Protein AF-0000000069994365 (afdb_homodimer)

InterPro domains:
  IPR001173 Glycosyltransferase 2-like [PF00535] (718-885)
  IPR029044 Nucleotide-diphospho-sugar transferases [G3DSA:3.90.550.10] (15-215)
  IPR029044 Nucleotide-diphospho-sugar transferases [G3DSA:3.90.550.10] (516-691)
  IPR029044 Nucleotide-diphospho-sugar transferases [G3DSA:3.90.550.10] (692-929)
  IPR029044 Nucleotide-diphospho-sugar transferases [SSF53448] (23-187)
  IPR029044 Nucleotide-diphospho-sugar transferases [SSF53448] (484-648)
  IPR029044 Nucleotide-diphospho-sugar transferases [SSF53448] (695-927)
  IPR031042 Glycosyltransferase domain [TIGR04440] (23-226)

Foldseek 3Di:
DLVVVLPVVVPVPVVLCVQQQAEEEEEEDEPFVLLQLLLLLQCLSRSYAYEYEYLYPDDPCCSCPPRPSYHYDHNVVCPPQNVLVSLLVRLVPDDHQKYFYDYSQKFFDSVLSVVFRVVCVVPVQAFWEAEAEKEWADAQFKIWIKHFADDFPFWQADPALLSSLQRCLLQDDQCRGIMGGSVLVNLLSVLDDPPDDPLLSRLLVSSQNSQAGIYGYDLAHGMYHYDDPDPPVRLVVNLCLLPPDDPVSVVVLLVSLLSSLPDPTNHPDADSVRSSVSSNSSSVSNNNCSVVSSGRDIDTFKMWGDQDPVDQTDIGGDPDDDPSHRCPDDVNVSVVSVVSVSCNLSPGDPNHVVLVLQLVLQLVVLCDDAPPDDLVSNLVSLVVSCRSHVNQLVSLVVNLVSCVVVVVPVVSVSSVVSSVVSVVSPDDGCLVVSCVDPQNVVVVLLVQADDDPVLLVVLVVLCVVPPVFFAEEEEEEAAVVDVVLQVQAVRLQVQASHDRYAYEYEYCDDDPDCDDLPDSYHYDHDHPQCVQVVQLVNLVVHPGFKYWYYYRNKHFRRCQVVLVRLQCRPLVFAFKEWEWAWAAEPSRGIDTQQAFKDWVQLCLFFVLNGQHTMIGGSVSCNVLVHFDPLQVVCRRSLSVLSSCLVPNCTNYTYDRHHGIYYHRDDQAAGPSSLVSSCVSLVSVPFPWDWDDPDRRTIDIQSPDPDQWAEEEEEFDDDDPVLLVQAVCLCVPQAPRDRYAYEYEQDPVCNVVVVVVLVPDPVSVRYDYDDDPAPFRQRSVVVVLVVDPTQKYKQAYSNKHWDHRHQVVVQCSQQVPPQAFKEAEWEAAPVQFTQAFAWAFCFPHGIAGARGGHHNPDLDRSSSLPGKIFFLFHDSNIMMGGSVLCVVLPHFDCPQARQFCSRSVVSNSCVVVRHTYMYGHPIYMHDNNDGTDDVSSRVVCCVVPVPCNVPPSNARPQWDSYDNTDHGHHRHYDPSVVSSD/DLVVVLPVVVPVPVVLCVQQQAEEEEEEDEPFVLLQLLLLLQCLSRSYAYEYEYLYPDDDCCSCPPRPSYHYDHNVVCPPQNVLVSVLVRLVPDDHQKYFYDYSQKFFDSVLSVVFRVVCVVPVQAFWEAEAEKEWADAQFKIWIKHFADDFPFWQADPALLSSLQRCLLQDDQCRGIMGGSVLVNLLSVLDDPPDDPLLSSLLVSSQNSQAGIYGYDLAHGMYHYDPPDPPVRLVVNLCLLPPDDPVSVVVLLVSLLSSLPDPGNHPDADSVRSSVSSNSSSVSNNNCSVVSSGRDIDTFKMWGDQDLVDQTDIGGDPDDDPSHNCPDDVNVSVVSVVSVSCNLSPGDPNHVVLVLQLVLQLVVLCDDAPPDDLVSNLVSLVVSCRSHVNQLVSLVVNLVSCVVVVVPVVSVSSVVSSVVSVVSPDDGCLVVSCVDPQNVVVVLLVQADDDPVLLVVLVVLCVVPPVFFAEEEEEEAAVQDVVLQVQAVRLQVQASHDRYAYEYEYCDDDPDCDDLPDSYHYDHDHPQCVQVVQLVNLVVHPGFKYWYYYRNKHFRRCQVVLVRLQCRPLVFAFKEWEWAWAAEPSRRIDTQFAFKDWVFLCLFFVLSGQHTMIGGSVSCNVLVHFDPLQVVCRRSLSVLSSCLVPNCTNYTYDRHHGIYYHRDDQAAGPSSLVSSCVSLVSVPFNWDWDDPDRRTIDIQSPDPDQWEEEEEAFDDDDPVLLVQAVCLCVPQAPRDRYAYEYEQDPVCNVVVVVVLVPDPVSVRYDYDDDPAPFRQRSQVVSLVVDPTQKYKQAYSNKHWDHRHQVVVQCSQQVPPQAFKEAEWEAAPVQFTQAFAWAFCFPHGIAGARGGHHNPDLPRSSSLPGKIFFLFHDSNIMMGGSVLCVVLPHFDCPQARQFCSRSVSSNSCVVVRHTYMYGHPIYMHDNNDGTPDVSSRVVCCVVPVPCNVPPSNARPQWDSYDNTDHGHHRHYDPSVVSSD

Solvent-accessible surface area (backbone atoms only — not comparable to full-atom values): 102120 Å² total; per-residue (Å²): 124,75,70,56,57,65,56,58,63,56,64,74,39,80,62,38,80,54,37,41,66,34,31,32,40,39,30,50,48,62,81,44,66,51,32,42,51,50,30,48,61,59,56,65,72,43,60,37,31,35,37,36,43,32,24,22,90,69,78,72,66,72,72,37,64,97,36,89,52,40,46,75,43,80,42,44,86,35,36,89,87,34,50,63,56,46,52,41,51,52,54,69,65,57,81,32,59,24,32,28,48,41,57,36,70,42,46,66,38,67,67,38,54,53,50,34,51,54,47,43,70,76,33,78,68,37,40,37,27,40,48,38,47,37,29,32,43,57,43,60,55,34,37,39,30,26,42,33,60,60,87,58,87,44,67,38,69,56,88,49,18,62,56,27,30,39,53,44,28,41,46,46,67,86,60,76,60,23,40,30,38,35,63,61,52,41,51,50,56,67,64,53,64,87,85,61,50,69,55,54,48,54,54,48,48,52,46,50,50,28,22,65,22,25,40,37,37,48,88,39,60,25,32,43,33,60,57,68,85,73,83,54,56,58,72,53,42,45,50,43,54,71,64,44,78,50,69,66,40,42,49,50,48,50,49,49,23,47,52,59,36,68,49,96,48,56,62,73,96,54,56,59,69,51,32,20,52,47,42,50,48,34,50,49,32,31,47,50,16,49,74,72,53,59,20,76,42,79,44,74,36,36,36,36,34,58,85,52,95,88,49,79,58,51,59,41,36,38,43,58,79,64,43,76,46,62,64,56,35,44,72,58,52,53,49,48,51,52,51,49,49,49,49,52,62,47,63,63,47,68,67,16,48,59,47,33,45,9,41,52,46,51,31,53,61,45,66,53,86,57,94,83,64,42,75,66,58,50,50,53,31,35,52,54,30,39,72,62,47,86,58,49,58,67,56,41,52,53,42,22,52,52,28,49,73,73,64,41,52,71,61,17,50,55,37,43,52,50,49,49,59,49,47,72,78,42,79,75,65,64,58,67,63,42,46,70,34,66,44,34,39,50,51,52,35,57,60,40,44,47,76,53,75,71,53,48,50,51,50,50,52,49,31,69,72,75,43,82,57,53,33,35,29,37,40,30,44,27,76,78,52,52,65,68,32,39,48,49,23,50,50,26,45,68,70,20,76,40,80,55,54,34,35,38,38,38,22,53,42,79,69,90,57,96,45,48,89,83,37,55,59,20,54,41,76,37,49,95,88,46,40,51,59,51,50,38,51,46,54,69,69,50,86,41,46,29,32,32,60,49,45,51,50,34,26,41,37,51,44,26,61,39,51,49,32,49,64,54,58,79,40,82,71,52,45,32,34,40,48,17,34,32,27,27,43,99,70,43,34,48,45,79,44,74,54,42,33,74,39,70,47,33,38,67,15,30,37,83,79,57,34,60,57,38,41,30,28,32,66,55,40,53,72,68,66,38,57,48,72,88,21,72,85,21,35,53,46,46,41,52,53,50,45,35,73,73,57,43,70,68,28,53,39,55,44,96,46,46,36,34,41,30,74,52,77,78,63,42,83,49,70,35,47,54,50,45,49,51,50,50,40,41,75,75,68,36,78,50,47,79,45,63,90,44,60,40,34,40,45,78,42,45,64,75,84,78,77,66,39,32,24,34,37,39,38,71,94,49,55,60,71,39,34,49,50,20,50,47,29,53,69,71,42,48,64,68,76,52,56,38,34,41,34,69,50,40,89,89,39,41,66,59,51,51,59,52,40,71,74,39,91,67,35,85,40,52,44,74,43,86,55,94,55,93,33,58,32,47,40,53,43,54,50,55,70,70,43,83,30,57,28,34,31,37,30,32,22,64,28,30,60,68,49,38,56,33,65,56,53,48,42,58,51,48,71,37,86,60,33,44,34,29,21,44,28,27,20,27,94,84,47,24,28,26,26,57,40,36,38,52,36,26,69,84,40,72,34,42,42,50,48,66,37,55,71,83,44,40,59,76,92,39,56,53,63,32,39,29,50,38,58,23,42,52,53,58,39,26,37,32,41,36,67,59,38,56,74,69,63,44,40,46,58,67,71,21,29,76,25,63,23,50,41,53,39,34,44,51,38,42,74,72,68,28,39,36,37,34,34,55,77,27,41,30,41,28,77,53,80,76,72,93,31,69,68,22,50,54,48,44,47,65,77,39,40,66,47,43,74,51,34,54,56,41,37,88,64,36,30,50,48,83,44,42,83,39,82,32,81,66,52,67,63,69,65,70,75,53,70,116,124,74,70,56,56,66,55,56,63,57,62,72,36,80,65,37,80,56,36,42,66,34,32,32,41,38,31,50,49,63,81,44,65,52,30,43,50,50,31,49,62,59,56,64,73,44,61,37,31,35,38,37,43,32,23,21,90,68,79,70,67,71,74,36,63,96,36,90,52,38,45,74,44,77,41,45,87,35,35,90,87,34,50,66,56,47,51,42,52,51,53,70,67,57,83,31,61,25,32,26,49,40,57,35,70,41,47,67,38,68,67,39,52,53,51,34,52,53,49,42,71,77,31,78,69,38,38,35,27,41,47,39,48,38,30,33,44,59,44,59,54,34,36,38,32,26,42,32,61,60,87,58,88,44,66,38,70,55,87,50,19,62,54,27,30,39,54,44,30,41,49,45,67,86,59,78,61,20,41,30,38,32,66,61,53,42,51,51,56,67,66,52,64,86,85,60,51,70,53,54,47,55,55,49,46,53,46,49,50,28,22,65,23,25,40,37,38,48,91,39,61,24,32,42,34,62,56,67,85,72,85,54,58,58,74,54,43,44,51,42,54,70,64,42,79,50,70,66,43,43,49,52,47,52,50,47,22,47,52,59,37,68,48,96,48,56,64,73,96,54,56,60,68,50,34,21,51,46,43,50,47,32,50,50,32,31,48,50,16,48,73,71,53,58,20,77,43,80,42,73,36,34,36,35,35,58,86,52,96,88,49,78,58,51,60,41,34,38,43,58,80,65,42,76,45,62,65,55,33,43,70,56,51,53,51,48,52,53,51,51,50,49,48,53,61,48,62,62,48,69,66,16,49,60,46,34,46,8,41,51,46,51,30,53,60,45,65,53,86,57,95,82,62,43,76,66,58,50,51,53,31,37,51,54,30,39,71,62,47,85,58,47,56,66,56,42,50,52,41,21,53,51,29,48,73,74,64,41,52,71,61,18,49,55,39,43,52,50,47,49,60,49,46,72,77,42,80,76,64,64,58,66,62,42,47,70,34,66,44,36,38,50,52,51,32,56,60,38,42,46,75,52,73,70,52,47,52,52,51,50,51,48,29,68,71,74,42,81,58,55,34,34,30,39,39,29,42,26,74,78,52,50,66,69,33,40,48,50,23,50,51,27,45,68,71,21,76,39,78,54,53,33,36,38,37,38,21,52,43,81,68,90,59,96,47,47,90,85,38,54,59,20,56,40,76,39,50,96,85,46,40,50,59,51,50,38,49,46,53,67,68,50,85,41,46,31,32,32,60,49,46,52,50,34,27,42,38,52,44,26,60,37,52,49,33,51,64,53,59,79,39,83,70,51,46,33,32,41,47,18,35,32,26,28,43,98,70,43,33,46,46,80,44,72,53,41,33,74,38,69,48,34,38,68,14,28,37,83,80,58,34,59,57,38,41,29,27,31,66,56,41,53,73,67,64,37,55,50,71,86,22,72,85,23,35,52,46,46,39,51,53,49,46,37,72,74,56,44,70,68,28,52,40,55,42,96,46,47,36,35,41,30,74,52,77,80,64,42,81,49,72,36,48,55,49,46,49,51,50,49,40,39,74,74,68,35,77,50,45,79,45,61,92,46,61,41,34,40,44,77,44,46,66,76,83,78,75,66,39,32,24,35,38,41,39,70,95,50,56,59,71,40,34,48,50,20,49,47,29,51,70,71,42,46,64,70,75,52,55,38,35,39,34,71,49,42,88,91,39,40,66,60,50,51,58,52,41,72,74,38,92,66,35,84,41,52,43,74,41,86,56,95,53,92,32,58,30,46,39,53,44,54,49,56,69,69,43,84,30,56,29,32,30,38,29,32,22,64,26,29,62,68,50,38,55,34,63,56,52,47,43,59,51,47,72,37,86,58,34,42,34,31,21,44,27,26,21,26,95,86,46,24,27,26,26,56,41,38,37,52,37,26,70,82,39,72,34,42,41,50,48,67,35,55,72,84,46,40,60,76,92,38,56,53,64,32,39,30,49,38,58,24,43,51,54,58,38,28,38,32,40,36,69,59,40,58,73,67,64,43,38,47,58,66,72,21,30,75,24,63,22,49,42,53,39,34,45,51,38,41,74,72,69,28,38,36,37,35,33,53,77,27,41,29,41,27,76,51,81,76,74,93,29,70,67,21,50,53,48,44,47,64,77,39,41,66,48,44,73,51,34,54,57,42,37,89,65,36,30,51,47,83,44,42,82,40,83,32,81,66,51,66,63,69,66,71,76,54,70,116

Secondary structure (DSSP, 8-state):
--THHHHHHHHT-SSHHHHHHHEEEEEEESS-HHHHHHHHHHHTTSSSEEEEEE--SS--GGGGTT-TTEEEEE-TTS-TT-HHHHHHHHHHH--SSEEEEEETT-EE-HHHHHHHHHHHHH-TTEEEEEEEEEEEEE-SSEEEEEE------SEE--SSHHHHHHHHHHT---GGGSEEEHHHHHHHHHHSPTT--HHHHHHHHHHHHHHHSEEEEEEEEEEEEE---S--HHHHHHHHHHH--SHHHHHHHHHHHHHHHHS--S--S--HHHHHHHHHHHHHHHHHHHHTTSSS--EEEEEEE---SSSPPEEEE-S---TTSTT-SHHHHHHHHHHHHHHHHS---HHHHHHHHHHHHHHHHHHS--TT--HHHHHHHHHHHHHH-TT-HHHHHHHHHHHHHHT-HHHHHHHHHHHHHHHTT----SHHHHHHSHHHHHHHHHHTTS--HHHHHHHHHHHHHH---PPEEEEEEETT--HHHHHHHHHHHHHSS---EEEEEEESS--SS---TTSSEEEEE--TTTHHHHHHHHHHH---SEEEEEETT-EE-TTHHHHHHHHGGG-TT-SEEEEEEEEE-TTS-EEEE---S--HHHHHH-HHHHSSS-EEEHHHHHHTT---GGGGGGHHHHHHHHHHHHHTTTTEEEEEEEEEEEEPPP----HHHHHHHHHHHHHTT---EEE-SSTT--EEE--------EEEEEES---HHHHHHHHHHHHHH----SEEEEEE--TTTHHHHHHHHHT-TTGGGEEEE----SSHHHHHHHHHHH---SEEEEEETT-EE--TTHHHHHHHHHTSTTEEEEEEEEE-TTSBEEESSBEETGGGSEE-TTTT-BTT---GGGTTTS-EE-SB--TTEEEEEHHHHHHTTSS-SSTTSSS-HHHHHHHHHHHTT-EEEEEEEEEEE---PPP--HHHHHHHHHHTHHHHHS-TTS-TTB--STTS-SBPPP----GGGG--/--THHHHHHHHTTTSHHHHHHHEEEEEEESS-HHHHHHHHHHHTTSSSEEEEEE--SS--GGGGTT-TTEEEEE-TTS-TT-HHHHHHHHHHH--SSEEEEEETT-EE-HHHHHHHHHHHHH-TTEEEEEEEEEEEEE-SSEEEEEE------SEE--SSHHHHHHHHHHT---GGGSEEEHHHHHHHHHHSPTT--HHHHHHHHHHHHHHHSEEEEEEEEEEEEE---S--HHHHHHHHHHH--SHHHHHHHHHHHHHHHHS--S--S--HHHHHHHHHHHHHHHHHHHHTTSSS--EEEEEEE---SSSPPEEEE-S---TTSTT-SHHHHHHHHHHHHHHHHS---HHHHHHHHHHHHHHHHHHS--TT--HHHHHHHHHHHHHH-TT-HHHHHHHHHHHHHHT-HHHHHHHHHHHHHHHTT----SHHHHHHSHHHHHHHHHHTTS--HHHHHHHHHHHHHH---PPEEEEEEETT--HHHHHHHHHHHHHSS---EEEEEEESS--SS---TTSSEEEEE--TTTHHHHHHHHHHH---SEEEEEETT-EE-TTHHHHHHHHGGG-TT-SEEEEEEEEE-TTS-EEEE---S--HHHHHH-HHHHSSS-EEEHHHHHHTT---GGGGGGHHHHHHHHHHHHHTTTTEEEEEEEEEEEEPPP----HHHHHHHHHHHHHTT---EEE-SSTT--EEE--------EEEEEES---HHHHHHHHHHHHHH----SEEEEEE--TTTHHHHHHHHHT-TTGGGEEEE----SSHHHHHHHHHHH---SEEEEEETT-EE--TTHHHHHHHHHTSTTEEEEEEEEE-TTSBEEESSBEETGGGSEE-TTTT-BTT---GGGTTTS-EE-SB--TTEEEEEHHHHHHTTSS-SSTTSSS-HHHHHHHHHHHTT-EEEEEEEEEEE---PPP--HHHHHHHHHHTHHHHHS-TTS-TTB--STTS-SBPPP----GGGG--

Radius of gyration: 47.47 Å; Cα contacts (8 Å, |Δi|>4): 3670; chains: 2; bounding box: 92×121×124 Å

pLDDT: mean 91.3, std 10.19, range [22.16, 98.44]

Sequence (1960 aa):
MQGKYVFEQARLLGDAESLGDLLTVVMVTHNRPAFLRRAVFYYSTLPCKLLILDSSPEPCAEVAEGRPWVEYLHVPQYDYWKLQYKFAHGVMSVKTPYMVFAADDDFILHDSLSQSVAFLEDHPDYGMCHGYCLMYLTLANSVLYYRRDKKVCEDYNSERAQDRVLSYMGQYLPPFYAVHRTDLMRDWHSAMPKGTSFQWQEIGHVYYMLARAKARILPIPYVVRELNYGDSEHNTEVYHSLSYTDAKSTAEREAFAEFLATLPAGIEGLDQAQTKAFALESFEAMVDSLRSGRALTVEMIFDSTWNSIDEPPQRRFGPKQYMEMPFYNQIFFDRLTWFEFLLHAMPAGRSQLQRLEAAWTRQQALMRPHNNDTPESVVDRLWQAHDCNLFNRRVIRALAQKLEVLGEHDDAQRIAAWSERLDAVSSEDNRATFDAMLSGRLLHWLDAREPDAGERQVIAEYQAQQGSGPVFGLMLLDLTDDVDKLQVTLDSLLEGHSKAFRIAVFTTGEPQAATTLQNTLHFIRVTEGNYVDKLNQFARQSSCDWLMLAQVGDEFTASGLLKAGLELRHAEGCRAVCIDEIQRDENGALTDVFRPGFNPDLLLSVPALMARHWLIRRDVLVEAGGYSADYRDALEFDLLLRLIEQGGLAGLAHLDEPLLICAKPELEENVHERSTLLRHLGVRGYKAQVSSQEPGTYMIDYRHTERPLVSIVIHGAAEFDELERCLTAVLQRTRYLNYEVLVADHPSRAEALSSWLQGQPQASKVSVLQSDWSSTPAFCNAAARQASGEYLVLLAADSEVVNPNWIESLLNQALRPEVGVVGAKFYNRDGKISQAGLILGLNEGIDSPFVGEKKDAKGYMQRLAVEQNYSAVSAVCLMVRKALFDALGGLDEGDFAEGFSEVDLCLNIGQAGYLVSWTPQVQVLHPGVLPKAPQALAALREKWAANLAADPAYNSNLALQGKGFTLGAAYHVDWAQLLVMQGKYVFEQARLLGDAESLGDLLTVVMVTHNRPAFLRRAVFYYSTLPCKLLILDSSPEPCAEVAEGRPWVEYLHVPQYDYWKLQYKFAHGVMSVKTPYMVFAADDDFILHDSLSQSVAFLEDHPDYGMCHGYCLMYLTLANSVLYYRRDKKVCEDYNSERAQDRVLSYMGQYLPPFYAVHRTDLMRDWHSAMPKGTSFQWQEIGHVYYMLARAKARILPIPYVVRELNYGDSEHNTEVYHSLSYTDAKSTAEREAFAEFLATLPAGIEGLDQAQTKAFALESFEAMVDSLRSGRALTVEMIFDSTWNSIDEPPQRRFGPKQYMEMPFYNQIFFDRLTWFEFLLHAMPAGRSQLQRLEAAWTRQQALMRPHNNDTPESVVDRLWQAHDCNLFNRRVIRALAQKLEVLGEHDDAQRIAAWSERLDAVSSEDNRATFDAMLSGRLLHWLDAREPDAGERQVIAEYQAQQGSGPVFGLMLLDLTDDVDKLQVTLDSLLEGHSKAFRIAVFTTGEPQAATTLQNTLHFIRVTEGNYVDKLNQFARQSSCDWLMLAQVGDEFTASGLLKAGLELRHAEGCRAVCIDEIQRDENGALTDVFRPGFNPDLLLSVPALMARHWLIRRDVLVEAGGYSADYRDALEFDLLLRLIEQGGLAGLAHLDEPLLICAKPELEENVHERSTLLRHLGVRGYKAQVSSQEPGTYMIDYRHTERPLVSIVIHGAAEFDELERCLTAVLQRTRYLNYEVLVADHPSRAEALSSWLQGQPQASKVSVLQSDWSSTPAFCNAAARQASGEYLVLLAADSEVVNPNWIESLLNQALRPEVGVVGAKFYNRDGKISQAGLILGLNEGIDSPFVGEKKDAKGYMQRLAVEQNYSAVSAVCLMVRKALFDALGGLDEGDFAEGFSEVDLCLNIGQAGYLVSWTPQVQVLHPGVLPKAPQALAALREKWAANLAADPAYNSNLALQGKGFTLGAAYHVDWAQLLV

Organism: NCBI:txid53407

Structure (mmCIF, N/CA/C/O backbone):
data_AF-0000000069994365-model_v1
#
loop_
_entity.id
_entity.type
_entity.pdbx_description
1 polymer 'Putative glycosyltransferase'
#
loop_
_atom_site.group_PDB
_atom_site.id
_atom_site.type_symbol
_atom_site.label_atom_id
_atom_site.label_alt_id
_atom_site.label_comp_id
_atom_site.label_asym_id
_atom_site.label_entity_id
_atom_site.label_seq_id
_atom_site.pdbx_PDB_ins_code
_atom_site.Cartn_x
_atom_site.Cartn_y
_atom_site.Cartn_z
_atom_site.occupancy
_atom_site.B_iso_or_equiv
_atom_site.auth_seq_id
_atom_site.auth_comp_id
_atom_site.auth_asym_id
_atom_site.auth_atom_id
_atom_site.pdbx_PDB_model_num
ATOM 1 N N . MET A 1 1 ? -28.594 13.758 -11.352 1 22.23 1 MET A N 1
ATOM 2 C CA . MET A 1 1 ? -29.047 12.883 -10.266 1 22.23 1 MET A CA 1
ATOM 3 C C . MET A 1 1 ? -29.016 13.617 -8.93 1 22.23 1 MET A C 1
ATOM 5 O O . MET A 1 1 ? -29.375 13.047 -7.898 1 22.23 1 MET A O 1
ATOM 9 N N . GLN A 1 2 ? -28.344 14.766 -8.969 1 25.95 2 GLN A N 1
ATOM 10 C CA . GLN A 1 2 ? -28 15.523 -7.77 1 25.95 2 GLN A CA 1
ATOM 11 C C . GLN A 1 2 ? -29.219 16.25 -7.223 1 25.95 2 GLN A C 1
ATOM 13 O O . GLN A 1 2 ? -29.422 16.328 -6.004 1 25.95 2 GLN A O 1
ATOM 18 N N . GLY A 1 3 ? -30.078 16.797 -8.156 1 26.25 3 GLY A N 1
ATOM 19 C CA . GLY A 1 3 ? -31.25 17.578 -7.801 1 26.25 3 GLY A CA 1
ATOM 20 C C . GLY A 1 3 ? -32.375 16.766 -7.211 1 26.25 3 GLY A C 1
ATOM 21 O O . GLY A 1 3 ? -33.375 17.297 -6.758 1 26.25 3 GLY A O 1
ATOM 22 N N . LYS A 1 4 ? -32.312 15.469 -7.641 1 32.72 4 LYS A N 1
ATOM 23 C CA . LYS A 1 4 ? -33.531 14.742 -7.316 1 32.72 4 LYS A CA 1
ATOM 24 C C . LYS A 1 4 ? -33.594 14.414 -5.828 1 32.72 4 LYS A C 1
ATOM 26 O O . LYS A 1 4 ? -34.562 13.797 -5.367 1 32.72 4 LYS A O 1
ATOM 31 N N . TYR A 1 5 ? -32.406 14.547 -5.277 1 31.33 5 TYR A N 1
ATOM 32 C CA . TYR A 1 5 ? -32.469 14.125 -3.881 1 31.33 5 TYR A CA 1
ATOM 33 C C . TYR A 1 5 ? -33.188 15.172 -3.025 1 31.33 5 TYR A C 1
ATOM 35 O O . TYR A 1 5 ? -33.844 14.836 -2.037 1 31.33 5 TYR A O 1
ATOM 43 N N . VAL A 1 6 ? -33 16.406 -3.402 1 32.91 6 VAL A N 1
ATOM 44 C CA . VAL A 1 6 ? -33.625 17.406 -2.529 1 32.91 6 VAL A CA 1
ATOM 45 C C . VAL A 1 6 ? -35.156 17.25 -2.557 1 32.91 6 VAL A C 1
ATOM 47 O O . VAL A 1 6 ? -35.781 17.297 -1.511 1 32.91 6 VAL A O 1
ATOM 50 N N . PHE A 1 7 ? -35.688 17.031 -3.805 1 31.53 7 PHE A N 1
ATOM 51 C CA . PHE A 1 7 ? -37.125 17.219 -3.986 1 31.53 7 PHE A CA 1
ATOM 52 C C . PHE A 1 7 ? -37.875 15.969 -3.541 1 31.53 7 PHE A C 1
ATOM 54 O O . PHE A 1 7 ? -39 16.078 -3.004 1 31.53 7 PHE A O 1
ATOM 61 N N . GLU A 1 8 ? -37.375 14.758 -3.82 1 34.47 8 GLU A N 1
ATOM 62 C CA . GLU A 1 8 ? -38.219 13.609 -3.508 1 34.47 8 GLU A CA 1
ATOM 63 C C . GLU A 1 8 ? -38.375 13.438 -1.999 1 34.47 8 GLU A C 1
ATOM 65 O O . GLU A 1 8 ? -39.344 12.812 -1.536 1 34.47 8 GLU A O 1
ATOM 70 N N . GLN A 1 9 ? -37.469 13.828 -1.239 1 33.81 9 GLN A N 1
ATOM 71 C CA . GLN A 1 9 ? -37.594 13.68 0.208 1 33.81 9 GLN A CA 1
ATOM 72 C C . GLN A 1 9 ? -38.594 14.656 0.783 1 33.81 9 GLN A C 1
ATOM 74 O O . GLN A 1 9 ? -39.094 14.461 1.889 1 33.81 9 GLN A O 1
ATOM 79 N N . ALA A 1 10 ? -38.938 15.703 0.032 1 33.19 10 ALA A N 1
ATOM 80 C CA . ALA A 1 10 ? -40.062 16.547 0.469 1 33.19 10 ALA A CA 1
ATOM 81 C C . ALA A 1 10 ? -41.406 15.805 0.347 1 33.19 10 ALA A C 1
ATOM 83 O O . ALA A 1 10 ? -42.375 16.156 1.005 1 33.19 10 ALA A O 1
ATOM 84 N N . ARG A 1 11 ? -41.5 14.969 -0.597 1 35 11 ARG A N 1
ATOM 85 C CA . ARG A 1 11 ? -42.844 14.391 -0.84 1 35 11 ARG A CA 1
ATOM 86 C C . ARG A 1 11 ? -43.188 13.391 0.251 1 35 11 ARG A C 1
ATOM 88 O O . ARG A 1 11 ? -44.344 12.961 0.344 1 35 11 ARG A O 1
ATOM 95 N N . LEU A 1 12 ? -42.344 12.648 0.676 1 35.75 12 LEU A N 1
ATOM 96 C CA . LEU A 1 12 ? -42.875 11.68 1.633 1 35.75 12 LEU A CA 1
ATOM 97 C C . LEU A 1 12 ? -43.406 12.383 2.879 1 35.75 12 LEU A C 1
ATOM 99 O O . LEU A 1 12 ? -43.75 11.727 3.863 1 35.75 12 LEU A O 1
ATOM 103 N N . LEU A 1 13 ? -42.938 13.656 3.139 1 36.59 13 LEU A N 1
ATOM 104 C CA . LEU A 1 13 ? -43.375 14.172 4.43 1 36.59 13 LEU A CA 1
ATOM 105 C C . LEU A 1 13 ? -44.844 14.641 4.352 1 36.59 13 LEU A C 1
ATOM 107 O O . LEU A 1 13 ? -45.094 15.789 3.982 1 36.59 13 LEU A O 1
ATOM 111 N N . GLY A 1 14 ? -45.594 14.188 3.816 1 38.03 14 GLY A N 1
ATOM 112 C CA . GLY A 1 14 ? -46.875 14.531 4.41 1 38.03 14 GLY A CA 1
ATOM 113 C C . GLY A 1 14 ? -46.75 14.875 5.883 1 38.03 14 GLY A C 1
ATOM 114 O O . GLY A 1 14 ? -47.656 15.508 6.438 1 38.03 14 GLY A O 1
ATOM 115 N N . ASP A 1 15 ? -45.781 14.305 6.688 1 41.47 15 ASP A N 1
ATOM 116 C CA . ASP A 1 15 ? -45.5 14.336 8.125 1 41.47 15 ASP A CA 1
ATOM 117 C C . ASP A 1 15 ? -44.562 15.484 8.484 1 41.47 15 ASP A C 1
ATOM 119 O O . ASP A 1 15 ? -44.062 15.547 9.602 1 41.47 15 ASP A O 1
ATOM 123 N N . ALA A 1 16 ? -44.125 16.344 7.648 1 47.09 16 ALA A N 1
ATOM 124 C CA . ALA A 1 16 ? -43.281 17.516 7.797 1 47.09 16 ALA A CA 1
ATOM 125 C C . ALA A 1 16 ? -43.938 18.547 8.719 1 47.09 16 ALA A C 1
ATOM 127 O O . ALA A 1 16 ? -43.25 19.156 9.547 1 47.09 16 ALA A O 1
ATOM 128 N N . GLU A 1 17 ? -45.062 18.922 8.391 1 52.03 17 GLU A N 1
ATOM 129 C CA . GLU A 1 17 ? -45.75 19.922 9.164 1 52.03 17 GLU A CA 1
ATOM 130 C C . GLU A 1 17 ? -45.688 19.625 10.656 1 52.03 17 GLU A C 1
ATOM 132 O O . GLU A 1 17 ? -45.594 20.547 11.477 1 52.03 17 GLU A O 1
ATOM 137 N N . SER A 1 18 ? -45.375 18.219 10.891 1 70.56 18 SER A N 1
ATOM 138 C CA . SER A 1 18 ? -45.531 17.719 12.258 1 70.56 18 SER A CA 1
ATOM 139 C C . SER A 1 18 ? -44.219 17.812 13.023 1 70.56 18 SER A C 1
ATOM 141 O O . SER A 1 18 ? -44.219 18.125 14.219 1 70.56 18 SER A O 1
ATOM 143 N N . LEU A 1 19 ? -43 17.938 12.289 1 86 19 LEU A N 1
ATOM 144 C CA . LEU A 1 19 ? -41.75 17.984 13.062 1 86 19 LEU A CA 1
ATOM 145 C C . LEU A 1 19 ? -41.531 19.375 13.648 1 86 19 LEU A C 1
ATOM 147 O O . LEU A 1 19 ? -40.906 19.516 14.703 1 86 19 LEU A O 1
ATOM 151 N N . GLY A 1 20 ? -42.062 20.406 12.93 1 88 20 GLY A N 1
ATOM 152 C CA . GLY A 1 20 ? -41.938 21.797 13.359 1 88 20 GLY A CA 1
ATOM 153 C C . GLY A 1 20 ? -42.5 22.047 14.734 1 88 20 GLY A C 1
ATOM 154 O O . GLY A 1 20 ? -41.969 22.812 15.516 1 88 20 GLY A O 1
ATOM 155 N N . ASP A 1 21 ? -43.531 21.344 15.023 1 91.69 21 ASP A N 1
ATOM 156 C CA . ASP A 1 21 ? -44.188 21.5 16.312 1 91.69 21 ASP A CA 1
ATOM 157 C C . ASP A 1 21 ? -43.594 20.562 17.359 1 91.69 21 ASP A C 1
ATOM 159 O O . ASP A 1 21 ? -43.812 20.734 18.562 1 91.69 21 ASP A O 1
ATOM 163 N N . LEU A 1 22 ? -42.719 19.688 16.859 1 95.81 22 LEU A N 1
ATOM 164 C CA . LEU A 1 22 ? -42.281 18.641 17.766 1 95.81 22 LEU A CA 1
ATOM 165 C C . LEU A 1 22 ? -40.812 18.828 18.188 1 95.81 22 LEU A C 1
ATOM 167 O O . LEU A 1 22 ? -40.438 18.438 19.281 1 95.81 22 LEU A O 1
ATOM 171 N N . LEU A 1 23 ? -40.031 19.375 17.312 1 97.44 23 LEU A N 1
ATOM 172 C CA . LEU A 1 23 ? -38.594 19.312 17.547 1 97.44 23 LEU A CA 1
ATOM 173 C C . LEU A 1 23 ? -37.938 20.688 17.422 1 97.44 23 LEU A C 1
ATOM 175 O O . LEU A 1 23 ? -38.25 21.438 16.484 1 97.44 23 LEU A O 1
ATOM 179 N N . THR A 1 24 ? -37.094 21.078 18.328 1 97.56 24 THR A N 1
ATOM 180 C CA . THR A 1 24 ? -36.188 22.234 18.234 1 97.56 24 THR A CA 1
ATOM 181 C C . THR A 1 24 ? -34.719 21.781 18.203 1 97.56 24 THR A C 1
ATOM 183 O O . THR A 1 24 ? -34.281 21.031 19.062 1 97.56 24 THR A O 1
ATOM 186 N N . VAL A 1 25 ? -34 22.188 17.172 1 97.31 25 VAL A N 1
ATOM 187 C CA . VAL A 1 25 ? -32.562 22.031 17.125 1 97.31 25 VAL A CA 1
ATOM 188 C C . VAL A 1 25 ? -31.891 23.219 17.781 1 97.31 25 VAL A C 1
ATOM 190 O O . VAL A 1 25 ? -32.062 24.359 17.359 1 97.31 25 VAL A O 1
ATOM 193 N N . VAL A 1 26 ? -31.141 23.016 18.828 1 97.31 26 VAL A N 1
ATOM 194 C CA . VAL A 1 26 ? -30.438 24.078 19.547 1 97.31 26 VAL A CA 1
ATOM 195 C C . VAL A 1 26 ? -28.969 24.078 19.141 1 97.31 26 VAL A C 1
ATOM 197 O O . VAL A 1 26 ? -28.219 23.141 19.469 1 97.31 26 VAL A O 1
ATOM 200 N N . MET A 1 27 ? -28.531 25.125 18.5 1 96.12 27 MET A N 1
ATOM 201 C CA . MET A 1 27 ? -27.172 25.219 18 1 96.12 27 MET A CA 1
ATOM 202 C C . MET A 1 27 ? -26.359 26.203 18.844 1 96.12 27 MET A C 1
ATOM 204 O O . MET A 1 27 ? -26.812 27.312 19.109 1 96.12 27 MET A O 1
ATOM 208 N N . VAL A 1 28 ? -25.172 25.828 19.188 1 92.81 28 VAL A N 1
ATOM 209 C CA . VAL A 1 28 ? -24.297 26.688 19.984 1 92.81 28 VAL A CA 1
ATOM 210 C C . VAL A 1 28 ? -23.062 27.062 19.156 1 92.81 28 VAL A C 1
ATOM 212 O O . VAL A 1 28 ? -22.547 26.234 18.391 1 92.81 28 VAL A O 1
ATOM 215 N N . THR A 1 29 ? -22.672 28.297 19.219 1 93.5 29 THR A N 1
ATOM 216 C CA . THR A 1 29 ? -21.5 28.75 18.469 1 93.5 29 THR A CA 1
ATOM 217 C C . THR A 1 29 ? -20.766 29.844 19.219 1 93.5 29 THR A C 1
ATOM 219 O O . THR A 1 29 ? -21.328 30.5 20.094 1 93.5 29 THR A O 1
ATOM 222 N N . HIS A 1 30 ? -19.5 29.969 19.062 1 92.94 30 HIS A N 1
ATOM 223 C CA . HIS A 1 30 ? -18.641 31 19.641 1 92.94 30 HIS A CA 1
ATOM 224 C C . HIS A 1 30 ? -17.469 31.312 18.719 1 92.94 30 HIS A C 1
ATOM 226 O O . HIS A 1 30 ? -16.547 30.516 18.578 1 92.94 30 HIS A O 1
ATOM 232 N N . ASN A 1 31 ? -17.422 32.5 18.141 1 90.25 31 ASN A N 1
ATOM 233 C CA . ASN A 1 31 ? -16.344 33.031 17.312 1 90.25 31 ASN A CA 1
ATOM 234 C C . ASN A 1 31 ? -16.062 32.125 16.109 1 90.25 31 ASN A C 1
ATOM 236 O O . ASN A 1 31 ? -14.906 31.844 15.797 1 90.25 31 ASN A O 1
ATOM 240 N N . ARG A 1 32 ? -17.156 31.641 15.492 1 92.38 32 ARG A N 1
ATOM 241 C CA . ARG A 1 32 ? -17.016 30.766 14.336 1 92.38 32 ARG A CA 1
ATOM 242 C C . ARG A 1 32 ? -18.062 31.062 13.273 1 92.38 32 ARG A C 1
ATOM 244 O O . ARG A 1 32 ? -18.859 30.203 12.914 1 92.38 32 ARG A O 1
ATOM 251 N N . PRO A 1 33 ? -17.922 32.188 12.75 1 91.88 33 PRO A N 1
ATOM 252 C CA . PRO A 1 33 ? -18.984 32.625 11.828 1 91.88 33 PRO A CA 1
ATOM 253 C C . PRO A 1 33 ? -19.078 31.766 10.586 1 91.88 33 PRO A C 1
ATOM 255 O O . PRO A 1 33 ? -20.172 31.531 10.062 1 91.88 33 PRO A O 1
ATOM 258 N N . ALA A 1 34 ? -17.906 31.312 10.039 1 92.38 34 ALA A N 1
ATOM 259 C CA . ALA A 1 34 ? -17.922 30.469 8.836 1 92.38 34 ALA A CA 1
ATOM 260 C C . ALA A 1 34 ? -18.656 29.156 9.102 1 92.38 34 ALA A C 1
ATOM 262 O O . ALA A 1 34 ? -19.469 28.719 8.281 1 92.38 34 ALA A O 1
ATOM 263 N N . PHE A 1 35 ? -18.406 28.531 10.219 1 95.25 35 PHE A N 1
ATOM 264 C CA . PHE A 1 35 ? -19.109 27.312 10.602 1 95.25 35 PHE A CA 1
ATOM 265 C C . PHE A 1 35 ? -20.594 27.562 10.75 1 95.25 35 PHE A C 1
ATOM 267 O O . PHE A 1 35 ? -21.422 26.781 10.297 1 95.25 35 PHE A O 1
ATOM 274 N N . LEU A 1 36 ? -20.922 28.641 11.43 1 95.69 36 LEU A N 1
ATOM 275 C CA . LEU A 1 36 ? -22.312 29 11.688 1 95.69 36 LEU A CA 1
ATOM 276 C C . LEU A 1 36 ? -23.094 29.156 10.383 1 95.69 36 LEU A C 1
ATOM 278 O O . LEU A 1 36 ? -24.203 28.641 10.25 1 95.69 36 LEU A O 1
ATOM 282 N N . ARG A 1 37 ? -22.516 29.859 9.438 1 93.88 37 ARG A N 1
ATOM 283 C CA . ARG A 1 37 ? -23.188 30.062 8.156 1 93.88 37 ARG A CA 1
ATOM 284 C C . ARG A 1 37 ? -23.484 28.734 7.469 1 93.88 37 ARG A C 1
ATOM 286 O O . ARG A 1 37 ? -24.578 28.531 6.945 1 93.88 37 ARG A O 1
ATOM 293 N N . ARG A 1 38 ? -22.5 27.844 7.422 1 95.25 38 ARG A N 1
ATOM 294 C CA . ARG A 1 38 ? -22.688 26.531 6.785 1 95.25 38 ARG A CA 1
ATOM 295 C C . ARG A 1 38 ? -23.75 25.719 7.527 1 95.25 38 ARG A C 1
ATOM 297 O O . ARG A 1 38 ? -24.594 25.078 6.902 1 95.25 38 ARG A O 1
ATOM 304 N N . ALA A 1 39 ? -23.656 25.703 8.859 1 96.62 39 ALA A N 1
ATOM 305 C CA . ALA A 1 39 ? -24.594 24.938 9.672 1 96.62 39 ALA A CA 1
ATOM 306 C C . ALA A 1 39 ? -26.016 25.422 9.461 1 96.62 39 ALA A C 1
ATOM 308 O O . ALA A 1 39 ? -26.953 24.625 9.328 1 96.62 39 ALA A O 1
ATOM 309 N N . VAL A 1 40 ? -26.219 26.703 9.484 1 95.44 40 VAL A N 1
ATOM 310 C CA . VAL A 1 40 ? -27.547 27.266 9.328 1 95.44 40 VAL A CA 1
ATOM 311 C C . VAL A 1 40 ? -28.094 26.922 7.938 1 95.44 40 VAL A C 1
ATOM 313 O O . VAL A 1 40 ? -29.281 26.609 7.785 1 95.44 40 VAL A O 1
ATOM 316 N N . PHE A 1 41 ? -27.25 27.016 6.926 1 93.75 41 PHE A N 1
ATOM 317 C CA . PHE A 1 41 ? -27.656 26.609 5.59 1 93.75 41 PHE A CA 1
ATOM 318 C C . PHE A 1 41 ? -28.172 25.172 5.594 1 93.75 41 PHE A C 1
ATOM 320 O O . PHE A 1 41 ? -29.219 24.891 5.004 1 93.75 41 PHE A O 1
ATOM 327 N N . TYR A 1 42 ? -27.531 24.328 6.211 1 95.56 42 TYR A N 1
ATOM 328 C CA . TYR A 1 42 ? -27.891 22.906 6.242 1 95.56 42 TYR A CA 1
ATOM 329 C C . TYR A 1 42 ? -29.156 22.688 7.051 1 95.56 42 TYR A C 1
ATOM 331 O O . TYR A 1 42 ? -30.109 22.062 6.57 1 95.56 42 TYR A O 1
ATOM 339 N N . TYR A 1 43 ? -29.172 23.156 8.281 1 94.88 43 TYR A N 1
ATOM 340 C CA . TYR A 1 43 ? -30.25 22.828 9.219 1 94.88 43 TYR A CA 1
ATOM 341 C C . TYR A 1 43 ? -31.516 23.609 8.875 1 94.88 43 TYR A C 1
ATOM 343 O O . TYR A 1 43 ? -32.625 23.219 9.297 1 94.88 43 TYR A O 1
ATOM 351 N N . SER A 1 44 ? -31.375 24.641 8.148 1 89.38 44 SER A N 1
ATOM 352 C CA . SER A 1 44 ? -32.562 25.453 7.832 1 89.38 44 SER A CA 1
ATOM 353 C C . SER A 1 44 ? -33.469 24.75 6.859 1 89.38 44 SER A C 1
ATOM 355 O O . SER A 1 44 ? -34.625 25.125 6.703 1 89.38 44 SER A O 1
ATOM 357 N N . THR A 1 45 ? -32.938 23.703 6.227 1 87.81 45 THR A N 1
ATOM 358 C CA . THR A 1 45 ? -33.781 22.938 5.293 1 87.81 45 THR A CA 1
ATOM 359 C C . THR A 1 45 ? -34.625 21.922 6.035 1 87.81 45 THR A C 1
ATOM 361 O O . THR A 1 45 ? -35.531 21.312 5.449 1 87.81 45 THR A O 1
ATOM 364 N N . LEU A 1 46 ? -34.312 21.734 7.262 1 87 46 LEU A N 1
ATOM 365 C CA . LEU A 1 46 ? -35.094 20.844 8.109 1 87 46 LEU A CA 1
ATOM 366 C C . LEU A 1 46 ? -36.406 21.516 8.539 1 87 46 LEU A C 1
ATOM 368 O O . LEU A 1 46 ? -36.375 22.672 8.961 1 87 46 LEU A O 1
ATOM 372 N N . PRO A 1 47 ? -37.5 20.844 8.359 1 86.5 47 PRO A N 1
ATOM 373 C CA . PRO A 1 47 ? -38.781 21.438 8.758 1 86.5 47 PRO A CA 1
ATOM 374 C C . PRO A 1 47 ? -39 21.422 10.266 1 86.5 47 PRO A C 1
ATOM 376 O O . PRO A 1 47 ? -40 20.891 10.742 1 86.5 47 PRO A O 1
ATOM 379 N N . CYS A 1 48 ? -38.062 21.984 11.023 1 92.88 48 CYS A N 1
ATOM 380 C CA . CYS A 1 48 ? -38.156 22.125 12.477 1 92.88 48 CYS A CA 1
ATOM 381 C C . CYS A 1 48 ? -37.656 23.484 12.93 1 92.88 48 CYS A C 1
ATOM 383 O O . CYS A 1 48 ? -37.281 24.312 12.102 1 92.88 48 CYS A O 1
ATOM 385 N N . LYS A 1 49 ? -37.781 23.75 14.242 1 94.81 49 LYS A N 1
ATOM 386 C CA . LYS A 1 49 ? -37.281 25.016 14.797 1 94.81 49 LYS A CA 1
ATOM 387 C C . LYS A 1 49 ? -35.781 24.953 15.047 1 94.81 49 LYS A C 1
ATOM 389 O O . LYS A 1 49 ? -35.25 23.922 15.477 1 94.81 49 LYS A O 1
ATOM 394 N N . LEU A 1 50 ? -35.125 26.016 14.648 1 96.25 50 LEU A N 1
ATOM 395 C CA . LEU A 1 50 ? -33.719 26.156 14.898 1 96.25 50 LEU A CA 1
ATOM 396 C C . LEU A 1 50 ? -33.406 27.297 15.852 1 96.25 50 LEU A C 1
ATOM 398 O O . LEU A 1 50 ? -33.781 28.453 15.57 1 96.25 50 LEU A O 1
ATOM 402 N N . LEU A 1 51 ? -32.906 27 17.016 1 96.88 51 LEU A N 1
ATOM 403 C CA . LEU A 1 51 ? -32.5 28 18 1 96.88 51 LEU A CA 1
ATOM 404 C C . LEU A 1 51 ? -30.969 28.141 18.047 1 96.88 51 LEU A C 1
ATOM 406 O O . LEU A 1 51 ? -30.266 27.188 18.359 1 96.88 51 LEU A O 1
ATOM 410 N N . ILE A 1 52 ? -30.469 29.297 17.719 1 97 52 ILE A N 1
ATOM 411 C CA . ILE A 1 52 ? -29.031 29.531 17.688 1 97 52 ILE A CA 1
ATOM 412 C C . ILE A 1 52 ? -28.609 30.344 18.906 1 97 52 ILE A C 1
ATOM 414 O O . ILE A 1 52 ? -29.125 31.438 19.141 1 97 52 ILE A O 1
ATOM 418 N N . LEU A 1 53 ? -27.688 29.828 19.656 1 96.12 53 LEU A N 1
ATOM 419 C CA . LEU A 1 53 ? -27.062 30.531 20.781 1 96.12 53 LEU A CA 1
ATOM 420 C C . LEU A 1 53 ? -25.641 30.953 20.422 1 96.12 53 LEU A C 1
ATOM 422 O O . LEU A 1 53 ? -24.719 30.141 20.5 1 96.12 53 LEU A O 1
ATOM 426 N N . ASP A 1 54 ? -25.453 32.219 20.156 1 95.38 54 ASP A N 1
ATOM 427 C CA . ASP A 1 54 ? -24.156 32.75 19.734 1 95.38 54 ASP A CA 1
ATOM 428 C C . ASP A 1 54 ? -23.531 33.625 20.828 1 95.38 54 ASP A C 1
ATOM 430 O O . ASP A 1 54 ? -24 34.719 21.125 1 95.38 54 ASP A O 1
ATOM 434 N N . SER A 1 55 ? -22.438 33.156 21.391 1 93.75 55 SER A N 1
ATOM 435 C CA . SER A 1 55 ? -21.766 33.875 22.469 1 93.75 55 SER A CA 1
ATOM 436 C C . SER A 1 55 ? -20.578 34.688 21.922 1 93.75 55 SER A C 1
ATOM 438 O O . SER A 1 55 ? -19.703 35.094 22.688 1 93.75 55 SER A O 1
ATOM 440 N N . SER A 1 56 ? -20.547 34.844 20.688 1 92.75 56 SER A N 1
ATOM 441 C CA . SER A 1 56 ? -19.453 35.594 20.078 1 92.75 56 SER A CA 1
ATOM 442 C C . SER A 1 56 ? -19.531 37.062 20.484 1 92.75 56 SER A C 1
ATOM 444 O O . SER A 1 56 ? -20.625 37.594 20.719 1 92.75 56 SER A O 1
ATOM 446 N N . PRO A 1 57 ? -18.344 37.719 20.516 1 90.56 57 PRO A N 1
ATOM 447 C CA . PRO A 1 57 ? -18.391 39.156 20.797 1 90.56 57 PRO A CA 1
ATOM 448 C C . PRO A 1 57 ? -19.172 39.969 19.75 1 90.56 57 PRO A C 1
ATOM 450 O O . PRO A 1 57 ? -19.969 40.844 20.109 1 90.56 57 PRO A O 1
ATOM 453 N N . GLU A 1 58 ? -18.953 39.656 18.516 1 92.38 58 GLU A N 1
ATOM 454 C CA . GLU A 1 58 ? -19.703 40.281 17.422 1 92.38 58 GLU A CA 1
ATOM 455 C C . GLU A 1 58 ? -20.812 39.344 16.922 1 92.38 58 GLU A C 1
ATOM 457 O O . GLU A 1 58 ? -20.562 38.188 16.641 1 92.38 58 GLU A O 1
ATOM 462 N N . PRO A 1 59 ? -21.969 39.812 16.875 1 93.31 59 PRO A N 1
ATOM 463 C CA . PRO A 1 59 ? -23.078 38.969 16.438 1 93.31 59 PRO A CA 1
ATOM 464 C C . PRO A 1 59 ? -23.047 38.656 14.945 1 93.31 59 PRO A C 1
ATOM 466 O O . PRO A 1 59 ? -22.562 39.469 14.156 1 93.31 59 PRO A O 1
ATOM 469 N N . CYS A 1 60 ? -23.469 37.625 14.547 1 92.81 60 CYS A N 1
ATOM 470 C CA . CYS A 1 60 ? -23.703 37.219 13.172 1 92.81 60 CYS A CA 1
ATOM 471 C C . CYS A 1 60 ? -25.188 37 12.914 1 92.81 60 CYS A C 1
ATOM 473 O O . CYS A 1 60 ? -25.594 35.906 12.469 1 92.81 60 CYS A O 1
ATOM 475 N N . ALA A 1 61 ? -26.016 37.875 13.117 1 92.31 61 ALA A N 1
ATOM 476 C CA . ALA A 1 61 ? -27.469 37.75 13.102 1 92.31 61 ALA A CA 1
ATOM 477 C C . ALA A 1 61 ? -28 37.625 11.68 1 92.31 61 ALA A C 1
ATOM 479 O O . ALA A 1 61 ? -29.125 37.156 11.461 1 92.31 61 ALA A O 1
ATOM 480 N N . GLU A 1 62 ? -27.156 37.938 10.719 1 90.19 62 GLU A N 1
ATOM 481 C CA . GLU A 1 62 ? -27.562 37.906 9.32 1 90.19 62 GLU A CA 1
ATOM 482 C C . GLU A 1 62 ? -27.922 36.469 8.891 1 90.19 62 GLU A C 1
ATOM 484 O O . GLU A 1 62 ? -28.641 36.281 7.914 1 90.19 62 GLU A O 1
ATOM 489 N N . VAL A 1 63 ? -27.438 35.531 9.633 1 92.12 63 VAL A N 1
ATOM 490 C CA . VAL A 1 63 ? -27.656 34.125 9.25 1 92.12 63 VAL A CA 1
ATOM 491 C C . VAL A 1 63 ? -29.141 33.781 9.383 1 92.12 63 VAL A C 1
ATOM 493 O O . VAL A 1 63 ? -29.625 32.844 8.742 1 92.12 63 VAL A O 1
ATOM 496 N N . ALA A 1 64 ? -29.938 34.406 10.195 1 93 64 ALA A N 1
ATOM 497 C CA . ALA A 1 64 ? -31.344 34.125 10.445 1 93 64 ALA A CA 1
ATOM 498 C C . ALA A 1 64 ? -32.25 34.906 9.484 1 93 64 ALA A C 1
ATOM 500 O O . ALA A 1 64 ? -33.438 34.656 9.398 1 93 64 ALA A O 1
ATOM 501 N N . GLU A 1 65 ? -31.641 35.844 8.797 1 90.12 65 GLU A N 1
ATOM 502 C CA . GLU A 1 65 ? -32.438 36.688 7.922 1 90.12 65 GLU A CA 1
ATOM 503 C C . GLU A 1 65 ? -33.188 35.875 6.879 1 90.12 65 GLU A C 1
ATOM 505 O O . GLU A 1 65 ? -32.594 35.031 6.207 1 90.12 65 GLU A O 1
ATOM 510 N N . GLY A 1 66 ? -34.5 36.062 6.758 1 87 66 GLY A N 1
ATOM 511 C CA . GLY A 1 66 ? -35.312 35.406 5.762 1 87 66 GLY A CA 1
ATOM 512 C C . GLY A 1 66 ? -35.781 34.031 6.191 1 87 66 GLY A C 1
ATOM 513 O O . GLY A 1 66 ? -36.344 33.281 5.398 1 87 66 GLY A O 1
ATOM 514 N N . ARG A 1 67 ? -35.5 33.656 7.418 1 91.38 67 ARG A N 1
ATOM 515 C CA . ARG A 1 67 ? -35.844 32.344 7.926 1 91.38 67 ARG A CA 1
ATOM 516 C C . ARG A 1 67 ? -36.625 32.438 9.234 1 91.38 67 ARG A C 1
ATOM 518 O O . ARG A 1 67 ? -36.031 32.375 10.32 1 91.38 67 ARG A O 1
ATOM 525 N N . PRO A 1 68 ? -37.875 32.438 9.203 1 88 68 PRO A N 1
ATOM 526 C CA . PRO A 1 68 ? -38.688 32.688 10.406 1 88 68 PRO A CA 1
ATOM 527 C C . PRO A 1 68 ? -38.594 31.531 11.414 1 88 68 PRO A C 1
ATOM 529 O O . PRO A 1 68 ? -38.906 31.719 12.594 1 88 68 PRO A O 1
ATOM 532 N N . TRP A 1 69 ? -38.188 30.375 10.961 1 89.44 69 TRP A N 1
ATOM 533 C CA . TRP A 1 69 ? -38.094 29.219 11.859 1 89.44 69 TRP A CA 1
ATOM 534 C C . TRP A 1 69 ? -36.75 29.188 12.57 1 89.44 69 TRP A C 1
ATOM 536 O O . TRP A 1 69 ? -36.5 28.297 13.391 1 89.44 69 TRP A O 1
ATOM 546 N N . VAL A 1 70 ? -35.906 30.156 12.258 1 94 70 VAL A N 1
ATOM 547 C CA . VAL A 1 70 ? -34.594 30.281 12.898 1 94 70 VAL A CA 1
ATOM 548 C C . VAL A 1 70 ? -34.625 31.406 13.93 1 94 70 VAL A C 1
ATOM 550 O O . VAL A 1 70 ? -34.875 32.562 13.586 1 94 70 VAL A O 1
ATOM 553 N N . GLU A 1 71 ? -34.469 31.062 15.125 1 94.75 71 GLU A N 1
ATOM 554 C CA . GLU A 1 71 ? -34.344 32.031 16.203 1 94.75 71 GLU A CA 1
ATOM 555 C C . GLU A 1 71 ? -32.906 32.25 16.594 1 94.75 71 GLU A C 1
ATOM 557 O O . GLU A 1 71 ? -32.219 31.312 17.016 1 94.75 71 GLU A O 1
ATOM 562 N N . TYR A 1 72 ? -32.406 33.438 16.391 1 95.88 72 TYR A N 1
ATOM 563 C CA . TYR A 1 72 ? -31.031 33.781 16.688 1 95.88 72 TYR A CA 1
ATOM 564 C C . TYR A 1 72 ? -30.953 34.562 17.984 1 95.88 72 TYR A C 1
ATOM 566 O O . TYR A 1 72 ? -31.5 35.688 18.094 1 95.88 72 TYR A O 1
ATOM 574 N N . LEU A 1 73 ? -30.266 34.031 19.031 1 95.38 73 LEU A N 1
ATOM 575 C CA . LEU A 1 73 ? -30.031 34.719 20.297 1 95.38 73 LEU A CA 1
ATOM 576 C C . LEU A 1 73 ? -28.562 35.062 20.469 1 95.38 73 LEU A C 1
ATOM 578 O O . LEU A 1 73 ? -27.703 34.188 20.531 1 95.38 73 LEU A O 1
ATOM 582 N N . HIS A 1 74 ? -28.25 36.344 20.469 1 94.81 74 HIS A N 1
ATOM 583 C CA . HIS A 1 74 ? -26.891 36.781 20.781 1 94.81 74 HIS A CA 1
ATOM 584 C C . HIS A 1 74 ? -26.656 36.844 22.281 1 94.81 74 HIS A C 1
ATOM 586 O O . HIS A 1 74 ? -27.281 37.656 22.984 1 94.81 74 HIS A O 1
ATOM 592 N N . VAL A 1 75 ? -25.781 35.969 22.812 1 94.06 75 VAL A N 1
ATOM 593 C CA . VAL A 1 75 ? -25.609 35.812 24.25 1 94.06 75 VAL A CA 1
ATOM 594 C C . VAL A 1 75 ? -24.125 35.938 24.609 1 94.06 75 VAL A C 1
ATOM 596 O O . VAL A 1 75 ? -23.547 35.062 25.219 1 94.06 75 VAL A O 1
ATOM 599 N N . PRO A 1 76 ? -23.484 37.031 24.312 1 91.12 76 PRO A N 1
ATOM 600 C CA . PRO A 1 76 ? -22.047 37.219 24.531 1 91.12 76 PRO A CA 1
ATOM 601 C C . PRO A 1 76 ? -21.656 37.062 26 1 91.12 76 PRO A C 1
ATOM 603 O O . PRO A 1 76 ? -20.484 36.844 26.312 1 91.12 76 PRO A O 1
ATOM 606 N N . GLN A 1 77 ? -22.594 37.156 26.969 1 87.75 77 GLN A N 1
ATOM 607 C CA . GLN A 1 77 ? -22.312 37.062 28.391 1 87.75 77 GLN A CA 1
ATOM 608 C C . GLN A 1 77 ? -21.891 35.656 28.766 1 87.75 77 GLN A C 1
ATOM 610 O O . GLN A 1 77 ? -21.281 35.438 29.812 1 87.75 77 GLN A O 1
ATOM 615 N N . TYR A 1 78 ? -22.25 34.75 27.969 1 86.75 78 TYR A N 1
ATOM 616 C CA . TYR A 1 78 ? -21.875 33.375 28.219 1 86.75 78 TYR A CA 1
ATOM 617 C C . TYR A 1 78 ? -20.609 33 27.453 1 86.75 78 TYR A C 1
ATOM 619 O O . TYR A 1 78 ? -20.641 32.125 26.578 1 86.75 78 TYR A O 1
ATOM 627 N N . ASP A 1 79 ? -19.516 33.656 27.812 1 72.19 79 ASP A N 1
ATOM 628 C CA . ASP A 1 79 ? -18.266 33.438 27.094 1 72.19 79 ASP A CA 1
ATOM 629 C C . ASP A 1 79 ? -17.828 31.969 27.172 1 72.19 79 ASP A C 1
ATOM 631 O O . ASP A 1 79 ? -18.547 31.125 27.703 1 72.19 79 ASP A O 1
ATOM 635 N N . TYR A 1 80 ? -16.75 31.594 26.641 1 64.94 80 TYR A N 1
ATOM 636 C CA . TYR A 1 80 ? -16.25 30.25 26.391 1 64.94 80 TYR A CA 1
ATOM 637 C C . TYR A 1 80 ? -16.25 29.438 27.688 1 64.94 80 TYR A C 1
ATOM 639 O O . TYR A 1 80 ? -16.484 28.219 27.672 1 64.94 80 TYR A O 1
ATOM 647 N N . TRP A 1 81 ? -16.188 30.109 28.797 1 61.34 81 TRP A N 1
ATOM 648 C CA . TRP A 1 81 ? -16.016 29.406 30.062 1 61.34 81 TRP A CA 1
ATOM 649 C C . TRP A 1 81 ? -17.359 29.234 30.766 1 61.34 81 TRP A C 1
ATOM 651 O O . TRP A 1 81 ? -17.453 28.516 31.75 1 61.34 81 TRP A O 1
ATOM 661 N N . LYS A 1 82 ? -18.438 29.781 30.266 1 76.31 82 LYS A N 1
ATOM 662 C CA . LYS A 1 82 ? -19.766 29.688 30.875 1 76.31 82 LYS A CA 1
ATOM 663 C C . LYS A 1 82 ? -20.719 28.875 30.016 1 76.31 82 LYS A C 1
ATOM 665 O O . LYS A 1 82 ? -21.859 29.281 29.781 1 76.31 82 LYS A O 1
ATOM 670 N N . LEU A 1 83 ? -20.109 27.797 29.484 1 81.75 83 LEU A N 1
ATOM 671 C CA . LEU A 1 83 ? -20.844 26.953 28.562 1 81.75 83 LEU A CA 1
ATOM 672 C C . LEU A 1 83 ? -22.094 26.359 29.234 1 81.75 83 LEU A C 1
ATOM 674 O O . LEU A 1 83 ? -23.125 26.203 28.594 1 81.75 83 LEU A O 1
ATOM 678 N N . GLN A 1 84 ? -22.016 26.031 30.531 1 83.12 84 GLN A N 1
ATOM 679 C CA . GLN A 1 84 ? -23.156 25.469 31.25 1 83.12 84 GLN A CA 1
ATOM 680 C C . GLN A 1 84 ? -24.359 26.391 31.203 1 83.12 84 GLN A C 1
ATOM 682 O O . GLN A 1 84 ? -25.484 25.938 31 1 83.12 84 GLN A O 1
ATOM 687 N N . TYR A 1 85 ? -24.047 27.625 31.391 1 86.44 85 TYR A N 1
ATOM 688 C CA . TYR A 1 85 ? -25.141 28.609 31.406 1 86.44 85 TYR A CA 1
ATOM 689 C C . TYR A 1 85 ? -25.75 28.781 30.031 1 86.44 85 TYR A C 1
ATOM 691 O O . TYR A 1 85 ? -26.953 28.969 29.891 1 86.44 85 TYR A O 1
ATOM 699 N N . LYS A 1 86 ? -24.891 28.797 29.094 1 91.81 86 LYS A N 1
ATOM 700 C CA . LYS A 1 86 ? -25.391 28.891 27.719 1 91.81 86 LYS A CA 1
ATOM 701 C C . LYS A 1 86 ? -26.328 27.734 27.391 1 91.81 86 LYS A C 1
ATOM 703 O O . LYS A 1 86 ? -27.406 27.953 26.828 1 91.81 86 LYS A O 1
ATOM 708 N N . PHE A 1 87 ? -25.953 26.531 27.781 1 91.75 87 PHE A N 1
ATOM 709 C CA . PHE A 1 87 ? -26.781 25.344 27.531 1 91.75 87 PHE A CA 1
ATOM 710 C C . PHE A 1 87 ? -28.094 25.438 28.281 1 91.75 87 PHE A C 1
ATOM 712 O O . PHE A 1 87 ? -29.156 25.141 27.734 1 91.75 87 PHE A O 1
ATOM 719 N N . ALA A 1 88 ? -27.984 25.766 29.531 1 91.69 88 ALA A N 1
ATOM 720 C CA . ALA A 1 88 ? -29.172 25.891 30.344 1 91.69 88 ALA A CA 1
ATOM 721 C C . ALA A 1 88 ? -30.141 26.906 29.75 1 91.69 88 ALA A C 1
ATOM 723 O O . ALA A 1 88 ? -31.359 26.672 29.719 1 91.69 88 ALA A O 1
ATOM 724 N N . HIS A 1 89 ? -29.547 28.016 29.359 1 92.75 89 HIS A N 1
ATOM 725 C CA . HIS A 1 89 ? -30.375 29.047 28.734 1 92.75 89 HIS A CA 1
ATOM 726 C C . HIS A 1 89 ? -31.094 28.5 27.5 1 92.75 89 HIS A C 1
ATOM 728 O O . HIS A 1 89 ? -32.281 28.781 27.281 1 92.75 89 HIS A O 1
ATOM 734 N N . GLY A 1 90 ? -30.375 27.875 26.672 1 94.12 90 GLY A N 1
ATOM 735 C CA . GLY A 1 90 ? -30.953 27.281 25.484 1 94.12 90 GLY A CA 1
ATOM 736 C C . GLY A 1 90 ? -32.094 26.312 25.781 1 94.12 90 GLY A C 1
ATOM 737 O O . GLY A 1 90 ? -33.156 26.406 25.188 1 94.12 90 GLY A O 1
ATOM 738 N N . VAL A 1 91 ? -31.844 25.375 26.672 1 95.69 91 VAL A N 1
ATOM 739 C CA . VAL A 1 91 ? -32.812 24.344 27.031 1 95.69 91 VAL A CA 1
ATOM 740 C C . VAL A 1 91 ? -34.094 24.984 27.547 1 95.69 91 VAL A C 1
ATOM 742 O O . VAL A 1 91 ? -35.188 24.594 27.172 1 95.69 91 VAL A O 1
ATOM 745 N N . MET A 1 92 ? -33.938 25.969 28.359 1 95.06 92 MET A N 1
ATOM 746 C CA . MET A 1 92 ? -35.094 26.625 28.969 1 95.06 92 MET A CA 1
ATOM 747 C C . MET A 1 92 ? -35.875 27.406 27.938 1 95.06 92 MET A C 1
ATOM 749 O O . MET A 1 92 ? -37.062 27.688 28.141 1 95.06 92 MET A O 1
ATOM 753 N N . SER A 1 93 ? -35.219 27.734 26.844 1 95.06 93 SER A N 1
ATOM 754 C CA . SER A 1 93 ? -35.875 28.516 25.797 1 95.06 93 SER A CA 1
ATOM 755 C C . SER A 1 93 ? -36.656 27.625 24.844 1 95.06 93 SER A C 1
ATOM 757 O O . SER A 1 93 ? -37.469 28.109 24.047 1 95.06 93 SER A O 1
ATOM 759 N N . VAL A 1 94 ? -36.469 26.375 24.906 1 97.44 94 VAL A N 1
ATOM 760 C CA . VAL A 1 94 ? -37.094 25.438 23.984 1 97.44 94 VAL A CA 1
ATOM 761 C C . VAL A 1 94 ? -38.562 25.234 24.375 1 97.44 94 VAL A C 1
ATOM 763 O O . VAL A 1 94 ? -38.875 25.047 25.547 1 97.44 94 VAL A O 1
ATOM 766 N N . LYS A 1 95 ? -39.469 25.172 23.391 1 95.19 95 LYS A N 1
ATOM 767 C CA . LYS A 1 95 ? -40.906 25.031 23.672 1 95.19 95 LYS A CA 1
ATOM 768 C C . LYS A 1 95 ? -41.438 23.719 23.094 1 95.19 95 LYS A C 1
ATOM 770 O O . LYS A 1 95 ? -42.531 23.281 23.469 1 95.19 95 LYS A O 1
ATOM 775 N N . THR A 1 96 ? -40.719 23.109 22.25 1 96.94 96 THR A N 1
ATOM 776 C CA . THR A 1 96 ? -41.156 21.844 21.641 1 96.94 96 THR A CA 1
ATOM 777 C C . THR A 1 96 ? -40.938 20.688 22.594 1 96.94 96 THR A C 1
ATOM 779 O O . THR A 1 96 ? -40.125 20.766 23.5 1 96.94 96 THR A O 1
ATOM 782 N N . PRO A 1 97 ? -41.688 19.625 22.422 1 97.44 97 PRO A N 1
ATOM 783 C CA . PRO A 1 97 ? -41.562 18.469 23.328 1 97.44 97 PRO A CA 1
ATOM 784 C C . PRO A 1 97 ? -40.219 17.766 23.203 1 97.44 97 PRO A C 1
ATOM 786 O O . PRO A 1 97 ? -39.781 17.109 24.141 1 97.44 97 PRO A O 1
ATOM 789 N N . TYR A 1 98 ? -39.656 17.859 22.047 1 98.12 98 TYR A N 1
ATOM 790 C CA . TYR A 1 98 ? -38.344 17.234 21.828 1 98.12 98 TYR A CA 1
ATOM 791 C C . TYR A 1 98 ? -37.312 18.266 21.453 1 98.12 98 TYR A C 1
ATOM 793 O O . TYR A 1 98 ? -37.625 19.312 20.875 1 98.12 98 TYR A O 1
ATOM 801 N N . MET A 1 99 ? -36.094 17.984 21.766 1 98.12 99 MET A N 1
ATOM 802 C CA . MET A 1 99 ? -35 18.875 21.422 1 98.12 99 MET A CA 1
ATOM 803 C C . MET A 1 99 ? -33.719 18.094 21.125 1 98.12 99 MET A C 1
ATOM 805 O O . MET A 1 99 ? -33.594 16.938 21.547 1 98.12 99 MET A O 1
ATOM 809 N N . VAL A 1 100 ? -32.844 18.688 20.422 1 97.94 100 VAL A N 1
ATOM 810 C CA . VAL A 1 100 ? -31.531 18.125 20.156 1 97.94 100 VAL A CA 1
ATOM 811 C C . VAL A 1 100 ? -30.5 19.234 20.078 1 97.94 100 VAL A C 1
ATOM 813 O O . VAL A 1 100 ? -30.781 20.312 19.547 1 97.94 100 VAL A O 1
ATOM 816 N N . PHE A 1 101 ? -29.391 19.062 20.688 1 96.38 101 PHE A N 1
ATOM 817 C CA . PHE A 1 101 ? -28.281 19.984 20.5 1 96.38 101 PHE A CA 1
ATOM 818 C C . PHE A 1 101 ? -27.516 19.672 19.219 1 96.38 101 PHE A C 1
ATOM 820 O O . PHE A 1 101 ? -27.375 18.5 18.844 1 96.38 101 PHE A O 1
ATOM 827 N N . ALA A 1 102 ? -27.047 20.656 18.562 1 95.62 102 ALA A N 1
ATOM 828 C CA . ALA A 1 102 ? -26.219 20.5 17.375 1 95.62 102 ALA A CA 1
ATOM 829 C C . ALA A 1 102 ? -25 21.406 17.422 1 95.62 102 ALA A C 1
ATOM 831 O O . ALA A 1 102 ? -25.109 22.594 17.766 1 95.62 102 ALA A O 1
ATOM 832 N N . ALA A 1 103 ? -23.859 20.859 17.156 1 93.88 103 ALA A N 1
ATOM 833 C CA . ALA A 1 103 ? -22.656 21.672 16.969 1 93.88 103 ALA A CA 1
ATOM 834 C C . ALA A 1 103 ? -22.656 22.328 15.586 1 93.88 103 ALA A C 1
ATOM 836 O O . ALA A 1 103 ? -23.234 21.812 14.641 1 93.88 103 ALA A O 1
ATOM 837 N N . ASP A 1 104 ? -22.047 23.453 15.508 1 95.62 104 ASP A N 1
ATOM 838 C CA . ASP A 1 104 ? -22.078 24.219 14.258 1 95.62 104 ASP A CA 1
ATOM 839 C C . ASP A 1 104 ? -21.141 23.578 13.227 1 95.62 104 ASP A C 1
ATOM 841 O O . ASP A 1 104 ? -21.094 24.031 12.078 1 95.62 104 ASP A O 1
ATOM 845 N N . ASP A 1 105 ? -20.359 22.531 13.594 1 95.44 105 ASP A N 1
ATOM 846 C CA . ASP A 1 105 ? -19.469 21.875 12.656 1 95.44 105 ASP A CA 1
ATOM 847 C C . ASP A 1 105 ? -19.922 20.438 12.375 1 95.44 105 ASP A C 1
ATOM 849 O O . ASP A 1 105 ? -19.188 19.672 11.75 1 95.44 105 ASP A O 1
ATOM 853 N N . ASP A 1 106 ? -21.141 20.078 12.828 1 95.88 106 ASP A N 1
ATOM 854 C CA . ASP A 1 106 ? -21.641 18.719 12.641 1 95.88 106 ASP A CA 1
ATOM 855 C C . ASP A 1 106 ? -22.812 18.703 11.656 1 95.88 106 ASP A C 1
ATOM 857 O O . ASP A 1 106 ? -23.406 19.75 11.375 1 95.88 106 ASP A O 1
ATOM 861 N N . PHE A 1 107 ? -23.109 17.531 11.125 1 97.38 107 PHE A N 1
ATOM 862 C CA . PHE A 1 107 ? -24.266 17.266 10.289 1 97.38 107 PHE A CA 1
ATOM 863 C C . PHE A 1 107 ? -25.109 16.141 10.875 1 97.38 107 PHE A C 1
ATOM 865 O O . PHE A 1 107 ? -24.844 14.961 10.617 1 97.38 107 PHE A O 1
ATOM 872 N N . ILE A 1 108 ? -26.094 16.469 11.664 1 97.44 108 ILE A N 1
ATOM 873 C CA . ILE A 1 108 ? -27.047 15.43 12.055 1 97.44 108 ILE A CA 1
ATOM 874 C C . ILE A 1 108 ? -27.969 15.109 10.883 1 97.44 108 ILE A C 1
ATOM 876 O O . ILE A 1 108 ? -28.547 16.016 10.273 1 97.44 108 ILE A O 1
ATOM 880 N N . LEU A 1 109 ? -28.078 13.859 10.578 1 96.88 109 LEU A N 1
ATOM 881 C CA . LEU A 1 109 ? -28.875 13.477 9.43 1 96.88 109 LEU A CA 1
ATOM 882 C C . LEU A 1 109 ? -30.359 13.805 9.664 1 96.88 109 LEU A C 1
ATOM 884 O O . LEU A 1 109 ? -30.906 13.477 10.711 1 96.88 109 LEU A O 1
ATOM 888 N N . HIS A 1 110 ? -31.031 14.438 8.719 1 94.06 110 HIS A N 1
ATOM 889 C CA . HIS A 1 110 ? -32.438 14.844 8.828 1 94.06 110 HIS A CA 1
ATOM 890 C C . HIS A 1 110 ? -33.344 13.641 9.055 1 94.06 110 HIS A C 1
ATOM 892 O O . HIS A 1 110 ? -34.219 13.672 9.922 1 94.06 110 HIS A O 1
ATOM 898 N N . ASP A 1 111 ? -33.062 12.586 8.312 1 93.38 111 ASP A N 1
ATOM 899 C CA . ASP A 1 111 ? -33.844 11.367 8.445 1 93.38 111 ASP A CA 1
ATOM 900 C C . ASP A 1 111 ? -33.719 10.766 9.836 1 93.38 111 ASP A C 1
ATOM 902 O O . ASP A 1 111 ? -34.656 10.203 10.375 1 93.38 111 ASP A O 1
ATOM 906 N N . SER A 1 112 ? -32.531 10.883 10.383 1 96 112 SER A N 1
ATOM 907 C CA . SER A 1 112 ? -32.281 10.328 11.711 1 96 112 SER A CA 1
ATOM 908 C C . SER A 1 112 ? -33.094 11.102 12.773 1 96 112 SER A C 1
ATOM 910 O O . SER A 1 112 ? -33.562 10.508 13.742 1 96 112 SER A O 1
ATOM 912 N N . LEU A 1 113 ? -33.156 12.406 12.625 1 96.44 113 LEU A N 1
ATOM 913 C CA . LEU A 1 113 ? -33.969 13.219 13.539 1 96.44 113 LEU A CA 1
ATOM 914 C C . LEU A 1 113 ? -35.438 12.852 13.445 1 96.44 113 LEU A C 1
ATOM 916 O O . LEU A 1 113 ? -36.094 12.672 14.469 1 96.44 113 LEU A O 1
ATOM 920 N N . SER A 1 114 ? -35.906 12.68 12.227 1 95.06 114 SER A N 1
ATOM 921 C CA . SER A 1 114 ? -37.312 12.305 12.016 1 95.06 114 SER A CA 1
ATOM 922 C C . SER A 1 114 ? -37.625 10.938 12.617 1 95.06 114 SER A C 1
ATOM 924 O O . SER A 1 114 ? -38.625 10.758 13.289 1 95.06 114 SER A O 1
ATOM 926 N N . GLN A 1 115 ? -36.719 10.031 12.398 1 96.06 115 GLN A N 1
ATOM 927 C CA . GLN A 1 115 ? -36.906 8.68 12.914 1 96.06 115 GLN A CA 1
ATOM 928 C C . GLN A 1 115 ? -36.812 8.656 14.438 1 96.06 115 GLN A C 1
ATOM 930 O O . GLN A 1 115 ? -37.531 7.906 15.094 1 96.06 115 GLN A O 1
ATOM 935 N N . SER A 1 116 ? -35.906 9.461 14.992 1 97.62 116 SER A N 1
ATOM 936 C CA . SER A 1 116 ? -35.781 9.531 16.453 1 97.62 116 SER A CA 1
ATOM 937 C C . SER A 1 116 ? -37.031 10.078 17.094 1 97.62 116 SER A C 1
ATOM 939 O O . SER A 1 116 ? -37.5 9.531 18.094 1 97.62 116 SER A O 1
ATOM 941 N N . VAL A 1 117 ? -37.594 11.133 16.547 1 97.31 117 VAL A N 1
ATOM 942 C CA . VAL A 1 117 ? -38.812 11.742 17.078 1 97.31 117 VAL A CA 1
ATOM 943 C C . VAL A 1 117 ? -39.969 10.766 16.953 1 97.31 117 VAL A C 1
ATOM 945 O O . VAL A 1 117 ? -40.75 10.594 17.891 1 97.31 117 VAL A O 1
ATOM 948 N N . ALA A 1 118 ? -40.062 10.117 15.758 1 96.19 118 ALA A N 1
ATOM 949 C CA . ALA A 1 118 ? -41.125 9.125 15.539 1 96.19 118 ALA A CA 1
ATOM 950 C C . ALA A 1 118 ? -41.031 7.996 16.562 1 96.19 118 ALA A C 1
ATOM 952 O O . ALA A 1 118 ? -42.062 7.551 17.094 1 96.19 118 ALA A O 1
ATOM 953 N N . PHE A 1 119 ? -39.906 7.547 16.844 1 97.38 119 PHE A N 1
ATOM 954 C CA . PHE A 1 119 ? -39.688 6.48 17.812 1 97.38 119 PHE A CA 1
ATOM 955 C C . PHE A 1 119 ? -40.156 6.922 19.188 1 97.38 119 PHE A C 1
ATOM 957 O O . PHE A 1 119 ? -40.875 6.184 19.875 1 97.38 119 PHE A O 1
ATOM 964 N N . LEU A 1 120 ? -39.688 8.125 19.625 1 97.75 120 LEU A N 1
ATOM 965 C CA . LEU A 1 120 ? -40.031 8.617 20.953 1 97.75 120 LEU A CA 1
ATOM 966 C C . LEU A 1 120 ? -41.531 8.852 21.078 1 97.75 120 LEU A C 1
ATOM 968 O O . LEU A 1 120 ? -42.125 8.672 22.156 1 97.75 120 LEU A O 1
ATOM 972 N N . GLU A 1 121 ? -42.219 9.25 20 1 96.62 121 GLU A N 1
ATOM 973 C CA . GLU A 1 121 ? -43.656 9.398 19.984 1 96.62 121 GLU A CA 1
ATOM 974 C C . GLU A 1 121 ? -44.344 8.062 20.219 1 96.62 121 GLU A C 1
ATOM 976 O O . GLU A 1 121 ? -45.344 7.984 20.969 1 96.62 121 GLU A O 1
ATOM 981 N N . ASP A 1 122 ? -43.812 7.047 19.656 1 96.81 122 ASP A N 1
ATOM 982 C CA . ASP A 1 122 ? -44.406 5.719 19.703 1 96.81 122 ASP A CA 1
ATOM 983 C C . ASP A 1 122 ? -44.094 5.023 21.031 1 96.81 122 ASP A C 1
ATOM 985 O O . ASP A 1 122 ? -44.75 4.066 21.406 1 96.81 122 ASP A O 1
ATOM 989 N N . HIS A 1 123 ? -43.031 5.531 21.734 1 97.38 123 HIS A N 1
ATOM 990 C CA . HIS A 1 123 ? -42.562 4.871 22.953 1 97.38 123 HIS A CA 1
ATOM 991 C C . HIS A 1 123 ? -42.406 5.867 24.094 1 97.38 123 HIS A C 1
ATOM 993 O O . HIS A 1 123 ? -41.312 6.309 24.406 1 97.38 123 HIS A O 1
ATOM 999 N N . PRO A 1 124 ? -43.375 6.117 24.859 1 95.94 124 PRO A N 1
ATOM 1000 C CA . PRO A 1 124 ? -43.375 7.16 25.875 1 95.94 124 PRO A CA 1
ATOM 1001 C C . PRO A 1 124 ? -42.438 6.852 27.031 1 95.94 124 PRO A C 1
ATOM 1003 O O . PRO A 1 124 ? -42.031 7.758 27.781 1 95.94 124 PRO A O 1
ATOM 1006 N N . ASP A 1 125 ? -42.031 5.543 27.188 1 95.94 125 ASP A N 1
ATOM 1007 C CA . ASP A 1 125 ? -41.188 5.152 28.281 1 95.94 125 ASP A CA 1
ATOM 1008 C C . ASP A 1 125 ? -39.719 5.453 27.953 1 95.94 125 ASP A C 1
ATOM 1010 O O . ASP A 1 125 ? -38.844 5.312 28.812 1 95.94 125 ASP A O 1
ATOM 1014 N N . TYR A 1 126 ? -39.438 5.859 26.75 1 98.06 126 TYR A N 1
ATOM 1015 C CA . TYR A 1 126 ? -38.094 6.203 26.344 1 98.06 126 TYR A CA 1
ATOM 1016 C C . TYR A 1 126 ? -37.844 7.707 26.438 1 98.06 126 TYR A C 1
ATOM 1018 O O . TYR A 1 126 ? -38.719 8.5 26.109 1 98.06 126 TYR A O 1
ATOM 1026 N N . GLY A 1 127 ? -36.719 8.133 26.953 1 97.94 127 GLY A N 1
ATOM 1027 C CA . GLY A 1 127 ? -36.406 9.539 27.156 1 97.94 127 GLY A CA 1
ATOM 1028 C C . GLY A 1 127 ? -35.5 10.117 26.109 1 97.94 127 GLY A C 1
ATOM 1029 O O . GLY A 1 127 ? -35.438 11.336 25.922 1 97.94 127 GLY A O 1
ATOM 1030 N N . MET A 1 128 ? -34.781 9.203 25.406 1 97.69 128 MET A N 1
ATOM 1031 C CA . MET A 1 128 ? -33.875 9.688 24.375 1 97.69 128 MET A CA 1
ATOM 1032 C C . MET A 1 128 ? -33.688 8.656 23.266 1 97.69 128 MET A C 1
ATOM 1034 O O . MET A 1 128 ? -33.969 7.473 23.469 1 97.69 128 MET A O 1
ATOM 1038 N N . CYS A 1 129 ? -33.406 9.102 22.156 1 98.06 129 CYS A N 1
ATOM 1039 C CA . CYS A 1 129 ? -33.125 8.305 20.969 1 98.06 129 CYS A CA 1
ATOM 1040 C C . CYS A 1 129 ? -31.891 8.836 20.234 1 98.06 129 CYS A C 1
ATOM 1042 O O . CYS A 1 129 ? -31.766 10.039 20.031 1 98.06 129 CYS A O 1
ATOM 1044 N N . HIS A 1 130 ? -31.016 7.957 19.922 1 95.44 130 HIS A N 1
ATOM 1045 C CA . HIS A 1 130 ? -29.734 8.305 19.328 1 95.44 130 HIS A CA 1
ATOM 1046 C C . HIS A 1 130 ? -29.391 7.355 18.188 1 95.44 130 HIS A C 1
ATOM 1048 O O . HIS A 1 130 ? -30.234 6.605 17.719 1 95.44 130 HIS A O 1
ATOM 1054 N N . GLY A 1 131 ? -28.281 7.426 17.578 1 96.81 131 GLY A N 1
ATOM 1055 C CA . GLY A 1 131 ? -27.688 6.555 16.562 1 96.81 131 GLY A CA 1
ATOM 1056 C C . GLY A 1 131 ? -26.172 6.605 16.531 1 96.81 131 GLY A C 1
ATOM 1057 O O . GLY A 1 131 ? -25.547 6.926 17.547 1 96.81 131 GLY A O 1
ATOM 1058 N N . TYR A 1 132 ? -25.594 6.207 15.406 1 96.75 132 TYR A N 1
ATOM 1059 C CA . TYR A 1 132 ? -24.141 6.078 15.367 1 96.75 132 TYR A CA 1
ATOM 1060 C C . TYR A 1 132 ? -23.5 7.27 14.656 1 96.75 132 TYR A C 1
ATOM 1062 O O . TYR A 1 132 ? -24.078 7.828 13.727 1 96.75 132 TYR A O 1
ATOM 1070 N N . CYS A 1 133 ? -22.344 7.59 15.062 1 95.56 133 CYS A N 1
ATOM 1071 C CA . CYS A 1 133 ? -21.641 8.773 14.578 1 95.56 133 CYS A CA 1
ATOM 1072 C C . CYS A 1 133 ? -20.453 8.375 13.711 1 95.56 133 CYS A C 1
ATOM 1074 O O . CYS A 1 133 ? -19.75 7.422 14.023 1 95.56 133 CYS A O 1
ATOM 1076 N N . LEU A 1 134 ? -20.297 9.031 12.562 1 95.88 134 LEU A N 1
ATOM 1077 C CA . LEU A 1 134 ? -19.094 9.023 11.742 1 95.88 134 LEU A CA 1
ATOM 1078 C C . LEU A 1 134 ? -18.359 10.359 11.844 1 95.88 134 LEU A C 1
ATOM 1080 O O . LEU A 1 134 ? -19 11.422 11.828 1 95.88 134 LEU A O 1
ATOM 1084 N N . MET A 1 135 ? -17.078 10.312 12 1 96.56 135 MET A N 1
ATOM 1085 C CA . MET A 1 135 ? -16.344 11.57 12.109 1 96.56 135 MET A CA 1
ATOM 1086 C C . MET A 1 135 ? -15.656 11.906 10.789 1 96.56 135 MET A C 1
ATOM 1088 O O . MET A 1 135 ? -15.391 11.023 9.977 1 96.56 135 MET A O 1
ATOM 1092 N N . TYR A 1 136 ? -15.383 13.219 10.602 1 96.94 136 TYR A N 1
ATOM 1093 C CA . TYR A 1 136 ? -14.719 13.641 9.375 1 96.94 136 TYR A CA 1
ATOM 1094 C C . TYR A 1 136 ? -13.656 14.703 9.664 1 96.94 136 TYR A C 1
ATOM 1096 O O . TYR A 1 136 ? -13.727 15.391 10.688 1 96.94 136 TYR A O 1
ATOM 1104 N N . LEU A 1 137 ? -12.664 14.805 8.898 1 95.94 137 LEU A N 1
ATOM 1105 C CA . LEU A 1 137 ? -11.672 15.875 8.828 1 95.94 137 LEU A CA 1
ATOM 1106 C C . LEU A 1 137 ? -11.508 16.375 7.402 1 95.94 137 LEU A C 1
ATOM 1108 O O . LEU A 1 137 ? -11.156 15.609 6.504 1 95.94 137 LEU A O 1
ATOM 1112 N N . THR A 1 138 ? -11.781 17.625 7.285 1 96.25 138 THR A N 1
ATOM 1113 C CA . THR A 1 138 ? -11.742 18.203 5.945 1 96.25 138 THR A CA 1
ATOM 1114 C C . THR A 1 138 ? -10.375 18.812 5.656 1 96.25 138 THR A C 1
ATOM 1116 O O . THR A 1 138 ? -9.797 19.484 6.512 1 96.25 138 THR A O 1
ATOM 1119 N N . LEU A 1 139 ? -9.859 18.562 4.488 1 94.62 139 LEU A N 1
ATOM 1120 C CA . LEU A 1 139 ? -8.633 19.156 3.98 1 94.62 139 LEU A CA 1
ATOM 1121 C C . LEU A 1 139 ? -8.914 20.062 2.793 1 94.62 139 LEU A C 1
ATOM 1123 O O . LEU A 1 139 ? -9.984 20.672 2.715 1 94.62 139 LEU A O 1
ATOM 1127 N N . ALA A 1 140 ? -8.031 20.266 1.91 1 94.5 140 ALA A N 1
ATOM 1128 C CA . ALA A 1 140 ? -8.242 21.219 0.822 1 94.5 140 ALA A CA 1
ATOM 1129 C C . ALA A 1 140 ? -9.227 20.672 -0.207 1 94.5 140 ALA A C 1
ATOM 1131 O O . ALA A 1 140 ? -10.18 21.344 -0.586 1 94.5 140 ALA A O 1
ATOM 1132 N N . ASN A 1 141 ? -8.93 19.422 -0.652 1 95.62 141 ASN A N 1
ATOM 1133 C CA . ASN A 1 141 ? -9.758 18.812 -1.691 1 95.62 141 ASN A CA 1
ATOM 1134 C C . ASN A 1 141 ? -10.273 17.438 -1.262 1 95.62 141 ASN A C 1
ATOM 1136 O O . ASN A 1 141 ? -10.789 16.688 -2.084 1 95.62 141 ASN A O 1
ATOM 1140 N N . SER A 1 142 ? -10.039 17.109 -0.011 1 96.81 142 SER A N 1
ATOM 1141 C CA . SER A 1 142 ? -10.414 15.766 0.437 1 96.81 142 SER A CA 1
ATOM 1142 C C . SER A 1 142 ? -11 15.797 1.845 1 96.81 142 SER A C 1
ATOM 1144 O O . SER A 1 142 ? -10.891 16.797 2.547 1 96.81 142 SER A O 1
ATOM 1146 N N . VAL A 1 143 ? -11.695 14.773 2.189 1 97.69 143 VAL A N 1
ATOM 1147 C CA . VAL A 1 143 ? -12.258 14.555 3.518 1 97.69 143 VAL A CA 1
ATOM 1148 C C . VAL A 1 143 ? -11.852 13.172 4.027 1 97.69 143 VAL A C 1
ATOM 1150 O O . VAL A 1 143 ? -11.961 12.18 3.303 1 97.69 143 VAL A O 1
ATOM 1153 N N . LEU A 1 144 ? -11.352 13.07 5.195 1 96.94 144 LEU A N 1
ATOM 1154 C CA . LEU A 1 144 ? -11.031 11.812 5.867 1 96.94 144 LEU A CA 1
ATOM 1155 C C . LEU A 1 144 ? -12.156 11.398 6.805 1 96.94 144 LEU A C 1
ATOM 1157 O O . LEU A 1 144 ? -12.688 12.227 7.551 1 96.94 144 LEU A O 1
ATOM 1161 N N . TYR A 1 145 ? -12.531 10.211 6.738 1 97.75 145 TYR A N 1
ATOM 1162 C CA . TYR A 1 145 ? -13.617 9.711 7.578 1 97.75 145 TYR A CA 1
ATOM 1163 C C . TYR A 1 145 ? -13.102 8.695 8.586 1 97.75 145 TYR A C 1
ATOM 1165 O O . TYR A 1 145 ? -12.25 7.859 8.266 1 97.75 145 TYR A O 1
ATOM 1173 N N . TYR A 1 146 ? -13.664 8.742 9.844 1 96.38 146 TYR A N 1
ATOM 1174 C CA . TYR A 1 146 ? -13.203 7.93 10.969 1 96.38 146 TYR A CA 1
ATOM 1175 C C . TYR A 1 146 ? -14.375 7.262 11.68 1 96.38 146 TYR A C 1
ATOM 1177 O O . TYR A 1 146 ? -15.43 7.871 11.852 1 96.38 146 TYR A O 1
ATOM 1185 N N . ARG A 1 147 ? -14.18 6.051 12.016 1 94.75 147 ARG A N 1
ATOM 1186 C CA . ARG A 1 147 ? -15.094 5.402 12.945 1 94.75 147 ARG A CA 1
ATOM 1187 C C . ARG A 1 147 ? -14.75 5.758 14.391 1 94.75 147 ARG A C 1
ATOM 1189 O O . ARG A 1 147 ? -13.602 5.602 14.82 1 94.75 147 ARG A O 1
ATOM 1196 N N . ARG A 1 148 ? -15.633 6.289 15.062 1 90 148 ARG A N 1
ATOM 1197 C CA . ARG A 1 148 ? -15.484 6.578 16.484 1 90 148 ARG A CA 1
ATOM 1198 C C . ARG A 1 148 ? -16.312 5.621 17.328 1 90 148 ARG A C 1
ATOM 1200 O O . ARG A 1 148 ? -15.836 5.09 18.328 1 90 148 ARG A O 1
ATOM 1207 N N . ASP A 1 149 ? -17.578 5.484 16.891 1 92.12 149 ASP A N 1
ATOM 1208 C CA . ASP A 1 149 ? -18.516 4.641 17.625 1 92.12 149 ASP A CA 1
ATOM 1209 C C . ASP A 1 149 ? -18.344 3.17 17.234 1 92.12 149 ASP A C 1
ATOM 1211 O O . ASP A 1 149 ? -18.109 2.848 16.078 1 92.12 149 ASP A O 1
ATOM 1215 N N . LYS A 1 150 ? -18.453 2.303 18.234 1 92.5 150 LYS A N 1
ATOM 1216 C CA . LYS A 1 150 ? -18.516 0.859 18.031 1 92.5 150 LYS A CA 1
ATOM 1217 C C . LYS A 1 150 ? -19.938 0.339 18.234 1 92.5 150 LYS A C 1
ATOM 1219 O O . LYS A 1 150 ? -20.797 1.055 18.766 1 92.5 150 LYS A O 1
ATOM 1224 N N . LYS A 1 151 ? -20.219 -0.8 17.672 1 93.5 151 LYS A N 1
ATOM 1225 C CA . LYS A 1 151 ? -21.531 -1.416 17.875 1 93.5 151 LYS A CA 1
ATOM 1226 C C . LYS A 1 151 ? -21.797 -1.667 19.359 1 93.5 151 LYS A C 1
ATOM 1228 O O . LYS A 1 151 ? -20.969 -2.25 20.047 1 93.5 151 LYS A O 1
ATOM 1233 N N . VAL A 1 152 ? -22.906 -1.139 19.844 1 94.12 152 VAL A N 1
ATOM 1234 C CA . VAL A 1 152 ? -23.281 -1.281 21.234 1 94.12 152 VAL A CA 1
ATOM 1235 C C . VAL A 1 152 ? -24.641 -1.979 21.344 1 94.12 152 VAL A C 1
ATOM 1237 O O . VAL A 1 152 ? -25.203 -2.387 20.328 1 94.12 152 VAL A O 1
ATOM 1240 N N . CYS A 1 153 ? -25.047 -2.143 22.594 1 94.31 153 CYS A N 1
ATOM 1241 C CA . CYS A 1 153 ? -26.453 -2.445 22.828 1 94.31 153 CYS A CA 1
ATOM 1242 C C . CYS A 1 153 ? -27.344 -1.345 22.266 1 94.31 153 CYS A C 1
ATOM 1244 O O . CYS A 1 153 ? -27.078 -0.159 22.453 1 94.31 153 CYS A O 1
ATOM 1246 N N . GLU A 1 154 ? -28.297 -1.721 21.531 1 96.5 154 GLU A N 1
ATOM 1247 C CA . GLU A 1 154 ? -29.078 -0.715 20.797 1 96.5 154 GLU A CA 1
ATOM 1248 C C . GLU A 1 154 ? -30.422 -0.483 21.469 1 96.5 154 GLU A C 1
ATOM 1250 O O . GLU A 1 154 ? -31.203 0.377 21.031 1 96.5 154 GLU A O 1
ATOM 1255 N N . ASP A 1 155 ? -30.719 -1.197 22.531 1 97.44 155 ASP A N 1
ATOM 1256 C CA . ASP A 1 155 ? -31.984 -1.049 23.25 1 97.44 155 ASP A CA 1
ATOM 1257 C C . ASP A 1 155 ? -31.766 -1.175 24.75 1 97.44 155 ASP A C 1
ATOM 1259 O O . ASP A 1 155 ? -31.641 -2.283 25.281 1 97.44 155 ASP A O 1
ATOM 1263 N N . TYR A 1 156 ? -31.766 -0.083 25.391 1 97.62 156 TYR A N 1
ATOM 1264 C CA . TYR A 1 156 ? -31.641 -0.055 26.844 1 97.62 156 TYR A CA 1
ATOM 1265 C C . TYR A 1 156 ? -33 0.017 27.516 1 97.62 156 TYR A C 1
ATOM 1267 O O . TYR A 1 156 ? -33.406 1.075 28 1 97.62 156 TYR A O 1
ATOM 1275 N N . ASN A 1 157 ? -33.656 -1.122 27.641 1 96.94 157 ASN A N 1
ATOM 1276 C CA . ASN A 1 157 ? -35.062 -1.165 28 1 96.94 157 ASN A CA 1
ATOM 1277 C C . ASN A 1 157 ? -35.281 -1.885 29.328 1 96.94 157 ASN A C 1
ATOM 1279 O O . ASN A 1 157 ? -36.406 -2.299 29.625 1 96.94 157 ASN A O 1
ATOM 1283 N N . SER A 1 158 ? -34.25 -2.066 30.078 1 96.12 158 SER A N 1
ATOM 1284 C CA . SER A 1 158 ? -34.438 -2.723 31.359 1 96.12 158 SER A CA 1
ATOM 1285 C C . SER A 1 158 ? -35.406 -1.947 32.219 1 96.12 158 SER A C 1
ATOM 1287 O O . SER A 1 158 ? -35.406 -0.715 32.25 1 96.12 158 SER A O 1
ATOM 1289 N N . GLU A 1 159 ? -36.219 -2.654 33 1 94.31 159 GLU A N 1
ATOM 1290 C CA . GLU A 1 159 ? -37.125 -2.004 33.938 1 94.31 159 GLU A CA 1
ATOM 1291 C C . GLU A 1 159 ? -36.344 -1.423 35.125 1 94.31 159 GLU A C 1
ATOM 1293 O O . GLU A 1 159 ? -36.781 -0.416 35.719 1 94.31 159 GLU A O 1
ATOM 1298 N N . ARG A 1 160 ? -35.312 -2.094 35.438 1 94.44 160 ARG A N 1
ATOM 1299 C CA . ARG A 1 160 ? -34.469 -1.603 36.5 1 94.44 160 ARG A CA 1
ATOM 1300 C C . ARG A 1 160 ? -33.5 -0.521 36 1 94.44 160 ARG A C 1
ATOM 1302 O O . ARG A 1 160 ? -32.656 -0.782 35.156 1 94.44 160 ARG A O 1
ATOM 1309 N N . ALA A 1 161 ? -33.625 0.728 36.531 1 95.38 161 ALA A N 1
ATOM 1310 C CA . ALA A 1 161 ? -32.781 1.862 36.094 1 95.38 161 ALA A CA 1
ATOM 1311 C C . ALA A 1 161 ? -31.312 1.577 36.312 1 95.38 161 ALA A C 1
ATOM 1313 O O . ALA A 1 161 ? -30.484 2 35.5 1 95.38 161 ALA A O 1
ATOM 1314 N N . GLN A 1 162 ? -30.922 0.809 37.312 1 95.31 162 GLN A N 1
ATOM 1315 C CA . GLN A 1 162 ? -29.531 0.476 37.594 1 95.31 162 GLN A CA 1
ATOM 1316 C C . GLN A 1 162 ? -28.891 -0.286 36.438 1 95.31 162 GLN A C 1
ATOM 1318 O O . GLN A 1 162 ? -27.734 -0.041 36.094 1 95.31 162 GLN A O 1
ATOM 1323 N N . ASP A 1 163 ? -29.719 -1.073 35.906 1 96 163 ASP A N 1
ATOM 1324 C CA . ASP A 1 163 ? -29.219 -1.896 34.781 1 96 163 ASP A CA 1
ATOM 1325 C C . ASP A 1 163 ? -28.984 -1.056 33.531 1 96 163 ASP A C 1
ATOM 1327 O O . ASP A 1 163 ? -28 -1.248 32.844 1 96 163 ASP A O 1
ATOM 1331 N N . ARG A 1 164 ? -29.891 -0.12 33.281 1 96.75 164 ARG A N 1
ATOM 1332 C CA . ARG A 1 164 ? -29.734 0.753 32.125 1 96.75 164 ARG A CA 1
ATOM 1333 C C . ARG A 1 164 ? -28.484 1.617 32.25 1 96.75 164 ARG A C 1
ATOM 1335 O O . ARG A 1 164 ? -27.703 1.734 31.297 1 96.75 164 ARG A O 1
ATOM 1342 N N . VAL A 1 165 ? -28.281 2.162 33.438 1 96.5 165 VAL A N 1
ATOM 1343 C CA . VAL A 1 165 ? -27.156 3.066 33.688 1 96.5 165 VAL A CA 1
ATOM 1344 C C . VAL A 1 165 ? -25.844 2.312 33.5 1 96.5 165 VAL A C 1
ATOM 1346 O O . VAL A 1 165 ? -24.953 2.758 32.781 1 96.5 165 VAL A O 1
ATOM 1349 N N . LEU A 1 166 ? -25.75 1.132 34.125 1 96.19 166 LEU A N 1
ATOM 1350 C CA . LEU A 1 166 ? -24.516 0.364 34.094 1 96.19 166 LEU A CA 1
ATOM 1351 C C . LEU A 1 166 ? -24.219 -0.124 32.688 1 96.19 166 LEU A C 1
ATOM 1353 O O . LEU A 1 166 ? -23.078 -0.077 32.219 1 96.19 166 LEU A O 1
ATOM 1357 N N . SER A 1 167 ? -25.25 -0.56 32.031 1 96.25 167 SER A N 1
ATOM 1358 C CA . SER A 1 167 ? -25.078 -1.069 30.688 1 96.25 167 SER A CA 1
ATOM 1359 C C . SER A 1 167 ? -24.609 0.031 29.734 1 96.25 167 SER A C 1
ATOM 1361 O O . SER A 1 167 ? -23.688 -0.167 28.953 1 96.25 167 SER A O 1
ATOM 1363 N N . TYR A 1 168 ? -25.234 1.146 29.812 1 96.06 168 TYR A N 1
ATOM 1364 C CA . TYR A 1 168 ? -24.891 2.244 28.906 1 96.06 168 TYR A CA 1
ATOM 1365 C C . TYR A 1 168 ? -23.5 2.785 29.203 1 96.06 168 TYR A C 1
ATOM 1367 O O . TYR A 1 168 ? -22.719 3.039 28.281 1 96.06 168 TYR A O 1
ATOM 1375 N N . MET A 1 169 ? -23.203 2.926 30.453 1 95 169 MET A N 1
ATOM 1376 C CA . MET A 1 169 ? -21.891 3.461 30.828 1 95 169 MET A CA 1
ATOM 1377 C C . MET A 1 169 ? -20.781 2.471 30.5 1 95 169 MET A C 1
ATOM 1379 O O . MET A 1 169 ? -19.641 2.871 30.25 1 95 169 MET A O 1
ATOM 1383 N N . GLY A 1 170 ? -21.156 1.224 30.375 1 94.25 170 GLY A N 1
ATOM 1384 C CA . GLY A 1 170 ? -20.203 0.198 30 1 94.25 170 GLY A CA 1
ATOM 1385 C C . GLY A 1 170 ? -19.906 0.163 28.516 1 94.25 170 GLY A C 1
ATOM 1386 O O . GLY A 1 170 ? -18.906 -0.436 28.094 1 94.25 170 GLY A O 1
ATOM 1387 N N . GLN A 1 171 ? -20.719 0.705 27.703 1 93.25 171 GLN A N 1
ATOM 1388 C CA . GLN A 1 171 ? -20.562 0.863 26.266 1 93.25 171 GLN A CA 1
ATOM 1389 C C . GLN A 1 171 ? -20.922 2.279 25.828 1 93.25 171 GLN A C 1
ATOM 1391 O O . GLN A 1 171 ? -21.828 2.475 25.016 1 93.25 171 GLN A O 1
ATOM 1396 N N . TYR A 1 172 ? -20.188 3.125 26.188 1 90.44 172 TYR A N 1
ATOM 1397 C CA . TYR A 1 172 ? -20.516 4.543 26.266 1 90.44 172 TYR A CA 1
ATOM 1398 C C . TYR A 1 172 ? -20.547 5.176 24.875 1 90.44 172 TYR A C 1
ATOM 1400 O O . TYR A 1 172 ? -19.578 5.098 24.125 1 90.44 172 TYR A O 1
ATOM 1408 N N . LEU A 1 173 ? -21.672 5.758 24.516 1 91.75 173 LEU A N 1
ATOM 1409 C CA . LEU A 1 173 ? -21.906 6.711 23.438 1 91.75 173 LEU A CA 1
ATOM 1410 C C . LEU A 1 173 ? -22.406 8.039 23.984 1 91.75 173 LEU A C 1
ATOM 1412 O O . LEU A 1 173 ? -23.469 8.102 24.625 1 91.75 173 LEU A O 1
ATOM 1416 N N . PRO A 1 174 ? -21.672 9.078 23.797 1 89.19 174 PRO A N 1
ATOM 1417 C CA . PRO A 1 174 ? -22.125 10.352 24.359 1 89.19 174 PRO A CA 1
ATOM 1418 C C . PRO A 1 174 ? -23.531 10.734 23.906 1 89.19 174 PRO A C 1
ATOM 1420 O O . PRO A 1 174 ? -23.75 10.992 22.719 1 89.19 174 PRO A O 1
ATOM 1423 N N . PRO A 1 175 ? -24.438 10.828 24.766 1 93.19 175 PRO A N 1
ATOM 1424 C CA . PRO A 1 175 ? -25.828 11.102 24.375 1 93.19 175 PRO A CA 1
ATOM 1425 C C . PRO A 1 175 ? -26.125 12.594 24.234 1 93.19 175 PRO A C 1
ATOM 1427 O O . PRO A 1 175 ? -27.266 12.977 23.969 1 93.19 175 PRO A O 1
ATOM 1430 N N . PHE A 1 176 ? -25.172 13.43 24.422 1 90 176 PHE A N 1
ATOM 1431 C CA . PHE A 1 176 ? -25.359 14.875 24.438 1 90 176 PHE A CA 1
ATOM 1432 C C . PHE A 1 176 ? -26.094 15.344 23.188 1 90 176 PHE A C 1
ATOM 1434 O O . PHE A 1 176 ? -26.922 16.25 23.25 1 90 176 PHE A O 1
ATOM 1441 N N . TYR A 1 177 ? -25.891 14.711 22.094 1 92.88 177 TYR A N 1
ATOM 1442 C CA . TYR A 1 177 ? -26.484 15.133 20.828 1 92.88 177 TYR A CA 1
ATOM 1443 C C . TYR A 1 177 ? -27.625 14.203 20.422 1 92.88 177 TYR A C 1
ATOM 1445 O O . TYR A 1 177 ? -28.016 14.18 19.25 1 92.88 177 TYR A O 1
ATOM 1453 N N . ALA A 1 178 ? -28.094 13.492 21.328 1 97.38 178 ALA A N 1
ATOM 1454 C CA . ALA A 1 178 ? -29.281 12.68 21.062 1 97.38 178 ALA A CA 1
ATOM 1455 C C . ALA A 1 178 ? -30.531 13.531 21.062 1 97.38 178 ALA A C 1
ATOM 1457 O O . ALA A 1 178 ? -30.531 14.672 21.531 1 97.38 178 ALA A O 1
ATOM 1458 N N . VAL A 1 179 ? -31.562 12.992 20.5 1 98.31 179 VAL A N 1
ATOM 1459 C CA . VAL A 1 179 ? -32.875 13.609 20.656 1 98.31 179 VAL A CA 1
ATOM 1460 C C . VAL A 1 179 ? -33.469 13.273 22.031 1 98.31 179 VAL A C 1
ATOM 1462 O O . VAL A 1 179 ? -33.531 12.102 22.406 1 98.31 179 VAL A O 1
ATOM 1465 N N . HIS A 1 180 ? -33.812 14.32 22.734 1 98.38 180 HIS A N 1
ATOM 1466 C CA . HIS A 1 180 ? -34.312 14.148 24.094 1 98.38 180 HIS A CA 1
ATOM 1467 C C . HIS A 1 180 ? -35.75 14.656 24.203 1 98.38 180 HIS A C 1
ATOM 1469 O O . HIS A 1 180 ? -36.156 15.516 23.438 1 98.38 180 HIS A O 1
ATOM 1475 N N . ARG A 1 181 ? -36.438 14.086 25.172 1 98 181 ARG A N 1
ATOM 1476 C CA . ARG A 1 181 ? -37.625 14.797 25.641 1 98 181 ARG A CA 1
ATOM 1477 C C . ARG A 1 181 ? -37.25 16.078 26.375 1 98 181 ARG A C 1
ATOM 1479 O O . ARG A 1 181 ? -36.469 16.047 27.328 1 98 181 ARG A O 1
ATOM 1486 N N . THR A 1 182 ? -37.781 17.172 25.984 1 98.06 182 THR A N 1
ATOM 1487 C CA . THR A 1 182 ? -37.375 18.5 26.453 1 98.06 182 THR A CA 1
ATOM 1488 C C . THR A 1 182 ? -37.531 18.594 27.969 1 98.06 182 THR A C 1
ATOM 1490 O O . THR A 1 182 ? -36.688 19.172 28.656 1 98.06 182 THR A O 1
ATOM 1493 N N . ASP A 1 183 ? -38.5 17.969 28.516 1 96.38 183 ASP A N 1
ATOM 1494 C CA . ASP A 1 183 ? -38.75 18.047 29.953 1 96.38 183 ASP A CA 1
ATOM 1495 C C . ASP A 1 183 ? -37.625 17.375 30.734 1 96.38 183 ASP A C 1
ATOM 1497 O O . ASP A 1 183 ? -37.25 17.859 31.812 1 96.38 183 ASP A O 1
ATOM 1501 N N . LEU A 1 184 ? -37.219 16.312 30.219 1 95.69 184 LEU A N 1
ATOM 1502 C CA . LEU A 1 184 ? -36.125 15.617 30.891 1 95.69 184 LEU A CA 1
ATOM 1503 C C . LEU A 1 184 ? -34.844 16.484 30.906 1 95.69 184 LEU A C 1
ATOM 1505 O O . LEU A 1 184 ? -34.125 16.5 31.891 1 95.69 184 LEU A O 1
ATOM 1509 N N . MET A 1 185 ? -34.625 17.141 29.812 1 96.25 185 MET A N 1
ATOM 1510 C CA . MET A 1 185 ? -33.469 18.031 29.703 1 96.25 185 MET A CA 1
ATOM 1511 C C . MET A 1 185 ? -33.594 19.219 30.641 1 96.25 185 MET A C 1
ATOM 1513 O O . MET A 1 185 ? -32.625 19.641 31.266 1 96.25 185 MET A O 1
ATOM 1517 N N . ARG A 1 186 ? -34.75 19.703 30.719 1 95.88 186 ARG A N 1
ATOM 1518 C CA . ARG A 1 186 ? -35 20.812 31.625 1 95.88 186 ARG A CA 1
ATOM 1519 C C . ARG A 1 186 ? -34.75 20.406 33.062 1 95.88 186 ARG A C 1
ATOM 1521 O O . ARG A 1 186 ? -34.156 21.156 33.844 1 95.88 186 ARG A O 1
ATOM 1528 N N . ASP A 1 187 ? -35.25 19.25 33.375 1 94.5 187 ASP A N 1
ATOM 1529 C CA . ASP A 1 187 ? -35.062 18.75 34.75 1 94.5 187 ASP A CA 1
ATOM 1530 C C . ASP A 1 187 ? -33.594 18.641 35.094 1 94.5 187 ASP A C 1
ATOM 1532 O O . ASP A 1 187 ? -33.156 19.062 36.156 1 94.5 187 ASP A O 1
ATOM 1536 N N . TRP A 1 188 ? -32.844 18.094 34.188 1 94.12 188 TRP A N 1
ATOM 1537 C CA . TRP A 1 188 ? -31.406 17.891 34.438 1 94.12 188 TRP A CA 1
ATOM 1538 C C . TRP A 1 188 ? -30.703 19.234 34.594 1 94.12 188 TRP A C 1
ATOM 1540 O O . TRP A 1 188 ? -29.938 19.422 35.531 1 94.12 188 TRP A O 1
ATOM 1550 N N . HIS A 1 189 ? -30.969 20.172 33.719 1 92.94 189 HIS A N 1
ATOM 1551 C CA . HIS A 1 189 ? -30.281 21.453 33.75 1 92.94 189 HIS A CA 1
ATOM 1552 C C . HIS A 1 189 ? -30.719 22.297 34.938 1 92.94 189 HIS A C 1
ATOM 1554 O O . HIS A 1 189 ? -29.969 23.172 35.406 1 92.94 189 HIS A O 1
ATOM 1560 N N . SER A 1 190 ? -31.844 21.984 35.406 1 91.62 190 SER A N 1
ATOM 1561 C CA . SER A 1 190 ? -32.312 22.688 36.594 1 91.62 190 SER A CA 1
ATOM 1562 C C . SER A 1 190 ? -31.672 22.109 37.844 1 91.62 190 SER A C 1
ATOM 1564 O O . SER A 1 190 ? -31.469 22.828 38.844 1 91.62 190 SER A O 1
ATOM 1566 N N . ALA A 1 191 ? -31.391 20.859 37.812 1 90.88 191 ALA A N 1
ATOM 1567 C CA . ALA A 1 191 ? -30.859 20.172 38.969 1 90.88 191 ALA A CA 1
ATOM 1568 C C . ALA A 1 191 ? -29.359 20.359 39.094 1 90.88 191 ALA A C 1
ATOM 1570 O O . ALA A 1 191 ? -28.812 20.344 40.188 1 90.88 191 ALA A O 1
ATOM 1571 N N . MET A 1 192 ? -28.688 20.578 38.062 1 89.81 192 MET A N 1
ATOM 1572 C CA . MET A 1 192 ? -27.234 20.609 38.031 1 89.81 192 MET A CA 1
ATOM 1573 C C . MET A 1 192 ? -26.688 21.797 38.812 1 89.81 192 MET A C 1
ATOM 1575 O O . MET A 1 192 ? -27.156 22.922 38.656 1 89.81 192 MET A O 1
ATOM 1579 N N . PRO A 1 193 ? -25.734 21.547 39.688 1 88.69 193 PRO A N 1
ATOM 1580 C CA . PRO A 1 193 ? -25.125 22.641 40.438 1 88.69 193 PRO A CA 1
ATOM 1581 C C . PRO A 1 193 ? -24.438 23.672 39.531 1 88.69 193 PRO A C 1
ATOM 1583 O O . PRO A 1 193 ? -23.891 23.312 38.5 1 88.69 193 PRO A O 1
ATOM 1586 N N . LYS A 1 194 ? -24.359 24.844 40 1 85.88 194 LYS A N 1
ATOM 1587 C CA . LYS A 1 194 ? -23.656 25.906 39.281 1 85.88 194 LYS A CA 1
ATOM 1588 C C . LYS A 1 194 ? -22.156 25.641 39.281 1 85.88 194 LYS A C 1
ATOM 1590 O O . LYS A 1 194 ? -21.578 25.219 40.281 1 85.88 194 LYS A O 1
ATOM 1595 N N . GLY A 1 195 ? -21.578 25.891 38.188 1 81.44 195 GLY A N 1
ATOM 1596 C CA . GLY A 1 195 ? -20.141 25.766 38.062 1 81.44 195 GLY A CA 1
ATOM 1597 C C . GLY A 1 195 ? -19.672 24.359 37.781 1 81.44 195 GLY A C 1
ATOM 1598 O O . GLY A 1 195 ? -18.484 24.062 37.844 1 81.44 195 GLY A O 1
ATOM 1599 N N . THR A 1 196 ? -20.609 23.453 37.531 1 87 196 THR A N 1
ATOM 1600 C CA . THR A 1 196 ? -20.219 22.094 37.156 1 87 196 THR A CA 1
ATOM 1601 C C . THR A 1 196 ? -19.406 22.094 35.875 1 87 196 THR A C 1
ATOM 1603 O O . THR A 1 196 ? -19.797 22.719 34.875 1 87 196 THR A O 1
ATOM 1606 N N . SER A 1 197 ? -18.234 21.453 35.969 1 81.88 197 SER A N 1
ATOM 1607 C CA . SER A 1 197 ? -17.375 21.391 34.781 1 81.88 197 SER A CA 1
ATOM 1608 C C . SER A 1 197 ? -18.047 20.609 33.656 1 81.88 197 SER A C 1
ATOM 1610 O O . SER A 1 197 ? -19.016 19.875 33.875 1 81.88 197 SER A O 1
ATOM 1612 N N . PHE A 1 198 ? -17.594 20.797 32.469 1 80.88 198 PHE A N 1
ATOM 1613 C CA . PHE A 1 198 ? -18.188 20.188 31.281 1 80.88 198 PHE A CA 1
ATOM 1614 C C . PHE A 1 198 ? -18.125 18.672 31.359 1 80.88 198 PHE A C 1
ATOM 1616 O O . PHE A 1 198 ? -19.047 17.984 30.938 1 80.88 198 PHE A O 1
ATOM 1623 N N . GLN A 1 199 ? -17.016 18.141 31.859 1 84.25 199 GLN A N 1
ATOM 1624 C CA . GLN A 1 199 ? -16.828 16.703 31.969 1 84.25 199 GLN A CA 1
ATOM 1625 C C . GLN A 1 199 ? -17.891 16.078 32.875 1 84.25 199 GLN A C 1
ATOM 1627 O O . GLN A 1 199 ? -18.484 15.047 32.562 1 84.25 199 GLN A O 1
ATOM 1632 N N . TRP A 1 200 ? -18.125 16.703 33.906 1 89.31 200 TRP A N 1
ATOM 1633 C CA . TRP A 1 200 ? -19.094 16.188 34.875 1 89.31 200 TRP A CA 1
ATOM 1634 C C . TRP A 1 200 ? -20.531 16.375 34.344 1 89.31 200 TRP A C 1
ATOM 1636 O O . TRP A 1 200 ? -21.406 15.578 34.656 1 89.31 200 TRP A O 1
ATOM 1646 N N . GLN A 1 201 ? -20.734 17.391 33.562 1 88.25 201 GLN A N 1
ATOM 1647 C CA . GLN A 1 201 ? -22.031 17.547 32.938 1 88.25 201 GLN A CA 1
ATOM 1648 C C . GLN A 1 201 ? -22.328 16.375 32 1 88.25 201 GLN A C 1
ATOM 1650 O O . GLN A 1 201 ? -23.453 15.859 31.984 1 88.25 201 GLN A O 1
ATOM 1655 N N . GLU A 1 202 ? -21.359 16.016 31.266 1 88.5 202 GLU A N 1
ATOM 1656 C CA . GLU A 1 202 ? -21.516 14.914 30.328 1 88.5 202 GLU A CA 1
ATOM 1657 C C . GLU A 1 202 ? -21.781 13.602 31.062 1 88.5 202 GLU A C 1
ATOM 1659 O O . GLU A 1 202 ? -22.672 12.836 30.688 1 88.5 202 GLU A O 1
ATOM 1664 N N . ILE A 1 203 ? -20.984 13.375 32.094 1 91.25 203 ILE A N 1
ATOM 1665 C CA . ILE A 1 203 ? -21.109 12.148 32.875 1 91.25 203 ILE A CA 1
ATOM 1666 C C . ILE A 1 203 ? -22.469 12.117 33.594 1 91.25 203 ILE A C 1
ATOM 1668 O O . ILE A 1 203 ? -23.156 11.094 33.562 1 91.25 203 ILE A O 1
ATOM 1672 N N . GLY A 1 204 ? -22.734 13.25 34.219 1 93 204 GLY A N 1
ATOM 1673 C CA . GLY A 1 204 ? -24.016 13.336 34.938 1 93 204 GLY A CA 1
ATOM 1674 C C . GLY A 1 204 ? -25.219 13.227 34 1 93 204 GLY A C 1
ATOM 1675 O O . GLY A 1 204 ? -26.234 12.664 34.375 1 93 204 GLY A O 1
ATOM 1676 N N . HIS A 1 205 ? -25.047 13.805 32.844 1 93.19 205 HIS A N 1
ATOM 1677 C CA . HIS A 1 205 ? -26.109 13.766 31.828 1 93.19 205 HIS A CA 1
ATOM 1678 C C . HIS A 1 205 ? -26.484 12.328 31.484 1 93.19 205 HIS A C 1
ATOM 1680 O O . HIS A 1 205 ? -27.672 11.977 31.469 1 93.19 205 HIS A O 1
ATOM 1686 N N . VAL A 1 206 ? -25.547 11.516 31.234 1 93.38 206 VAL A N 1
ATOM 1687 C CA . VAL A 1 206 ? -25.797 10.133 30.859 1 93.38 206 VAL A CA 1
ATOM 1688 C C . VAL A 1 206 ? -26.438 9.383 32.031 1 93.38 206 VAL A C 1
ATOM 1690 O O . VAL A 1 206 ? -27.438 8.68 31.844 1 93.38 206 VAL A O 1
ATOM 1693 N N . TYR A 1 207 ? -25.828 9.57 33.188 1 94.94 207 TYR A N 1
ATOM 1694 C CA . TYR A 1 207 ? -26.359 8.922 34.375 1 94.94 207 TYR A CA 1
ATOM 1695 C C . TYR A 1 207 ? -27.828 9.281 34.562 1 94.94 207 TYR A C 1
ATOM 1697 O O . TYR A 1 207 ? -28.672 8.398 34.75 1 94.94 207 TYR A O 1
ATOM 1705 N N . TYR A 1 208 ? -28.094 10.531 34.5 1 95.31 208 TYR A N 1
ATOM 1706 C CA . TYR A 1 208 ? -29.438 11.016 34.812 1 95.31 208 TYR A CA 1
ATOM 1707 C C . TYR A 1 208 ? -30.438 10.555 33.75 1 95.31 208 TYR A C 1
ATOM 1709 O O . TYR A 1 208 ? -31.547 10.117 34.094 1 95.31 208 TYR A O 1
ATOM 1717 N N . MET A 1 209 ? -30.125 10.695 32.469 1 95.38 209 MET A N 1
ATOM 1718 C CA . MET A 1 209 ? -31.031 10.305 31.391 1 95.38 209 MET A CA 1
ATOM 1719 C C . MET A 1 209 ? -31.406 8.828 31.5 1 95.38 209 MET A C 1
ATOM 1721 O O . MET A 1 209 ? -32.594 8.477 31.375 1 95.38 209 MET A O 1
ATOM 1725 N N . LEU A 1 210 ? -30.438 7.996 31.766 1 95.69 210 LEU A N 1
ATOM 1726 C CA . LEU A 1 210 ? -30.672 6.559 31.797 1 95.69 210 LEU A CA 1
ATOM 1727 C C . LEU A 1 210 ? -31.344 6.152 33.094 1 95.69 210 LEU A C 1
ATOM 1729 O O . LEU A 1 210 ? -32.031 5.129 33.156 1 95.69 210 LEU A O 1
ATOM 1733 N N . ALA A 1 211 ? -31.109 6.941 34.188 1 95.88 211 ALA A N 1
ATOM 1734 C CA . ALA A 1 211 ? -31.766 6.672 35.438 1 95.88 211 ALA A CA 1
ATOM 1735 C C . ALA A 1 211 ? -33.25 7.012 35.375 1 95.88 211 ALA A C 1
ATOM 1737 O O . ALA A 1 211 ? -34.062 6.422 36.094 1 95.88 211 ALA A O 1
ATOM 1738 N N . ARG A 1 212 ? -33.594 7.918 34.5 1 95.44 212 ARG A N 1
ATOM 1739 C CA . ARG A 1 212 ? -34.969 8.445 34.5 1 95.44 212 ARG A CA 1
ATOM 1740 C C . ARG A 1 212 ? -35.812 7.727 33.438 1 95.44 212 ARG A C 1
ATOM 1742 O O . ARG A 1 212 ? -37.031 7.68 33.562 1 95.44 212 ARG A O 1
ATOM 1749 N N . ALA A 1 213 ? -35.156 7.27 32.375 1 96.75 213 ALA A N 1
ATOM 1750 C CA . ALA A 1 213 ? -35.938 6.719 31.266 1 96.75 213 ALA A CA 1
ATOM 1751 C C . ALA A 1 213 ? -35.094 5.711 30.469 1 96.75 213 ALA A C 1
ATOM 1753 O O . ALA A 1 213 ? -33.875 5.617 30.625 1 96.75 213 ALA A O 1
ATOM 1754 N N . LYS A 1 214 ? -35.812 4.895 29.656 1 97.62 214 LYS A N 1
ATOM 1755 C CA . LYS A 1 214 ? -35.156 4 28.688 1 97.62 214 LYS A CA 1
ATOM 1756 C C . LYS A 1 214 ? -34.531 4.789 27.547 1 97.62 214 LYS A C 1
ATOM 1758 O O . LYS A 1 214 ? -34.812 5.98 27.391 1 97.62 214 LYS A O 1
ATOM 1763 N N . ALA A 1 215 ? -33.625 4.176 26.859 1 98.19 215 ALA A N 1
ATOM 1764 C CA . ALA A 1 215 ? -32.938 4.84 25.766 1 98.19 215 ALA A CA 1
ATOM 1765 C C . ALA A 1 215 ? -32.781 3.908 24.562 1 98.19 215 ALA A C 1
ATOM 1767 O O . ALA A 1 215 ? -32.625 2.697 24.719 1 98.19 215 ALA A O 1
ATOM 1768 N N . ARG A 1 216 ? -32.875 4.434 23.375 1 98.31 216 ARG A N 1
ATOM 1769 C CA . ARG A 1 216 ? -32.75 3.67 22.141 1 98.31 216 ARG A CA 1
ATOM 1770 C C . ARG A 1 216 ? -31.625 4.207 21.266 1 98.31 216 ARG A C 1
ATOM 1772 O O . ARG A 1 216 ? -31.453 5.418 21.125 1 98.31 216 ARG A O 1
ATOM 1779 N N . ILE A 1 217 ? -30.828 3.279 20.781 1 97.75 217 ILE A N 1
ATOM 1780 C CA . ILE A 1 217 ? -29.875 3.58 19.719 1 97.75 217 ILE A CA 1
ATOM 1781 C C . ILE A 1 217 ? -30.344 2.965 18.406 1 97.75 217 ILE A C 1
ATOM 1783 O O . ILE A 1 217 ? -30.344 1.741 18.25 1 97.75 217 ILE A O 1
ATOM 1787 N N . LEU A 1 218 ? -30.781 3.789 17.5 1 97 218 LEU A N 1
ATOM 1788 C CA . LEU A 1 218 ? -31.203 3.289 16.188 1 97 218 LEU A CA 1
ATOM 1789 C C . LEU A 1 218 ? -30 2.768 15.406 1 97 218 LEU A C 1
ATOM 1791 O O . LEU A 1 218 ? -28.922 3.359 15.453 1 97 218 LEU A O 1
ATOM 1795 N N . PRO A 1 219 ? -30.156 1.628 14.727 1 95.81 219 PRO A N 1
ATOM 1796 C CA . PRO A 1 219 ? -29.062 1.088 13.914 1 95.81 219 PRO A CA 1
ATOM 1797 C C . PRO A 1 219 ? -28.891 1.816 12.586 1 95.81 219 PRO A C 1
ATOM 1799 O O . PRO A 1 219 ? -28.922 1.187 11.523 1 95.81 219 PRO A O 1
ATOM 1802 N N . ILE A 1 220 ? -28.688 3.186 12.648 1 96.5 220 ILE A N 1
ATOM 1803 C CA . ILE A 1 220 ? -28.547 4.035 11.469 1 96.5 220 ILE A CA 1
ATOM 1804 C C . ILE A 1 220 ? -27.438 5.055 11.688 1 96.5 220 ILE A C 1
ATOM 1806 O O . ILE A 1 220 ? -27.047 5.32 12.828 1 96.5 220 ILE A O 1
ATOM 1810 N N . PRO A 1 221 ? -26.875 5.566 10.547 1 96.5 221 PRO A N 1
ATOM 1811 C CA . PRO A 1 221 ? -26.047 6.762 10.734 1 96.5 221 PRO A CA 1
ATOM 1812 C C . PRO A 1 221 ? -26.844 7.945 11.289 1 96.5 221 PRO A C 1
ATOM 1814 O O . PRO A 1 221 ? -27.891 8.289 10.766 1 96.5 221 PRO A O 1
ATOM 1817 N N . TYR A 1 222 ? -26.359 8.5 12.336 1 97.31 222 TYR A N 1
ATOM 1818 C CA . TYR A 1 222 ? -27.109 9.531 13.039 1 97.31 222 TYR A CA 1
ATOM 1819 C C . TYR A 1 222 ? -26.5 10.906 12.797 1 97.31 222 TYR A C 1
ATOM 1821 O O . TYR A 1 222 ? -27.203 11.867 12.516 1 97.31 222 TYR A O 1
ATOM 1829 N N . VAL A 1 223 ? -25.188 11.023 12.914 1 96.94 223 VAL A N 1
ATOM 1830 C CA . VAL A 1 223 ? -24.531 12.32 12.789 1 96.94 223 VAL A CA 1
ATOM 1831 C C . VAL A 1 223 ? -23.141 12.141 12.195 1 96.94 223 VAL A C 1
ATOM 1833 O O . VAL A 1 223 ? -22.484 11.117 12.414 1 96.94 223 VAL A O 1
ATOM 1836 N N . VAL A 1 224 ? -22.703 13.055 11.344 1 97.38 224 VAL A N 1
ATOM 1837 C CA . VAL A 1 224 ? -21.328 13.18 10.867 1 97.38 224 VAL A CA 1
ATOM 1838 C C . VAL A 1 224 ? -20.641 14.352 11.57 1 97.38 224 VAL A C 1
ATOM 1840 O O . VAL A 1 224 ? -20.953 15.516 11.312 1 97.38 224 VAL A O 1
ATOM 1843 N N . ARG A 1 225 ? -19.672 14.023 12.398 1 95.56 225 ARG A N 1
ATOM 1844 C CA . ARG A 1 225 ? -19.078 15 13.297 1 95.56 225 ARG A CA 1
ATOM 1845 C C . ARG A 1 225 ? -17.641 15.328 12.891 1 95.56 225 ARG A C 1
ATOM 1847 O O . ARG A 1 225 ? -16.891 14.445 12.477 1 95.56 225 ARG A O 1
ATOM 1854 N N . GLU A 1 226 ? -17.266 16.516 13.102 1 94.69 226 GLU A N 1
ATOM 1855 C CA . GLU A 1 226 ? -15.891 16.922 12.797 1 94.69 226 GLU A CA 1
ATOM 1856 C C . GLU A 1 226 ? -14.922 16.391 13.852 1 94.69 226 GLU A C 1
ATOM 1858 O O . GLU A 1 226 ? -15.227 16.406 15.047 1 94.69 226 GLU A O 1
ATOM 1863 N N . LEU A 1 227 ? -13.781 15.852 13.359 1 90.25 227 LEU A N 1
ATOM 1864 C CA . LEU A 1 227 ? -12.719 15.391 14.242 1 90.25 227 LEU A CA 1
ATOM 1865 C C . LEU A 1 227 ? -11.938 16.578 14.812 1 90.25 227 LEU A C 1
ATOM 1867 O O . LEU A 1 227 ? -11.625 17.531 14.094 1 90.25 227 LEU A O 1
ATOM 1871 N N . ASN A 1 228 ? -11.695 16.562 15.984 1 73.06 228 ASN A N 1
ATOM 1872 C CA . ASN A 1 228 ? -10.883 17.594 16.609 1 73.06 228 ASN A CA 1
ATOM 1873 C C . ASN A 1 228 ? -9.391 17.266 16.531 1 73.06 228 ASN A C 1
ATOM 1875 O O . ASN A 1 228 ? -8.93 16.297 17.141 1 73.06 228 ASN A O 1
ATOM 1879 N N . TYR A 1 229 ? -8.711 17.547 15.273 1 60.81 229 TYR A N 1
ATOM 1880 C CA . TYR A 1 229 ? -7.301 17.219 15.086 1 60.81 229 TYR A CA 1
ATOM 1881 C C . TYR A 1 229 ? -6.43 17.938 16.109 1 60.81 229 TYR A C 1
ATOM 1883 O O . TYR A 1 229 ? -6.629 19.125 16.375 1 60.81 229 TYR A O 1
ATOM 1891 N N . GLY A 1 230 ? -5.434 17.25 16.578 1 53.19 230 GLY A N 1
ATOM 1892 C CA . GLY A 1 230 ? -4.488 17.562 17.641 1 53.19 230 GLY A CA 1
ATOM 1893 C C . GLY A 1 230 ? -4.926 17.047 19 1 53.19 230 GLY A C 1
ATOM 1894 O O . GLY A 1 230 ? -5.703 16.094 19.094 1 53.19 230 GLY A O 1
ATOM 1895 N N . ASP A 1 231 ? -4.809 17.797 20.156 1 46.09 231 ASP A N 1
ATOM 1896 C CA . ASP A 1 231 ? -4.965 17.375 21.547 1 46.09 231 ASP A CA 1
ATOM 1897 C C . ASP A 1 231 ? -6.434 17.125 21.891 1 46.09 231 ASP A C 1
ATOM 1899 O O . ASP A 1 231 ? -7.207 18.078 22.062 1 46.09 231 ASP A O 1
ATOM 1903 N N . SER A 1 232 ? -7.023 16.328 21.141 1 44.66 232 SER A N 1
ATOM 1904 C CA . SER A 1 232 ? -8.391 16.156 21.625 1 44.66 232 SER A CA 1
ATOM 1905 C C . SER A 1 232 ? -8.43 16.078 23.141 1 44.66 232 SER A C 1
ATOM 1907 O O . SER A 1 232 ? -7.949 15.117 23.75 1 44.66 232 SER A O 1
ATOM 1909 N N . GLU A 1 233 ? -8.617 16.984 23.719 1 44.75 233 GLU A N 1
ATOM 1910 C CA . GLU A 1 233 ? -8.773 17.328 25.125 1 44.75 233 GLU A CA 1
ATOM 1911 C C . GLU A 1 233 ? -9.922 16.547 25.766 1 44.75 233 GLU A C 1
ATOM 1913 O O . GLU A 1 233 ? -9.867 16.219 26.953 1 44.75 233 GLU A O 1
ATOM 1918 N N . HIS A 1 234 ? -10.883 16.047 24.906 1 48.31 234 HIS A N 1
ATOM 1919 C CA . HIS A 1 234 ? -12.086 15.641 25.609 1 48.31 234 HIS A CA 1
ATOM 1920 C C . HIS A 1 234 ? -11.922 14.25 26.219 1 48.31 234 HIS A C 1
ATOM 1922 O O . HIS A 1 234 ? -12.336 14.008 27.344 1 48.31 234 HIS A O 1
ATOM 1928 N N . ASN A 1 235 ? -11.602 13.109 25.312 1 51.34 235 ASN A N 1
ATOM 1929 C CA . ASN A 1 235 ? -11.43 11.781 25.875 1 51.34 235 ASN A CA 1
ATOM 1930 C C . ASN A 1 235 ? -10.5 11.789 27.078 1 51.34 235 ASN A C 1
ATOM 1932 O O . ASN A 1 235 ? -10.773 11.141 28.094 1 51.34 235 ASN A O 1
ATOM 1936 N N . THR A 1 236 ? -9.633 12.695 26.922 1 54.59 236 THR A N 1
ATOM 1937 C CA . THR A 1 236 ? -8.586 12.742 27.938 1 54.59 236 THR A CA 1
ATOM 1938 C C . THR A 1 236 ? -9.094 13.414 29.203 1 54.59 236 THR A C 1
ATOM 1940 O O . THR A 1 236 ? -8.789 12.977 30.312 1 54.59 236 THR A O 1
ATOM 1943 N N . GLU A 1 237 ? -10.234 14.258 28.953 1 66.31 237 GLU A N 1
ATOM 1944 C CA . GLU A 1 237 ? -10.648 14.992 30.141 1 66.31 237 GLU A CA 1
ATOM 1945 C C . GLU A 1 237 ? -11.648 14.188 30.969 1 66.31 237 GLU A C 1
ATOM 1947 O O . GLU A 1 237 ? -11.562 14.164 32.188 1 66.31 237 GLU A O 1
ATOM 1952 N N . VAL A 1 238 ? -12.539 13.43 30.203 1 76.44 238 VAL A N 1
ATOM 1953 C CA . VAL A 1 238 ? -13.516 12.602 30.906 1 76.44 238 VAL A CA 1
ATOM 1954 C C . VAL A 1 238 ? -12.812 11.438 31.594 1 76.44 238 VAL A C 1
ATOM 1956 O O . VAL A 1 238 ? -13.07 11.148 32.75 1 76.44 238 VAL A O 1
ATOM 1959 N N . TYR A 1 239 ? -11.961 10.875 30.844 1 79.69 239 TYR A N 1
ATOM 1960 C CA . TYR A 1 239 ? -11.203 9.758 31.406 1 79.69 239 TYR A CA 1
ATOM 1961 C C . TYR A 1 239 ? -10.375 10.211 32.594 1 79.69 239 TYR A C 1
ATOM 1963 O O . TYR A 1 239 ? -10.32 9.523 33.625 1 79.69 239 TYR A O 1
ATOM 1971 N N . HIS A 1 240 ? -9.82 11.445 32.5 1 78.25 240 HIS A N 1
ATOM 1972 C CA . HIS A 1 240 ? -8.984 11.969 33.594 1 78.25 240 HIS A CA 1
ATOM 1973 C C . HIS A 1 240 ? -9.812 12.258 34.844 1 78.25 240 HIS A C 1
ATOM 1975 O O . HIS A 1 240 ? -9.406 11.914 35.938 1 78.25 240 HIS A O 1
ATOM 1981 N N . SER A 1 241 ? -10.953 12.828 34.594 1 81.94 241 SER A N 1
ATOM 1982 C CA . SER A 1 241 ? -11.82 13.164 35.719 1 81.94 241 SER A CA 1
ATOM 1983 C C . SER A 1 241 ? -12.273 11.906 36.469 1 81.94 241 SER A C 1
ATOM 1985 O O . SER A 1 241 ? -12.438 11.93 37.688 1 81.94 241 SER A O 1
ATOM 1987 N N . LEU A 1 242 ? -12.352 10.789 35.719 1 86.38 242 LEU A N 1
ATOM 1988 C CA . LEU A 1 242 ? -12.891 9.562 36.312 1 86.38 242 LEU A CA 1
ATOM 1989 C C . LEU A 1 242 ? -11.781 8.68 36.844 1 86.38 242 LEU A C 1
ATOM 1991 O O . LEU A 1 242 ? -12.016 7.855 37.75 1 86.38 242 LEU A O 1
ATOM 1995 N N . SER A 1 243 ? -10.523 8.852 36.375 1 83.31 243 SER A N 1
ATOM 1996 C CA . SER A 1 243 ? -9.516 7.824 36.656 1 83.31 243 SER A CA 1
ATOM 1997 C C . SER A 1 243 ? -8.414 8.359 37.562 1 83.31 243 SER A C 1
ATOM 1999 O O . SER A 1 243 ? -7.707 7.586 38.219 1 83.31 243 SER A O 1
ATOM 2001 N N . TYR A 1 244 ? -8.289 9.773 37.594 1 78.94 244 TYR A N 1
ATOM 2002 C CA . TYR A 1 244 ? -7.176 10.305 38.375 1 78.94 244 TYR A CA 1
ATOM 2003 C C . TYR A 1 244 ? -7.379 10.047 39.844 1 78.94 244 TYR A C 1
ATOM 2005 O O . TYR A 1 244 ? -8.5 10.133 40.375 1 78.94 244 TYR A O 1
ATOM 2013 N N . THR A 1 245 ? -6.336 9.75 40.562 1 81.94 245 THR A N 1
ATOM 2014 C CA . THR A 1 245 ? -6.43 9.297 41.938 1 81.94 245 THR A CA 1
ATOM 2015 C C . THR A 1 245 ? -5.906 10.367 42.906 1 81.94 245 THR A C 1
ATOM 2017 O O . THR A 1 245 ? -5.809 10.133 44.125 1 81.94 245 THR A O 1
ATOM 2020 N N . ASP A 1 246 ? -5.555 11.594 42.375 1 80.81 246 ASP A N 1
ATOM 2021 C CA . ASP A 1 246 ? -5.141 12.664 43.25 1 80.81 246 ASP A CA 1
ATOM 2022 C C . ASP A 1 246 ? -6.293 13.094 44.156 1 80.81 246 ASP A C 1
ATOM 2024 O O . ASP A 1 246 ? -7.461 12.867 43.844 1 80.81 246 ASP A O 1
ATOM 2028 N N . ALA A 1 247 ? -6.02 13.672 45.281 1 84.75 247 ALA A N 1
ATOM 2029 C CA . ALA A 1 247 ? -6.992 13.984 46.312 1 84.75 247 ALA A CA 1
ATOM 2030 C C . ALA A 1 247 ? -8.094 14.898 45.781 1 84.75 247 ALA A C 1
ATOM 2032 O O . ALA A 1 247 ? -9.273 14.711 46.094 1 84.75 247 ALA A O 1
ATOM 2033 N N . LYS A 1 248 ? -7.691 15.812 44.969 1 83.69 248 LYS A N 1
ATOM 2034 C CA . LYS A 1 248 ? -8.664 16.75 44.406 1 83.69 248 LYS A CA 1
ATOM 2035 C C . LYS A 1 248 ? -9.648 16.047 43.469 1 83.69 248 LYS A C 1
ATOM 2037 O O . LYS A 1 248 ? -10.859 16.234 43.594 1 83.69 248 LYS A O 1
ATOM 2042 N N . SER A 1 249 ? -9.141 15.305 42.562 1 87.69 249 SER A N 1
ATOM 2043 C CA . SER A 1 249 ? -9.977 14.594 41.594 1 87.69 249 SER A CA 1
ATOM 2044 C C . SER A 1 249 ? -10.883 13.578 42.281 1 87.69 249 SER A C 1
ATOM 2046 O O . SER A 1 249 ? -12.047 13.414 41.906 1 87.69 249 SER A O 1
ATOM 2048 N N . THR A 1 250 ? -10.367 12.844 43.281 1 91.38 250 THR A N 1
ATOM 2049 C CA . THR A 1 250 ? -11.148 11.867 44.031 1 91.38 250 THR A CA 1
ATOM 2050 C C . THR A 1 250 ? -12.281 12.555 44.812 1 91.38 250 THR A C 1
ATOM 2052 O O . THR A 1 250 ? -13.406 12.055 44.812 1 91.38 250 THR A O 1
ATOM 2055 N N . ALA A 1 251 ? -11.93 13.695 45.406 1 91.19 251 ALA A N 1
ATOM 2056 C CA . ALA A 1 251 ? -12.938 14.445 46.156 1 91.19 251 ALA A CA 1
ATOM 2057 C C . ALA A 1 251 ? -14.047 14.938 45.219 1 91.19 251 ALA A C 1
ATOM 2059 O O . ALA A 1 251 ? -15.227 14.914 45.594 1 91.19 251 ALA A O 1
ATOM 2060 N N . GLU A 1 252 ? -13.695 15.398 44.062 1 90.31 252 GLU A N 1
ATOM 2061 C CA . GLU A 1 252 ? -14.672 15.875 43.094 1 90.31 252 GLU A CA 1
ATOM 2062 C C . GLU A 1 252 ? -15.57 14.742 42.625 1 90.31 252 GLU A C 1
ATOM 2064 O O . GLU A 1 252 ? -16.781 14.922 42.469 1 90.31 252 GLU A O 1
ATOM 2069 N N . ARG A 1 253 ? -15.023 13.594 42.375 1 93.31 253 ARG A N 1
ATOM 2070 C CA . ARG A 1 253 ? -15.758 12.406 41.938 1 93.31 253 ARG A CA 1
ATOM 2071 C C . ARG A 1 253 ? -16.75 11.961 43 1 93.31 253 ARG A C 1
ATOM 2073 O O . ARG A 1 253 ? -17.906 11.664 42.688 1 93.31 253 ARG A O 1
ATOM 2080 N N . GLU A 1 254 ? -16.297 11.961 44.25 1 93.75 254 GLU A N 1
ATOM 2081 C CA . GLU A 1 254 ? -17.156 11.57 45.344 1 93.75 254 GLU A CA 1
ATOM 2082 C C . GLU A 1 254 ? -18.266 12.586 45.594 1 93.75 254 GLU A C 1
ATOM 2084 O O . GLU A 1 254 ? -19.406 12.211 45.844 1 93.75 254 GLU A O 1
ATOM 2089 N N . ALA A 1 255 ? -17.859 13.828 45.469 1 93.5 255 ALA A N 1
ATOM 2090 C CA . ALA A 1 255 ? -18.844 14.891 45.625 1 93.5 255 ALA A CA 1
ATOM 2091 C C . ALA A 1 255 ? -19.922 14.836 44.562 1 93.5 255 ALA A C 1
ATOM 2093 O O . ALA A 1 255 ? -21.109 15.055 44.844 1 93.5 255 ALA A O 1
ATOM 2094 N N . PHE A 1 256 ? -19.516 14.586 43.406 1 94.31 256 PHE A N 1
ATOM 2095 C CA . PHE A 1 256 ? -20.484 14.523 42.312 1 94.31 256 PHE A CA 1
ATOM 2096 C C . PHE A 1 256 ? -21.375 13.289 42.438 1 94.31 256 PHE A C 1
ATOM 2098 O O . PHE A 1 256 ? -22.562 13.352 42.156 1 94.31 256 PHE A O 1
ATOM 2105 N N . ALA A 1 257 ? -20.797 12.164 42.844 1 95.06 257 ALA A N 1
ATOM 2106 C CA . ALA A 1 257 ? -21.594 10.961 43.094 1 95.06 257 ALA A CA 1
ATOM 2107 C C . ALA A 1 257 ? -22.625 11.219 44.188 1 95.06 257 ALA A C 1
ATOM 2109 O O . ALA A 1 257 ? -23.75 10.711 44.125 1 95.06 257 ALA A O 1
ATOM 2110 N N . GLU A 1 258 ? -22.25 11.945 45.156 1 94.12 258 GLU A N 1
ATOM 2111 C CA . GLU A 1 258 ? -23.156 12.312 46.25 1 94.12 258 GLU A CA 1
ATOM 2112 C C . GLU A 1 258 ? -24.312 13.18 45.719 1 94.12 258 GLU A C 1
ATOM 2114 O O . GLU A 1 258 ? -25.469 12.992 46.094 1 94.12 258 GLU A O 1
ATOM 2119 N N . PHE A 1 259 ? -23.938 14.094 44.875 1 94.12 259 PHE A N 1
ATOM 2120 C CA . PHE A 1 259 ? -24.953 14.938 44.25 1 94.12 259 PHE A CA 1
ATOM 2121 C C . PHE A 1 259 ? -25.938 14.086 43.469 1 94.12 259 PHE A C 1
ATOM 2123 O O . PHE A 1 259 ? -27.156 14.234 43.625 1 94.12 259 PHE A O 1
ATOM 2130 N N . LEU A 1 260 ? -25.406 13.172 42.625 1 94.38 260 LEU A N 1
ATOM 2131 C CA . LEU A 1 260 ? -26.281 12.328 41.812 1 94.38 260 LEU A CA 1
ATOM 2132 C C . LEU A 1 260 ? -27.188 11.492 42.719 1 94.38 260 LEU A C 1
ATOM 2134 O O . LEU A 1 260 ? -28.344 11.211 42.344 1 94.38 260 LEU A O 1
ATOM 2138 N N . ALA A 1 261 ? -26.719 11.117 43.844 1 92.69 261 ALA A N 1
ATOM 2139 C CA . ALA A 1 261 ? -27.469 10.281 44.781 1 92.69 261 ALA A CA 1
ATOM 2140 C C . ALA A 1 261 ? -28.656 11.055 45.375 1 92.69 261 ALA A C 1
ATOM 2142 O O . ALA A 1 261 ? -29.594 10.453 45.906 1 92.69 261 ALA A O 1
ATOM 2143 N N . THR A 1 262 ? -28.562 12.336 45.281 1 90.12 262 THR A N 1
ATOM 2144 C CA . THR A 1 262 ? -29.625 13.156 45.875 1 90.12 262 THR A CA 1
ATOM 2145 C C . THR A 1 262 ? -30.766 13.359 44.875 1 90.12 262 THR A C 1
ATOM 2147 O O . THR A 1 262 ? -31.859 13.797 45.219 1 90.12 262 THR A O 1
ATOM 2150 N N . LEU A 1 263 ? -30.5 13.156 43.656 1 89.06 263 LEU A N 1
ATOM 2151 C CA . LEU A 1 263 ? -31.469 13.453 42.625 1 89.06 263 LEU A CA 1
ATOM 2152 C C . LEU A 1 263 ? -32.594 12.406 42.594 1 89.06 263 LEU A C 1
ATOM 2154 O O . LEU A 1 263 ? -32.344 11.234 42.875 1 89.06 263 LEU A O 1
ATOM 2158 N N . PRO A 1 264 ? -33.781 12.867 42.344 1 77.25 264 PRO A N 1
ATOM 2159 C CA . PRO A 1 264 ? -34.875 11.914 42.156 1 77.25 264 PRO A CA 1
ATOM 2160 C C . PRO A 1 264 ? -34.75 11.086 40.875 1 77.25 264 PRO A C 1
ATOM 2162 O O . PRO A 1 264 ? -35.031 11.578 39.781 1 77.25 264 PRO A O 1
ATOM 2165 N N . ALA A 1 265 ? -34.062 10 41.031 1 75.94 265 ALA A N 1
ATOM 2166 C CA . ALA A 1 265 ? -33.844 9.133 39.906 1 75.94 265 ALA A CA 1
ATOM 2167 C C . ALA A 1 265 ? -34.594 7.82 40.031 1 75.94 265 ALA A C 1
ATOM 2169 O O . ALA A 1 265 ? -35.188 7.559 41.094 1 75.94 265 ALA A O 1
ATOM 2170 N N . GLY A 1 266 ? -34.969 7.145 39 1 78.69 266 GLY A N 1
ATOM 2171 C CA . GLY A 1 266 ? -35.688 5.879 39 1 78.69 266 GLY A CA 1
ATOM 2172 C C . GLY A 1 266 ? -34.906 4.75 39.656 1 78.69 266 GLY A C 1
ATOM 2173 O O . GLY A 1 266 ? -35.281 3.58 39.5 1 78.69 266 GLY A O 1
ATOM 2174 N N . ILE A 1 267 ? -33.812 5.188 40.438 1 83.31 267 ILE A N 1
ATOM 2175 C CA . ILE A 1 267 ? -33.031 4.188 41.125 1 83.31 267 ILE A CA 1
ATOM 2176 C C . ILE A 1 267 ? -33.75 3.719 42.375 1 83.31 267 ILE A C 1
ATOM 2178 O O . ILE A 1 267 ? -34.062 4.52 43.281 1 83.31 267 ILE A O 1
ATOM 2182 N N . GLU A 1 268 ? -34.156 2.502 42.469 1 83.75 268 GLU A N 1
ATOM 2183 C CA . GLU A 1 268 ? -34.969 2.008 43.562 1 83.75 268 GLU A CA 1
ATOM 2184 C C . GLU A 1 268 ? -34.188 1.014 44.406 1 83.75 268 GLU A C 1
ATOM 2186 O O . GLU A 1 268 ? -33.281 0.363 43.938 1 83.75 268 GLU A O 1
ATOM 2191 N N . GLY A 1 269 ? -34.531 0.955 45.656 1 85.56 269 GLY A N 1
ATOM 2192 C CA . GLY A 1 269 ? -34.062 -0.083 46.562 1 85.56 269 GLY A CA 1
ATOM 2193 C C . GLY A 1 269 ? -32.75 0.233 47.188 1 85.56 269 GLY A C 1
ATOM 2194 O O . GLY A 1 269 ? -32.094 -0.65 47.75 1 85.56 269 GLY A O 1
ATOM 2195 N N . LEU A 1 270 ? -32.219 1.445 47 1 90.62 270 LEU A N 1
ATOM 2196 C CA . LEU A 1 270 ? -30.922 1.808 47.562 1 90.62 270 LEU A CA 1
ATOM 2197 C C . LEU A 1 270 ? -31.062 3.012 48.469 1 90.62 270 LEU A C 1
ATOM 2199 O O . LEU A 1 270 ? -31.844 3.932 48.219 1 90.62 270 LEU A O 1
ATOM 2203 N N . ASP A 1 271 ? -30.5 3 49.594 1 89.75 271 ASP A N 1
ATOM 2204 C CA . ASP A 1 271 ? -30.422 4.195 50.438 1 89.75 271 ASP A CA 1
ATOM 2205 C C . ASP A 1 271 ? -29.422 5.203 49.844 1 89.75 271 ASP A C 1
ATOM 2207 O O . ASP A 1 271 ? -28.875 5 48.781 1 89.75 271 ASP A O 1
ATOM 2211 N N . GLN A 1 272 ? -29.25 6.242 50.438 1 89.94 272 GLN A N 1
ATOM 2212 C CA . GLN A 1 272 ? -28.438 7.332 49.906 1 89.94 272 GLN A CA 1
ATOM 2213 C C . GLN A 1 272 ? -26.984 6.906 49.75 1 89.94 272 GLN A C 1
ATOM 2215 O O . GLN A 1 272 ? -26.344 7.223 48.75 1 89.94 272 GLN A O 1
ATOM 2220 N N . ALA A 1 273 ? -26.484 6.203 50.719 1 92.56 273 ALA A N 1
ATOM 2221 C CA . ALA A 1 273 ? -25.109 5.734 50.656 1 92.56 273 ALA A CA 1
ATOM 2222 C C . ALA A 1 273 ? -24.922 4.695 49.562 1 92.56 273 ALA A C 1
ATOM 2224 O O . ALA A 1 273 ? -23.906 4.684 48.844 1 92.56 273 ALA A O 1
ATOM 2225 N N . GLN A 1 274 ? -25.938 3.895 49.438 1 94.06 274 GLN A N 1
ATOM 2226 C CA . GLN A 1 274 ? -25.891 2.857 48.438 1 94.06 274 GLN A CA 1
ATOM 2227 C C . GLN A 1 274 ? -26.047 3.459 47.031 1 94.06 274 GLN A C 1
ATOM 2229 O O . GLN A 1 274 ? -25.438 2.971 46.062 1 94.06 274 GLN A O 1
ATOM 2234 N N . THR A 1 275 ? -26.797 4.484 47 1 94.5 275 THR A N 1
ATOM 2235 C CA . THR A 1 275 ? -26.969 5.152 45.719 1 94.5 275 THR A CA 1
ATOM 2236 C C . THR A 1 275 ? -25.688 5.852 45.281 1 94.5 275 THR A C 1
ATOM 2238 O O . THR A 1 275 ? -25.344 5.863 44.094 1 94.5 275 THR A O 1
ATOM 2241 N N . LYS A 1 276 ? -25.062 6.441 46.219 1 95.56 276 LYS A N 1
ATOM 2242 C CA . LYS A 1 276 ? -23.766 7.043 45.938 1 95.56 276 LYS A CA 1
ATOM 2243 C C . LYS A 1 276 ? -22.766 5.992 45.438 1 95.56 276 LYS A C 1
ATOM 2245 O O . LYS A 1 276 ? -22.031 6.223 44.469 1 95.56 276 LYS A O 1
ATOM 2250 N N . ALA A 1 277 ? -22.781 4.844 46.125 1 95.62 277 ALA A N 1
ATOM 2251 C CA . ALA A 1 277 ? -21.891 3.742 45.719 1 95.62 277 ALA A CA 1
ATOM 2252 C C . ALA A 1 277 ? -22.219 3.256 44.312 1 95.62 277 ALA A C 1
ATOM 2254 O O . ALA A 1 277 ? -21.312 2.883 43.562 1 95.62 277 ALA A O 1
ATOM 2255 N N . PHE A 1 278 ? -23.469 3.285 44.062 1 95.38 278 PHE A N 1
ATOM 2256 C CA . PHE A 1 278 ? -23.891 2.879 42.75 1 95.38 278 PHE A CA 1
ATOM 2257 C C . PHE A 1 278 ? -23.391 3.865 41.688 1 95.38 278 PHE A C 1
ATOM 2259 O O . PHE A 1 278 ? -22.953 3.463 40.594 1 95.38 278 PHE A O 1
ATOM 2266 N N . ALA A 1 279 ? -23.5 5.113 41.969 1 95.88 279 ALA A N 1
ATOM 2267 C CA . ALA A 1 279 ? -22.984 6.125 41.062 1 95.88 279 ALA A CA 1
ATOM 2268 C C . ALA A 1 279 ? -21.5 5.926 40.781 1 95.88 279 ALA A C 1
ATOM 2270 O O . ALA A 1 279 ? -21.047 6.008 39.625 1 95.88 279 ALA A O 1
ATOM 2271 N N . LEU A 1 280 ? -20.797 5.609 41.812 1 95.69 280 LEU A N 1
ATOM 2272 C CA . LEU A 1 280 ? -19.359 5.371 41.688 1 95.69 280 LEU A CA 1
ATOM 2273 C C . LEU A 1 280 ? -19.094 4.121 40.844 1 95.69 280 LEU A C 1
ATOM 2275 O O . LEU A 1 280 ? -18.141 4.086 40.062 1 95.69 280 LEU A O 1
ATOM 2279 N N . GLU A 1 281 ? -19.938 3.184 41.031 1 95.62 281 GLU A N 1
ATOM 2280 C CA . GLU A 1 281 ? -19.828 1.968 40.25 1 95.62 281 GLU A CA 1
ATOM 2281 C C . GLU A 1 281 ? -20.062 2.26 38.75 1 95.62 281 GLU A C 1
ATOM 2283 O O . GLU A 1 281 ? -19.391 1.694 37.906 1 95.62 281 GLU A O 1
ATOM 2288 N N . SER A 1 282 ? -21 3.051 38.531 1 95.31 282 SER A N 1
ATOM 2289 C CA . SER A 1 282 ? -21.281 3.416 37.156 1 95.31 282 SER A CA 1
ATOM 2290 C C . SER A 1 282 ? -20.125 4.191 36.531 1 95.31 282 SER A C 1
ATOM 2292 O O . SER A 1 282 ? -19.828 4.039 35.344 1 95.31 282 SER A O 1
ATOM 2294 N N . PHE A 1 283 ? -19.469 5.012 37.312 1 95.31 283 PHE A N 1
ATOM 2295 C CA . PHE A 1 283 ? -18.281 5.715 36.844 1 95.31 283 PHE A CA 1
ATOM 2296 C C . PHE A 1 283 ? -17.188 4.727 36.469 1 95.31 283 PHE A C 1
ATOM 2298 O O . PHE A 1 283 ? -16.531 4.887 35.438 1 95.31 283 PHE A O 1
ATOM 2305 N N . GLU A 1 284 ? -17.047 3.723 37.281 1 94.56 284 GLU A N 1
ATOM 2306 C CA . GLU A 1 284 ? -16.031 2.705 37 1 94.56 284 GLU A CA 1
ATOM 2307 C C . GLU A 1 284 ? -16.328 1.937 35.719 1 94.56 284 GLU A C 1
ATOM 2309 O O . GLU A 1 284 ? -15.422 1.524 35 1 94.56 284 GLU A O 1
ATOM 2314 N N . ALA A 1 285 ? -17.594 1.669 35.562 1 95.06 285 ALA A N 1
ATOM 2315 C CA . ALA A 1 285 ? -17.984 0.998 34.312 1 95.06 285 ALA A CA 1
ATOM 2316 C C . ALA A 1 285 ? -17.594 1.826 33.094 1 95.06 285 ALA A C 1
ATOM 2318 O O . ALA A 1 285 ? -17.141 1.282 32.094 1 95.06 285 ALA A O 1
ATOM 2319 N N . MET A 1 286 ? -17.766 3.059 33.188 1 93.81 286 MET A N 1
ATOM 2320 C CA . MET A 1 286 ? -17.391 3.953 32.094 1 93.81 286 MET A CA 1
ATOM 2321 C C . MET A 1 286 ? -15.883 3.994 31.891 1 93.81 286 MET A C 1
ATOM 2323 O O . MET A 1 286 ? -15.398 3.959 30.75 1 93.81 286 MET A O 1
ATOM 2327 N N . VAL A 1 287 ? -15.148 4.062 32.969 1 91.75 287 VAL A N 1
ATOM 2328 C CA . VAL A 1 287 ? -13.688 4.07 32.906 1 91.75 287 VAL A CA 1
ATOM 2329 C C . VAL A 1 287 ? -13.188 2.797 32.219 1 91.75 287 VAL A C 1
ATOM 2331 O O . VAL A 1 287 ? -12.281 2.846 31.391 1 91.75 287 VAL A O 1
ATOM 2334 N N . ASP A 1 288 ? -13.789 1.753 32.625 1 92.56 288 ASP A N 1
ATOM 2335 C CA . ASP A 1 288 ? -13.398 0.474 32.031 1 92.56 288 ASP A CA 1
ATOM 2336 C C . ASP A 1 288 ? -13.664 0.462 30.516 1 92.56 288 ASP A C 1
ATOM 2338 O O . ASP A 1 288 ? -12.852 -0.062 29.75 1 92.56 288 ASP A O 1
ATOM 2342 N N . SER A 1 289 ? -14.742 0.994 30.141 1 91.56 289 SER A N 1
ATOM 2343 C CA . SER A 1 289 ? -15.102 1.053 28.719 1 91.56 289 SER A CA 1
ATOM 2344 C C . SER A 1 289 ? -14.117 1.912 27.938 1 91.56 289 SER A C 1
ATOM 2346 O O . SER A 1 289 ? -13.727 1.56 26.828 1 91.56 289 SER A O 1
ATOM 2348 N N . LEU A 1 290 ? -13.641 2.969 28.5 1 88.69 290 LEU A N 1
ATOM 2349 C CA . LEU A 1 290 ? -12.711 3.879 27.844 1 88.69 290 LEU A CA 1
ATOM 2350 C C . LEU A 1 290 ? -11.305 3.285 27.812 1 88.69 290 LEU A C 1
ATOM 2352 O O . LEU A 1 290 ? -10.625 3.342 26.781 1 88.69 290 LEU A O 1
ATOM 2356 N N . ARG A 1 291 ? -10.914 2.672 28.891 1 87.31 291 ARG A N 1
ATOM 2357 C CA . ARG A 1 291 ? -9.578 2.104 29.031 1 87.31 291 ARG A CA 1
ATOM 2358 C C . ARG A 1 291 ? -9.391 0.915 28.094 1 87.31 291 ARG A C 1
ATOM 2360 O O . ARG A 1 291 ? -8.312 0.737 27.516 1 87.31 291 ARG A O 1
ATOM 2367 N N . SER A 1 292 ? -10.422 0.156 27.953 1 90.25 292 SER A N 1
ATOM 2368 C CA . SER A 1 292 ? -10.336 -1.051 27.125 1 90.25 292 SER A CA 1
ATOM 2369 C C . SER A 1 292 ? -10.562 -0.738 25.656 1 90.25 292 SER A C 1
ATOM 2371 O O . SER A 1 292 ? -10.516 -1.635 24.812 1 90.25 292 SER A O 1
ATOM 2373 N N . GLY A 1 293 ? -10.828 0.507 25.359 1 87 293 GLY A N 1
ATOM 2374 C CA . GLY A 1 293 ? -11 0.915 23.984 1 87 293 GLY A CA 1
ATOM 2375 C C . GLY A 1 293 ? -12.359 0.554 23.406 1 87 293 GLY A C 1
ATOM 2376 O O . GLY A 1 293 ? -12.547 0.524 22.188 1 87 293 GLY A O 1
ATOM 2377 N N . ARG A 1 294 ? -13.328 0.25 24.188 1 88.75 294 ARG A N 1
ATOM 2378 C CA . ARG A 1 294 ? -14.664 -0.112 23.734 1 88.75 294 ARG A CA 1
ATOM 2379 C C . ARG A 1 294 ? -15.461 1.127 23.344 1 88.75 294 ARG A C 1
ATOM 2381 O O . ARG A 1 294 ? -16.484 1.024 22.656 1 88.75 294 ARG A O 1
ATOM 2388 N N . ALA A 1 295 ? -14.93 2.289 23.812 1 88.38 295 ALA A N 1
ATOM 2389 C CA . ALA A 1 295 ? -15.656 3.523 23.531 1 88.38 295 ALA A CA 1
ATOM 2390 C C . ALA A 1 295 ? -14.703 4.629 23.094 1 88.38 295 ALA A C 1
ATOM 2392 O O . ALA A 1 295 ? -13.57 4.719 23.562 1 88.38 295 ALA A O 1
ATOM 2393 N N . LEU A 1 296 ? -15.188 5.395 22.094 1 83 296 LEU A N 1
ATOM 2394 C CA . LEU A 1 296 ? -14.586 6.66 21.703 1 83 296 LEU A CA 1
ATOM 2395 C C . LEU A 1 296 ? -13.188 6.445 21.125 1 83 296 LEU A C 1
ATOM 2397 O O . LEU A 1 296 ? -12.242 7.137 21.516 1 83 296 LEU A O 1
ATOM 2401 N N . THR A 1 297 ? -12.945 5.375 20.406 1 87.06 297 THR A N 1
ATOM 2402 C CA . THR A 1 297 ? -11.695 5.145 19.688 1 87.06 297 THR A CA 1
ATOM 2403 C C . THR A 1 297 ? -11.836 5.539 18.219 1 87.06 297 THR A C 1
ATOM 2405 O O . THR A 1 297 ? -12.805 5.156 17.562 1 87.06 297 THR A O 1
ATOM 2408 N N . VAL A 1 298 ? -10.883 6.359 17.844 1 90.94 298 VAL A N 1
ATOM 2409 C CA . VAL A 1 298 ? -10.969 6.902 16.484 1 90.94 298 VAL A CA 1
ATOM 2410 C C . VAL A 1 298 ? -10.055 6.113 15.555 1 90.94 298 VAL A C 1
ATOM 2412 O O . VAL A 1 298 ? -8.875 5.922 15.852 1 90.94 298 VAL A O 1
ATOM 2415 N N . GLU A 1 299 ? -10.625 5.582 14.445 1 92.81 299 GLU A N 1
ATOM 2416 C CA . GLU A 1 299 ? -9.875 4.871 13.414 1 92.81 299 GLU A CA 1
ATOM 2417 C C . GLU A 1 299 ? -10.312 5.293 12.016 1 92.81 299 GLU A C 1
ATOM 2419 O O . GLU A 1 299 ? -11.508 5.293 11.711 1 92.81 299 GLU A O 1
ATOM 2424 N N . MET A 1 300 ? -9.352 5.699 11.219 1 95.31 300 MET A N 1
ATOM 2425 C CA . MET A 1 300 ? -9.688 6.109 9.859 1 95.31 300 MET A CA 1
ATOM 2426 C C . MET A 1 300 ? -10.211 4.926 9.047 1 95.31 300 MET A C 1
ATOM 2428 O O . MET A 1 300 ? -9.641 3.838 9.086 1 95.31 300 MET A O 1
ATOM 2432 N N . ILE A 1 301 ? -11.258 5.098 8.234 1 96.12 301 ILE A N 1
ATOM 2433 C CA . ILE A 1 301 ? -11.828 3.963 7.52 1 96.12 301 ILE A CA 1
ATOM 2434 C C . ILE A 1 301 ? -11.742 4.211 6.012 1 96.12 301 ILE A C 1
ATOM 2436 O O . ILE A 1 301 ? -11.617 3.268 5.23 1 96.12 301 ILE A O 1
ATOM 2440 N N . PHE A 1 302 ? -11.922 5.453 5.559 1 96.81 302 PHE A N 1
ATOM 2441 C CA . PHE A 1 302 ? -11.695 5.75 4.148 1 96.81 302 PHE A CA 1
ATOM 2442 C C . PHE A 1 302 ? -11.484 7.246 3.938 1 96.81 302 PHE A C 1
ATOM 2444 O O . PHE A 1 302 ? -11.758 8.047 4.832 1 96.81 302 PHE A O 1
ATOM 2451 N N . ASP A 1 303 ? -10.914 7.645 2.857 1 97.31 303 ASP A N 1
ATOM 2452 C CA . ASP A 1 303 ? -10.781 9.039 2.459 1 97.31 303 ASP A CA 1
ATOM 2453 C C . ASP A 1 303 ? -11.531 9.312 1.157 1 97.31 303 ASP A C 1
ATOM 2455 O O . ASP A 1 303 ? -11.867 8.383 0.423 1 97.31 303 ASP A O 1
ATOM 2459 N N . SER A 1 304 ? -11.898 10.516 0.945 1 97.75 304 SER A N 1
ATOM 2460 C CA . SER A 1 304 ? -12.703 10.953 -0.188 1 97.75 304 SER A CA 1
ATOM 2461 C C . SER A 1 304 ? -12.117 12.195 -0.843 1 97.75 304 SER A C 1
ATOM 2463 O O . SER A 1 304 ? -12.023 13.25 -0.212 1 97.75 304 SER A O 1
ATOM 2465 N N . THR A 1 305 ? -11.742 12.164 -2.127 1 97.25 305 THR A N 1
ATOM 2466 C CA . THR A 1 305 ? -11.094 13.281 -2.812 1 97.25 305 THR A CA 1
ATOM 2467 C C . THR A 1 305 ? -11.953 13.781 -3.965 1 97.25 305 THR A C 1
ATOM 2469 O O . THR A 1 305 ? -12.406 12.992 -4.797 1 97.25 305 THR A O 1
ATOM 2472 N N . TRP A 1 306 ? -12.227 15.039 -3.965 1 96.06 306 TRP A N 1
ATOM 2473 C CA . TRP A 1 306 ? -12.984 15.672 -5.039 1 96.06 306 TRP A CA 1
ATOM 2474 C C . TRP A 1 306 ? -12.055 16.141 -6.152 1 96.06 306 TRP A C 1
ATOM 2476 O O . TRP A 1 306 ? -11.484 17.234 -6.07 1 96.06 306 TRP A O 1
ATOM 2486 N N . ASN A 1 307 ? -11.953 15.422 -7.309 1 93.06 307 ASN A N 1
ATOM 2487 C CA . ASN A 1 307 ? -10.984 15.711 -8.352 1 93.06 307 ASN A CA 1
ATOM 2488 C C . ASN A 1 307 ? -11.664 16.156 -9.648 1 93.06 307 ASN A C 1
ATOM 2490 O O . ASN A 1 307 ? -10.992 16.5 -10.625 1 93.06 307 ASN A O 1
ATOM 2494 N N . SER A 1 308 ? -12.984 16.172 -9.703 1 94.25 308 SER A N 1
ATOM 2495 C CA . SER A 1 308 ? -13.695 16.5 -10.93 1 94.25 308 SER A CA 1
ATOM 2496 C C . SER A 1 308 ? -15.039 17.172 -10.641 1 94.25 308 SER A C 1
ATOM 2498 O O . SER A 1 308 ? -15.664 16.891 -9.617 1 94.25 308 SER A O 1
ATOM 2500 N N . ILE A 1 309 ? -15.438 18.031 -11.547 1 95 309 ILE A N 1
ATOM 2501 C CA . ILE A 1 309 ? -16.719 18.688 -11.375 1 95 309 ILE A CA 1
ATOM 2502 C C . ILE A 1 309 ? -17.844 17.812 -11.945 1 95 309 ILE A C 1
ATOM 2504 O O . ILE A 1 309 ? -19.016 18.031 -11.656 1 95 309 ILE A O 1
ATOM 2508 N N . ASP A 1 310 ? -17.484 16.734 -12.719 1 91.88 310 ASP A N 1
ATOM 2509 C CA . ASP A 1 310 ? -18.453 15.93 -13.438 1 91.88 310 ASP A CA 1
ATOM 2510 C C . ASP A 1 310 ? -18.734 14.625 -12.695 1 91.88 310 ASP A C 1
ATOM 2512 O O . ASP A 1 310 ? -19.734 13.961 -12.953 1 91.88 310 ASP A O 1
ATOM 2516 N N . GLU A 1 311 ? -17.875 14.25 -11.852 1 92.12 311 GLU A N 1
ATOM 2517 C CA . GLU A 1 311 ? -17.984 12.977 -11.156 1 92.12 311 GLU A CA 1
ATOM 2518 C C . GLU A 1 311 ? -18.031 13.172 -9.641 1 92.12 311 GLU A C 1
ATOM 2520 O O . GLU A 1 311 ? -17.531 14.188 -9.133 1 92.12 311 GLU A O 1
ATOM 2525 N N . PRO A 1 312 ? -18.672 12.242 -8.922 1 92.81 312 PRO A N 1
ATOM 2526 C CA . PRO A 1 312 ? -18.594 12.289 -7.461 1 92.81 312 PRO A CA 1
ATOM 2527 C C . PRO A 1 312 ? -17.172 12.078 -6.949 1 92.81 312 PRO A C 1
ATOM 2529 O O . PRO A 1 312 ? -16.297 11.625 -7.699 1 92.81 312 PRO A O 1
ATOM 2532 N N . PRO A 1 313 ? -16.969 12.445 -5.715 1 95.94 313 PRO A N 1
ATOM 2533 C CA . PRO A 1 313 ? -15.625 12.281 -5.168 1 95.94 313 PRO A CA 1
ATOM 2534 C C . PRO A 1 313 ? -15.133 10.836 -5.219 1 95.94 313 PRO A C 1
ATOM 2536 O O . PRO A 1 313 ? -15.945 9.906 -5.141 1 95.94 313 PRO A O 1
ATOM 2539 N N . GLN A 1 314 ? -13.867 10.68 -5.395 1 95.62 314 GLN A N 1
ATOM 2540 C CA . GLN A 1 314 ? -13.242 9.359 -5.395 1 95.62 314 GLN A CA 1
ATOM 2541 C C . GLN A 1 314 ? -12.898 8.914 -3.979 1 95.62 314 GLN A C 1
ATOM 2543 O O . GLN A 1 314 ? -12.188 9.609 -3.256 1 95.62 314 GLN A O 1
ATOM 2548 N N . ARG A 1 315 ? -13.414 7.785 -3.607 1 96.88 315 ARG A N 1
ATOM 2549 C CA . ARG A 1 315 ? -13.219 7.293 -2.246 1 96.88 315 ARG A CA 1
ATOM 2550 C C . ARG A 1 315 ? -12.195 6.16 -2.213 1 96.88 315 ARG A C 1
ATOM 2552 O O . ARG A 1 315 ? -12.156 5.324 -3.117 1 96.88 315 ARG A O 1
ATOM 2559 N N . ARG A 1 316 ? -11.281 6.109 -1.334 1 97 316 ARG A N 1
ATOM 2560 C CA . ARG A 1 316 ? -10.281 5.074 -1.088 1 97 316 ARG A CA 1
ATOM 2561 C C . ARG A 1 316 ? -10.438 4.488 0.31 1 97 316 ARG A C 1
ATOM 2563 O O . ARG A 1 316 ? -10.25 5.188 1.308 1 97 316 ARG A O 1
ATOM 2570 N N . PHE A 1 317 ? -10.719 3.254 0.384 1 97 317 PHE A N 1
ATOM 2571 C CA . PHE A 1 317 ? -10.992 2.592 1.654 1 97 317 PHE A CA 1
ATOM 2572 C C . PHE A 1 317 ? -9.711 2.029 2.258 1 97 317 PHE A C 1
ATOM 2574 O O . PHE A 1 317 ? -8.812 1.599 1.529 1 97 317 PHE A O 1
ATOM 2581 N N . GLY A 1 318 ? -9.648 2.049 3.551 1 95.06 318 GLY A N 1
ATOM 2582 C CA . GLY A 1 318 ? -8.562 1.396 4.258 1 95.06 318 GLY A CA 1
ATOM 2583 C C . GLY A 1 318 ? -8.727 -0.11 4.352 1 95.06 318 GLY A C 1
ATOM 2584 O O . GLY A 1 318 ? -9.789 -0.643 4.039 1 95.06 318 GLY A O 1
ATOM 2585 N N . PRO A 1 319 ? -7.703 -0.749 4.824 1 94.62 319 PRO A N 1
ATOM 2586 C CA . PRO A 1 319 ? -7.738 -2.213 4.879 1 94.62 319 PRO A CA 1
ATOM 2587 C C . PRO A 1 319 ? -8.688 -2.738 5.957 1 94.62 319 PRO A C 1
ATOM 2589 O O . PRO A 1 319 ? -9.211 -3.848 5.832 1 94.62 319 PRO A O 1
ATOM 2592 N N . LYS A 1 320 ? -8.922 -1.982 6.98 1 95.06 320 LYS A N 1
ATOM 2593 C CA . LYS A 1 320 ? -9.82 -2.408 8.055 1 95.06 320 LYS A CA 1
ATOM 2594 C C . LYS A 1 320 ? -11.18 -1.731 7.93 1 95.06 320 LYS A C 1
ATOM 2596 O O . LYS A 1 320 ? -11.266 -0.503 7.875 1 95.06 320 LYS A O 1
ATOM 2601 N N . GLN A 1 321 ? -12.211 -2.479 7.801 1 95.81 321 GLN A N 1
ATOM 2602 C CA . GLN A 1 321 ? -13.586 -1.99 7.723 1 95.81 321 GLN A CA 1
ATOM 2603 C C . GLN A 1 321 ? -14.477 -2.688 8.75 1 95.81 321 GLN A C 1
ATOM 2605 O O . GLN A 1 321 ? -14.125 -3.75 9.266 1 95.81 321 GLN A O 1
ATOM 2610 N N . TYR A 1 322 ? -15.633 -2.154 9.078 1 95.25 322 TYR A N 1
ATOM 2611 C CA . TYR A 1 322 ? -16.484 -2.611 10.164 1 95.25 322 TYR A CA 1
ATOM 2612 C C . TYR A 1 322 ? -17.922 -2.811 9.688 1 95.25 322 TYR A C 1
ATOM 2614 O O . TYR A 1 322 ? -18.75 -1.908 9.82 1 95.25 322 TYR A O 1
ATOM 2622 N N . MET A 1 323 ? -18.312 -4 9.289 1 95 323 MET A N 1
ATOM 2623 C CA . MET A 1 323 ? -19.594 -4.324 8.656 1 95 323 MET A CA 1
ATOM 2624 C C . MET A 1 323 ? -20.719 -4.305 9.672 1 95 323 MET A C 1
ATOM 2626 O O . MET A 1 323 ? -21.891 -4.281 9.297 1 95 323 MET A O 1
ATOM 2630 N N . GLU A 1 324 ? -20.375 -4.312 10.961 1 94.62 324 GLU A N 1
ATOM 2631 C CA . GLU A 1 324 ? -21.406 -4.234 12 1 94.62 324 GLU A CA 1
ATOM 2632 C C . GLU A 1 324 ? -22 -2.83 12.086 1 94.62 324 GLU A C 1
ATOM 2634 O O . GLU A 1 324 ? -23.062 -2.633 12.68 1 94.62 324 GLU A O 1
ATOM 2639 N N . MET A 1 325 ? -21.281 -1.835 11.547 1 95.5 325 MET A N 1
ATOM 2640 C CA . MET A 1 325 ? -21.766 -0.456 11.578 1 95.5 325 MET A CA 1
ATOM 2641 C C . MET A 1 325 ? -22.734 -0.195 10.438 1 95.5 325 MET A C 1
ATOM 2643 O O . MET A 1 325 ? -22.656 -0.824 9.383 1 95.5 325 MET A O 1
ATOM 2647 N N . PRO A 1 326 ? -23.656 0.708 10.531 1 95.62 326 PRO A N 1
ATOM 2648 C CA . PRO A 1 326 ? -24.703 0.938 9.531 1 95.62 326 PRO A CA 1
ATOM 2649 C C . PRO A 1 326 ? -24.281 1.924 8.445 1 95.62 326 PRO A C 1
ATOM 2651 O O . PRO A 1 326 ? -25.125 2.473 7.738 1 95.62 326 PRO A O 1
ATOM 2654 N N . PHE A 1 327 ? -23.016 2.127 8.227 1 95.69 327 PHE A N 1
ATOM 2655 C CA . PHE A 1 327 ? -22.516 3.217 7.391 1 95.69 327 PHE A CA 1
ATOM 2656 C C . PHE A 1 327 ? -22.406 2.775 5.934 1 95.69 327 PHE A C 1
ATOM 2658 O O . PHE A 1 327 ? -22.359 3.609 5.031 1 95.69 327 PHE A O 1
ATOM 2665 N N . TYR A 1 328 ? -22.344 1.452 5.633 1 95.5 328 TYR A N 1
ATOM 2666 C CA . TYR A 1 328 ? -21.891 0.952 4.336 1 95.5 328 TYR A CA 1
ATOM 2667 C C . TYR A 1 328 ? -23.078 0.695 3.418 1 95.5 328 TYR A C 1
ATOM 2669 O O . TYR A 1 328 ? -23.391 -0.456 3.107 1 95.5 328 TYR A O 1
ATOM 2677 N N . ASN A 1 329 ? -23.656 1.772 2.879 1 94.62 329 ASN A N 1
ATOM 2678 C CA . ASN A 1 329 ? -24.75 1.711 1.913 1 94.62 329 ASN A CA 1
ATOM 2679 C C . ASN A 1 329 ? -24.781 2.949 1.021 1 94.62 329 ASN A C 1
ATOM 2681 O O . ASN A 1 329 ? -24.25 3.998 1.389 1 94.62 329 ASN A O 1
ATOM 2685 N N . GLN A 1 330 ? -25.375 2.885 -0.066 1 94.5 330 GLN A N 1
ATOM 2686 C CA . GLN A 1 330 ? -25.328 3.926 -1.086 1 94.5 330 GLN A CA 1
ATOM 2687 C C . GLN A 1 330 ? -26.078 5.176 -0.632 1 94.5 330 GLN A C 1
ATOM 2689 O O . GLN A 1 330 ? -25.672 6.297 -0.947 1 94.5 330 GLN A O 1
ATOM 2694 N N . ILE A 1 331 ? -27.141 5.035 0.053 1 95.31 331 ILE A N 1
ATOM 2695 C CA . ILE A 1 331 ? -27.938 6.168 0.5 1 95.31 331 ILE A CA 1
ATOM 2696 C C . ILE A 1 331 ? -27.109 7.07 1.401 1 95.31 331 ILE A C 1
ATOM 2698 O O . ILE A 1 331 ? -27.078 8.289 1.221 1 95.31 331 ILE A O 1
ATOM 2702 N N . PHE A 1 332 ? -26.469 6.523 2.373 1 96.69 332 PHE A N 1
ATOM 2703 C CA . PHE A 1 332 ? -25.641 7.297 3.289 1 96.69 332 PHE A CA 1
ATOM 2704 C C . PHE A 1 332 ? -24.469 7.945 2.549 1 96.69 332 PHE A C 1
ATOM 2706 O O . PHE A 1 332 ? -24.125 9.102 2.807 1 96.69 332 PHE A O 1
ATOM 2713 N N . PHE A 1 333 ? -23.828 7.203 1.596 1 97.12 333 PHE A N 1
ATOM 2714 C CA . PHE A 1 333 ? -22.672 7.734 0.874 1 97.12 333 PHE A CA 1
ATOM 2715 C C . PHE A 1 333 ? -23.094 8.867 -0.058 1 97.12 333 PHE A C 1
ATOM 2717 O O . PHE A 1 333 ? -22.312 9.781 -0.323 1 97.12 333 PHE A O 1
ATOM 2724 N N . ASP A 1 334 ? -24.312 8.828 -0.539 1 96.69 334 ASP A N 1
ATOM 2725 C CA . ASP A 1 334 ? -24.828 9.969 -1.283 1 96.69 334 ASP A CA 1
ATOM 2726 C C . ASP A 1 334 ? -24.953 11.203 -0.391 1 96.69 334 ASP A C 1
ATOM 2728 O O . ASP A 1 334 ? -24.672 12.328 -0.833 1 96.69 334 ASP A O 1
ATOM 2732 N N . ARG A 1 335 ? -25.375 11 0.857 1 96.94 335 ARG A N 1
ATOM 2733 C CA . ARG A 1 335 ? -25.422 12.094 1.814 1 96.94 335 ARG A CA 1
ATOM 2734 C C . ARG A 1 335 ? -24.031 12.656 2.09 1 96.94 335 ARG A C 1
ATOM 2736 O O . ARG A 1 335 ? -23.859 13.867 2.195 1 96.94 335 ARG A O 1
ATOM 2743 N N . LEU A 1 336 ? -23.047 11.758 2.211 1 97.56 336 LEU A N 1
ATOM 2744 C CA . LEU A 1 336 ? -21.688 12.203 2.439 1 97.56 336 LEU A CA 1
ATOM 2745 C C . LEU A 1 336 ? -21.188 13.078 1.289 1 97.56 336 LEU A C 1
ATOM 2747 O O . LEU A 1 336 ? -20.484 14.062 1.509 1 97.56 336 LEU A O 1
ATOM 2751 N N . THR A 1 337 ? -21.562 12.703 0.07 1 97.69 337 THR A N 1
ATOM 2752 C CA . THR A 1 337 ? -21.188 13.5 -1.092 1 97.69 337 THR A CA 1
ATOM 2753 C C . THR A 1 337 ? -21.734 14.914 -0.976 1 97.69 337 THR A C 1
ATOM 2755 O O . THR A 1 337 ? -21.031 15.883 -1.282 1 97.69 337 THR A O 1
ATOM 2758 N N . TRP A 1 338 ? -22.953 15 -0.521 1 96.81 338 TRP A N 1
ATOM 2759 C CA . TRP A 1 338 ? -23.578 16.312 -0.317 1 96.81 338 TRP A CA 1
ATOM 2760 C C . TRP A 1 338 ? -22.844 17.094 0.773 1 96.81 338 TRP A C 1
ATOM 2762 O O . TRP A 1 338 ? -22.578 18.281 0.614 1 96.81 338 TRP A O 1
ATOM 2772 N N . PHE A 1 339 ? -22.547 16.453 1.905 1 97.69 339 PHE A N 1
ATOM 2773 C CA . PHE A 1 339 ? -21.812 17.094 2.986 1 97.69 339 PHE A CA 1
ATOM 2774 C C . PHE A 1 339 ? -20.453 17.578 2.506 1 97.69 339 PHE A C 1
ATOM 2776 O O . PHE A 1 339 ? -20.031 18.688 2.82 1 97.69 339 PHE A O 1
ATOM 2783 N N . GLU A 1 340 ? -19.781 16.719 1.742 1 97.62 340 GLU A N 1
ATOM 2784 C CA . GLU A 1 340 ? -18.469 17.094 1.223 1 97.62 340 GLU A CA 1
ATOM 2785 C C . GLU A 1 340 ? -18.547 18.312 0.321 1 97.62 340 GLU A C 1
ATOM 2787 O O . GLU A 1 340 ? -17.672 19.172 0.349 1 97.62 340 GLU A O 1
ATOM 2792 N N . PHE A 1 341 ? -19.641 18.375 -0.498 1 97.19 341 PHE A N 1
ATOM 2793 C CA . PHE A 1 341 ? -19.828 19.547 -1.341 1 97.19 341 PHE A CA 1
ATOM 2794 C C . PHE A 1 341 ? -19.953 20.797 -0.493 1 97.19 341 PHE A C 1
ATOM 2796 O O . PHE A 1 341 ? -19.328 21.812 -0.789 1 97.19 341 PHE A O 1
ATOM 2803 N N . LEU A 1 342 ? -20.719 20.766 0.565 1 96.94 342 LEU A N 1
ATOM 2804 C CA . LEU A 1 342 ? -20.891 21.906 1.45 1 96.94 342 LEU A CA 1
ATOM 2805 C C . LEU A 1 342 ? -19.578 22.281 2.131 1 96.94 342 LEU A C 1
ATOM 2807 O O . LEU A 1 342 ? -19.25 23.453 2.252 1 96.94 342 LEU A O 1
ATOM 2811 N N . LEU A 1 343 ? -18.828 21.25 2.549 1 97.06 343 LEU A N 1
ATOM 2812 C CA . LEU A 1 343 ? -17.562 21.453 3.254 1 97.06 343 LEU A CA 1
ATOM 2813 C C . LEU A 1 343 ? -16.562 22.188 2.369 1 97.06 343 LEU A C 1
ATOM 2815 O O . LEU A 1 343 ? -15.82 23.047 2.85 1 97.06 343 LEU A O 1
ATOM 2819 N N . HIS A 1 344 ? -16.547 21.844 1.089 1 96.38 344 HIS A N 1
ATOM 2820 C CA . HIS A 1 344 ? -15.57 22.453 0.187 1 96.38 344 HIS A CA 1
ATOM 2821 C C . HIS A 1 344 ? -16.078 23.781 -0.358 1 96.38 344 HIS A C 1
ATOM 2823 O O . HIS A 1 344 ? -15.281 24.703 -0.591 1 96.38 344 HIS A O 1
ATOM 2829 N N . ALA A 1 345 ? -17.391 23.953 -0.54 1 96 345 ALA A N 1
ATOM 2830 C CA . ALA A 1 345 ? -17.984 25.172 -1.085 1 96 345 ALA A CA 1
ATOM 2831 C C . ALA A 1 345 ? -18.031 26.281 -0.033 1 96 345 ALA A C 1
ATOM 2833 O O . ALA A 1 345 ? -18.016 27.469 -0.368 1 96 345 ALA A O 1
ATOM 2834 N N . MET A 1 346 ? -18.094 25.875 1.252 1 95.38 346 MET A N 1
ATOM 2835 C CA . MET A 1 346 ? -18.125 26.797 2.385 1 95.38 346 MET A CA 1
ATOM 2836 C C . MET A 1 346 ? -17.062 26.422 3.416 1 95.38 346 MET A C 1
ATOM 2838 O O . MET A 1 346 ? -17.391 26.062 4.547 1 95.38 346 MET A O 1
ATOM 2842 N N . PRO A 1 347 ? -15.82 26.625 3.062 1 94.25 347 PRO A N 1
ATOM 2843 C CA . PRO A 1 347 ? -14.742 26.172 3.949 1 94.25 347 PRO A CA 1
ATOM 2844 C C . PRO A 1 347 ? -14.742 26.891 5.293 1 94.25 347 PRO A C 1
ATOM 2846 O O . PRO A 1 347 ? -15.039 28.094 5.352 1 94.25 347 PRO A O 1
ATOM 2849 N N . ALA A 1 348 ? -14.359 26.25 6.508 1 91.94 348 ALA A N 1
ATOM 2850 C CA . ALA A 1 348 ? -14.422 26.906 7.816 1 91.94 348 ALA A CA 1
ATOM 2851 C C . ALA A 1 348 ? -13.391 26.312 8.773 1 91.94 348 ALA A C 1
ATOM 2853 O O . ALA A 1 348 ? -13.008 26.953 9.75 1 91.94 348 ALA A O 1
ATOM 2854 N N . GLY A 1 349 ? -12.883 25.141 8.664 1 88.38 349 GLY A N 1
ATOM 2855 C CA . GLY A 1 349 ? -12 24.5 9.633 1 88.38 349 GLY A CA 1
ATOM 2856 C C . GLY A 1 349 ? -10.555 24.922 9.477 1 88.38 349 GLY A C 1
ATOM 2857 O O . GLY A 1 349 ? -10.094 25.203 8.375 1 88.38 349 GLY A O 1
ATOM 2858 N N . ARG A 1 350 ? -9.867 25.078 10.68 1 87.25 350 ARG A N 1
ATOM 2859 C CA . ARG A 1 350 ? -8.477 25.531 10.703 1 87.25 350 ARG A CA 1
ATOM 2860 C C . ARG A 1 350 ? -7.605 24.656 9.805 1 87.25 350 ARG A C 1
ATOM 2862 O O . ARG A 1 350 ? -6.816 25.172 9.008 1 87.25 350 ARG A O 1
ATOM 2869 N N . SER A 1 351 ? -7.699 23.391 9.992 1 89.56 351 SER A N 1
ATOM 2870 C CA . SER A 1 351 ? -6.895 22.469 9.195 1 89.56 351 SER A CA 1
ATOM 2871 C C . SER A 1 351 ? -7.176 22.641 7.707 1 89.56 351 SER A C 1
ATOM 2873 O O . SER A 1 351 ? -6.258 22.578 6.883 1 89.56 351 SER A O 1
ATOM 2875 N N . GLN A 1 352 ? -8.406 22.766 7.398 1 93.38 352 GLN A N 1
ATOM 2876 C CA . GLN A 1 352 ? -8.789 22.953 6.008 1 93.38 352 GLN A CA 1
ATOM 2877 C C . GLN A 1 352 ? -8.242 24.281 5.457 1 93.38 352 GLN A C 1
ATOM 2879 O O . GLN A 1 352 ? -7.672 24.312 4.363 1 93.38 352 GLN A O 1
ATOM 2884 N N . LEU A 1 353 ? -8.414 25.328 6.207 1 92.88 353 LEU A N 1
ATOM 2885 C CA . LEU A 1 353 ? -8 26.656 5.754 1 92.88 353 LEU A CA 1
ATOM 2886 C C . LEU A 1 353 ? -6.488 26.719 5.586 1 92.88 353 LEU A C 1
ATOM 2888 O O . LEU A 1 353 ? -5.992 27.375 4.668 1 92.88 353 LEU A O 1
ATOM 2892 N N . GLN A 1 354 ? -5.828 26.062 6.473 1 89.94 354 GLN A N 1
ATOM 2893 C CA . GLN A 1 354 ? -4.375 26.016 6.344 1 89.94 354 GLN A CA 1
ATOM 2894 C C . GLN A 1 354 ? -3.965 25.375 5.02 1 89.94 354 GLN A C 1
ATOM 2896 O O . GLN A 1 354 ? -3.066 25.859 4.336 1 89.94 354 GLN A O 1
ATOM 2901 N N . ARG A 1 355 ? -4.637 24.375 4.652 1 92.38 355 ARG A N 1
ATOM 2902 C CA . ARG A 1 355 ? -4.328 23.688 3.402 1 92.38 355 ARG A CA 1
ATOM 2903 C C . ARG A 1 355 ? -4.82 24.484 2.199 1 92.38 355 ARG A C 1
ATOM 2905 O O . ARG A 1 355 ? -4.191 24.469 1.142 1 92.38 355 ARG A O 1
ATOM 2912 N N . LEU A 1 356 ? -5.883 25.125 2.391 1 95.12 356 LEU A N 1
ATOM 2913 C CA . LEU A 1 356 ? -6.445 25.922 1.311 1 95.12 356 LEU A CA 1
ATOM 2914 C C . LEU A 1 356 ? -5.586 27.156 1.039 1 95.12 356 LEU A C 1
ATOM 2916 O O . LEU A 1 356 ? -5.531 27.641 -0.091 1 95.12 356 LEU A O 1
ATOM 2920 N N . GLU A 1 357 ? -4.949 27.688 2.094 1 95.19 357 GLU A N 1
ATOM 2921 C CA . GLU A 1 357 ? -4.07 28.844 1.892 1 95.19 357 GLU A CA 1
ATOM 2922 C C . GLU A 1 357 ? -3.047 28.562 0.794 1 95.19 357 GLU A C 1
ATOM 2924 O O . GLU A 1 357 ? -2.822 29.406 -0.078 1 95.19 357 GLU A O 1
ATOM 2929 N N . ALA A 1 358 ? -2.506 27.406 0.828 1 94.06 358 ALA A N 1
ATOM 2930 C CA . ALA A 1 358 ? -1.526 27.016 -0.182 1 94.06 358 ALA A CA 1
ATOM 2931 C C . ALA A 1 358 ? -2.164 26.953 -1.567 1 94.06 358 ALA A C 1
ATOM 2933 O O . ALA A 1 358 ? -1.611 27.469 -2.535 1 94.06 358 ALA A O 1
ATOM 2934 N N . ALA A 1 359 ? -3.289 26.375 -1.654 1 94.88 359 ALA A N 1
ATOM 2935 C CA . ALA A 1 359 ? -3.977 26.219 -2.934 1 94.88 359 ALA A CA 1
ATOM 2936 C C . ALA A 1 359 ? -4.379 27.578 -3.504 1 94.88 359 ALA A C 1
ATOM 2938 O O . ALA A 1 359 ? -4.18 27.844 -4.691 1 94.88 359 ALA A O 1
ATOM 2939 N N . TRP A 1 360 ? -4.895 28.406 -2.68 1 95.81 360 TRP A N 1
ATOM 2940 C CA . TRP A 1 360 ? -5.352 29.719 -3.117 1 95.81 360 TRP A CA 1
ATOM 2941 C C . TRP A 1 360 ? -4.172 30.594 -3.525 1 95.81 360 TRP A C 1
ATOM 2943 O O . TRP A 1 360 ? -4.289 31.406 -4.441 1 95.81 360 TRP A O 1
ATOM 2953 N N . THR A 1 361 ? -3.051 30.453 -2.795 1 95.12 361 THR A N 1
ATOM 2954 C CA . THR A 1 361 ? -1.843 31.172 -3.16 1 95.12 361 THR A CA 1
ATOM 2955 C C . THR A 1 361 ? -1.386 30.797 -4.566 1 95.12 361 THR A C 1
ATOM 2957 O O . THR A 1 361 ? -1.066 31.672 -5.375 1 95.12 361 THR A O 1
ATOM 2960 N N . ARG A 1 362 ? -1.391 29.562 -4.832 1 92.31 362 ARG A N 1
ATOM 2961 C CA . ARG A 1 362 ? -1.014 29.094 -6.16 1 92.31 362 ARG A CA 1
ATOM 2962 C C . ARG A 1 362 ? -2.004 29.578 -7.211 1 92.31 362 ARG A C 1
ATOM 2964 O O . ARG A 1 362 ? -1.607 29.984 -8.312 1 92.31 362 ARG A O 1
ATOM 2971 N N . GLN A 1 363 ? -3.23 29.531 -6.895 1 94.31 363 GLN A N 1
ATOM 2972 C CA . GLN A 1 363 ? -4.25 30.016 -7.824 1 94.31 363 GLN A CA 1
ATOM 2973 C C . GLN A 1 363 ? -4.066 31.5 -8.125 1 94.31 363 GLN A C 1
ATOM 2975 O O . GLN A 1 363 ? -4.195 31.922 -9.273 1 94.31 363 GLN A O 1
ATOM 2980 N N . GLN A 1 364 ? -3.783 32.25 -7.109 1 92.44 364 GLN A N 1
ATOM 2981 C CA . GLN A 1 364 ? -3.539 33.688 -7.305 1 92.44 364 GLN A CA 1
ATOM 2982 C C . GLN A 1 364 ? -2.357 33.906 -8.242 1 92.44 364 GLN A C 1
ATOM 2984 O O . GLN A 1 364 ? -2.406 34.781 -9.102 1 92.44 364 GLN A O 1
ATOM 2989 N N . ALA A 1 365 ? -1.322 33.156 -8.07 1 88.5 365 ALA A N 1
ATOM 2990 C CA . ALA A 1 365 ? -0.14 33.25 -8.922 1 88.5 365 ALA A CA 1
ATOM 2991 C C . ALA A 1 365 ? -0.475 32.938 -10.375 1 88.5 365 ALA A C 1
ATOM 2993 O O . ALA A 1 365 ? 0.004 33.594 -11.297 1 88.5 365 ALA A O 1
ATOM 2994 N N . LEU A 1 366 ? -1.326 31.984 -10.594 1 90.25 366 LEU A N 1
ATOM 2995 C CA . LEU A 1 366 ? -1.685 31.531 -11.93 1 90.25 366 LEU A CA 1
ATOM 2996 C C . LEU A 1 366 ? -2.631 32.531 -12.609 1 90.25 366 LEU A C 1
ATOM 2998 O O . LEU A 1 366 ? -2.697 32.594 -13.836 1 90.25 366 LEU A O 1
ATOM 3002 N N . MET A 1 367 ? -3.297 33.281 -11.82 1 92.31 367 MET A N 1
ATOM 3003 C CA . MET A 1 367 ? -4.27 34.219 -12.367 1 92.31 367 MET A CA 1
ATOM 3004 C C . MET A 1 367 ? -3.611 35.562 -12.688 1 92.31 367 MET A C 1
ATOM 3006 O O . MET A 1 367 ? -4.195 36.406 -13.383 1 92.31 367 MET A O 1
ATOM 3010 N N . ARG A 1 368 ? -2.414 35.75 -12.273 1 88 368 ARG A N 1
ATOM 3011 C CA . ARG A 1 368 ? -1.712 37 -12.508 1 88 368 ARG A CA 1
ATOM 3012 C C . ARG A 1 368 ? -1.444 37.219 -14 1 88 368 ARG A C 1
ATOM 3014 O O . ARG A 1 368 ? -0.933 36.312 -14.672 1 88 368 ARG A O 1
ATOM 3021 N N . PRO A 1 369 ? -1.799 38.375 -14.477 1 89 369 PRO A N 1
ATOM 3022 C CA . PRO A 1 369 ? -1.546 38.625 -15.891 1 89 369 PRO A CA 1
ATOM 3023 C C . PRO A 1 369 ? -0.062 38.812 -16.203 1 89 369 PRO A C 1
ATOM 3025 O O . PRO A 1 369 ? 0.695 39.312 -15.367 1 89 369 PRO A O 1
ATOM 3028 N N . HIS A 1 370 ? 0.34 38.406 -17.406 1 86.06 370 HIS A N 1
ATOM 3029 C CA . HIS A 1 370 ? 1.688 38.594 -17.938 1 86.06 370 HIS A CA 1
ATOM 3030 C C . HIS A 1 370 ? 1.675 39.438 -19.203 1 86.06 370 HIS A C 1
ATOM 3032 O O . HIS A 1 370 ? 0.69 39.438 -19.938 1 86.06 370 HIS A O 1
ATOM 3038 N N . ASN A 1 371 ? 2.789 40.094 -19.406 1 84.06 371 ASN A N 1
ATOM 3039 C CA . ASN A 1 371 ? 2.908 40.969 -20.562 1 84.06 371 ASN A CA 1
ATOM 3040 C C . ASN A 1 371 ? 2.801 40.188 -21.875 1 84.06 371 ASN A C 1
ATOM 3042 O O . ASN A 1 371 ? 2.301 40.688 -22.875 1 84.06 371 ASN A O 1
ATOM 3046 N N . ASN A 1 372 ? 3.176 39 -21.906 1 83.38 372 ASN A N 1
ATOM 3047 C CA . ASN A 1 372 ? 3.189 38.188 -23.125 1 83.38 372 ASN A CA 1
ATOM 3048 C C . ASN A 1 372 ? 2.004 37.219 -23.156 1 83.38 372 ASN A C 1
ATOM 3050 O O . ASN A 1 372 ? 2.037 36.219 -23.875 1 83.38 372 ASN A O 1
ATOM 3054 N N . ASP A 1 373 ? 0.989 37.562 -22.516 1 89.44 373 ASP A N 1
ATOM 3055 C CA . ASP A 1 373 ? -0.167 36.688 -22.422 1 89.44 373 ASP A CA 1
ATOM 3056 C C . ASP A 1 373 ? -0.888 36.562 -23.766 1 89.44 373 ASP A C 1
ATOM 3058 O O . ASP A 1 373 ? -1.026 37.562 -24.484 1 89.44 373 ASP A O 1
ATOM 3062 N N . THR A 1 374 ? -1.203 35.406 -24.125 1 90.75 374 THR A N 1
ATOM 3063 C CA . THR A 1 374 ? -2.172 35.094 -25.172 1 90.75 374 THR A CA 1
ATOM 3064 C C . THR A 1 374 ? -3.451 34.531 -24.578 1 90.75 374 THR A C 1
ATOM 3066 O O . THR A 1 374 ? -3.459 34.062 -23.438 1 90.75 374 THR A O 1
ATOM 3069 N N . PRO A 1 375 ? -4.504 34.625 -25.297 1 90.62 375 PRO A N 1
ATOM 3070 C CA . PRO A 1 375 ? -5.727 34 -24.781 1 90.62 375 PRO A CA 1
ATOM 3071 C C . PRO A 1 375 ? -5.551 32.531 -24.438 1 90.62 375 PRO A C 1
ATOM 3073 O O . PRO A 1 375 ? -6.094 32.062 -23.438 1 90.62 375 PRO A O 1
ATOM 3076 N N . GLU A 1 376 ? -4.773 31.891 -25.203 1 91.75 376 GLU A N 1
ATOM 3077 C CA . GLU A 1 376 ? -4.535 30.469 -24.984 1 91.75 376 GLU A CA 1
ATOM 3078 C C . GLU A 1 376 ? -3.719 30.219 -23.719 1 91.75 376 GLU A C 1
ATOM 3080 O O . GLU A 1 376 ? -4.023 29.328 -22.938 1 91.75 376 GLU A O 1
ATOM 3085 N N . SER A 1 377 ? -2.721 31.062 -23.562 1 90.69 377 SER A N 1
ATOM 3086 C CA . SER A 1 377 ? -1.872 30.891 -22.391 1 90.69 377 SER A CA 1
ATOM 3087 C C . SER A 1 377 ? -2.639 31.172 -21.109 1 90.69 377 SER A C 1
ATOM 3089 O O . SER A 1 377 ? -2.416 30.531 -20.078 1 90.69 377 SER A O 1
ATOM 3091 N N . VAL A 1 378 ? -3.512 32.125 -21.188 1 94.06 378 VAL A N 1
ATOM 3092 C CA . VAL A 1 378 ? -4.309 32.5 -20.031 1 94.06 378 VAL A CA 1
ATOM 3093 C C . VAL A 1 378 ? -5.242 31.344 -19.656 1 94.06 378 VAL A C 1
ATOM 3095 O O . VAL A 1 378 ? -5.352 30.953 -18.484 1 94.06 378 VAL A O 1
ATOM 3098 N N . VAL A 1 379 ? -5.922 30.75 -20.656 1 95.38 379 VAL A N 1
ATOM 3099 C CA . VAL A 1 379 ? -6.863 29.656 -20.422 1 95.38 379 VAL A CA 1
ATOM 3100 C C . VAL A 1 379 ? -6.117 28.453 -19.875 1 95.38 379 VAL A C 1
ATOM 3102 O O . VAL A 1 379 ? -6.613 27.75 -18.984 1 95.38 379 VAL A O 1
ATOM 3105 N N . ASP A 1 380 ? -4.961 28.234 -20.375 1 93.69 380 ASP A N 1
ATOM 3106 C CA . ASP A 1 380 ? -4.148 27.125 -19.891 1 93.69 380 ASP A CA 1
ATOM 3107 C C . ASP A 1 380 ? -3.842 27.281 -18.406 1 93.69 380 ASP A C 1
ATOM 3109 O O . ASP A 1 380 ? -3.959 26.328 -17.641 1 93.69 380 ASP A O 1
ATOM 3113 N N . ARG A 1 381 ? -3.479 28.438 -18 1 93.38 381 ARG A N 1
ATOM 3114 C CA . ARG A 1 381 ? -3.174 28.688 -16.594 1 93.38 381 ARG A CA 1
ATOM 3115 C C . ARG A 1 381 ? -4.434 28.609 -15.734 1 93.38 381 ARG A C 1
ATOM 3117 O O . ARG A 1 381 ? -4.383 28.172 -14.586 1 93.38 381 ARG A O 1
ATOM 3124 N N . LEU A 1 382 ? -5.5 29.062 -16.281 1 96.25 382 LEU A N 1
ATOM 3125 C CA . LEU A 1 382 ? -6.75 29.016 -15.531 1 96.25 382 LEU A CA 1
ATOM 3126 C C . LEU A 1 382 ? -7.188 27.562 -15.297 1 96.25 382 LEU A C 1
ATOM 3128 O O . LEU A 1 382 ? -7.754 27.25 -14.25 1 96.25 382 LEU A O 1
ATOM 3132 N N . TRP A 1 383 ? -6.957 26.719 -16.297 1 95.94 383 TRP A N 1
ATOM 3133 C CA . TRP A 1 383 ? -7.242 25.297 -16.109 1 95.94 383 TRP A CA 1
ATOM 3134 C C . TRP A 1 383 ? -6.375 24.719 -15 1 95.94 383 TRP A C 1
ATOM 3136 O O . TRP A 1 383 ? -6.848 23.922 -14.188 1 95.94 383 TRP A O 1
ATOM 3146 N N . GLN A 1 384 ? -5.098 25.109 -15.008 1 93.62 384 GLN A N 1
ATOM 3147 C CA . GLN A 1 384 ? -4.215 24.672 -13.93 1 93.62 384 GLN A CA 1
ATOM 3148 C C . GLN A 1 384 ? -4.723 25.156 -12.57 1 93.62 384 GLN A C 1
ATOM 3150 O O . GLN A 1 384 ? -4.691 24.406 -11.594 1 93.62 384 GLN A O 1
ATOM 3155 N N . ALA A 1 385 ? -5.164 26.422 -12.523 1 95.62 385 ALA A N 1
ATOM 3156 C CA . ALA A 1 385 ? -5.727 26.984 -11.297 1 95.62 385 ALA A CA 1
ATOM 3157 C C . ALA A 1 385 ? -6.969 26.203 -10.867 1 95.62 385 ALA A C 1
ATOM 3159 O O . ALA A 1 385 ? -7.152 25.922 -9.68 1 95.62 385 ALA A O 1
ATOM 3160 N N . HIS A 1 386 ? -7.797 25.875 -11.82 1 96.5 386 HIS A N 1
ATOM 3161 C CA . HIS A 1 386 ? -9 25.094 -11.602 1 96.5 386 HIS A CA 1
ATOM 3162 C C . HIS A 1 386 ? -8.672 23.75 -10.953 1 96.5 386 HIS A C 1
ATOM 3164 O O . HIS A 1 386 ? -9.328 23.344 -9.992 1 96.5 386 HIS A O 1
ATOM 3170 N N . ASP A 1 387 ? -7.648 23.125 -11.406 1 94.69 387 ASP A N 1
ATOM 3171 C CA . ASP A 1 387 ? -7.293 21.781 -10.961 1 94.69 387 ASP A CA 1
ATOM 3172 C C . ASP A 1 387 ? -6.688 21.812 -9.555 1 94.69 387 ASP A C 1
ATOM 3174 O O . ASP A 1 387 ? -6.672 20.797 -8.859 1 94.69 387 ASP A O 1
ATOM 3178 N N . CYS A 1 388 ? -6.195 22.969 -9.117 1 93.69 388 CYS A N 1
ATOM 3179 C CA . CYS A 1 388 ? -5.664 23.125 -7.766 1 93.69 388 CYS A CA 1
ATOM 3180 C C . CYS A 1 388 ? -6.777 23.016 -6.727 1 93.69 388 CYS A C 1
ATOM 3182 O O . CYS A 1 388 ? -6.582 22.422 -5.66 1 93.69 388 CYS A O 1
ATOM 3184 N N . ASN A 1 389 ? -7.863 23.562 -6.891 1 95.44 389 ASN A N 1
ATOM 3185 C CA . ASN A 1 389 ? -9.062 23.594 -6.059 1 95.44 389 ASN A CA 1
ATOM 3186 C C . ASN A 1 389 ? -10.305 23.922 -6.875 1 95.44 389 ASN A C 1
ATOM 3188 O O . ASN A 1 389 ? -10.406 25.016 -7.441 1 95.44 389 ASN A O 1
ATOM 3192 N N . LEU A 1 390 ? -11.234 23.125 -6.926 1 96.5 390 LEU A N 1
ATOM 3193 C CA . LEU A 1 390 ? -12.383 23.188 -7.828 1 96.5 390 LEU A CA 1
ATOM 3194 C C . LEU A 1 390 ? -13.438 24.141 -7.285 1 96.5 390 LEU A C 1
ATOM 3196 O O . LEU A 1 390 ? -14.461 24.391 -7.941 1 96.5 390 LEU A O 1
ATOM 3200 N N . PHE A 1 391 ? -13.227 24.781 -6.141 1 96.12 391 PHE A N 1
ATOM 3201 C CA . PHE A 1 391 ? -14.344 25.422 -5.461 1 96.12 391 PHE A CA 1
ATOM 3202 C C . PHE A 1 391 ? -14.094 26.922 -5.316 1 96.12 391 PHE A C 1
ATOM 3204 O O . PHE A 1 391 ? -14.828 27.625 -4.613 1 96.12 391 PHE A O 1
ATOM 3211 N N . ASN A 1 392 ? -12.961 27.406 -5.902 1 94.81 392 ASN A N 1
ATOM 3212 C CA . ASN A 1 392 ? -12.68 28.844 -5.914 1 94.81 392 ASN A CA 1
ATOM 3213 C C . ASN A 1 392 ? -13.516 29.562 -6.965 1 94.81 392 ASN A C 1
ATOM 3215 O O . ASN A 1 392 ? -13.203 29.531 -8.156 1 94.81 392 ASN A O 1
ATOM 3219 N N . ARG A 1 393 ? -14.484 30.328 -6.598 1 94.94 393 ARG A N 1
ATOM 3220 C CA . ARG A 1 393 ? -15.484 30.938 -7.469 1 94.94 393 ARG A CA 1
ATOM 3221 C C . ARG A 1 393 ? -14.836 31.922 -8.438 1 94.94 393 ARG A C 1
ATOM 3223 O O . ARG A 1 393 ? -15.258 32.062 -9.586 1 94.94 393 ARG A O 1
ATOM 3230 N N . ARG A 1 394 ? -13.859 32.625 -8.016 1 93.5 394 ARG A N 1
ATOM 3231 C CA . ARG A 1 394 ? -13.18 33.594 -8.867 1 93.5 394 ARG A CA 1
ATOM 3232 C C . ARG A 1 394 ? -12.5 32.875 -10.047 1 93.5 394 ARG A C 1
ATOM 3234 O O . ARG A 1 394 ? -12.594 33.375 -11.18 1 93.5 394 ARG A O 1
ATOM 3241 N N . VAL A 1 395 ? -11.836 31.812 -9.742 1 95.56 395 VAL A N 1
ATOM 3242 C CA . VAL A 1 395 ? -11.148 31.047 -10.773 1 95.56 395 VAL A CA 1
ATOM 3243 C C . VAL A 1 395 ? -12.172 30.484 -11.758 1 95.56 395 VAL A C 1
ATOM 3245 O O . VAL A 1 395 ? -11.984 30.562 -12.977 1 95.56 395 VAL A O 1
ATOM 3248 N N . ILE A 1 396 ? -13.297 29.969 -11.227 1 96.19 396 ILE A N 1
ATOM 3249 C CA . ILE A 1 396 ? -14.312 29.297 -12.031 1 96.19 396 ILE A CA 1
ATOM 3250 C C . ILE A 1 396 ? -14.977 30.312 -12.961 1 96.19 396 ILE A C 1
ATOM 3252 O O . ILE A 1 396 ? -15.156 30.047 -14.156 1 96.19 396 ILE A O 1
ATOM 3256 N N . ARG A 1 397 ? -15.258 31.453 -12.445 1 94.94 397 ARG A N 1
ATOM 3257 C CA . ARG A 1 397 ? -15.883 32.5 -13.25 1 94.94 397 ARG A CA 1
ATOM 3258 C C . ARG A 1 397 ? -14.945 33 -14.344 1 94.94 397 ARG A C 1
ATOM 3260 O O . ARG A 1 397 ? -15.359 33.188 -15.484 1 94.94 397 ARG A O 1
ATOM 3267 N N . ALA A 1 398 ? -13.672 33.25 -13.977 1 95.69 398 ALA A N 1
ATOM 3268 C CA . ALA A 1 398 ? -12.68 33.719 -14.945 1 95.69 398 ALA A CA 1
ATOM 3269 C C . ALA A 1 398 ? -12.5 32.688 -16.062 1 95.69 398 ALA A C 1
ATOM 3271 O O . ALA A 1 398 ? -12.406 33.062 -17.234 1 95.69 398 ALA A O 1
ATOM 3272 N N . LEU A 1 399 ? -12.453 31.422 -15.68 1 97.12 399 LEU A N 1
ATOM 3273 C CA . LEU A 1 399 ? -12.266 30.359 -16.656 1 97.12 399 LEU A CA 1
ATOM 3274 C C . LEU A 1 399 ? -13.461 30.266 -17.594 1 97.12 399 LEU A C 1
ATOM 3276 O O . LEU A 1 399 ? -13.289 30.172 -18.812 1 97.12 399 LEU A O 1
ATOM 3280 N N . ALA A 1 400 ? -14.695 30.359 -17.031 1 96.75 400 ALA A N 1
ATOM 3281 C CA . ALA A 1 400 ? -15.898 30.297 -17.859 1 96.75 400 ALA A CA 1
ATOM 3282 C C . ALA A 1 400 ? -15.914 31.438 -18.875 1 96.75 400 ALA A C 1
ATOM 3284 O O . ALA A 1 400 ? -16.234 31.234 -20.047 1 96.75 400 ALA A O 1
ATOM 3285 N N . GLN A 1 401 ? -15.539 32.594 -18.469 1 95.94 401 GLN A N 1
ATOM 3286 C CA . GLN A 1 401 ? -15.547 33.781 -19.312 1 95.94 401 GLN A CA 1
ATOM 3287 C C . GLN A 1 401 ? -14.523 33.656 -20.438 1 95.94 401 GLN A C 1
ATOM 3289 O O . GLN A 1 401 ? -14.828 33.969 -21.594 1 95.94 401 GLN A O 1
ATOM 3294 N N . LYS A 1 402 ? -13.297 33.219 -20.109 1 96.44 402 LYS A N 1
ATOM 3295 C CA . LYS A 1 402 ? -12.227 33.156 -21.094 1 96.44 402 LYS A CA 1
ATOM 3296 C C . LYS A 1 402 ? -12.492 32.031 -22.094 1 96.44 402 LYS A C 1
ATOM 3298 O O . LYS A 1 402 ? -12.133 32.125 -23.266 1 96.44 402 LYS A O 1
ATOM 3303 N N . LEU A 1 403 ? -13.117 30.969 -21.594 1 96.56 403 LEU A N 1
ATOM 3304 C CA . LEU A 1 403 ? -13.484 29.875 -22.484 1 96.56 403 LEU A CA 1
ATOM 3305 C C . LEU A 1 403 ? -14.531 30.312 -23.5 1 96.56 403 LEU A C 1
ATOM 3307 O O . LEU A 1 403 ? -14.477 29.922 -24.672 1 96.56 403 LEU A O 1
ATOM 3311 N N . GLU A 1 404 ? -15.453 31.141 -23.062 1 94.69 404 GLU A N 1
ATOM 3312 C CA . GLU A 1 404 ? -16.469 31.688 -23.953 1 94.69 404 GLU A CA 1
ATOM 3313 C C . GLU A 1 404 ? -15.828 32.562 -25.047 1 94.69 404 GLU A C 1
ATOM 3315 O O . GLU A 1 404 ? -16.25 32.531 -26.203 1 94.69 404 GLU A O 1
ATOM 3320 N N . VAL A 1 405 ? -14.844 33.281 -24.656 1 93.38 405 VAL A N 1
ATOM 3321 C CA . VAL A 1 405 ? -14.156 34.188 -25.578 1 93.38 405 VAL A CA 1
ATOM 3322 C C . VAL A 1 405 ? -13.367 33.406 -26.609 1 93.38 405 VAL A C 1
ATOM 3324 O O . VAL A 1 405 ? -13.289 33.781 -27.781 1 93.38 405 VAL A O 1
ATOM 3327 N N . LEU A 1 406 ? -12.844 32.25 -26.234 1 94.5 406 LEU A N 1
ATOM 3328 C CA . LEU A 1 406 ? -12.039 31.422 -27.125 1 94.5 406 LEU A CA 1
ATOM 3329 C C . LEU A 1 406 ? -12.93 30.562 -28.016 1 94.5 406 LEU A C 1
ATOM 3331 O O . LEU A 1 406 ? -12.43 29.859 -28.906 1 94.5 406 LEU A O 1
ATOM 3335 N N . GLY A 1 407 ? -14.336 30.469 -27.703 1 92.69 407 GLY A N 1
ATOM 3336 C CA . GLY A 1 407 ? -15.273 29.703 -28.516 1 92.69 407 GLY A CA 1
ATOM 3337 C C . GLY A 1 407 ? -15.422 28.266 -28.062 1 92.69 407 GLY A C 1
ATOM 3338 O O . GLY A 1 407 ? -15.977 27.438 -28.781 1 92.69 407 GLY A O 1
ATOM 3339 N N . GLU A 1 408 ? -14.82 27.953 -26.969 1 94.94 408 GLU A N 1
ATOM 3340 C CA . GLU A 1 408 ? -15.008 26.625 -26.406 1 94.94 408 GLU A CA 1
ATOM 3341 C C . GLU A 1 408 ? -16.312 26.531 -25.609 1 94.94 408 GLU A C 1
ATOM 3343 O O . GLU A 1 408 ? -16.297 26.375 -24.391 1 94.94 408 GLU A O 1
ATOM 3348 N N . HIS A 1 409 ? -17.406 26.406 -26.219 1 94 409 HIS A N 1
ATOM 3349 C CA . HIS A 1 409 ? -18.734 26.609 -25.641 1 94 409 HIS A CA 1
ATOM 3350 C C . HIS A 1 409 ? -19.109 25.453 -24.734 1 94 409 HIS A C 1
ATOM 3352 O O . HIS A 1 409 ? -19.719 25.672 -23.672 1 94 409 HIS A O 1
ATOM 3358 N N . ASP A 1 410 ? -18.812 24.234 -25.094 1 93.88 410 ASP A N 1
ATOM 3359 C CA . ASP A 1 410 ? -19.172 23.078 -24.266 1 93.88 410 ASP A CA 1
ATOM 3360 C C . ASP A 1 410 ? -18.5 23.156 -22.891 1 93.88 410 ASP A C 1
ATOM 3362 O O . ASP A 1 410 ? -19.156 22.969 -21.875 1 93.88 410 ASP A O 1
ATOM 3366 N N . ASP A 1 411 ? -17.234 23.484 -22.984 1 95.38 411 ASP A N 1
ATOM 3367 C CA . ASP A 1 411 ? -16.5 23.609 -21.734 1 95.38 411 ASP A CA 1
ATOM 3368 C C . ASP A 1 411 ? -16.984 24.812 -20.922 1 95.38 411 ASP A C 1
ATOM 3370 O O . ASP A 1 411 ? -17.109 24.734 -19.703 1 95.38 411 ASP A O 1
ATOM 3374 N N . ALA A 1 412 ? -17.25 25.906 -21.594 1 96.69 412 ALA A N 1
ATOM 3375 C CA . ALA A 1 412 ? -17.75 27.109 -20.938 1 96.69 412 ALA A CA 1
ATOM 3376 C C . ALA A 1 412 ? -19.062 26.828 -20.203 1 96.69 412 ALA A C 1
ATOM 3378 O O . ALA A 1 412 ? -19.266 27.297 -19.078 1 96.69 412 ALA A O 1
ATOM 3379 N N . GLN A 1 413 ? -19.922 26.016 -20.812 1 95.81 413 GLN A N 1
ATOM 3380 C CA . GLN A 1 413 ? -21.219 25.688 -20.219 1 95.81 413 GLN A CA 1
ATOM 3381 C C . GLN A 1 413 ? -21.062 24.797 -18.984 1 95.81 413 GLN A C 1
ATOM 3383 O O . GLN A 1 413 ? -21.766 25 -17.984 1 95.81 413 GLN A O 1
ATOM 3388 N N . ARG A 1 414 ? -20.234 23.844 -19.094 1 95.75 414 ARG A N 1
ATOM 3389 C CA . ARG A 1 414 ? -19.984 22.938 -17.984 1 95.75 414 ARG A CA 1
ATOM 3390 C C . ARG A 1 414 ? -19.453 23.703 -16.781 1 95.75 414 ARG A C 1
ATOM 3392 O O . ARG A 1 414 ? -19.906 23.5 -15.648 1 95.75 414 ARG A O 1
ATOM 3399 N N . ILE A 1 415 ? -18.516 24.609 -17.031 1 97.19 415 ILE A N 1
ATOM 3400 C CA . ILE A 1 415 ? -17.906 25.391 -15.969 1 97.19 415 ILE A CA 1
ATOM 3401 C C . ILE A 1 415 ? -18.906 26.391 -15.406 1 97.19 415 ILE A C 1
ATOM 3403 O O . ILE A 1 415 ? -18.953 26.641 -14.203 1 97.19 415 ILE A O 1
ATOM 3407 N N . ALA A 1 416 ? -19.719 26.891 -16.234 1 96.25 416 ALA A N 1
ATOM 3408 C CA . ALA A 1 416 ? -20.766 27.812 -15.805 1 96.25 416 ALA A CA 1
ATOM 3409 C C . ALA A 1 416 ? -21.781 27.109 -14.906 1 96.25 416 ALA A C 1
ATOM 3411 O O . ALA A 1 416 ? -22.25 27.688 -13.93 1 96.25 416 ALA A O 1
ATOM 3412 N N . ALA A 1 417 ? -22.141 25.906 -15.297 1 96.44 417 ALA A N 1
ATOM 3413 C CA . ALA A 1 417 ? -23.062 25.125 -14.477 1 96.44 417 ALA A CA 1
ATOM 3414 C C . ALA A 1 417 ? -22.484 24.891 -13.086 1 96.44 417 ALA A C 1
ATOM 3416 O O . ALA A 1 417 ? -23.219 24.906 -12.094 1 96.44 417 ALA A O 1
ATOM 3417 N N . TRP A 1 418 ? -21.203 24.609 -13.07 1 96.31 418 TRP A N 1
ATOM 3418 C CA . TRP A 1 418 ? -20.531 24.422 -11.789 1 96.31 418 TRP A CA 1
ATOM 3419 C C . TRP A 1 418 ? -20.562 25.703 -10.961 1 96.31 418 TRP A C 1
ATOM 3421 O O . TRP A 1 418 ? -20.797 25.672 -9.758 1 96.31 418 TRP A O 1
ATOM 3431 N N . SER A 1 419 ? -20.297 26.844 -11.562 1 95.31 419 SER A N 1
ATOM 3432 C CA . SER A 1 419 ? -20.375 28.141 -10.898 1 95.31 419 SER A CA 1
ATOM 3433 C C . SER A 1 419 ? -21.75 28.359 -10.281 1 95.31 419 SER A C 1
ATOM 3435 O O . SER A 1 419 ? -21.859 28.859 -9.164 1 95.31 419 SER A O 1
ATOM 3437 N N . GLU A 1 420 ? -22.734 27.922 -10.992 1 95.31 420 GLU A N 1
ATOM 3438 C CA . GLU A 1 420 ? -24.109 28.062 -10.5 1 95.31 420 GLU A CA 1
ATOM 3439 C C . GLU A 1 420 ? -24.344 27.188 -9.273 1 95.31 420 GLU A C 1
ATOM 3441 O O . GLU A 1 420 ? -25.031 27.609 -8.336 1 95.31 420 GLU A O 1
ATOM 3446 N N . ARG A 1 421 ? -23.859 26.031 -9.352 1 95.12 421 ARG A N 1
ATOM 3447 C CA . ARG A 1 421 ? -23.984 25.125 -8.219 1 95.12 421 ARG A CA 1
ATOM 3448 C C . ARG A 1 421 ? -23.328 25.703 -6.973 1 95.12 421 ARG A C 1
ATOM 3450 O O . ARG A 1 421 ? -23.875 25.609 -5.875 1 95.12 421 ARG A O 1
ATOM 3457 N N . LEU A 1 422 ? -22.141 26.344 -7.082 1 95.56 422 LEU A N 1
ATOM 3458 C CA . LEU A 1 422 ? -21.422 26.953 -5.973 1 95.56 422 LEU A CA 1
ATOM 3459 C C . LEU A 1 422 ? -22.188 28.172 -5.445 1 95.56 422 LEU A C 1
ATOM 3461 O O . LEU A 1 422 ? -22.312 28.344 -4.23 1 95.56 422 LEU A O 1
ATOM 3465 N N . ASP A 1 423 ? -22.75 28.922 -6.348 1 93.81 423 ASP A N 1
ATOM 3466 C CA . ASP A 1 423 ? -23.453 30.141 -5.977 1 93.81 423 ASP A CA 1
ATOM 3467 C C . ASP A 1 423 ? -24.766 29.828 -5.254 1 93.81 423 ASP A C 1
ATOM 3469 O O . ASP A 1 423 ? -25.281 30.656 -4.504 1 93.81 423 ASP A O 1
ATOM 3473 N N . ALA A 1 424 ? -25.266 28.641 -5.555 1 92.81 424 ALA A N 1
ATOM 3474 C CA . ALA A 1 424 ? -26.516 28.234 -4.926 1 92.81 424 ALA A CA 1
ATOM 3475 C C . ALA A 1 424 ? -26.344 28.047 -3.422 1 92.81 424 ALA A C 1
ATOM 3477 O O . ALA A 1 424 ? -27.312 28.172 -2.662 1 92.81 424 ALA A O 1
ATOM 3478 N N . VAL A 1 425 ? -25.156 27.875 -2.926 1 91.88 425 VAL A N 1
ATOM 3479 C CA . VAL A 1 425 ? -24.969 27.609 -1.505 1 91.88 425 VAL A CA 1
ATOM 3480 C C . VAL A 1 425 ? -24.391 28.844 -0.822 1 91.88 425 VAL A C 1
ATOM 3482 O O . VAL A 1 425 ? -24.547 29.016 0.391 1 91.88 425 VAL A O 1
ATOM 3485 N N . SER A 1 426 ? -23.562 29.547 -1.522 1 87.19 426 SER A N 1
ATOM 3486 C CA . SER A 1 426 ? -23 30.766 -0.957 1 87.19 426 SER A CA 1
ATOM 3487 C C . SER A 1 426 ? -22.578 31.734 -2.053 1 87.19 426 SER A C 1
ATOM 3489 O O . SER A 1 426 ? -22.109 31.328 -3.117 1 87.19 426 SER A O 1
ATOM 3491 N N . SER A 1 427 ? -22.719 32.938 -1.733 1 79.69 427 SER A N 1
ATOM 3492 C CA . SER A 1 427 ? -22.297 33.969 -2.678 1 79.69 427 SER A CA 1
ATOM 3493 C C . SER A 1 427 ? -20.969 34.594 -2.242 1 79.69 427 SER A C 1
ATOM 3495 O O . SER A 1 427 ? -20.406 35.406 -2.965 1 79.69 427 SER A O 1
ATOM 3497 N N . GLU A 1 428 ? -20.547 34.219 -1.13 1 79.56 428 GLU A N 1
ATOM 3498 C CA . GLU A 1 428 ? -19.312 34.812 -0.613 1 79.56 428 GLU A CA 1
ATOM 3499 C C . GLU A 1 428 ? -18.094 34.156 -1.27 1 79.56 428 GLU A C 1
ATOM 3501 O O . GLU A 1 428 ? -18 32.938 -1.377 1 79.56 428 GLU A O 1
ATOM 3506 N N . ASP A 1 429 ? -17.281 35.062 -1.867 1 80.25 429 ASP A N 1
ATOM 3507 C CA . ASP A 1 429 ? -16.047 34.531 -2.432 1 80.25 429 ASP A CA 1
ATOM 3508 C C . ASP A 1 429 ? -14.969 34.375 -1.354 1 80.25 429 ASP A C 1
ATOM 3510 O O . ASP A 1 429 ? -15.133 34.875 -0.233 1 80.25 429 ASP A O 1
ATOM 3514 N N . ASN A 1 430 ? -13.977 33.625 -1.599 1 85.56 430 ASN A N 1
ATOM 3515 C CA . ASN A 1 430 ? -12.938 33.281 -0.631 1 85.56 430 ASN A CA 1
ATOM 3516 C C . ASN A 1 430 ? -11.844 34.344 -0.588 1 85.56 430 ASN A C 1
ATOM 3518 O O . ASN A 1 430 ? -10.844 34.188 0.104 1 85.56 430 ASN A O 1
ATOM 3522 N N . ARG A 1 431 ? -12.008 35.438 -1.268 1 87.69 431 ARG A N 1
ATOM 3523 C CA . ARG A 1 431 ? -10.969 36.438 -1.388 1 87.69 431 ARG A CA 1
ATOM 3524 C C . ARG A 1 431 ? -10.711 37.125 -0.05 1 87.69 431 ARG A C 1
ATOM 3526 O O . ARG A 1 431 ? -9.562 37.312 0.347 1 87.69 431 ARG A O 1
ATOM 3533 N N . ALA A 1 432 ? -11.82 37.438 0.587 1 88.56 432 ALA A N 1
ATOM 3534 C CA . ALA A 1 432 ? -11.68 38.125 1.875 1 88.56 432 ALA A CA 1
ATOM 3535 C C . ALA A 1 432 ? -10.945 37.25 2.879 1 88.56 432 ALA A C 1
ATOM 3537 O O . ALA A 1 432 ? -10.094 37.719 3.635 1 88.56 432 ALA A O 1
ATOM 3538 N N . THR A 1 433 ? -11.352 36 2.863 1 91.06 433 THR A N 1
ATOM 3539 C CA . THR A 1 433 ? -10.695 35.062 3.762 1 91.06 433 THR A CA 1
ATOM 3540 C C . THR A 1 433 ? -9.219 34.938 3.414 1 91.06 433 THR A C 1
ATOM 3542 O O . THR A 1 433 ? -8.359 34.938 4.301 1 91.06 433 THR A O 1
ATOM 3545 N N . PHE A 1 434 ? -8.875 34.812 2.154 1 93.31 434 PHE A N 1
ATOM 3546 C CA . PHE A 1 434 ? -7.492 34.688 1.704 1 93.31 434 PHE A CA 1
ATOM 3547 C C . PHE A 1 434 ? -6.688 35.938 2.051 1 93.31 434 PHE A C 1
ATOM 3549 O O . PHE A 1 434 ? -5.547 35.844 2.516 1 93.31 434 PHE A O 1
ATOM 3556 N N . ASP A 1 435 ? -7.266 37.094 1.838 1 93.12 435 ASP A N 1
ATOM 3557 C CA . ASP A 1 435 ? -6.59 38.344 2.086 1 93.12 435 ASP A CA 1
ATOM 3558 C C . ASP A 1 435 ? -6.25 38.531 3.566 1 93.12 435 ASP A C 1
ATOM 3560 O O . ASP A 1 435 ? -5.32 39.25 3.92 1 93.12 435 ASP A O 1
ATOM 3564 N N . ALA A 1 436 ? -7.031 37.812 4.367 1 91.12 436 ALA A N 1
ATOM 3565 C CA . ALA A 1 436 ? -6.793 37.906 5.805 1 91.12 436 ALA A CA 1
ATOM 3566 C C . ALA A 1 436 ? -5.715 36.938 6.246 1 91.12 436 ALA A C 1
ATOM 3568 O O . ALA A 1 436 ? -5.137 37.062 7.328 1 91.12 436 ALA A O 1
ATOM 3569 N N . MET A 1 437 ? -5.379 35.969 5.43 1 93.75 437 MET A N 1
ATOM 3570 C CA . MET A 1 437 ? -4.332 35 5.738 1 93.75 437 MET A CA 1
ATOM 3571 C C . MET A 1 437 ? -2.953 35.562 5.449 1 93.75 437 MET A C 1
ATOM 3573 O O . MET A 1 437 ? -2.834 36.594 4.777 1 93.75 437 MET A O 1
ATOM 3577 N N . LEU A 1 438 ? -1.939 34.938 5.926 1 94.06 438 LEU A N 1
ATOM 3578 C CA . LEU A 1 438 ? -0.588 35.469 5.816 1 94.06 438 LEU A CA 1
ATOM 3579 C C . LEU A 1 438 ? -0.176 35.594 4.355 1 94.06 438 LEU A C 1
ATOM 3581 O O . LEU A 1 438 ? 0.373 36.625 3.951 1 94.06 438 LEU A O 1
ATOM 3585 N N . SER A 1 439 ? -0.453 34.625 3.57 1 96.19 439 SER A N 1
ATOM 3586 C CA . SER A 1 439 ? -0.068 34.656 2.162 1 96.19 439 SER A CA 1
ATOM 3587 C C . SER A 1 439 ? -0.731 35.844 1.447 1 96.19 439 SER A C 1
ATOM 3589 O O . SER A 1 439 ? -0.083 36.531 0.677 1 96.19 439 SER A O 1
ATOM 3591 N N . GLY A 1 440 ? -2.023 35.969 1.697 1 95.44 440 GLY A N 1
ATOM 3592 C CA . GLY A 1 440 ? -2.729 37.094 1.108 1 95.44 440 GLY A CA 1
ATOM 3593 C C . GLY A 1 440 ? -2.188 38.438 1.559 1 95.44 440 GLY A C 1
ATOM 3594 O O . GLY A 1 440 ? -2.02 39.344 0.746 1 95.44 440 GLY A O 1
ATOM 3595 N N . ARG A 1 441 ? -1.882 38.562 2.779 1 95.31 441 ARG A N 1
ATOM 3596 C CA . ARG A 1 441 ? -1.33 39.781 3.33 1 95.31 441 ARG A CA 1
ATOM 3597 C C . ARG A 1 441 ? 0.039 40.094 2.73 1 95.31 441 ARG A C 1
ATOM 3599 O O . ARG A 1 441 ? 0.357 41.25 2.445 1 95.31 441 ARG A O 1
ATOM 3606 N N . LEU A 1 442 ? 0.834 39.094 2.607 1 96.31 442 LEU A N 1
ATOM 3607 C CA . LEU A 1 442 ? 2.172 39.25 2.049 1 96.31 442 LEU A CA 1
ATOM 3608 C C . LEU A 1 442 ? 2.1 39.719 0.596 1 96.31 442 LEU A C 1
ATOM 3610 O O . LEU A 1 442 ? 2.879 40.562 0.171 1 96.31 442 LEU A O 1
ATOM 3614 N N . LEU A 1 443 ? 1.208 39.188 -0.133 1 94.44 443 LEU A N 1
ATOM 3615 C CA . LEU A 1 443 ? 1.06 39.594 -1.526 1 94.44 443 LEU A CA 1
ATOM 3616 C C . LEU A 1 443 ? 0.568 41.031 -1.625 1 94.44 443 LEU A C 1
ATOM 3618 O O . LEU A 1 443 ? 1.056 41.781 -2.455 1 94.44 443 LEU A O 1
ATOM 3622 N N . HIS A 1 444 ? -0.371 41.312 -0.78 1 94.31 444 HIS A N 1
ATOM 3623 C CA . HIS A 1 444 ? -0.83 42.688 -0.718 1 94.31 444 HIS A CA 1
ATOM 3624 C C . HIS A 1 444 ? 0.3 43.625 -0.308 1 94.31 444 HIS A C 1
ATOM 3626 O O . HIS A 1 444 ? 0.421 44.75 -0.843 1 94.31 444 HIS A O 1
ATOM 3632 N N . TRP A 1 445 ? 1.038 43.188 0.68 1 95.62 445 TRP A N 1
ATOM 3633 C CA . TRP A 1 445 ? 2.195 43.938 1.159 1 95.62 445 TRP A CA 1
ATOM 3634 C C . TRP A 1 445 ? 3.189 44.188 0.031 1 95.62 445 TRP A C 1
ATOM 3636 O O . TRP A 1 445 ? 3.688 45.312 -0.134 1 95.62 445 TRP A O 1
ATOM 3646 N N . LEU A 1 446 ? 3.506 43.281 -0.814 1 94.44 446 LEU A N 1
ATOM 3647 C CA . LEU A 1 446 ? 4.422 43.375 -1.943 1 94.44 446 LEU A CA 1
ATOM 3648 C C . LEU A 1 446 ? 3.873 44.344 -3 1 94.44 446 LEU A C 1
ATOM 3650 O O . LEU A 1 446 ? 4.617 45.156 -3.562 1 94.44 446 LEU A O 1
ATOM 3654 N N . ASP A 1 447 ? 2.588 44.281 -3.256 1 92.75 447 ASP A N 1
ATOM 3655 C CA . ASP A 1 447 ? 1.948 45.125 -4.266 1 92.75 447 ASP A CA 1
ATOM 3656 C C . ASP A 1 447 ? 2.059 46.594 -3.898 1 92.75 447 ASP A C 1
ATOM 3658 O O . ASP A 1 447 ? 2.256 47.438 -4.773 1 92.75 447 ASP A O 1
ATOM 3662 N N . ALA A 1 448 ? 1.932 46.812 -2.672 1 94 448 ALA A N 1
ATOM 3663 C CA . ALA A 1 448 ? 1.956 48.188 -2.188 1 94 448 ALA A CA 1
ATOM 3664 C C . ALA A 1 448 ? 3.332 48.812 -2.391 1 94 448 ALA A C 1
ATOM 3666 O O . ALA A 1 448 ? 3.469 50.031 -2.393 1 94 448 ALA A O 1
ATOM 3667 N N . ARG A 1 449 ? 4.336 48.094 -2.641 1 92.69 449 ARG A N 1
ATOM 3668 C CA . ARG A 1 449 ? 5.715 48.562 -2.68 1 92.69 449 ARG A CA 1
ATOM 3669 C C . ARG A 1 449 ? 6.133 48.906 -4.105 1 92.69 449 ARG A C 1
ATOM 3671 O O . ARG A 1 449 ? 7.195 49.5 -4.32 1 92.69 449 ARG A O 1
ATOM 3678 N N . GLU A 1 450 ? 5.332 48.625 -5.059 1 93.38 450 GLU A N 1
ATOM 3679 C CA . GLU A 1 450 ? 5.652 48.906 -6.453 1 93.38 450 GLU A CA 1
ATOM 3680 C C . GLU A 1 450 ? 5.504 50.375 -6.766 1 93.38 450 GLU A C 1
ATOM 3682 O O . GLU A 1 450 ? 4.578 51.031 -6.277 1 93.38 450 GLU A O 1
ATOM 3687 N N . PRO A 1 451 ? 6.48 50.906 -7.547 1 94.62 451 PRO A N 1
ATOM 3688 C CA . PRO A 1 451 ? 6.332 52.312 -7.945 1 94.62 451 PRO A CA 1
ATOM 3689 C C . PRO A 1 451 ? 5.164 52.531 -8.906 1 94.62 451 PRO A C 1
ATOM 3691 O O . PRO A 1 451 ? 4.895 51.688 -9.758 1 94.62 451 PRO A O 1
ATOM 3694 N N . ASP A 1 452 ? 4.539 53.656 -8.719 1 91.94 452 ASP A N 1
ATOM 3695 C CA . ASP A 1 452 ? 3.475 54 -9.664 1 91.94 452 ASP A CA 1
ATOM 3696 C C . ASP A 1 452 ? 4.051 54.531 -10.969 1 91.94 452 ASP A C 1
ATOM 3698 O O . ASP A 1 452 ? 5.27 54.656 -11.125 1 91.94 452 ASP A O 1
ATOM 3702 N N . ALA A 1 453 ? 3.229 54.844 -11.953 1 91.25 453 ALA A N 1
ATOM 3703 C CA . ALA A 1 453 ? 3.656 55.25 -13.289 1 91.25 453 ALA A CA 1
ATOM 3704 C C . ALA A 1 453 ? 4.469 56.531 -13.234 1 91.25 453 ALA A C 1
ATOM 3706 O O . ALA A 1 453 ? 5.465 56.688 -13.945 1 91.25 453 ALA A O 1
ATOM 3707 N N . GLY A 1 454 ? 4.02 57.469 -12.43 1 92.69 454 GLY A N 1
ATOM 3708 C CA . GLY A 1 454 ? 4.75 58.719 -12.273 1 92.69 454 GLY A CA 1
ATOM 3709 C C . GLY A 1 454 ? 6.125 58.531 -11.672 1 92.69 454 GLY A C 1
ATOM 3710 O O . GLY A 1 454 ? 7.102 59.125 -12.141 1 92.69 454 GLY A O 1
ATOM 3711 N N . GLU A 1 455 ? 6.227 57.719 -10.68 1 93.31 455 GLU A N 1
ATOM 3712 C CA . GLU A 1 455 ? 7.5 57.406 -10.023 1 93.31 455 GLU A CA 1
ATOM 3713 C C . GLU A 1 455 ? 8.453 56.688 -10.969 1 93.31 455 GLU A C 1
ATOM 3715 O O . GLU A 1 455 ? 9.656 56.938 -10.961 1 93.31 455 GLU A O 1
ATOM 3720 N N . ARG A 1 456 ? 7.957 55.812 -11.781 1 92.44 456 ARG A N 1
ATOM 3721 C CA . ARG A 1 456 ? 8.781 55.094 -12.75 1 92.44 456 ARG A CA 1
ATOM 3722 C C . ARG A 1 456 ? 9.414 56.031 -13.75 1 92.44 456 ARG A C 1
ATOM 3724 O O . ARG A 1 456 ? 10.57 55.875 -14.141 1 92.44 456 ARG A O 1
ATOM 3731 N N . GLN A 1 457 ? 8.664 56.969 -14.125 1 91.69 457 GLN A N 1
ATOM 3732 C CA . GLN A 1 457 ? 9.18 57.969 -15.07 1 91.69 457 GLN A CA 1
ATOM 3733 C C . GLN A 1 457 ? 10.297 58.781 -14.453 1 91.69 457 GLN A C 1
ATOM 3735 O O . GLN A 1 457 ? 11.328 59.031 -15.086 1 91.69 457 GLN A O 1
ATOM 3740 N N . VAL A 1 458 ? 10.078 59.156 -13.203 1 93.44 458 VAL A N 1
ATOM 3741 C CA . VAL A 1 458 ? 11.078 59.969 -12.5 1 93.44 458 VAL A CA 1
ATOM 3742 C C . VAL A 1 458 ? 12.352 59.125 -12.312 1 93.44 458 VAL A C 1
ATOM 3744 O O . VAL A 1 458 ? 13.461 59.656 -12.453 1 93.44 458 VAL A O 1
ATOM 3747 N N . ILE A 1 459 ? 12.195 57.938 -12.008 1 92.5 459 ILE A N 1
ATOM 3748 C CA . ILE A 1 459 ? 13.328 57.062 -11.805 1 92.5 459 ILE A CA 1
ATOM 3749 C C . ILE A 1 459 ? 14.078 56.875 -13.125 1 92.5 459 ILE A C 1
ATOM 3751 O O . ILE A 1 459 ? 15.312 56.875 -13.148 1 92.5 459 ILE A O 1
ATOM 3755 N N . ALA A 1 460 ? 13.32 56.75 -14.195 1 90.06 460 ALA A N 1
ATOM 3756 C CA . ALA A 1 460 ? 13.93 56.562 -15.516 1 90.06 460 ALA A CA 1
ATOM 3757 C C . ALA A 1 460 ? 14.734 57.812 -15.906 1 90.06 460 ALA A C 1
ATOM 3759 O O . ALA A 1 460 ? 15.82 57.688 -16.469 1 90.06 460 ALA A O 1
ATOM 3760 N N . GLU A 1 461 ? 14.195 58.875 -15.609 1 90.94 461 GLU A N 1
ATOM 3761 C CA . GLU A 1 461 ? 14.875 60.156 -15.898 1 90.94 461 GLU A CA 1
ATOM 3762 C C . GLU A 1 461 ? 16.156 60.281 -15.07 1 90.94 461 GLU A C 1
ATOM 3764 O O . GLU A 1 461 ? 17.188 60.719 -15.578 1 90.94 461 GLU A O 1
ATOM 3769 N N . TYR A 1 462 ? 16.016 59.938 -13.875 1 91.5 462 TYR A N 1
ATOM 3770 C CA . TYR A 1 462 ? 17.172 59.969 -12.992 1 91.5 462 TYR A CA 1
ATOM 3771 C C . TYR A 1 462 ? 18.281 59.062 -13.492 1 91.5 462 TYR A C 1
ATOM 3773 O O . TYR A 1 462 ? 19.453 59.438 -13.523 1 91.5 462 TYR A O 1
ATOM 3781 N N . GLN A 1 463 ? 17.938 57.875 -13.867 1 87.81 463 GLN A N 1
ATOM 3782 C CA . GLN A 1 463 ? 18.906 56.875 -14.344 1 87.81 463 GLN A CA 1
ATOM 3783 C C . GLN A 1 463 ? 19.531 57.344 -15.664 1 87.81 463 GLN A C 1
ATOM 3785 O O . GLN A 1 463 ? 20.703 57.062 -15.93 1 87.81 463 GLN A O 1
ATOM 3790 N N . ALA A 1 464 ? 18.781 58 -16.469 1 85.81 464 ALA A N 1
ATOM 3791 C CA . ALA A 1 464 ? 19.297 58.531 -17.734 1 85.81 464 ALA A CA 1
ATOM 3792 C C . ALA A 1 464 ? 20.328 59.625 -17.484 1 85.81 464 ALA A C 1
ATOM 3794 O O . ALA A 1 464 ? 21.312 59.75 -18.234 1 85.81 464 ALA A O 1
ATOM 3795 N N . GLN A 1 465 ? 20.188 60.344 -16.516 1 88.25 465 GLN A N 1
ATOM 3796 C CA . GLN A 1 465 ? 21.062 61.469 -16.203 1 88.25 465 GLN A CA 1
ATOM 3797 C C . GLN A 1 465 ? 22.297 61 -15.445 1 88.25 465 GLN A C 1
ATOM 3799 O O . GLN A 1 465 ? 23.406 61.438 -15.742 1 88.25 465 GLN A O 1
ATOM 3804 N N . GLN A 1 466 ? 22.141 60.156 -14.516 1 85.56 466 GLN A N 1
ATOM 3805 C CA . GLN A 1 466 ? 23.219 59.812 -13.602 1 85.56 466 GLN A CA 1
ATOM 3806 C C . GLN A 1 466 ? 23.844 58.469 -13.984 1 85.56 466 GLN A C 1
ATOM 3808 O O . GLN A 1 466 ? 24.859 58.062 -13.422 1 85.56 466 GLN A O 1
ATOM 3813 N N . GLY A 1 467 ? 23.344 57.844 -14.984 1 80.88 467 GLY A N 1
ATOM 3814 C CA . GLY A 1 467 ? 23.812 56.531 -15.367 1 80.88 467 GLY A CA 1
ATOM 3815 C C . GLY A 1 467 ? 22.938 55.406 -14.828 1 80.88 467 GLY A C 1
ATOM 3816 O O . GLY A 1 467 ? 22.172 55.625 -13.891 1 80.88 467 GLY A O 1
ATOM 3817 N N . SER A 1 468 ? 22.953 54.219 -15.383 1 77.06 468 SER A N 1
ATOM 3818 C CA . SER A 1 468 ? 22.031 53.125 -15.117 1 77.06 468 SER A CA 1
ATOM 3819 C C . SER A 1 468 ? 22.328 52.469 -13.766 1 77.06 468 SER A C 1
ATOM 3821 O O . SER A 1 468 ? 21.469 51.781 -13.195 1 77.06 468 SER A O 1
ATOM 3823 N N . GLY A 1 469 ? 23.328 52.938 -13.07 1 82.69 469 GLY A N 1
ATOM 3824 C CA . GLY A 1 469 ? 23.625 52.281 -11.797 1 82.69 469 GLY A CA 1
ATOM 3825 C C . GLY A 1 469 ? 24.328 50.938 -11.961 1 82.69 469 GLY A C 1
ATOM 3826 O O . GLY A 1 469 ? 24.812 50.625 -13.055 1 82.69 469 GLY A O 1
ATOM 3827 N N . PRO A 1 470 ? 24.359 50.094 -10.875 1 92.81 470 PRO A N 1
ATOM 3828 C CA . PRO A 1 470 ? 25.062 48.812 -10.93 1 92.81 470 PRO A CA 1
ATOM 3829 C C . PRO A 1 470 ? 24.281 47.75 -11.719 1 92.81 470 PRO A C 1
ATOM 3831 O O . PRO A 1 470 ? 23.047 47.75 -11.727 1 92.81 470 PRO A O 1
ATOM 3834 N N . VAL A 1 471 ? 25.016 46.875 -12.391 1 94.44 471 VAL A N 1
ATOM 3835 C CA . VAL A 1 471 ? 24.453 45.781 -13.133 1 94.44 471 VAL A CA 1
ATOM 3836 C C . VAL A 1 471 ? 24.562 44.469 -12.32 1 94.44 471 VAL A C 1
ATOM 3838 O O . VAL A 1 471 ? 25.625 44.188 -11.781 1 94.44 471 VAL A O 1
ATOM 3841 N N . PHE A 1 472 ? 23.438 43.781 -12.258 1 96.44 472 PHE A N 1
ATOM 3842 C CA . PHE A 1 472 ? 23.391 42.562 -11.461 1 96.44 472 PHE A CA 1
ATOM 3843 C C . PHE A 1 472 ? 23.594 41.344 -12.344 1 96.44 472 PHE A C 1
ATOM 3845 O O . PHE A 1 472 ? 22.984 41.219 -13.398 1 96.44 472 PHE A O 1
ATOM 3852 N N . GLY A 1 473 ? 24.547 40.469 -12.008 1 96.81 473 GLY A N 1
ATOM 3853 C CA . GLY A 1 473 ? 24.688 39.156 -12.602 1 96.81 473 GLY A CA 1
ATOM 3854 C C . GLY A 1 473 ? 23.969 38.062 -11.836 1 96.81 473 GLY A C 1
ATOM 3855 O O . GLY A 1 473 ? 24.359 37.719 -10.727 1 96.81 473 GLY A O 1
ATOM 3856 N N . LEU A 1 474 ? 22.922 37.531 -12.453 1 97.12 474 LEU A N 1
ATOM 3857 C CA . LEU A 1 474 ? 22.109 36.5 -11.812 1 97.12 474 LEU A CA 1
ATOM 3858 C C . LEU A 1 474 ? 22.531 35.125 -12.273 1 97.12 474 LEU A C 1
ATOM 3860 O O . LEU A 1 474 ? 22.328 34.75 -13.438 1 97.12 474 LEU A O 1
ATOM 3864 N N . MET A 1 475 ? 23.125 34.406 -11.375 1 97.44 475 MET A N 1
ATOM 3865 C CA . MET A 1 475 ? 23.562 33.031 -11.648 1 97.44 475 MET A CA 1
ATOM 3866 C C . MET A 1 475 ? 22.484 32.031 -11.242 1 97.44 475 MET A C 1
ATOM 3868 O O . MET A 1 475 ? 22.344 31.719 -10.055 1 97.44 475 MET A O 1
ATOM 3872 N N . LEU A 1 476 ? 21.844 31.422 -12.242 1 96.25 476 LEU A N 1
ATOM 3873 C CA . LEU A 1 476 ? 20.719 30.531 -12 1 96.25 476 LEU A CA 1
ATOM 3874 C C . LEU A 1 476 ? 21.125 29.078 -12.148 1 96.25 476 LEU A C 1
ATOM 3876 O O . LEU A 1 476 ? 21.547 28.656 -13.219 1 96.25 476 LEU A O 1
ATOM 3880 N N . LEU A 1 477 ? 20.938 28.328 -11.109 1 95.94 477 LEU A N 1
ATOM 3881 C CA . LEU A 1 477 ? 21.234 26.906 -11.164 1 95.94 477 LEU A CA 1
ATOM 3882 C C . LEU A 1 477 ? 20.016 26.125 -11.648 1 95.94 477 LEU A C 1
ATOM 3884 O O . LEU A 1 477 ? 18.969 26.141 -11.008 1 95.94 477 LEU A O 1
ATOM 3888 N N . ASP A 1 478 ? 20.109 25.438 -12.703 1 94.25 478 ASP A N 1
ATOM 3889 C CA . ASP A 1 478 ? 19.109 24.516 -13.242 1 94.25 478 ASP A CA 1
ATOM 3890 C C . ASP A 1 478 ? 19.672 23.109 -13.375 1 94.25 478 ASP A C 1
ATOM 3892 O O . ASP A 1 478 ? 19.781 22.578 -14.477 1 94.25 478 ASP A O 1
ATOM 3896 N N . LEU A 1 479 ? 19.922 22.484 -12.266 1 92.25 479 LEU A N 1
ATOM 3897 C CA . LEU A 1 479 ? 20.609 21.203 -12.266 1 92.25 479 LEU A CA 1
ATOM 3898 C C . LEU A 1 479 ? 19.656 20.047 -12.562 1 92.25 479 LEU A C 1
ATOM 3900 O O . LEU A 1 479 ? 20.078 18.938 -12.883 1 92.25 479 LEU A O 1
ATOM 3904 N N . THR A 1 480 ? 18.375 20.266 -12.492 1 89.62 480 THR A N 1
ATOM 3905 C CA . THR A 1 480 ? 17.375 19.234 -12.758 1 89.62 480 THR A CA 1
ATOM 3906 C C . THR A 1 480 ? 16.766 19.406 -14.148 1 89.62 480 THR A C 1
ATOM 3908 O O . THR A 1 480 ? 15.852 18.672 -14.523 1 89.62 480 THR A O 1
ATOM 3911 N N . ASP A 1 481 ? 17.266 20.25 -14.828 1 90.62 481 ASP A N 1
ATOM 3912 C CA . ASP A 1 481 ? 16.797 20.547 -16.172 1 90.62 481 ASP A CA 1
ATOM 3913 C C . ASP A 1 481 ? 15.273 20.734 -16.203 1 90.62 481 ASP A C 1
ATOM 3915 O O . ASP A 1 481 ? 14.57 20.047 -16.938 1 90.62 481 ASP A O 1
ATOM 3919 N N . ASP A 1 482 ? 14.828 21.641 -15.43 1 90.81 482 ASP A N 1
ATOM 3920 C CA . ASP A 1 482 ? 13.398 21.906 -15.273 1 90.81 482 ASP A CA 1
ATOM 3921 C C . ASP A 1 482 ? 12.984 23.172 -16.031 1 90.81 482 ASP A C 1
ATOM 3923 O O . ASP A 1 482 ? 13.039 24.266 -15.484 1 90.81 482 ASP A O 1
ATOM 3927 N N . VAL A 1 483 ? 12.383 23 -17.141 1 86.5 483 VAL A N 1
ATOM 3928 C CA . VAL A 1 483 ? 12.062 24.109 -18.047 1 86.5 483 VAL A CA 1
ATOM 3929 C C . VAL A 1 483 ? 10.93 24.953 -17.453 1 86.5 483 VAL A C 1
ATOM 3931 O O . VAL A 1 483 ? 10.922 26.172 -17.594 1 86.5 483 VAL A O 1
ATOM 3934 N N . ASP A 1 484 ? 10.016 24.359 -16.812 1 83.12 484 ASP A N 1
ATOM 3935 C CA . ASP A 1 484 ? 8.891 25.078 -16.234 1 83.12 484 ASP A CA 1
ATOM 3936 C C . ASP A 1 484 ? 9.352 26.031 -15.125 1 83.12 484 ASP A C 1
ATOM 3938 O O . ASP A 1 484 ? 8.914 27.188 -15.062 1 83.12 484 ASP A O 1
ATOM 3942 N N . LYS A 1 485 ? 10.242 25.562 -14.32 1 89.69 485 LYS A N 1
ATOM 3943 C CA . LYS A 1 485 ? 10.781 26.406 -13.25 1 89.69 485 LYS A CA 1
ATOM 3944 C C . LYS A 1 485 ? 11.625 27.547 -13.805 1 89.69 485 LYS A C 1
ATOM 3946 O O . LYS A 1 485 ? 11.609 28.656 -13.266 1 89.69 485 LYS A O 1
ATOM 3951 N N . LEU A 1 486 ? 12.344 27.266 -14.797 1 91 486 LEU A N 1
ATOM 3952 C CA . LEU A 1 486 ? 13.133 28.297 -15.461 1 91 486 LEU A CA 1
ATOM 3953 C C . LEU A 1 486 ? 12.234 29.391 -16.016 1 91 486 LEU A C 1
ATOM 3955 O O . LEU A 1 486 ? 12.539 30.578 -15.867 1 91 486 LEU A O 1
ATOM 3959 N N . GLN A 1 487 ? 11.18 28.984 -16.578 1 85.5 487 GLN A N 1
ATOM 3960 C CA . GLN A 1 487 ? 10.25 29.953 -17.156 1 85.5 487 GLN A CA 1
ATOM 3961 C C . GLN A 1 487 ? 9.68 30.859 -16.062 1 85.5 487 GLN A C 1
ATOM 3963 O O . GLN A 1 487 ? 9.508 32.062 -16.281 1 85.5 487 GLN A O 1
ATOM 3968 N N . VAL A 1 488 ? 9.359 30.344 -14.969 1 88.19 488 VAL A N 1
ATOM 3969 C CA . VAL A 1 488 ? 8.828 31.109 -13.852 1 88.19 488 VAL A CA 1
ATOM 3970 C C . VAL A 1 488 ? 9.828 32.188 -13.445 1 88.19 488 VAL A C 1
ATOM 3972 O O . VAL A 1 488 ? 9.453 33.344 -13.242 1 88.19 488 VAL A O 1
ATOM 3975 N N . THR A 1 489 ? 11.07 31.828 -13.344 1 93.88 489 THR A N 1
ATOM 3976 C CA . THR A 1 489 ? 12.117 32.75 -12.961 1 93.88 489 THR A CA 1
ATOM 3977 C C . THR A 1 489 ? 12.297 33.844 -14.023 1 93.88 489 THR A C 1
ATOM 3979 O O . THR A 1 489 ? 12.344 35.031 -13.695 1 93.88 489 THR A O 1
ATOM 3982 N N . LEU A 1 490 ? 12.32 33.469 -15.188 1 90.31 490 LEU A N 1
ATOM 3983 C CA . LEU A 1 490 ? 12.539 34.406 -16.281 1 90.31 490 LEU A CA 1
ATOM 3984 C C . LEU A 1 490 ? 11.359 35.375 -16.406 1 90.31 490 LEU A C 1
ATOM 3986 O O . LEU A 1 490 ? 11.555 36.562 -16.609 1 90.31 490 LEU A O 1
ATOM 3990 N N . ASP A 1 491 ? 10.195 34.844 -16.312 1 88.81 491 ASP A N 1
ATOM 3991 C CA . ASP A 1 491 ? 9.008 35.688 -16.391 1 88.81 491 ASP A CA 1
ATOM 3992 C C . ASP A 1 491 ? 9.016 36.75 -15.281 1 88.81 491 ASP A C 1
ATOM 3994 O O . ASP A 1 491 ? 8.656 37.906 -15.523 1 88.81 491 ASP A O 1
ATOM 3998 N N . SER A 1 492 ? 9.383 36.281 -14.125 1 92.56 492 SER A N 1
ATOM 3999 C CA . SER A 1 492 ? 9.414 37.219 -13.008 1 92.56 492 SER A CA 1
ATOM 4000 C C . SER A 1 492 ? 10.414 38.344 -13.25 1 92.56 492 SER A C 1
ATOM 4002 O O . SER A 1 492 ? 10.172 39.5 -12.867 1 92.56 492 SER A O 1
ATOM 4004 N N . LEU A 1 493 ? 11.531 38.094 -13.844 1 92.69 493 LEU A N 1
ATOM 4005 C CA . LEU A 1 493 ? 12.547 39.062 -14.156 1 92.69 493 LEU A CA 1
ATOM 4006 C C . LEU A 1 493 ? 12.086 40 -15.266 1 92.69 493 LEU A C 1
ATOM 4008 O O . LEU A 1 493 ? 12.289 41.219 -15.195 1 92.69 493 LEU A O 1
ATOM 4012 N N . LEU A 1 494 ? 11.461 39.438 -16.203 1 87.81 494 LEU A N 1
ATOM 4013 C CA . LEU A 1 494 ? 10.984 40.219 -17.344 1 87.81 494 LEU A CA 1
ATOM 4014 C C . LEU A 1 494 ? 9.875 41.156 -16.906 1 87.81 494 LEU A C 1
ATOM 4016 O O . LEU A 1 494 ? 9.758 42.281 -17.438 1 87.81 494 LEU A O 1
ATOM 4020 N N . GLU A 1 495 ? 9.117 40.781 -16.031 1 89.44 495 GLU A N 1
ATOM 4021 C CA . GLU A 1 495 ? 7.977 41.562 -15.586 1 89.44 495 GLU A CA 1
ATOM 4022 C C . GLU A 1 495 ? 8.391 42.625 -14.555 1 89.44 495 GLU A C 1
ATOM 4024 O O . GLU A 1 495 ? 7.641 43.562 -14.273 1 89.44 495 GLU A O 1
ATOM 4029 N N . GLY A 1 496 ? 9.602 42.5 -14.07 1 90.88 496 GLY A N 1
ATOM 4030 C CA . GLY A 1 496 ? 10.086 43.406 -13.055 1 90.88 496 GLY A CA 1
ATOM 4031 C C . GLY A 1 496 ? 10.375 44.812 -13.594 1 90.88 496 GLY A C 1
ATOM 4032 O O . GLY A 1 496 ? 10.453 45 -14.812 1 90.88 496 GLY A O 1
ATOM 4033 N N . HIS A 1 497 ? 10.594 45.688 -12.719 1 92.12 497 HIS A N 1
ATOM 4034 C CA . HIS A 1 497 ? 10.742 47.094 -13.094 1 92.12 497 HIS A CA 1
ATOM 4035 C C . HIS A 1 497 ? 12.195 47.438 -13.422 1 92.12 497 HIS A C 1
ATOM 4037 O O . HIS A 1 497 ? 12.484 48.469 -14.008 1 92.12 497 HIS A O 1
ATOM 4043 N N . SER A 1 498 ? 13.094 46.594 -13.031 1 92.12 498 SER A N 1
ATOM 4044 C CA . SER A 1 498 ? 14.5 46.781 -13.344 1 92.12 498 SER A CA 1
ATOM 4045 C C . SER A 1 498 ? 14.938 45.906 -14.516 1 92.12 498 SER A C 1
ATOM 4047 O O . SER A 1 498 ? 14.523 44.75 -14.625 1 92.12 498 SER A O 1
ATOM 4049 N N . LYS A 1 499 ? 15.836 46.531 -15.367 1 89.56 499 LYS A N 1
ATOM 4050 C CA . LYS A 1 499 ? 16.391 45.75 -16.469 1 89.56 499 LYS A CA 1
ATOM 4051 C C . LYS A 1 499 ? 17.922 45.719 -16.406 1 89.56 499 LYS A C 1
ATOM 4053 O O . LYS A 1 499 ? 18.578 45.281 -17.359 1 89.56 499 LYS A O 1
ATOM 4058 N N . ALA A 1 500 ? 18.406 46.094 -15.305 1 90.94 500 ALA A N 1
ATOM 4059 C CA . ALA A 1 500 ? 19.844 46.156 -15.125 1 90.94 500 ALA A CA 1
ATOM 4060 C C . ALA A 1 500 ? 20.406 44.844 -14.609 1 90.94 500 ALA A C 1
ATOM 4062 O O . ALA A 1 500 ? 20.984 44.781 -13.531 1 90.94 500 ALA A O 1
ATOM 4063 N N . PHE A 1 501 ? 20.219 43.781 -15.414 1 93.88 501 PHE A N 1
ATOM 4064 C CA . PHE A 1 501 ? 20.719 42.5 -14.992 1 93.88 501 PHE A CA 1
ATOM 4065 C C . PHE A 1 501 ? 21.156 41.656 -16.203 1 93.88 501 PHE A C 1
ATOM 4067 O O . PHE A 1 501 ? 20.797 41.969 -17.328 1 93.88 501 PHE A O 1
ATOM 4074 N N . ARG A 1 502 ? 22.031 40.719 -15.961 1 94.19 502 ARG A N 1
ATOM 4075 C CA . ARG A 1 502 ? 22.406 39.625 -16.859 1 94.19 502 ARG A CA 1
ATOM 4076 C C . ARG A 1 502 ? 22.156 38.281 -16.219 1 94.19 502 ARG A C 1
ATOM 4078 O O . ARG A 1 502 ? 22.312 38.125 -15 1 94.19 502 ARG A O 1
ATOM 4085 N N . ILE A 1 503 ? 21.688 37.344 -17.031 1 94.81 503 ILE A N 1
ATOM 4086 C CA . ILE A 1 503 ? 21.312 36.062 -16.484 1 94.81 503 ILE A CA 1
ATOM 4087 C C . ILE A 1 503 ? 22.219 34.969 -17.078 1 94.81 503 ILE A C 1
ATOM 4089 O O . ILE A 1 503 ? 22.406 34.906 -18.297 1 94.81 503 ILE A O 1
ATOM 4093 N N . ALA A 1 504 ? 22.828 34.219 -16.266 1 94.75 504 ALA A N 1
ATOM 4094 C CA . ALA A 1 504 ? 23.531 33.031 -16.672 1 94.75 504 ALA A CA 1
ATOM 4095 C C . ALA A 1 504 ? 22.844 31.781 -16.109 1 94.75 504 ALA A C 1
ATOM 4097 O O . ALA A 1 504 ? 22.734 31.625 -14.891 1 94.75 504 ALA A O 1
ATOM 4098 N N . VAL A 1 505 ? 22.375 30.906 -17 1 94.62 505 VAL A N 1
ATOM 4099 C CA . VAL A 1 505 ? 21.688 29.688 -16.578 1 94.62 505 VAL A CA 1
ATOM 4100 C C . VAL A 1 505 ? 22.641 28.5 -16.672 1 94.62 505 VAL A C 1
ATOM 4102 O O . VAL A 1 505 ? 23.125 28.172 -17.75 1 94.62 505 VAL A O 1
ATOM 4105 N N . PHE A 1 506 ? 22.922 27.953 -15.539 1 95.19 506 PHE A N 1
ATOM 4106 C CA . PHE A 1 506 ? 23.734 26.734 -15.484 1 95.19 506 PHE A CA 1
ATOM 4107 C C . PHE A 1 506 ? 22.859 25.484 -15.5 1 95.19 506 PHE A C 1
ATOM 4109 O O . PHE A 1 506 ? 22.266 25.125 -14.484 1 95.19 506 PHE A O 1
ATOM 4116 N N . THR A 1 507 ? 22.75 24.812 -16.594 1 93.75 507 THR A N 1
ATOM 4117 C CA . THR A 1 507 ? 21.781 23.734 -16.781 1 93.75 507 THR A CA 1
ATOM 4118 C C . THR A 1 507 ? 22.484 22.438 -17.156 1 93.75 507 THR A C 1
ATOM 4120 O O . THR A 1 507 ? 23.516 22.453 -17.812 1 93.75 507 THR A O 1
ATOM 4123 N N . THR A 1 508 ? 21.984 21.359 -16.594 1 90.81 508 THR A N 1
ATOM 4124 C CA . THR A 1 508 ? 22.484 20.047 -16.984 1 90.81 508 THR A CA 1
ATOM 4125 C C . THR A 1 508 ? 21.859 19.594 -18.297 1 90.81 508 THR A C 1
ATOM 4127 O O . THR A 1 508 ? 22.328 18.641 -18.922 1 90.81 508 THR A O 1
ATOM 4130 N N . GLY A 1 509 ? 20.828 20.312 -18.703 1 87.38 509 GLY A N 1
ATOM 4131 C CA . GLY A 1 509 ? 20.172 20.016 -19.969 1 87.38 509 GLY A CA 1
ATOM 4132 C C . GLY A 1 509 ? 20.844 20.672 -21.156 1 87.38 509 GLY A C 1
ATOM 4133 O O . GLY A 1 509 ? 21.891 21.297 -21.016 1 87.38 509 GLY A O 1
ATOM 4134 N N . GLU A 1 510 ? 20.203 20.391 -22.344 1 80.5 510 GLU A N 1
ATOM 4135 C CA . GLU A 1 510 ? 20.703 21.031 -23.562 1 80.5 510 GLU A CA 1
ATOM 4136 C C . GLU A 1 510 ? 20.281 22.484 -23.641 1 80.5 510 GLU A C 1
ATOM 4138 O O . GLU A 1 510 ? 19.109 22.812 -23.422 1 80.5 510 GLU A O 1
ATOM 4143 N N . PRO A 1 511 ? 21.312 23.25 -23.828 1 77.25 511 PRO A N 1
ATOM 4144 C CA . PRO A 1 511 ? 20.953 24.672 -23.891 1 77.25 511 PRO A CA 1
ATOM 4145 C C . PRO A 1 511 ? 19.953 24.984 -25 1 77.25 511 PRO A C 1
ATOM 4147 O O . PRO A 1 511 ? 20.047 24.422 -26.094 1 77.25 511 PRO A O 1
ATOM 4150 N N . GLN A 1 512 ? 18.922 25.656 -24.734 1 62.16 512 GLN A N 1
ATOM 4151 C CA . GLN A 1 512 ? 17.828 25.969 -25.656 1 62.16 512 GLN A CA 1
ATOM 4152 C C . GLN A 1 512 ? 18.297 26.875 -26.781 1 62.16 512 GLN A C 1
ATOM 4154 O O . GLN A 1 512 ? 17.688 26.922 -27.859 1 62.16 512 GLN A O 1
ATOM 4159 N N . ALA A 1 513 ? 19.312 27.797 -26.562 1 64.31 513 ALA A N 1
ATOM 4160 C CA . ALA A 1 513 ? 19.844 28.672 -27.594 1 64.31 513 ALA A CA 1
ATOM 4161 C C . ALA A 1 513 ? 21.344 28.859 -27.438 1 64.31 513 ALA A C 1
ATOM 4163 O O . ALA A 1 513 ? 21.875 28.75 -26.312 1 64.31 513 ALA A O 1
ATOM 4164 N N . ALA A 1 514 ? 22.016 29.078 -28.516 1 62.59 514 ALA A N 1
ATOM 4165 C CA . ALA A 1 514 ? 23.422 29.438 -28.484 1 62.59 514 ALA A CA 1
ATOM 4166 C C . ALA A 1 514 ? 23.609 30.891 -28.047 1 62.59 514 ALA A C 1
ATOM 4168 O O . ALA A 1 514 ? 23.109 31.812 -28.703 1 62.59 514 ALA A O 1
ATOM 4169 N N . THR A 1 515 ? 23.891 31.156 -26.828 1 72.44 515 THR A N 1
ATOM 4170 C CA . THR A 1 515 ? 24.047 32.5 -26.297 1 72.44 515 THR A CA 1
ATOM 4171 C C . THR A 1 515 ? 25.469 32.75 -25.828 1 72.44 515 THR A C 1
ATOM 4173 O O . THR A 1 515 ? 26.266 31.812 -25.734 1 72.44 515 THR A O 1
ATOM 4176 N N . THR A 1 516 ? 25.906 34.031 -25.875 1 71.06 516 THR A N 1
ATOM 4177 C CA . THR A 1 516 ? 27.234 34.406 -25.422 1 71.06 516 THR A CA 1
ATOM 4178 C C . THR A 1 516 ? 27.141 35.188 -24.109 1 71.06 516 THR A C 1
ATOM 4180 O O . THR A 1 516 ? 26.047 35.562 -23.672 1 71.06 516 THR A O 1
ATOM 4183 N N . LEU A 1 517 ? 28.281 35.438 -23.562 1 74.69 517 LEU A N 1
ATOM 4184 C CA . LEU A 1 517 ? 28.406 36.156 -22.281 1 74.69 517 LEU A CA 1
ATOM 4185 C C . LEU A 1 517 ? 27.875 37.562 -22.391 1 74.69 517 LEU A C 1
ATOM 4187 O O . LEU A 1 517 ? 27.531 38.188 -21.375 1 74.69 517 LEU A O 1
ATOM 4191 N N . GLN A 1 518 ? 27.719 38 -23.531 1 72.25 518 GLN A N 1
ATOM 4192 C CA . GLN A 1 518 ? 27.297 39.375 -23.734 1 72.25 518 GLN A CA 1
ATOM 4193 C C . GLN A 1 518 ? 25.781 39.5 -23.812 1 72.25 518 GLN A C 1
ATOM 4195 O O . GLN A 1 518 ? 25.219 40.562 -23.656 1 72.25 518 GLN A O 1
ATOM 4200 N N . ASN A 1 519 ? 25.234 38.406 -23.922 1 76.06 519 ASN A N 1
ATOM 4201 C CA . ASN A 1 519 ? 23.781 38.375 -23.984 1 76.06 519 ASN A CA 1
ATOM 4202 C C . ASN A 1 519 ? 23.156 38.531 -22.594 1 76.06 519 ASN A C 1
ATOM 4204 O O . ASN A 1 519 ? 23.797 38.219 -21.594 1 76.06 519 ASN A O 1
ATOM 4208 N N . THR A 1 520 ? 22 39.094 -22.547 1 82.94 520 THR A N 1
ATOM 4209 C CA . THR A 1 520 ? 21.266 39.219 -21.297 1 82.94 520 THR A CA 1
ATOM 4210 C C . THR A 1 520 ? 21.016 37.844 -20.672 1 82.94 520 THR A C 1
ATOM 4212 O O . THR A 1 520 ? 21.062 37.688 -19.453 1 82.94 520 THR A O 1
ATOM 4215 N N . LEU A 1 521 ? 20.812 36.938 -21.562 1 87.88 521 LEU A N 1
ATOM 4216 C CA . LEU A 1 521 ? 20.594 35.531 -21.141 1 87.88 521 LEU A CA 1
ATOM 4217 C C . LEU A 1 521 ? 21.625 34.625 -21.75 1 87.88 521 LEU A C 1
ATOM 4219 O O . LEU A 1 521 ? 21.781 34.562 -22.969 1 87.88 521 LEU A O 1
ATOM 4223 N N . HIS A 1 522 ? 22.438 34 -20.875 1 90.25 522 HIS A N 1
ATOM 4224 C CA . HIS A 1 522 ? 23.5 33.094 -21.281 1 90.25 522 HIS A CA 1
ATOM 4225 C C . HIS A 1 522 ? 23.328 31.703 -20.656 1 90.25 522 HIS A C 1
ATOM 4227 O O . HIS A 1 522 ? 23.203 31.578 -19.438 1 90.25 522 HIS A O 1
ATOM 4233 N N . PHE A 1 523 ? 23.281 30.672 -21.531 1 90.94 523 PHE A N 1
ATOM 4234 C CA . PHE A 1 523 ? 23.156 29.312 -21.047 1 90.94 523 PHE A CA 1
ATOM 4235 C C . PHE A 1 523 ? 24.516 28.625 -21 1 90.94 523 PHE A C 1
ATOM 4237 O O . PHE A 1 523 ? 25.312 28.75 -21.938 1 90.94 523 PHE A O 1
ATOM 4244 N N . ILE A 1 524 ? 24.812 28.062 -19.906 1 91.06 524 ILE A N 1
ATOM 4245 C CA . ILE A 1 524 ? 26.062 27.328 -19.703 1 91.06 524 ILE A CA 1
ATOM 4246 C C . ILE A 1 524 ? 25.75 25.875 -19.344 1 91.06 524 ILE A C 1
ATOM 4248 O O . ILE A 1 524 ? 25.094 25.609 -18.328 1 91.06 524 ILE A O 1
ATOM 4252 N N . ARG A 1 525 ? 26.203 24.953 -20.125 1 91.56 525 ARG A N 1
ATOM 4253 C CA . ARG A 1 525 ? 26 23.531 -19.828 1 91.56 525 ARG A CA 1
ATOM 4254 C C . ARG A 1 525 ? 26.969 23.062 -18.75 1 91.56 525 ARG A C 1
ATOM 4256 O O . ARG A 1 525 ? 28.172 23.344 -18.812 1 91.56 525 ARG A O 1
ATOM 4263 N N . VAL A 1 526 ? 26.391 22.438 -17.734 1 92.69 526 VAL A N 1
ATOM 4264 C CA . VAL A 1 526 ? 27.219 21.984 -16.625 1 92.69 526 VAL A CA 1
ATOM 4265 C C . VAL A 1 526 ? 26.844 20.562 -16.234 1 92.69 526 VAL A C 1
ATOM 4267 O O . VAL A 1 526 ? 25.891 20 -16.781 1 92.69 526 VAL A O 1
ATOM 4270 N N . THR A 1 527 ? 27.672 19.859 -15.445 1 86.81 527 THR A N 1
ATOM 4271 C CA . THR A 1 527 ? 27.391 18.594 -14.773 1 86.81 527 THR A CA 1
ATOM 4272 C C . THR A 1 527 ? 27.391 18.766 -13.258 1 86.81 527 THR A C 1
ATOM 4274 O O . THR A 1 527 ? 27.781 19.828 -12.75 1 86.81 527 THR A O 1
ATOM 4277 N N . GLU A 1 528 ? 26.953 17.797 -12.57 1 83.25 528 GLU A N 1
ATOM 4278 C CA . GLU A 1 528 ? 26.969 17.828 -11.109 1 83.25 528 GLU A CA 1
ATOM 4279 C C . GLU A 1 528 ? 28.375 17.969 -10.562 1 83.25 528 GLU A C 1
ATOM 4281 O O . GLU A 1 528 ? 28.594 18.547 -9.492 1 83.25 528 GLU A O 1
ATOM 4286 N N . GLY A 1 529 ? 29.312 17.578 -11.32 1 81.12 529 GLY A N 1
ATOM 4287 C CA . GLY A 1 529 ? 30.688 17.562 -10.844 1 81.12 529 GLY A CA 1
ATOM 4288 C C . GLY A 1 529 ? 31.438 18.844 -11.18 1 81.12 529 GLY A C 1
ATOM 4289 O O . GLY A 1 529 ? 32.438 19.172 -10.531 1 81.12 529 GLY A O 1
ATOM 4290 N N . ASN A 1 530 ? 30.953 19.656 -12.117 1 90.56 530 ASN A N 1
ATOM 4291 C CA . ASN A 1 530 ? 31.797 20.766 -12.539 1 90.56 530 ASN A CA 1
ATOM 4292 C C . ASN A 1 530 ? 31.062 22.094 -12.438 1 90.56 530 ASN A C 1
ATOM 4294 O O . ASN A 1 530 ? 31.609 23.141 -12.797 1 90.56 530 ASN A O 1
ATOM 4298 N N . TYR A 1 531 ? 29.828 22.188 -12 1 94.06 531 TYR A N 1
ATOM 4299 C CA . TYR A 1 531 ? 29.047 23.422 -12.062 1 94.06 531 TYR A CA 1
ATOM 4300 C C . TYR A 1 531 ? 29.656 24.5 -11.188 1 94.06 531 TYR A C 1
ATOM 4302 O O . TYR A 1 531 ? 29.578 25.688 -11.516 1 94.06 531 TYR A O 1
ATOM 4310 N N . VAL A 1 532 ? 30.344 24.203 -10.086 1 94.81 532 VAL A N 1
ATOM 4311 C CA . VAL A 1 532 ? 30.953 25.203 -9.203 1 94.81 532 VAL A CA 1
ATOM 4312 C C . VAL A 1 532 ? 32.125 25.891 -9.922 1 94.81 532 VAL A C 1
ATOM 4314 O O . VAL A 1 532 ? 32.281 27.109 -9.82 1 94.81 532 VAL A O 1
ATOM 4317 N N . ASP A 1 533 ? 32.812 25.078 -10.633 1 94 533 ASP A N 1
ATOM 4318 C CA . ASP A 1 533 ? 33.938 25.641 -11.414 1 94 533 ASP A CA 1
ATOM 4319 C C . ASP A 1 533 ? 33.406 26.594 -12.484 1 94 533 ASP A C 1
ATOM 4321 O O . ASP A 1 533 ? 34.031 27.641 -12.742 1 94 533 ASP A O 1
ATOM 4325 N N . LYS A 1 534 ? 32.344 26.25 -13.055 1 94.94 534 LYS A N 1
ATOM 4326 C CA . LYS A 1 534 ? 31.766 27.078 -14.102 1 94.94 534 LYS A CA 1
ATOM 4327 C C . LYS A 1 534 ? 31.172 28.359 -13.516 1 94.94 534 LYS A C 1
ATOM 4329 O O . LYS A 1 534 ? 31.188 29.406 -14.164 1 94.94 534 LYS A O 1
ATOM 4334 N N . LEU A 1 535 ? 30.656 28.266 -12.352 1 96.31 535 LEU A N 1
ATOM 4335 C CA . LEU A 1 535 ? 30.188 29.453 -11.641 1 96.31 535 LEU A CA 1
ATOM 4336 C C . LEU A 1 535 ? 31.328 30.438 -11.453 1 96.31 535 LEU A C 1
ATOM 4338 O O . LEU A 1 535 ? 31.172 31.641 -11.719 1 96.31 535 LEU A O 1
ATOM 4342 N N . ASN A 1 536 ? 32.438 29.938 -11 1 96.44 536 ASN A N 1
ATOM 4343 C CA . ASN A 1 536 ? 33.594 30.766 -10.742 1 96.44 536 ASN A CA 1
ATOM 4344 C C . ASN A 1 536 ? 34.188 31.344 -12.031 1 96.44 536 ASN A C 1
ATOM 4346 O O . ASN A 1 536 ? 34.656 32.469 -12.047 1 96.44 536 ASN A O 1
ATOM 4350 N N . GLN A 1 537 ? 34.094 30.547 -13.039 1 94.31 537 GLN A N 1
ATOM 4351 C CA . GLN A 1 537 ? 34.531 31.031 -14.344 1 94.31 537 GLN A CA 1
ATOM 4352 C C . GLN A 1 537 ? 33.656 32.188 -14.836 1 94.31 537 GLN A C 1
ATOM 4354 O O . GLN A 1 537 ? 34.188 33.188 -15.328 1 94.31 537 GLN A O 1
ATOM 4359 N N . PHE A 1 538 ? 32.469 32.062 -14.711 1 95 538 PHE A N 1
ATOM 4360 C CA . PHE A 1 538 ? 31.547 33.125 -15.086 1 95 538 PHE A CA 1
ATOM 4361 C C . PHE A 1 538 ? 31.828 34.375 -14.273 1 95 538 PHE A C 1
ATOM 4363 O O . PHE A 1 538 ? 31.844 35.5 -14.82 1 95 538 PHE A O 1
ATOM 4370 N N . ALA A 1 539 ? 32.031 34.25 -12.977 1 96.25 539 ALA A N 1
ATOM 4371 C CA . ALA A 1 539 ? 32.312 35.406 -12.117 1 96.25 539 ALA A CA 1
ATOM 4372 C C . ALA A 1 539 ? 33.562 36.156 -12.57 1 96.25 539 ALA A C 1
ATOM 4374 O O . ALA A 1 539 ? 33.594 37.375 -12.539 1 96.25 539 ALA A O 1
ATOM 4375 N N . ARG A 1 540 ? 34.531 35.438 -12.992 1 95.06 540 ARG A N 1
ATOM 4376 C CA . ARG A 1 540 ? 35.781 36.031 -13.43 1 95.06 540 ARG A CA 1
ATOM 4377 C C . ARG A 1 540 ? 35.625 36.781 -14.75 1 95.06 540 ARG A C 1
ATOM 4379 O O . ARG A 1 540 ? 36.25 37.812 -14.984 1 95.06 540 ARG A O 1
ATOM 4386 N N . GLN A 1 541 ? 34.688 36.25 -15.523 1 92.94 541 GLN A N 1
ATOM 4387 C CA . GLN A 1 541 ? 34.531 36.781 -16.875 1 92.94 541 GLN A CA 1
ATOM 4388 C C . GLN A 1 541 ? 33.438 37.812 -16.953 1 92.94 541 GLN A C 1
ATOM 4390 O O . GLN A 1 541 ? 33.406 38.625 -17.906 1 92.94 541 GLN A O 1
ATOM 4395 N N . SER A 1 542 ? 32.656 37.875 -16.031 1 92 542 SER A N 1
ATOM 4396 C CA . SER A 1 542 ? 31.484 38.75 -16.047 1 92 542 SER A CA 1
ATOM 4397 C C . SER A 1 542 ? 31.891 40.219 -15.844 1 92 542 SER A C 1
ATOM 4399 O O . SER A 1 542 ? 32.875 40.5 -15.148 1 92 542 SER A O 1
ATOM 4401 N N . SER A 1 543 ? 31.125 41.094 -16.438 1 91.44 543 SER A N 1
ATOM 4402 C CA . SER A 1 543 ? 31.344 42.531 -16.25 1 91.44 543 SER A CA 1
ATOM 4403 C C . SER A 1 543 ? 30.328 43.125 -15.289 1 91.44 543 SER A C 1
ATOM 4405 O O . SER A 1 543 ? 30.25 44.344 -15.133 1 91.44 543 SER A O 1
ATOM 4407 N N . CYS A 1 544 ? 29.578 42.312 -14.664 1 94.62 544 CYS A N 1
ATOM 4408 C CA . CYS A 1 544 ? 28.547 42.781 -13.734 1 94.62 544 CYS A CA 1
ATOM 4409 C C . CYS A 1 544 ? 29.172 43.281 -12.445 1 94.62 544 CYS A C 1
ATOM 4411 O O . CYS A 1 544 ? 30.297 42.906 -12.102 1 94.62 544 CYS A O 1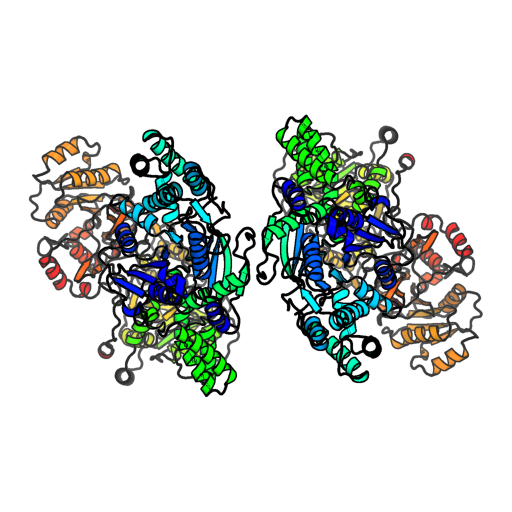
ATOM 4413 N N . ASP A 1 545 ? 28.484 44.156 -11.797 1 95.06 545 ASP A N 1
ATOM 4414 C CA . ASP A 1 545 ? 29 44.75 -10.562 1 95.06 545 ASP A CA 1
ATOM 4415 C C . ASP A 1 545 ? 28.703 43.844 -9.359 1 95.06 545 ASP A C 1
ATOM 4417 O O . ASP A 1 545 ? 29.562 43.656 -8.5 1 95.06 545 ASP A O 1
ATOM 4421 N N . TRP A 1 546 ? 27.516 43.406 -9.312 1 97.06 546 TRP A N 1
ATOM 4422 C CA . TRP A 1 546 ? 27.062 42.531 -8.227 1 97.06 546 TRP A CA 1
ATOM 4423 C C . TRP A 1 546 ? 26.625 41.188 -8.766 1 97.06 546 TRP A C 1
ATOM 4425 O O . TRP A 1 546 ? 26.062 41.094 -9.867 1 97.06 546 TRP A O 1
ATOM 4435 N N . LEU A 1 547 ? 26.859 40.125 -8.047 1 97.88 547 LEU A N 1
ATOM 4436 C CA . LEU A 1 547 ? 26.453 38.781 -8.438 1 97.88 547 LEU A CA 1
ATOM 4437 C C . LEU A 1 547 ? 25.547 38.156 -7.383 1 97.88 547 LEU A C 1
ATOM 4439 O O . LEU A 1 547 ? 25.719 38.406 -6.184 1 97.88 547 LEU A O 1
ATOM 4443 N N . MET A 1 548 ? 24.578 37.406 -7.828 1 97.69 548 MET A N 1
ATOM 4444 C CA . MET A 1 548 ? 23.672 36.656 -6.938 1 97.69 548 MET A CA 1
ATOM 4445 C C . MET A 1 548 ? 23.469 35.25 -7.418 1 97.69 548 MET A C 1
ATOM 4447 O O . MET A 1 548 ? 23.266 35 -8.609 1 97.69 548 MET A O 1
ATOM 4451 N N . LEU A 1 549 ? 23.594 34.344 -6.535 1 97.62 549 LEU A N 1
ATOM 4452 C CA . LEU A 1 549 ? 23.312 32.938 -6.809 1 97.62 549 LEU A CA 1
ATOM 4453 C C . LEU A 1 549 ? 21.859 32.594 -6.5 1 97.62 549 LEU A C 1
ATOM 4455 O O . LEU A 1 549 ? 21.359 32.906 -5.41 1 97.62 549 LEU A O 1
ATOM 4459 N N . ALA A 1 550 ? 21.094 32.031 -7.43 1 96.88 550 ALA A N 1
ATOM 4460 C CA . ALA A 1 550 ? 19.688 31.641 -7.262 1 96.88 550 ALA A CA 1
ATOM 4461 C C . ALA A 1 550 ? 19.406 30.328 -7.977 1 96.88 550 ALA A C 1
ATOM 4463 O O . ALA A 1 550 ? 20.312 29.734 -8.586 1 96.88 550 ALA A O 1
ATOM 4464 N N . GLN A 1 551 ? 18.281 29.797 -7.789 1 95.81 551 GLN A N 1
ATOM 4465 C CA . GLN A 1 551 ? 17.859 28.547 -8.422 1 95.81 551 GLN A CA 1
ATOM 4466 C C . GLN A 1 551 ? 16.641 28.766 -9.312 1 95.81 551 GLN A C 1
ATOM 4468 O O . GLN A 1 551 ? 15.859 29.703 -9.086 1 95.81 551 GLN A O 1
ATOM 4473 N N . VAL A 1 552 ? 16.578 27.891 -10.336 1 94.25 552 VAL A N 1
ATOM 4474 C CA . VAL A 1 552 ? 15.367 27.969 -11.141 1 94.25 552 VAL A CA 1
ATOM 4475 C C . VAL A 1 552 ? 14.141 27.719 -10.266 1 94.25 552 VAL A C 1
ATOM 4477 O O . VAL A 1 552 ? 14.188 26.875 -9.359 1 94.25 552 VAL A O 1
ATOM 4480 N N . GLY A 1 553 ? 13.117 28.438 -10.484 1 92.75 553 GLY A N 1
ATOM 4481 C CA . GLY A 1 553 ? 11.93 28.391 -9.641 1 92.75 553 GLY A CA 1
ATOM 4482 C C . GLY A 1 553 ? 11.82 29.562 -8.688 1 92.75 553 GLY A C 1
ATOM 4483 O O . GLY A 1 553 ? 10.727 29.891 -8.219 1 92.75 553 GLY A O 1
ATOM 4484 N N . ASP A 1 554 ? 12.969 30.203 -8.375 1 95.88 554 ASP A N 1
ATOM 4485 C CA . ASP A 1 554 ? 12.938 31.438 -7.594 1 95.88 554 ASP A CA 1
ATOM 4486 C C . ASP A 1 554 ? 12.305 32.562 -8.383 1 95.88 554 ASP A C 1
ATOM 4488 O O . ASP A 1 554 ? 12.57 32.75 -9.578 1 95.88 554 ASP A O 1
ATOM 4492 N N . GLU A 1 555 ? 11.414 33.281 -7.75 1 95.56 555 GLU A N 1
ATOM 4493 C CA . GLU A 1 555 ? 10.75 34.406 -8.391 1 95.56 555 GLU A CA 1
ATOM 4494 C C . GLU A 1 555 ? 11.281 35.75 -7.848 1 95.56 555 GLU A C 1
ATOM 4496 O O . GLU A 1 555 ? 11.328 35.938 -6.633 1 95.56 555 GLU A O 1
ATOM 4501 N N . PHE A 1 556 ? 11.711 36.562 -8.773 1 96.62 556 PHE A N 1
ATOM 4502 C CA . PHE A 1 556 ? 12.141 37.906 -8.359 1 96.62 556 PHE A CA 1
ATOM 4503 C C . PHE A 1 556 ? 10.938 38.812 -8.164 1 96.62 556 PHE A C 1
ATOM 4505 O O . PHE A 1 556 ? 9.992 38.781 -8.953 1 96.62 556 PHE A O 1
ATOM 4512 N N . THR A 1 557 ? 10.922 39.562 -7.055 1 96.06 557 THR A N 1
ATOM 4513 C CA . THR A 1 557 ? 9.836 40.5 -6.801 1 96.06 557 THR A CA 1
ATOM 4514 C C . THR A 1 557 ? 9.875 41.656 -7.797 1 96.06 557 THR A C 1
ATOM 4516 O O . THR A 1 557 ? 10.93 41.969 -8.359 1 96.06 557 THR A O 1
ATOM 4519 N N . ALA A 1 558 ? 8.797 42.312 -8.008 1 93.62 558 ALA A N 1
ATOM 4520 C CA . ALA A 1 558 ? 8.648 43.312 -9.07 1 93.62 558 ALA A CA 1
ATOM 4521 C C . ALA A 1 558 ? 9.555 44.5 -8.844 1 93.62 558 ALA A C 1
ATOM 4523 O O . ALA A 1 558 ? 10.094 45.062 -9.805 1 93.62 558 ALA A O 1
ATOM 4524 N N . SER A 1 559 ? 9.758 44.906 -7.652 1 93.88 559 SER A N 1
ATOM 4525 C CA . SER A 1 559 ? 10.477 46.125 -7.383 1 93.88 559 SER A CA 1
ATOM 4526 C C . SER A 1 559 ? 11.797 45.844 -6.668 1 93.88 559 SER A C 1
ATOM 4528 O O . SER A 1 559 ? 12.547 46.781 -6.359 1 93.88 559 SER A O 1
ATOM 4530 N N . GLY A 1 560 ? 12.102 44.625 -6.391 1 95 560 GLY A N 1
ATOM 4531 C CA . GLY A 1 560 ? 13.25 44.281 -5.559 1 95 560 GLY A CA 1
ATOM 4532 C C . GLY A 1 560 ? 14.57 44.719 -6.156 1 95 560 GLY A C 1
ATOM 4533 O O . GLY A 1 560 ? 15.328 45.469 -5.52 1 95 560 GLY A O 1
ATOM 4534 N N . LEU A 1 561 ? 14.844 44.344 -7.406 1 95.19 561 LEU A N 1
ATOM 4535 C CA . LEU A 1 561 ? 16.094 44.688 -8.062 1 95.19 561 LEU A CA 1
ATOM 4536 C C . LEU A 1 561 ? 16.203 46.188 -8.312 1 95.19 561 LEU A C 1
ATOM 4538 O O . LEU A 1 561 ? 17.281 46.75 -8.281 1 95.19 561 LEU A O 1
ATOM 4542 N N . LEU A 1 562 ? 15.062 46.812 -8.578 1 94.19 562 LEU A N 1
ATOM 4543 C CA . LEU A 1 562 ? 15.055 48.25 -8.766 1 94.19 562 LEU A CA 1
ATOM 4544 C C . LEU A 1 562 ? 15.492 48.969 -7.488 1 94.19 562 LEU A C 1
ATOM 4546 O O . LEU A 1 562 ? 16.359 49.844 -7.535 1 94.19 562 LEU A O 1
ATOM 4550 N N . LYS A 1 563 ? 14.945 48.562 -6.43 1 94.62 563 LYS A N 1
ATOM 4551 C CA . LYS A 1 563 ? 15.32 49.188 -5.152 1 94.62 563 LYS A CA 1
ATOM 4552 C C . LYS A 1 563 ? 16.781 48.906 -4.812 1 94.62 563 LYS A C 1
ATOM 4554 O O . LYS A 1 563 ? 17.5 49.812 -4.355 1 94.62 563 LYS A O 1
ATOM 4559 N N . ALA A 1 564 ? 17.219 47.719 -4.996 1 95.12 564 ALA A N 1
ATOM 4560 C CA . ALA A 1 564 ? 18.609 47.344 -4.75 1 95.12 564 ALA A CA 1
ATOM 4561 C C . ALA A 1 564 ? 19.547 48.219 -5.598 1 95.12 564 ALA A C 1
ATOM 4563 O O . ALA A 1 564 ? 20.562 48.688 -5.102 1 95.12 564 ALA A O 1
ATOM 4564 N N . GLY A 1 565 ? 19.234 48.375 -6.867 1 94.19 565 GLY A N 1
ATOM 4565 C CA . GLY A 1 565 ? 20.062 49.188 -7.762 1 94.19 565 GLY A CA 1
ATOM 4566 C C . GLY A 1 565 ? 20.188 50.625 -7.336 1 94.19 565 GLY A C 1
ATOM 4567 O O . GLY A 1 565 ? 21.25 51.219 -7.434 1 94.19 565 GLY A O 1
ATOM 4568 N N . LEU A 1 566 ? 19.094 51.156 -6.879 1 93 566 LEU A N 1
ATOM 4569 C CA . LEU A 1 566 ? 19.094 52.531 -6.453 1 93 566 LEU A CA 1
ATOM 4570 C C . LEU A 1 566 ? 19.859 52.719 -5.145 1 93 566 LEU A C 1
ATOM 4572 O O . LEU A 1 566 ? 20.625 53.656 -4.984 1 93 566 LEU A O 1
ATOM 4576 N N . GLU A 1 567 ? 19.734 51.781 -4.215 1 92 567 GLU A N 1
ATOM 4577 C CA . GLU A 1 567 ? 20.375 51.875 -2.91 1 92 567 GLU A CA 1
ATOM 4578 C C . GLU A 1 567 ? 21.875 51.562 -3 1 92 567 GLU A C 1
ATOM 4580 O O . GLU A 1 567 ? 22.672 52.125 -2.26 1 92 567 GLU A O 1
ATOM 4585 N N . LEU A 1 568 ? 22.281 50.719 -3.883 1 92.75 568 LEU A N 1
ATOM 4586 C CA . LEU A 1 568 ? 23.656 50.25 -3.949 1 92.75 568 LEU A CA 1
ATOM 4587 C C . LEU A 1 568 ? 24.5 51.156 -4.859 1 92.75 568 LEU A C 1
ATOM 4589 O O . LEU A 1 568 ? 25.703 50.938 -5.008 1 92.75 568 LEU A O 1
ATOM 4593 N N . ARG A 1 569 ? 23.938 52.156 -5.461 1 89.38 569 ARG A N 1
ATOM 4594 C CA . ARG A 1 569 ? 24.656 53.094 -6.34 1 89.38 569 ARG A CA 1
ATOM 4595 C C . ARG A 1 569 ? 25.797 53.781 -5.598 1 89.38 569 ARG A C 1
ATOM 4597 O O . ARG A 1 569 ? 26.875 53.969 -6.16 1 89.38 569 ARG A O 1
ATOM 4604 N N . HIS A 1 570 ? 25.578 54.125 -4.344 1 82.44 570 HIS A N 1
ATOM 4605 C CA . HIS A 1 570 ? 26.594 54.844 -3.588 1 82.44 570 HIS A CA 1
ATOM 4606 C C . HIS A 1 570 ? 27.156 54 -2.451 1 82.44 570 HIS A C 1
ATOM 4608 O O . HIS A 1 570 ? 27.625 54.531 -1.443 1 82.44 570 HIS A O 1
ATOM 4614 N N . ALA A 1 571 ? 27.188 52.781 -2.654 1 83.94 571 ALA A N 1
ATOM 4615 C CA . ALA A 1 571 ? 27.625 51.906 -1.573 1 83.94 571 ALA A CA 1
ATOM 4616 C C . ALA A 1 571 ? 29.031 51.375 -1.822 1 83.94 571 ALA A C 1
ATOM 4618 O O . ALA A 1 571 ? 29.281 50.188 -1.812 1 83.94 571 ALA A O 1
ATOM 4619 N N . GLU A 1 572 ? 30.016 52.25 -1.996 1 83 572 GLU A N 1
ATOM 4620 C CA . GLU A 1 572 ? 31.375 51.875 -2.346 1 83 572 GLU A CA 1
ATOM 4621 C C . GLU A 1 572 ? 32 51.031 -1.255 1 83 572 GLU A C 1
ATOM 4623 O O . GLU A 1 572 ? 32.781 50.125 -1.547 1 83 572 GLU A O 1
ATOM 4628 N N . GLY A 1 573 ? 31.672 51.094 -0.101 1 88.5 573 GLY A N 1
ATOM 4629 C CA . GLY A 1 573 ? 32.281 50.344 0.991 1 88.5 573 GLY A CA 1
ATOM 4630 C C . GLY A 1 573 ? 31.594 49 1.244 1 88.5 573 GLY A C 1
ATOM 4631 O O . GLY A 1 573 ? 32.094 48.188 2.008 1 88.5 573 GLY A O 1
ATOM 4632 N N . CYS A 1 574 ? 30.594 48.656 0.463 1 93.94 574 CYS A N 1
ATOM 4633 C CA . CYS A 1 574 ? 29.859 47.438 0.69 1 93.94 574 CYS A CA 1
ATOM 4634 C C . CYS A 1 574 ? 30.484 46.281 -0.088 1 93.94 574 CYS A C 1
ATOM 4636 O O . CYS A 1 574 ? 30.734 46.375 -1.287 1 93.94 574 CYS A O 1
ATOM 4638 N N . ARG A 1 575 ? 30.766 45.188 0.572 1 96.44 575 ARG A N 1
ATOM 4639 C CA . ARG A 1 575 ? 31.328 44 -0.031 1 96.44 575 ARG A CA 1
ATOM 4640 C C . ARG A 1 575 ? 30.25 42.969 -0.393 1 96.44 575 ARG A C 1
ATOM 4642 O O . ARG A 1 575 ? 30.297 42.344 -1.457 1 96.44 575 ARG A O 1
ATOM 4649 N N . ALA A 1 576 ? 29.312 42.812 0.427 1 97.12 576 ALA A N 1
ATOM 4650 C CA . ALA A 1 576 ? 28.203 41.875 0.26 1 97.12 576 ALA A CA 1
ATOM 4651 C C . ALA A 1 576 ? 26.969 42.344 0.992 1 97.12 576 ALA A C 1
ATOM 4653 O O . ALA A 1 576 ? 27.062 43.031 2.021 1 97.12 576 ALA A O 1
ATOM 4654 N N . VAL A 1 577 ? 25.797 42.031 0.488 1 96.88 577 VAL A N 1
ATOM 4655 C CA . VAL A 1 577 ? 24.531 42.531 1.042 1 96.88 577 VAL A CA 1
ATOM 4656 C C . VAL A 1 577 ? 23.531 41.375 1.179 1 96.88 577 VAL A C 1
ATOM 4658 O O . VAL A 1 577 ? 23.266 40.656 0.208 1 96.88 577 VAL A O 1
ATOM 4661 N N . CYS A 1 578 ? 23.078 41.219 2.406 1 96 578 CYS A N 1
ATOM 4662 C CA . CYS A 1 578 ? 22 40.25 2.65 1 96 578 CYS A CA 1
ATOM 4663 C C . CYS A 1 578 ? 20.641 40.844 2.281 1 96 578 CYS A C 1
ATOM 4665 O O . CYS A 1 578 ? 20.391 42.031 2.543 1 96 578 CYS A O 1
ATOM 4667 N N . ILE A 1 579 ? 19.812 40.062 1.677 1 96.31 579 ILE A N 1
ATOM 4668 C CA . ILE A 1 579 ? 18.484 40.531 1.282 1 96.31 579 ILE A CA 1
ATOM 4669 C C . ILE A 1 579 ? 17.406 39.781 2.031 1 96.31 579 ILE A C 1
ATOM 4671 O O . ILE A 1 579 ? 17.672 38.688 2.576 1 96.31 579 ILE A O 1
ATOM 4675 N N . ASP A 1 580 ? 16.25 40.344 2.133 1 97 580 ASP A N 1
ATOM 4676 C CA . ASP A 1 580 ? 15.102 39.625 2.668 1 97 580 ASP A CA 1
ATOM 4677 C C . ASP A 1 580 ? 14.477 38.719 1.609 1 97 580 ASP A C 1
ATOM 4679 O O . ASP A 1 580 ? 14.773 38.844 0.42 1 97 580 ASP A O 1
ATOM 4683 N N . GLU A 1 581 ? 13.648 37.781 2.119 1 96.44 581 GLU A N 1
ATOM 4684 C CA . GLU A 1 581 ? 13 36.844 1.219 1 96.44 581 GLU A CA 1
ATOM 4685 C C . GLU A 1 581 ? 11.578 36.531 1.668 1 96.44 581 GLU A C 1
ATOM 4687 O O . GLU A 1 581 ? 11.242 36.688 2.844 1 96.44 581 GLU A O 1
ATOM 4692 N N . ILE A 1 582 ? 10.742 36.25 0.726 1 97 582 ILE A N 1
ATOM 4693 C CA . ILE A 1 582 ? 9.5 35.531 0.971 1 97 582 ILE A CA 1
ATOM 4694 C C . ILE A 1 582 ? 9.648 34.062 0.544 1 97 582 ILE A C 1
ATOM 4696 O O . ILE A 1 582 ? 10.242 33.781 -0.499 1 97 582 ILE A O 1
ATOM 4700 N N . GLN A 1 583 ? 9.188 33.188 1.381 1 96.62 583 GLN A N 1
ATOM 4701 C CA . GLN A 1 583 ? 9.391 31.766 1.099 1 96.62 583 GLN A CA 1
ATOM 4702 C C . GLN A 1 583 ? 8.062 31.031 0.93 1 96.62 583 GLN A C 1
ATOM 4704 O O . GLN A 1 583 ? 7.07 31.391 1.562 1 96.62 583 GLN A O 1
ATOM 4709 N N . ARG A 1 584 ? 8.086 30.078 0.101 1 94.56 584 ARG A N 1
ATOM 4710 C CA . ARG A 1 584 ? 6.953 29.188 -0.13 1 94.56 584 ARG A CA 1
ATOM 4711 C C . ARG A 1 584 ? 7.164 27.844 0.564 1 94.56 584 ARG A C 1
ATOM 4713 O O . ARG A 1 584 ? 8.156 27.172 0.322 1 94.56 584 ARG A O 1
ATOM 4720 N N . ASP A 1 585 ? 6.293 27.422 1.371 1 90.56 585 ASP A N 1
ATOM 4721 C CA . ASP A 1 585 ? 6.441 26.141 2.064 1 90.56 585 ASP A CA 1
ATOM 4722 C C . ASP A 1 585 ? 6.02 24.984 1.171 1 90.56 585 ASP A C 1
ATOM 4724 O O . ASP A 1 585 ? 5.688 25.172 -0 1 90.56 585 ASP A O 1
ATOM 4728 N N . GLU A 1 586 ? 6.113 23.75 1.688 1 83.38 586 GLU A N 1
ATOM 4729 C CA . GLU A 1 586 ? 5.871 22.531 0.922 1 83.38 586 GLU A CA 1
ATOM 4730 C C . GLU A 1 586 ? 4.445 22.484 0.38 1 83.38 586 GLU A C 1
ATOM 4732 O O . GLU A 1 586 ? 4.195 21.906 -0.682 1 83.38 586 GLU A O 1
ATOM 4737 N N . ASN A 1 587 ? 3.576 23.203 1.031 1 83.19 587 ASN A N 1
ATOM 4738 C CA . ASN A 1 587 ? 2.178 23.188 0.61 1 83.19 587 ASN A CA 1
ATOM 4739 C C . ASN A 1 587 ? 1.877 24.328 -0.352 1 83.19 587 ASN A C 1
ATOM 4741 O O . ASN A 1 587 ? 0.833 24.344 -1.007 1 83.19 587 ASN A O 1
ATOM 4745 N N . GLY A 1 588 ? 2.781 25.312 -0.363 1 88.25 588 GLY A N 1
ATOM 4746 C CA . GLY A 1 588 ? 2.617 26.406 -1.301 1 88.25 588 GLY A CA 1
ATOM 4747 C C . GLY A 1 588 ? 2.281 27.734 -0.625 1 88.25 588 GLY A C 1
ATOM 4748 O O . GLY A 1 588 ? 2.23 28.766 -1.279 1 88.25 588 GLY A O 1
ATOM 4749 N N . ALA A 1 589 ? 2.066 27.734 0.657 1 93.94 589 ALA A N 1
ATOM 4750 C CA . ALA A 1 589 ? 1.799 28.969 1.403 1 93.94 589 ALA A CA 1
ATOM 4751 C C . ALA A 1 589 ? 3.062 29.812 1.547 1 93.94 589 ALA A C 1
ATOM 4753 O O . ALA A 1 589 ? 4.176 29.281 1.5 1 93.94 589 ALA A O 1
ATOM 4754 N N . LEU A 1 590 ? 2.881 31.078 1.676 1 96.56 590 LEU A N 1
ATOM 4755 C CA . LEU A 1 590 ? 4.016 32 1.747 1 96.56 590 LEU A CA 1
ATOM 4756 C C . LEU A 1 590 ? 4.305 32.406 3.191 1 96.56 590 LEU A C 1
ATOM 4758 O O . LEU A 1 590 ? 3.387 32.5 4.004 1 96.56 590 LEU A O 1
ATOM 4762 N N . THR A 1 591 ? 5.512 32.562 3.475 1 95.69 591 THR A N 1
ATOM 4763 C CA . THR A 1 591 ? 5.98 33.094 4.758 1 95.69 591 THR A CA 1
ATOM 4764 C C . THR A 1 591 ? 7.117 34.062 4.559 1 95.69 591 THR A C 1
ATOM 4766 O O . THR A 1 591 ? 7.797 34.062 3.529 1 95.69 591 THR A O 1
ATOM 4769 N N . ASP A 1 592 ? 7.219 35 5.461 1 96.12 592 ASP A N 1
ATOM 4770 C CA . ASP A 1 592 ? 8.242 36.031 5.324 1 96.12 592 ASP A CA 1
ATOM 4771 C C . ASP A 1 592 ? 9.516 35.656 6.07 1 96.12 592 ASP A C 1
ATOM 4773 O O . ASP A 1 592 ? 9.453 34.969 7.105 1 96.12 592 ASP A O 1
ATOM 4777 N N . VAL A 1 593 ? 10.609 35.969 5.52 1 96.75 593 VAL A N 1
ATOM 4778 C CA . VAL A 1 593 ? 11.922 35.969 6.16 1 96.75 593 VAL A CA 1
ATOM 4779 C C . VAL A 1 593 ? 12.555 37.344 6.098 1 96.75 593 VAL A C 1
ATOM 4781 O O . VAL A 1 593 ? 13.344 37.625 5.191 1 96.75 593 VAL A O 1
ATOM 4784 N N . PHE A 1 594 ? 12.195 38.125 7.047 1 97.19 594 PHE A N 1
ATOM 4785 C CA . PHE A 1 594 ? 12.766 39.469 7.211 1 97.19 594 PHE A CA 1
ATOM 4786 C C . PHE A 1 594 ? 13.938 39.438 8.18 1 97.19 594 PHE A C 1
ATOM 4788 O O . PHE A 1 594 ? 13.75 39.406 9.398 1 97.19 594 PHE A O 1
ATOM 4795 N N . ARG A 1 595 ? 15.102 39.531 7.605 1 97.25 595 ARG A N 1
ATOM 4796 C CA . ARG A 1 595 ? 16.344 39.375 8.344 1 97.25 595 ARG A CA 1
ATOM 4797 C C . ARG A 1 595 ? 16.734 40.656 9.078 1 97.25 595 ARG A C 1
ATOM 4799 O O . ARG A 1 595 ? 16.375 41.75 8.648 1 97.25 595 ARG A O 1
ATOM 4806 N N . PRO A 1 596 ? 17.406 40.469 10.227 1 96.38 596 PRO A N 1
ATOM 4807 C CA . PRO A 1 596 ? 17.984 41.656 10.867 1 96.38 596 PRO A CA 1
ATOM 4808 C C . PRO A 1 596 ? 19.203 42.219 10.117 1 96.38 596 PRO A C 1
ATOM 4810 O O . PRO A 1 596 ? 19.594 41.656 9.086 1 96.38 596 PRO A O 1
ATOM 4813 N N . GLY A 1 597 ? 19.719 43.375 10.609 1 93 597 GLY A N 1
ATOM 4814 C CA . GLY A 1 597 ? 21.016 43.75 10.102 1 93 597 GLY A CA 1
ATOM 4815 C C . GLY A 1 597 ? 22.047 42.625 10.211 1 93 597 GLY A C 1
ATOM 4816 O O . GLY A 1 597 ? 21.734 41.531 10.688 1 93 597 GLY A O 1
ATOM 4817 N N . PHE A 1 598 ? 23.188 42.844 9.688 1 90.94 598 PHE A N 1
ATOM 4818 C CA . PHE A 1 598 ? 24.172 41.781 9.727 1 90.94 598 PHE A CA 1
ATOM 4819 C C . PHE A 1 598 ? 24.344 41.25 11.148 1 90.94 598 PHE A C 1
ATOM 4821 O O . PHE A 1 598 ? 24.656 42.031 12.062 1 90.94 598 PHE A O 1
ATOM 4828 N N . ASN A 1 599 ? 24.062 40.031 11.398 1 95.94 599 ASN A N 1
ATOM 4829 C CA . ASN A 1 599 ? 24.062 39.312 12.672 1 95.94 599 ASN A CA 1
ATOM 4830 C C . ASN A 1 599 ? 24.938 38.062 12.609 1 95.94 599 ASN A C 1
ATOM 4832 O O . ASN A 1 599 ? 24.453 36.969 12.266 1 95.94 599 ASN A O 1
ATOM 4836 N N . PRO A 1 600 ? 26.219 38.25 12.977 1 96.12 600 PRO A N 1
ATOM 4837 C CA . PRO A 1 600 ? 27.172 37.156 12.781 1 96.12 600 PRO A CA 1
ATOM 4838 C C . PRO A 1 600 ? 26.812 35.906 13.578 1 96.12 600 PRO A C 1
ATOM 4840 O O . PRO A 1 600 ? 26.984 34.781 13.094 1 96.12 600 PRO A O 1
ATOM 4843 N N . ASP A 1 601 ? 26.328 36.094 14.773 1 97.38 601 ASP A N 1
ATOM 4844 C CA . ASP A 1 601 ? 25.969 34.906 15.578 1 97.38 601 ASP A CA 1
ATOM 4845 C C . ASP A 1 601 ? 24.797 34.156 14.953 1 97.38 601 ASP A C 1
ATOM 4847 O O . ASP A 1 601 ? 24.781 32.938 14.945 1 97.38 601 ASP A O 1
ATOM 4851 N N . LEU A 1 602 ? 23.828 34.875 14.508 1 97.06 602 LEU A N 1
ATOM 4852 C CA . LEU A 1 602 ? 22.703 34.25 13.859 1 97.06 602 LEU A CA 1
ATOM 4853 C C . LEU A 1 602 ? 23.125 33.531 12.578 1 97.06 602 LEU A C 1
ATOM 4855 O O . LEU A 1 602 ? 22.594 32.469 12.227 1 97.06 602 LEU A O 1
ATOM 4859 N N . LEU A 1 603 ? 24.062 34.156 11.82 1 97.44 603 LEU A N 1
ATOM 4860 C CA . LEU A 1 603 ? 24.609 33.531 10.602 1 97.44 603 LEU A CA 1
ATOM 4861 C C . LEU A 1 603 ? 25.219 32.188 10.898 1 97.44 603 LEU A C 1
ATOM 4863 O O . LEU A 1 603 ? 24.984 31.219 10.172 1 97.44 603 LEU A O 1
ATOM 4867 N N . LEU A 1 604 ? 25.953 32.156 11.992 1 97.38 604 LEU A N 1
ATOM 4868 C CA . LEU A 1 604 ? 26.625 30.906 12.352 1 97.38 604 LEU A CA 1
ATOM 4869 C C . LEU A 1 604 ? 25.609 29.875 12.883 1 97.38 604 LEU A C 1
ATOM 4871 O O . LEU A 1 604 ? 25.812 28.672 12.727 1 97.38 604 LEU A O 1
ATOM 4875 N N . SER A 1 605 ? 24.562 30.359 13.477 1 96.94 605 SER A N 1
ATOM 4876 C CA . SER A 1 605 ? 23.625 29.484 14.172 1 96.94 605 SER A CA 1
ATOM 4877 C C . SER A 1 605 ? 22.594 28.906 13.211 1 96.94 605 SER A C 1
ATOM 4879 O O . SER A 1 605 ? 22.125 27.781 13.406 1 96.94 605 SER A O 1
ATOM 4881 N N . VAL A 1 606 ? 22.156 29.719 12.203 1 96.88 606 VAL A N 1
ATOM 4882 C CA . VAL A 1 606 ? 21.141 29.234 11.273 1 96.88 606 VAL A CA 1
ATOM 4883 C C . VAL A 1 606 ? 21.516 29.656 9.852 1 96.88 606 VAL A C 1
ATOM 4885 O O . VAL A 1 606 ? 20.781 30.422 9.211 1 96.88 606 VAL A O 1
ATOM 4888 N N . PRO A 1 607 ? 22.453 29.062 9.312 1 96.56 607 PRO A N 1
ATOM 4889 C CA . PRO A 1 607 ? 22.906 29.453 7.98 1 96.56 607 PRO A CA 1
ATOM 4890 C C . PRO A 1 607 ? 21.828 29.266 6.914 1 96.56 607 PRO A C 1
ATOM 4892 O O . PRO A 1 607 ? 21.766 30.047 5.957 1 96.56 607 PRO A O 1
ATOM 4895 N N . ALA A 1 608 ? 21 28.328 7.055 1 94.94 608 ALA A N 1
ATOM 4896 C CA . ALA A 1 608 ? 19.969 28.031 6.059 1 94.94 608 ALA A CA 1
ATOM 4897 C C . ALA A 1 608 ? 19.047 29.234 5.844 1 94.94 608 ALA A C 1
ATOM 4899 O O . ALA A 1 608 ? 18.453 29.391 4.77 1 94.94 608 ALA A O 1
ATOM 4900 N N . LEU A 1 609 ? 18.922 30.109 6.816 1 95.56 609 LEU A N 1
ATOM 4901 C CA . LEU A 1 609 ? 18.031 31.266 6.715 1 95.56 609 LEU A CA 1
ATOM 4902 C C . LEU A 1 609 ? 18.844 32.562 6.527 1 95.56 609 LEU A C 1
ATOM 4904 O O . LEU A 1 609 ? 18.312 33.562 6.031 1 95.56 609 LEU A O 1
ATOM 4908 N N . MET A 1 610 ? 20.125 32.469 6.836 1 96.75 610 MET A N 1
ATOM 4909 C CA . MET A 1 610 ? 20.875 33.719 6.871 1 96.75 610 MET A CA 1
ATOM 4910 C C . MET A 1 610 ? 21.891 33.781 5.73 1 96.75 610 MET A C 1
ATOM 4912 O O . MET A 1 610 ? 22.359 34.844 5.371 1 96.75 610 MET A O 1
ATOM 4916 N N . ALA A 1 611 ? 22.141 32.656 5.109 1 96.5 611 ALA A N 1
ATOM 4917 C CA . ALA A 1 611 ? 23.312 32.656 4.234 1 96.5 611 ALA A CA 1
ATOM 4918 C C . ALA A 1 611 ? 22.906 32.562 2.77 1 96.5 611 ALA A C 1
ATOM 4920 O O . ALA A 1 611 ? 23.75 32.562 1.874 1 96.5 611 ALA A O 1
ATOM 4921 N N . ARG A 1 612 ? 21.641 32.562 2.506 1 95.06 612 ARG A N 1
ATOM 4922 C CA . ARG A 1 612 ? 21.203 32.312 1.135 1 95.06 612 ARG A CA 1
ATOM 4923 C C . ARG A 1 612 ? 20.938 33.625 0.407 1 95.06 612 ARG A C 1
ATOM 4925 O O . ARG A 1 612 ? 20.453 34.594 1.009 1 95.06 612 ARG A O 1
ATOM 4932 N N . HIS A 1 613 ? 21.281 33.688 -0.894 1 97.06 613 HIS A N 1
ATOM 4933 C CA . HIS A 1 613 ? 20.891 34.688 -1.869 1 97.06 613 HIS A CA 1
ATOM 4934 C C . HIS A 1 613 ? 21.469 36.062 -1.515 1 97.06 613 HIS A C 1
ATOM 4936 O O . HIS A 1 613 ? 20.766 37.062 -1.511 1 97.06 613 HIS A O 1
ATOM 4942 N N . TRP A 1 614 ? 22.719 36.062 -1.221 1 97.88 614 TRP A N 1
ATOM 4943 C CA . TRP A 1 614 ? 23.406 37.344 -0.972 1 97.88 614 TRP A CA 1
ATOM 4944 C C . TRP A 1 614 ? 23.797 38 -2.283 1 97.88 614 TRP A C 1
ATOM 4946 O O . TRP A 1 614 ? 24.109 37.344 -3.27 1 97.88 614 TRP A O 1
ATOM 4956 N N . LEU A 1 615 ? 23.719 39.312 -2.348 1 97.62 615 LEU A N 1
ATOM 4957 C CA . LEU A 1 615 ? 24.391 40.094 -3.385 1 97.62 615 LEU A CA 1
ATOM 4958 C C . LEU A 1 615 ? 25.844 40.312 -3.035 1 97.62 615 LEU A C 1
ATOM 4960 O O . LEU A 1 615 ? 26.156 40.969 -2.035 1 97.62 615 LEU A O 1
ATOM 4964 N N . ILE A 1 616 ? 26.75 39.812 -3.842 1 97.94 616 ILE A N 1
ATOM 4965 C CA . ILE A 1 616 ? 28.172 39.938 -3.572 1 97.94 616 ILE A CA 1
ATOM 4966 C C . ILE A 1 616 ? 28.844 40.75 -4.684 1 97.94 616 ILE A C 1
ATOM 4968 O O . ILE A 1 616 ? 28.625 40.469 -5.867 1 97.94 616 ILE A O 1
ATOM 4972 N N . ARG A 1 617 ? 29.625 41.688 -4.266 1 97 617 ARG A N 1
ATOM 4973 C CA . ARG A 1 617 ? 30.406 42.406 -5.277 1 97 617 ARG A CA 1
ATOM 4974 C C . ARG A 1 617 ? 31.266 41.438 -6.078 1 97 617 ARG A C 1
ATOM 4976 O O . ARG A 1 617 ? 31.938 40.562 -5.508 1 97 617 ARG A O 1
ATOM 4983 N N . ARG A 1 618 ? 31.25 41.594 -7.395 1 96.62 618 ARG A N 1
ATOM 4984 C CA . ARG A 1 618 ? 31.938 40.656 -8.281 1 96.62 618 ARG A CA 1
ATOM 4985 C C . ARG A 1 618 ? 33.438 40.562 -7.941 1 96.62 618 ARG A C 1
ATOM 4987 O O . ARG A 1 618 ? 33.969 39.469 -7.816 1 96.62 618 ARG A O 1
ATOM 4994 N N . ASP A 1 619 ? 34.062 41.688 -7.699 1 95.31 619 ASP A N 1
ATOM 4995 C CA . ASP A 1 619 ? 35.5 41.75 -7.406 1 95.31 619 ASP A CA 1
ATOM 4996 C C . ASP A 1 619 ? 35.812 41.062 -6.074 1 95.31 619 ASP A C 1
ATOM 4998 O O . ASP A 1 619 ? 36.812 40.375 -5.934 1 95.31 619 ASP A O 1
ATOM 5002 N N . VAL A 1 620 ? 34.969 41.25 -5.156 1 96.56 620 VAL A N 1
ATOM 5003 C CA . VAL A 1 620 ? 35.125 40.625 -3.842 1 96.56 620 VAL A CA 1
ATOM 5004 C C . VAL A 1 620 ? 35 39.125 -3.959 1 96.56 620 VAL A C 1
ATOM 5006 O O . VAL A 1 620 ? 35.781 38.375 -3.334 1 96.56 620 VAL A O 1
ATOM 5009 N N . LEU A 1 621 ? 34.062 38.656 -4.77 1 97.5 621 LEU A N 1
ATOM 5010 C CA . LEU A 1 621 ? 33.875 37.219 -4.977 1 97.5 621 LEU A CA 1
ATOM 5011 C C . LEU A 1 621 ? 35.125 36.594 -5.641 1 97.5 621 LEU A C 1
ATOM 5013 O O . LEU A 1 621 ? 35.594 35.531 -5.211 1 97.5 621 LEU A O 1
ATOM 5017 N N . VAL A 1 622 ? 35.656 37.25 -6.648 1 96.38 622 VAL A N 1
ATOM 5018 C CA . VAL A 1 622 ? 36.812 36.75 -7.391 1 96.38 622 VAL A CA 1
ATOM 5019 C C . VAL A 1 622 ? 38.031 36.781 -6.492 1 96.38 622 VAL A C 1
ATOM 5021 O O . VAL A 1 622 ? 38.812 35.812 -6.484 1 96.38 622 VAL A O 1
ATOM 5024 N N . GLU A 1 623 ? 38.188 37.781 -5.723 1 95.62 623 GLU A N 1
ATOM 5025 C CA . GLU A 1 623 ? 39.312 37.938 -4.828 1 95.62 623 GLU A CA 1
ATOM 5026 C C . GLU A 1 623 ? 39.281 36.875 -3.727 1 95.62 623 GLU A C 1
ATOM 5028 O O . GLU A 1 623 ? 40.344 36.406 -3.275 1 95.62 623 GLU A O 1
ATOM 5033 N N . ALA A 1 624 ? 38.188 36.469 -3.352 1 96 624 ALA A N 1
ATOM 5034 C CA . ALA A 1 624 ? 38.031 35.469 -2.289 1 96 624 ALA A CA 1
ATOM 5035 C C . ALA A 1 624 ? 38.219 34.062 -2.82 1 96 624 ALA A C 1
ATOM 5037 O O . ALA A 1 624 ? 38.188 33.094 -2.055 1 96 624 ALA A O 1
ATOM 5038 N N . GLY A 1 625 ? 38.375 33.875 -4.125 1 95 625 GLY A N 1
ATOM 5039 C CA . GLY A 1 625 ? 38.625 32.562 -4.727 1 95 625 GLY A CA 1
ATOM 5040 C C . GLY A 1 625 ? 37.344 31.906 -5.215 1 95 625 GLY A C 1
ATOM 5041 O O . GLY A 1 625 ? 37.344 30.734 -5.574 1 95 625 GLY A O 1
ATOM 5042 N N . GLY A 1 626 ? 36.25 32.656 -5.195 1 97.06 626 GLY A N 1
ATOM 5043 C CA . GLY A 1 626 ? 34.969 32.125 -5.672 1 97.06 626 GLY A CA 1
ATOM 5044 C C . GLY A 1 626 ? 34.344 31.125 -4.719 1 97.06 626 GLY A C 1
ATOM 5045 O O . GLY A 1 626 ? 34.625 31.125 -3.521 1 97.06 626 GLY A O 1
ATOM 5046 N N . TYR A 1 627 ? 33.406 30.328 -5.211 1 97.38 627 TYR A N 1
ATOM 5047 C CA . TYR A 1 627 ? 32.75 29.266 -4.441 1 97.38 627 TYR A CA 1
ATOM 5048 C C . TYR A 1 627 ? 33.625 28.031 -4.348 1 97.38 627 TYR A C 1
ATOM 5050 O O . TYR A 1 627 ? 34.5 27.812 -5.211 1 97.38 627 TYR A O 1
ATOM 5058 N N . SER A 1 628 ? 33.438 27.266 -3.303 1 95.5 628 SER A N 1
ATOM 5059 C CA . SER A 1 628 ? 34.25 26.047 -3.129 1 95.5 628 SER A CA 1
ATOM 5060 C C . SER A 1 628 ? 33.406 24.797 -3.4 1 95.5 628 SER A C 1
ATOM 5062 O O . SER A 1 628 ? 32.375 24.594 -2.787 1 95.5 628 SER A O 1
ATOM 5064 N N . ALA A 1 629 ? 33.938 23.953 -4.246 1 92.25 629 ALA A N 1
ATOM 5065 C CA . ALA A 1 629 ? 33.25 22.688 -4.598 1 92.25 629 ALA A CA 1
ATOM 5066 C C . ALA A 1 629 ? 33.25 21.719 -3.418 1 92.25 629 ALA A C 1
ATOM 5068 O O . ALA A 1 629 ? 32.5 20.766 -3.391 1 92.25 629 ALA A O 1
ATOM 5069 N N . ASP A 1 630 ? 34.094 22 -2.486 1 87.69 630 ASP A N 1
ATOM 5070 C CA . ASP A 1 630 ? 34.188 21.156 -1.309 1 87.69 630 ASP A CA 1
ATOM 5071 C C . ASP A 1 630 ? 32.938 21.281 -0.433 1 87.69 630 ASP A C 1
ATOM 5073 O O . ASP A 1 630 ? 32.656 20.422 0.402 1 87.69 630 ASP A O 1
ATOM 5077 N N . TYR A 1 631 ? 32.281 22.391 -0.616 1 93.81 631 TYR A N 1
ATOM 5078 C CA . TYR A 1 631 ? 31.109 22.656 0.19 1 93.81 631 TYR A CA 1
ATOM 5079 C C . TYR A 1 631 ? 29.891 22.922 -0.695 1 93.81 631 TYR A C 1
ATOM 5081 O O . TYR A 1 631 ? 29.219 23.953 -0.551 1 93.81 631 TYR A O 1
ATOM 5089 N N . ARG A 1 632 ? 29.469 21.938 -1.396 1 90.75 632 ARG A N 1
ATOM 5090 C CA . ARG A 1 632 ? 28.469 22.062 -2.445 1 90.75 632 ARG A CA 1
ATOM 5091 C C . ARG A 1 632 ? 27.109 22.422 -1.857 1 90.75 632 ARG A C 1
ATOM 5093 O O . ARG A 1 632 ? 26.312 23.141 -2.486 1 90.75 632 ARG A O 1
ATOM 5100 N N . ASP A 1 633 ? 26.797 21.953 -0.645 1 92 633 ASP A N 1
ATOM 5101 C CA . ASP A 1 633 ? 25.5 22.203 -0.025 1 92 633 ASP A CA 1
ATOM 5102 C C . ASP A 1 633 ? 25.547 23.406 0.918 1 92 633 ASP A C 1
ATOM 5104 O O . ASP A 1 633 ? 24.625 23.625 1.699 1 92 633 ASP A O 1
ATOM 5108 N N . ALA A 1 634 ? 26.719 24.203 0.837 1 96.5 634 ALA A N 1
ATOM 5109 C CA . ALA A 1 634 ? 26.906 25.406 1.651 1 96.5 634 ALA A CA 1
ATOM 5110 C C . ALA A 1 634 ? 27.797 26.422 0.935 1 96.5 634 ALA A C 1
ATOM 5112 O O . ALA A 1 634 ? 28.672 27.016 1.546 1 96.5 634 ALA A O 1
ATOM 5113 N N . LEU A 1 635 ? 27.578 26.625 -0.345 1 96.75 635 LEU A N 1
ATOM 5114 C CA . LEU A 1 635 ? 28.438 27.453 -1.181 1 96.75 635 LEU A CA 1
ATOM 5115 C C . LEU A 1 635 ? 28.516 28.875 -0.644 1 96.75 635 LEU A C 1
ATOM 5117 O O . LEU A 1 635 ? 29.594 29.391 -0.386 1 96.75 635 LEU A O 1
ATOM 5121 N N . GLU A 1 636 ? 27.359 29.438 -0.42 1 97.62 636 GLU A N 1
ATOM 5122 C CA . GLU A 1 636 ? 27.328 30.828 0.003 1 97.62 636 GLU A CA 1
ATOM 5123 C C . GLU A 1 636 ? 27.797 30.984 1.447 1 97.62 636 GLU A C 1
ATOM 5125 O O . GLU A 1 636 ? 28.5 31.938 1.78 1 97.62 636 GLU A O 1
ATOM 5130 N N . PHE A 1 637 ? 27.438 30.062 2.277 1 97.38 637 PHE A N 1
ATOM 5131 C CA . PHE A 1 637 ? 27.844 30.094 3.676 1 97.38 637 PHE A CA 1
ATOM 5132 C C . PHE A 1 637 ? 29.359 30.062 3.797 1 97.38 637 PHE A C 1
ATOM 5134 O O . PHE A 1 637 ? 29.953 30.875 4.516 1 97.38 637 PHE A O 1
ATOM 5141 N N . ASP A 1 638 ? 29.938 29.172 3.084 1 98 638 ASP A N 1
ATOM 5142 C CA . ASP A 1 638 ? 31.406 29.078 3.08 1 98 638 ASP A CA 1
ATOM 5143 C C . ASP A 1 638 ? 32.031 30.375 2.6 1 98 638 ASP A C 1
ATOM 5145 O O . ASP A 1 638 ? 33 30.844 3.193 1 98 638 ASP A O 1
ATOM 5149 N N . LEU A 1 639 ? 31.516 30.859 1.548 1 97.81 639 LEU A N 1
ATOM 5150 C CA . LEU A 1 639 ? 32.062 32.094 0.992 1 97.81 639 LEU A CA 1
ATOM 5151 C C . LEU A 1 639 ? 31.953 33.219 2.004 1 97.81 639 LEU A C 1
ATOM 5153 O O . LEU A 1 639 ? 32.906 34 2.184 1 97.81 639 LEU A O 1
ATOM 5157 N N . LEU A 1 640 ? 30.844 33.406 2.65 1 97.88 640 LEU A N 1
ATOM 5158 C CA . LEU A 1 640 ? 30.641 34.469 3.629 1 97.88 640 LEU A CA 1
ATOM 5159 C C . LEU A 1 640 ? 31.625 34.344 4.789 1 97.88 640 LEU A C 1
ATOM 5161 O O . LEU A 1 640 ? 32.156 35.344 5.273 1 97.88 640 LEU A O 1
ATOM 5165 N N . LEU A 1 641 ? 31.828 33.156 5.258 1 97.62 641 LEU A N 1
ATOM 5166 C CA . LEU A 1 641 ? 32.781 32.938 6.332 1 97.62 641 LEU A CA 1
ATOM 5167 C C . LEU A 1 641 ? 34.188 33.344 5.902 1 97.62 641 LEU A C 1
ATOM 5169 O O . LEU A 1 641 ? 34.938 33.969 6.676 1 97.62 641 LEU A O 1
ATOM 5173 N N . ARG A 1 642 ? 34.562 33.062 4.691 1 97.19 642 ARG A N 1
ATOM 5174 C CA . ARG A 1 642 ? 35.875 33.438 4.184 1 97.19 642 ARG A CA 1
ATOM 5175 C C . ARG A 1 642 ? 35.969 34.969 4.047 1 97.19 642 ARG A C 1
ATOM 5177 O O . ARG A 1 642 ? 37.031 35.531 4.277 1 97.19 642 ARG A O 1
ATOM 5184 N N . LEU A 1 643 ? 34.906 35.594 3.65 1 96.88 643 LEU A N 1
ATOM 5185 C CA . LEU A 1 643 ? 34.875 37.031 3.582 1 96.88 643 LEU A CA 1
ATOM 5186 C C . LEU A 1 643 ? 35.125 37.656 4.961 1 96.88 643 LEU A C 1
ATOM 5188 O O . LEU A 1 643 ? 35.812 38.656 5.09 1 96.88 643 LEU A O 1
ATOM 5192 N N . ILE A 1 644 ? 34.5 37.094 5.918 1 96.19 644 ILE A N 1
ATOM 5193 C CA . ILE A 1 644 ? 34.656 37.594 7.285 1 96.19 644 ILE A CA 1
ATOM 5194 C C . ILE A 1 644 ? 36.094 37.375 7.734 1 96.19 644 ILE A C 1
ATOM 5196 O O . ILE A 1 644 ? 36.688 38.25 8.359 1 96.19 644 ILE A O 1
ATOM 5200 N N . GLU A 1 645 ? 36.688 36.281 7.383 1 95.31 645 GLU A N 1
ATOM 5201 C CA . GLU A 1 645 ? 38.062 35.969 7.738 1 95.31 645 GLU A CA 1
ATOM 5202 C C . GLU A 1 645 ? 39.031 36.969 7.113 1 95.31 645 GLU A C 1
ATOM 5204 O O . GLU A 1 645 ? 40 37.375 7.758 1 95.31 645 GLU A O 1
ATOM 5209 N N . GLN A 1 646 ? 38.719 37.375 5.973 1 92.69 646 GLN A N 1
ATOM 5210 C CA . GLN A 1 646 ? 39.656 38.188 5.203 1 92.69 646 GLN A CA 1
ATOM 5211 C C . GLN A 1 646 ? 39.469 39.656 5.496 1 92.69 646 GLN A C 1
ATOM 5213 O O . GLN A 1 646 ? 40.406 40.438 5.578 1 92.69 646 GLN A O 1
ATOM 5218 N N . GLY A 1 647 ? 38.219 40 5.652 1 91.69 647 GLY A N 1
ATOM 5219 C CA . GLY A 1 647 ? 37.969 41.438 5.734 1 91.69 647 GLY A CA 1
ATOM 5220 C C . GLY A 1 647 ? 37.156 41.812 6.941 1 91.69 647 GLY A C 1
ATOM 5221 O O . GLY A 1 647 ? 36.75 42.969 7.07 1 91.69 647 GLY A O 1
ATOM 5222 N N . GLY A 1 648 ? 36.969 40.969 7.789 1 91.38 648 GLY A N 1
ATOM 5223 C CA . GLY A 1 648 ? 36.188 41.312 8.961 1 91.38 648 GLY A CA 1
ATOM 5224 C C . GLY A 1 648 ? 34.719 41.531 8.633 1 91.38 648 GLY A C 1
ATOM 5225 O O . GLY A 1 648 ? 34.219 41.062 7.602 1 91.38 648 GLY A O 1
ATOM 5226 N N . LEU A 1 649 ? 34 42.25 9.484 1 91.94 649 LEU A N 1
ATOM 5227 C CA . LEU A 1 649 ? 32.562 42.438 9.359 1 91.94 649 LEU A CA 1
ATOM 5228 C C . LEU A 1 649 ? 32.219 43.688 8.555 1 91.94 649 LEU A C 1
ATOM 5230 O O . LEU A 1 649 ? 31.094 43.875 8.109 1 91.94 649 LEU A O 1
ATOM 5234 N N . ALA A 1 650 ? 33.188 44.438 8.336 1 90.19 650 ALA A N 1
ATOM 5235 C CA . ALA A 1 650 ? 33 45.688 7.613 1 90.19 650 ALA A CA 1
ATOM 5236 C C . ALA A 1 650 ? 32.531 45.406 6.176 1 90.19 650 ALA A C 1
ATOM 5238 O O . ALA A 1 650 ? 33.031 44.5 5.523 1 90.19 650 ALA A O 1
ATOM 5239 N N . GLY A 1 651 ? 31.609 46.125 5.75 1 93.56 651 GLY A N 1
ATOM 5240 C CA . GLY A 1 651 ? 31.141 46.031 4.375 1 93.56 651 GLY A CA 1
ATOM 5241 C C . GLY A 1 651 ? 30.062 44.969 4.172 1 93.56 651 GLY A C 1
ATOM 5242 O O . GLY A 1 651 ? 29.562 44.812 3.062 1 93.56 651 GLY A O 1
ATOM 5243 N N . LEU A 1 652 ? 29.797 44.219 5.168 1 95.12 652 LEU A N 1
ATOM 5244 C CA . LEU A 1 652 ? 28.656 43.312 5.121 1 95.12 652 LEU A CA 1
ATOM 5245 C C . LEU A 1 652 ? 27.391 44 5.578 1 95.12 652 LEU A C 1
ATOM 5247 O O . LEU A 1 652 ? 27.297 44.469 6.723 1 95.12 652 LEU A O 1
ATOM 5251 N N . ALA A 1 653 ? 26.438 44.125 4.73 1 94.44 653 ALA A N 1
ATOM 5252 C CA . ALA A 1 653 ? 25.266 44.938 4.988 1 94.44 653 ALA A CA 1
ATOM 5253 C C . ALA A 1 653 ? 23.969 44.188 4.742 1 94.44 653 ALA A C 1
ATOM 5255 O O . ALA A 1 653 ? 24 43 4.395 1 94.44 653 ALA A O 1
ATOM 5256 N N . HIS A 1 654 ? 22.844 44.844 5.059 1 95.19 654 HIS A N 1
ATOM 5257 C CA . HIS A 1 654 ? 21.516 44.281 4.879 1 95.19 654 HIS A CA 1
ATOM 5258 C C . HIS A 1 654 ? 20.594 45.25 4.152 1 95.19 654 HIS A C 1
ATOM 5260 O O . HIS A 1 654 ? 20.641 46.438 4.41 1 95.19 654 HIS A O 1
ATOM 5266 N N . LEU A 1 655 ? 19.938 44.719 3.205 1 94.06 655 LEU A N 1
ATOM 5267 C CA . LEU A 1 655 ? 18.875 45.469 2.521 1 94.06 655 LEU A CA 1
ATOM 5268 C C . LEU A 1 655 ? 17.5 44.969 2.967 1 94.06 655 LEU A C 1
ATOM 5270 O O . LEU A 1 655 ? 17.141 43.812 2.74 1 94.06 655 LEU A O 1
ATOM 5274 N N . ASP A 1 656 ? 16.719 45.812 3.641 1 93.25 656 ASP A N 1
ATOM 5275 C CA . ASP A 1 656 ? 15.414 45.438 4.18 1 93.25 656 ASP A CA 1
ATOM 5276 C C . ASP A 1 656 ? 14.359 45.375 3.076 1 93.25 656 ASP A C 1
ATOM 5278 O O . ASP A 1 656 ? 13.328 46.031 3.146 1 93.25 656 ASP A O 1
ATOM 5282 N N . GLU A 1 657 ? 14.633 44.562 2.08 1 94.81 657 GLU A N 1
ATOM 5283 C CA . GLU A 1 657 ? 13.766 44.406 0.924 1 94.81 657 GLU A CA 1
ATOM 5284 C C . GLU A 1 657 ? 13.828 42.969 0.408 1 94.81 657 GLU A C 1
ATOM 5286 O O . GLU A 1 657 ? 14.906 42.438 0.102 1 94.81 657 GLU A O 1
ATOM 5291 N N . PRO A 1 658 ? 12.617 42.375 0.309 1 96.44 658 PRO A N 1
ATOM 5292 C CA . PRO A 1 658 ? 12.656 41.031 -0.307 1 96.44 658 PRO A CA 1
ATOM 5293 C C . PRO A 1 658 ? 12.875 41.094 -1.816 1 96.44 658 PRO A C 1
ATOM 5295 O O . PRO A 1 658 ? 12.133 41.781 -2.531 1 96.44 658 PRO A O 1
ATOM 5298 N N . LEU A 1 659 ? 13.836 40.375 -2.293 1 96.69 659 LEU A N 1
ATOM 5299 C CA . LEU A 1 659 ? 14.133 40.344 -3.721 1 96.69 659 LEU A CA 1
ATOM 5300 C C . LEU A 1 659 ? 13.539 39.094 -4.371 1 96.69 659 LEU A C 1
ATOM 5302 O O . LEU A 1 659 ? 13.32 39.062 -5.586 1 96.69 659 LEU A O 1
ATOM 5306 N N . LEU A 1 660 ? 13.312 38.125 -3.518 1 96.62 660 LEU A N 1
ATOM 5307 C CA . LEU A 1 660 ? 12.922 36.844 -4.078 1 96.62 660 LEU A CA 1
ATOM 5308 C C . LEU A 1 660 ? 11.727 36.281 -3.32 1 96.62 660 LEU A C 1
ATOM 5310 O O . LEU A 1 660 ? 11.586 36.5 -2.115 1 96.62 660 LEU A O 1
ATOM 5314 N N . ILE A 1 661 ? 10.852 35.562 -4.039 1 96.12 661 ILE A N 1
ATOM 5315 C CA . ILE A 1 661 ? 9.961 34.531 -3.512 1 96.12 661 ILE A CA 1
ATOM 5316 C C . ILE A 1 661 ? 10.516 33.156 -3.854 1 96.12 661 ILE A C 1
ATOM 5318 O O . ILE A 1 661 ? 10.531 32.75 -5.02 1 96.12 661 ILE A O 1
ATOM 5322 N N . CYS A 1 662 ? 11 32.438 -2.877 1 96 662 CYS A N 1
ATOM 5323 C CA . CYS A 1 662 ? 11.703 31.172 -3.148 1 96 662 CYS A CA 1
ATOM 5324 C C . CYS A 1 662 ? 11.141 30.047 -2.303 1 96 662 CYS A C 1
ATOM 5326 O O . CYS A 1 662 ? 10.242 30.25 -1.491 1 96 662 CYS A O 1
ATOM 5328 N N . ALA A 1 663 ? 11.609 28.828 -2.562 1 93.88 663 ALA A N 1
ATOM 5329 C CA . ALA A 1 663 ? 11.18 27.672 -1.788 1 93.88 663 ALA A CA 1
ATOM 5330 C C . ALA A 1 663 ? 11.742 27.719 -0.371 1 93.88 663 ALA A C 1
ATOM 5332 O O . ALA A 1 663 ? 12.906 28.078 -0.171 1 93.88 663 ALA A O 1
ATOM 5333 N N . LYS A 1 664 ? 10.93 27.406 0.576 1 94.12 664 LYS A N 1
ATOM 5334 C CA . LYS A 1 664 ? 11.391 27.297 1.957 1 94.12 664 LYS A CA 1
ATOM 5335 C C . LYS A 1 664 ? 12.367 26.125 2.119 1 94.12 664 LYS A C 1
ATOM 5337 O O . LYS A 1 664 ? 12.047 25 1.756 1 94.12 664 LYS A O 1
ATOM 5342 N N . PRO A 1 665 ? 13.539 26.469 2.613 1 92.12 665 PRO A N 1
ATOM 5343 C CA . PRO A 1 665 ? 14.484 25.359 2.799 1 92.12 665 PRO A CA 1
ATOM 5344 C C . PRO A 1 665 ? 14.07 24.422 3.92 1 92.12 665 PRO A C 1
ATOM 5346 O O . PRO A 1 665 ? 13.531 24.859 4.938 1 92.12 665 PRO A O 1
ATOM 5349 N N . GLU A 1 666 ? 14.352 23.172 3.789 1 87.56 666 GLU A N 1
ATOM 5350 C CA . GLU A 1 666 ? 14.172 22.203 4.867 1 87.56 666 GLU A CA 1
ATOM 5351 C C . GLU A 1 666 ? 15.328 22.281 5.867 1 87.56 666 GLU A C 1
ATOM 5353 O O . GLU A 1 666 ? 16.5 22.188 5.48 1 87.56 666 GLU A O 1
ATOM 5358 N N . LEU A 1 667 ? 15 22.578 7.031 1 90.19 667 LEU A N 1
ATOM 5359 C CA . LEU A 1 667 ? 16.031 22.594 8.062 1 90.19 667 LEU A CA 1
ATOM 5360 C C . LEU A 1 667 ? 16.469 21.172 8.422 1 90.19 667 LEU A C 1
ATOM 5362 O O . LEU A 1 667 ? 15.805 20.5 9.211 1 90.19 667 LEU A O 1
ATOM 5366 N N . GLU A 1 668 ? 17.547 20.75 7.852 1 89.06 668 GLU A N 1
ATOM 5367 C CA . GLU A 1 668 ? 18.078 19.406 8.039 1 89.06 668 GLU A CA 1
ATOM 5368 C C . GLU A 1 668 ? 19.562 19.438 8.352 1 89.06 668 GLU A C 1
ATOM 5370 O O . GLU A 1 668 ? 20.219 20.484 8.227 1 89.06 668 GLU A O 1
ATOM 5375 N N . GLU A 1 669 ? 19.969 18.391 8.805 1 88.88 669 GLU A N 1
ATOM 5376 C CA . GLU A 1 669 ? 21.422 18.25 9.008 1 88.88 669 GLU A CA 1
ATOM 5377 C C . GLU A 1 669 ? 22.172 18.359 7.691 1 88.88 669 GLU A C 1
ATOM 5379 O O . GLU A 1 669 ? 21.812 17.719 6.703 1 88.88 669 GLU A O 1
ATOM 5384 N N . ASN A 1 670 ? 23.078 19.406 7.672 1 92.44 670 ASN A N 1
ATOM 5385 C CA . ASN A 1 670 ? 23.891 19.672 6.492 1 92.44 670 ASN A CA 1
ATOM 5386 C C . ASN A 1 670 ? 25.375 19.5 6.793 1 92.44 670 ASN A C 1
ATOM 5388 O O . ASN A 1 670 ? 25.984 20.344 7.457 1 92.44 670 ASN A O 1
ATOM 5392 N N . VAL A 1 671 ? 25.953 18.516 6.262 1 87.25 671 VAL A N 1
ATOM 5393 C CA . VAL A 1 671 ? 27.328 18.125 6.562 1 87.25 671 VAL A CA 1
ATOM 5394 C C . VAL A 1 671 ? 28.281 19.219 6.07 1 87.25 671 VAL A C 1
ATOM 5396 O O . VAL A 1 671 ? 29.312 19.484 6.703 1 87.25 671 VAL A O 1
ATOM 5399 N N . HIS A 1 672 ? 28.031 19.875 5.016 1 93.25 672 HIS A N 1
ATOM 5400 C CA . HIS A 1 672 ? 28.906 20.891 4.465 1 93.25 672 HIS A CA 1
ATOM 5401 C C . HIS A 1 672 ? 28.875 22.172 5.309 1 93.25 672 HIS A C 1
ATOM 5403 O O . HIS A 1 672 ? 29.906 22.828 5.504 1 93.25 672 HIS A O 1
ATOM 5409 N N . GLU A 1 673 ? 27.688 22.516 5.82 1 94.75 673 GLU A N 1
ATOM 5410 C CA . GLU A 1 673 ? 27.578 23.656 6.734 1 94.75 673 GLU A CA 1
ATOM 5411 C C . GLU A 1 673 ? 28.406 23.422 7.996 1 94.75 673 GLU A C 1
ATOM 5413 O O . GLU A 1 673 ? 29.156 24.312 8.422 1 94.75 673 GLU A O 1
ATOM 5418 N N . ARG A 1 674 ? 28.234 22.266 8.523 1 93.12 674 ARG A N 1
ATOM 5419 C CA . ARG A 1 674 ? 28.969 21.938 9.742 1 93.12 674 ARG A CA 1
ATOM 5420 C C . ARG A 1 674 ? 30.484 21.953 9.5 1 93.12 674 ARG A C 1
ATOM 5422 O O . ARG A 1 674 ? 31.234 22.484 10.305 1 93.12 674 ARG A O 1
ATOM 5429 N N . SER A 1 675 ? 30.891 21.406 8.391 1 92.75 675 SER A N 1
ATOM 5430 C CA . SER A 1 675 ? 32.312 21.297 8.062 1 92.75 675 SER A CA 1
ATOM 5431 C C . SER A 1 675 ? 32.938 22.672 7.859 1 92.75 675 SER A C 1
ATOM 5433 O O . SER A 1 675 ? 34.031 22.938 8.375 1 92.75 675 SER A O 1
ATOM 5435 N N . THR A 1 676 ? 32.281 23.5 7.102 1 96.38 676 THR A N 1
ATOM 5436 C CA . THR A 1 676 ? 32.844 24.812 6.848 1 96.38 676 THR A CA 1
ATOM 5437 C C . THR A 1 676 ? 32.812 25.672 8.109 1 96.38 676 THR A C 1
ATOM 5439 O O . THR A 1 676 ? 33.688 26.484 8.336 1 96.38 676 THR A O 1
ATOM 5442 N N . LEU A 1 677 ? 31.812 25.484 8.961 1 96.62 677 LEU A N 1
ATOM 5443 C CA . LEU A 1 677 ? 31.75 26.188 10.242 1 96.62 677 LEU A CA 1
ATOM 5444 C C . LEU A 1 677 ? 32.938 25.797 11.125 1 96.62 677 LEU A C 1
ATOM 5446 O O . LEU A 1 677 ? 33.562 26.656 11.719 1 96.62 677 LEU A O 1
ATOM 5450 N N . LEU A 1 678 ? 33.219 24.531 11.188 1 94.19 678 LEU A N 1
ATOM 5451 C CA . LEU A 1 678 ? 34.344 24.047 11.969 1 94.19 678 LEU A CA 1
ATOM 5452 C C . LEU A 1 678 ? 35.656 24.578 11.414 1 94.19 678 LEU A C 1
ATOM 5454 O O . LEU A 1 678 ? 36.562 24.969 12.18 1 94.19 678 LEU A O 1
ATOM 5458 N N . ARG A 1 679 ? 35.75 24.562 10.109 1 94.62 679 ARG A N 1
ATOM 5459 C CA . ARG A 1 679 ? 36.938 25.141 9.477 1 94.62 679 ARG A CA 1
ATOM 5460 C C . ARG A 1 679 ? 37.094 26.594 9.859 1 94.62 679 ARG A C 1
ATOM 5462 O O . ARG A 1 679 ? 38.219 27.031 10.195 1 94.62 679 ARG A O 1
ATOM 5469 N N . HIS A 1 680 ? 36.062 27.359 9.766 1 96.88 680 HIS A N 1
ATOM 5470 C CA . HIS A 1 680 ? 36.094 28.781 10.094 1 96.88 680 HIS A CA 1
ATOM 5471 C C . HIS A 1 680 ? 36.531 29 11.539 1 96.88 680 HIS A C 1
ATOM 5473 O O . HIS A 1 680 ? 37.344 29.875 11.805 1 96.88 680 HIS A O 1
ATOM 5479 N N . LEU A 1 681 ? 35.938 28.266 12.445 1 96.5 681 LEU A N 1
ATOM 5480 C CA . LEU A 1 681 ? 36.312 28.391 13.859 1 96.5 681 LEU A CA 1
ATOM 5481 C C . LEU A 1 681 ? 37.75 28.031 14.086 1 96.5 681 LEU A C 1
ATOM 5483 O O . LEU A 1 681 ? 38.438 28.656 14.906 1 96.5 681 LEU A O 1
ATOM 5487 N N . GLY A 1 682 ? 38.219 27.062 13.344 1 93.44 682 GLY A N 1
ATOM 5488 C CA . GLY A 1 682 ? 39.625 26.719 13.391 1 93.44 682 GLY A CA 1
ATOM 5489 C C . GLY A 1 682 ? 40.531 27.844 12.914 1 93.44 682 GLY A C 1
ATOM 5490 O O . GLY A 1 682 ? 41.531 28.141 13.539 1 93.44 682 GLY A O 1
ATOM 5491 N N . VAL A 1 683 ? 40.156 28.406 11.836 1 93.69 683 VAL A N 1
ATOM 5492 C CA . VAL A 1 683 ? 40.906 29.531 11.281 1 93.69 683 VAL A CA 1
ATOM 5493 C C . VAL A 1 683 ? 40.969 30.672 12.289 1 93.69 683 VAL A C 1
ATOM 5495 O O . VAL A 1 683 ? 41.969 31.375 12.391 1 93.69 683 VAL A O 1
ATOM 5498 N N . ARG A 1 684 ? 39.938 30.812 13.055 1 94.19 684 ARG A N 1
ATOM 5499 C CA . ARG A 1 684 ? 39.844 31.875 14.07 1 94.19 684 ARG A CA 1
ATOM 5500 C C . ARG A 1 684 ? 40.594 31.453 15.336 1 94.19 684 ARG A C 1
ATOM 5502 O O . ARG A 1 684 ? 40.688 32.25 16.281 1 94.19 684 ARG A O 1
ATOM 5509 N N . GLY A 1 685 ? 41.031 30.219 15.359 1 92.88 685 GLY A N 1
ATOM 5510 C CA . GLY A 1 685 ? 41.906 29.781 16.438 1 92.88 685 GLY A CA 1
ATOM 5511 C C . GLY A 1 685 ? 41.188 28.984 17.516 1 92.88 685 GLY A C 1
ATOM 5512 O O . GLY A 1 685 ? 41.75 28.703 18.578 1 92.88 685 GLY A O 1
ATOM 5513 N N . TYR A 1 686 ? 40 28.578 17.266 1 95.19 686 TYR A N 1
ATOM 5514 C CA . TYR A 1 686 ? 39.25 27.844 18.266 1 95.19 686 TYR A CA 1
ATOM 5515 C C . TYR A 1 686 ? 39.281 26.344 18 1 95.19 686 TYR A C 1
ATOM 5517 O O . TYR A 1 686 ? 39.25 25.922 16.844 1 95.19 686 TYR A O 1
ATOM 5525 N N . LYS A 1 687 ? 39.375 25.562 18.953 1 92.25 687 LYS A N 1
ATOM 5526 C CA . LYS A 1 687 ? 39.125 24.125 18.875 1 92.25 687 LYS A CA 1
ATOM 5527 C C . LYS A 1 687 ? 37.688 23.812 19.297 1 92.25 687 LYS A C 1
ATOM 5529 O O . LYS A 1 687 ? 37.438 22.984 20.172 1 92.25 687 LYS A O 1
ATOM 5534 N N . ALA A 1 688 ? 36.812 24.406 18.609 1 94.62 688 ALA A N 1
ATOM 5535 C CA . ALA A 1 688 ? 35.406 24.469 19.016 1 94.62 688 ALA A CA 1
ATOM 5536 C C . ALA A 1 688 ? 34.688 23.156 18.688 1 94.62 688 ALA A C 1
ATOM 5538 O O . ALA A 1 688 ? 35.125 22.391 17.844 1 94.62 688 ALA A O 1
ATOM 5539 N N . GLN A 1 689 ? 33.688 22.875 19.391 1 94.56 689 GLN A N 1
ATOM 5540 C CA . GLN A 1 689 ? 32.75 21.812 19.094 1 94.56 689 GLN A CA 1
ATOM 5541 C C . GLN A 1 689 ? 31.406 22.375 18.641 1 94.56 689 GLN A C 1
ATOM 5543 O O . GLN A 1 689 ? 30.922 23.359 19.203 1 94.56 689 GLN A O 1
ATOM 5548 N N . VAL A 1 690 ? 30.922 21.812 17.547 1 94.19 690 VAL A N 1
ATOM 5549 C CA . VAL A 1 690 ? 29.641 22.266 17 1 94.19 690 VAL A CA 1
ATOM 5550 C C . VAL A 1 690 ? 28.594 21.172 17.156 1 94.19 690 VAL A C 1
ATOM 5552 O O . VAL A 1 690 ? 28.828 20.031 16.781 1 94.19 690 VAL A O 1
ATOM 5555 N N . SER A 1 691 ? 27.5 21.453 17.766 1 92.62 691 SER A N 1
ATOM 5556 C CA . SER A 1 691 ? 26.391 20.531 17.922 1 92.62 691 SER A CA 1
ATOM 5557 C C . SER A 1 691 ? 25.094 21.125 17.359 1 92.62 691 SER A C 1
ATOM 5559 O O . SER A 1 691 ? 25.031 22.312 17.062 1 92.62 691 SER A O 1
ATOM 5561 N N . SER A 1 692 ? 24.156 20.172 17.047 1 89.44 692 SER A N 1
ATOM 5562 C CA . SER A 1 692 ? 22.844 20.578 16.547 1 89.44 692 SER A CA 1
ATOM 5563 C C . SER A 1 692 ? 21.719 20.094 17.453 1 89.44 692 SER A C 1
ATOM 5565 O O . SER A 1 692 ? 21.5 18.891 17.578 1 89.44 692 SER A O 1
ATOM 5567 N N . GLN A 1 693 ? 21.094 20.953 18.141 1 82.12 693 GLN A N 1
ATOM 5568 C CA . GLN A 1 693 ? 19.938 20.562 18.953 1 82.12 693 GLN A CA 1
ATOM 5569 C C . GLN A 1 693 ? 18.719 20.312 18.062 1 82.12 693 GLN A C 1
ATOM 5571 O O . GLN A 1 693 ? 17.906 19.422 18.344 1 82.12 693 GLN A O 1
ATOM 5576 N N . GLU A 1 694 ? 18.547 21.156 17.172 1 88.38 694 GLU A N 1
ATOM 5577 C CA . GLU A 1 694 ? 17.547 20.984 16.141 1 88.38 694 GLU A CA 1
ATOM 5578 C C . GLU A 1 694 ? 18.188 20.922 14.75 1 88.38 694 GLU A C 1
ATOM 5580 O O . GLU A 1 694 ? 19.141 21.625 14.469 1 88.38 694 GLU A O 1
ATOM 5585 N N . PRO A 1 695 ? 17.625 20.062 13.93 1 89.56 695 PRO A N 1
ATOM 5586 C CA . PRO A 1 695 ? 18.203 19.969 12.594 1 89.56 695 PRO A CA 1
ATOM 5587 C C . PRO A 1 695 ? 18.281 21.328 11.891 1 89.56 695 PRO A C 1
ATOM 5589 O O . PRO A 1 695 ? 17.328 22.109 11.938 1 89.56 695 PRO A O 1
ATOM 5592 N N . GLY A 1 696 ? 19.406 21.672 11.352 1 91.88 696 GLY A N 1
ATOM 5593 C CA . GLY A 1 696 ? 19.594 22.891 10.578 1 91.88 696 GLY A CA 1
ATOM 5594 C C . GLY A 1 696 ? 20.062 24.062 11.422 1 91.88 696 GLY A C 1
ATOM 5595 O O . GLY A 1 696 ? 20.328 25.141 10.898 1 91.88 696 GLY A O 1
ATOM 5596 N N . THR A 1 697 ? 20.141 23.891 12.766 1 94.88 697 THR A N 1
ATOM 5597 C CA . THR A 1 697 ? 20.641 24.906 13.68 1 94.88 697 THR A CA 1
ATOM 5598 C C . THR A 1 697 ? 21.922 24.422 14.367 1 94.88 697 THR A C 1
ATOM 5600 O O . THR A 1 697 ? 22.094 23.234 14.594 1 94.88 697 THR A O 1
ATOM 5603 N N . TYR A 1 698 ? 22.797 25.422 14.703 1 95.88 698 TYR A N 1
ATOM 5604 C CA . TYR A 1 698 ? 24.078 25.031 15.258 1 95.88 698 TYR A CA 1
ATOM 5605 C C . TYR A 1 698 ? 24.359 25.75 16.578 1 95.88 698 TYR A C 1
ATOM 5607 O O . TYR A 1 698 ? 24.031 26.922 16.719 1 95.88 698 TYR A O 1
ATOM 5615 N N . MET A 1 699 ? 24.812 25.016 17.5 1 95.12 699 MET A N 1
ATOM 5616 C CA . MET A 1 699 ? 25.344 25.516 18.766 1 95.12 699 MET A CA 1
ATOM 5617 C C . MET A 1 699 ? 26.844 25.328 18.844 1 95.12 699 MET A C 1
ATOM 5619 O O . MET A 1 699 ? 27.359 24.234 18.625 1 95.12 699 MET A O 1
ATOM 5623 N N . ILE A 1 700 ? 27.516 26.391 19.203 1 96.81 700 ILE A N 1
ATOM 5624 C CA . ILE A 1 700 ? 28.969 26.359 19.188 1 96.81 700 ILE A CA 1
ATOM 5625 C C . ILE A 1 700 ? 29.516 26.359 20.609 1 96.81 700 ILE A C 1
ATOM 5627 O O . ILE A 1 700 ? 29.172 27.25 21.406 1 96.81 700 ILE A O 1
ATOM 5631 N N . ASP A 1 701 ? 30.25 25.391 21 1 96.31 701 ASP A N 1
ATOM 5632 C CA . ASP A 1 701 ? 31.109 25.375 22.172 1 96.31 701 ASP A CA 1
ATOM 5633 C C . ASP A 1 701 ? 32.562 25.703 21.797 1 96.31 701 ASP A C 1
ATOM 5635 O O . ASP A 1 701 ? 33.25 24.875 21.234 1 96.31 701 ASP A O 1
ATOM 5639 N N . TYR A 1 702 ? 32.969 26.891 22.094 1 96.5 702 TYR A N 1
ATOM 5640 C CA . TYR A 1 702 ? 34.281 27.406 21.656 1 96.5 702 TYR A CA 1
ATOM 5641 C C . TYR A 1 702 ? 35.406 26.719 22.406 1 96.5 702 TYR A C 1
ATOM 5643 O O . TYR A 1 702 ? 36.562 26.781 22 1 96.5 702 TYR A O 1
ATOM 5651 N N . ARG A 1 703 ? 35.125 26.047 23.484 1 93.12 703 ARG A N 1
ATOM 5652 C CA . ARG A 1 703 ? 36.062 25.266 24.281 1 93.12 703 ARG A CA 1
ATOM 5653 C C . ARG A 1 703 ? 37.219 26.125 24.797 1 93.12 703 ARG A C 1
ATOM 5655 O O . ARG A 1 703 ? 38.375 25.781 24.609 1 93.12 703 ARG A O 1
ATOM 5662 N N . HIS A 1 704 ? 36.75 27.125 25.453 1 94.75 704 HIS A N 1
ATOM 5663 C CA . HIS A 1 704 ? 37.75 28 26.062 1 94.75 704 HIS A CA 1
ATOM 5664 C C . HIS A 1 704 ? 38.469 27.281 27.188 1 94.75 704 HIS A C 1
ATOM 5666 O O . HIS A 1 704 ? 37.875 26.5 27.938 1 94.75 704 HIS A O 1
ATOM 5672 N N . THR A 1 705 ? 39.781 27.578 27.297 1 90.69 705 THR A N 1
ATOM 5673 C CA . THR A 1 705 ? 40.562 26.953 28.359 1 90.69 705 THR A CA 1
ATOM 5674 C C . THR A 1 705 ? 40.625 27.875 29.578 1 90.69 705 THR A C 1
ATOM 5676 O O . THR A 1 705 ? 40.844 27.406 30.703 1 90.69 705 THR A O 1
ATOM 5679 N N . GLU A 1 706 ? 40.438 29.094 29.453 1 92.31 706 GLU A N 1
ATOM 5680 C CA . GLU A 1 706 ? 40.531 30.078 30.531 1 92.31 706 GLU A CA 1
ATOM 5681 C C . GLU A 1 706 ? 39.344 29.969 31.469 1 92.31 706 GLU A C 1
ATOM 5683 O O . GLU A 1 706 ? 38.219 29.719 31.031 1 92.31 706 GLU A O 1
ATOM 5688 N N . ARG A 1 707 ? 39.625 30.156 32.812 1 93.5 707 ARG A N 1
ATOM 5689 C CA . ARG A 1 707 ? 38.594 30.172 33.844 1 93.5 707 ARG A CA 1
ATOM 5690 C C . ARG A 1 707 ? 38.688 31.406 34.719 1 93.5 707 ARG A C 1
ATOM 5692 O O . ARG A 1 707 ? 39.031 31.312 35.906 1 93.5 707 ARG A O 1
ATOM 5699 N N . PRO A 1 708 ? 38.375 32.5 34.156 1 96.75 708 PRO A N 1
ATOM 5700 C CA . PRO A 1 708 ? 38.531 33.75 34.875 1 96.75 708 PRO A CA 1
ATOM 5701 C C . PRO A 1 708 ? 37.625 33.875 36.062 1 96.75 708 PRO A C 1
ATOM 5703 O O . PRO A 1 708 ? 36.594 33.188 36.156 1 96.75 708 PRO A O 1
ATOM 5706 N N . LEU A 1 709 ? 38.094 34.719 37 1 97.38 709 LEU A N 1
ATOM 5707 C CA . LEU A 1 709 ? 37.25 35 38.156 1 97.38 709 LEU A CA 1
ATOM 5708 C C . LEU A 1 709 ? 36.031 35.875 37.719 1 97.38 709 LEU A C 1
ATOM 5710 O O . LEU A 1 709 ? 36.188 36.875 37.031 1 97.38 709 LEU A O 1
ATOM 5714 N N . VAL A 1 710 ? 34.875 35.406 38.094 1 97.94 710 VAL A N 1
ATOM 5715 C CA . VAL A 1 710 ? 33.625 36.094 37.75 1 97.94 710 VAL A CA 1
ATOM 5716 C C . VAL A 1 710 ? 33.031 36.719 39.031 1 97.94 710 VAL A C 1
ATOM 5718 O O . VAL A 1 710 ? 32.844 36.062 40.031 1 97.94 710 VAL A O 1
ATOM 5721 N N . SER A 1 711 ? 32.812 38.031 39.062 1 98.25 711 SER A N 1
ATOM 5722 C CA . SER A 1 711 ? 32.125 38.688 40.156 1 98.25 711 SER A CA 1
ATOM 5723 C C . SER A 1 711 ? 30.641 38.875 39.844 1 98.25 711 SER A C 1
ATOM 5725 O O . SER A 1 711 ? 30.281 39.625 38.938 1 98.25 711 SER A O 1
ATOM 5727 N N . ILE A 1 712 ? 29.828 38.219 40.625 1 97.94 712 ILE A N 1
ATOM 5728 C CA . ILE A 1 712 ? 28.375 38.344 40.5 1 97.94 712 ILE A CA 1
ATOM 5729 C C . ILE A 1 712 ? 27.859 39.469 41.375 1 97.94 712 ILE A C 1
ATOM 5731 O O . ILE A 1 712 ? 27.969 39.406 42.594 1 97.94 712 ILE A O 1
ATOM 5735 N N . VAL A 1 713 ? 27.328 40.531 40.75 1 96.31 713 VAL A N 1
ATOM 5736 C CA . VAL A 1 713 ? 26.781 41.656 41.469 1 96.31 713 VAL A CA 1
ATOM 5737 C C . VAL A 1 713 ? 25.25 41.531 41.531 1 96.31 713 VAL A C 1
ATOM 5739 O O . VAL A 1 713 ? 24.562 41.719 40.562 1 96.31 713 VAL A O 1
ATOM 5742 N N . ILE A 1 714 ? 24.75 41.25 42.688 1 94.69 714 ILE A N 1
ATOM 5743 C CA . ILE A 1 714 ? 23.297 41.125 42.875 1 94.69 714 ILE A CA 1
ATOM 5744 C C . ILE A 1 714 ? 22.719 42.5 43.25 1 94.69 714 ILE A C 1
ATOM 5746 O O . ILE A 1 714 ? 23.031 43.031 44.312 1 94.69 714 ILE A O 1
ATOM 5750 N N . HIS A 1 715 ? 21.906 42.938 42.344 1 89.94 715 HIS A N 1
ATOM 5751 C CA . HIS A 1 715 ? 21.422 44.312 42.5 1 89.94 715 HIS A CA 1
ATOM 5752 C C . HIS A 1 715 ? 19.891 44.344 42.594 1 89.94 715 HIS A C 1
ATOM 5754 O O . HIS A 1 715 ? 19.234 43.344 42.312 1 89.94 715 HIS A O 1
ATOM 5760 N N . GLY A 1 716 ? 19.391 45.531 43 1 81.88 716 GLY A N 1
ATOM 5761 C CA . GLY A 1 716 ? 17.953 45.719 43.031 1 81.88 716 GLY A CA 1
ATOM 5762 C C . GLY A 1 716 ? 17.375 45.75 44.406 1 81.88 716 GLY A C 1
ATOM 5763 O O . GLY A 1 716 ? 18.047 45.375 45.375 1 81.88 716 GLY A O 1
ATOM 5764 N N . ALA A 1 717 ? 16.094 46.281 44.562 1 74.69 717 ALA A N 1
ATOM 5765 C CA . ALA A 1 717 ? 15.391 46.406 45.812 1 74.69 717 ALA A CA 1
ATOM 5766 C C . ALA A 1 717 ? 14.453 45.219 46.062 1 74.69 717 ALA A C 1
ATOM 5768 O O . ALA A 1 717 ? 13.281 45.281 45.688 1 74.69 717 ALA A O 1
ATOM 5769 N N . ALA A 1 718 ? 15.016 44.062 46.312 1 76.38 718 ALA A N 1
ATOM 5770 C CA . ALA A 1 718 ? 14.18 42.906 46.531 1 76.38 718 ALA A CA 1
ATOM 5771 C C . ALA A 1 718 ? 14 42.594 48.031 1 76.38 718 ALA A C 1
ATOM 5773 O O . ALA A 1 718 ? 14.852 42.969 48.844 1 76.38 718 ALA A O 1
ATOM 5774 N N . GLU A 1 719 ? 12.812 42.062 48.312 1 83.31 719 GLU A N 1
ATOM 5775 C CA . GLU A 1 719 ? 12.602 41.562 49.656 1 83.31 719 GLU A CA 1
ATOM 5776 C C . GLU A 1 719 ? 13.508 40.375 49.969 1 83.31 719 GLU A C 1
ATOM 5778 O O . GLU A 1 719 ? 14.07 39.781 49.062 1 83.31 719 GLU A O 1
ATOM 5783 N N . PHE A 1 720 ? 13.664 40.25 51.188 1 88.56 720 PHE A N 1
ATOM 5784 C CA . PHE A 1 720 ? 14.633 39.25 51.625 1 88.56 720 PHE A CA 1
ATOM 5785 C C . PHE A 1 720 ? 14.273 37.875 51.031 1 88.56 720 PHE A C 1
ATOM 5787 O O . PHE A 1 720 ? 15.148 37.094 50.656 1 88.56 720 PHE A O 1
ATOM 5794 N N . ASP A 1 721 ? 12.953 37.594 50.969 1 89.88 721 ASP A N 1
ATOM 5795 C CA . ASP A 1 721 ? 12.547 36.281 50.469 1 89.88 721 ASP A CA 1
ATOM 5796 C C . ASP A 1 721 ? 13.023 36.094 49.031 1 89.88 721 ASP A C 1
ATOM 5798 O O . ASP A 1 721 ? 13.461 35 48.688 1 89.88 721 ASP A O 1
ATOM 5802 N N . GLU A 1 722 ? 12.875 37.062 48.219 1 90.25 722 GLU A N 1
ATOM 5803 C CA . GLU A 1 722 ? 13.336 37 46.844 1 90.25 722 GLU A CA 1
ATOM 5804 C C . GLU A 1 722 ? 14.859 36.906 46.781 1 90.25 722 GLU A C 1
ATOM 5806 O O . GLU A 1 722 ? 15.398 36.125 45.969 1 90.25 722 GLU A O 1
ATOM 5811 N N . LEU A 1 723 ? 15.523 37.688 47.594 1 91.44 723 LEU A N 1
ATOM 5812 C CA . LEU A 1 723 ? 16.984 37.656 47.625 1 91.44 723 LEU A CA 1
ATOM 5813 C C . LEU A 1 723 ? 17.516 36.312 48.094 1 91.44 723 LEU A C 1
ATOM 5815 O O . LEU A 1 723 ? 18.5 35.812 47.562 1 91.44 723 LEU A O 1
ATOM 5819 N N . GLU A 1 724 ? 16.812 35.781 49.031 1 91.94 724 GLU A N 1
ATOM 5820 C CA . GLU A 1 724 ? 17.203 34.469 49.531 1 91.94 724 GLU A CA 1
ATOM 5821 C C . GLU A 1 724 ? 17.141 33.406 48.406 1 91.94 724 GLU A C 1
ATOM 5823 O O . GLU A 1 724 ? 18.031 32.594 48.281 1 91.94 724 GLU A O 1
ATOM 5828 N N . ARG A 1 725 ? 16.062 33.438 47.656 1 93.12 725 ARG A N 1
ATOM 5829 C CA . ARG A 1 725 ? 15.906 32.469 46.562 1 93.12 725 ARG A CA 1
ATOM 5830 C C . ARG A 1 725 ? 17 32.656 45.531 1 93.12 725 ARG A C 1
ATOM 5832 O O . ARG A 1 725 ? 17.547 31.688 45 1 93.12 725 ARG A O 1
ATOM 5839 N N . CYS A 1 726 ? 17.25 33.906 45.219 1 94.88 726 CYS A N 1
ATOM 5840 C CA . CYS A 1 726 ? 18.297 34.219 44.25 1 94.88 726 CYS A CA 1
ATOM 5841 C C . CYS A 1 726 ? 19.656 33.719 44.719 1 94.88 726 CYS A C 1
ATOM 5843 O O . CYS A 1 726 ? 20.359 33.031 44 1 94.88 726 CYS A O 1
ATOM 5845 N N . LEU A 1 727 ? 19.984 34 45.969 1 93.94 727 LEU A N 1
ATOM 5846 C CA . LEU A 1 727 ? 21.281 33.625 46.531 1 93.94 727 LEU A CA 1
ATOM 5847 C C . LEU A 1 727 ? 21.391 32.094 46.656 1 93.94 727 LEU A C 1
ATOM 5849 O O . LEU A 1 727 ? 22.453 31.531 46.375 1 93.94 727 LEU A O 1
ATOM 5853 N N . THR A 1 728 ? 20.328 31.562 47.031 1 93.75 728 THR A N 1
ATOM 5854 C CA . THR A 1 728 ? 20.312 30.109 47.094 1 93.75 728 THR A CA 1
ATOM 5855 C C . THR A 1 728 ? 20.578 29.469 45.75 1 93.75 728 THR A C 1
ATOM 5857 O O . THR A 1 728 ? 21.359 28.531 45.625 1 93.75 728 THR A O 1
ATOM 5860 N N . ALA A 1 729 ? 19.906 29.969 44.719 1 94.12 729 ALA A N 1
ATOM 5861 C CA . ALA A 1 729 ? 20.094 29.469 43.344 1 94.12 729 ALA A CA 1
ATOM 5862 C C . ALA A 1 729 ? 21.547 29.609 42.906 1 94.12 729 ALA A C 1
ATOM 5864 O O . ALA A 1 729 ? 22.109 28.703 42.281 1 94.12 729 ALA A O 1
ATOM 5865 N N . VAL A 1 730 ? 22.203 30.719 43.219 1 95.44 730 VAL A N 1
ATOM 5866 C CA . VAL A 1 730 ? 23.562 31 42.812 1 95.44 730 VAL A CA 1
ATOM 5867 C C . VAL A 1 730 ? 24.547 30.125 43.594 1 95.44 730 VAL A C 1
ATOM 5869 O O . VAL A 1 730 ? 25.422 29.484 43 1 95.44 730 VAL A O 1
ATOM 5872 N N . LEU A 1 731 ? 24.344 30.047 44.844 1 93.62 731 LEU A N 1
ATOM 5873 C CA . LEU A 1 731 ? 25.312 29.375 45.688 1 93.62 731 LEU A CA 1
ATOM 5874 C C . LEU A 1 731 ? 25.172 27.859 45.594 1 93.62 731 LEU A C 1
ATOM 5876 O O . LEU A 1 731 ? 26.172 27.141 45.625 1 93.62 731 LEU A O 1
ATOM 5880 N N . GLN A 1 732 ? 24.047 27.406 45.375 1 91.12 732 GLN A N 1
ATOM 5881 C CA . GLN A 1 732 ? 23.828 25.969 45.406 1 91.12 732 GLN A CA 1
ATOM 5882 C C . GLN A 1 732 ? 23.875 25.375 44 1 91.12 732 GLN A C 1
ATOM 5884 O O . GLN A 1 732 ? 24.203 24.203 43.844 1 91.12 732 GLN A O 1
ATOM 5889 N N . ARG A 1 733 ? 23.547 26.078 43 1 89.69 733 ARG A N 1
ATOM 5890 C CA . ARG A 1 733 ? 23.375 25.469 41.656 1 89.69 733 ARG A CA 1
ATOM 5891 C C . ARG A 1 733 ? 24.578 25.75 40.781 1 89.69 733 ARG A C 1
ATOM 5893 O O . ARG A 1 733 ? 24.844 25.016 39.812 1 89.69 733 ARG A O 1
ATOM 5900 N N . THR A 1 734 ? 25.375 26.734 41.094 1 93.31 734 THR A N 1
ATOM 5901 C CA . THR A 1 734 ? 26.453 27.156 40.219 1 93.31 734 THR A CA 1
ATOM 5902 C C . THR A 1 734 ? 27.594 26.125 40.25 1 93.31 734 THR A C 1
ATOM 5904 O O . THR A 1 734 ? 28.156 25.844 41.281 1 93.31 734 THR A O 1
ATOM 5907 N N . ARG A 1 735 ? 27.922 25.578 39.094 1 92 735 ARG A N 1
ATOM 5908 C CA . ARG A 1 735 ? 28.984 24.594 38.938 1 92 735 ARG A CA 1
ATOM 5909 C C . ARG A 1 735 ? 30.344 25.266 38.875 1 92 735 ARG A C 1
ATOM 5911 O O . ARG A 1 735 ? 31.344 24.719 39.344 1 92 735 ARG A O 1
ATOM 5918 N N . TYR A 1 736 ? 30.359 26.406 38.25 1 94.44 736 TYR A N 1
ATOM 5919 C CA . TYR A 1 736 ? 31.609 27.156 38.094 1 94.44 736 TYR A CA 1
ATOM 5920 C C . TYR A 1 736 ? 32.188 27.516 39.469 1 94.44 736 TYR A C 1
ATOM 5922 O O . TYR A 1 736 ? 31.5 28.078 40.312 1 94.44 736 TYR A O 1
ATOM 5930 N N . LEU A 1 737 ? 33.438 27.359 39.688 1 92.94 737 LEU A N 1
ATOM 5931 C CA . LEU A 1 737 ? 34 27.469 41.031 1 92.94 737 LEU A CA 1
ATOM 5932 C C . LEU A 1 737 ? 34.656 28.828 41.25 1 92.94 737 LEU A C 1
ATOM 5934 O O . LEU A 1 737 ? 34.719 29.328 42.375 1 92.94 737 LEU A O 1
ATOM 5938 N N . ASN A 1 738 ? 35.156 29.438 40.281 1 95.62 738 ASN A N 1
ATOM 5939 C CA . ASN A 1 738 ? 35.938 30.656 40.375 1 95.62 738 ASN A CA 1
ATOM 5940 C C . ASN A 1 738 ? 35.062 31.906 40.25 1 95.62 738 ASN A C 1
ATOM 5942 O O . ASN A 1 738 ? 35.219 32.688 39.312 1 95.62 738 ASN A O 1
ATOM 5946 N N . TYR A 1 739 ? 34.219 32.125 41.312 1 96.5 739 TYR A N 1
ATOM 5947 C CA . TYR A 1 739 ? 33.344 33.281 41.312 1 96.5 739 TYR A CA 1
ATOM 5948 C C . TYR A 1 739 ? 33.219 33.875 42.719 1 96.5 739 TYR A C 1
ATOM 5950 O O . TYR A 1 739 ? 33.594 33.25 43.688 1 96.5 739 TYR A O 1
ATOM 5958 N N . GLU A 1 740 ? 32.844 35.125 42.812 1 97 740 GLU A N 1
ATOM 5959 C CA . GLU A 1 740 ? 32.469 35.812 44.062 1 97 740 GLU A CA 1
ATOM 5960 C C . GLU A 1 740 ? 31.156 36.562 43.906 1 97 740 GLU A C 1
ATOM 5962 O O . GLU A 1 740 ? 30.703 36.812 42.781 1 97 740 GLU A O 1
ATOM 5967 N N . VAL A 1 741 ? 30.469 36.781 45.031 1 96.44 741 VAL A N 1
ATOM 5968 C CA . VAL A 1 741 ? 29.156 37.406 45 1 96.44 741 VAL A CA 1
ATOM 5969 C C . VAL A 1 741 ? 29.188 38.688 45.812 1 96.44 741 VAL A C 1
ATOM 5971 O O . VAL A 1 741 ? 29.688 38.688 46.969 1 96.44 741 VAL A O 1
ATOM 5974 N N . LEU A 1 742 ? 28.781 39.781 45.188 1 94.94 742 LEU A N 1
ATOM 5975 C CA . LEU A 1 742 ? 28.656 41.062 45.844 1 94.94 742 LEU A CA 1
ATOM 5976 C C . LEU A 1 742 ? 27.188 41.438 46 1 94.94 742 LEU A C 1
ATOM 5978 O O . LEU A 1 742 ? 26.453 41.5 45 1 94.94 742 LEU A O 1
ATOM 5982 N N . VAL A 1 743 ? 26.734 41.625 47.219 1 90.75 743 VAL A N 1
ATOM 5983 C CA . VAL A 1 743 ? 25.344 41.938 47.469 1 90.75 743 VAL A CA 1
ATOM 5984 C C . VAL A 1 743 ? 25.234 43.281 48.219 1 90.75 743 VAL A C 1
ATOM 5986 O O . VAL A 1 743 ? 26.094 43.594 49.031 1 90.75 743 VAL A O 1
ATOM 5989 N N . ALA A 1 744 ? 24.25 44 47.812 1 79.94 744 ALA A N 1
ATOM 5990 C CA . ALA A 1 744 ? 24.047 45.281 48.469 1 79.94 744 ALA A CA 1
ATOM 5991 C C . ALA A 1 744 ? 23.484 45.094 49.875 1 79.94 744 ALA A C 1
ATOM 5993 O O . ALA A 1 744 ? 22.625 44.25 50.094 1 79.94 744 ALA A O 1
ATOM 5994 N N . ASP A 1 745 ? 24.047 45.938 50.75 1 74.81 745 ASP A N 1
ATOM 5995 C CA . ASP A 1 745 ? 23.5 45.969 52.094 1 74.81 745 ASP A CA 1
ATOM 5996 C C . ASP A 1 745 ? 22.297 46.938 52.188 1 74.81 745 ASP A C 1
ATOM 5998 O O . ASP A 1 745 ? 22.297 48 51.562 1 74.81 745 ASP A O 1
ATOM 6002 N N . HIS A 1 746 ? 21.203 46.5 52.406 1 74.94 746 HIS A N 1
ATOM 6003 C CA . HIS A 1 746 ? 20.031 47.312 52.688 1 74.94 746 HIS A CA 1
ATOM 6004 C C . HIS A 1 746 ? 19.578 47.188 54.125 1 74.94 746 HIS A C 1
ATOM 6006 O O . HIS A 1 746 ? 19.453 46.062 54.656 1 74.94 746 HIS A O 1
ATOM 6012 N N . PRO A 1 747 ? 19.375 48.406 54.75 1 72.25 747 PRO A N 1
ATOM 6013 C CA . PRO A 1 747 ? 19.016 48.375 56.156 1 72.25 747 PRO A CA 1
ATOM 6014 C C . PRO A 1 747 ? 17.828 47.469 56.469 1 72.25 747 PRO A C 1
ATOM 6016 O O . PRO A 1 747 ? 17.781 46.812 57.531 1 72.25 747 PRO A O 1
ATOM 6019 N N . SER A 1 748 ? 16.938 47.344 55.562 1 71.94 748 SER A N 1
ATOM 6020 C CA . SER A 1 748 ? 15.711 46.562 55.812 1 71.94 748 SER A CA 1
ATOM 6021 C C . SER A 1 748 ? 15.984 45.062 55.844 1 71.94 748 SER A C 1
ATOM 6023 O O . SER A 1 748 ? 15.188 44.312 56.375 1 71.94 748 SER A O 1
ATOM 6025 N N . ARG A 1 749 ? 17.062 44.594 55.312 1 78.69 749 ARG A N 1
ATOM 6026 C CA . ARG A 1 749 ? 17.266 43.125 55.25 1 78.69 749 ARG A CA 1
ATOM 6027 C C . ARG A 1 749 ? 18.625 42.75 55.812 1 78.69 749 ARG A C 1
ATOM 6029 O O . ARG A 1 749 ? 19.016 41.594 55.75 1 78.69 749 ARG A O 1
ATOM 6036 N N . ALA A 1 750 ? 19.344 43.688 56.312 1 79.12 750 ALA A N 1
ATOM 6037 C CA . ALA A 1 750 ? 20.719 43.469 56.719 1 79.12 750 ALA A CA 1
ATOM 6038 C C . ALA A 1 750 ? 20.812 42.375 57.781 1 79.12 750 ALA A C 1
ATOM 6040 O O . ALA A 1 750 ? 21.656 41.469 57.656 1 79.12 750 ALA A O 1
ATOM 6041 N N . GLU A 1 751 ? 19.906 42.469 58.75 1 82.56 751 GLU A N 1
ATOM 6042 C CA . GLU A 1 751 ? 19.953 41.469 59.812 1 82.56 751 GLU A CA 1
ATOM 6043 C C . GLU A 1 751 ? 19.594 40.094 59.281 1 82.56 751 GLU A C 1
ATOM 6045 O O . GLU A 1 751 ? 20.25 39.094 59.625 1 82.56 751 GLU A O 1
ATOM 6050 N N . ALA A 1 752 ? 18.625 40.094 58.5 1 87.88 752 ALA A N 1
ATOM 6051 C CA . ALA A 1 752 ? 18.172 38.812 57.969 1 87.88 752 ALA A CA 1
ATOM 6052 C C . ALA A 1 752 ? 19.25 38.188 57.062 1 87.88 752 ALA A C 1
ATOM 6054 O O . ALA A 1 752 ? 19.484 36.969 57.094 1 87.88 752 ALA A O 1
ATOM 6055 N N . LEU A 1 753 ? 19.859 39 56.25 1 88.62 753 LEU A N 1
ATOM 6056 C CA . LEU A 1 753 ? 20.906 38.531 55.312 1 88.62 753 LEU A CA 1
ATOM 6057 C C . LEU A 1 753 ? 22.109 38.031 56.094 1 88.62 753 LEU A C 1
ATOM 6059 O O . LEU A 1 753 ? 22.672 36.969 55.781 1 88.62 753 LEU A O 1
ATOM 6063 N N . SER A 1 754 ? 22.438 38.75 57.094 1 86.94 754 SER A N 1
ATOM 6064 C CA . SER A 1 754 ? 23.594 38.344 57.906 1 86.94 754 SER A CA 1
ATOM 6065 C C . SER A 1 754 ? 23.344 37.031 58.594 1 86.94 754 SER A C 1
ATOM 6067 O O . SER A 1 754 ? 24.203 36.156 58.625 1 86.94 754 SER A O 1
ATOM 6069 N N . SER A 1 755 ? 22.188 36.969 59.219 1 88.81 755 SER A N 1
ATOM 6070 C CA . SER A 1 755 ? 21.828 35.719 59.875 1 88.81 755 SER A CA 1
ATOM 6071 C C . SER A 1 755 ? 21.812 34.562 58.938 1 88.81 755 SER A C 1
ATOM 6073 O O . SER A 1 755 ? 22.266 33.469 59.281 1 88.81 755 SER A O 1
ATOM 6075 N N . TRP A 1 756 ? 21.266 34.812 57.781 1 90.69 756 TRP A N 1
ATOM 6076 C CA . TRP A 1 756 ? 21.172 33.75 56.781 1 90.69 756 TRP A CA 1
ATOM 6077 C C . TRP A 1 756 ? 22.562 33.344 56.281 1 90.69 756 TRP A C 1
ATOM 6079 O O . TRP A 1 756 ? 22.844 32.156 56.125 1 90.69 756 TRP A O 1
ATOM 6089 N N . LEU A 1 757 ? 23.438 34.219 56.094 1 89.06 757 LEU A N 1
ATOM 6090 C CA . LEU A 1 757 ? 24.781 33.969 55.562 1 89.06 757 LEU A CA 1
ATOM 6091 C C . LEU A 1 757 ? 25.594 33.156 56.562 1 89.06 757 LEU A C 1
ATOM 6093 O O . LEU A 1 757 ? 26.438 32.344 56.156 1 89.06 757 LEU A O 1
ATOM 6097 N N . GLN A 1 758 ? 25.297 33.312 57.75 1 86.69 758 GLN A N 1
ATOM 6098 C CA . GLN A 1 758 ? 26.031 32.594 58.781 1 86.69 758 GLN A CA 1
ATOM 6099 C C . GLN A 1 758 ? 25.75 31.078 58.688 1 86.69 758 GLN A C 1
ATOM 6101 O O . GLN A 1 758 ? 26.594 30.266 59.031 1 86.69 758 GLN A O 1
ATOM 6106 N N . GLY A 1 759 ? 24.703 30.75 58.25 1 84.5 759 GLY A N 1
ATOM 6107 C CA . GLY A 1 759 ? 24.328 29.359 58.125 1 84.5 759 GLY A CA 1
ATOM 6108 C C . GLY A 1 759 ? 24.703 28.75 56.781 1 84.5 759 GLY A C 1
ATOM 6109 O O . GLY A 1 759 ? 24.5 27.547 56.562 1 84.5 759 GLY A O 1
ATOM 6110 N N . GLN A 1 760 ? 25.328 29.5 55.938 1 85.62 760 GLN A N 1
ATOM 6111 C CA . GLN A 1 760 ? 25.594 29.016 54.594 1 85.62 760 GLN A CA 1
ATOM 6112 C C . GLN A 1 760 ? 27.047 28.562 54.469 1 85.62 760 GLN A C 1
ATOM 6114 O O . GLN A 1 760 ? 27.969 29.281 54.875 1 85.62 760 GLN A O 1
ATOM 6119 N N . PRO A 1 761 ? 27.281 27.359 53.969 1 82.56 761 PRO A N 1
ATOM 6120 C CA . PRO A 1 761 ? 28.641 26.859 53.812 1 82.56 761 PRO A CA 1
ATOM 6121 C C . PRO A 1 761 ? 29.484 27.719 52.875 1 82.56 761 PRO A C 1
ATOM 6123 O O . PRO A 1 761 ? 30.703 27.844 53.062 1 82.56 761 PRO A O 1
ATOM 6126 N N . GLN A 1 762 ? 28.922 28.328 51.906 1 84.5 762 GLN A N 1
ATOM 6127 C CA . GLN A 1 762 ? 29.656 29.109 50.906 1 84.5 762 GLN A CA 1
ATOM 6128 C C . GLN A 1 762 ? 29.562 30.609 51.219 1 84.5 762 GLN A C 1
ATOM 6130 O O . GLN A 1 762 ? 29.688 31.438 50.312 1 84.5 762 GLN A O 1
ATOM 6135 N N . ALA A 1 763 ? 29.344 30.938 52.344 1 85 763 ALA A N 1
ATOM 6136 C CA . ALA A 1 763 ? 29.172 32.312 52.781 1 85 763 ALA A CA 1
ATOM 6137 C C . ALA A 1 763 ? 30.438 33.156 52.531 1 85 763 ALA A C 1
ATOM 6139 O O . ALA A 1 763 ? 30.375 34.344 52.344 1 85 763 ALA A O 1
ATOM 6140 N N . SER A 1 764 ? 31.547 32.438 52.469 1 86.44 764 SER A N 1
ATOM 6141 C CA . SER A 1 764 ? 32.812 33.125 52.25 1 86.44 764 SER A CA 1
ATOM 6142 C C . SER A 1 764 ? 32.906 33.719 50.875 1 86.44 764 SER A C 1
ATOM 6144 O O . SER A 1 764 ? 33.688 34.656 50.625 1 86.44 764 SER A O 1
ATOM 6146 N N . LYS A 1 765 ? 32.094 33.344 50 1 91.75 765 LYS A N 1
ATOM 6147 C CA . LYS A 1 765 ? 32.094 33.844 48.625 1 91.75 765 LYS A CA 1
ATOM 6148 C C . LYS A 1 765 ? 31.266 35.125 48.531 1 91.75 765 LYS A C 1
ATOM 6150 O O . LYS A 1 765 ? 31.328 35.844 47.5 1 91.75 765 LYS A O 1
ATOM 6155 N N . VAL A 1 766 ? 30.484 35.406 49.562 1 93.62 766 VAL A N 1
ATOM 6156 C CA . VAL A 1 766 ? 29.531 36.5 49.5 1 93.62 766 VAL A CA 1
ATOM 6157 C C . VAL A 1 766 ? 30.062 37.688 50.281 1 93.62 766 VAL A C 1
ATOM 6159 O O . VAL A 1 766 ? 30.375 37.562 51.469 1 93.62 766 VAL A O 1
ATOM 6162 N N . SER A 1 767 ? 30.219 38.812 49.625 1 91.94 767 SER A N 1
ATOM 6163 C CA . SER A 1 767 ? 30.594 40.062 50.281 1 91.94 767 SER A CA 1
ATOM 6164 C C . SER A 1 767 ? 29.438 41.031 50.312 1 91.94 767 SER A C 1
ATOM 6166 O O . SER A 1 767 ? 28.828 41.344 49.281 1 91.94 767 SER A O 1
ATOM 6168 N N . VAL A 1 768 ? 29.109 41.5 51.469 1 89.44 768 VAL A N 1
ATOM 6169 C CA . VAL A 1 768 ? 28.031 42.469 51.625 1 89.44 768 VAL A CA 1
ATOM 6170 C C . VAL A 1 768 ? 28.609 43.906 51.625 1 89.44 768 VAL A C 1
ATOM 6172 O O . VAL A 1 768 ? 29.453 44.219 52.469 1 89.44 768 VAL A O 1
ATOM 6175 N N . LEU A 1 769 ? 28.266 44.656 50.656 1 86.56 769 LEU A N 1
ATOM 6176 C CA . LEU A 1 769 ? 28.812 46 50.5 1 86.56 769 LEU A CA 1
ATOM 6177 C C . LEU A 1 769 ? 27.906 47.031 51.125 1 86.56 769 LEU A C 1
ATOM 6179 O O . LEU A 1 769 ? 26.688 46.969 50.969 1 86.56 769 LEU A O 1
ATOM 6183 N N . GLN A 1 770 ? 28.578 47.844 52.094 1 73.19 770 GLN A N 1
ATOM 6184 C CA . GLN A 1 770 ? 27.859 48.938 52.75 1 73.19 770 GLN A CA 1
ATOM 6185 C C . GLN A 1 770 ? 27.844 50.188 51.875 1 73.19 770 GLN A C 1
ATOM 6187 O O . GLN A 1 770 ? 28.891 50.656 51.406 1 73.19 770 GLN A O 1
ATOM 6192 N N . SER A 1 771 ? 27 50.406 51.031 1 60.75 771 SER A N 1
ATOM 6193 C CA . SER A 1 771 ? 27.078 51.625 50.219 1 60.75 771 SER A CA 1
ATOM 6194 C C . SER A 1 771 ? 25.766 52.375 50.25 1 60.75 771 SER A C 1
ATOM 6196 O O . SER A 1 771 ? 24.688 51.781 50.281 1 60.75 771 SER A O 1
ATOM 6198 N N . ASP A 1 772 ? 25.688 53.625 50.75 1 59.56 772 ASP A N 1
ATOM 6199 C CA . ASP A 1 772 ? 24.547 54.5 50.625 1 59.56 772 ASP A CA 1
ATOM 6200 C C . ASP A 1 772 ? 24.188 54.719 49.156 1 59.56 772 ASP A C 1
ATOM 6202 O O . ASP A 1 772 ? 24.781 55.562 48.5 1 59.56 772 ASP A O 1
ATOM 6206 N N . TRP A 1 773 ? 23.672 53.75 48.531 1 64.31 773 TRP A N 1
ATOM 6207 C CA . TRP A 1 773 ? 23.516 54 47.094 1 64.31 773 TRP A CA 1
ATOM 6208 C C . TRP A 1 773 ? 22.141 54.531 46.781 1 64.31 773 TRP A C 1
ATOM 6210 O O . TRP A 1 773 ? 21.141 54.125 47.375 1 64.31 773 TRP A O 1
ATOM 6220 N N . SER A 1 774 ? 22.047 55.594 46.062 1 70.81 774 SER A N 1
ATOM 6221 C CA . SER A 1 774 ? 20.859 56.375 45.656 1 70.81 774 SER A CA 1
ATOM 6222 C C . SER A 1 774 ? 20.141 55.719 44.5 1 70.81 774 SER A C 1
ATOM 6224 O O . SER A 1 774 ? 18.953 55.938 44.281 1 70.81 774 SER A O 1
ATOM 6226 N N . SER A 1 775 ? 20.812 54.812 43.719 1 85.12 775 SER A N 1
ATOM 6227 C CA . SER A 1 775 ? 20.203 54.188 42.531 1 85.12 775 SER A CA 1
ATOM 6228 C C . SER A 1 775 ? 20.891 52.875 42.219 1 85.12 775 SER A C 1
ATOM 6230 O O . SER A 1 775 ? 22 52.625 42.688 1 85.12 775 SER A O 1
ATOM 6232 N N . THR A 1 776 ? 20.234 51.969 41.438 1 87.25 776 THR A N 1
ATOM 6233 C CA . THR A 1 776 ? 20.766 50.656 41.031 1 87.25 776 THR A CA 1
ATOM 6234 C C . THR A 1 776 ? 22.062 50.812 40.281 1 87.25 776 THR A C 1
ATOM 6236 O O . THR A 1 776 ? 23.047 50.125 40.562 1 87.25 776 THR A O 1
ATOM 6239 N N . PRO A 1 777 ? 22.125 51.812 39.281 1 92.06 777 PRO A N 1
ATOM 6240 C CA . PRO A 1 777 ? 23.406 51.969 38.594 1 92.06 777 PRO A CA 1
ATOM 6241 C C . PRO A 1 777 ? 24.531 52.406 39.531 1 92.06 777 PRO A C 1
ATOM 6243 O O . PRO A 1 777 ? 25.672 51.938 39.375 1 92.06 777 PRO A O 1
ATOM 6246 N N . ALA A 1 778 ? 24.219 53.188 40.5 1 90 778 ALA A N 1
ATOM 6247 C CA . ALA A 1 778 ? 25.234 53.625 41.438 1 90 778 ALA A CA 1
ATOM 6248 C C . ALA A 1 778 ? 25.797 52.469 42.25 1 90 778 ALA A C 1
ATOM 6250 O O . ALA A 1 778 ? 27 52.375 42.469 1 90 778 ALA A O 1
ATOM 6251 N N . PHE A 1 779 ? 24.953 51.656 42.688 1 89.19 779 PHE A N 1
ATOM 6252 C CA . PHE A 1 779 ? 25.391 50.469 43.406 1 89.19 779 PHE A CA 1
ATOM 6253 C C . PHE A 1 779 ? 26.25 49.562 42.531 1 89.19 779 PHE A C 1
ATOM 6255 O O . PHE A 1 779 ? 27.312 49.094 42.938 1 89.19 779 PHE A O 1
ATOM 6262 N N . CYS A 1 780 ? 25.75 49.25 41.281 1 93.88 780 CYS A N 1
ATOM 6263 C CA . CYS A 1 780 ? 26.484 48.375 40.375 1 93.88 780 CYS A CA 1
ATOM 6264 C C . CYS A 1 780 ? 27.891 48.906 40.094 1 93.88 780 CYS A C 1
ATOM 6266 O O . CYS A 1 780 ? 28.859 48.156 40.062 1 93.88 780 CYS A O 1
ATOM 6268 N N . ASN A 1 781 ? 27.984 50.219 39.875 1 93.5 781 ASN A N 1
ATOM 6269 C CA . ASN A 1 781 ? 29.281 50.812 39.656 1 93.5 781 ASN A CA 1
ATOM 6270 C C . ASN A 1 781 ? 30.188 50.688 40.875 1 93.5 781 ASN A C 1
ATOM 6272 O O . ASN A 1 781 ? 31.375 50.406 40.719 1 93.5 781 ASN A O 1
ATOM 6276 N N . ALA A 1 782 ? 29.625 50.906 42.062 1 91 782 ALA A N 1
ATOM 6277 C CA . ALA A 1 782 ? 30.391 50.781 43.312 1 91 782 ALA A CA 1
ATOM 6278 C C . ALA A 1 782 ? 30.859 49.344 43.5 1 91 782 ALA A C 1
ATOM 6280 O O . ALA A 1 782 ? 32 49.125 43.906 1 91 782 ALA A O 1
ATOM 6281 N N . ALA A 1 783 ? 29.969 48.438 43.281 1 93.62 783 ALA A N 1
ATOM 6282 C CA . ALA A 1 783 ? 30.297 47.031 43.406 1 93.62 783 ALA A CA 1
ATOM 6283 C C . ALA A 1 783 ? 31.359 46.625 42.406 1 93.62 783 ALA A C 1
ATOM 6285 O O . ALA A 1 783 ? 32.25 45.812 42.719 1 93.62 783 ALA A O 1
ATOM 6286 N N . ALA A 1 784 ? 31.266 47.125 41.156 1 94.88 784 ALA A N 1
ATOM 6287 C CA . ALA A 1 784 ? 32.25 46.812 40.094 1 94.88 784 ALA A CA 1
ATOM 6288 C C . ALA A 1 784 ? 33.625 47.281 40.5 1 94.88 784 ALA A C 1
ATOM 6290 O O . ALA A 1 784 ? 34.625 46.594 40.25 1 94.88 784 ALA A O 1
ATOM 6291 N N . ARG A 1 785 ? 33.688 48.406 41.156 1 93 785 ARG A N 1
ATOM 6292 C CA . ARG A 1 785 ? 34.969 48.906 41.594 1 93 785 ARG A CA 1
ATOM 6293 C C . ARG A 1 785 ? 35.594 48 42.656 1 93 785 ARG A C 1
ATOM 6295 O O . ARG A 1 785 ? 36.812 47.875 42.75 1 93 785 ARG A O 1
ATOM 6302 N N . GLN A 1 786 ? 34.781 47.406 43.438 1 92.31 786 GLN A N 1
ATOM 6303 C CA . GLN A 1 786 ? 35.25 46.531 44.531 1 92.31 786 GLN A CA 1
ATOM 6304 C C . GLN A 1 786 ? 35.438 45.094 44.062 1 92.31 786 GLN A C 1
ATOM 6306 O O . GLN A 1 786 ? 36.094 44.312 44.719 1 92.31 786 GLN A O 1
ATOM 6311 N N . ALA A 1 787 ? 34.938 44.812 42.906 1 96 787 ALA A N 1
ATOM 6312 C CA . ALA A 1 787 ? 35 43.469 42.375 1 96 787 ALA A CA 1
ATOM 6313 C C . ALA A 1 787 ? 36.406 43.094 41.969 1 96 787 ALA A C 1
ATOM 6315 O O . ALA A 1 787 ? 37.156 43.906 41.438 1 96 787 ALA A O 1
ATOM 6316 N N . SER A 1 788 ? 36.781 41.844 42.094 1 95.44 788 SER A N 1
ATOM 6317 C CA . SER A 1 788 ? 38.094 41.344 41.75 1 95.44 788 SER A CA 1
ATOM 6318 C C . SER A 1 788 ? 38.062 40.531 40.469 1 95.44 788 SER A C 1
ATOM 6320 O O . SER A 1 788 ? 39.125 40.156 39.938 1 95.44 788 SER A O 1
ATOM 6322 N N . GLY A 1 789 ? 36.906 40.281 40.094 1 96.31 789 GLY A N 1
ATOM 6323 C CA . GLY A 1 789 ? 36.781 39.438 38.938 1 96.31 789 GLY A CA 1
ATOM 6324 C C . GLY A 1 789 ? 37.094 40.125 37.625 1 96.31 789 GLY A C 1
ATOM 6325 O O . GLY A 1 789 ? 36.969 41.344 37.5 1 96.31 789 GLY A O 1
ATOM 6326 N N . GLU A 1 790 ? 37.5 39.375 36.625 1 96.56 790 GLU A N 1
ATOM 6327 C CA . GLU A 1 790 ? 37.75 39.844 35.25 1 96.56 790 GLU A CA 1
ATOM 6328 C C . GLU A 1 790 ? 36.469 40.094 34.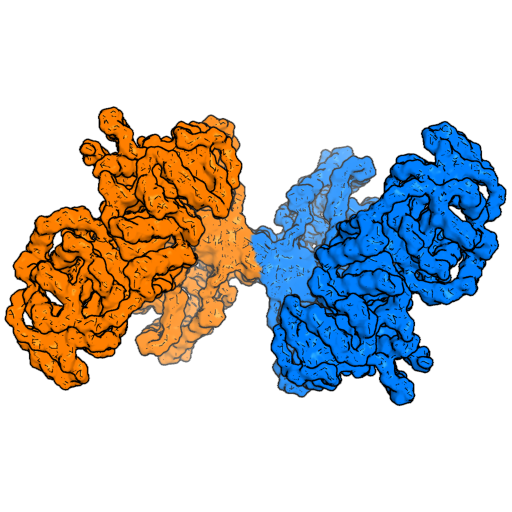5 1 96.56 790 GLU A C 1
ATOM 6330 O O . GLU A 1 790 ? 36.406 40.938 33.594 1 96.56 790 GLU A O 1
ATOM 6335 N N . TYR A 1 791 ? 35.469 39.344 34.875 1 98.06 791 TYR A N 1
ATOM 6336 C CA . TYR A 1 791 ? 34.156 39.469 34.281 1 98.06 791 TYR A CA 1
ATOM 6337 C C . TYR A 1 791 ? 33.125 39.781 35.375 1 98.06 791 TYR A C 1
ATOM 6339 O O . TYR A 1 791 ? 33.219 39.281 36.5 1 98.06 791 TYR A O 1
ATOM 6347 N N . LEU A 1 792 ? 32.125 40.594 35.031 1 98.19 792 LEU A N 1
ATOM 6348 C CA . LEU A 1 792 ? 31.047 40.969 35.906 1 98.19 792 LEU A CA 1
ATOM 6349 C C . LEU A 1 792 ? 29.719 40.375 35.438 1 98.19 792 LEU A C 1
ATOM 6351 O O . LEU A 1 792 ? 29.422 40.406 34.25 1 98.19 792 LEU A O 1
ATOM 6355 N N . VAL A 1 793 ? 29.031 39.781 36.344 1 98.12 793 VAL A N 1
ATOM 6356 C CA . VAL A 1 793 ? 27.641 39.406 36.062 1 98.12 793 VAL A CA 1
ATOM 6357 C C . VAL A 1 793 ? 26.703 40.312 36.875 1 98.12 793 VAL A C 1
ATOM 6359 O O . VAL A 1 793 ? 26.781 40.344 38.125 1 98.12 793 VAL A O 1
ATOM 6362 N N . LEU A 1 794 ? 25.922 41.062 36.25 1 97.19 794 LEU A N 1
ATOM 6363 C CA . LEU A 1 794 ? 24.797 41.719 36.938 1 97.19 794 LEU A CA 1
ATOM 6364 C C . LEU A 1 794 ? 23.594 40.812 37 1 97.19 794 LEU A C 1
ATOM 6366 O O . LEU A 1 794 ? 23.188 40.219 36 1 97.19 794 LEU A O 1
ATOM 6370 N N . LEU A 1 795 ? 23.109 40.625 38.156 1 96.12 795 LEU A N 1
ATOM 6371 C CA . LEU A 1 795 ? 21.984 39.719 38.406 1 96.12 795 LEU A CA 1
ATOM 6372 C C . LEU A 1 795 ? 20.953 40.375 39.312 1 96.12 795 LEU A C 1
ATOM 6374 O O . LEU A 1 795 ? 21.266 40.812 40.406 1 96.12 795 LEU A O 1
ATOM 6378 N N . ALA A 1 796 ? 19.75 40.375 38.812 1 94.25 796 ALA A N 1
ATOM 6379 C CA . ALA A 1 796 ? 18.688 40.969 39.625 1 94.25 796 ALA A CA 1
ATOM 6380 C C . ALA A 1 796 ? 18.391 40.125 40.844 1 94.25 796 ALA A C 1
ATOM 6382 O O . ALA A 1 796 ? 18.391 38.906 40.781 1 94.25 796 ALA A O 1
ATOM 6383 N N . ALA A 1 797 ? 18.016 40.781 41.938 1 92.38 797 ALA A N 1
ATOM 6384 C CA . ALA A 1 797 ? 17.844 40.125 43.219 1 92.38 797 ALA A CA 1
ATOM 6385 C C . ALA A 1 797 ? 16.578 39.281 43.219 1 92.38 797 ALA A C 1
ATOM 6387 O O . ALA A 1 797 ? 16.438 38.375 44.031 1 92.38 797 ALA A O 1
ATOM 6388 N N . ASP A 1 798 ? 15.734 39.562 42.312 1 91.75 798 ASP A N 1
ATOM 6389 C CA . ASP A 1 798 ? 14.484 38.812 42.281 1 91.75 798 ASP A CA 1
ATOM 6390 C C . ASP A 1 798 ? 14.531 37.75 41.188 1 91.75 798 ASP A C 1
ATOM 6392 O O . ASP A 1 798 ? 13.484 37.281 40.719 1 91.75 798 ASP A O 1
ATOM 6396 N N . SER A 1 799 ? 15.68 37.406 40.719 1 95.06 799 SER A N 1
ATOM 6397 C CA . SER A 1 799 ? 15.844 36.375 39.688 1 95.06 799 SER A CA 1
ATOM 6398 C C . SER A 1 799 ? 16.391 35.094 40.281 1 95.06 799 SER A C 1
ATOM 6400 O O . SER A 1 799 ? 16.891 35.062 41.406 1 95.06 799 SER A O 1
ATOM 6402 N N . GLU A 1 800 ? 16.188 33.938 39.562 1 95.56 800 GLU A N 1
ATOM 6403 C CA . GLU A 1 800 ? 16.719 32.625 39.938 1 95.56 800 GLU A CA 1
ATOM 6404 C C . GLU A 1 800 ? 17.359 31.953 38.719 1 95.56 800 GLU A C 1
ATOM 6406 O O . GLU A 1 800 ? 16.703 31.719 37.719 1 95.56 800 GLU A O 1
ATOM 6411 N N . VAL A 1 801 ? 18.578 31.688 38.844 1 95.5 801 VAL A N 1
ATOM 6412 C CA . VAL A 1 801 ? 19.25 30.969 37.781 1 95.5 801 VAL A CA 1
ATOM 6413 C C . VAL A 1 801 ? 18.797 29.516 37.75 1 95.5 801 VAL A C 1
ATOM 6415 O O . VAL A 1 801 ? 18.578 28.922 38.812 1 95.5 801 VAL A O 1
ATOM 6418 N N . VAL A 1 802 ? 18.688 28.922 36.594 1 92.06 802 VAL A N 1
ATOM 6419 C CA . VAL A 1 802 ? 18.078 27.609 36.438 1 92.06 802 VAL A CA 1
ATOM 6420 C C . VAL A 1 802 ? 19.141 26.562 36.125 1 92.06 802 VAL A C 1
ATOM 6422 O O . VAL A 1 802 ? 19.203 25.516 36.781 1 92.06 802 VAL A O 1
ATOM 6425 N N . ASN A 1 803 ? 20.016 26.844 35.156 1 91.56 803 ASN A N 1
ATOM 6426 C CA . ASN A 1 803 ? 20.984 25.828 34.75 1 91.56 803 ASN A CA 1
ATOM 6427 C C . ASN A 1 803 ? 22.281 25.938 35.531 1 91.56 803 ASN A C 1
ATOM 6429 O O . ASN A 1 803 ? 22.797 27.031 35.75 1 91.56 803 ASN A O 1
ATOM 6433 N N . PRO A 1 804 ? 22.844 24.797 35.906 1 93.19 804 PRO A N 1
ATOM 6434 C CA . PRO A 1 804 ? 24.062 24.797 36.719 1 93.19 804 PRO A CA 1
ATOM 6435 C C . PRO A 1 804 ? 25.281 25.344 35.969 1 93.19 804 PRO A C 1
ATOM 6437 O O . PRO A 1 804 ? 26.219 25.844 36.594 1 93.19 804 PRO A O 1
ATOM 6440 N N . ASN A 1 805 ? 25.219 25.266 34.719 1 95.31 805 ASN A N 1
ATOM 6441 C CA . ASN A 1 805 ? 26.375 25.703 33.906 1 95.31 805 ASN A CA 1
ATOM 6442 C C . ASN A 1 805 ? 26.156 27.094 33.344 1 95.31 805 ASN A C 1
ATOM 6444 O O . ASN A 1 805 ? 26.688 27.406 32.281 1 95.31 805 ASN A O 1
ATOM 6448 N N . TRP A 1 806 ? 25.391 27.922 34.031 1 96.62 806 TRP A N 1
ATOM 6449 C CA . TRP A 1 806 ? 25.016 29.219 33.469 1 96.62 806 TRP A CA 1
ATOM 6450 C C . TRP A 1 806 ? 26.219 30.141 33.344 1 96.62 806 TRP A C 1
ATOM 6452 O O . TRP A 1 806 ? 26.359 30.859 32.344 1 96.62 806 TRP A O 1
ATOM 6462 N N . ILE A 1 807 ? 27.219 30.125 34.25 1 97.19 807 ILE A N 1
ATOM 6463 C CA . ILE A 1 807 ? 28.391 30.984 34.156 1 97.19 807 ILE A CA 1
ATOM 6464 C C . ILE A 1 807 ? 29.266 30.531 32.969 1 97.19 807 ILE A C 1
ATOM 6466 O O . ILE A 1 807 ? 29.766 31.359 32.219 1 97.19 807 ILE A O 1
ATOM 6470 N N . GLU A 1 808 ? 29.438 29.219 32.844 1 96.38 808 GLU A N 1
ATOM 6471 C CA . GLU A 1 808 ? 30.234 28.688 31.734 1 96.38 808 GLU A CA 1
ATOM 6472 C C . GLU A 1 808 ? 29.609 29.047 30.391 1 96.38 808 GLU A C 1
ATOM 6474 O O . GLU A 1 808 ? 30.312 29.359 29.438 1 96.38 808 GLU A O 1
ATOM 6479 N N . SER A 1 809 ? 28.344 28.969 30.375 1 96.88 809 SER A N 1
ATOM 6480 C CA . SER A 1 809 ? 27.641 29.297 29.141 1 96.88 809 SER A CA 1
ATOM 6481 C C . SER A 1 809 ? 27.766 30.781 28.797 1 96.88 809 SER A C 1
ATOM 6483 O O . SER A 1 809 ? 27.906 31.141 27.625 1 96.88 809 SER A O 1
ATOM 6485 N N . LEU A 1 810 ? 27.688 31.625 29.797 1 98.06 810 LEU A N 1
ATOM 6486 C CA . LEU A 1 810 ? 27.938 33.031 29.578 1 98.06 810 LEU A CA 1
ATOM 6487 C C . LEU A 1 810 ? 29.375 33.281 29.125 1 98.06 810 LEU A C 1
ATOM 6489 O O . 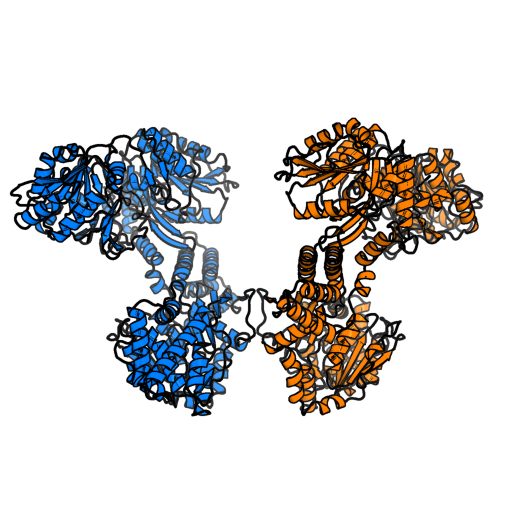LEU A 1 810 ? 29.625 34.031 28.172 1 98.06 810 LEU A O 1
ATOM 6493 N N . LEU A 1 811 ? 30.281 32.562 29.734 1 97.62 811 LEU A N 1
ATOM 6494 C CA . LEU A 1 811 ? 31.703 32.719 29.422 1 97.62 811 LEU A CA 1
ATOM 6495 C C . LEU A 1 811 ? 32 32.188 28.031 1 97.62 811 LEU A C 1
ATOM 6497 O O . LEU A 1 811 ? 32.875 32.719 27.344 1 97.62 811 LEU A O 1
ATOM 6501 N N . ASN A 1 812 ? 31.266 31.172 27.656 1 97.5 812 ASN A N 1
ATOM 6502 C CA . ASN A 1 812 ? 31.469 30.641 26.312 1 97.5 812 ASN A CA 1
ATOM 6503 C C . ASN A 1 812 ? 31.344 31.719 25.25 1 97.5 812 ASN A C 1
ATOM 6505 O O . ASN A 1 812 ? 32.031 31.656 24.219 1 97.5 812 ASN A O 1
ATOM 6509 N N . GLN A 1 813 ? 30.531 32.688 25.484 1 97.62 813 GLN A N 1
ATOM 6510 C CA . GLN A 1 813 ? 30.359 33.812 24.547 1 97.62 813 GLN A CA 1
ATOM 6511 C C . GLN A 1 813 ? 31.234 35 24.938 1 97.62 813 GLN A C 1
ATOM 6513 O O . GLN A 1 813 ? 31.906 35.594 24.078 1 97.62 813 GLN A O 1
ATOM 6518 N N . ALA A 1 814 ? 31.344 35.312 26.188 1 97.94 814 ALA A N 1
ATOM 6519 C CA . ALA A 1 814 ? 32 36.531 26.672 1 97.94 814 ALA A CA 1
ATOM 6520 C C . ALA A 1 814 ? 33.5 36.469 26.438 1 97.94 814 ALA A C 1
ATOM 6522 O O . ALA A 1 814 ? 34.156 37.5 26.297 1 97.94 814 ALA A O 1
ATOM 6523 N N . LEU A 1 815 ? 34.031 35.312 26.422 1 97.25 815 LEU A N 1
ATOM 6524 C CA . LEU A 1 815 ? 35.469 35.156 26.25 1 97.25 815 LEU A CA 1
ATOM 6525 C C . LEU A 1 815 ? 35.875 35.406 24.797 1 97.25 815 LEU A C 1
ATOM 6527 O O . LEU A 1 815 ? 37.062 35.531 24.5 1 97.25 815 LEU A O 1
ATOM 6531 N N . ARG A 1 816 ? 34.938 35.5 23.906 1 96.5 816 ARG A N 1
ATOM 6532 C CA . ARG A 1 816 ? 35.25 35.938 22.547 1 96.5 816 ARG A CA 1
ATOM 6533 C C . ARG A 1 816 ? 35.688 37.375 22.531 1 96.5 816 ARG A C 1
ATOM 6535 O O . ARG A 1 816 ? 35 38.25 23.078 1 96.5 816 ARG A O 1
ATOM 6542 N N . PRO A 1 817 ? 36.719 37.656 21.891 1 94.81 817 PRO A N 1
ATOM 6543 C CA . PRO A 1 817 ? 37.25 39.031 21.969 1 94.81 817 PRO A CA 1
ATOM 6544 C C . PRO A 1 817 ? 36.312 40.062 21.375 1 94.81 817 PRO A C 1
ATOM 6546 O O . PRO A 1 817 ? 36.312 41.219 21.781 1 94.81 817 PRO A O 1
ATOM 6549 N N . GLU A 1 818 ? 35.5 39.688 20.438 1 95.38 818 GLU A N 1
ATOM 6550 C CA . GLU A 1 818 ? 34.625 40.625 19.734 1 95.38 818 GLU A CA 1
ATOM 6551 C C . GLU A 1 818 ? 33.344 40.844 20.516 1 95.38 818 GLU A C 1
ATOM 6553 O O . GLU A 1 818 ? 32.562 41.75 20.188 1 95.38 818 GLU A O 1
ATOM 6558 N N . VAL A 1 819 ? 33.094 40.156 21.609 1 97.31 819 VAL A N 1
ATOM 6559 C CA . VAL A 1 819 ? 31.859 40.25 22.375 1 97.31 819 VAL A CA 1
ATOM 6560 C C . VAL A 1 819 ? 32.062 41.156 23.594 1 97.31 819 VAL A C 1
ATOM 6562 O O . VAL A 1 819 ? 33.031 41 24.328 1 97.31 819 VAL A O 1
ATOM 6565 N N . GLY A 1 820 ? 31.141 42.062 23.797 1 97.69 820 GLY A N 1
ATOM 6566 C CA . GLY A 1 820 ? 31.25 42.969 24.922 1 97.69 820 GLY A CA 1
ATOM 6567 C C . GLY A 1 820 ? 30.344 42.594 26.078 1 97.69 820 GLY A C 1
ATOM 6568 O O . GLY A 1 820 ? 30.719 42.75 27.25 1 97.69 820 GLY A O 1
ATOM 6569 N N . VAL A 1 821 ? 29.25 42.188 25.719 1 97.94 821 VAL A N 1
ATOM 6570 C CA . VAL A 1 821 ? 28.266 41.844 26.75 1 97.94 821 VAL A CA 1
ATOM 6571 C C . VAL A 1 821 ? 27.422 40.656 26.281 1 97.94 821 VAL A C 1
ATOM 6573 O O . VAL A 1 821 ? 27.25 40.438 25.078 1 97.94 821 VAL A O 1
ATOM 6576 N N . VAL A 1 822 ? 26.984 39.75 27.203 1 98.44 822 VAL A N 1
ATOM 6577 C CA . VAL A 1 822 ? 26.172 38.594 26.906 1 98.44 822 VAL A CA 1
ATOM 6578 C C . VAL A 1 822 ? 24.922 38.594 27.781 1 98.44 822 VAL A C 1
ATOM 6580 O O . VAL A 1 822 ? 25 38.844 28.984 1 98.44 822 VAL A O 1
ATOM 6583 N N . GLY A 1 823 ? 23.75 38.406 27.125 1 97.94 823 GLY A N 1
ATOM 6584 C CA . GLY A 1 823 ? 22.484 38.312 27.828 1 97.94 823 GLY A CA 1
ATOM 6585 C C . GLY A 1 823 ? 21.906 36.906 27.828 1 97.94 823 GLY A C 1
ATOM 6586 O O . GLY A 1 823 ? 22.469 36 27.188 1 97.94 823 GLY A O 1
ATOM 6587 N N . ALA A 1 824 ? 20.766 36.75 28.578 1 97.38 824 ALA A N 1
ATOM 6588 C CA . ALA A 1 824 ? 20.203 35.406 28.781 1 97.38 824 ALA A CA 1
ATOM 6589 C C . ALA A 1 824 ? 18.719 35.406 28.438 1 97.38 824 ALA A C 1
ATOM 6591 O O . ALA A 1 824 ? 18.125 36.438 28.109 1 97.38 824 ALA A O 1
ATOM 6592 N N . LYS A 1 825 ? 18.125 34.188 28.453 1 96.88 825 LYS A N 1
ATOM 6593 C CA . LYS A 1 825 ? 16.719 33.906 28.219 1 96.88 825 LYS A CA 1
ATOM 6594 C C . LYS A 1 825 ? 15.953 33.812 29.531 1 96.88 825 LYS A C 1
ATOM 6596 O O . LYS A 1 825 ? 16.359 33.062 30.422 1 96.88 825 LYS A O 1
ATOM 6601 N N . PHE A 1 826 ? 14.812 34.562 29.688 1 96.81 826 PHE A N 1
ATOM 6602 C CA . PHE A 1 826 ? 14.07 34.594 30.938 1 96.81 826 PHE A CA 1
ATOM 6603 C C . PHE A 1 826 ? 12.703 33.938 30.766 1 96.81 826 PHE A C 1
ATOM 6605 O O . PHE A 1 826 ? 12.102 34.031 29.688 1 96.81 826 PHE A O 1
ATOM 6612 N N . TYR A 1 827 ? 12.273 33.312 31.828 1 94.38 827 TYR A N 1
ATOM 6613 C CA . TYR A 1 827 ? 10.953 32.688 31.891 1 94.38 827 TYR A CA 1
ATOM 6614 C C . TYR A 1 827 ? 10.219 33.125 33.156 1 94.38 827 TYR A C 1
ATOM 6616 O O . TYR A 1 827 ? 10.852 33.438 34.188 1 94.38 827 TYR A O 1
ATOM 6624 N N . ASN A 1 828 ? 8.938 33.156 33.031 1 92.38 828 ASN A N 1
ATOM 6625 C CA . ASN A 1 828 ? 8.164 33.344 34.219 1 92.38 828 ASN A CA 1
ATOM 6626 C C . ASN A 1 828 ? 7.844 32.031 34.906 1 92.38 828 ASN A C 1
ATOM 6628 O O . ASN A 1 828 ? 8.273 30.969 34.438 1 92.38 828 ASN A O 1
ATOM 6632 N N . ARG A 1 829 ? 7.18 32.062 35.938 1 86.81 829 ARG A N 1
ATOM 6633 C CA . ARG A 1 829 ? 6.945 30.875 36.75 1 86.81 829 ARG A CA 1
ATOM 6634 C C . ARG A 1 829 ? 5.984 29.922 36.031 1 86.81 829 ARG A C 1
ATOM 6636 O O . ARG A 1 829 ? 5.969 28.734 36.312 1 86.81 829 ARG A O 1
ATOM 6643 N N . ASP A 1 830 ? 5.258 30.469 35.094 1 85.5 830 ASP A N 1
ATOM 6644 C CA . ASP A 1 830 ? 4.336 29.641 34.344 1 85.5 830 ASP A CA 1
ATOM 6645 C C . ASP A 1 830 ? 5.062 28.938 33.188 1 85.5 830 ASP A C 1
ATOM 6647 O O . ASP A 1 830 ? 4.453 28.156 32.438 1 85.5 830 ASP A O 1
ATOM 6651 N N . GLY A 1 831 ? 6.305 29.172 33.156 1 88.56 831 GLY A N 1
ATOM 6652 C CA . GLY A 1 831 ? 7.074 28.516 32.094 1 88.56 831 GLY A CA 1
ATOM 6653 C C . GLY A 1 831 ? 6.957 29.203 30.766 1 88.56 831 GLY A C 1
ATOM 6654 O O . GLY A 1 831 ? 7.145 28.578 29.719 1 88.56 831 GLY A O 1
ATOM 6655 N N . LYS A 1 832 ? 6.492 30.359 30.688 1 93 832 LYS A N 1
ATOM 6656 C CA . LYS A 1 832 ? 6.395 31.172 29.469 1 93 832 LYS A CA 1
ATOM 6657 C C . LYS A 1 832 ? 7.535 32.188 29.375 1 93 832 LYS A C 1
ATOM 6659 O O . LYS A 1 832 ? 8.055 32.625 30.406 1 93 832 LYS A O 1
ATOM 6664 N N . ILE A 1 833 ? 7.918 32.562 28.188 1 96.25 833 ILE A N 1
ATOM 6665 C CA . ILE A 1 833 ? 8.984 33.531 27.969 1 96.25 833 ILE A CA 1
ATOM 6666 C C . ILE A 1 833 ? 8.586 34.875 28.562 1 96.25 833 ILE A C 1
ATOM 6668 O O . ILE A 1 833 ? 7.5 35.375 28.297 1 96.25 833 ILE A O 1
ATOM 6672 N N . SER A 1 834 ? 9.383 35.375 29.438 1 96.19 834 SER A N 1
ATOM 6673 C CA . SER A 1 834 ? 9.141 36.688 29.984 1 96.19 834 SER A CA 1
ATOM 6674 C C . SER A 1 834 ? 10.039 37.75 29.328 1 96.19 834 SER A C 1
ATOM 6676 O O . SER A 1 834 ? 9.672 38.906 29.219 1 96.19 834 SER A O 1
ATOM 6678 N N . GLN A 1 835 ? 11.273 37.344 28.906 1 95.5 835 GLN A N 1
ATOM 6679 C CA . GLN A 1 835 ? 12.164 38.219 28.156 1 95.5 835 GLN A CA 1
ATOM 6680 C C . GLN A 1 835 ? 13.18 37.406 27.359 1 95.5 835 GLN A C 1
ATOM 6682 O O . GLN A 1 835 ? 13.703 36.406 27.844 1 95.5 835 GLN A O 1
ATOM 6687 N N . ALA A 1 836 ? 13.398 37.812 26.188 1 95.88 836 ALA A N 1
ATOM 6688 C CA . ALA A 1 836 ? 14.383 37.188 25.312 1 95.88 836 ALA A CA 1
ATOM 6689 C C . ALA A 1 836 ? 15.102 38.219 24.453 1 95.88 836 ALA A C 1
ATOM 6691 O O . ALA A 1 836 ? 15.008 38.188 23.219 1 95.88 836 ALA A O 1
ATOM 6692 N N . GLY A 1 837 ? 15.891 39.031 25.094 1 95.62 837 GLY A N 1
ATOM 6693 C CA . GLY A 1 837 ? 16.5 40.188 24.438 1 95.62 837 GLY A CA 1
ATOM 6694 C C . GLY A 1 837 ? 15.602 41.406 24.391 1 95.62 837 GLY A C 1
ATOM 6695 O O . GLY A 1 837 ? 14.43 41.344 24.766 1 95.62 837 GLY A O 1
ATOM 6696 N N . LEU A 1 838 ? 16.125 42.5 24.031 1 96.88 838 LEU A N 1
ATOM 6697 C CA . LEU A 1 838 ? 15.367 43.75 23.969 1 96.88 838 LEU A CA 1
ATOM 6698 C C . LEU A 1 838 ? 15.422 44.344 22.578 1 96.88 838 LEU A C 1
ATOM 6700 O O . LEU A 1 838 ? 16.469 44.344 21.938 1 96.88 838 LEU A O 1
ATOM 6704 N N . ILE A 1 839 ? 14.273 44.781 22.109 1 96.75 839 ILE A N 1
ATOM 6705 C CA . ILE A 1 839 ? 14.18 45.469 20.828 1 96.75 839 ILE A CA 1
ATOM 6706 C C . ILE A 1 839 ? 13.883 46.938 21.047 1 96.75 839 ILE A C 1
ATOM 6708 O O . ILE A 1 839 ? 12.953 47.312 21.766 1 96.75 839 ILE A O 1
ATOM 6712 N N . LEU A 1 840 ? 14.727 47.75 20.406 1 96.62 840 LEU A N 1
ATOM 6713 C CA . LEU A 1 840 ? 14.555 49.188 20.5 1 96.62 840 LEU A CA 1
ATOM 6714 C C . LEU A 1 840 ? 13.367 49.656 19.672 1 96.62 840 LEU A C 1
ATOM 6716 O O . LEU A 1 840 ? 13.242 49.281 18.5 1 96.62 840 LEU A O 1
ATOM 6720 N N . GLY A 1 841 ? 12.43 50.375 20.25 1 93.75 841 GLY A N 1
ATOM 6721 C CA . GLY A 1 841 ? 11.281 50.938 19.531 1 93.75 841 GLY A CA 1
ATOM 6722 C C . GLY A 1 841 ? 10.039 50.062 19.672 1 93.75 841 GLY A C 1
ATOM 6723 O O . GLY A 1 841 ? 8.938 50.5 19.328 1 93.75 841 GLY A O 1
ATOM 6724 N N . LEU A 1 842 ? 10.219 48.875 20.188 1 94.38 842 LEU A N 1
ATOM 6725 C CA . LEU A 1 842 ? 9.086 47.969 20.344 1 94.38 842 LEU A CA 1
ATOM 6726 C C . LEU A 1 842 ? 8.086 48.5 21.359 1 94.38 842 LEU A C 1
ATOM 6728 O O . LEU A 1 842 ? 8.469 48.938 22.453 1 94.38 842 LEU A O 1
ATOM 6732 N N . ASN A 1 843 ? 6.781 48.594 20.984 1 93.88 843 ASN A N 1
ATOM 6733 C CA . ASN A 1 843 ? 5.691 49.094 21.828 1 93.88 843 ASN A CA 1
ATOM 6734 C C . ASN A 1 843 ? 5.961 50.531 22.297 1 93.88 843 ASN A C 1
ATOM 6736 O O . ASN A 1 843 ? 5.742 50.844 23.469 1 93.88 843 ASN A O 1
ATOM 6740 N N . GLU A 1 844 ? 6.594 51.344 21.484 1 89.69 844 GLU A N 1
ATOM 6741 C CA . GLU A 1 844 ? 6.855 52.781 21.672 1 89.69 844 GLU A CA 1
ATOM 6742 C C . GLU A 1 844 ? 7.906 53 22.75 1 89.69 844 GLU A C 1
ATOM 6744 O O . GLU A 1 844 ? 7.906 54.062 23.406 1 89.69 844 GLU A O 1
ATOM 6749 N N . GLY A 1 845 ? 8.75 52.094 22.859 1 92.5 845 GLY A N 1
ATOM 6750 C CA . GLY A 1 845 ? 9.844 52.156 23.812 1 92.5 845 GLY A CA 1
ATOM 6751 C C . GLY A 1 845 ? 10.875 51.062 23.641 1 92.5 845 GLY A C 1
ATOM 6752 O O . GLY A 1 845 ? 11.43 50.906 22.547 1 92.5 845 GLY A O 1
ATOM 6753 N N . ILE A 1 846 ? 11.188 50.438 24.688 1 94.56 846 ILE A N 1
ATOM 6754 C CA . ILE A 1 846 ? 12.062 49.25 24.703 1 94.56 846 ILE A CA 1
ATOM 6755 C C . ILE A 1 846 ? 11.32 48.062 25.328 1 94.56 846 ILE A C 1
ATOM 6757 O O . ILE A 1 846 ? 10.805 48.156 26.438 1 94.56 846 ILE A O 1
ATOM 6761 N N . ASP A 1 847 ? 11.234 47.094 24.578 1 94.75 847 ASP A N 1
ATOM 6762 C CA . ASP A 1 847 ? 10.516 45.906 25.094 1 94.75 847 ASP A CA 1
ATOM 6763 C C . ASP A 1 847 ? 11.141 44.625 24.578 1 94.75 847 ASP A C 1
ATOM 6765 O O . ASP A 1 847 ? 12.023 44.656 23.719 1 94.75 847 ASP A O 1
ATOM 6769 N N . SER A 1 848 ? 10.688 43.562 25.203 1 95.69 848 SER A N 1
ATOM 6770 C CA . SER A 1 848 ? 11.18 42.25 24.797 1 95.69 848 SER A CA 1
ATOM 6771 C C . SER A 1 848 ? 10.234 41.594 23.797 1 95.69 848 SER A C 1
ATOM 6773 O O . SER A 1 848 ? 9.016 41.625 23.969 1 95.69 848 SER A O 1
ATOM 6775 N N . PRO A 1 849 ? 10.789 41 22.766 1 95.44 849 PRO A N 1
ATOM 6776 C CA . PRO A 1 849 ? 9.945 40.219 21.859 1 95.44 849 PRO A CA 1
ATOM 6777 C C . PRO A 1 849 ? 9.57 38.844 22.422 1 95.44 849 PRO A C 1
ATOM 6779 O O . PRO A 1 849 ? 10.156 38.406 23.422 1 95.44 849 PRO A O 1
ATOM 6782 N N . PHE A 1 850 ? 8.484 38.062 21.922 1 95.19 850 PHE A N 1
ATOM 6783 C CA . PHE A 1 850 ? 8.109 36.688 22.125 1 95.19 850 PHE A CA 1
ATOM 6784 C C . PHE A 1 850 ? 7.512 36.5 23.516 1 95.19 850 PHE A C 1
ATOM 6786 O O . PHE A 1 850 ? 7.355 35.375 23.984 1 95.19 850 PHE A O 1
ATOM 6793 N N . VAL A 1 851 ? 7.262 37.594 24.234 1 94.69 851 VAL A N 1
ATOM 6794 C CA . VAL A 1 851 ? 6.707 37.469 25.578 1 94.69 851 VAL A CA 1
ATOM 6795 C C . VAL A 1 851 ? 5.43 36.625 25.547 1 94.69 851 VAL A C 1
ATOM 6797 O O . VAL A 1 851 ? 4.547 36.875 24.719 1 94.69 851 VAL A O 1
ATOM 6800 N N . GLY A 1 852 ? 5.422 35.625 26.375 1 92.75 852 GLY A N 1
ATOM 6801 C CA . GLY A 1 852 ? 4.238 34.812 26.453 1 92.75 852 GLY A CA 1
ATOM 6802 C C . GLY A 1 852 ? 4.375 33.5 25.688 1 92.75 852 GLY A C 1
ATOM 6803 O O . GLY A 1 852 ? 3.557 32.594 25.828 1 92.75 852 GLY A O 1
ATOM 6804 N N . GLU A 1 853 ? 5.398 33.344 24.906 1 94.31 853 GLU A N 1
ATOM 6805 C CA . GLU A 1 853 ? 5.613 32.094 24.156 1 94.31 853 GLU A CA 1
ATOM 6806 C C . GLU A 1 853 ? 6.004 30.953 25.078 1 94.31 853 GLU A C 1
ATOM 6808 O O . GLU A 1 853 ? 6.496 31.188 26.188 1 94.31 853 GLU A O 1
ATOM 6813 N N . LYS A 1 854 ? 5.848 29.703 24.641 1 92 854 LYS A N 1
ATOM 6814 C CA . LYS A 1 854 ? 6.215 28.531 25.422 1 92 854 LYS A CA 1
ATOM 6815 C C . LYS A 1 854 ? 7.73 28.391 25.516 1 92 854 LYS A C 1
ATOM 6817 O O . LYS A 1 854 ? 8.461 28.875 24.656 1 92 854 LYS A O 1
ATOM 6822 N N . LYS A 1 855 ? 8.062 27.734 26.484 1 88.75 855 LYS A N 1
ATOM 6823 C CA . LYS A 1 855 ? 9.484 27.531 26.781 1 88.75 855 LYS A CA 1
ATOM 6824 C C . LYS A 1 855 ? 10.203 26.891 25.594 1 88.75 855 LYS A C 1
ATOM 6826 O O . LYS A 1 855 ? 11.344 27.234 25.281 1 88.75 855 LYS A O 1
ATOM 6831 N N . ASP A 1 856 ? 9.484 26 24.891 1 89 856 ASP A N 1
ATOM 6832 C CA . ASP A 1 856 ? 10.133 25.234 23.828 1 89 856 ASP A CA 1
ATOM 6833 C C . ASP A 1 856 ? 9.867 25.859 22.469 1 89 856 ASP A C 1
ATOM 6835 O O . ASP A 1 856 ? 10.219 25.281 21.438 1 89 856 ASP A O 1
ATOM 6839 N N . ALA A 1 857 ? 9.336 27.062 22.469 1 93.5 857 ALA A N 1
ATOM 6840 C CA . ALA A 1 857 ? 9.086 27.734 21.203 1 93.5 857 ALA A CA 1
ATOM 6841 C C . ALA A 1 857 ? 10.398 28.078 20.5 1 93.5 857 ALA A C 1
ATOM 6843 O O . ALA A 1 857 ? 11.391 28.406 21.141 1 93.5 857 ALA A O 1
ATOM 6844 N N . LYS A 1 858 ? 10.383 28 19.172 1 94.12 858 LYS A N 1
ATOM 6845 C CA . LYS A 1 858 ? 11.602 28.266 18.406 1 94.12 858 LYS A CA 1
ATOM 6846 C C . LYS A 1 858 ? 11.688 29.734 18 1 94.12 858 LYS A C 1
ATOM 6848 O O . LYS A 1 858 ? 12.781 30.25 17.766 1 94.12 858 LYS A O 1
ATOM 6853 N N . GLY A 1 859 ? 10.5 30.344 17.922 1 93.75 859 GLY A N 1
ATOM 6854 C CA . GLY A 1 859 ? 10.445 31.75 17.609 1 93.75 859 GLY A CA 1
ATOM 6855 C C . GLY A 1 859 ? 10.656 32.031 16.125 1 93.75 859 GLY A C 1
ATOM 6856 O O . GLY A 1 859 ? 10.82 31.109 15.336 1 93.75 859 GLY A O 1
ATOM 6857 N N . TYR A 1 860 ? 10.641 33.344 15.758 1 95.5 860 TYR A N 1
ATOM 6858 C CA . TYR A 1 860 ? 10.844 33.844 14.398 1 95.5 860 TYR A CA 1
ATOM 6859 C C . TYR A 1 860 ? 12.258 33.531 13.914 1 95.5 860 TYR A C 1
ATOM 6861 O O . TYR A 1 860 ? 13.234 33.938 14.555 1 95.5 860 TYR A O 1
ATOM 6869 N N . MET A 1 861 ? 12.406 32.75 12.859 1 95.69 861 MET A N 1
ATOM 6870 C CA . MET A 1 861 ? 13.703 32.375 12.289 1 95.69 861 MET A CA 1
ATOM 6871 C C . MET A 1 861 ? 14.547 31.641 13.305 1 95.69 861 MET A C 1
ATOM 6873 O O . MET A 1 861 ? 15.766 31.812 13.352 1 95.69 861 MET A O 1
ATOM 6877 N N . GLN A 1 862 ? 13.977 30.969 14.258 1 95.44 862 GLN A N 1
ATOM 6878 C CA . GLN A 1 862 ? 14.633 30.125 15.258 1 95.44 862 GLN A CA 1
ATOM 6879 C C . GLN A 1 862 ? 15.297 30.969 16.344 1 95.44 862 GLN A C 1
ATOM 6881 O O . GLN A 1 862 ? 16.125 30.469 17.109 1 95.44 862 GLN A O 1
ATOM 6886 N N . ARG A 1 863 ? 14.891 32.156 16.453 1 96.25 863 ARG A N 1
ATOM 6887 C CA . ARG A 1 863 ? 15.633 33.125 17.266 1 96.25 863 ARG A CA 1
ATOM 6888 C C . ARG A 1 863 ? 15.453 32.844 18.75 1 96.25 863 ARG A C 1
ATOM 6890 O O . ARG A 1 863 ? 16.203 33.375 19.578 1 96.25 863 ARG A O 1
ATOM 6897 N N . LEU A 1 864 ? 14.539 32.031 19.109 1 95.5 864 LEU A N 1
ATOM 6898 C CA . LEU A 1 864 ? 14.367 31.703 20.516 1 95.5 864 LEU A CA 1
ATOM 6899 C C . LEU A 1 864 ? 15.219 30.484 20.891 1 95.5 864 LEU A C 1
ATOM 6901 O O . LEU A 1 864 ? 15.383 30.172 22.078 1 95.5 864 LEU A O 1
ATOM 6905 N N . ALA A 1 865 ? 15.867 29.922 19.875 1 94.88 865 ALA A N 1
ATOM 6906 C CA . ALA A 1 865 ? 16.516 28.625 20.125 1 94.88 865 ALA A CA 1
ATOM 6907 C C . ALA A 1 865 ? 18.016 28.719 19.875 1 94.88 865 ALA A C 1
ATOM 6909 O O . ALA A 1 865 ? 18.766 27.797 20.203 1 94.88 865 ALA A O 1
ATOM 6910 N N . VAL A 1 866 ? 18.438 29.875 19.328 1 96.44 866 VAL A N 1
ATOM 6911 C CA . VAL A 1 866 ? 19.828 29.906 18.922 1 96.44 866 VAL A CA 1
ATOM 6912 C C . VAL A 1 866 ? 20.469 31.219 19.375 1 96.44 866 VAL A C 1
ATOM 6914 O O . VAL A 1 866 ? 19.766 32.156 19.75 1 96.44 866 VAL A O 1
ATOM 6917 N N . GLU A 1 867 ? 21.891 31.25 19.391 1 97.38 867 GLU A N 1
ATOM 6918 C CA . GLU A 1 867 ? 22.625 32.469 19.703 1 97.38 867 GLU A CA 1
ATOM 6919 C C . GLU A 1 867 ? 22.438 33.531 18.625 1 97.38 867 GLU A C 1
ATOM 6921 O O . GLU A 1 867 ? 22.359 33.219 17.438 1 97.38 867 GLU A O 1
ATOM 6926 N N . GLN A 1 868 ? 22.312 34.719 19.062 1 97.56 868 GLN A N 1
ATOM 6927 C CA . GLN A 1 868 ? 22.141 35.844 18.156 1 97.56 868 GLN A CA 1
ATOM 6928 C C . GLN A 1 868 ? 22.656 37.125 18.781 1 97.56 868 GLN A C 1
ATOM 6930 O O . GLN A 1 868 ? 23.062 37.156 19.953 1 97.56 868 GLN A O 1
ATOM 6935 N N . ASN A 1 869 ? 22.641 38.156 18.016 1 98 869 ASN A N 1
ATOM 6936 C CA . ASN A 1 869 ? 23.031 39.469 18.5 1 98 869 ASN A CA 1
ATOM 6937 C C . ASN A 1 869 ? 21.828 40.406 18.609 1 98 869 ASN A C 1
ATOM 6939 O O . ASN A 1 869 ? 20.953 40.406 17.734 1 98 869 ASN A O 1
ATOM 6943 N N . TYR A 1 870 ? 21.75 41.094 19.734 1 97.94 870 TYR A N 1
ATOM 6944 C CA . TYR A 1 870 ? 20.781 42.188 19.953 1 97.94 870 TYR A CA 1
ATOM 6945 C C . TYR A 1 870 ? 21.484 43.531 20.125 1 97.94 870 TYR A C 1
ATOM 6947 O O . TYR A 1 870 ? 22.719 43.562 20.203 1 97.94 870 TYR A O 1
ATOM 6955 N N . SER A 1 871 ? 20.641 44.562 20.062 1 97.25 871 SER A N 1
ATOM 6956 C CA . SER A 1 871 ? 21.172 45.875 20.375 1 97.25 871 SER A CA 1
ATOM 6957 C C . SER A 1 871 ? 21.297 46.094 21.875 1 97.25 871 SER A C 1
ATOM 6959 O O . SER A 1 871 ? 22.125 46.875 22.344 1 97.25 871 SER A O 1
ATOM 6961 N N . ALA A 1 872 ? 20.453 45.344 22.547 1 97.81 872 ALA A N 1
ATOM 6962 C CA . ALA A 1 872 ? 20.5 45.438 24.016 1 97.81 872 ALA A CA 1
ATOM 6963 C C . ALA A 1 872 ? 19.969 44.188 24.672 1 97.81 872 ALA A C 1
ATOM 6965 O O . ALA A 1 872 ? 19.109 43.5 24.094 1 97.81 872 ALA A O 1
ATOM 6966 N N . VAL A 1 873 ? 20.531 43.938 25.859 1 97.44 873 VAL A N 1
ATOM 6967 C CA . VAL A 1 873 ? 20.062 42.844 26.703 1 97.44 873 VAL A CA 1
ATOM 6968 C C . VAL A 1 873 ? 19.797 43.344 28.109 1 97.44 873 VAL A C 1
ATOM 6970 O O . VAL A 1 873 ? 20.234 44.438 28.484 1 97.44 873 VAL A O 1
ATOM 6973 N N . SER A 1 874 ? 19.156 42.594 28.875 1 95.44 874 SER A N 1
ATOM 6974 C CA . SER A 1 874 ? 18.641 43.031 30.156 1 95.44 874 SER A CA 1
ATOM 6975 C C . SER A 1 874 ? 19.656 42.781 31.281 1 95.44 874 SER A C 1
ATOM 6977 O O . SER A 1 874 ? 20.359 41.781 31.266 1 95.44 874 SER A O 1
ATOM 6979 N N . ALA A 1 875 ? 19.625 43.688 32.25 1 93.75 875 ALA A N 1
ATOM 6980 C CA . ALA A 1 875 ? 20.5 43.562 33.406 1 93.75 875 ALA A CA 1
ATOM 6981 C C . ALA A 1 875 ? 19.938 42.594 34.438 1 93.75 875 ALA A C 1
ATOM 6983 O O . ALA A 1 875 ? 20.547 42.344 35.469 1 93.75 875 ALA A O 1
ATOM 6984 N N . VAL A 1 876 ? 18.781 42.094 34.125 1 94.5 876 VAL A N 1
ATOM 6985 C CA . VAL A 1 876 ? 18.328 41 34.969 1 94.5 876 VAL A CA 1
ATOM 6986 C C . VAL A 1 876 ? 19.406 39.906 35.062 1 94.5 876 VAL A C 1
ATOM 6988 O O . VAL A 1 876 ? 19.594 39.312 36.125 1 94.5 876 VAL A O 1
ATOM 6991 N N . CYS A 1 877 ? 20.016 39.719 34 1 96.44 877 CYS A N 1
ATOM 6992 C CA . CYS A 1 877 ? 21.188 38.875 33.938 1 96.44 877 CYS A CA 1
ATOM 6993 C C . CYS A 1 877 ? 22.047 39.188 32.719 1 96.44 877 CYS A C 1
ATOM 6995 O O . CYS A 1 877 ? 21.656 38.938 31.594 1 96.44 877 CYS A O 1
ATOM 6997 N N . LEU A 1 878 ? 23.156 39.75 32.875 1 97 878 LEU A N 1
ATOM 6998 C CA . LEU A 1 878 ? 24.094 39.969 31.781 1 97 878 LEU A CA 1
ATOM 6999 C C . LEU A 1 878 ? 25.531 39.875 32.25 1 97 878 LEU A C 1
ATOM 7001 O O . LEU A 1 878 ? 25.797 40.125 33.438 1 97 878 LEU A O 1
ATOM 7005 N N . MET A 1 879 ? 26.406 39.469 31.469 1 98.38 879 MET A N 1
ATOM 7006 C CA . MET A 1 879 ? 27.828 39.375 31.75 1 98.38 879 MET A CA 1
ATOM 7007 C C . MET A 1 879 ? 28.625 40.344 30.875 1 98.38 879 MET A C 1
ATOM 7009 O O . MET A 1 879 ? 28.375 40.438 29.672 1 98.38 879 MET A O 1
ATOM 7013 N N . VAL A 1 880 ? 29.484 41.094 31.453 1 98.19 880 VAL A N 1
ATOM 7014 C CA . VAL A 1 880 ? 30.297 42.062 30.734 1 98.19 880 VAL A CA 1
ATOM 7015 C C . VAL A 1 880 ? 31.75 42 31.234 1 98.19 880 VAL A C 1
ATOM 7017 O O . VAL A 1 880 ? 31.984 41.688 32.406 1 98.19 880 VAL A O 1
ATOM 7020 N N . ARG A 1 881 ? 32.625 42.188 30.359 1 96.19 881 ARG A N 1
ATOM 7021 C CA . ARG A 1 881 ? 34.031 42.312 30.75 1 96.19 881 ARG A CA 1
ATOM 7022 C C . ARG A 1 881 ? 34.25 43.531 31.641 1 96.19 881 ARG A C 1
ATOM 7024 O O . ARG A 1 881 ? 33.906 44.656 31.266 1 96.19 881 ARG A O 1
ATOM 7031 N N . LYS A 1 882 ? 34.969 43.344 32.781 1 96.88 882 LYS A N 1
ATOM 7032 C CA . LYS A 1 882 ? 35.125 44.406 33.719 1 96.88 882 LYS A CA 1
ATOM 7033 C C . LYS A 1 882 ? 35.938 45.562 33.125 1 96.88 882 LYS A C 1
ATOM 7035 O O . LYS A 1 882 ? 35.594 46.75 33.281 1 96.88 882 LYS A O 1
ATOM 7040 N N . ALA A 1 883 ? 36.969 45.219 32.406 1 96 883 ALA A N 1
ATOM 7041 C CA . ALA A 1 883 ? 37.812 46.219 31.781 1 96 883 ALA A CA 1
ATOM 7042 C C . ALA A 1 883 ? 37 47.094 30.812 1 96 883 ALA A C 1
ATOM 7044 O O . ALA A 1 883 ? 37.219 48.312 30.75 1 96 883 ALA A O 1
ATOM 7045 N N . LEU A 1 884 ? 36.188 46.469 30.078 1 96.75 884 LEU A N 1
ATOM 7046 C CA . LEU A 1 884 ? 35.344 47.188 29.141 1 96.75 884 LEU A CA 1
ATOM 7047 C C . LEU A 1 884 ? 34.312 48.031 29.891 1 96.75 884 LEU A C 1
ATOM 7049 O O . LEU A 1 884 ? 34.031 49.188 29.516 1 96.75 884 LEU A O 1
ATOM 7053 N N . PHE A 1 885 ? 33.75 47.469 30.938 1 97.19 885 PHE A N 1
ATOM 7054 C CA . PHE A 1 885 ? 32.781 48.156 31.797 1 97.19 885 PHE A CA 1
ATOM 7055 C C . PHE A 1 885 ? 33.375 49.438 32.375 1 97.19 885 PHE A C 1
ATOM 7057 O O . PHE A 1 885 ? 32.75 50.5 32.281 1 97.19 885 PHE A O 1
ATOM 7064 N N . ASP A 1 886 ? 34.625 49.375 32.781 1 95.75 886 ASP A N 1
ATOM 7065 C CA . ASP A 1 886 ? 35.312 50.5 33.375 1 95.75 886 ASP A CA 1
ATOM 7066 C C . ASP A 1 886 ? 35.688 51.531 32.312 1 95.75 886 ASP A C 1
ATOM 7068 O O . ASP A 1 886 ? 35.531 52.75 32.531 1 95.75 886 ASP A O 1
ATOM 7072 N N . ALA A 1 887 ? 36.094 51.031 31.25 1 95.94 887 ALA A N 1
ATOM 7073 C CA . ALA A 1 887 ? 36.562 51.906 30.156 1 95.94 887 ALA A CA 1
ATOM 7074 C C . ALA A 1 887 ? 35.406 52.781 29.641 1 95.94 887 ALA A C 1
ATOM 7076 O O . ALA A 1 887 ? 35.625 53.906 29.219 1 95.94 887 ALA A O 1
ATOM 7077 N N . LEU A 1 888 ? 34.219 52.281 29.734 1 96.38 888 LEU A N 1
ATOM 7078 C CA . LEU A 1 888 ? 33.062 53 29.172 1 96.38 888 LEU A CA 1
ATOM 7079 C C . LEU A 1 888 ? 32.344 53.781 30.266 1 96.38 888 LEU A C 1
ATOM 7081 O O . LEU A 1 888 ? 31.297 54.375 30.016 1 96.38 888 LEU A O 1
ATOM 7085 N N . GLY A 1 889 ? 32.906 53.781 31.469 1 94.75 889 GLY A N 1
ATOM 7086 C CA . GLY A 1 889 ? 32.375 54.594 32.531 1 94.75 889 GLY A CA 1
ATOM 7087 C C . GLY A 1 889 ? 31.266 53.938 33.312 1 94.75 889 GLY A C 1
ATOM 7088 O O . GLY A 1 889 ? 30.531 54.562 34.062 1 94.75 889 GLY A O 1
ATOM 7089 N N . GLY A 1 890 ? 31.078 52.594 33.094 1 95.75 890 GLY A N 1
ATOM 7090 C CA . GLY A 1 890 ? 30.047 51.844 33.812 1 95.75 890 GLY A CA 1
ATOM 7091 C C . GLY A 1 890 ? 28.641 52.281 33.438 1 95.75 890 GLY A C 1
ATOM 7092 O O . GLY A 1 890 ? 28.375 52.594 32.281 1 95.75 890 GLY A O 1
ATOM 7093 N N . LEU A 1 891 ? 27.703 52.125 34.406 1 96.44 891 LEU A N 1
ATOM 7094 C CA . LEU A 1 891 ? 26.312 52.531 34.188 1 96.44 891 LEU A CA 1
ATOM 7095 C C . LEU A 1 891 ? 26.109 54 34.469 1 96.44 891 LEU A C 1
ATOM 7097 O O . LEU A 1 891 ? 26.719 54.562 35.406 1 96.44 891 LEU A O 1
ATOM 7101 N N . ASP A 1 892 ? 25.375 54.656 33.594 1 94.88 892 ASP A N 1
ATOM 7102 C CA . ASP A 1 892 ? 25.109 56.094 33.781 1 94.88 892 ASP A CA 1
ATOM 7103 C C . ASP A 1 892 ? 24.219 56.344 35 1 94.88 892 ASP A C 1
ATOM 7105 O O . ASP A 1 892 ? 23.062 55.906 35.031 1 94.88 892 ASP A O 1
ATOM 7109 N N . GLU A 1 893 ? 24.703 57.125 35.969 1 91.5 893 GLU A N 1
ATOM 7110 C CA . GLU A 1 893 ? 23.984 57.344 37.219 1 91.5 893 GLU A CA 1
ATOM 7111 C C . GLU A 1 893 ? 23.141 58.625 37.125 1 91.5 893 GLU A C 1
ATOM 7113 O O . GLU A 1 893 ? 22.391 58.938 38.062 1 91.5 893 GLU A O 1
ATOM 7118 N N . GLY A 1 894 ? 23.203 59.312 36.094 1 92.44 894 GLY A N 1
ATOM 7119 C CA . GLY A 1 894 ? 22.469 60.562 35.906 1 92.44 894 GLY A CA 1
ATOM 7120 C C . GLY A 1 894 ? 21.141 60.375 35.219 1 92.44 894 GLY A C 1
ATOM 7121 O O . GLY A 1 894 ? 20.125 60.094 35.844 1 92.44 894 GLY A O 1
ATOM 7122 N N . ASP A 1 895 ? 21.188 60.406 33.906 1 91.44 895 ASP A N 1
ATOM 7123 C CA . ASP A 1 895 ? 19.969 60.406 33.094 1 91.44 895 ASP A CA 1
ATOM 7124 C C . ASP A 1 895 ? 19.25 59.062 33.156 1 91.44 895 ASP A C 1
ATOM 7126 O O . ASP A 1 895 ? 18.031 58.969 32.969 1 91.44 895 ASP A O 1
ATOM 7130 N N . PHE A 1 896 ? 20.047 58.031 33.531 1 93.5 896 PHE A N 1
ATOM 7131 C CA . PHE A 1 896 ? 19.469 56.688 33.438 1 93.5 896 PHE A CA 1
ATOM 7132 C C . PHE A 1 896 ? 19.438 56.031 34.812 1 93.5 896 PHE A C 1
ATOM 7134 O O . PHE A 1 896 ? 19.422 54.781 34.906 1 93.5 896 PHE A O 1
ATOM 7141 N N . ALA A 1 897 ? 19.438 56.781 35.812 1 89.12 897 ALA A N 1
ATOM 7142 C CA . ALA A 1 897 ? 19.453 56.281 37.188 1 89.12 897 ALA A CA 1
ATOM 7143 C C . ALA A 1 897 ? 18.188 55.469 37.5 1 89.12 897 ALA A C 1
ATOM 7145 O O . ALA A 1 897 ? 18.219 54.5 38.25 1 89.12 897 ALA A O 1
ATOM 7146 N N . GLU A 1 898 ? 17.078 55.906 36.844 1 87.62 898 GLU A N 1
ATOM 7147 C CA . GLU A 1 898 ? 15.789 55.312 37.188 1 87.62 898 GLU A CA 1
ATOM 7148 C C . GLU A 1 898 ? 15.445 54.156 36.25 1 87.62 898 GLU A C 1
ATOM 7150 O O . GLU A 1 898 ? 14.516 53.375 36.5 1 87.62 898 GLU A O 1
ATOM 7155 N N . GLY A 1 899 ? 16.234 54.188 35.156 1 91.25 899 GLY A N 1
ATOM 7156 C CA . GLY A 1 899 ? 15.93 53.125 34.219 1 91.25 899 GLY A CA 1
ATOM 7157 C C . GLY A 1 899 ? 16.766 53.188 32.969 1 91.25 899 GLY A C 1
ATOM 7158 O O . GLY A 1 899 ? 17.25 54.25 32.594 1 91.25 899 GLY A O 1
ATOM 7159 N N . PHE A 1 900 ? 16.969 51.969 32.312 1 94.75 900 PHE A N 1
ATOM 7160 C CA . PHE A 1 900 ? 17.547 51.781 31 1 94.75 900 PHE A CA 1
ATOM 7161 C C . PHE A 1 900 ? 19.047 52.062 31.016 1 94.75 900 PHE A C 1
ATOM 7163 O O . PHE A 1 900 ? 19.641 52.375 29.984 1 94.75 900 PHE A O 1
ATOM 7170 N N . SER A 1 901 ? 19.672 52 32.219 1 95.44 901 SER A N 1
ATOM 7171 C CA . SER A 1 901 ? 21.125 52.188 32.281 1 95.44 901 SER A CA 1
ATOM 7172 C C . SER A 1 901 ? 21.859 51.062 31.562 1 95.44 901 SER A C 1
ATOM 7174 O O . SER A 1 901 ? 22.922 51.312 30.969 1 95.44 901 SER A O 1
ATOM 7176 N N . GLU A 1 902 ? 21.281 49.906 31.656 1 94.75 902 GLU A N 1
ATOM 7177 C CA . GLU A 1 902 ? 21.906 48.781 30.969 1 94.75 902 GLU A CA 1
ATOM 7178 C C . GLU A 1 902 ? 21.766 48.938 29.453 1 94.75 902 GLU A C 1
ATOM 7180 O O . GLU A 1 902 ? 22.641 48.469 28.703 1 94.75 902 GLU A O 1
ATOM 7185 N N . VAL A 1 903 ? 20.625 49.438 28.922 1 97 903 VAL A N 1
ATOM 7186 C CA . VAL A 1 903 ? 20.438 49.656 27.5 1 97 903 VAL A CA 1
ATOM 7187 C C . VAL A 1 903 ? 21.469 50.656 26.984 1 97 903 VAL A C 1
ATOM 7189 O O . VAL A 1 903 ? 22.094 50.438 25.953 1 97 903 VAL A O 1
ATOM 7192 N N . ASP A 1 904 ? 21.594 51.719 27.781 1 97.12 904 ASP A N 1
ATOM 7193 C CA . ASP A 1 904 ? 22.625 52.719 27.453 1 97.12 904 ASP A CA 1
ATOM 7194 C C . ASP A 1 904 ? 24 52.094 27.406 1 97.12 904 ASP A C 1
ATOM 7196 O O . ASP A 1 904 ? 24.781 52.375 26.484 1 97.12 904 ASP A O 1
ATOM 7200 N N . LEU A 1 905 ? 24.312 51.281 28.344 1 97.31 905 LEU A N 1
ATOM 7201 C CA . LEU A 1 905 ? 25.594 50.594 28.375 1 97.31 905 LEU A CA 1
ATOM 7202 C C . LEU A 1 905 ? 25.781 49.75 27.141 1 97.31 905 LEU A C 1
ATOM 7204 O O . LEU A 1 905 ? 26.844 49.75 26.516 1 97.31 905 LEU A O 1
ATOM 7208 N N . CYS A 1 906 ? 24.797 48.938 26.781 1 97.81 906 CYS A N 1
ATOM 7209 C CA . CYS A 1 906 ? 24.875 48.062 25.625 1 97.81 906 CYS A CA 1
ATOM 7210 C C . CYS A 1 906 ? 25.094 48.844 24.344 1 97.81 906 CYS A C 1
ATOM 7212 O O . CYS A 1 906 ? 25.875 48.438 23.484 1 97.81 906 CYS A O 1
ATOM 7214 N N . LEU A 1 907 ? 24.375 49.906 24.203 1 97.75 907 LEU A N 1
ATOM 7215 C CA . LEU A 1 907 ? 24.516 50.75 23.016 1 97.75 907 LEU A CA 1
ATOM 7216 C C . LEU A 1 907 ? 25.922 51.375 22.953 1 97.75 907 LEU A C 1
ATOM 7218 O O . LEU A 1 907 ? 26.5 51.5 21.875 1 97.75 907 LEU A O 1
ATOM 7222 N N . ASN A 1 908 ? 26.516 51.75 24.109 1 97.5 908 ASN A N 1
ATOM 7223 C CA . ASN A 1 908 ? 27.891 52.219 24.188 1 97.5 908 ASN A CA 1
ATOM 7224 C C . ASN A 1 908 ? 28.875 51.125 23.766 1 97.5 908 ASN A C 1
ATOM 7226 O O . ASN A 1 908 ? 29.859 51.406 23.062 1 97.5 908 ASN A O 1
ATOM 7230 N N . ILE A 1 909 ? 28.594 50 24.203 1 97.06 909 ILE A N 1
ATOM 7231 C CA . ILE A 1 909 ? 29.422 48.875 23.859 1 97.06 909 ILE A CA 1
ATOM 7232 C C . ILE A 1 909 ? 29.375 48.625 22.344 1 97.06 909 ILE A C 1
ATOM 7234 O O . ILE A 1 909 ? 30.406 48.406 21.719 1 97.06 909 ILE A O 1
ATOM 7238 N N . GLY A 1 910 ? 28.188 48.656 21.812 1 95.69 910 GLY A N 1
ATOM 7239 C CA . GLY A 1 910 ? 28.047 48.531 20.375 1 95.69 910 GLY A CA 1
ATOM 7240 C C . GLY A 1 910 ? 28.797 49.625 19.609 1 95.69 910 GLY A C 1
ATOM 7241 O O . GLY A 1 910 ? 29.453 49.312 18.609 1 95.69 910 GLY A O 1
ATOM 7242 N N . GLN A 1 911 ? 28.641 50.781 20.047 1 94.38 911 GLN A N 1
ATOM 7243 C CA . GLN A 1 911 ? 29.312 51.938 19.422 1 94.38 911 GLN A CA 1
ATOM 7244 C C . GLN A 1 911 ? 30.828 51.75 19.484 1 94.38 911 GLN A C 1
ATOM 7246 O O . GLN A 1 911 ? 31.547 52.188 18.578 1 94.38 911 GLN A O 1
ATOM 7251 N N . ALA A 1 912 ? 31.328 51.094 20.531 1 95.5 912 ALA A N 1
ATOM 7252 C CA . ALA A 1 912 ? 32.75 50.844 20.703 1 95.5 912 ALA A CA 1
ATOM 7253 C C . ALA A 1 912 ? 33.219 49.688 19.797 1 95.5 912 ALA A C 1
ATOM 7255 O O . ALA A 1 912 ? 34.406 49.375 19.734 1 95.5 912 ALA A O 1
ATOM 7256 N N . GLY A 1 913 ? 32.344 49.125 19.109 1 92.81 913 GLY A N 1
ATOM 7257 C CA . GLY A 1 913 ? 32.719 48.125 18.094 1 92.81 913 GLY A CA 1
ATOM 7258 C C . GLY A 1 913 ? 32.562 46.688 18.578 1 92.81 913 GLY A C 1
ATOM 7259 O O . GLY A 1 913 ? 32.969 45.75 17.891 1 92.81 913 GLY A O 1
ATOM 7260 N N . TYR A 1 914 ? 32 46.5 19.781 1 96.44 914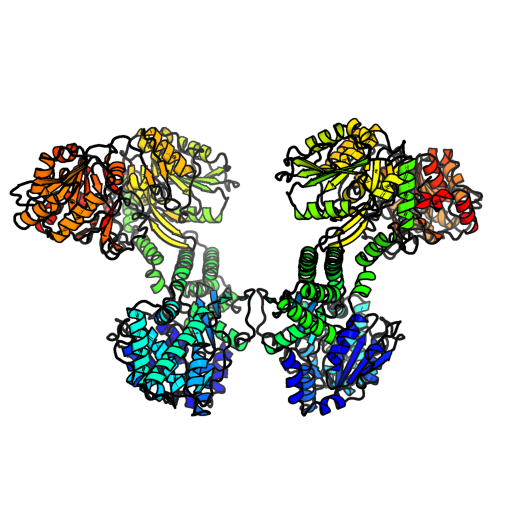 TYR A N 1
ATOM 7261 C CA . TYR A 1 914 ? 31.828 45.156 20.312 1 96.44 914 TYR A CA 1
ATOM 7262 C C . TYR A 1 914 ? 30.438 44.625 20.016 1 96.44 914 TYR A C 1
ATOM 7264 O O . TYR A 1 914 ? 29.516 45.375 19.719 1 96.44 914 TYR A O 1
ATOM 7272 N N . LEU A 1 915 ? 30.266 43.312 20.078 1 96.56 915 LEU A N 1
ATOM 7273 C CA . LEU A 1 915 ? 28.984 42.656 19.859 1 96.56 915 LEU A CA 1
ATOM 7274 C C . LEU A 1 915 ? 28.203 42.5 21.172 1 96.56 915 LEU A C 1
ATOM 7276 O O . LEU A 1 915 ? 28.797 42.281 22.219 1 96.56 915 LEU A O 1
ATOM 7280 N N . VAL A 1 916 ? 26.891 42.656 21.078 1 98.06 916 VAL A N 1
ATOM 7281 C CA . VAL A 1 916 ? 25.969 42.312 22.141 1 98.06 916 VAL A CA 1
ATOM 7282 C C . VAL A 1 916 ? 25.328 40.938 21.844 1 98.06 916 VAL A C 1
ATOM 7284 O O . VAL A 1 916 ? 24.469 40.844 20.969 1 98.06 916 VAL A O 1
ATOM 7287 N N . SER A 1 917 ? 25.734 39.969 22.578 1 97.94 917 SER A N 1
ATOM 7288 C CA . SER A 1 917 ? 25.312 38.594 22.266 1 97.94 917 SER A CA 1
ATOM 7289 C C . SER A 1 917 ? 24.219 38.125 23.219 1 97.94 917 SER A C 1
ATOM 7291 O O . SER A 1 917 ? 24.125 38.625 24.359 1 97.94 917 SER A O 1
ATOM 7293 N N . TRP A 1 918 ? 23.328 37.375 22.766 1 98.12 918 TRP A N 1
ATOM 7294 C CA . TRP A 1 918 ? 22.266 36.719 23.531 1 98.12 918 TRP A CA 1
ATOM 7295 C C . TRP A 1 918 ? 22.297 35.219 23.359 1 98.12 918 TRP A C 1
ATOM 7297 O O . TRP A 1 918 ? 22.469 34.719 22.234 1 98.12 918 TRP A O 1
ATOM 7307 N N . THR A 1 919 ? 22.203 34.438 24.453 1 97.38 919 THR A N 1
ATOM 7308 C CA . THR A 1 919 ? 22.266 32.969 24.375 1 97.38 919 THR A CA 1
ATOM 7309 C C . THR A 1 919 ? 21.062 32.344 25.047 1 97.38 919 THR A C 1
ATOM 7311 O O . THR A 1 919 ? 20.672 32.75 26.156 1 97.38 919 THR A O 1
ATOM 7314 N N . PRO A 1 920 ? 20.469 31.422 24.391 1 96 920 PRO A N 1
ATOM 7315 C CA . PRO A 1 920 ? 19.344 30.703 24.984 1 96 920 PRO A CA 1
ATOM 7316 C C . PRO A 1 920 ? 19.797 29.625 25.969 1 96 920 PRO A C 1
ATOM 7318 O O . PRO A 1 920 ? 18.969 28.984 26.625 1 96 920 PRO A O 1
ATOM 7321 N N . GLN A 1 921 ? 21.141 29.469 26.156 1 94.75 921 GLN A N 1
ATOM 7322 C CA . GLN A 1 921 ? 21.672 28.406 26.984 1 94.75 921 GLN A CA 1
ATOM 7323 C C . GLN A 1 921 ? 21.609 28.781 28.469 1 94.75 921 GLN A C 1
ATOM 7325 O O . GLN A 1 921 ? 21.734 27.906 29.328 1 94.75 921 GLN A O 1
ATOM 7330 N N . VAL A 1 922 ? 21.469 30 28.719 1 96.25 922 VAL A N 1
ATOM 7331 C CA . VAL A 1 922 ? 21.297 30.469 30.094 1 96.25 922 VAL A CA 1
ATOM 7332 C C . VAL A 1 922 ? 19.844 30.844 30.344 1 96.25 922 VAL A C 1
ATOM 7334 O O . VAL A 1 922 ? 19.281 31.719 29.656 1 96.25 922 VAL A O 1
ATOM 7337 N N . GLN A 1 923 ? 19.281 30.172 31.281 1 95.19 923 GLN A N 1
ATOM 7338 C CA . GLN A 1 923 ? 17.875 30.359 31.594 1 95.19 923 GLN A CA 1
ATOM 7339 C C . GLN A 1 923 ? 17.688 30.891 33.031 1 95.19 923 GLN A C 1
ATOM 7341 O O . GLN A 1 923 ? 18.328 30.391 33.969 1 95.19 923 GLN A O 1
ATOM 7346 N N . VAL A 1 924 ? 16.891 31.938 33.094 1 96.44 924 VAL A N 1
ATOM 7347 C CA . VAL A 1 924 ? 16.672 32.594 34.375 1 96.44 924 VAL A CA 1
ATOM 7348 C C . VAL A 1 924 ? 15.172 32.75 34.625 1 96.44 924 VAL A C 1
ATOM 7350 O O . VAL A 1 924 ? 14.422 33.125 33.688 1 96.44 924 VAL A O 1
ATOM 7353 N N . LEU A 1 925 ? 14.766 32.406 35.812 1 95.75 925 LEU A N 1
ATOM 7354 C CA . LEU A 1 925 ? 13.383 32.656 36.219 1 95.75 925 LEU A CA 1
ATOM 7355 C C . LEU A 1 925 ? 13.211 34.094 36.688 1 95.75 925 LEU A C 1
ATOM 7357 O O . LEU A 1 925 ? 13.867 34.531 37.656 1 95.75 925 LEU A O 1
ATOM 7361 N N . HIS A 1 926 ? 12.477 34.875 36.031 1 94.44 926 HIS A N 1
ATOM 7362 C CA . HIS A 1 926 ? 12.211 36.281 36.312 1 94.44 926 HIS A CA 1
ATOM 7363 C C . HIS A 1 926 ? 10.914 36.75 35.656 1 94.44 926 HIS A C 1
ATOM 7365 O O . HIS A 1 926 ? 10.602 36.344 34.531 1 94.44 926 HIS A O 1
ATOM 7371 N N . PRO A 1 927 ? 10.125 37.531 36.281 1 89.25 927 PRO A N 1
ATOM 7372 C CA . PRO A 1 927 ? 8.875 38 35.688 1 89.25 927 PRO A CA 1
ATOM 7373 C C . PRO A 1 927 ? 9.102 38.844 34.438 1 89.25 927 PRO A C 1
ATOM 7375 O O . PRO A 1 927 ? 8.211 38.969 33.594 1 89.25 927 PRO A O 1
ATOM 7378 N N . GLY A 1 928 ? 10.266 39.438 34.219 1 85.19 928 GLY A N 1
ATOM 7379 C CA . GLY A 1 928 ? 10.633 40.125 33 1 85.19 928 GLY A CA 1
ATOM 7380 C C . GLY A 1 928 ? 10.039 41.5 32.906 1 85.19 928 GLY A C 1
ATOM 7381 O O . GLY A 1 928 ? 9.961 42.094 31.812 1 85.19 928 GLY A O 1
ATOM 7382 N N . VAL A 1 929 ? 9.594 42.125 33.938 1 81.56 929 VAL A N 1
ATOM 7383 C CA . VAL A 1 929 ? 8.969 43.438 33.938 1 81.56 929 VAL A CA 1
ATOM 7384 C C . VAL A 1 929 ? 10.031 44.531 33.75 1 81.56 929 VAL A C 1
ATOM 7386 O O . VAL A 1 929 ? 11.062 44.5 34.438 1 81.56 929 VAL A O 1
ATOM 7389 N N . LEU A 1 930 ? 9.867 45.406 32.75 1 82.31 930 LEU A N 1
ATOM 7390 C CA . LEU A 1 930 ? 10.773 46.531 32.5 1 82.31 930 LEU A CA 1
ATOM 7391 C C . LEU A 1 930 ? 10.383 47.75 33.344 1 82.31 930 LEU A C 1
ATOM 7393 O O . LEU A 1 930 ? 9.211 47.938 33.656 1 82.31 930 LEU A O 1
ATOM 7397 N N . PRO A 1 931 ? 11.359 48.594 33.688 1 82.06 931 PRO A N 1
ATOM 7398 C CA . PRO A 1 931 ? 11.078 49.75 34.5 1 82.06 931 PRO A CA 1
ATOM 7399 C C . PRO A 1 931 ? 10.211 50.781 33.781 1 82.06 931 PRO A C 1
ATOM 7401 O O . PRO A 1 931 ? 10.359 50.969 32.594 1 82.06 931 PRO A O 1
ATOM 7404 N N . LYS A 1 932 ? 9.281 51.469 34.469 1 86.5 932 LYS A N 1
ATOM 7405 C CA . LYS A 1 932 ? 8.531 52.625 33.969 1 86.5 932 LYS A CA 1
ATOM 7406 C C . LYS A 1 932 ? 9.242 53.938 34.281 1 86.5 932 LYS A C 1
ATOM 7408 O O . LYS A 1 932 ? 9.023 54.531 35.312 1 86.5 932 LYS A O 1
ATOM 7413 N N . ALA A 1 933 ? 10.188 54.281 33.375 1 91.12 933 ALA A N 1
ATOM 7414 C CA . ALA A 1 933 ? 11 55.469 33.531 1 91.12 933 ALA A CA 1
ATOM 7415 C C . ALA A 1 933 ? 10.898 56.406 32.312 1 91.12 933 ALA A C 1
ATOM 7417 O O . ALA A 1 933 ? 11.805 56.438 31.484 1 91.12 933 ALA A O 1
ATOM 7418 N N . PRO A 1 934 ? 9.797 57.156 32.25 1 92.69 934 PRO A N 1
ATOM 7419 C CA . PRO A 1 934 ? 9.555 57.969 31.062 1 92.69 934 PRO A CA 1
ATOM 7420 C C . PRO A 1 934 ? 10.664 59 30.797 1 92.69 934 PRO A C 1
ATOM 7422 O O . PRO A 1 934 ? 11 59.281 29.641 1 92.69 934 PRO A O 1
ATOM 7425 N N . GLN A 1 935 ? 11.227 59.562 31.891 1 93.44 935 GLN A N 1
ATOM 7426 C CA . GLN A 1 935 ? 12.289 60.531 31.719 1 93.44 935 GLN A CA 1
ATOM 7427 C C . GLN A 1 935 ? 13.555 59.906 31.172 1 93.44 935 GLN A C 1
ATOM 7429 O O . GLN A 1 935 ? 14.219 60.469 30.297 1 93.44 935 GLN A O 1
ATOM 7434 N N . ALA A 1 936 ? 13.852 58.75 31.703 1 94.19 936 ALA A N 1
ATOM 7435 C CA . ALA A 1 936 ? 15.008 58 31.203 1 94.19 936 ALA A CA 1
ATOM 7436 C C . ALA A 1 936 ? 14.812 57.594 29.75 1 94.19 936 ALA A C 1
ATOM 7438 O O . ALA A 1 936 ? 15.758 57.594 28.953 1 94.19 936 ALA A O 1
ATOM 7439 N N . LEU A 1 937 ? 13.617 57.219 29.422 1 94.5 937 LEU A N 1
ATOM 7440 C CA . LEU A 1 937 ? 13.32 56.844 28.047 1 94.5 937 LEU A CA 1
ATOM 7441 C C . LEU A 1 937 ? 13.484 58.031 27.094 1 94.5 937 LEU A C 1
ATOM 7443 O O . LEU A 1 937 ? 14 57.875 25.984 1 94.5 937 LEU A O 1
ATOM 7447 N N . ALA A 1 938 ? 12.969 59.156 27.547 1 95.12 938 ALA A N 1
ATOM 7448 C CA . ALA A 1 938 ? 13.117 60.375 26.75 1 95.12 938 ALA A CA 1
ATOM 7449 C C . ALA A 1 938 ? 14.594 60.719 26.531 1 95.12 938 ALA A C 1
ATOM 7451 O O . ALA A 1 938 ? 14.992 61.125 25.453 1 95.12 938 ALA A O 1
ATOM 7452 N N . ALA A 1 939 ? 15.352 60.531 27.594 1 96 939 ALA A N 1
ATOM 7453 C CA . ALA A 1 939 ? 16.797 60.781 27.5 1 96 939 ALA A CA 1
ATOM 7454 C C . ALA A 1 939 ? 17.453 59.812 26.547 1 96 939 ALA A C 1
ATOM 7456 O O . ALA A 1 939 ? 18.375 60.188 25.812 1 96 939 ALA A O 1
ATOM 7457 N N . LEU A 1 940 ? 16.969 58.656 26.625 1 95.06 940 LEU A N 1
ATOM 7458 C CA . LEU A 1 940 ? 17.516 57.625 25.75 1 95.06 940 LEU A CA 1
ATOM 7459 C C . LEU A 1 940 ? 17.219 57.938 24.297 1 95.06 940 LEU A C 1
ATOM 7461 O O . LEU A 1 940 ? 18.062 57.75 23.422 1 95.06 940 LEU A O 1
ATOM 7465 N N . ARG A 1 941 ? 16.078 58.375 23.953 1 95.06 941 ARG A N 1
ATOM 7466 C CA . ARG A 1 941 ? 15.664 58.75 22.609 1 95.06 941 ARG A CA 1
ATOM 7467 C C . ARG A 1 941 ? 16.516 59.906 22.078 1 95.06 941 ARG A C 1
ATOM 7469 O O . ARG A 1 941 ? 16.797 59.969 20.875 1 95.06 941 ARG A O 1
ATOM 7476 N N . GLU A 1 942 ? 16.812 60.719 22.922 1 95.12 942 GLU A N 1
ATOM 7477 C CA . GLU A 1 942 ? 17.641 61.844 22.531 1 95.12 942 GLU A CA 1
ATOM 7478 C C . GLU A 1 942 ? 19.078 61.438 22.266 1 95.12 942 GLU A C 1
ATOM 7480 O O . GLU A 1 942 ? 19.641 61.781 21.234 1 95.12 942 GLU A O 1
ATOM 7485 N N . LYS A 1 943 ? 19.594 60.719 23.188 1 95.69 943 LYS A N 1
ATOM 7486 C CA . LYS A 1 943 ? 21 60.312 23.094 1 95.69 943 LYS A CA 1
ATOM 7487 C C . LYS A 1 943 ? 21.219 59.344 21.953 1 95.69 943 LYS A C 1
ATOM 7489 O O . LYS A 1 943 ? 22.234 59.375 21.25 1 95.69 943 LYS A O 1
ATOM 7494 N N . TRP A 1 944 ? 20.266 58.438 21.781 1 96.25 944 TRP A N 1
ATOM 7495 C CA . TRP A 1 944 ? 20.422 57.344 20.812 1 96.25 944 TRP A CA 1
ATOM 7496 C C . TRP A 1 944 ? 19.312 57.406 19.766 1 96.25 944 TRP A C 1
ATOM 7498 O O . TRP A 1 944 ? 18.703 56.375 19.453 1 96.25 944 TRP A O 1
ATOM 7508 N N . ALA A 1 945 ? 19.031 58.438 19.25 1 93.19 945 ALA A N 1
ATOM 7509 C CA . ALA A 1 945 ? 17.906 58.688 18.344 1 93.19 945 ALA A CA 1
ATOM 7510 C C . ALA A 1 945 ? 17.984 57.781 17.109 1 93.19 945 ALA A C 1
ATOM 7512 O O . ALA A 1 945 ? 16.984 57.188 16.719 1 93.19 945 ALA A O 1
ATOM 7513 N N . ALA A 1 946 ? 19.062 57.562 16.562 1 91.62 946 ALA A N 1
ATOM 7514 C CA . ALA A 1 946 ? 19.234 56.781 15.352 1 91.62 946 ALA A CA 1
ATOM 7515 C C . ALA A 1 946 ? 18.969 55.281 15.625 1 91.62 946 ALA A C 1
ATOM 7517 O O . ALA A 1 946 ? 18.344 54.594 14.82 1 91.62 946 ALA A O 1
ATOM 7518 N N . ASN A 1 947 ? 19.422 54.812 16.734 1 92.62 947 ASN A N 1
ATOM 7519 C CA . ASN A 1 947 ? 19.25 53.406 17.094 1 92.62 947 ASN A CA 1
ATOM 7520 C C . ASN A 1 947 ? 17.797 53.094 17.375 1 92.62 947 ASN A C 1
ATOM 7522 O O . ASN A 1 947 ? 17.328 52 17.047 1 92.62 947 ASN A O 1
ATOM 7526 N N . LEU A 1 948 ? 17.156 53.969 18 1 92.81 948 LEU A N 1
ATOM 7527 C CA . LEU A 1 948 ? 15.758 53.75 18.359 1 92.81 948 LEU A CA 1
ATOM 7528 C C . LEU A 1 948 ? 14.859 53.875 17.125 1 92.81 948 LEU A C 1
ATOM 7530 O O . LEU A 1 948 ? 13.797 53.25 17.062 1 92.81 948 LEU A O 1
ATOM 7534 N N . ALA A 1 949 ? 15.367 54.656 16.234 1 89.94 949 ALA A N 1
ATOM 7535 C CA . ALA A 1 949 ? 14.617 54.812 14.984 1 89.94 949 ALA A CA 1
ATOM 7536 C C . ALA A 1 949 ? 14.703 53.531 14.148 1 89.94 949 ALA A C 1
ATOM 7538 O O . ALA A 1 949 ? 13.742 53.156 13.469 1 89.94 949 ALA A O 1
ATOM 7539 N N . ALA A 1 950 ? 15.797 52.969 14.18 1 92.19 950 ALA A N 1
ATOM 7540 C CA . ALA A 1 950 ? 16.016 51.719 13.438 1 92.19 950 ALA A CA 1
ATOM 7541 C C . ALA A 1 950 ? 16.953 50.781 14.195 1 92.19 950 ALA A C 1
ATOM 7543 O O . ALA A 1 950 ? 18.188 50.938 14.125 1 92.19 950 ALA A O 1
ATOM 7544 N N . ASP A 1 951 ? 16.344 49.812 14.789 1 94.88 951 ASP A N 1
ATOM 7545 C CA . ASP A 1 951 ? 17.141 48.812 15.523 1 94.88 951 ASP A CA 1
ATOM 7546 C C . ASP A 1 951 ? 17.781 47.812 14.562 1 94.88 951 ASP A C 1
ATOM 7548 O O . ASP A 1 951 ? 17.094 47.094 13.859 1 94.88 951 ASP A O 1
ATOM 7552 N N . PRO A 1 952 ? 19.062 47.719 14.508 1 93.75 952 PRO A N 1
ATOM 7553 C CA . PRO A 1 952 ? 19.734 46.812 13.594 1 93.75 952 PRO A CA 1
ATOM 7554 C C . PRO A 1 952 ? 19.422 45.344 13.898 1 93.75 952 PRO A C 1
ATOM 7556 O O . PRO A 1 952 ? 19.594 44.469 13.039 1 93.75 952 PRO A O 1
ATOM 7559 N N . ALA A 1 953 ? 19.016 45.031 15.062 1 95.38 953 ALA A N 1
ATOM 7560 C CA . ALA A 1 953 ? 18.719 43.656 15.438 1 95.38 953 ALA A CA 1
ATOM 7561 C C . ALA A 1 953 ? 17.297 43.281 15.016 1 95.38 953 ALA A C 1
ATOM 7563 O O . ALA A 1 953 ? 16.859 42.156 15.211 1 95.38 953 ALA A O 1
ATOM 7564 N N . TYR A 1 954 ? 16.594 44.125 14.445 1 96.06 954 TYR A N 1
ATOM 7565 C CA . TYR A 1 954 ? 15.219 43.938 13.977 1 96.06 954 TYR A CA 1
ATOM 7566 C C . TYR A 1 954 ? 15.102 44.281 12.492 1 96.06 954 TYR A C 1
ATOM 7568 O O . TYR A 1 954 ? 16.109 44.469 11.812 1 96.06 954 TYR A O 1
ATOM 7576 N N . ASN A 1 955 ? 13.961 44.094 11.883 1 95.62 955 ASN A N 1
ATOM 7577 C CA . ASN A 1 955 ? 13.711 44.469 10.492 1 95.62 955 ASN A CA 1
ATOM 7578 C C . ASN A 1 955 ? 12.648 45.562 10.375 1 95.62 955 ASN A C 1
ATOM 7580 O O . ASN A 1 955 ? 11.602 45.469 11.031 1 95.62 955 ASN A O 1
ATOM 7584 N N . SER A 1 956 ? 12.906 46.5 9.648 1 93.19 956 SER A N 1
ATOM 7585 C CA . SER A 1 956 ? 12.055 47.656 9.562 1 93.19 956 SER A CA 1
ATOM 7586 C C . SER A 1 956 ? 10.672 47.312 9.023 1 93.19 956 SER A C 1
ATOM 7588 O O . SER A 1 956 ? 9.719 48.062 9.203 1 93.19 956 SER A O 1
ATOM 7590 N N . ASN A 1 957 ? 10.586 46.219 8.375 1 94.94 957 ASN A N 1
ATOM 7591 C CA . ASN A 1 957 ? 9.328 45.812 7.766 1 94.94 957 ASN A CA 1
ATOM 7592 C C . ASN A 1 957 ? 8.477 45 8.727 1 94.94 957 ASN A C 1
ATOM 7594 O O . ASN A 1 957 ? 7.336 44.656 8.414 1 94.94 957 ASN A O 1
ATOM 7598 N N . LEU A 1 958 ? 8.961 44.688 9.867 1 96 958 LEU A N 1
ATOM 7599 C CA . LEU A 1 958 ? 8.211 43.969 10.898 1 96 958 LEU A CA 1
ATOM 7600 C C . LEU A 1 958 ? 7.52 44.938 11.836 1 96 958 LEU A C 1
ATOM 7602 O O . LEU A 1 958 ? 8.008 46.062 12.047 1 96 958 LEU A O 1
ATOM 7606 N N . ALA A 1 959 ? 6.402 44.531 12.375 1 94.81 959 ALA A N 1
ATOM 7607 C CA . ALA A 1 959 ? 5.625 45.375 13.273 1 94.81 959 ALA A CA 1
ATOM 7608 C C . ALA A 1 959 ? 6.348 45.562 14.609 1 94.81 959 ALA A C 1
ATOM 7610 O O . ALA A 1 959 ? 6.969 44.656 15.125 1 94.81 959 ALA A O 1
ATOM 7611 N N . LEU A 1 960 ? 6.281 46.719 15.125 1 94.81 960 LEU A N 1
ATOM 7612 C CA . LEU A 1 960 ? 6.867 47.062 16.422 1 94.81 960 LEU A CA 1
ATOM 7613 C C . LEU A 1 960 ? 5.797 47.094 17.5 1 94.81 960 LEU A C 1
ATOM 7615 O O . LEU A 1 960 ? 5.863 47.906 18.422 1 94.81 960 LEU A O 1
ATOM 7619 N N . GLN A 1 961 ? 4.875 46.312 17.359 1 93.56 961 GLN A N 1
ATOM 7620 C CA . GLN A 1 961 ? 3.797 46.219 18.344 1 93.56 961 GLN A CA 1
ATOM 7621 C C . GLN A 1 961 ? 3.566 44.75 18.734 1 93.56 961 GLN A C 1
ATOM 7623 O O . GLN A 1 961 ? 3.906 43.844 18 1 93.56 961 GLN A O 1
ATOM 7628 N N . GLY A 1 962 ? 3.041 44.688 19.906 1 91.62 962 GLY A N 1
ATOM 7629 C CA . GLY A 1 962 ? 2.701 43.375 20.375 1 91.62 962 GLY A CA 1
ATOM 7630 C C . GLY A 1 962 ? 3.918 42.531 20.734 1 91.62 962 GLY A C 1
ATOM 7631 O O . GLY A 1 962 ? 4.836 43 21.391 1 91.62 962 GLY A O 1
ATOM 7632 N N . LYS A 1 963 ? 3.912 41.188 20.25 1 91.88 963 LYS A N 1
ATOM 7633 C CA . LYS A 1 963 ? 4.992 40.25 20.578 1 91.88 963 LYS A CA 1
ATOM 7634 C C . LYS A 1 963 ? 6.172 40.406 19.625 1 91.88 963 LYS A C 1
ATOM 7636 O O . LYS A 1 963 ? 7.207 39.781 19.781 1 91.88 963 LYS A O 1
ATOM 7641 N N . GLY A 1 964 ? 5.953 41.219 18.641 1 92.56 964 GLY A N 1
ATOM 7642 C CA . GLY A 1 964 ? 7.008 41.438 17.672 1 92.56 964 GLY A CA 1
ATOM 7643 C C . GLY A 1 964 ? 7.086 40.375 16.609 1 92.56 964 GLY A C 1
ATOM 7644 O O . GLY A 1 964 ? 6.43 39.344 16.719 1 92.56 964 GLY A O 1
ATOM 7645 N N . PHE A 1 965 ? 7.762 40.688 15.578 1 95.25 965 PHE A N 1
ATOM 7646 C CA . PHE A 1 965 ? 8.125 39.781 14.492 1 95.25 965 PHE A CA 1
ATOM 7647 C C . PHE A 1 965 ? 6.887 39.344 13.711 1 95.25 965 PHE A C 1
ATOM 7649 O O . PHE A 1 965 ? 6.75 38.188 13.344 1 95.25 965 PHE A O 1
ATOM 7656 N N . THR A 1 966 ? 5.945 40.188 13.602 1 94.19 966 THR A N 1
ATOM 7657 C CA . THR A 1 966 ? 4.82 40.031 12.688 1 94.19 966 THR A CA 1
ATOM 7658 C C . THR A 1 966 ? 4.918 41.031 11.539 1 94.19 966 THR A C 1
ATOM 7660 O O . THR A 1 966 ? 5.586 42.031 11.656 1 94.19 966 THR A O 1
ATOM 7663 N N . LEU A 1 967 ? 4.262 40.656 10.5 1 94.5 967 LEU A N 1
ATOM 7664 C CA . LEU A 1 967 ? 4.324 41.5 9.312 1 94.5 967 LEU A CA 1
ATOM 7665 C C . LEU A 1 967 ? 3.801 42.906 9.602 1 94.5 967 LEU A C 1
ATOM 7667 O O . LEU A 1 967 ? 2.73 43.062 10.195 1 94.5 967 LEU A O 1
ATOM 7671 N N . GLY A 1 968 ? 4.594 43.844 9.328 1 93.69 968 GLY A N 1
ATOM 7672 C CA . GLY A 1 968 ? 4.16 45.219 9.469 1 93.69 968 GLY A CA 1
ATOM 7673 C C . GLY A 1 968 ? 3.119 45.625 8.445 1 93.69 968 GLY A C 1
ATOM 7674 O O . GLY A 1 968 ? 2.822 44.875 7.52 1 93.69 968 GLY A O 1
ATOM 7675 N N . ALA A 1 969 ? 2.592 46.781 8.594 1 91.75 969 ALA A N 1
ATOM 7676 C CA . ALA A 1 969 ? 1.596 47.312 7.672 1 91.75 969 ALA A CA 1
ATOM 7677 C C . ALA A 1 969 ? 2.203 47.531 6.293 1 91.75 969 ALA A C 1
ATOM 7679 O O . ALA A 1 969 ? 3.369 47.938 6.18 1 91.75 969 ALA A O 1
ATOM 7680 N N . ALA A 1 970 ? 1.352 47.281 5.305 1 89.19 970 ALA A N 1
ATOM 7681 C CA . ALA A 1 970 ? 1.783 47.594 3.943 1 89.19 970 ALA A CA 1
ATOM 7682 C C . ALA A 1 970 ? 1.933 49.094 3.736 1 89.19 970 ALA A C 1
ATOM 7684 O O . ALA A 1 970 ? 1.12 49.875 4.23 1 89.19 970 ALA A O 1
ATOM 7685 N N . TYR A 1 971 ? 3.072 49.438 3.178 1 87.12 971 TYR A N 1
ATOM 7686 C CA . TYR A 1 971 ? 3.27 50.844 2.9 1 87.12 971 TYR A CA 1
ATOM 7687 C C . TYR A 1 971 ? 3.936 51.062 1.544 1 87.12 971 TYR A C 1
ATOM 7689 O O . TYR A 1 971 ? 4.59 50.156 1.025 1 87.12 971 TYR A O 1
ATOM 7697 N N . HIS A 1 972 ? 3.699 52.188 1 1 90.12 972 HIS A N 1
ATOM 7698 C CA . HIS A 1 972 ? 4.309 52.594 -0.263 1 90.12 972 HIS A CA 1
ATOM 7699 C C . HIS A 1 972 ? 5.742 53.094 -0.054 1 90.12 972 HIS A C 1
ATOM 7701 O O . HIS A 1 972 ? 6.008 53.875 0.854 1 90.12 972 HIS A O 1
ATOM 7707 N N . VAL A 1 973 ? 6.641 52.531 -0.768 1 89.88 973 VAL A N 1
ATOM 7708 C CA . VAL A 1 973 ? 8.039 52.938 -0.709 1 89.88 973 VAL A CA 1
ATOM 7709 C C . VAL A 1 973 ? 8.18 54.375 -1.193 1 89.88 973 VAL A C 1
ATOM 7711 O O . VAL A 1 973 ? 7.551 54.781 -2.178 1 89.88 973 VAL A O 1
ATOM 7714 N N . ASP A 1 974 ? 8.914 55.188 -0.422 1 90.44 974 ASP A N 1
ATOM 7715 C CA . ASP A 1 974 ? 9.234 56.531 -0.883 1 90.44 974 ASP A CA 1
ATOM 7716 C C . ASP A 1 974 ? 10.367 56.5 -1.906 1 90.44 974 ASP A C 1
ATOM 7718 O O . ASP A 1 974 ? 11.531 56.75 -1.563 1 90.44 974 ASP A O 1
ATOM 7722 N N . TRP A 1 975 ? 10.102 56.344 -3.121 1 92.44 975 TRP A N 1
ATOM 7723 C CA . TRP A 1 975 ? 11.062 56.188 -4.207 1 92.44 975 TRP A CA 1
ATOM 7724 C C . TRP A 1 975 ? 11.859 57.469 -4.449 1 92.44 975 TRP A C 1
ATOM 7726 O O . TRP A 1 975 ? 13.016 57.406 -4.871 1 92.44 975 TRP A O 1
ATOM 7736 N N . ALA A 1 976 ? 11.281 58.562 -4.141 1 87.94 976 ALA A N 1
ATOM 7737 C CA . ALA A 1 976 ? 11.938 59.844 -4.344 1 87.94 976 ALA A CA 1
ATOM 7738 C C . ALA A 1 976 ? 13.141 60 -3.412 1 87.94 976 ALA A C 1
ATOM 7740 O O . ALA A 1 976 ? 14.164 60.562 -3.793 1 87.94 976 ALA A O 1
ATOM 7741 N N . GLN A 1 977 ? 13.023 59.469 -2.314 1 87.88 977 GLN A N 1
ATOM 7742 C CA . GLN A 1 977 ? 14.078 59.562 -1.314 1 87.88 977 GLN A CA 1
ATOM 7743 C C . GLN A 1 977 ? 15.305 58.75 -1.723 1 87.88 977 GLN A C 1
ATOM 7745 O O . GLN A 1 977 ? 16.406 59 -1.234 1 87.88 977 GLN A O 1
ATOM 7750 N N . LEU A 1 978 ? 15.102 57.844 -2.666 1 88.94 978 LEU A N 1
ATOM 7751 C CA . LEU A 1 978 ? 16.188 57 -3.084 1 88.94 978 LEU A CA 1
ATOM 7752 C C . LEU A 1 978 ? 16.984 57.625 -4.223 1 88.94 978 LEU A C 1
ATOM 7754 O O . LEU A 1 978 ? 18.047 57.125 -4.602 1 88.94 978 LEU A O 1
ATOM 7758 N N . LEU A 1 979 ? 16.438 58.75 -4.789 1 87.19 979 LEU A N 1
ATOM 7759 C CA . LEU A 1 979 ? 17.062 59.375 -5.941 1 87.19 979 LEU A CA 1
ATOM 7760 C C . LEU A 1 979 ? 18.016 60.469 -5.5 1 87.19 979 LEU A C 1
ATOM 7762 O O . LEU A 1 979 ? 17.656 61.656 -5.488 1 87.19 979 LEU A O 1
ATOM 7766 N N . VAL A 1 980 ? 18.797 60.406 -4.555 1 75.25 980 VAL A N 1
ATOM 7767 C CA . VAL A 1 980 ? 19.766 61.406 -4.109 1 75.25 980 VAL A CA 1
ATOM 7768 C C . VAL A 1 980 ? 21.141 61.094 -4.676 1 75.25 980 VAL A C 1
ATOM 7770 O O . VAL A 1 980 ? 21.469 59.906 -4.91 1 75.25 980 VAL A O 1
ATOM 7773 N N . MET B 1 1 ? -20.781 -18.312 19.875 1 22.16 1 MET B N 1
ATOM 7774 C CA . MET B 1 1 ? -21.688 -17.562 19.031 1 22.16 1 MET B CA 1
ATOM 7775 C C . MET B 1 1 ? -21.969 -18.297 17.719 1 22.16 1 MET B C 1
ATOM 7777 O O . MET B 1 1 ? -22.719 -17.812 16.875 1 22.16 1 MET B O 1
ATOM 7781 N N . GLN B 1 2 ? -21.156 -19.344 17.531 1 26.03 2 GLN B N 1
ATOM 7782 C CA . GLN B 1 2 ? -21.094 -20.062 16.266 1 26.03 2 GLN B CA 1
ATOM 7783 C C . GLN B 1 2 ? -22.297 -20.984 16.109 1 26.03 2 GLN B C 1
ATOM 7785 O O . GLN B 1 2 ? -22.828 -21.125 15.008 1 26.03 2 GLN B O 1
ATOM 7790 N N . GLY B 1 3 ? -22.719 -21.625 17.234 1 25.86 3 GLY B N 1
ATOM 7791 C CA . GLY B 1 3 ? -23.797 -22.594 17.234 1 25.86 3 GLY B CA 1
ATOM 7792 C C . GLY B 1 3 ? -25.172 -21.969 17.047 1 25.86 3 GLY B C 1
ATOM 7793 O O . GLY B 1 3 ? -26.172 -22.672 16.922 1 25.86 3 GLY B O 1
ATOM 7794 N N . LYS B 1 4 ? -25.156 -20.672 17.484 1 32.53 4 LYS B N 1
ATOM 7795 C CA . LYS B 1 4 ? -26.516 -20.156 17.594 1 32.53 4 LYS B CA 1
ATOM 7796 C C . LYS B 1 4 ? -27.109 -19.875 16.219 1 32.53 4 LYS B C 1
ATOM 7798 O O . LYS B 1 4 ? -28.25 -19.422 16.094 1 32.53 4 LYS B O 1
ATOM 7803 N N . TYR B 1 5 ? -26.172 -19.844 15.297 1 31.25 5 TYR B N 1
ATOM 7804 C CA . TYR B 1 5 ? -26.734 -19.453 14.016 1 31.25 5 TYR B CA 1
ATOM 7805 C C . TYR B 1 5 ? -27.484 -20.609 13.383 1 31.25 5 TYR B C 1
ATOM 7807 O O . TYR B 1 5 ? -28.453 -20.406 12.648 1 31.25 5 TYR B O 1
ATOM 7815 N N . VAL B 1 6 ? -27.016 -21.797 13.641 1 32.88 6 VAL B N 1
ATOM 7816 C CA . VAL B 1 6 ? -27.703 -22.891 12.969 1 32.88 6 VAL B CA 1
ATOM 7817 C C . VAL B 1 6 ? -29.156 -22.984 13.469 1 32.88 6 VAL B C 1
ATOM 7819 O O . VAL B 1 6 ? -30.078 -23.141 12.68 1 32.88 6 VAL B O 1
ATOM 7822 N N . PHE B 1 7 ? -29.297 -22.828 14.82 1 31.05 7 PHE B N 1
ATOM 7823 C CA . PHE B 1 7 ? -30.562 -23.219 15.43 1 31.05 7 PHE B CA 1
ATOM 7824 C C . PHE B 1 7 ? -31.594 -22.125 15.281 1 31.05 7 PHE B C 1
ATOM 7826 O O . PHE B 1 7 ? -32.781 -22.406 15.109 1 31.05 7 PHE B O 1
ATOM 7833 N N . GLU B 1 8 ? -31.219 -20.844 15.383 1 33.84 8 GLU B N 1
ATOM 7834 C CA . GLU B 1 8 ? -32.281 -19.859 15.375 1 33.84 8 GLU B CA 1
ATOM 7835 C C . GLU B 1 8 ? -32.938 -19.734 13.992 1 33.84 8 GLU B C 1
ATOM 7837 O O . GLU B 1 8 ? -34.062 -19.297 13.859 1 33.84 8 GLU B O 1
ATOM 7842 N N . GLN B 1 9 ? -32.25 -20.031 12.977 1 33.81 9 GLN B N 1
ATOM 7843 C CA . GLN B 1 9 ? -32.812 -19.953 11.633 1 33.81 9 GLN B CA 1
ATOM 7844 C C . GLN B 1 9 ? -33.812 -21.078 11.383 1 33.81 9 GLN B C 1
ATOM 7846 O O . GLN B 1 9 ? -34.656 -20.984 10.492 1 33.81 9 GLN B O 1
ATOM 7851 N N . ALA B 1 10 ? -33.719 -22.156 12.164 1 33.41 10 ALA B N 1
ATOM 7852 C CA . ALA B 1 10 ? -34.781 -23.172 12.07 1 33.41 10 ALA B CA 1
ATOM 7853 C C . ALA B 1 10 ? -36.094 -22.656 12.625 1 33.41 10 ALA B C 1
ATOM 7855 O O . ALA B 1 10 ? -37.156 -23.188 12.312 1 33.41 10 ALA B O 1
ATOM 7856 N N . ARG B 1 11 ? -36.031 -21.828 13.555 1 34.34 11 ARG B N 1
ATOM 7857 C CA . ARG B 1 11 ? -37.281 -21.453 14.219 1 34.34 11 ARG B CA 1
ATOM 7858 C C . ARG B 1 11 ? -38.125 -20.547 13.344 1 34.34 11 ARG B C 1
ATOM 7860 O O . ARG B 1 11 ? -39.312 -20.328 13.609 1 34.34 11 ARG B O 1
ATOM 7867 N N . LEU B 1 12 ? -37.531 -19.641 12.68 1 35.78 12 LEU B N 1
ATOM 7868 C CA . LEU B 1 12 ? -38.469 -18.781 11.969 1 35.78 12 LEU B CA 1
ATOM 7869 C C . LEU B 1 12 ? -39.25 -19.578 10.938 1 35.78 12 LEU B C 1
ATOM 7871 O O . LEU B 1 12 ? -40 -19 10.141 1 35.78 12 LEU B O 1
ATOM 7875 N N . LEU B 1 13 ? -38.719 -20.781 10.547 1 36.16 13 LEU B N 1
ATOM 7876 C CA . LEU B 1 13 ? -39.438 -21.375 9.43 1 36.16 13 LEU B CA 1
ATOM 7877 C C . LEU B 1 13 ? -40.719 -22.047 9.906 1 36.16 13 LEU B C 1
ATOM 7879 O O . LEU B 1 13 ? -40.719 -23.203 10.297 1 36.16 13 LEU B O 1
ATOM 7883 N N . GLY B 1 14 ? -41.375 -21.641 10.703 1 37.12 14 GLY B N 1
ATOM 7884 C CA . GLY B 1 14 ? -42.719 -22.172 10.492 1 37.12 14 GLY B CA 1
ATOM 7885 C C . GLY B 1 14 ? -43 -22.5 9.039 1 37.12 14 GLY B C 1
ATOM 7886 O O . GLY B 1 14 ? -43.906 -23.266 8.734 1 37.12 14 GLY B O 1
ATOM 7887 N N . ASP B 1 15 ? -42.438 -21.719 8.039 1 43 15 ASP B N 1
ATOM 7888 C CA . ASP B 1 15 ? -42.562 -21.656 6.586 1 43 15 ASP B CA 1
ATOM 7889 C C . ASP B 1 15 ? -41.625 -22.656 5.902 1 43 15 ASP B C 1
ATOM 7891 O O . ASP B 1 15 ? -41.469 -22.625 4.68 1 43 15 ASP B O 1
ATOM 7895 N N . ALA B 1 16 ? -40.844 -23.422 6.52 1 48.28 16 ALA B N 1
ATOM 7896 C CA . ALA B 1 16 ? -39.875 -24.469 6.141 1 48.28 16 ALA B CA 1
ATOM 7897 C C . ALA B 1 16 ? -40.594 -25.656 5.492 1 48.28 16 ALA B C 1
ATOM 7899 O O . ALA B 1 16 ? -40.062 -26.234 4.531 1 48.28 16 ALA B O 1
ATOM 7900 N N . GLU B 1 17 ? -41.531 -26.203 6.16 1 52.38 17 GLU B N 1
ATOM 7901 C CA . GLU B 1 17 ? -42.25 -27.375 5.668 1 52.38 17 GLU B CA 1
ATOM 7902 C C . GLU B 1 17 ? -42.688 -27.172 4.219 1 52.38 17 GLU B C 1
ATOM 7904 O O . GLU B 1 17 ? -42.719 -28.109 3.432 1 52.38 17 GLU B O 1
ATOM 7909 N N . SER B 1 18 ? -42.75 -25.781 3.873 1 70.44 18 SER B N 1
ATOM 7910 C CA . SER B 1 18 ? -43.406 -25.375 2.633 1 70.44 18 SER B CA 1
ATOM 7911 C C . SER B 1 18 ? -42.406 -25.297 1.484 1 70.44 18 SER B C 1
ATOM 7913 O O . SER B 1 18 ? -42.719 -25.641 0.345 1 70.44 18 SER B O 1
ATOM 7915 N N . LEU B 1 19 ? -41 -25.203 1.796 1 86 19 LEU B N 1
ATOM 7916 C CA . LEU B 1 19 ? -40.094 -25.078 0.667 1 86 19 LEU B CA 1
ATOM 7917 C C . LEU B 1 19 ? -39.844 -26.438 0.016 1 86 19 LEU B C 1
ATOM 7919 O O . LEU B 1 19 ? -39.594 -26.516 -1.188 1 86 19 LEU B O 1
ATOM 7923 N N . GLY B 1 20 ? -39.938 -27.516 0.861 1 87.69 20 GLY B N 1
ATOM 7924 C CA . GLY B 1 20 ? -39.75 -28.875 0.386 1 87.69 20 GLY B CA 1
ATOM 7925 C C . GLY B 1 20 ? -40.688 -29.266 -0.74 1 87.69 20 GLY B C 1
ATOM 7926 O O . GLY B 1 20 ? -40.281 -29.953 -1.677 1 87.69 20 GLY B O 1
ATOM 7927 N N . ASP B 1 21 ? -41.812 -28.766 -0.673 1 91.44 21 ASP B N 1
ATOM 7928 C CA . ASP B 1 21 ? -42.844 -29.078 -1.689 1 91.44 21 ASP B CA 1
ATOM 7929 C C . ASP B 1 21 ? -42.75 -28.094 -2.85 1 91.44 21 ASP B C 1
ATOM 7931 O O . ASP B 1 21 ? -43.344 -28.328 -3.916 1 91.44 21 ASP B O 1
ATOM 7935 N N . LEU B 1 22 ? -41.906 -27.062 -2.65 1 95.75 22 LEU B N 1
ATOM 7936 C CA . LEU B 1 22 ? -41.969 -25.984 -3.631 1 95.75 22 LEU B CA 1
ATOM 7937 C C . LEU B 1 22 ? -40.719 -25.953 -4.484 1 95.75 22 LEU B C 1
ATOM 7939 O O . LEU B 1 22 ? -40.75 -25.547 -5.645 1 95.75 22 LEU B O 1
ATOM 7943 N N . LEU B 1 23 ? -39.594 -26.328 -3.918 1 97.38 23 LEU B N 1
ATOM 7944 C CA . LEU B 1 23 ? -38.344 -26.031 -4.598 1 97.38 23 LEU B CA 1
ATOM 7945 C C . LEU B 1 23 ? -37.469 -27.281 -4.707 1 97.38 23 LEU B C 1
ATOM 7947 O O . LEU B 1 23 ? -37.344 -28.047 -3.742 1 97.38 23 LEU B O 1
ATOM 7951 N N . THR B 1 24 ? -36.875 -27.562 -5.852 1 97.5 24 THR B N 1
ATOM 7952 C CA . THR B 1 24 ? -35.844 -28.547 -6.066 1 97.5 24 THR B CA 1
ATOM 7953 C C . THR B 1 24 ? -34.531 -27.875 -6.488 1 97.5 24 THR B C 1
ATOM 7955 O O . THR B 1 24 ? -34.531 -27.078 -7.43 1 97.5 24 THR B O 1
ATOM 7958 N N . VAL B 1 25 ? -33.469 -28.125 -5.746 1 97.25 25 VAL B N 1
ATOM 7959 C CA . VAL B 1 25 ? -32.125 -27.719 -6.156 1 97.25 25 VAL B CA 1
ATOM 7960 C C . VAL B 1 25 ? -31.516 -28.812 -7.02 1 97.25 25 VAL B C 1
ATOM 7962 O O . VAL B 1 25 ? -31.359 -29.953 -6.578 1 97.25 25 VAL B O 1
ATOM 7965 N N . VAL B 1 26 ? -31.172 -28.516 -8.234 1 97.38 26 VAL B N 1
ATOM 7966 C CA . VAL B 1 26 ? -30.562 -29.453 -9.164 1 97.38 26 VAL B CA 1
ATOM 7967 C C . VAL B 1 26 ? -29.062 -29.203 -9.242 1 97.38 26 VAL B C 1
ATOM 7969 O O . VAL B 1 26 ? -28.625 -28.188 -9.781 1 97.38 26 VAL B O 1
ATOM 7972 N N . MET B 1 27 ? -28.297 -30.172 -8.797 1 96.19 27 MET B N 1
ATOM 7973 C CA . MET B 1 27 ? -26.844 -30.031 -8.758 1 96.19 27 MET B CA 1
ATOM 7974 C C . MET B 1 27 ? -26.188 -30.891 -9.828 1 96.19 27 MET B C 1
ATOM 7976 O O . MET B 1 27 ? -26.516 -32.062 -9.977 1 96.19 27 MET B O 1
ATOM 7980 N N . VAL B 1 28 ? -25.25 -30.328 -10.531 1 92.94 28 VAL B N 1
ATOM 7981 C CA . VAL B 1 28 ? -24.531 -31.047 -11.578 1 92.94 28 VAL B CA 1
ATOM 7982 C C . VAL B 1 28 ? -23.062 -31.188 -11.188 1 92.94 28 VAL B C 1
ATOM 7984 O O . VAL B 1 28 ? -22.469 -30.281 -10.617 1 92.94 28 VAL B O 1
ATOM 7987 N N . THR B 1 29 ? -22.516 -32.344 -11.406 1 93.56 29 THR B N 1
ATOM 7988 C CA . THR B 1 29 ? -21.109 -32.594 -11.062 1 93.56 29 THR B CA 1
ATOM 7989 C C . THR B 1 29 ? -20.469 -33.562 -12.039 1 93.56 29 THR B C 1
ATOM 7991 O O . THR B 1 29 ? -21.172 -34.312 -12.711 1 93.56 29 THR B O 1
ATOM 7994 N N . HIS B 1 30 ? -19.219 -33.469 -12.289 1 92.94 30 HIS B N 1
ATOM 7995 C CA . HIS B 1 30 ? -18.422 -34.375 -13.125 1 92.94 30 HIS B CA 1
ATOM 7996 C C . HIS B 1 30 ? -16.984 -34.469 -12.633 1 92.94 30 HIS B C 1
ATOM 7998 O O . HIS B 1 30 ? -16.219 -33.5 -12.781 1 92.94 30 HIS B O 1
ATOM 8004 N N . ASN B 1 31 ? -16.562 -35.594 -12.125 1 90.31 31 ASN B N 1
ATOM 8005 C CA . ASN B 1 31 ? -15.211 -35.906 -11.695 1 90.31 31 ASN B CA 1
ATOM 8006 C C . ASN B 1 31 ? -14.719 -34.938 -10.633 1 90.31 31 ASN B C 1
ATOM 8008 O O . ASN B 1 31 ? -13.586 -34.469 -10.695 1 90.31 31 ASN B O 1
ATOM 8012 N N . ARG B 1 32 ? -15.625 -34.625 -9.688 1 92.56 32 ARG B N 1
ATOM 8013 C CA . ARG B 1 32 ? -15.273 -33.688 -8.617 1 92.56 32 ARG B CA 1
ATOM 8014 C C . ARG B 1 32 ? -15.859 -34.156 -7.285 1 92.56 32 ARG B C 1
ATOM 8016 O O . ARG B 1 32 ? -16.641 -33.406 -6.664 1 92.56 32 ARG B O 1
ATOM 8023 N N . PRO B 1 33 ? -15.391 -35.25 -6.863 1 91.94 33 PRO B N 1
ATOM 8024 C CA . PRO B 1 33 ? -16.016 -35.812 -5.668 1 91.94 33 PRO B CA 1
ATOM 8025 C C . PRO B 1 33 ? -15.844 -34.938 -4.434 1 91.94 33 PRO B C 1
ATOM 8027 O O . PRO B 1 33 ? -16.734 -34.875 -3.59 1 91.94 33 PRO B O 1
ATOM 8030 N N . ALA B 1 34 ? -14.648 -34.281 -4.27 1 92.5 34 ALA B N 1
ATOM 8031 C CA . ALA B 1 34 ? -14.43 -33.438 -3.104 1 92.5 34 ALA B CA 1
ATOM 8032 C C . ALA B 1 34 ? -15.414 -32.25 -3.086 1 92.5 34 ALA B C 1
ATOM 8034 O O . ALA B 1 34 ? -15.992 -31.938 -2.041 1 92.5 34 ALA B O 1
ATOM 8035 N N . PHE B 1 35 ? -15.633 -31.625 -4.215 1 95.38 35 PHE B N 1
ATOM 8036 C CA . PHE B 1 35 ? -16.609 -30.547 -4.332 1 95.38 35 PHE B CA 1
ATOM 8037 C C . PHE B 1 35 ? -18.016 -31.062 -4.012 1 95.38 35 PHE B C 1
ATOM 8039 O O . PHE B 1 35 ? -18.766 -30.406 -3.295 1 95.38 35 PHE B O 1
ATOM 8046 N N . LEU B 1 36 ? -18.344 -32.188 -4.574 1 95.81 36 LEU B N 1
ATOM 8047 C CA . LEU B 1 36 ? -19.672 -32.781 -4.391 1 95.81 36 LEU B CA 1
ATOM 8048 C C . LEU B 1 36 ? -19.969 -33.031 -2.914 1 95.81 36 LEU B C 1
ATOM 8050 O O . LEU B 1 36 ? -21.047 -32.688 -2.426 1 95.81 36 LEU B O 1
ATOM 8054 N N . ARG B 1 37 ? -19.016 -33.594 -2.207 1 93.88 37 ARG B N 1
ATOM 8055 C CA . ARG B 1 37 ? -19.203 -33.875 -0.787 1 93.88 37 ARG B CA 1
ATOM 8056 C C . ARG B 1 37 ? -19.484 -32.594 -0.011 1 93.88 37 ARG B C 1
ATOM 8058 O O . ARG B 1 37 ? -20.391 -32.531 0.831 1 93.88 37 ARG B O 1
ATOM 8065 N N . ARG B 1 38 ? -18.703 -31.531 -0.254 1 95.25 38 ARG B N 1
ATOM 8066 C CA . ARG B 1 38 ? -18.891 -30.266 0.439 1 95.25 38 ARG B CA 1
ATOM 8067 C C . ARG B 1 38 ? -20.25 -29.656 0.084 1 95.25 38 ARG B C 1
ATOM 8069 O O . ARG B 1 38 ? -20.953 -29.156 0.96 1 95.25 38 ARG B O 1
ATOM 8076 N N . ALA B 1 39 ? -20.578 -29.656 -1.211 1 96.62 39 ALA B N 1
ATOM 8077 C CA . ALA B 1 39 ? -21.828 -29.094 -1.669 1 96.62 39 ALA B CA 1
ATOM 8078 C C . ALA B 1 39 ? -23.031 -29.797 -1.03 1 96.62 39 ALA B C 1
ATOM 8080 O O . ALA B 1 39 ? -23.969 -29.156 -0.579 1 96.62 39 ALA B O 1
ATOM 8081 N N . VAL B 1 40 ? -23 -31.078 -1.018 1 95.44 40 VAL B N 1
ATOM 8082 C CA . VAL B 1 40 ? -24.109 -31.844 -0.457 1 95.44 40 VAL B CA 1
ATOM 8083 C C . VAL B 1 40 ? -24.234 -31.562 1.037 1 95.44 40 VAL B C 1
ATOM 8085 O O . VAL B 1 40 ? -25.344 -31.438 1.561 1 95.44 40 VAL B O 1
ATOM 8088 N N . PHE B 1 41 ? -23.109 -31.484 1.725 1 93.75 41 PHE B N 1
ATOM 8089 C CA . PHE B 1 41 ? -23.156 -31.109 3.135 1 93.75 41 PHE B CA 1
ATOM 8090 C C . PHE B 1 41 ? -23.875 -29.781 3.328 1 93.75 41 PHE B C 1
ATOM 8092 O O . PHE B 1 41 ? -24.719 -29.656 4.219 1 93.75 41 PHE B O 1
ATOM 8099 N N . TYR B 1 42 ? -23.625 -28.859 2.57 1 95.56 42 TYR B N 1
ATOM 8100 C CA . TYR B 1 42 ? -24.203 -27.531 2.686 1 95.56 42 TYR B CA 1
ATOM 8101 C C . TYR B 1 42 ? -25.672 -27.547 2.32 1 95.56 42 TYR B C 1
ATOM 8103 O O . TYR B 1 42 ? -26.516 -27.078 3.098 1 95.56 42 TYR B O 1
ATOM 8111 N N . TYR B 1 43 ? -25.984 -28.031 1.132 1 94.81 43 TYR B N 1
ATOM 8112 C CA . TYR B 1 43 ? -27.328 -27.922 0.589 1 94.81 43 TYR B CA 1
ATOM 8113 C C . TYR B 1 43 ? -28.281 -28.891 1.29 1 94.81 43 TYR B C 1
ATOM 8115 O O . TYR B 1 43 ? -29.5 -28.703 1.247 1 94.81 43 TYR B O 1
ATOM 8123 N N . SER B 1 44 ? -27.75 -29.875 1.896 1 89.31 44 SER B N 1
ATOM 8124 C CA . SER B 1 44 ? -28.609 -30.859 2.547 1 89.31 44 SER B CA 1
ATOM 8125 C C . SER B 1 44 ? -29.297 -30.2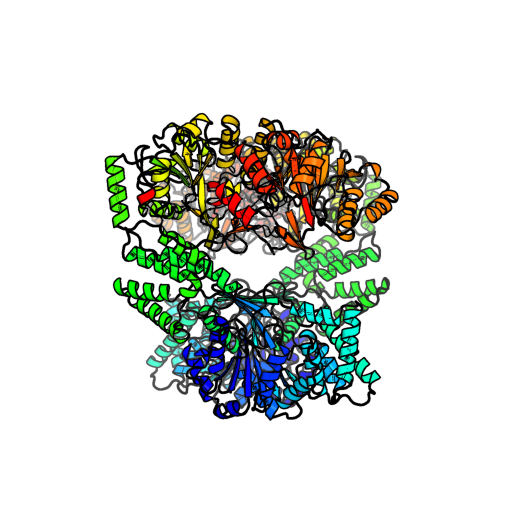66 3.781 1 89.31 44 SER B C 1
ATOM 8127 O O . SER B 1 44 ? -30.25 -30.828 4.293 1 89.31 44 SER B O 1
ATOM 8129 N N . THR B 1 45 ? -28.75 -29.156 4.25 1 87.75 45 THR B N 1
ATOM 8130 C CA . THR B 1 45 ? -29.359 -28.5 5.41 1 87.75 45 THR B CA 1
ATOM 8131 C C . THR B 1 45 ? -30.562 -27.672 5 1 87.75 45 THR B C 1
ATOM 8133 O O . THR B 1 45 ? -31.328 -27.203 5.852 1 87.75 45 THR B O 1
ATOM 8136 N N . LEU B 1 46 ? -30.688 -27.484 3.717 1 87.12 46 LEU B N 1
ATOM 8137 C CA . LEU B 1 46 ? -31.844 -26.766 3.186 1 87.12 46 LEU B CA 1
ATOM 8138 C C . LEU B 1 46 ? -33.094 -27.641 3.205 1 87.12 46 LEU B C 1
ATOM 8140 O O . LEU B 1 46 ? -33.031 -28.812 2.832 1 87.12 46 LEU B O 1
ATOM 8144 N N . PRO B 1 47 ? -34.188 -27.109 3.736 1 86.12 47 PRO B N 1
ATOM 8145 C CA . PRO B 1 47 ? -35.406 -27.891 3.762 1 86.12 47 PRO B CA 1
ATOM 8146 C C . PRO B 1 47 ? -36.094 -27.969 2.396 1 86.12 47 PRO B C 1
ATOM 8148 O O . PRO B 1 47 ? -37.25 -27.625 2.264 1 86.12 47 PRO B O 1
ATOM 8151 N N . CYS B 1 48 ? -35.375 -28.375 1.363 1 92.81 48 CYS B N 1
ATOM 8152 C CA . CYS B 1 48 ? -35.906 -28.578 0.016 1 92.81 48 CYS B CA 1
ATOM 8153 C C . CYS B 1 48 ? -35.344 -29.859 -0.603 1 92.81 48 CYS B C 1
ATOM 8155 O O . CYS B 1 48 ? -34.562 -30.578 0.045 1 92.81 48 CYS B O 1
ATOM 8157 N N . LYS B 1 49 ? -35.812 -30.172 -1.822 1 94.75 49 LYS B N 1
ATOM 8158 C CA . LYS B 1 49 ? -35.312 -31.359 -2.523 1 94.75 49 LYS B CA 1
ATOM 8159 C C . LYS B 1 49 ? -34 -31.062 -3.236 1 94.75 49 LYS B C 1
ATOM 8161 O O . LYS B 1 49 ? -33.812 -29.984 -3.795 1 94.75 49 LYS B O 1
ATOM 8166 N N . LEU B 1 50 ? -33.094 -32 -3.092 1 96.25 50 LEU B N 1
ATOM 8167 C CA . LEU B 1 50 ? -31.828 -31.906 -3.785 1 96.25 50 LEU B CA 1
ATOM 8168 C C . LEU B 1 50 ? -31.672 -33.031 -4.805 1 96.25 50 LEU B C 1
ATOM 8170 O O . LEU B 1 50 ? -31.719 -34.219 -4.449 1 96.25 50 LEU B O 1
ATOM 8174 N N . LEU B 1 51 ? -31.578 -32.688 -6.062 1 96.94 51 LEU B N 1
ATOM 8175 C CA . LEU B 1 51 ? -31.359 -33.625 -7.148 1 96.94 51 LEU B CA 1
ATOM 8176 C C . LEU B 1 51 ? -29.922 -33.531 -7.668 1 96.94 51 LEU B C 1
ATOM 8178 O O . LEU B 1 51 ? -29.516 -32.469 -8.18 1 96.94 51 LEU B O 1
ATOM 8182 N N . ILE B 1 52 ? -29.172 -34.594 -7.539 1 97.06 52 ILE B N 1
ATOM 8183 C CA . ILE B 1 52 ? -27.766 -34.562 -7.965 1 97.06 52 ILE B CA 1
ATOM 8184 C C . ILE B 1 52 ? -27.625 -35.344 -9.273 1 97.06 52 ILE B C 1
ATOM 8186 O O . ILE B 1 52 ? -28.016 -36.531 -9.359 1 97.06 52 ILE B O 1
ATOM 8190 N N . LEU B 1 53 ? -27.094 -34.688 -10.273 1 96.19 53 LEU B N 1
ATOM 8191 C CA . LEU B 1 53 ? -26.734 -35.312 -11.547 1 96.19 53 LEU B CA 1
ATOM 8192 C C . LEU B 1 53 ? -25.234 -35.5 -11.672 1 96.19 53 LEU B C 1
ATOM 8194 O O . LEU B 1 53 ? -24.516 -34.562 -12.008 1 96.19 53 LEU B O 1
ATOM 8198 N N . ASP B 1 54 ? -24.75 -36.719 -11.5 1 95.5 54 ASP B N 1
ATOM 8199 C CA . ASP B 1 54 ? -23.328 -37.031 -11.516 1 95.5 54 ASP B CA 1
ATOM 8200 C C . ASP B 1 54 ? -22.938 -37.781 -12.773 1 95.5 54 ASP B C 1
ATOM 8202 O O . ASP B 1 54 ? -23.281 -38.969 -12.93 1 95.5 54 ASP B O 1
ATOM 8206 N N . SER B 1 55 ? -22.172 -37.156 -13.656 1 93.81 55 SER B N 1
ATOM 8207 C CA . SER B 1 55 ? -21.766 -37.812 -14.898 1 93.81 55 SER B CA 1
ATOM 8208 C C . SER B 1 55 ? -20.359 -38.375 -14.781 1 93.81 55 SER B C 1
ATOM 8210 O O . SER B 1 55 ? -19.719 -38.688 -15.797 1 93.81 55 SER B O 1
ATOM 8212 N N . SER B 1 56 ? -19.891 -38.5 -13.609 1 92.75 56 SER B N 1
ATOM 8213 C CA . SER B 1 56 ? -18.578 -39.062 -13.391 1 92.75 56 SER B CA 1
ATOM 8214 C C . SER B 1 56 ? -18.531 -40.531 -13.781 1 92.75 56 SER B C 1
ATOM 8216 O O . SER B 1 56 ? -19.531 -41.25 -13.664 1 92.75 56 SER B O 1
ATOM 8218 N N . PRO B 1 57 ? -17.328 -41 -14.211 1 90.62 57 PRO B N 1
ATOM 8219 C CA . PRO B 1 57 ? -17.219 -42.406 -14.5 1 90.62 57 PRO B CA 1
ATOM 8220 C C . PRO B 1 57 ? -17.5 -43.281 -13.273 1 90.62 57 PRO B C 1
ATOM 8222 O O . PRO B 1 57 ? -18.219 -44.281 -13.375 1 90.62 57 PRO B O 1
ATOM 8225 N N . GLU B 1 58 ? -16.938 -42.938 -12.172 1 92.44 58 GLU B N 1
ATOM 8226 C CA . GLU B 1 58 ? -17.188 -43.625 -10.914 1 92.44 58 GLU B CA 1
ATOM 8227 C C . GLU B 1 58 ? -18.219 -42.875 -10.078 1 92.44 58 GLU B C 1
ATOM 8229 O O . GLU B 1 58 ? -18.094 -41.688 -9.852 1 92.44 58 GLU B O 1
ATOM 8234 N N . PRO B 1 59 ? -19.203 -43.562 -9.648 1 93.25 59 PRO B N 1
ATOM 8235 C CA . PRO B 1 59 ? -20.25 -42.875 -8.875 1 93.25 59 PRO B CA 1
ATOM 8236 C C . PRO B 1 59 ? -19.797 -42.531 -7.461 1 93.25 59 PRO B C 1
ATOM 8238 O O . PRO B 1 59 ? -18.953 -43.219 -6.883 1 93.25 59 PRO B O 1
ATOM 8241 N N . CYS B 1 60 ? -20.25 -41.562 -6.934 1 92.88 60 CYS B N 1
ATOM 8242 C CA . CYS B 1 60 ? -20.109 -41.156 -5.543 1 92.88 60 CYS B CA 1
ATOM 8243 C C . CYS B 1 60 ? -21.453 -41.156 -4.828 1 92.88 60 CYS B C 1
ATOM 8245 O O . CYS B 1 60 ? -21.859 -40.156 -4.25 1 92.88 60 CYS B O 1
ATOM 8247 N N . ALA B 1 61 ? -22.141 -42.156 -4.773 1 92.25 61 ALA B N 1
ATOM 8248 C CA . ALA B 1 61 ? -23.516 -42.281 -4.297 1 92.25 61 ALA B CA 1
ATOM 8249 C C . ALA B 1 61 ? -23.578 -42.219 -2.773 1 92.25 61 ALA B C 1
ATOM 8251 O O . ALA B 1 61 ? -24.641 -41.938 -2.205 1 92.25 61 ALA B O 1
ATOM 8252 N N . GLU B 1 62 ? -22.438 -42.375 -2.15 1 90.25 62 GLU B N 1
ATOM 8253 C CA . GLU B 1 62 ? -22.391 -42.344 -0.692 1 90.25 62 GLU B CA 1
ATOM 8254 C C . GLU B 1 62 ? -22.812 -41 -0.143 1 90.25 62 GLU B C 1
ATOM 8256 O O . GLU B 1 62 ? -23.219 -40.875 1.018 1 90.25 62 GLU B O 1
ATOM 8261 N N . VAL B 1 63 ? -22.766 -39.969 -0.972 1 92.12 63 VAL B N 1
ATOM 8262 C CA . VAL B 1 63 ? -23.078 -38.625 -0.513 1 92.12 63 VAL B CA 1
ATOM 8263 C C . VAL B 1 63 ? -24.562 -38.531 -0.161 1 92.12 63 VAL B C 1
ATOM 8265 O O . VAL B 1 63 ? -24.969 -37.656 0.605 1 92.12 63 VAL B O 1
ATOM 8268 N N . ALA B 1 64 ? -25.453 -39.312 -0.698 1 93.06 64 ALA B N 1
ATOM 8269 C CA . ALA B 1 64 ? -26.891 -39.281 -0.481 1 93.06 64 ALA B CA 1
ATOM 8270 C C . ALA B 1 64 ? -27.297 -40.156 0.687 1 93.06 64 ALA B C 1
ATOM 8272 O O . ALA B 1 64 ? -28.438 -40.125 1.145 1 93.06 64 ALA B O 1
ATOM 8273 N N . GLU B 1 65 ? -26.375 -40.938 1.131 1 90.12 65 GLU B N 1
ATOM 8274 C CA . GLU B 1 65 ? -26.688 -41.875 2.191 1 90.12 65 GLU B CA 1
ATOM 8275 C C . GLU B 1 65 ? -27.219 -41.188 3.436 1 90.12 65 GLU B C 1
ATOM 8277 O O . GLU B 1 65 ? -26.609 -40.219 3.904 1 90.12 65 GLU B O 1
ATOM 8282 N N . GLY B 1 66 ? -28.359 -41.594 3.959 1 87.12 66 GLY B N 1
ATOM 8283 C CA . GLY B 1 66 ? -28.922 -41.031 5.176 1 87.12 66 GLY B CA 1
ATOM 8284 C C . GLY B 1 66 ? -29.719 -39.75 4.945 1 87.12 66 GLY B C 1
ATOM 8285 O O . GLY B 1 66 ? -30.125 -39.094 5.898 1 87.12 66 GLY B O 1
ATOM 8286 N N . ARG B 1 67 ? -29.891 -39.406 3.711 1 91.44 67 ARG B N 1
ATOM 8287 C CA . ARG B 1 67 ? -30.594 -38.156 3.369 1 91.44 67 ARG B CA 1
ATOM 8288 C C . ARG B 1 67 ? -31.719 -38.438 2.373 1 91.44 67 ARG B C 1
ATOM 8290 O O . ARG B 1 67 ? -31.531 -38.344 1.162 1 91.44 67 ARG B O 1
ATOM 8297 N N . PRO B 1 68 ? -32.906 -38.625 2.797 1 88 68 PRO B N 1
ATOM 8298 C CA . PRO B 1 68 ? -34 -39.031 1.912 1 88 68 PRO B CA 1
ATOM 8299 C C . PRO B 1 68 ? -34.406 -37.938 0.948 1 88 68 PRO B C 1
ATOM 8301 O O . PRO B 1 68 ? -35.031 -38.188 -0.08 1 88 68 PRO B O 1
ATOM 8304 N N . TRP B 1 69 ? -34.094 -36.688 1.271 1 89.19 69 TRP B N 1
ATOM 8305 C CA . TRP B 1 69 ? -34.469 -35.562 0.418 1 89.19 69 TRP B CA 1
ATOM 8306 C C . TRP B 1 69 ? -33.438 -35.344 -0.68 1 89.19 69 TRP B C 1
ATOM 8308 O O . TRP B 1 69 ? -33.625 -34.438 -1.518 1 89.19 69 TRP B O 1
ATOM 8318 N N . VAL B 1 70 ? -32.375 -36.156 -0.662 1 94.06 70 VAL B N 1
ATOM 8319 C CA . VAL B 1 70 ? -31.344 -36.062 -1.684 1 94.06 70 VAL B CA 1
ATOM 8320 C C . VAL B 1 70 ? -31.516 -37.219 -2.678 1 94.06 70 VAL B C 1
ATOM 8322 O O . VAL B 1 70 ? -31.438 -38.375 -2.303 1 94.06 70 VAL B O 1
ATOM 8325 N N . GLU B 1 71 ? -31.797 -36.875 -3.857 1 94.81 71 GLU B N 1
ATOM 8326 C CA . GLU B 1 71 ? -31.875 -37.875 -4.945 1 94.81 71 GLU B CA 1
ATOM 8327 C C . GLU B 1 71 ? -30.594 -37.844 -5.777 1 94.81 71 GLU B C 1
ATOM 8329 O O . GLU B 1 71 ? -30.234 -36.812 -6.367 1 94.81 71 GLU B O 1
ATOM 8334 N N . TYR B 1 72 ? -29.891 -38.938 -5.758 1 95.94 72 TYR B N 1
ATOM 8335 C CA . TYR B 1 72 ? -28.641 -39.062 -6.492 1 95.94 72 TYR B CA 1
ATOM 8336 C C . TYR B 1 72 ? -28.828 -39.875 -7.77 1 95.94 72 TYR B C 1
ATOM 8338 O O . TYR B 1 72 ? -29.203 -41.031 -7.715 1 95.94 72 TYR B O 1
ATOM 8346 N N . LEU B 1 73 ? -28.609 -39.25 -8.969 1 95.44 73 LEU B N 1
ATOM 8347 C CA . LEU B 1 73 ? -28.688 -39.938 -10.258 1 95.44 73 LEU B CA 1
ATOM 8348 C C . LEU B 1 73 ? -27.297 -40.031 -10.891 1 95.44 73 LEU B C 1
ATOM 8350 O O . LEU B 1 73 ? -26.672 -39.031 -11.195 1 95.44 73 LEU B O 1
ATOM 8354 N N . HIS B 1 74 ? -26.797 -41.25 -11.016 1 94.94 74 HIS B N 1
ATOM 8355 C CA . HIS B 1 74 ? -25.562 -41.469 -11.742 1 94.94 74 HIS B CA 1
ATOM 8356 C C . HIS B 1 74 ? -25.812 -41.531 -13.25 1 94.94 74 HIS B C 1
ATOM 8358 O O . HIS B 1 74 ? -26.469 -42.438 -13.734 1 94.94 74 HIS B O 1
ATOM 8364 N N . VAL B 1 75 ? -25.297 -40.531 -14.008 1 94.19 75 VAL B N 1
ATOM 8365 C CA . VAL B 1 75 ? -25.609 -40.406 -15.43 1 94.19 75 VAL B CA 1
ATOM 8366 C C . VAL B 1 75 ? -24.312 -40.312 -16.234 1 94.19 75 VAL B C 1
ATOM 8368 O O . VAL B 1 75 ? -24.109 -39.344 -16.969 1 94.19 75 VAL B O 1
ATOM 8371 N N . PRO B 1 76 ? -23.438 -41.281 -16.188 1 91.19 76 PRO B N 1
ATOM 8372 C CA . PRO B 1 76 ? -22.125 -41.219 -16.844 1 91.19 76 PRO B CA 1
ATOM 8373 C C . PRO B 1 76 ? -22.25 -41.062 -18.359 1 91.19 76 PRO B C 1
ATOM 8375 O O . PRO B 1 76 ? -21.281 -40.656 -19.016 1 91.19 76 PRO B O 1
ATOM 8378 N N . GLN B 1 77 ? -23.422 -41.344 -18.984 1 87.88 77 GLN B N 1
ATOM 8379 C CA . GLN B 1 77 ? -23.625 -41.219 -20.422 1 87.88 77 GLN B CA 1
ATOM 8380 C C . GLN B 1 77 ? -23.562 -39.75 -20.875 1 87.88 77 GLN B C 1
ATOM 8382 O O . GLN B 1 77 ? -23.375 -39.5 -22.062 1 87.88 77 GLN B O 1
ATOM 8387 N N . TYR B 1 78 ? -23.797 -38.938 -19.984 1 86.75 78 TYR B N 1
ATOM 8388 C CA . TYR B 1 78 ? -23.75 -37.531 -20.312 1 86.75 78 TYR B CA 1
ATOM 8389 C C . TYR B 1 78 ? -22.391 -36.938 -19.969 1 86.75 78 TYR B C 1
ATOM 8391 O O . TYR B 1 78 ? -22.297 -36.062 -19.109 1 86.75 78 TYR B O 1
ATOM 8399 N N . ASP B 1 79 ? -21.375 -37.375 -20.672 1 72.56 79 ASP B N 1
ATOM 8400 C CA . ASP B 1 79 ? -20.016 -36.938 -20.359 1 72.56 79 ASP B CA 1
ATOM 8401 C C . ASP B 1 79 ? -19.875 -35.438 -20.547 1 72.56 79 ASP B C 1
ATOM 8403 O O . ASP B 1 79 ? -20.844 -34.719 -20.812 1 72.56 79 ASP B O 1
ATOM 8407 N N . TYR B 1 80 ? -18.75 -34.875 -20.359 1 64.69 80 TYR B N 1
ATOM 8408 C CA . TYR B 1 80 ? -18.438 -33.438 -20.25 1 64.69 80 TYR B CA 1
ATOM 8409 C C . TYR B 1 80 ? -18.969 -32.688 -21.469 1 64.69 80 TYR B C 1
ATOM 8411 O O . TYR B 1 80 ? -19.391 -31.531 -21.344 1 64.69 80 TYR B O 1
ATOM 8419 N N . TRP B 1 81 ? -19.141 -33.344 -22.562 1 61.44 81 TRP B N 1
ATOM 8420 C CA . TRP B 1 81 ? -19.5 -32.656 -23.797 1 61.44 81 TRP B CA 1
ATOM 8421 C C . TRP B 1 81 ? -21 -32.75 -24.031 1 61.44 81 TRP B C 1
ATOM 8423 O O . TRP B 1 81 ? -21.516 -32.062 -24.922 1 61.44 81 TRP B O 1
ATOM 8433 N N . LYS B 1 82 ? -21.75 -33.438 -23.234 1 76.19 82 LYS B N 1
ATOM 8434 C CA . LYS B 1 82 ? -23.203 -33.594 -23.406 1 76.19 82 LYS B CA 1
ATOM 8435 C C . LYS B 1 82 ? -23.953 -32.938 -22.266 1 76.19 82 LYS B C 1
ATOM 8437 O O . LYS B 1 82 ? -24.875 -33.5 -21.703 1 76.19 82 LYS B O 1
ATOM 8442 N N . LEU B 1 83 ? -23.406 -31.766 -21.938 1 81.69 83 LEU B N 1
ATOM 8443 C CA . LEU B 1 83 ? -23.953 -31.016 -20.812 1 81.69 83 LEU B CA 1
ATOM 8444 C C . LEU B 1 83 ? -25.422 -30.656 -21.047 1 81.69 83 LEU B C 1
ATOM 8446 O O . LEU B 1 83 ? -26.219 -30.656 -20.109 1 81.69 83 LEU B O 1
ATOM 8450 N N . GLN B 1 84 ? -25.797 -30.344 -22.281 1 83.25 84 GLN B N 1
ATOM 8451 C CA . GLN B 1 84 ? -27.188 -30 -22.609 1 83.25 84 GLN B CA 1
ATOM 8452 C C . GLN B 1 84 ? -28.141 -31.125 -22.203 1 83.25 84 GLN B C 1
ATOM 8454 O O . GLN B 1 84 ? -29.203 -30.859 -21.641 1 83.25 84 GLN B O 1
ATOM 8459 N N . TYR B 1 85 ? -27.719 -32.281 -22.5 1 86.44 85 TYR B N 1
ATOM 8460 C CA . TYR B 1 85 ? -28.578 -33.438 -22.219 1 86.44 85 TYR B CA 1
ATOM 8461 C C . TYR B 1 85 ? -28.688 -33.656 -20.719 1 86.44 85 TYR B C 1
ATOM 8463 O O . TYR B 1 85 ? -29.75 -34.031 -20.219 1 86.44 85 TYR B O 1
ATOM 8471 N N . LYS B 1 86 ? -27.594 -33.531 -20.094 1 91.88 86 LYS B N 1
ATOM 8472 C CA . LYS B 1 86 ? -27.609 -33.656 -18.641 1 91.88 86 LYS B CA 1
ATOM 8473 C C . LYS B 1 86 ? -28.578 -32.656 -18 1 91.88 86 LYS B C 1
ATOM 8475 O O . LYS B 1 86 ? -29.375 -33.031 -17.141 1 91.88 86 LYS B O 1
ATOM 8480 N N . PHE B 1 87 ? -28.562 -31.406 -18.453 1 91.69 87 PHE B N 1
ATOM 8481 C CA . PHE B 1 87 ? -29.438 -30.375 -17.922 1 91.69 87 PHE B CA 1
ATOM 8482 C C . PHE B 1 87 ? -30.891 -30.688 -18.234 1 91.69 87 PHE B C 1
ATOM 8484 O O . PHE B 1 87 ? -31.766 -30.562 -17.359 1 91.69 87 PHE B O 1
ATOM 8491 N N . ALA B 1 88 ? -31.125 -31.031 -19.453 1 91.75 88 ALA B N 1
ATOM 8492 C CA . ALA B 1 88 ? -32.469 -31.375 -19.859 1 91.75 88 ALA B CA 1
ATOM 8493 C C . ALA B 1 88 ? -33.031 -32.531 -19.016 1 91.75 88 ALA B C 1
ATOM 8495 O O . ALA B 1 88 ? -34.188 -32.5 -18.594 1 91.75 88 ALA B O 1
ATOM 8496 N N . HIS B 1 89 ? -32.188 -33.5 -18.859 1 92.75 89 HIS B N 1
ATOM 8497 C CA . HIS B 1 89 ? -32.562 -34.625 -18.031 1 92.75 89 HIS B CA 1
ATOM 8498 C C . HIS B 1 89 ? -32.938 -34.188 -16.625 1 92.75 89 HIS B C 1
ATOM 8500 O O . HIS B 1 89 ? -33.938 -34.656 -16.062 1 92.75 89 HIS B O 1
ATOM 8506 N N . GLY B 1 90 ? -32.125 -33.438 -16.047 1 94.25 90 GLY B N 1
ATOM 8507 C CA . GLY B 1 90 ? -32.375 -32.906 -14.719 1 94.25 90 GLY B CA 1
ATOM 8508 C C . GLY B 1 90 ? -33.688 -32.125 -14.625 1 94.25 90 GLY B C 1
ATOM 8509 O O . GLY B 1 90 ? -34.5 -32.406 -13.727 1 94.25 90 GLY B O 1
ATOM 8510 N N . VAL B 1 91 ? -33.906 -31.188 -15.531 1 95.75 91 VAL B N 1
ATOM 8511 C CA . VAL B 1 91 ? -35.094 -30.344 -15.539 1 95.75 91 VAL B CA 1
ATOM 8512 C C . VAL B 1 91 ? -36.344 -31.219 -15.641 1 95.75 91 VAL B C 1
ATOM 8514 O O . VAL B 1 91 ? -37.312 -30.984 -14.922 1 95.75 91 VAL B O 1
ATOM 8517 N N . MET B 1 92 ? -36.281 -32.188 -16.484 1 95.19 92 MET B N 1
ATOM 8518 C CA . MET B 1 92 ? -37.438 -33.031 -16.719 1 95.19 92 MET B CA 1
ATOM 8519 C C . MET B 1 92 ? -37.75 -33.906 -15.5 1 95.19 92 MET B C 1
ATOM 8521 O O . MET B 1 92 ? -38.844 -34.375 -15.328 1 95.19 92 MET B O 1
ATOM 8525 N N . SER B 1 93 ? -36.719 -34.062 -14.672 1 95.06 93 SER B N 1
ATOM 8526 C CA . SER B 1 93 ? -36.875 -34.938 -13.492 1 95.06 93 SER B CA 1
ATOM 8527 C C . SER B 1 93 ? -37.469 -34.156 -12.32 1 95.06 93 SER B C 1
ATOM 8529 O O . SER B 1 93 ? -37.875 -34.75 -11.328 1 95.06 93 SER B O 1
ATOM 8531 N N . VAL B 1 94 ? -37.5 -32.875 -12.414 1 97.44 94 VAL B N 1
ATOM 8532 C CA . VAL B 1 94 ? -37.969 -32.031 -11.312 1 97.44 94 VAL B CA 1
ATOM 8533 C C . VAL B 1 94 ? -39.5 -32.094 -11.219 1 97.44 94 VAL B C 1
ATOM 8535 O O . VAL B 1 94 ? -40.188 -31.984 -12.227 1 97.44 94 VAL B O 1
ATOM 8538 N N . LYS B 1 95 ? -40.031 -32.156 -10.008 1 95.25 95 LYS B N 1
ATOM 8539 C CA . LYS B 1 95 ? -41.5 -32.25 -9.805 1 95.25 95 LYS B CA 1
ATOM 8540 C C . LYS B 1 95 ? -42.031 -31.047 -9.062 1 95.25 95 LYS B C 1
ATOM 8542 O O . LYS B 1 95 ? -43.25 -30.812 -9.055 1 95.25 95 LYS B O 1
ATOM 8547 N N . THR B 1 96 ? -41.188 -30.281 -8.453 1 96.94 96 THR B N 1
ATOM 8548 C CA . THR B 1 96 ? -41.625 -29.109 -7.711 1 96.94 96 THR B CA 1
ATOM 8549 C C . THR B 1 96 ? -41.906 -27.953 -8.664 1 96.94 96 THR B C 1
ATOM 8551 O O . THR B 1 96 ? -41.406 -27.906 -9.789 1 96.94 96 THR B O 1
ATOM 8554 N N . PRO B 1 97 ? -42.75 -27 -8.25 1 97.38 97 PRO B N 1
ATOM 8555 C CA . PRO B 1 97 ? -43.094 -25.891 -9.125 1 97.38 97 PRO B CA 1
ATOM 8556 C C . PRO B 1 97 ? -41.906 -24.969 -9.414 1 97.38 97 PRO B C 1
ATOM 8558 O O . PRO B 1 97 ? -41.906 -24.266 -10.43 1 97.38 97 PRO B O 1
ATOM 8561 N N . TYR B 1 98 ? -41 -24.938 -8.5 1 98.12 98 TYR B N 1
ATOM 8562 C CA . TYR B 1 98 ? -39.812 -24.094 -8.695 1 98.12 98 TYR B CA 1
ATOM 8563 C C . TYR B 1 98 ? -38.531 -24.922 -8.688 1 98.12 98 TYR B C 1
ATOM 8565 O O . TYR B 1 98 ? -38.5 -25.984 -8.055 1 98.12 98 TYR B O 1
ATOM 8573 N N . MET B 1 99 ? -37.562 -24.469 -9.367 1 98.12 99 MET B N 1
ATOM 8574 C CA . MET B 1 99 ? -36.281 -25.156 -9.406 1 98.12 99 MET B CA 1
ATOM 8575 C C . MET B 1 99 ? -35.125 -24.156 -9.508 1 98.12 99 MET B C 1
ATOM 8577 O O . MET B 1 99 ? -35.344 -23 -9.906 1 98.12 99 MET B O 1
ATOM 8581 N N . VAL B 1 100 ? -34 -24.578 -9.117 1 97.94 100 VAL B N 1
ATOM 8582 C CA . VAL B 1 100 ? -32.781 -23.797 -9.266 1 97.94 100 VAL B CA 1
ATOM 8583 C C . VAL B 1 100 ? -31.594 -24.719 -9.531 1 97.94 100 VAL B C 1
ATOM 8585 O O . VAL B 1 100 ? -31.5 -25.812 -8.953 1 97.94 100 VAL B O 1
ATOM 8588 N N . PHE B 1 101 ? -30.781 -24.391 -10.461 1 96.44 101 PHE B N 1
ATOM 8589 C CA . PHE B 1 101 ? -29.516 -25.109 -10.664 1 96.44 101 PHE B CA 1
ATOM 8590 C C . PHE B 1 101 ? -28.469 -24.625 -9.672 1 96.44 101 PHE B C 1
ATOM 8592 O O . PHE B 1 101 ? -28.406 -23.453 -9.336 1 96.44 101 PHE B O 1
ATOM 8599 N N . ALA B 1 102 ? -27.656 -25.531 -9.219 1 95.62 102 ALA B N 1
ATOM 8600 C CA . ALA B 1 102 ? -26.531 -25.203 -8.352 1 95.62 102 ALA B CA 1
ATOM 8601 C C . ALA B 1 102 ? -25.25 -25.906 -8.805 1 95.62 102 ALA B C 1
ATOM 8603 O O . ALA B 1 102 ? -25.281 -27.094 -9.125 1 95.62 102 ALA B O 1
ATOM 8604 N N . ALA B 1 103 ? -24.188 -25.156 -8.898 1 93.94 103 ALA B N 1
ATOM 8605 C CA . ALA B 1 103 ? -22.875 -25.766 -9.125 1 93.94 103 ALA B CA 1
ATOM 8606 C C . ALA B 1 103 ? -22.328 -26.375 -7.832 1 93.94 103 ALA B C 1
ATOM 8608 O O . ALA B 1 103 ? -22.672 -25.922 -6.734 1 93.94 103 ALA B O 1
ATOM 8609 N N . ASP B 1 104 ? -21.562 -27.375 -7.977 1 95.69 104 ASP B N 1
ATOM 8610 C CA . ASP B 1 104 ? -21.062 -28.094 -6.801 1 95.69 104 ASP B CA 1
ATOM 8611 C C . ASP B 1 104 ? -19.969 -27.281 -6.102 1 95.69 104 ASP B C 1
ATOM 8613 O O . ASP B 1 104 ? -19.469 -27.688 -5.047 1 95.69 104 ASP B O 1
ATOM 8617 N N . ASP B 1 105 ? -19.531 -26.141 -6.672 1 95.5 105 ASP B N 1
ATOM 8618 C CA . ASP B 1 105 ? -18.5 -25.312 -6.051 1 95.5 105 ASP B CA 1
ATOM 8619 C C . ASP B 1 105 ? -19.062 -23.969 -5.602 1 95.5 105 ASP B C 1
ATOM 8621 O O . ASP B 1 105 ? -18.312 -23.062 -5.215 1 95.5 105 ASP B O 1
ATOM 8625 N N . ASP B 1 106 ? -20.422 -23.812 -5.633 1 95.94 106 ASP B N 1
ATOM 8626 C CA . ASP B 1 106 ? -21.047 -22.547 -5.258 1 95.94 106 ASP B CA 1
ATOM 8627 C C . ASP B 1 106 ? -21.844 -22.703 -3.955 1 95.94 106 ASP B C 1
ATOM 8629 O O . ASP B 1 106 ? -22.125 -23.812 -3.523 1 95.94 106 ASP B O 1
ATOM 8633 N N . PHE B 1 107 ? -22.125 -21.562 -3.334 1 97.38 107 PHE B N 1
ATOM 8634 C CA . PHE B 1 107 ? -23 -21.469 -2.17 1 97.38 107 PHE B CA 1
ATOM 8635 C C . PHE B 1 107 ? -24.156 -20.516 -2.438 1 97.38 107 PHE B C 1
ATOM 8637 O O . PHE B 1 107 ? -24.031 -19.312 -2.275 1 97.38 107 PHE B O 1
ATOM 8644 N N . ILE B 1 108 ? -25.281 -21.031 -2.877 1 97.44 108 ILE B N 1
ATOM 8645 C CA . ILE B 1 108 ? -26.469 -20.172 -2.924 1 97.44 108 ILE B CA 1
ATOM 8646 C C . ILE B 1 108 ? -27 -19.969 -1.512 1 97.44 108 ILE B C 1
ATOM 8648 O O . ILE B 1 108 ? -27.203 -20.922 -0.767 1 97.44 108 ILE B O 1
ATOM 8652 N N . LEU B 1 109 ? -27.219 -18.734 -1.162 1 96.75 109 LEU B N 1
ATOM 8653 C CA . LEU B 1 109 ? -27.672 -18.453 0.194 1 96.75 109 LEU B CA 1
ATOM 8654 C C . LEU B 1 109 ? -29.062 -19.031 0.431 1 96.75 109 LEU B C 1
ATOM 8656 O O . LEU B 1 109 ? -29.969 -18.828 -0.384 1 96.75 109 LEU B O 1
ATOM 8660 N N . HIS B 1 110 ? -29.312 -19.719 1.521 1 93.62 110 HIS B N 1
ATOM 8661 C CA . HIS B 1 110 ? -30.578 -20.359 1.848 1 93.62 110 HIS B CA 1
ATOM 8662 C C . HIS B 1 110 ? -31.703 -19.328 1.938 1 93.62 110 HIS B C 1
ATOM 8664 O O . HIS B 1 110 ? -32.781 -19.531 1.376 1 93.62 110 HIS B O 1
ATOM 8670 N N . ASP B 1 111 ? -31.375 -18.219 2.582 1 93 111 ASP B N 1
ATOM 8671 C CA . ASP B 1 111 ? -32.375 -17.156 2.732 1 93 111 ASP B CA 1
ATOM 8672 C C . ASP B 1 111 ? -32.781 -16.578 1.375 1 93 111 ASP B C 1
ATOM 8674 O O . ASP B 1 111 ? -33.906 -16.188 1.176 1 93 111 ASP B O 1
ATOM 8678 N N . SER B 1 112 ? -31.812 -16.516 0.487 1 95.88 112 SER B N 1
ATOM 8679 C CA . SER B 1 112 ? -32.094 -15.969 -0.835 1 95.88 112 SER B CA 1
ATOM 8680 C C . SER B 1 112 ? -33.062 -16.891 -1.61 1 95.88 112 SER B C 1
ATOM 8682 O O . SER B 1 112 ? -33.906 -16.406 -2.363 1 95.88 112 SER B O 1
ATOM 8684 N N . LEU B 1 113 ? -32.875 -18.188 -1.469 1 96.38 113 LEU B N 1
ATOM 8685 C CA . LEU B 1 113 ? -33.781 -19.141 -2.107 1 96.38 113 LEU B CA 1
ATOM 8686 C C . LEU B 1 113 ? -35.188 -19.016 -1.548 1 96.38 113 LEU B C 1
ATOM 8688 O O . LEU B 1 113 ? -36.156 -18.969 -2.307 1 96.38 113 LEU B O 1
ATOM 8692 N N . SER B 1 114 ? -35.281 -18.891 -0.236 1 95 114 SER B N 1
ATOM 8693 C CA . SER B 1 114 ? -36.594 -18.734 0.413 1 95 114 SER B CA 1
ATOM 8694 C C . SER B 1 114 ? -37.281 -17.453 -0.036 1 95 114 SER B C 1
ATOM 8696 O O . SER B 1 114 ? -38.469 -17.469 -0.348 1 95 114 SER B O 1
ATOM 8698 N N . GLN B 1 115 ? -36.5 -16.406 -0.091 1 96.12 115 GLN B N 1
ATOM 8699 C CA . GLN B 1 115 ? -37.062 -15.117 -0.495 1 96.12 115 GLN B CA 1
ATOM 8700 C C . GLN B 1 115 ? -37.469 -15.133 -1.966 1 96.12 115 GLN B C 1
ATOM 8702 O O . GLN B 1 115 ? -38.469 -14.531 -2.344 1 96.12 115 GLN B O 1
ATOM 8707 N N . SER B 1 116 ? -36.688 -15.805 -2.787 1 97.62 116 SER B N 1
ATOM 8708 C CA . SER B 1 116 ? -36.969 -15.891 -4.211 1 97.62 116 SER B CA 1
ATOM 8709 C C . SER B 1 116 ? -38.281 -16.656 -4.445 1 97.62 116 SER B C 1
ATOM 8711 O O . SER B 1 116 ? -39.125 -16.234 -5.227 1 97.62 116 SER B O 1
ATOM 8713 N N . VAL B 1 117 ? -38.469 -17.781 -3.768 1 97.31 117 VAL B N 1
ATOM 8714 C CA . VAL B 1 117 ? -39.656 -18.594 -3.908 1 97.31 117 VAL B CA 1
ATOM 8715 C C . VAL B 1 117 ? -40.875 -17.812 -3.393 1 97.31 117 VAL B C 1
ATOM 8717 O O . VAL B 1 117 ? -41.938 -17.781 -4.039 1 97.31 117 VAL B O 1
ATOM 8720 N N . ALA B 1 118 ? -40.688 -17.156 -2.221 1 96.12 118 ALA B N 1
ATOM 8721 C CA . ALA B 1 118 ? -41.781 -16.344 -1.657 1 96.12 118 ALA B CA 1
ATOM 8722 C C . ALA B 1 118 ? -42.188 -15.242 -2.627 1 96.12 118 ALA B C 1
ATOM 8724 O O . ALA B 1 118 ? -43.406 -14.992 -2.805 1 96.12 118 ALA B O 1
ATOM 8725 N N . PHE B 1 119 ? -41.281 -14.609 -3.23 1 97.38 119 PHE B N 1
ATOM 8726 C CA . PHE B 1 119 ? -41.594 -13.555 -4.191 1 97.38 119 PHE B CA 1
ATOM 8727 C C . PHE B 1 119 ? -42.375 -14.109 -5.371 1 97.38 119 PHE B C 1
ATOM 8729 O O . PHE B 1 119 ? -43.375 -13.523 -5.777 1 97.38 119 PHE B O 1
ATOM 8736 N N . LEU B 1 120 ? -41.906 -15.234 -5.953 1 97.75 120 LEU B N 1
ATOM 8737 C CA . LEU B 1 120 ? -42.562 -15.82 -7.117 1 97.75 120 LEU B CA 1
ATOM 8738 C C . LEU B 1 120 ? -43.938 -16.297 -6.766 1 97.75 120 LEU B C 1
ATOM 8740 O O . LEU B 1 120 ? -44.875 -16.25 -7.598 1 97.75 120 LEU B O 1
ATOM 8744 N N . GLU B 1 121 ? -44.156 -16.766 -5.547 1 96.62 121 GLU B N 1
ATOM 8745 C CA . GLU B 1 121 ? -45.5 -17.156 -5.086 1 96.62 121 GLU B CA 1
ATOM 8746 C C . GLU B 1 121 ? -46.438 -15.953 -5.059 1 96.62 121 GLU B C 1
ATOM 8748 O O . GLU B 1 121 ? -47.594 -16.062 -5.465 1 96.62 121 GLU B O 1
ATOM 8753 N N . ASP B 1 122 ? -45.906 -14.844 -4.66 1 96.75 122 ASP B N 1
ATOM 8754 C CA . ASP B 1 122 ? -46.719 -13.641 -4.488 1 96.75 122 ASP B CA 1
ATOM 8755 C C . ASP B 1 122 ? -46.938 -12.938 -5.828 1 96.75 122 ASP B C 1
ATOM 8757 O O . ASP B 1 122 ? -47.844 -12.117 -5.957 1 96.75 122 ASP B O 1
ATOM 8761 N N . HIS B 1 123 ? -46.094 -13.281 -6.84 1 97.44 123 HIS B N 1
ATOM 8762 C CA . HIS B 1 123 ? -46.156 -12.594 -8.125 1 97.44 123 HIS B CA 1
ATOM 8763 C C . HIS B 1 123 ? -46.219 -13.586 -9.281 1 97.44 123 HIS B C 1
ATOM 8765 O O . HIS B 1 123 ? -45.188 -13.852 -9.93 1 97.44 123 HIS B O 1
ATOM 8771 N N . PRO B 1 124 ? -47.281 -14.016 -9.711 1 96 124 PRO B N 1
ATOM 8772 C CA . PRO B 1 124 ? -47.438 -15.078 -10.703 1 96 124 PRO B CA 1
ATOM 8773 C C . PRO B 1 124 ? -46.969 -14.656 -12.094 1 96 124 PRO B C 1
ATOM 8775 O O . PRO B 1 124 ? -46.688 -15.508 -12.945 1 96 124 PRO B O 1
ATOM 8778 N N . ASP B 1 125 ? -46.875 -13.312 -12.32 1 95.94 125 ASP B N 1
ATOM 8779 C CA . ASP B 1 125 ? -46.469 -12.82 -13.633 1 95.94 125 ASP B CA 1
ATOM 8780 C C . ASP B 1 125 ? -44.938 -12.867 -13.797 1 95.94 125 ASP B C 1
ATOM 8782 O O . ASP B 1 125 ? -44.406 -12.609 -14.883 1 95.94 125 ASP B O 1
ATOM 8786 N N . TYR B 1 126 ? -44.25 -13.188 -12.742 1 98.12 126 TYR B N 1
ATOM 8787 C CA . TYR B 1 126 ? -42.781 -13.289 -12.781 1 98.12 126 TYR B CA 1
ATOM 8788 C C . TYR B 1 126 ? -42.344 -14.734 -12.992 1 98.12 126 TYR B C 1
ATOM 8790 O O . TYR B 1 126 ? -42.938 -15.656 -12.414 1 98.12 126 TYR B O 1
ATOM 8798 N N . GLY B 1 127 ? -41.375 -14.977 -13.844 1 98 127 GLY B N 1
ATOM 8799 C CA . GLY B 1 127 ? -40.938 -16.328 -14.18 1 98 127 GLY B CA 1
ATOM 8800 C C . GLY B 1 127 ? -39.656 -16.719 -13.477 1 98 127 GLY B C 1
ATOM 8801 O O . GLY B 1 127 ? -39.344 -17.891 -13.352 1 98 127 GLY B O 1
ATOM 8802 N N . MET B 1 128 ? -38.906 -15.664 -13.023 1 97.75 128 MET B N 1
ATOM 8803 C CA . MET B 1 128 ? -37.656 -15.969 -12.344 1 97.75 128 MET B CA 1
ATOM 8804 C C . MET B 1 128 ? -37.312 -14.891 -11.328 1 97.75 128 MET B C 1
ATOM 8806 O O . MET B 1 128 ? -37.844 -13.773 -11.398 1 97.75 128 MET B O 1
ATOM 8810 N N . CYS B 1 129 ? -36.625 -15.25 -10.375 1 98.06 129 CYS B N 1
ATOM 8811 C CA . CYS B 1 129 ? -36.125 -14.383 -9.312 1 98.06 129 CYS B CA 1
ATOM 8812 C C . CYS B 1 129 ? -34.656 -14.688 -9 1 98.06 129 CYS B C 1
ATOM 8814 O O . CYS B 1 129 ? -34.281 -15.859 -8.875 1 98.06 129 CYS B O 1
ATOM 8816 N N . HIS B 1 130 ? -33.906 -13.68 -8.969 1 95.44 130 HIS B N 1
ATOM 8817 C CA . HIS B 1 130 ? -32.438 -13.797 -8.812 1 95.44 130 HIS B CA 1
ATOM 8818 C C . HIS B 1 130 ? -31.922 -12.773 -7.82 1 95.44 130 HIS B C 1
ATOM 8820 O O . HIS B 1 130 ? -32.688 -12.156 -7.082 1 95.44 130 HIS B O 1
ATOM 8826 N N . GLY B 1 131 ? -30.672 -12.641 -7.578 1 96.88 131 GLY B N 1
ATOM 8827 C CA . GLY B 1 131 ? -29.953 -11.648 -6.789 1 96.88 131 GLY B CA 1
ATOM 8828 C C . GLY B 1 131 ? -28.531 -11.453 -7.242 1 96.88 131 GLY B C 1
ATOM 8829 O O . GLY B 1 131 ? -28.203 -11.695 -8.406 1 96.88 131 GLY B O 1
ATOM 8830 N N . TYR B 1 132 ? -27.688 -10.93 -6.352 1 96.81 132 TYR B N 1
ATOM 8831 C CA . TYR B 1 132 ? -26.344 -10.562 -6.77 1 96.81 132 TYR B CA 1
ATOM 8832 C C . TYR B 1 132 ? -25.328 -11.609 -6.328 1 96.81 132 TYR B C 1
ATOM 8834 O O . TYR B 1 132 ? -25.484 -12.227 -5.27 1 96.81 132 TYR B O 1
ATOM 8842 N N . CYS B 1 133 ? -24.328 -11.742 -7.09 1 95.62 133 CYS B N 1
ATOM 8843 C CA . CYS B 1 133 ? -23.312 -12.781 -6.883 1 95.62 133 CYS B CA 1
ATOM 8844 C C . CYS B 1 133 ? -22 -12.172 -6.426 1 95.62 133 CYS B C 1
ATOM 8846 O O . CYS B 1 133 ? -21.578 -11.125 -6.926 1 95.62 133 CYS B O 1
ATOM 8848 N N . LEU B 1 134 ? -21.391 -12.766 -5.391 1 95.88 134 LEU B N 1
ATOM 8849 C CA . LEU B 1 134 ? -20 -12.539 -4.992 1 95.88 134 LEU B CA 1
ATOM 8850 C C . LEU B 1 134 ? -19.125 -13.734 -5.348 1 95.88 134 LEU B C 1
ATOM 8852 O O . LEU B 1 134 ? -19.531 -14.883 -5.156 1 95.88 134 LEU B O 1
ATOM 8856 N N . MET B 1 135 ? -17.984 -13.484 -5.895 1 96.56 135 MET B N 1
ATOM 8857 C CA . MET B 1 135 ? -17.125 -14.602 -6.262 1 96.56 135 MET B CA 1
ATOM 8858 C C . MET B 1 135 ? -16 -14.781 -5.234 1 96.56 135 MET B C 1
ATOM 8860 O O . MET B 1 135 ? -15.648 -13.844 -4.52 1 96.56 135 MET B O 1
ATOM 8864 N N . TYR B 1 136 ? -15.477 -16.031 -5.172 1 96.94 136 TYR B N 1
ATOM 8865 C CA . TYR B 1 136 ? -14.398 -16.312 -4.227 1 96.94 136 TYR B CA 1
ATOM 8866 C C . TYR B 1 136 ? -13.328 -17.188 -4.859 1 96.94 136 TYR B C 1
ATOM 8868 O O . TYR B 1 136 ? -13.594 -17.906 -5.824 1 96.94 136 TYR B O 1
ATOM 8876 N N . LEU B 1 137 ? -12.133 -17.109 -4.453 1 96 137 LEU B N 1
ATOM 8877 C CA . LEU B 1 137 ? -11.008 -17.984 -4.73 1 96 137 LEU B CA 1
ATOM 8878 C C . LEU B 1 137 ? -10.32 -18.422 -3.438 1 96 137 LEU B C 1
ATOM 8880 O O . LEU B 1 137 ? -9.836 -17.578 -2.678 1 96 137 LEU B O 1
ATOM 8884 N N . THR B 1 138 ? -10.336 -19.703 -3.266 1 96.31 138 THR B N 1
ATOM 8885 C CA . THR B 1 138 ? -9.781 -20.219 -2.018 1 96.31 138 THR B CA 1
ATOM 8886 C C . THR B 1 138 ? -8.312 -20.578 -2.191 1 96.31 138 THR B C 1
ATOM 8888 O O . THR B 1 138 ? -7.93 -21.172 -3.201 1 96.31 138 THR B O 1
ATOM 8891 N N . LEU B 1 139 ? -7.516 -20.219 -1.242 1 94.62 139 LEU B N 1
ATOM 8892 C CA . LEU B 1 139 ? -6.105 -20.578 -1.162 1 94.62 139 LEU B CA 1
ATOM 8893 C C . LEU B 1 139 ? -5.844 -21.484 0.033 1 94.62 139 LEU B C 1
ATOM 8895 O O . LEU B 1 139 ? -6.719 -22.266 0.429 1 94.62 139 LEU B O 1
ATOM 8899 N N . ALA B 1 140 ? -4.707 -21.516 0.594 1 94.56 140 ALA B N 1
ATOM 8900 C CA . ALA B 1 140 ? -4.402 -22.453 1.671 1 94.56 140 ALA B CA 1
ATOM 8901 C C . ALA B 1 140 ? -5.094 -22.047 2.969 1 94.56 140 ALA B C 1
ATOM 8903 O O . ALA B 1 140 ? -5.766 -22.859 3.605 1 94.56 140 ALA B O 1
ATOM 8904 N N . ASN B 1 141 ? -4.883 -20.75 3.332 1 95.62 141 ASN B N 1
ATOM 8905 C CA . ASN B 1 141 ? -5.434 -20.25 4.59 1 95.62 141 ASN B CA 1
ATOM 8906 C C . ASN B 1 141 ? -6.281 -19 4.375 1 95.62 141 ASN B C 1
ATOM 8908 O O . ASN B 1 141 ? -6.625 -18.297 5.332 1 95.62 141 ASN B O 1
ATOM 8912 N N . SER B 1 142 ? -6.508 -18.672 3.123 1 96.81 142 SER B N 1
ATOM 8913 C CA . SER B 1 142 ? -7.215 -17.422 2.844 1 96.81 142 SER B CA 1
ATOM 8914 C C . SER B 1 142 ? -8.195 -17.594 1.691 1 96.81 142 SER B C 1
ATOM 8916 O O . SER B 1 142 ? -8.156 -18.594 0.97 1 96.81 142 SER B O 1
ATOM 8918 N N . VAL B 1 143 ? -9.125 -16.719 1.612 1 97.75 143 VAL B N 1
ATOM 8919 C CA . VAL B 1 143 ? -10.102 -16.625 0.534 1 97.75 143 VAL B CA 1
ATOM 8920 C C . VAL B 1 143 ? -10.109 -15.211 -0.045 1 97.75 143 VAL B C 1
ATOM 8922 O O . VAL B 1 143 ? -10.141 -14.227 0.699 1 97.75 143 VAL B O 1
ATOM 8925 N N . LEU B 1 144 ? -10.023 -15.062 -1.313 1 96.94 144 LEU B N 1
ATOM 8926 C CA . LEU B 1 144 ? -10.148 -13.789 -2.018 1 96.94 144 LEU B CA 1
ATOM 8927 C C . LEU B 1 144 ? -11.562 -13.594 -2.543 1 96.94 144 LEU B C 1
ATOM 8929 O O . LEU B 1 144 ? -12.156 -14.516 -3.104 1 96.94 144 LEU B O 1
ATOM 8933 N N . TYR B 1 145 ? -12.086 -12.484 -2.33 1 97.75 145 TYR B N 1
ATOM 8934 C CA . TYR B 1 145 ? -13.445 -12.195 -2.773 1 97.75 145 TYR B CA 1
ATOM 8935 C C . TYR B 1 145 ? -13.453 -11.141 -3.871 1 97.75 145 TYR B C 1
ATOM 8937 O O . TYR B 1 145 ? -12.695 -10.164 -3.805 1 97.75 145 TYR B O 1
ATOM 8945 N N . TYR B 1 146 ? -14.375 -11.305 -4.883 1 96.44 146 TYR B N 1
ATOM 8946 C CA . TYR B 1 146 ? -14.43 -10.461 -6.074 1 96.44 146 TYR B CA 1
ATOM 8947 C C . TYR B 1 146 ? -15.859 -10.016 -6.363 1 96.44 146 TYR B C 1
ATOM 8949 O O . TYR B 1 146 ? -16.797 -10.797 -6.203 1 96.44 146 TYR B O 1
ATOM 8957 N N . ARG B 1 147 ? -15.977 -8.805 -6.719 1 94.81 147 ARG B N 1
ATOM 8958 C CA . ARG B 1 147 ? -17.234 -8.336 -7.297 1 94.81 147 ARG B CA 1
ATOM 8959 C C . ARG B 1 147 ? -17.312 -8.672 -8.781 1 94.81 147 ARG B C 1
ATOM 8961 O O . ARG B 1 147 ? -16.406 -8.328 -9.547 1 94.81 147 ARG B O 1
ATOM 8968 N N . ARG B 1 148 ? -18.25 -9.352 -9.156 1 90.19 148 ARG B N 1
ATOM 8969 C CA . ARG B 1 148 ? -18.516 -9.656 -10.562 1 90.19 148 ARG B CA 1
ATOM 8970 C C . ARG B 1 148 ? -19.719 -8.867 -11.078 1 90.19 148 ARG B C 1
ATOM 8972 O O . ARG B 1 148 ? -19.672 -8.297 -12.164 1 90.19 148 ARG B O 1
ATOM 8979 N N . ASP B 1 149 ? -20.781 -8.93 -10.258 1 92.31 149 ASP B N 1
ATOM 8980 C CA . ASP B 1 149 ? -22.016 -8.273 -10.648 1 92.31 149 ASP B CA 1
ATOM 8981 C C . ASP B 1 149 ? -21.984 -6.785 -10.305 1 92.31 149 ASP B C 1
ATOM 8983 O O . ASP B 1 149 ? -21.453 -6.391 -9.266 1 92.31 149 ASP B O 1
ATOM 8987 N N . LYS B 1 150 ? -22.531 -5.98 -11.188 1 92.75 150 LYS B N 1
ATOM 8988 C CA . LYS B 1 150 ? -22.766 -4.566 -10.938 1 92.75 150 LYS B CA 1
ATOM 8989 C C . LYS B 1 150 ? -24.25 -4.293 -10.672 1 92.75 150 LYS B C 1
ATOM 8991 O O . LYS B 1 150 ? -25.094 -5.152 -10.922 1 92.75 150 LYS B O 1
ATOM 8996 N N . LYS B 1 151 ? -24.531 -3.203 -10 1 93.62 151 LYS B N 1
ATOM 8997 C CA . LYS B 1 151 ? -25.922 -2.82 -9.758 1 93.62 151 LYS B CA 1
ATOM 8998 C C . LYS B 1 151 ? -26.672 -2.656 -11.07 1 93.62 151 LYS B C 1
ATOM 9000 O O . LYS B 1 151 ? -26.219 -1.956 -11.977 1 93.62 151 LYS B O 1
ATOM 9005 N N . VAL B 1 152 ? -27.781 -3.367 -11.211 1 94.25 152 VAL B N 1
ATOM 9006 C CA . VAL B 1 152 ? -28.594 -3.326 -12.414 1 94.25 152 VAL B CA 1
ATOM 9007 C C . VAL B 1 152 ? -30.016 -2.863 -12.062 1 94.25 152 VAL B C 1
ATOM 9009 O O . VAL B 1 152 ? -30.297 -2.529 -10.914 1 94.25 152 VAL B O 1
ATOM 9012 N N . CYS B 1 153 ? -30.797 -2.809 -13.141 1 94.38 153 CYS B N 1
ATOM 9013 C CA . CYS B 1 153 ? -32.25 -2.748 -12.906 1 94.38 153 CYS B CA 1
ATOM 9014 C C . CYS B 1 153 ? -32.719 -3.967 -12.117 1 94.38 153 CYS B C 1
ATOM 9016 O O . CYS B 1 153 ? -32.312 -5.094 -12.422 1 94.38 153 CYS B O 1
ATOM 9018 N N . GLU B 1 154 ? -33.438 -3.729 -11.109 1 96.56 154 GLU B N 1
ATOM 9019 C CA . GLU B 1 154 ? -33.781 -4.828 -10.203 1 96.56 154 GLU B CA 1
ATOM 9020 C C . GLU B 1 154 ? -35.219 -5.297 -10.406 1 96.56 154 GLU B C 1
ATOM 9022 O O . GLU B 1 154 ? -35.656 -6.254 -9.766 1 96.56 154 GLU B O 1
ATOM 9027 N N . ASP B 1 155 ? -35.938 -4.676 -11.305 1 97.5 155 ASP B N 1
ATOM 9028 C CA . ASP B 1 155 ? -37.312 -5.047 -11.594 1 97.5 155 ASP B CA 1
ATOM 9029 C C . ASP B 1 155 ? -37.625 -4.93 -13.086 1 97.5 155 ASP B C 1
ATOM 9031 O O . ASP B 1 155 ? -37.844 -3.83 -13.602 1 97.5 155 ASP B O 1
ATOM 9035 N N . TYR B 1 156 ? -37.656 -6.023 -13.727 1 97.62 156 TYR B N 1
ATOM 9036 C CA . TYR B 1 156 ? -37.969 -6.074 -15.141 1 97.62 156 TYR B CA 1
ATOM 9037 C C . TYR B 1 156 ? -39.438 -6.387 -15.352 1 97.62 156 TYR B C 1
ATOM 9039 O O . TYR B 1 156 ? -39.812 -7.512 -15.703 1 97.62 156 TYR B O 1
ATOM 9047 N N . ASN B 1 157 ? -40.281 -5.375 -15.242 1 97.06 157 ASN B N 1
ATOM 9048 C CA . ASN B 1 157 ? -41.719 -5.574 -15.133 1 97.06 157 ASN B CA 1
ATOM 9049 C C . ASN B 1 157 ? -42.469 -4.941 -16.312 1 97.06 157 ASN B C 1
ATOM 9051 O O . ASN B 1 157 ? -43.656 -4.727 -16.234 1 97.06 157 ASN B O 1
ATOM 9055 N N . SER B 1 158 ? -41.75 -4.621 -17.328 1 96.19 158 SER B N 1
ATOM 9056 C CA . SER B 1 158 ? -42.438 -4.043 -18.484 1 96.19 158 SER B CA 1
ATOM 9057 C C . SER B 1 158 ? -43.5 -4.992 -19.016 1 96.19 158 SER B C 1
ATOM 9059 O O . SER B 1 158 ? -43.281 -6.207 -19.062 1 96.19 158 SER B O 1
ATOM 9061 N N . GLU B 1 159 ? -44.625 -4.457 -19.469 1 94.38 159 GLU B N 1
ATOM 9062 C CA . GLU B 1 159 ? -45.656 -5.277 -20.109 1 94.38 159 GLU B CA 1
ATOM 9063 C C . GLU B 1 159 ? -45.219 -5.754 -21.484 1 94.38 159 GLU B C 1
ATOM 9065 O O . GLU B 1 159 ? -45.594 -6.832 -21.938 1 94.38 159 GLU B O 1
ATOM 9070 N N . ARG B 1 160 ? -44.438 -4.926 -22.094 1 94.44 160 ARG B N 1
ATOM 9071 C CA . ARG B 1 160 ? -43.906 -5.297 -23.391 1 94.44 160 ARG B CA 1
ATOM 9072 C C . ARG B 1 160 ? -42.688 -6.191 -23.25 1 94.44 160 ARG B C 1
ATOM 9074 O O . ARG B 1 160 ? -41.656 -5.766 -22.719 1 94.44 160 ARG B O 1
ATOM 9081 N N . ALA B 1 161 ? -42.719 -7.473 -23.734 1 95.38 161 ALA B N 1
ATOM 9082 C CA . ALA B 1 161 ? -41.656 -8.445 -23.609 1 95.38 161 ALA B CA 1
ATOM 9083 C C . ALA B 1 161 ? -40.375 -7.926 -24.25 1 95.38 161 ALA B C 1
ATOM 9085 O O . ALA B 1 161 ? -39.281 -8.18 -23.766 1 95.38 161 ALA B O 1
ATOM 9086 N N . GLN B 1 162 ? -40.438 -7.129 -25.312 1 95.31 162 GLN B N 1
ATOM 9087 C CA . GLN B 1 162 ? -39.281 -6.578 -26.016 1 95.31 162 GLN B CA 1
ATOM 9088 C C . GLN B 1 162 ? -38.438 -5.691 -25.094 1 95.31 162 GLN B C 1
ATOM 9090 O O . GLN B 1 162 ? -37.219 -5.738 -25.141 1 95.31 162 GLN B O 1
ATOM 9095 N N . ASP B 1 163 ? -39.188 -5.031 -24.297 1 96.06 163 ASP B N 1
ATOM 9096 C CA . ASP B 1 163 ? -38.5 -4.109 -23.391 1 96.06 163 ASP B CA 1
ATOM 9097 C C . ASP B 1 163 ? -37.75 -4.863 -22.297 1 96.06 163 ASP B C 1
ATOM 9099 O O . ASP B 1 163 ? -36.625 -4.492 -21.938 1 96.06 163 ASP B O 1
ATOM 9103 N N . ARG B 1 164 ? -38.375 -5.926 -21.781 1 96.81 164 ARG B N 1
ATOM 9104 C CA . ARG B 1 164 ? -37.719 -6.73 -20.766 1 96.81 164 ARG B CA 1
ATOM 9105 C C . ARG B 1 164 ? -36.438 -7.379 -21.297 1 96.81 164 ARG B C 1
ATOM 9107 O O . ARG B 1 164 ? -35.375 -7.34 -20.641 1 96.81 164 ARG B O 1
ATOM 9114 N N . VAL B 1 165 ? -36.531 -7.91 -22.5 1 96.62 165 VAL B N 1
ATOM 9115 C CA . VAL B 1 165 ? -35.406 -8.625 -23.109 1 96.62 165 VAL B CA 1
ATOM 9116 C C . VAL B 1 165 ? -34.25 -7.656 -23.359 1 96.62 165 VAL B C 1
ATOM 9118 O O . VAL B 1 165 ? -33.125 -7.926 -22.953 1 96.62 165 VAL B O 1
ATOM 9121 N N . LEU B 1 166 ? -34.562 -6.492 -23.938 1 96.25 166 LEU B N 1
ATOM 9122 C CA . LEU B 1 166 ? -33.531 -5.527 -24.266 1 96.25 166 LEU B CA 1
ATOM 9123 C C . LEU B 1 166 ? -32.875 -4.961 -23 1 96.25 166 LEU B C 1
ATOM 9125 O O . LEU B 1 166 ? -31.656 -4.812 -22.938 1 96.25 166 LEU B O 1
ATOM 9129 N N . SER B 1 167 ? -33.719 -4.684 -22.062 1 96.31 167 SER B N 1
ATOM 9130 C CA . SER B 1 167 ? -33.219 -4.113 -20.828 1 96.31 167 SER B CA 1
ATOM 9131 C C . SER B 1 167 ? -32.312 -5.098 -20.094 1 96.31 167 SER B C 1
ATOM 9133 O O . SER B 1 167 ? -31.219 -4.727 -19.656 1 96.31 167 SER B O 1
ATOM 9135 N N . TYR B 1 168 ? -32.719 -6.297 -20 1 96.12 168 TYR B N 1
ATOM 9136 C CA . TYR B 1 168 ? -31.922 -7.297 -19.281 1 96.12 168 TYR B CA 1
ATOM 9137 C C . TYR B 1 168 ? -30.625 -7.613 -20 1 96.12 168 TYR B C 1
ATOM 9139 O O . TYR B 1 168 ? -29.562 -7.707 -19.375 1 96.12 168 TYR B O 1
ATOM 9147 N N . MET B 1 169 ? -30.703 -7.738 -21.281 1 95.06 169 MET B N 1
ATOM 9148 C CA . MET B 1 169 ? -29.516 -8.07 -22.062 1 95.06 169 MET B CA 1
ATOM 9149 C C . MET B 1 169 ? -28.547 -6.898 -22.094 1 95.06 169 MET B C 1
ATOM 9151 O O . MET B 1 169 ? -27.328 -7.098 -22.219 1 95.06 169 MET B O 1
ATOM 9155 N N . GLY B 1 170 ? -29.078 -5.719 -21.828 1 94.31 170 GLY B N 1
ATOM 9156 C CA . GLY B 1 170 ? -28.234 -4.539 -21.75 1 94.31 170 GLY B CA 1
ATOM 9157 C C . GLY B 1 170 ? -27.484 -4.41 -20.438 1 94.31 170 GLY B C 1
ATOM 9158 O O . GLY B 1 170 ? -26.531 -3.641 -20.328 1 94.31 170 GLY B O 1
ATOM 9159 N N . GLN B 1 171 ? -27.922 -5.043 -19.422 1 93.44 171 GLN B N 1
ATOM 9160 C CA . GLN B 1 171 ? -27.281 -5.133 -18.109 1 93.44 171 GLN B CA 1
ATOM 9161 C C . GLN B 1 171 ? -27.25 -6.578 -17.609 1 93.44 171 GLN B C 1
ATOM 9163 O O . GLN B 1 171 ? -27.828 -6.898 -16.562 1 93.44 171 GLN B O 1
ATOM 9168 N N . TYR B 1 172 ? -26.516 -7.297 -18.203 1 90.62 172 TYR B N 1
ATOM 9169 C CA . TYR B 1 172 ? -26.625 -8.75 -18.203 1 90.62 172 TYR B CA 1
ATOM 9170 C C . TYR B 1 172 ? -26.125 -9.344 -16.891 1 90.62 172 TYR B C 1
ATOM 9172 O O . TYR B 1 172 ? -24.984 -9.086 -16.484 1 90.62 172 TYR B O 1
ATOM 9180 N N . LEU B 1 173 ? -26.969 -10.102 -16.203 1 91.88 173 LEU B N 1
ATOM 9181 C CA . LEU B 1 173 ? -26.688 -11.055 -15.133 1 91.88 173 LEU B CA 1
ATOM 9182 C C . LEU B 1 173 ? -27.094 -12.461 -15.531 1 91.88 173 LEU B C 1
ATOM 9184 O O . LEU B 1 173 ? -28.266 -12.711 -15.82 1 91.88 173 LEU B O 1
ATOM 9188 N N . PRO B 1 174 ? -26.188 -13.359 -15.594 1 89.38 174 PRO B N 1
ATOM 9189 C CA . PRO B 1 174 ? -26.578 -14.695 -16.031 1 89.38 174 PRO B CA 1
ATOM 9190 C C . PRO B 1 174 ? -27.688 -15.297 -15.172 1 89.38 174 PRO B C 1
ATOM 9192 O O . PRO B 1 174 ? -27.484 -15.547 -13.984 1 89.38 174 PRO B O 1
ATOM 9195 N N . PRO B 1 175 ? -28.797 -15.57 -15.703 1 93.31 175 PRO B N 1
ATOM 9196 C CA . PRO B 1 175 ? -29.906 -16.047 -14.898 1 93.31 175 PRO B CA 1
ATOM 9197 C C . PRO B 1 175 ? -29.891 -17.562 -14.719 1 93.31 175 PRO B C 1
ATOM 9199 O O . PRO B 1 175 ? -30.812 -18.125 -14.109 1 93.31 175 PRO B O 1
ATOM 9202 N N . PHE B 1 176 ? -28.922 -18.234 -15.211 1 90.19 176 PHE B N 1
ATOM 9203 C CA . PHE B 1 176 ? -28.875 -19.703 -15.211 1 90.19 176 PHE B CA 1
ATOM 9204 C C . PHE B 1 176 ? -29.078 -20.25 -13.805 1 90.19 176 PHE B C 1
ATOM 9206 O O . PHE B 1 176 ? -29.734 -21.281 -13.633 1 90.19 176 PHE B O 1
ATOM 9213 N N . TYR B 1 177 ? -28.672 -19.562 -12.82 1 92.88 177 TYR B N 1
ATOM 9214 C CA . TYR B 1 177 ? -28.75 -20.031 -11.438 1 92.88 177 TYR B CA 1
ATOM 9215 C C . TYR B 1 177 ? -29.828 -19.297 -10.664 1 92.88 177 TYR B C 1
ATOM 9217 O O . TYR B 1 177 ? -29.844 -19.297 -9.438 1 92.88 177 TYR B O 1
ATOM 9225 N N . ALA B 1 178 ? -30.688 -18.703 -11.359 1 97.44 178 ALA B N 1
ATOM 9226 C CA . ALA B 1 178 ? -31.844 -18.078 -10.719 1 97.44 178 ALA B CA 1
ATOM 9227 C C . ALA B 1 178 ? -32.875 -19.125 -10.328 1 97.44 178 ALA B C 1
ATOM 9229 O O . ALA B 1 178 ? -32.844 -20.266 -10.812 1 97.44 178 ALA B O 1
ATOM 9230 N N . VAL B 1 179 ? -33.75 -18.75 -9.453 1 98.31 179 VAL B N 1
ATOM 9231 C CA . VAL B 1 179 ? -34.906 -19.578 -9.195 1 98.31 179 VAL B CA 1
ATOM 9232 C C . VAL B 1 179 ? -35.938 -19.375 -10.312 1 98.31 179 VAL B C 1
ATOM 9234 O O . VAL B 1 179 ? -36.312 -18.25 -10.617 1 98.31 179 VAL B O 1
ATOM 9237 N N . HIS B 1 180 ? -36.312 -20.484 -10.906 1 98.44 180 HIS B N 1
ATOM 9238 C CA . HIS B 1 180 ? -37.25 -20.438 -12.023 1 98.44 180 HIS B CA 1
ATOM 9239 C C . HIS B 1 180 ? -38.531 -21.188 -11.695 1 98.44 180 HIS B C 1
ATOM 9241 O O . HIS B 1 180 ? -38.562 -22.078 -10.852 1 98.44 180 HIS B O 1
ATOM 9247 N N . ARG B 1 181 ? -39.594 -20.766 -12.383 1 98 181 ARG B N 1
ATOM 9248 C CA . ARG B 1 181 ? -40.719 -21.672 -12.477 1 98 181 ARG B CA 1
ATOM 9249 C C . ARG B 1 181 ? -40.375 -22.891 -13.312 1 98 181 ARG B C 1
ATOM 9251 O O . ARG B 1 181 ? -39.969 -22.766 -14.469 1 98 181 ARG B O 1
ATOM 9258 N N . THR B 1 182 ? -40.594 -24.062 -12.797 1 98.06 182 THR B N 1
ATOM 9259 C CA . THR B 1 182 ? -40.156 -25.312 -13.406 1 98.06 182 THR B CA 1
ATOM 9260 C C . THR B 1 182 ? -40.75 -25.469 -14.805 1 98.06 182 THR B C 1
ATOM 9262 O O . THR B 1 182 ? -40.062 -25.922 -15.727 1 98.06 182 THR B O 1
ATOM 9265 N N . ASP B 1 183 ? -41.938 -25.047 -14.992 1 96.44 183 ASP B N 1
ATOM 9266 C CA . ASP B 1 183 ? -42.594 -25.203 -16.281 1 96.44 183 ASP B CA 1
ATOM 9267 C C . ASP B 1 183 ? -41.906 -24.375 -17.375 1 96.44 183 ASP B C 1
ATOM 9269 O O . ASP B 1 183 ? -41.812 -24.828 -18.516 1 96.44 183 ASP B O 1
ATOM 9273 N N . LEU B 1 184 ? -41.531 -23.234 -17 1 95.75 184 LEU B N 1
ATOM 9274 C CA . LEU B 1 184 ? -40.812 -22.391 -17.953 1 95.75 184 LEU B CA 1
ATOM 9275 C C . LEU B 1 184 ? -39.5 -23.031 -18.375 1 95.75 184 LEU B C 1
ATOM 9277 O O . LEU B 1 184 ? -39.125 -22.969 -19.547 1 95.75 184 LEU B O 1
ATOM 9281 N N . MET B 1 185 ? -38.844 -23.609 -17.438 1 96.31 185 MET B N 1
ATOM 9282 C CA . MET B 1 185 ? -37.562 -24.297 -17.719 1 96.31 185 MET B CA 1
ATOM 9283 C C . MET B 1 185 ? -37.812 -25.531 -18.594 1 96.31 185 MET B C 1
ATOM 9285 O O . MET B 1 185 ? -37.031 -25.797 -19.5 1 96.31 185 MET B O 1
ATOM 9289 N N . ARG B 1 186 ? -38.812 -26.188 -18.312 1 96 186 ARG B N 1
ATOM 9290 C CA . ARG B 1 186 ? -39.156 -27.359 -19.109 1 96 186 ARG B CA 1
ATOM 9291 C C . ARG B 1 186 ? -39.469 -26.969 -20.562 1 96 186 ARG B C 1
ATOM 9293 O O . ARG B 1 186 ? -39 -27.625 -21.484 1 96 186 ARG B O 1
ATOM 9300 N N . ASP B 1 187 ? -40.219 -25.922 -20.672 1 94.56 187 ASP B N 1
ATOM 9301 C CA . ASP B 1 187 ? -40.562 -25.422 -22 1 94.56 187 ASP B CA 1
ATOM 9302 C C . ASP B 1 187 ? -39.281 -25.078 -22.797 1 94.56 187 ASP B C 1
ATOM 9304 O O . ASP B 1 187 ? -39.156 -25.453 -23.953 1 94.56 187 ASP B O 1
ATOM 9308 N N . TRP B 1 188 ? -38.406 -24.391 -22.172 1 94.25 188 TRP B N 1
ATOM 9309 C CA . TRP B 1 188 ? -37.188 -23.969 -22.844 1 94.25 188 TRP B CA 1
ATOM 9310 C C . TRP B 1 188 ? -36.344 -25.172 -23.25 1 94.25 188 TRP B C 1
ATOM 9312 O O . TRP B 1 188 ? -35.906 -25.266 -24.406 1 94.25 188 TRP B O 1
ATOM 9322 N N . HIS B 1 189 ? -36.156 -26.125 -22.359 1 93 189 HIS B N 1
ATOM 9323 C CA . HIS B 1 189 ? -35.312 -27.266 -22.625 1 93 189 HIS B CA 1
ATOM 9324 C C . HIS B 1 189 ? -35.969 -28.219 -23.641 1 93 189 HIS B C 1
ATOM 9326 O O . HIS B 1 189 ? -35.25 -28.953 -24.344 1 93 189 HIS B O 1
ATOM 9332 N N . SER B 1 190 ? -37.219 -28.109 -23.719 1 91.69 190 SER B N 1
ATOM 9333 C CA . SER B 1 190 ? -37.906 -28.906 -24.719 1 91.69 190 SER B CA 1
ATOM 9334 C C . SER B 1 190 ? -37.812 -28.266 -26.094 1 91.69 190 SER B C 1
ATOM 9336 O O . SER B 1 190 ? -37.812 -28.969 -27.109 1 91.69 190 SER B O 1
ATOM 9338 N N . ALA B 1 191 ? -37.719 -26.984 -26.109 1 91 191 ALA B N 1
ATOM 9339 C CA . ALA B 1 191 ? -37.719 -26.25 -27.375 1 91 191 ALA B CA 1
ATOM 9340 C C . ALA B 1 191 ? -36.312 -26.203 -27.969 1 91 191 ALA B C 1
ATOM 9342 O O . ALA B 1 191 ? -36.156 -26.094 -29.188 1 91 191 ALA B O 1
ATOM 9343 N N . MET B 1 192 ? -35.344 -26.281 -27.219 1 89.88 192 MET B N 1
ATOM 9344 C CA . MET B 1 192 ? -33.938 -26.078 -27.625 1 89.88 192 MET B CA 1
ATOM 9345 C C . MET B 1 192 ? -33.5 -27.188 -28.594 1 89.88 192 MET B C 1
ATOM 9347 O O . MET B 1 192 ? -33.688 -28.375 -28.312 1 89.88 192 MET B O 1
ATOM 9351 N N . PRO B 1 193 ? -32.906 -26.797 -29.703 1 88.81 193 PRO B N 1
ATOM 9352 C CA . PRO B 1 193 ? -32.406 -27.797 -30.625 1 88.81 193 PRO B CA 1
ATOM 9353 C C . PRO B 1 193 ? -31.312 -28.672 -30.031 1 88.81 193 PRO B C 1
ATOM 9355 O O . PRO B 1 193 ? -30.531 -28.188 -29.203 1 88.81 193 PRO B O 1
ATOM 9358 N N . LYS B 1 194 ? -31.203 -29.844 -30.516 1 85.81 194 LYS B N 1
ATOM 9359 C CA . LYS B 1 194 ? -30.125 -30.734 -30.078 1 85.81 194 LYS B CA 1
ATOM 9360 C C . LYS B 1 194 ? -28.766 -30.234 -30.547 1 85.81 194 LYS B C 1
ATOM 9362 O O . LYS B 1 194 ? -28.625 -29.75 -31.672 1 85.81 194 LYS B O 1
ATOM 9367 N N . GLY B 1 195 ? -27.844 -30.359 -29.703 1 81.38 195 GLY B N 1
ATOM 9368 C CA . GLY B 1 195 ? -26.469 -30 -30.047 1 81.38 195 GLY B CA 1
ATOM 9369 C C . GLY B 1 195 ? -26.188 -28.516 -29.891 1 81.38 195 GLY B C 1
ATOM 9370 O O . GLY B 1 195 ? -25.141 -28.031 -30.328 1 81.38 195 GLY B O 1
ATOM 9371 N N . THR B 1 196 ? -27.125 -27.781 -29.344 1 86.94 196 THR B N 1
ATOM 9372 C CA . THR B 1 196 ? -26.875 -26.359 -29.094 1 86.94 196 THR B CA 1
ATOM 9373 C C . THR B 1 196 ? -25.719 -26.188 -28.125 1 86.94 196 THR B C 1
ATOM 9375 O O . THR B 1 196 ? -25.656 -26.828 -27.078 1 86.94 196 THR B O 1
ATOM 9378 N N . SER B 1 197 ? -24.75 -25.359 -28.562 1 82.06 197 SER B N 1
ATOM 9379 C CA . SER B 1 197 ? -23.578 -25.109 -27.719 1 82.06 197 SER B CA 1
ATOM 9380 C C . SER B 1 197 ? -23.984 -24.438 -26.422 1 82.06 197 SER B C 1
ATOM 9382 O O . SER B 1 197 ? -25.078 -23.891 -26.297 1 82.06 197 SER B O 1
ATOM 9384 N N . PHE B 1 198 ? -23.141 -24.5 -25.422 1 81.19 198 PHE B N 1
ATOM 9385 C CA . PHE B 1 198 ? -23.422 -23.953 -24.109 1 81.19 198 PHE B CA 1
ATOM 9386 C C . PHE B 1 198 ? -23.641 -22.453 -24.172 1 81.19 198 PHE B C 1
ATOM 9388 O O . PHE B 1 198 ? -24.5 -21.906 -23.469 1 81.19 198 PHE B O 1
ATOM 9395 N N . GLN B 1 199 ? -22.859 -21.75 -24.984 1 84.81 199 GLN B N 1
ATOM 9396 C CA . GLN B 1 199 ? -22.969 -20.312 -25.109 1 84.81 199 GLN B CA 1
ATOM 9397 C C . GLN B 1 199 ? -24.344 -19.906 -25.625 1 84.81 199 GLN B C 1
ATOM 9399 O O . GLN B 1 199 ? -24.953 -18.969 -25.094 1 84.81 199 GLN B O 1
ATOM 9404 N N . TRP B 1 200 ? -24.781 -20.594 -26.547 1 89.44 200 TRP B N 1
ATOM 9405 C CA . TRP B 1 200 ? -26.078 -20.281 -27.125 1 89.44 200 TRP B CA 1
ATOM 9406 C C . TRP B 1 200 ? -27.203 -20.672 -26.188 1 89.44 200 TRP B C 1
ATOM 9408 O O . TRP B 1 200 ? -28.281 -20.047 -26.188 1 89.44 200 TRP B O 1
ATOM 9418 N N . GLN B 1 201 ? -26.984 -21.703 -25.422 1 88.44 201 GLN B N 1
ATOM 9419 C CA . GLN B 1 201 ? -27.969 -22.047 -24.391 1 88.44 201 GLN B CA 1
ATOM 9420 C C . GLN B 1 201 ? -28.156 -20.906 -23.406 1 88.44 201 GLN B C 1
ATOM 9422 O O . GLN B 1 201 ? -29.281 -20.578 -23.016 1 88.44 201 GLN B O 1
ATOM 9427 N N . GLU B 1 202 ? -27.078 -20.375 -22.984 1 88.75 202 GLU B N 1
ATOM 9428 C CA . GLU B 1 202 ? -27.109 -19.281 -22.016 1 88.75 202 GLU B CA 1
ATOM 9429 C C . GLU B 1 202 ? -27.797 -18.047 -22.609 1 88.75 202 GLU B C 1
ATOM 9431 O O . GLU B 1 202 ? -28.641 -17.438 -21.953 1 88.75 202 GLU B O 1
ATOM 9436 N N . ILE B 1 203 ? -27.438 -17.719 -23.828 1 91.56 203 ILE B N 1
ATOM 9437 C CA . ILE B 1 203 ? -28 -16.562 -24.516 1 91.56 203 ILE B CA 1
ATOM 9438 C C . ILE B 1 203 ? -29.484 -16.766 -24.75 1 91.56 203 ILE B C 1
ATOM 9440 O O . ILE B 1 203 ? -30.297 -15.875 -24.484 1 91.56 203 ILE B O 1
ATOM 9444 N N . GLY B 1 204 ? -29.766 -17.953 -25.297 1 93.12 204 GLY B N 1
ATOM 9445 C CA . GLY B 1 204 ? -31.172 -18.266 -25.562 1 93.12 204 GLY B CA 1
ATOM 9446 C C . GLY B 1 204 ? -32 -18.328 -24.297 1 93.12 204 GLY B C 1
ATOM 9447 O O . GLY B 1 204 ? -33.188 -17.938 -24.312 1 93.12 204 GLY B O 1
ATOM 9448 N N . HIS B 1 205 ? -31.375 -18.844 -23.25 1 93.31 205 HIS B N 1
ATOM 9449 C CA . HIS B 1 205 ? -32.062 -18.953 -21.969 1 93.31 205 HIS B CA 1
ATOM 9450 C C . HIS B 1 205 ? -32.562 -17.594 -21.484 1 93.31 205 HIS B C 1
ATOM 9452 O O . HIS B 1 205 ? -33.719 -17.438 -21.094 1 93.31 205 HIS B O 1
ATOM 9458 N N . VAL B 1 206 ? -31.719 -16.625 -21.516 1 93.62 206 VAL B N 1
ATOM 9459 C CA . VAL B 1 206 ? -32.062 -15.289 -21.047 1 93.62 206 VAL B CA 1
ATOM 9460 C C . VAL B 1 206 ? -33.156 -14.688 -21.938 1 93.62 206 VAL B C 1
ATOM 9462 O O . VAL B 1 206 ? -34.156 -14.156 -21.422 1 93.62 206 VAL B O 1
ATOM 9465 N N . TYR B 1 207 ? -32.938 -14.797 -23.219 1 95.12 207 TYR B N 1
ATOM 9466 C CA . TYR B 1 207 ? -33.906 -14.281 -24.172 1 95.12 207 TYR B CA 1
ATOM 9467 C C . TYR B 1 207 ? -35.281 -14.883 -23.906 1 95.12 207 TYR B C 1
ATOM 9469 O O . TYR B 1 207 ? -36.281 -14.156 -23.797 1 95.12 207 TYR B O 1
ATOM 9477 N N . TYR B 1 208 ? -35.281 -16.156 -23.781 1 95.44 208 TYR B N 1
ATOM 9478 C CA . TYR B 1 208 ? -36.562 -16.859 -23.672 1 95.44 208 TYR B CA 1
ATOM 9479 C C . TYR B 1 208 ? -37.25 -16.547 -22.344 1 95.44 208 TYR B C 1
ATOM 9481 O O . TYR B 1 208 ? -38.469 -16.312 -22.312 1 95.44 208 TYR B O 1
ATOM 9489 N N . MET B 1 209 ? -36.531 -16.594 -21.219 1 95.44 209 MET B N 1
ATOM 9490 C CA . MET B 1 209 ? -37.094 -16.328 -19.906 1 95.44 209 MET B CA 1
ATOM 9491 C C . MET B 1 209 ? -37.719 -14.945 -19.859 1 95.44 209 MET B C 1
ATOM 9493 O O . MET B 1 209 ? -38.844 -14.781 -19.359 1 95.44 209 MET B O 1
ATOM 9497 N N . LEU B 1 210 ? -37.031 -13.961 -20.391 1 95.75 210 LEU B N 1
ATOM 9498 C CA . LEU B 1 210 ? -37.5 -12.586 -20.312 1 95.75 210 LEU B CA 1
ATOM 9499 C C . LEU B 1 210 ? -38.625 -12.336 -21.328 1 95.75 210 LEU B C 1
ATOM 9501 O O . LEU B 1 210 ? -39.438 -11.445 -21.141 1 95.75 210 LEU B O 1
ATOM 9505 N N . ALA B 1 211 ? -38.625 -13.102 -22.438 1 95.94 211 ALA B N 1
ATOM 9506 C CA . ALA B 1 211 ? -39.688 -12.977 -23.438 1 95.94 211 ALA B CA 1
ATOM 9507 C C . ALA B 1 211 ? -40.969 -13.555 -22.906 1 95.94 211 ALA B C 1
ATOM 9509 O O . ALA B 1 211 ? -42.062 -13.125 -23.312 1 95.94 211 ALA B O 1
ATOM 9510 N N . ARG B 1 212 ? -40.875 -14.492 -22 1 95.5 212 ARG B N 1
ATOM 9511 C CA . ARG B 1 212 ? -42.062 -15.234 -21.562 1 95.5 212 ARG B CA 1
ATOM 9512 C C . ARG B 1 212 ? -42.625 -14.633 -20.281 1 95.5 212 ARG B C 1
ATOM 9514 O O . ARG B 1 212 ? -43.812 -14.797 -20 1 95.5 212 ARG B O 1
ATOM 9521 N N . ALA B 1 213 ? -41.75 -14.039 -19.453 1 96.75 213 ALA B N 1
ATOM 9522 C CA . ALA B 1 213 ? -42.25 -13.586 -18.156 1 96.75 213 ALA B CA 1
ATOM 9523 C C . ALA B 1 213 ? -41.375 -12.438 -17.625 1 96.75 213 ALA B C 1
ATOM 9525 O O . ALA B 1 213 ? -40.312 -12.148 -18.172 1 96.75 213 ALA B O 1
ATOM 9526 N N . LYS B 1 214 ? -41.938 -11.719 -16.609 1 97.69 214 LYS B N 1
ATOM 9527 C CA . LYS B 1 214 ? -41.156 -10.703 -15.891 1 97.69 214 LYS B CA 1
ATOM 9528 C C . LYS B 1 214 ? -40.094 -11.344 -15.023 1 97.69 214 LYS B C 1
ATOM 9530 O O . LYS B 1 214 ? -40.094 -12.555 -14.805 1 97.69 214 LYS B O 1
ATOM 9535 N N . ALA B 1 215 ? -39.125 -10.57 -14.641 1 98.19 215 ALA B N 1
ATOM 9536 C CA . ALA B 1 215 ? -38.031 -11.07 -13.836 1 98.19 215 ALA B CA 1
ATOM 9537 C C . ALA B 1 215 ? -37.656 -10.102 -12.719 1 98.19 215 ALA B C 1
ATOM 9539 O O . ALA B 1 215 ? -37.75 -8.883 -12.891 1 98.19 215 ALA B O 1
ATOM 9540 N N . ARG B 1 216 ? -37.281 -10.602 -11.562 1 98.31 216 ARG B N 1
ATOM 9541 C CA . ARG B 1 216 ? -36.906 -9.789 -10.406 1 98.31 216 ARG B CA 1
ATOM 9542 C C . ARG B 1 216 ? -35.5 -10.109 -9.953 1 98.31 216 ARG B C 1
ATOM 9544 O O . ARG B 1 216 ? -35.094 -11.273 -9.906 1 98.31 216 ARG B O 1
ATOM 9551 N N . ILE B 1 217 ? -34.75 -9.055 -9.719 1 97.81 217 ILE B N 1
ATOM 9552 C CA . ILE B 1 217 ? -33.469 -9.164 -9.031 1 97.81 217 ILE B CA 1
ATOM 9553 C C . ILE B 1 217 ? -33.594 -8.602 -7.617 1 97.81 217 ILE B C 1
ATOM 9555 O O . ILE B 1 217 ? -33.75 -7.387 -7.441 1 97.81 217 ILE B O 1
ATOM 9559 N N . LEU B 1 218 ? -33.594 -9.453 -6.641 1 97.06 218 LEU B N 1
ATOM 9560 C CA . LEU B 1 218 ? -33.656 -8.992 -5.258 1 97.06 218 LEU B CA 1
ATOM 9561 C C . LEU B 1 218 ? -32.375 -8.258 -4.875 1 97.06 218 LEU B C 1
ATOM 9563 O O . LEU B 1 218 ? -31.281 -8.672 -5.266 1 97.06 218 LEU B O 1
ATOM 9567 N N . PRO B 1 219 ? -32.5 -7.148 -4.16 1 95.88 219 PRO B N 1
ATOM 9568 C CA . PRO B 1 219 ? -31.297 -6.41 -3.727 1 95.88 219 PRO B CA 1
ATOM 9569 C C . PRO B 1 219 ? -30.609 -7.062 -2.533 1 95.88 219 PRO B C 1
ATOM 9571 O O . PRO B 1 219 ? -30.406 -6.414 -1.502 1 95.88 219 PRO B O 1
ATOM 9574 N N . ILE B 1 220 ? -30.219 -8.375 -2.682 1 96.5 220 ILE B N 1
ATOM 9575 C CA . ILE B 1 220 ? -29.578 -9.156 -1.626 1 96.5 220 ILE B CA 1
ATOM 9576 C C . ILE B 1 220 ? -28.438 -9.984 -2.211 1 96.5 220 ILE B C 1
ATOM 9578 O O . ILE B 1 220 ? -28.391 -10.211 -3.422 1 96.5 220 ILE B O 1
ATOM 9582 N N . PRO B 1 221 ? -27.469 -10.375 -1.32 1 96.56 221 PRO B N 1
ATOM 9583 C CA . PRO B 1 221 ? -26.547 -11.422 -1.786 1 96.56 221 PRO B CA 1
ATOM 9584 C C . PRO B 1 221 ? -27.281 -12.734 -2.096 1 96.56 221 PRO B C 1
ATOM 9586 O O . PRO B 1 221 ? -28.031 -13.234 -1.264 1 96.56 221 PRO B O 1
ATOM 9589 N N . TYR B 1 222 ? -27.062 -13.219 -3.26 1 97.31 222 TYR B N 1
ATOM 9590 C CA . TYR B 1 222 ? -27.812 -14.383 -3.713 1 97.31 222 TYR B CA 1
ATOM 9591 C C . TYR B 1 222 ? -26.938 -15.633 -3.703 1 97.31 222 TYR B C 1
ATOM 9593 O O . TYR B 1 222 ? -27.375 -16.688 -3.234 1 97.31 222 TYR B O 1
ATOM 9601 N N . VAL B 1 223 ? -25.734 -15.531 -4.219 1 97 223 VAL B N 1
ATOM 9602 C CA . VAL B 1 223 ? -24.875 -16.703 -4.34 1 97 223 VAL B CA 1
ATOM 9603 C C . VAL B 1 223 ? -23.406 -16.266 -4.207 1 97 223 VAL B C 1
ATOM 9605 O O . VAL B 1 223 ? -23.047 -15.164 -4.59 1 97 223 VAL B O 1
ATOM 9608 N N . VAL B 1 224 ? -22.594 -17.078 -3.568 1 97.44 224 VAL B N 1
ATOM 9609 C CA . VAL B 1 224 ? -21.141 -16.969 -3.549 1 97.44 224 VAL B CA 1
ATOM 9610 C C . VAL B 1 224 ? -20.516 -18.031 -4.461 1 97.44 224 VAL B C 1
ATOM 9612 O O . VAL B 1 224 ? -20.547 -19.219 -4.148 1 97.44 224 VAL B O 1
ATOM 9615 N N . ARG B 1 225 ? -19.922 -17.562 -5.539 1 95.62 225 ARG B N 1
ATOM 9616 C CA . ARG B 1 225 ? -19.484 -18.469 -6.605 1 95.62 225 ARG B CA 1
ATOM 9617 C C . ARG B 1 225 ? -17.969 -18.531 -6.68 1 95.62 225 ARG B C 1
ATOM 9619 O O . ARG B 1 225 ? -17.281 -17.531 -6.5 1 95.62 225 ARG B O 1
ATOM 9626 N N . GLU B 1 226 ? -17.469 -19.656 -7.027 1 94.75 226 GLU B N 1
ATOM 9627 C CA . GLU B 1 226 ? -16.031 -19.812 -7.184 1 94.75 226 GLU B CA 1
ATOM 9628 C C . GLU B 1 226 ? -15.547 -19.156 -8.477 1 94.75 226 GLU B C 1
ATOM 9630 O O . GLU B 1 226 ? -16.188 -19.281 -9.516 1 94.75 226 GLU B O 1
ATOM 9635 N N . LEU B 1 227 ? -14.414 -18.422 -8.352 1 90.31 227 LEU B N 1
ATOM 9636 C CA . LEU B 1 227 ? -13.773 -17.812 -9.508 1 90.31 227 LEU B CA 1
ATOM 9637 C C . LEU B 1 227 ? -13.031 -18.875 -10.328 1 90.31 227 LEU B C 1
ATOM 9639 O O . LEU B 1 227 ? -12.352 -19.734 -9.766 1 90.31 227 LEU B O 1
ATOM 9643 N N . ASN B 1 228 ? -13.172 -18.844 -11.523 1 73.19 228 ASN B N 1
ATOM 9644 C CA . ASN B 1 228 ? -12.43 -19.75 -12.398 1 73.19 228 ASN B CA 1
ATOM 9645 C C . ASN B 1 228 ? -11.062 -19.172 -12.766 1 73.19 228 ASN B C 1
ATOM 9647 O O . ASN B 1 228 ? -10.977 -18.156 -13.469 1 73.19 228 ASN B O 1
ATOM 9651 N N . TYR B 1 229 ? -10.016 -19.297 -11.781 1 61.19 229 TYR B N 1
ATOM 9652 C CA . TYR B 1 229 ? -8.695 -18.734 -12.031 1 61.19 229 TYR B CA 1
ATOM 9653 C C . TYR B 1 229 ? -8.062 -19.344 -13.273 1 61.19 229 TYR B C 1
ATOM 9655 O O . TYR B 1 229 ? -8.141 -20.562 -13.477 1 61.19 229 TYR B O 1
ATOM 9663 N N . GLY B 1 230 ? -7.398 -18.531 -14.023 1 53.84 230 GLY B N 1
ATOM 9664 C CA . GLY B 1 230 ? -6.789 -18.75 -15.328 1 53.84 230 GLY B CA 1
ATOM 9665 C C . GLY B 1 230 ? -7.711 -18.391 -16.484 1 53.84 230 GLY B C 1
ATOM 9666 O O . GLY B 1 230 ? -8.68 -17.641 -16.297 1 53.84 230 GLY B O 1
ATOM 9667 N N . ASP B 1 231 ? -7.77 -19.047 -17.719 1 46.12 231 ASP B N 1
ATOM 9668 C CA . ASP B 1 231 ? -8.438 -18.688 -18.953 1 46.12 231 ASP B CA 1
ATOM 9669 C C . ASP B 1 231 ? -9.953 -18.844 -18.828 1 46.12 231 ASP B C 1
ATOM 9671 O O . ASP B 1 231 ? -10.477 -19.953 -18.797 1 46.12 231 ASP B O 1
ATOM 9675 N N . SER B 1 232 ? -10.477 -18.156 -17.891 1 44.41 232 SER B N 1
ATOM 9676 C CA . SER B 1 232 ? -11.93 -18.297 -17.938 1 44.41 232 SER B CA 1
ATOM 9677 C C . SER B 1 232 ? -12.445 -18.312 -19.375 1 44.41 232 SER B C 1
ATOM 9679 O O . SER B 1 232 ? -12.352 -17.312 -20.078 1 44.41 232 SER B O 1
ATOM 9681 N N . GLU B 1 233 ? -12.625 -19.25 -19.859 1 43.75 233 GLU B N 1
ATOM 9682 C C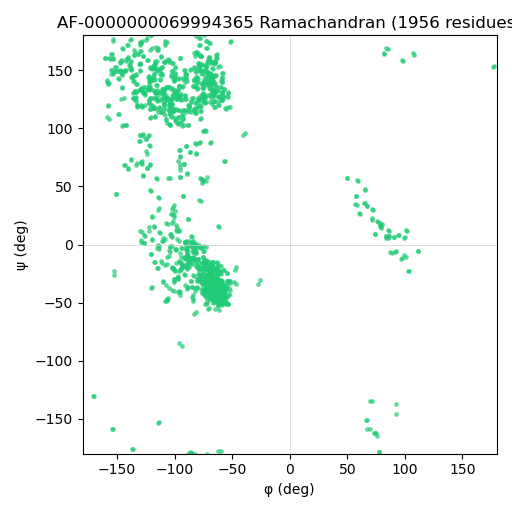A . GLU B 1 233 ? -13.148 -19.625 -21.172 1 43.75 233 GLU B CA 1
ATOM 9683 C C . GLU B 1 233 ? -14.531 -19.031 -21.406 1 43.75 233 GLU B C 1
ATOM 9685 O O . GLU B 1 233 ? -14.891 -18.719 -22.547 1 43.75 233 GLU B O 1
ATOM 9690 N N . HIS B 1 234 ? -15.266 -18.672 -20.312 1 47.59 234 HIS B N 1
ATOM 9691 C CA . HIS B 1 234 ? -16.688 -18.469 -20.594 1 47.59 234 HIS B CA 1
ATOM 9692 C C . HIS B 1 234 ? -16.938 -17.062 -21.141 1 47.59 234 HIS B C 1
ATOM 9694 O O . HIS B 1 234 ? -17.734 -16.891 -22.062 1 47.59 234 HIS B O 1
ATOM 9700 N N . ASN B 1 235 ? -16.578 -15.875 -20.344 1 50.94 235 ASN B N 1
ATOM 9701 C CA . ASN B 1 235 ? -16.812 -14.539 -20.875 1 50.94 235 ASN B CA 1
ATOM 9702 C C . ASN B 1 235 ? -16.328 -14.414 -22.312 1 50.94 235 ASN B C 1
ATOM 9704 O O . ASN B 1 235 ? -17.031 -13.844 -23.156 1 50.94 235 ASN B O 1
ATOM 9708 N N . THR B 1 236 ? -15.312 -15.125 -22.469 1 54.91 236 THR B N 1
ATOM 9709 C CA . THR B 1 236 ? -14.641 -15.023 -23.75 1 54.91 236 THR B CA 1
ATOM 9710 C C . THR B 1 236 ? -15.406 -15.797 -24.828 1 54.91 236 THR B C 1
ATOM 9712 O O . THR B 1 236 ? -15.539 -15.328 -25.969 1 54.91 236 THR B O 1
ATOM 9715 N N . GLU B 1 237 ? -16.281 -16.781 -24.25 1 66.31 237 GLU B N 1
ATOM 9716 C CA . GLU B 1 237 ? -16.906 -17.594 -25.297 1 66.31 237 GLU B CA 1
ATOM 9717 C C . GLU B 1 237 ? -18.234 -16.984 -25.734 1 66.31 237 GLU B C 1
ATOM 9719 O O . GLU B 1 237 ? -18.547 -16.969 -26.922 1 66.31 237 GLU B O 1
ATOM 9724 N N . VAL B 1 238 ? -18.953 -16.359 -24.719 1 76.75 238 VAL B N 1
ATOM 9725 C CA . VAL B 1 238 ? -20.219 -15.727 -25.047 1 76.75 238 VAL B CA 1
ATOM 9726 C C . VAL B 1 238 ? -19.969 -14.477 -25.891 1 76.75 238 VAL B C 1
ATOM 9728 O O . VAL B 1 238 ? -20.625 -14.273 -26.906 1 76.75 238 VAL B O 1
ATOM 9731 N N . TYR B 1 239 ? -19.047 -13.742 -25.422 1 80.38 239 TYR B N 1
ATOM 9732 C CA . TYR B 1 239 ? -18.688 -12.539 -26.156 1 80.38 239 TYR B CA 1
ATOM 9733 C C . TYR B 1 239 ? -18.219 -12.875 -27.562 1 80.38 239 TYR B C 1
ATOM 9735 O O . TYR B 1 239 ? -18.609 -12.219 -28.531 1 80.38 239 TYR B O 1
ATOM 9743 N N . HIS B 1 240 ? -17.484 -14.008 -27.688 1 78.88 240 HIS B N 1
ATOM 9744 C CA . HIS B 1 240 ? -16.953 -14.406 -28.984 1 78.88 240 HIS B CA 1
ATOM 9745 C C . HIS B 1 240 ? -18.062 -14.867 -29.922 1 78.88 240 HIS B C 1
ATOM 9747 O O . HIS B 1 240 ? -18.094 -14.492 -31.094 1 78.88 240 HIS B O 1
ATOM 9753 N N . SER B 1 241 ? -18.953 -15.617 -29.328 1 82.5 241 SER B N 1
ATOM 9754 C CA . SER B 1 241 ? -20.062 -16.125 -30.141 1 82.5 241 SER B CA 1
ATOM 9755 C C . SER B 1 241 ? -20.922 -14.984 -30.672 1 82.5 241 SER B C 1
ATOM 9757 O O . SER B 1 241 ? -21.453 -15.062 -31.781 1 82.5 241 SER B O 1
ATOM 9759 N N . LEU B 1 242 ? -20.969 -13.867 -29.922 1 86.75 242 LEU B N 1
ATOM 9760 C CA . LEU B 1 242 ? -21.859 -12.766 -30.266 1 86.75 242 LEU B CA 1
ATOM 9761 C C . LEU B 1 242 ? -21.125 -11.734 -31.109 1 86.75 242 LEU B C 1
ATOM 9763 O O . LEU B 1 242 ? -21.766 -10.977 -31.859 1 86.75 242 LEU B O 1
ATOM 9767 N N . SER B 1 243 ? -19.781 -11.672 -31.078 1 83.94 243 SER B N 1
ATOM 9768 C CA . SER B 1 243 ? -19.109 -10.508 -31.625 1 83.94 243 SER B CA 1
ATOM 9769 C C . SER B 1 243 ? -18.266 -10.883 -32.844 1 83.94 243 SER B C 1
ATOM 9771 O O . SER B 1 243 ? -17.938 -10.023 -33.656 1 83.94 243 SER B O 1
ATOM 9773 N N . TYR B 1 244 ? -17.922 -12.25 -32.969 1 80.06 244 TYR B N 1
ATOM 9774 C CA . TYR B 1 244 ? -17.031 -12.617 -34.062 1 80.06 244 TYR B CA 1
ATOM 9775 C C . TYR B 1 244 ? -17.734 -12.438 -35.406 1 80.06 244 TYR B C 1
ATOM 9777 O O . TYR B 1 244 ? -18.922 -12.719 -35.531 1 80.06 244 TYR B O 1
ATOM 9785 N N . THR B 1 245 ? -17.031 -11.984 -36.375 1 82.81 245 THR B N 1
ATOM 9786 C CA . THR B 1 245 ? -17.625 -11.586 -37.656 1 82.81 245 THR B CA 1
ATOM 9787 C C . THR B 1 245 ? -17.266 -12.578 -38.75 1 82.81 245 THR B C 1
ATOM 9789 O O . THR B 1 245 ? -17.609 -12.367 -39.938 1 82.81 245 THR B O 1
ATOM 9792 N N . ASP B 1 246 ? -16.562 -13.719 -38.406 1 81.5 246 ASP B N 1
ATOM 9793 C CA . ASP B 1 246 ? -16.281 -14.727 -39.406 1 81.5 246 ASP B CA 1
ATOM 9794 C C . ASP B 1 246 ? -17.578 -15.367 -39.906 1 81.5 246 ASP B C 1
ATOM 9796 O O . ASP B 1 246 ? -18.594 -15.336 -39.25 1 81.5 246 ASP B O 1
ATOM 9800 N N . ALA B 1 247 ? -17.562 -15.922 -41.062 1 85.5 247 ALA B N 1
ATOM 9801 C CA . ALA B 1 247 ? -18.75 -16.422 -41.75 1 85.5 247 ALA B CA 1
ATOM 9802 C C . ALA B 1 247 ? -19.469 -17.484 -40.938 1 85.5 247 ALA B C 1
ATOM 9804 O O . ALA B 1 247 ? -20.688 -17.5 -40.844 1 85.5 247 ALA B O 1
ATOM 9805 N N . LYS B 1 248 ? -18.672 -18.312 -40.312 1 84.19 248 LYS B N 1
ATOM 9806 C CA . LYS B 1 248 ? -19.266 -19.375 -39.5 1 84.19 248 LYS B CA 1
ATOM 9807 C C . LYS B 1 248 ? -20 -18.828 -38.281 1 84.19 248 LYS B C 1
ATOM 9809 O O . LYS B 1 248 ? -21.141 -19.203 -38.031 1 84.19 248 LYS B O 1
ATOM 9814 N N . SER B 1 249 ? -19.375 -17.969 -37.562 1 87.94 249 SER B N 1
ATOM 9815 C CA . SER B 1 249 ? -19.953 -17.391 -36.344 1 87.94 249 SER B CA 1
ATOM 9816 C C . SER B 1 249 ? -21.188 -16.547 -36.688 1 87.94 249 SER B C 1
ATOM 9818 O O . SER B 1 249 ? -22.188 -16.578 -35.969 1 87.94 249 SER B O 1
ATOM 9820 N N . THR B 1 250 ? -21.141 -15.773 -37.781 1 91.75 250 THR B N 1
ATOM 9821 C CA . THR B 1 250 ? -22.281 -14.961 -38.219 1 91.75 250 THR B CA 1
ATOM 9822 C C . THR B 1 250 ? -23.453 -15.844 -38.594 1 91.75 250 THR B C 1
ATOM 9824 O O . THR B 1 250 ? -24.594 -15.547 -38.25 1 91.75 250 THR B O 1
ATOM 9827 N N . ALA B 1 251 ? -23.141 -16.922 -39.312 1 91.56 251 ALA B N 1
ATOM 9828 C CA . ALA B 1 251 ? -24.188 -17.844 -39.719 1 91.56 251 ALA B CA 1
ATOM 9829 C C . ALA B 1 251 ? -24.859 -18.484 -38.5 1 91.56 251 ALA B C 1
ATOM 9831 O O . ALA B 1 251 ? -26.078 -18.672 -38.5 1 91.56 251 ALA B O 1
ATOM 9832 N N . GLU B 1 252 ? -24.078 -18.859 -37.531 1 90.56 252 GLU B N 1
ATOM 9833 C CA . GLU B 1 252 ? -24.594 -19.469 -36.312 1 90.56 252 GLU B CA 1
ATOM 9834 C C . GLU B 1 252 ? -25.484 -18.484 -35.562 1 90.56 252 GLU B C 1
ATOM 9836 O O . GLU B 1 252 ? -26.531 -18.859 -35.031 1 90.56 252 GLU B O 1
ATOM 9841 N N . ARG B 1 253 ? -25.078 -17.25 -35.469 1 93.56 253 ARG B N 1
ATOM 9842 C CA . ARG B 1 253 ? -25.828 -16.203 -34.781 1 93.56 253 ARG B CA 1
ATOM 9843 C C . ARG B 1 253 ? -27.156 -15.953 -35.469 1 93.56 253 ARG B C 1
ATOM 9845 O O . ARG B 1 253 ? -28.188 -15.844 -34.781 1 93.56 253 ARG B O 1
ATOM 9852 N N . GLU B 1 254 ? -27.125 -15.898 -36.781 1 94 254 GLU B N 1
ATOM 9853 C CA . GLU B 1 254 ? -28.344 -15.688 -37.562 1 94 254 GLU B CA 1
ATOM 9854 C C . GLU B 1 254 ? -29.281 -16.875 -37.438 1 94 254 GLU B C 1
ATOM 9856 O O . GLU B 1 254 ? -30.5 -16.719 -37.312 1 94 254 GLU B O 1
ATOM 9861 N N . ALA B 1 255 ? -28.656 -18.031 -37.5 1 93.69 255 ALA B N 1
ATOM 9862 C CA . ALA B 1 255 ? -29.453 -19.25 -37.375 1 93.69 255 ALA B CA 1
ATOM 9863 C C . ALA B 1 255 ? -30.141 -19.328 -36.031 1 93.69 255 ALA B C 1
ATOM 9865 O O . ALA B 1 255 ? -31.281 -19.75 -35.906 1 93.69 255 ALA B O 1
ATOM 9866 N N . PHE B 1 256 ? -29.438 -19.016 -35.031 1 94.44 256 PHE B N 1
ATOM 9867 C CA . PHE B 1 256 ? -30 -19.078 -33.719 1 94.44 256 PHE B CA 1
ATOM 9868 C C . PHE B 1 256 ? -31.078 -18.016 -33.5 1 94.44 256 PHE B C 1
ATOM 9870 O O . PHE B 1 256 ? -32.094 -18.266 -32.875 1 94.44 256 PHE B O 1
ATOM 9877 N N . ALA B 1 257 ? -30.859 -16.812 -34.031 1 95.19 257 ALA B N 1
ATOM 9878 C CA . ALA B 1 257 ? -31.875 -15.766 -34 1 95.19 257 ALA B CA 1
ATOM 9879 C C . ALA B 1 257 ? -33.156 -16.219 -34.719 1 95.19 257 ALA B C 1
ATOM 9881 O O . ALA B 1 257 ? -34.25 -15.914 -34.281 1 95.19 257 ALA B O 1
ATOM 9882 N N . GLU B 1 258 ? -32.969 -16.906 -35.781 1 94.31 258 GLU B N 1
ATOM 9883 C CA . GLU B 1 258 ? -34.125 -17.453 -36.531 1 94.31 258 GLU B CA 1
ATOM 9884 C C . GLU B 1 258 ? -34.875 -18.484 -35.688 1 94.31 258 GLU B C 1
ATOM 9886 O O . GLU B 1 258 ? -36.094 -18.5 -35.688 1 94.31 258 GLU B O 1
ATOM 9891 N N . PHE B 1 259 ? -34.125 -19.297 -35.031 1 94.06 259 PHE B N 1
ATOM 9892 C CA . PHE B 1 259 ? -34.719 -20.281 -34.125 1 94.06 259 PHE B CA 1
ATOM 9893 C C . PHE B 1 259 ? -35.531 -19.578 -33.062 1 94.06 259 PHE B C 1
ATOM 9895 O O . PHE B 1 259 ? -36.688 -19.922 -32.844 1 94.06 259 PHE B O 1
ATOM 9902 N N . LEU B 1 260 ? -34.938 -18.578 -32.406 1 94.5 260 LEU B N 1
ATOM 9903 C CA . LEU B 1 260 ? -35.625 -17.859 -31.344 1 94.5 260 LEU B CA 1
ATOM 9904 C C . LEU B 1 260 ? -36.906 -17.203 -31.875 1 94.5 260 LEU B C 1
ATOM 9906 O O . LEU B 1 260 ? -37.906 -17.109 -31.156 1 94.5 260 LEU B O 1
ATOM 9910 N N . ALA B 1 261 ? -36.875 -16.797 -33.125 1 92.88 261 ALA B N 1
ATOM 9911 C CA . ALA B 1 261 ? -38 -16.125 -33.75 1 92.88 261 ALA B CA 1
ATOM 9912 C C . ALA B 1 261 ? -39.188 -17.094 -33.938 1 92.88 261 ALA B C 1
ATOM 9914 O O . ALA B 1 261 ? -40.312 -16.672 -34.125 1 92.88 261 ALA B O 1
ATOM 9915 N N . THR B 1 262 ? -38.875 -18.344 -33.906 1 90.38 262 THR B N 1
ATOM 9916 C CA . THR B 1 262 ? -39.906 -19.344 -34.156 1 90.38 262 THR B CA 1
ATOM 9917 C C . THR B 1 262 ? -40.594 -19.703 -32.844 1 90.38 262 THR B C 1
ATOM 9919 O O . THR B 1 262 ? -41.656 -20.328 -32.844 1 90.38 262 THR B O 1
ATOM 9922 N N . LEU B 1 263 ? -40.031 -19.422 -31.781 1 89.12 263 LEU B N 1
ATOM 9923 C CA . LEU B 1 263 ? -40.531 -19.828 -30.484 1 89.12 263 LEU B CA 1
ATOM 9924 C C . LEU B 1 263 ? -41.75 -18.984 -30.078 1 89.12 263 LEU B C 1
ATOM 9926 O O . LEU B 1 263 ? -41.812 -17.797 -30.422 1 89.12 263 LEU B O 1
ATOM 9930 N N . PRO B 1 264 ? -42.719 -19.625 -29.469 1 77.44 264 PRO B N 1
ATOM 9931 C CA . PRO B 1 264 ? -43.844 -18.875 -28.953 1 77.44 264 PRO B CA 1
ATOM 9932 C C . PRO B 1 264 ? -43.469 -18 -27.75 1 77.44 264 PRO B C 1
ATOM 9934 O O . PRO B 1 264 ? -43.406 -18.484 -26.625 1 77.44 264 PRO B O 1
ATOM 9937 N N . ALA B 1 265 ? -43.031 -16.828 -28.094 1 75.75 265 ALA B N 1
ATOM 9938 C CA . ALA B 1 265 ? -42.594 -15.906 -27.047 1 75.75 265 ALA B CA 1
ATOM 9939 C C . ALA B 1 265 ? -43.562 -14.734 -26.922 1 75.75 265 ALA B C 1
ATOM 9941 O O . ALA B 1 265 ? -44.469 -14.594 -27.703 1 75.75 265 ALA B O 1
ATOM 9942 N N . GLY B 1 266 ? -43.719 -14.094 -25.797 1 78.56 266 GLY B N 1
ATOM 9943 C CA . GLY B 1 266 ? -44.594 -12.961 -25.531 1 78.56 266 GLY B CA 1
ATOM 9944 C C . GLY B 1 266 ? -44.25 -11.742 -26.375 1 78.56 266 GLY B C 1
ATOM 9945 O O . GLY B 1 266 ? -44.719 -10.641 -26.078 1 78.56 266 GLY B O 1
ATOM 9946 N N . ILE B 1 267 ? -43.406 -12.016 -27.469 1 83.31 267 ILE B N 1
ATOM 9947 C CA . ILE B 1 267 ? -43.062 -10.914 -28.359 1 83.31 267 ILE B CA 1
ATOM 9948 C C . ILE B 1 267 ? -44.219 -10.602 -29.297 1 83.31 267 ILE B C 1
ATOM 9950 O O . ILE B 1 267 ? -44.625 -11.469 -30.078 1 83.31 267 ILE B O 1
ATOM 9954 N N . GLU B 1 268 ? -44.812 -9.477 -29.219 1 83.81 268 GLU B N 1
ATOM 9955 C CA . GLU B 1 268 ? -46 -9.156 -29.984 1 83.81 268 GLU B CA 1
ATOM 9956 C C . GLU B 1 268 ? -45.719 -8.07 -31.031 1 83.81 268 GLU B C 1
ATOM 9958 O O . GLU B 1 268 ? -44.812 -7.266 -30.859 1 83.81 268 GLU B O 1
ATOM 9963 N N . GLY B 1 269 ? -46.438 -8.102 -32.094 1 85.81 269 GLY B N 1
ATOM 9964 C CA . GLY B 1 269 ? -46.469 -7.031 -33.062 1 85.81 269 GLY B CA 1
ATOM 9965 C C . GLY B 1 269 ? -45.375 -7.137 -34.094 1 85.81 269 GLY B C 1
ATOM 9966 O O . GLY B 1 269 ? -45.094 -6.172 -34.812 1 85.81 269 GLY B O 1
ATOM 9967 N N . LEU B 1 270 ? -44.625 -8.242 -34.094 1 90.62 270 LEU B N 1
ATOM 9968 C CA . LEU B 1 270 ? -43.531 -8.398 -35.062 1 90.62 270 LEU B CA 1
ATOM 9969 C C . LEU B 1 270 ? -43.75 -9.633 -35.906 1 90.62 270 LEU B C 1
ATOM 9971 O O . LEU B 1 270 ? -44.25 -10.664 -35.438 1 90.62 270 LEU B O 1
ATOM 9975 N N . ASP B 1 271 ? -43.562 -9.562 -37.156 1 89.75 271 ASP B N 1
ATOM 9976 C CA . ASP B 1 271 ? -43.562 -10.75 -38 1 89.75 271 ASP B CA 1
ATOM 9977 C C . ASP B 1 271 ? -42.281 -11.562 -37.812 1 89.75 271 ASP B C 1
ATOM 9979 O O . ASP B 1 271 ? -41.469 -11.242 -36.938 1 89.75 271 ASP B O 1
ATOM 9983 N N . GLN B 1 272 ? -42.125 -12.578 -38.438 1 90 272 GLN B N 1
ATOM 9984 C CA . GLN B 1 272 ? -41.031 -13.5 -38.219 1 90 272 GLN B CA 1
ATOM 9985 C C . GLN B 1 272 ? -39.688 -12.836 -38.5 1 90 272 GLN B C 1
ATOM 9987 O O . GLN B 1 272 ? -38.719 -13.008 -37.75 1 90 272 GLN B O 1
ATOM 9992 N N . ALA B 1 273 ? -39.625 -12.102 -39.562 1 92.75 273 ALA B N 1
ATOM 9993 C CA . ALA B 1 273 ? -38.406 -11.414 -39.906 1 92.75 273 ALA B CA 1
ATOM 9994 C C . ALA B 1 273 ? -38.062 -10.32 -38.906 1 92.75 273 ALA B C 1
ATOM 9996 O O . ALA B 1 273 ? -36.906 -10.133 -38.562 1 92.75 273 ALA B O 1
ATOM 9997 N N . GLN B 1 274 ? -39.125 -9.68 -38.469 1 94.12 274 GLN B N 1
ATOM 9998 C CA . GLN B 1 274 ? -38.938 -8.625 -37.5 1 94.12 274 GLN B CA 1
ATOM 9999 C C . GLN B 1 274 ? -38.531 -9.203 -36.156 1 94.12 274 GLN B C 1
ATOM 10001 O O . GLN B 1 274 ? -37.719 -8.594 -35.406 1 94.12 274 GLN B O 1
ATOM 10006 N N . THR B 1 275 ? -39.062 -10.344 -35.906 1 94.5 275 THR B N 1
ATOM 10007 C CA . THR B 1 275 ? -38.688 -10.992 -34.625 1 94.5 275 THR B CA 1
ATOM 10008 C C . THR B 1 275 ? -37.25 -11.461 -34.656 1 94.5 275 THR B C 1
ATOM 10010 O O . THR B 1 275 ? -36.562 -11.375 -33.656 1 94.5 275 THR B O 1
ATOM 10013 N N . LYS B 1 276 ? -36.844 -11.961 -35.75 1 95.62 276 LYS B N 1
ATOM 10014 C CA . LYS B 1 276 ? -35.438 -12.328 -35.906 1 95.62 276 LYS B CA 1
ATOM 10015 C C . LYS B 1 276 ? -34.531 -11.117 -35.75 1 95.62 276 LYS B C 1
ATOM 10017 O O . LYS B 1 276 ? -33.5 -11.195 -35.062 1 95.62 276 LYS B O 1
ATOM 10022 N N . ALA B 1 277 ? -34.938 -10 -36.344 1 95.69 277 ALA B N 1
ATOM 10023 C CA . ALA B 1 277 ? -34.188 -8.766 -36.219 1 95.69 277 ALA B CA 1
ATOM 10024 C C . ALA B 1 277 ? -34.125 -8.297 -34.781 1 95.69 277 ALA B C 1
ATOM 10026 O O . ALA B 1 277 ? -33.094 -7.762 -34.344 1 95.69 277 ALA B O 1
ATOM 10027 N N . PHE B 1 278 ? -35.188 -8.523 -34.156 1 95.44 278 PHE B N 1
ATOM 10028 C CA . PHE B 1 278 ? -35.25 -8.148 -32.75 1 95.44 278 PHE B CA 1
ATOM 10029 C C . PHE B 1 278 ? -34.281 -9.016 -31.922 1 95.44 278 PHE B C 1
ATOM 10031 O O . PHE B 1 278 ? -33.594 -8.516 -31.031 1 95.44 278 PHE B O 1
ATOM 10038 N N . ALA B 1 279 ? -34.281 -10.273 -32.188 1 95.94 279 ALA B N 1
ATOM 10039 C CA . ALA B 1 279 ? -33.344 -11.164 -31.5 1 95.94 279 ALA B CA 1
ATOM 10040 C C . ALA B 1 279 ? -31.891 -10.711 -31.719 1 95.94 279 ALA B C 1
ATOM 10042 O O . ALA B 1 279 ? -31.094 -10.68 -30.766 1 95.94 279 ALA B O 1
ATOM 10043 N N . LEU B 1 280 ? -31.609 -10.312 -32.906 1 95.81 280 LEU B N 1
ATOM 10044 C CA . LEU B 1 280 ? -30.266 -9.836 -33.219 1 95.81 280 LEU B CA 1
ATOM 10045 C C . LEU B 1 280 ? -29.969 -8.539 -32.469 1 95.81 280 LEU B C 1
ATOM 10047 O O . LEU B 1 280 ? -28.828 -8.32 -32.031 1 95.81 280 LEU B O 1
ATOM 10051 N N . GLU B 1 281 ? -30.969 -7.75 -32.375 1 95.81 281 GLU B N 1
ATOM 10052 C CA . GLU B 1 281 ? -30.828 -6.512 -31.625 1 95.81 281 GLU B CA 1
ATOM 10053 C C . GLU B 1 281 ? -30.531 -6.797 -30.156 1 95.81 281 GLU B C 1
ATOM 10055 O O . GLU B 1 281 ? -29.719 -6.105 -29.531 1 95.81 281 GLU B O 1
ATOM 10060 N N . SER B 1 282 ? -31.203 -7.719 -29.656 1 95.38 282 SER B N 1
ATOM 10061 C CA . SER B 1 282 ? -30.969 -8.086 -28.266 1 95.38 282 SER B CA 1
ATOM 10062 C C . SER B 1 282 ? -29.562 -8.648 -28.062 1 95.38 282 SER B C 1
ATOM 10064 O O . SER B 1 282 ? -28.938 -8.414 -27.031 1 95.38 282 SER B O 1
ATOM 10066 N N . PHE B 1 283 ? -29.078 -9.375 -29.047 1 95.5 283 PHE B N 1
ATOM 10067 C CA . PHE B 1 283 ? -27.703 -9.859 -29 1 95.5 283 PHE B CA 1
ATOM 10068 C C . PHE B 1 283 ? -26.719 -8.695 -28.953 1 95.5 283 PHE B C 1
ATOM 10070 O O . PHE B 1 283 ? -25.75 -8.711 -28.188 1 95.5 283 PHE B O 1
ATOM 10077 N N . GLU B 1 284 ? -27 -7.699 -29.719 1 94.81 284 GLU B N 1
ATOM 10078 C CA . GLU B 1 284 ? -26.141 -6.52 -29.766 1 94.81 284 GLU B CA 1
ATOM 10079 C C . GLU B 1 284 ? -26.141 -5.777 -28.438 1 94.81 284 GLU B C 1
ATOM 10081 O O . GLU B 1 284 ? -25.109 -5.234 -28.016 1 94.81 284 GLU B O 1
ATOM 10086 N N . ALA B 1 285 ? -27.297 -5.715 -27.875 1 95.25 285 ALA B N 1
ATOM 10087 C CA . ALA B 1 285 ? -27.391 -5.086 -26.562 1 95.25 285 ALA B CA 1
ATOM 10088 C C . ALA B 1 285 ? -26.5 -5.809 -25.547 1 95.25 285 ALA B C 1
ATOM 10090 O O . ALA B 1 285 ? -25.844 -5.168 -24.719 1 95.25 285 ALA B O 1
ATOM 10091 N N . MET B 1 286 ? -26.484 -7.055 -25.594 1 94.06 286 MET B N 1
ATOM 10092 C CA . MET B 1 286 ? -25.656 -7.848 -24.703 1 94.06 286 MET B CA 1
ATOM 10093 C C . MET B 1 286 ? -24.172 -7.633 -25 1 94.06 286 MET B C 1
ATOM 10095 O O . MET B 1 286 ? -23.359 -7.492 -24.078 1 94.06 286 MET B O 1
ATOM 10099 N N . VAL B 1 287 ? -23.797 -7.602 -26.25 1 92.12 287 VAL B N 1
ATOM 10100 C CA . VAL B 1 287 ? -22.422 -7.367 -26.656 1 92.12 287 VAL B CA 1
ATOM 10101 C C . VAL B 1 287 ? -21.953 -6.012 -26.125 1 92.12 287 VAL B C 1
ATOM 10103 O O . VAL B 1 287 ? -20.828 -5.891 -25.609 1 92.12 287 VAL B O 1
ATOM 10106 N N . ASP B 1 288 ? -22.812 -5.086 -26.281 1 92.75 288 ASP B N 1
ATOM 10107 C CA . ASP B 1 288 ? -22.469 -3.748 -25.797 1 92.75 288 ASP B CA 1
ATOM 10108 C C . ASP B 1 288 ? -22.25 -3.742 -24.297 1 92.75 288 ASP B C 1
ATOM 10110 O O . ASP B 1 288 ? -21.344 -3.074 -23.797 1 92.75 288 ASP B O 1
ATOM 10114 N N . SER B 1 289 ? -23.062 -4.438 -23.609 1 91.69 289 SER B N 1
ATOM 10115 C CA . SER B 1 289 ? -22.938 -4.523 -22.156 1 91.69 289 SER B CA 1
ATOM 10116 C C . SER B 1 289 ? -21.625 -5.184 -21.75 1 91.69 289 SER B C 1
ATOM 10118 O O . SER B 1 289 ? -20.969 -4.742 -20.812 1 91.69 289 SER B O 1
ATOM 10120 N N . LEU B 1 290 ? -21.172 -6.16 -22.453 1 88.88 290 LEU B N 1
ATOM 10121 C CA . LEU B 1 290 ? -19.953 -6.883 -22.156 1 88.88 290 LEU B CA 1
ATOM 10122 C C . LEU B 1 290 ? -18.719 -6.066 -22.547 1 88.88 290 LEU B C 1
ATOM 10124 O O . LEU B 1 290 ? -17.75 -5.98 -21.781 1 88.88 290 LEU B O 1
ATOM 10128 N N . ARG B 1 291 ? -18.812 -5.438 -23.688 1 87.56 291 ARG B N 1
ATOM 10129 C CA . ARG B 1 291 ? -17.688 -4.664 -24.219 1 87.56 291 ARG B CA 1
ATOM 10130 C C . ARG B 1 291 ? -17.422 -3.434 -23.359 1 87.56 291 ARG B C 1
ATOM 10132 O O . ARG B 1 291 ? -16.25 -3.07 -23.141 1 87.56 291 ARG B O 1
ATOM 10139 N N . SER B 1 292 ? -18.453 -2.84 -22.891 1 90.38 292 SER B N 1
ATOM 10140 C CA . SER B 1 292 ? -18.312 -1.615 -22.109 1 90.38 292 SER B CA 1
ATOM 10141 C C . SER B 1 292 ? -18.016 -1.922 -20.641 1 90.38 292 SER B C 1
ATOM 10143 O O . SER B 1 292 ? -17.844 -1.008 -19.828 1 90.38 292 SER B O 1
ATOM 10145 N N . GLY B 1 293 ? -17.969 -3.182 -20.312 1 87.19 293 GLY B N 1
ATOM 10146 C CA . GLY B 1 293 ? -17.625 -3.576 -18.953 1 87.19 293 GLY B CA 1
ATOM 10147 C C . GLY B 1 293 ? -18.766 -3.43 -17.969 1 87.19 293 GLY B C 1
ATOM 10148 O O . GLY B 1 293 ? -18.562 -3.414 -16.766 1 87.19 293 GLY B O 1
ATOM 10149 N N . ARG B 1 294 ? -19.969 -3.287 -18.406 1 88.94 294 ARG B N 1
ATOM 10150 C CA . ARG B 1 294 ? -21.125 -3.137 -17.531 1 88.94 294 ARG B CA 1
ATOM 10151 C C . ARG B 1 294 ? -21.547 -4.477 -16.938 1 88.94 294 ARG B C 1
ATOM 10153 O O . ARG B 1 294 ? -22.297 -4.523 -15.961 1 88.94 294 ARG B O 1
ATOM 10160 N N . ALA B 1 295 ? -21.016 -5.551 -17.594 1 88.62 295 ALA B N 1
ATOM 10161 C CA . ALA B 1 295 ? -21.391 -6.883 -17.125 1 88.62 295 ALA B CA 1
ATOM 10162 C C . ALA B 1 295 ? -20.188 -7.801 -17.031 1 88.62 295 ALA B C 1
ATOM 10164 O O . ALA B 1 295 ? -19.266 -7.715 -17.844 1 88.62 295 ALA B O 1
ATOM 10165 N N . LEU B 1 296 ? -20.203 -8.609 -15.961 1 83.81 296 LEU B N 1
ATOM 10166 C CA . LEU B 1 296 ? -19.297 -9.75 -15.805 1 83.81 296 LEU B CA 1
ATOM 10167 C C . LEU B 1 296 ? -17.844 -9.281 -15.703 1 83.81 296 LEU B C 1
ATOM 10169 O O . LEU B 1 296 ? -16.969 -9.82 -16.391 1 83.81 296 LEU B O 1
ATOM 10173 N N . THR B 1 297 ? -17.578 -8.172 -15.078 1 87.25 297 THR B N 1
ATOM 10174 C CA . THR B 1 297 ? -16.219 -7.719 -14.781 1 87.25 297 THR B CA 1
ATOM 10175 C C . THR B 1 297 ? -15.828 -8.078 -13.352 1 87.25 297 THR B C 1
ATOM 10177 O O . THR B 1 297 ? -16.578 -7.828 -12.414 1 87.25 297 THR B O 1
ATOM 10180 N N . VAL B 1 298 ? -14.688 -8.734 -13.305 1 91.06 298 VAL B N 1
ATOM 10181 C CA . VAL B 1 298 ? -14.25 -9.242 -12.008 1 91.06 298 VAL B CA 1
ATOM 10182 C C . VAL B 1 298 ? -13.234 -8.281 -11.391 1 91.06 298 VAL B C 1
ATOM 10184 O O . VAL B 1 298 ? -12.258 -7.902 -12.039 1 91.06 298 VAL B O 1
ATOM 10187 N N . GLU B 1 299 ? -13.5 -7.82 -10.141 1 92.88 299 GLU B N 1
ATOM 10188 C CA . GLU B 1 299 ? -12.586 -6.965 -9.383 1 92.88 299 GLU B CA 1
ATOM 10189 C C . GLU B 1 299 ? -12.484 -7.418 -7.926 1 92.88 299 GLU B C 1
ATOM 10191 O O . GLU B 1 299 ? -13.5 -7.609 -7.258 1 92.88 299 GLU B O 1
ATOM 10196 N N . MET B 1 300 ? -11.273 -7.637 -7.488 1 95.38 300 MET B N 1
ATOM 10197 C CA . MET B 1 300 ? -11.086 -8.055 -6.102 1 95.38 300 MET B CA 1
ATOM 10198 C C . MET B 1 300 ? -11.523 -6.953 -5.137 1 95.38 300 MET B C 1
ATOM 10200 O O . MET B 1 300 ? -11.18 -5.785 -5.332 1 95.38 300 MET B O 1
ATOM 10204 N N . ILE B 1 301 ? -12.203 -7.273 -4.039 1 96.12 301 ILE B N 1
ATOM 10205 C CA . ILE B 1 301 ? -12.703 -6.23 -3.148 1 96.12 301 ILE B CA 1
ATOM 10206 C C . ILE B 1 301 ? -12.102 -6.414 -1.756 1 96.12 301 ILE B C 1
ATOM 10208 O O . ILE B 1 301 ? -11.883 -5.438 -1.032 1 96.12 301 ILE B O 1
ATOM 10212 N N . PHE B 1 302 ? -11.93 -7.656 -1.294 1 96.81 302 PHE B N 1
ATOM 10213 C CA . PHE B 1 302 ? -11.227 -7.867 -0.035 1 96.81 302 PHE B CA 1
ATOM 10214 C C . PHE B 1 302 ? -10.719 -9.305 0.065 1 96.81 302 PHE B C 1
ATOM 10216 O O . PHE B 1 302 ? -11.125 -10.164 -0.715 1 96.81 302 PHE B O 1
ATOM 10223 N N . ASP B 1 303 ? -9.766 -9.562 0.897 1 97.31 303 ASP B N 1
ATOM 10224 C CA . ASP B 1 303 ? -9.289 -10.914 1.199 1 97.31 303 ASP B CA 1
ATOM 10225 C C . ASP B 1 303 ? -9.531 -11.266 2.664 1 97.31 303 ASP B C 1
ATOM 10227 O O . ASP B 1 303 ? -9.766 -10.383 3.492 1 97.31 303 ASP B O 1
ATOM 10231 N N . SER B 1 304 ? -9.625 -12.5 2.951 1 97.81 304 SER B N 1
ATOM 10232 C CA . SER B 1 304 ? -9.953 -13.031 4.27 1 97.81 304 SER B CA 1
ATOM 10233 C C . SER B 1 304 ? -8.992 -14.141 4.68 1 97.81 304 SER B C 1
ATOM 10235 O O . SER B 1 304 ? -8.93 -15.188 4.023 1 97.81 304 SER B O 1
ATOM 10237 N N . THR B 1 305 ? -8.242 -14.008 5.777 1 97.19 305 THR B N 1
ATOM 10238 C CA . THR B 1 305 ? -7.234 -14.977 6.199 1 97.19 305 THR B CA 1
ATOM 10239 C C . THR B 1 305 ? -7.598 -15.578 7.555 1 97.19 305 THR B C 1
ATOM 10241 O O . THR B 1 305 ? -7.895 -14.852 8.5 1 97.19 305 THR B O 1
ATOM 10244 N N . TRP B 1 306 ? -7.645 -16.859 7.613 1 95.94 306 TRP B N 1
ATOM 10245 C CA . TRP B 1 306 ? -7.914 -17.578 8.859 1 95.94 306 TRP B CA 1
ATOM 10246 C C . TRP B 1 306 ? -6.621 -17.859 9.617 1 95.94 306 TRP B C 1
ATOM 10248 O O . TRP B 1 306 ? -5.93 -18.844 9.344 1 95.94 306 TRP B O 1
ATOM 10258 N N . ASN B 1 307 ? -6.297 -17.094 10.695 1 92.94 307 ASN B N 1
ATOM 10259 C CA . ASN B 1 307 ? -5.012 -17.172 11.383 1 92.94 307 ASN B CA 1
ATOM 10260 C C . ASN B 1 307 ? -5.168 -17.703 12.805 1 92.94 307 ASN B C 1
ATOM 10262 O O . ASN B 1 307 ? -4.18 -17.906 13.508 1 92.94 307 ASN B O 1
ATOM 10266 N N . SER B 1 308 ? -6.383 -17.938 13.266 1 94.19 308 SER B N 1
ATOM 10267 C CA . SER B 1 308 ? -6.613 -18.328 14.656 1 94.19 308 SER B CA 1
ATOM 10268 C C . SER B 1 308 ? -7.84 -19.234 14.773 1 94.19 308 SER B C 1
ATOM 10270 O O . SER B 1 308 ? -8.789 -19.094 14 1 94.19 308 SER B O 1
ATOM 10272 N N . ILE B 1 309 ? -7.789 -20.109 15.75 1 95 309 ILE B N 1
ATOM 10273 C CA . ILE B 1 309 ? -8.938 -20.984 15.969 1 95 309 ILE B CA 1
ATOM 10274 C C . ILE B 1 309 ? -9.945 -20.297 16.875 1 95 309 ILE B C 1
ATOM 10276 O O . ILE B 1 309 ? -11.102 -20.719 16.969 1 95 309 ILE B O 1
ATOM 10280 N N . ASP B 1 310 ? -9.547 -19.156 17.516 1 91.75 310 ASP B N 1
ATOM 10281 C CA . ASP B 1 310 ? -10.375 -18.484 18.531 1 91.75 310 ASP B CA 1
ATOM 10282 C C . ASP B 1 310 ? -11.086 -17.266 17.938 1 91.75 310 ASP B C 1
ATOM 10284 O O . ASP B 1 310 ? -12.055 -16.781 18.516 1 91.75 310 ASP B O 1
ATOM 10288 N N . GLU B 1 311 ? -10.594 -16.781 16.875 1 92.06 311 GLU B N 1
ATOM 10289 C CA . GLU B 1 311 ? -11.133 -15.562 16.281 1 92.06 311 GLU B CA 1
ATOM 10290 C C . GLU B 1 311 ? -11.609 -15.812 14.852 1 92.06 311 GLU B C 1
ATOM 10292 O O . GLU B 1 311 ? -11.141 -16.75 14.195 1 92.06 311 GLU B O 1
ATOM 10297 N N . PRO B 1 312 ? -12.602 -15.016 14.406 1 92.81 312 PRO B N 1
ATOM 10298 C CA . PRO B 1 312 ? -12.969 -15.094 12.992 1 92.81 312 PRO B CA 1
ATOM 10299 C C . PRO B 1 312 ? -11.828 -14.672 12.062 1 92.81 312 PRO B C 1
ATOM 10301 O O . PRO B 1 312 ? -10.852 -14.07 12.516 1 92.81 312 PRO B O 1
ATOM 10304 N N . PRO B 1 313 ? -11.969 -15.031 10.82 1 95.94 313 PRO B N 1
ATOM 10305 C CA . PRO B 1 313 ? -10.906 -14.672 9.891 1 95.94 313 PRO B CA 1
ATOM 10306 C C . PRO B 1 313 ? -10.672 -13.164 9.812 1 95.94 313 PRO B C 1
ATOM 10308 O O . PRO B 1 313 ? -11.602 -12.383 10.023 1 95.94 313 PRO B O 1
ATOM 10311 N N . GLN B 1 314 ? -9.453 -12.797 9.586 1 95.62 314 GLN B N 1
ATOM 10312 C CA . GLN B 1 314 ? -9.078 -11.398 9.422 1 95.62 314 GLN B CA 1
ATOM 10313 C C . GLN B 1 314 ? -9.273 -10.938 7.98 1 95.62 314 GLN B C 1
ATOM 10315 O O . GLN B 1 314 ? -8.719 -11.531 7.055 1 95.62 314 GLN B O 1
ATOM 10320 N N . ARG B 1 315 ? -10.055 -9.93 7.809 1 96.88 315 ARG B N 1
ATOM 10321 C CA . ARG B 1 315 ? -10.383 -9.453 6.469 1 96.88 315 ARG B CA 1
ATOM 10322 C C . ARG B 1 315 ? -9.625 -8.172 6.145 1 96.88 315 ARG B C 1
ATOM 10324 O O . ARG B 1 315 ? -9.445 -7.312 7.012 1 96.88 315 ARG B O 1
ATOM 10331 N N . ARG B 1 316 ? -9.055 -8 5.027 1 96.94 316 ARG B N 1
ATOM 10332 C CA . ARG B 1 316 ? -8.367 -6.824 4.508 1 96.94 316 ARG B CA 1
ATOM 10333 C C . ARG B 1 316 ? -9.047 -6.309 3.242 1 96.94 316 ARG B C 1
ATOM 10335 O O . ARG B 1 316 ? -9.07 -6.996 2.219 1 96.94 316 ARG B O 1
ATOM 10342 N N . PHE B 1 317 ? -9.539 -5.145 3.295 1 97 317 PHE B N 1
ATOM 10343 C CA . PHE B 1 317 ? -10.297 -4.574 2.191 1 97 317 PHE B CA 1
ATOM 10344 C C . PHE B 1 317 ? -9.383 -3.822 1.233 1 97 317 PHE B C 1
ATOM 10346 O O . PHE B 1 317 ? -8.391 -3.227 1.654 1 97 317 PHE B O 1
ATOM 10353 N N . GLY B 1 318 ? -9.719 -3.854 -0.013 1 95 318 GLY B N 1
ATOM 10354 C CA . GLY B 1 318 ? -9.031 -3.049 -1.01 1 95 318 GLY B CA 1
ATOM 10355 C C . GLY B 1 318 ? -9.469 -1.597 -1.009 1 95 318 GLY B C 1
ATOM 10356 O O . GLY B 1 318 ? -10.453 -1.24 -0.365 1 95 318 GLY B O 1
ATOM 10357 N N . PRO B 1 319 ? -8.766 -0.814 -1.759 1 94.69 319 PRO B N 1
ATOM 10358 C CA . PRO B 1 319 ? -9.055 0.621 -1.766 1 94.69 319 PRO B CA 1
ATOM 10359 C C . PRO B 1 319 ? -10.367 0.952 -2.473 1 94.69 319 PRO B C 1
ATOM 10361 O O . PRO B 1 319 ? -11.008 1.96 -2.158 1 94.69 319 PRO B O 1
ATOM 10364 N N . LYS B 1 320 ? -10.797 0.146 -3.396 1 95.06 320 LYS B N 1
ATOM 10365 C CA . LYS B 1 320 ? -12.039 0.385 -4.117 1 95.06 320 LYS B CA 1
ATOM 10366 C C . LYS B 1 320 ? -13.164 -0.503 -3.586 1 95.06 320 LYS B C 1
ATOM 10368 O O . LYS B 1 320 ? -13.016 -1.727 -3.531 1 95.06 320 LYS B O 1
ATOM 10373 N N . GLN B 1 321 ? -14.211 0.058 -3.123 1 95.88 321 GLN B N 1
ATOM 10374 C CA . GLN B 1 321 ? -15.383 -0.648 -2.629 1 95.88 321 GLN B CA 1
ATOM 10375 C C . GLN B 1 321 ? -16.656 -0.138 -3.303 1 95.88 321 GLN B C 1
ATOM 10377 O O . GLN B 1 321 ? -16.672 0.954 -3.875 1 95.88 321 GLN B O 1
ATOM 10382 N N . TYR B 1 322 ? -17.75 -0.859 -3.264 1 95.31 322 TYR B N 1
ATOM 10383 C CA . TYR B 1 322 ? -18.969 -0.58 -4.016 1 95.31 322 TYR B CA 1
ATOM 10384 C C . TYR B 1 322 ? -20.188 -0.604 -3.109 1 95.31 322 TYR B C 1
ATOM 10386 O O . TYR B 1 322 ? -20.859 -1.633 -2.986 1 95.31 322 TYR B O 1
ATOM 10394 N N . MET B 1 323 ? -20.625 0.518 -2.578 1 95.12 323 MET B N 1
ATOM 10395 C CA . MET B 1 323 ? -21.672 0.649 -1.567 1 95.12 323 MET B CA 1
ATOM 10396 C C . MET B 1 323 ? -23.047 0.41 -2.176 1 95.12 323 MET B C 1
ATOM 10398 O O . MET B 1 323 ? -24.031 0.205 -1.452 1 95.12 323 MET B O 1
ATOM 10402 N N . GLU B 1 324 ? -23.141 0.438 -3.506 1 94.69 324 GLU B N 1
ATOM 10403 C CA . GLU B 1 324 ? -24.422 0.165 -4.168 1 94.69 324 GLU B CA 1
ATOM 10404 C C . GLU B 1 324 ? -24.766 -1.319 -4.102 1 94.69 324 GLU B C 1
ATOM 10406 O O . GLU B 1 324 ? -25.906 -1.703 -4.336 1 94.69 324 GLU B O 1
ATOM 10411 N N . MET B 1 325 ? -23.766 -2.164 -3.84 1 95.56 325 MET B N 1
ATOM 10412 C CA . MET B 1 325 ? -23.984 -3.604 -3.754 1 95.56 325 MET B CA 1
ATOM 10413 C C . MET B 1 325 ? -24.5 -3.992 -2.371 1 95.56 325 MET B C 1
ATOM 10415 O O . MET B 1 325 ? -24.188 -3.328 -1.381 1 95.56 325 MET B O 1
ATOM 10419 N N . PRO B 1 326 ? -25.25 -5.043 -2.197 1 95.62 326 PRO B N 1
ATOM 10420 C CA . PRO B 1 326 ? -25.875 -5.418 -0.927 1 95.62 326 PRO B CA 1
ATOM 10421 C C . PRO B 1 326 ? -24.969 -6.289 -0.057 1 95.62 326 PRO B C 1
ATOM 10423 O O . PRO B 1 326 ? -25.453 -6.953 0.865 1 95.62 326 PRO B O 1
ATOM 10426 N N . PHE B 1 327 ? -23.688 -6.266 -0.248 1 95.75 327 PHE B N 1
ATOM 10427 C CA . PHE B 1 327 ? -22.781 -7.23 0.362 1 95.75 327 PHE B CA 1
ATOM 10428 C C . PHE B 1 327 ? -22.297 -6.738 1.718 1 95.75 327 PHE B C 1
ATOM 10430 O O . PHE B 1 327 ? -21.828 -7.527 2.539 1 95.75 327 PHE B O 1
ATOM 10437 N N . TYR B 1 328 ? -22.359 -5.41 2.014 1 95.5 328 TYR B N 1
ATOM 10438 C CA . TYR B 1 328 ? -21.609 -4.809 3.117 1 95.5 328 TYR B CA 1
ATOM 10439 C C . TYR B 1 328 ? -22.484 -4.723 4.371 1 95.5 328 TYR B C 1
ATOM 10441 O O . TYR B 1 328 ? -22.875 -3.631 4.793 1 95.5 328 TYR B O 1
ATOM 10449 N N . ASN B 1 329 ? -22.672 -5.863 5.031 1 94.56 329 ASN B N 1
ATOM 10450 C CA . ASN B 1 329 ? -23.391 -5.957 6.293 1 94.56 329 ASN B CA 1
ATOM 10451 C C . ASN B 1 329 ? -22.938 -7.156 7.117 1 94.56 329 ASN B C 1
ATOM 10453 O O . ASN B 1 329 ? -22.391 -8.117 6.574 1 94.56 329 ASN B O 1
ATOM 10457 N N . GLN B 1 330 ? -23.172 -7.16 8.344 1 94.5 330 GLN B N 1
ATOM 10458 C CA . GLN B 1 330 ? -22.625 -8.148 9.266 1 94.5 330 GLN B CA 1
ATOM 10459 C C . GLN B 1 330 ? -23.266 -9.516 9.039 1 94.5 330 GLN B C 1
ATOM 10461 O O . GLN B 1 330 ? -22.594 -10.547 9.18 1 94.5 330 GLN B O 1
ATOM 10466 N N . ILE B 1 331 ? -24.5 -9.57 8.734 1 95.25 331 ILE B N 1
ATOM 10467 C CA . ILE B 1 331 ? -25.203 -10.836 8.531 1 95.25 331 ILE B CA 1
ATOM 10468 C C . ILE B 1 331 ? -24.547 -11.617 7.391 1 95.25 331 ILE B C 1
ATOM 10470 O O . ILE B 1 331 ? -24.266 -12.805 7.527 1 95.25 331 ILE B O 1
ATOM 10474 N N . PHE B 1 332 ? -24.359 -11 6.281 1 96.69 332 PHE B N 1
ATOM 10475 C CA . PHE B 1 332 ? -23.734 -11.656 5.133 1 96.69 332 PHE B CA 1
ATOM 10476 C C . PHE B 1 332 ? -22.312 -12.078 5.449 1 96.69 332 PHE B C 1
ATOM 10478 O O . PHE B 1 332 ? -21.875 -13.172 5.07 1 96.69 332 PHE B O 1
ATOM 10485 N N . PHE B 1 333 ? -21.531 -11.211 6.168 1 97.12 333 PHE B N 1
ATOM 10486 C CA . PHE B 1 333 ? -20.141 -11.523 6.477 1 97.12 333 PHE B CA 1
ATOM 10487 C C . PHE B 1 333 ? -20.047 -12.68 7.465 1 97.12 333 PHE B C 1
ATOM 10489 O O . PHE B 1 333 ? -19.078 -13.445 7.449 1 97.12 333 PHE B O 1
ATOM 10496 N N . ASP B 1 334 ? -21.047 -12.828 8.305 1 96.69 334 ASP B N 1
ATOM 10497 C CA . ASP B 1 334 ? -21.109 -14.016 9.148 1 96.69 334 ASP B CA 1
ATOM 10498 C C . ASP B 1 334 ? -21.297 -15.281 8.305 1 96.69 334 ASP B C 1
ATOM 10500 O O . ASP B 1 334 ? -20.719 -16.328 8.609 1 96.69 334 ASP B O 1
ATOM 10504 N N . ARG B 1 335 ? -22.125 -15.188 7.262 1 96.94 335 ARG B N 1
ATOM 10505 C CA . ARG B 1 335 ? -22.297 -16.312 6.348 1 96.94 335 ARG B CA 1
ATOM 10506 C C . ARG B 1 335 ? -20.984 -16.641 5.637 1 96.94 335 ARG B C 1
ATOM 10508 O O . ARG B 1 335 ? -20.641 -17.812 5.453 1 96.94 335 ARG B O 1
ATOM 10515 N N . LEU B 1 336 ? -20.25 -15.594 5.23 1 97.56 336 LEU B N 1
ATOM 10516 C CA . LEU B 1 336 ? -18.969 -15.812 4.574 1 97.56 336 LEU B CA 1
ATOM 10517 C C . LEU B 1 336 ? -18 -16.562 5.492 1 97.56 336 LEU B C 1
ATOM 10519 O O . LEU B 1 336 ? -17.25 -17.422 5.035 1 97.56 336 LEU B O 1
ATOM 10523 N N . THR B 1 337 ? -18.031 -16.219 6.773 1 97.62 337 THR B N 1
ATOM 10524 C CA . THR B 1 337 ? -17.172 -16.906 7.738 1 97.62 337 THR B CA 1
ATOM 10525 C C . THR B 1 337 ? -17.5 -18.391 7.766 1 97.62 337 THR B C 1
ATOM 10527 O O . THR B 1 337 ? -16.594 -19.234 7.805 1 97.62 337 THR B O 1
ATOM 10530 N N . TRP B 1 338 ? -18.766 -18.703 7.719 1 96.81 338 TRP B N 1
ATOM 10531 C CA . TRP B 1 338 ? -19.188 -20.094 7.688 1 96.81 338 TRP B CA 1
ATOM 10532 C C . TRP B 1 338 ? -18.719 -20.781 6.402 1 96.81 338 TRP B C 1
ATOM 10534 O O . TRP B 1 338 ? -18.203 -21.891 6.438 1 96.81 338 TRP B O 1
ATOM 10544 N N . PHE B 1 339 ? -18.906 -20.125 5.258 1 97.62 339 PHE B N 1
ATOM 10545 C CA . PHE B 1 339 ? -18.453 -20.672 3.986 1 97.62 339 PHE B CA 1
ATOM 10546 C C . PHE B 1 339 ? -16.953 -20.922 4.004 1 97.62 339 PHE B C 1
ATOM 10548 O O . PHE B 1 339 ? -16.469 -21.953 3.547 1 97.62 339 PHE B O 1
ATOM 10555 N N . GLU B 1 340 ? -16.219 -19.938 4.531 1 97.62 340 GLU B N 1
ATOM 10556 C CA . GLU B 1 340 ? -14.766 -20.062 4.605 1 97.62 340 GLU B CA 1
ATOM 10557 C C . GLU B 1 340 ? -14.359 -21.266 5.461 1 97.62 340 GLU B C 1
ATOM 10559 O O . GLU B 1 340 ? -13.398 -21.969 5.133 1 97.62 340 GLU B O 1
ATOM 10564 N N . PHE B 1 341 ? -15.109 -21.469 6.57 1 97.25 341 PHE B N 1
ATOM 10565 C CA . PHE B 1 341 ? -14.836 -22.625 7.406 1 97.25 341 PHE B CA 1
ATOM 10566 C C . PHE B 1 341 ? -15 -23.922 6.609 1 97.25 341 PHE B C 1
ATOM 10568 O O . PHE B 1 341 ? -14.148 -24.797 6.668 1 97.25 341 PHE B O 1
ATOM 10575 N N . LEU B 1 342 ? -16.062 -24.047 5.855 1 96.94 342 LEU B N 1
ATOM 10576 C CA . LEU B 1 342 ? -16.312 -25.234 5.043 1 96.94 342 LEU B CA 1
ATOM 10577 C C . LEU B 1 342 ? -15.234 -25.391 3.979 1 96.94 342 LEU B C 1
ATOM 10579 O O . LEU B 1 342 ? -14.758 -26.5 3.734 1 96.94 342 LEU B O 1
ATOM 10583 N N . LEU B 1 343 ? -14.836 -24.266 3.363 1 97.06 343 LEU B N 1
ATOM 10584 C CA . LEU B 1 343 ? -13.844 -24.281 2.295 1 97.06 343 LEU B CA 1
ATOM 10585 C C . LEU B 1 343 ? -12.508 -24.812 2.803 1 97.06 343 LEU B C 1
ATOM 10587 O O . LEU B 1 343 ? -11.82 -25.562 2.098 1 97.06 343 LEU B O 1
ATOM 10591 N N . HIS B 1 344 ? -12.141 -24.438 4.023 1 96.44 344 HIS B N 1
ATOM 10592 C CA . HIS B 1 344 ? -10.844 -24.844 4.562 1 96.44 344 HIS B CA 1
ATOM 10593 C C . HIS B 1 344 ? -10.922 -26.219 5.211 1 96.44 344 HIS B C 1
ATOM 10595 O O . HIS B 1 344 ? -9.961 -27 5.156 1 96.44 344 HIS B O 1
ATOM 10601 N N . ALA B 1 345 ? -12.086 -26.594 5.789 1 96.06 345 ALA B N 1
ATOM 10602 C CA . ALA B 1 345 ? -12.258 -27.891 6.465 1 96.06 345 ALA B CA 1
ATOM 10603 C C . ALA B 1 345 ? -12.453 -29.016 5.457 1 96.06 345 ALA B C 1
ATOM 10605 O O . ALA B 1 345 ? -12.141 -30.172 5.746 1 96.06 345 ALA B O 1
ATOM 10606 N N . MET B 1 346 ? -12.984 -28.672 4.273 1 95.44 346 MET B N 1
ATOM 10607 C CA . MET B 1 346 ? -13.211 -29.625 3.188 1 95.44 346 MET B CA 1
ATOM 10608 C C . MET B 1 346 ? -12.609 -29.109 1.883 1 95.44 346 MET B C 1
ATOM 10610 O O . MET B 1 346 ? -13.328 -28.828 0.925 1 95.44 346 MET B O 1
ATOM 10614 N N . PRO B 1 347 ? -11.297 -29.109 1.819 1 94.44 347 PRO B N 1
ATOM 10615 C CA . PRO B 1 347 ? -10.641 -28.516 0.652 1 94.44 347 PRO B CA 1
ATOM 10616 C C . PRO B 1 347 ? -10.938 -29.266 -0.641 1 94.44 347 PRO B C 1
ATOM 10618 O O . PRO B 1 347 ? -11.055 -30.5 -0.629 1 94.44 347 PRO B O 1
ATOM 10621 N N . ALA B 1 348 ? -11.055 -28.625 -1.909 1 91.81 348 ALA B N 1
ATOM 10622 C CA . ALA B 1 348 ? -11.414 -29.312 -3.146 1 91.81 348 ALA B CA 1
ATOM 10623 C C . ALA B 1 348 ? -10.836 -28.594 -4.359 1 91.81 348 ALA B C 1
ATOM 10625 O O . ALA B 1 348 ? -10.656 -29.188 -5.422 1 91.81 348 ALA B O 1
ATOM 10626 N N . GLY B 1 349 ? -10.555 -27.344 -4.398 1 88.44 349 GLY B N 1
ATOM 10627 C CA . GLY B 1 349 ? -10.133 -26.594 -5.574 1 88.44 349 GLY B CA 1
ATOM 10628 C C . GLY B 1 349 ? -8.664 -26.766 -5.895 1 88.44 349 GLY B C 1
ATOM 10629 O O . GLY B 1 349 ? -7.84 -26.922 -4.992 1 88.44 349 GLY B O 1
ATOM 10630 N N . ARG B 1 350 ? -8.359 -26.844 -7.266 1 87.62 350 ARG B N 1
ATOM 10631 C CA . ARG B 1 350 ? -6.996 -27.047 -7.727 1 87.62 350 ARG B CA 1
ATOM 10632 C C . ARG B 1 350 ? -6.047 -26.016 -7.133 1 87.62 350 ARG B C 1
ATOM 10634 O O . ARG B 1 350 ? -4.977 -26.359 -6.629 1 87.62 350 ARG B O 1
ATOM 10641 N N . SER B 1 351 ? -6.41 -24.781 -7.254 1 89.75 351 SER B N 1
ATOM 10642 C CA . SER B 1 351 ? -5.562 -23.719 -6.727 1 89.75 351 SER B CA 1
ATOM 10643 C C . SER B 1 351 ? -5.332 -23.891 -5.23 1 89.75 351 SER B C 1
ATOM 10645 O O . SER B 1 351 ? -4.219 -23.688 -4.742 1 89.75 351 SER B O 1
ATOM 10647 N N . GLN B 1 352 ? -6.355 -24.203 -4.551 1 93.5 352 GLN B N 1
ATOM 10648 C CA . GLN B 1 352 ? -6.25 -24.406 -3.109 1 93.5 352 GLN B CA 1
ATOM 10649 C C . GLN B 1 352 ? -5.344 -25.594 -2.789 1 93.5 352 GLN B C 1
ATOM 10651 O O . GLN B 1 352 ? -4.453 -25.5 -1.942 1 93.5 352 GLN B O 1
ATOM 10656 N N . LEU B 1 353 ? -5.559 -26.688 -3.463 1 93.06 353 LEU B N 1
ATOM 10657 C CA . LEU B 1 353 ? -4.809 -27.906 -3.193 1 93.06 353 LEU B CA 1
ATOM 10658 C C . LEU B 1 353 ? -3.33 -27.719 -3.512 1 93.06 353 LEU B C 1
ATOM 10660 O O . LEU B 1 353 ? -2.467 -28.25 -2.807 1 93.06 353 LEU B O 1
ATOM 10664 N N . GLN B 1 354 ? -3.102 -26.984 -4.551 1 90.12 354 GLN B N 1
ATOM 10665 C CA . GLN B 1 354 ? -1.712 -26.688 -4.879 1 90.12 354 GLN B CA 1
ATOM 10666 C C . GLN B 1 354 ? -1.025 -25.953 -3.736 1 90.12 354 GLN B C 1
ATOM 10668 O O . GLN B 1 354 ? 0.11 -26.266 -3.379 1 90.12 354 GLN B O 1
ATOM 10673 N N . ARG B 1 355 ? -1.7 -25.078 -3.158 1 92.62 355 ARG B N 1
ATOM 10674 C CA . ARG B 1 355 ? -1.136 -24.297 -2.053 1 92.62 355 ARG B CA 1
ATOM 10675 C C . ARG B 1 355 ? -1.088 -25.141 -0.775 1 92.62 355 ARG B C 1
ATOM 10677 O O . ARG B 1 355 ? -0.157 -25 0.022 1 92.62 355 ARG B O 1
ATOM 10684 N N . LEU B 1 356 ? -2.023 -25.953 -0.63 1 95.31 356 LEU B N 1
ATOM 10685 C CA . LEU B 1 356 ? -2.082 -26.797 0.555 1 95.31 356 LEU B CA 1
ATOM 10686 C C . LEU B 1 356 ? -0.989 -27.859 0.516 1 95.31 356 LEU B C 1
ATOM 10688 O O . LEU B 1 356 ? -0.506 -28.312 1.562 1 95.31 356 LEU B O 1
ATOM 10692 N N . GLU B 1 357 ? -0.637 -28.312 -0.694 1 95.38 357 GLU B N 1
ATOM 10693 C CA . GLU B 1 357 ? 0.438 -29.297 -0.799 1 95.38 357 GLU B CA 1
ATOM 10694 C C . GLU B 1 357 ? 1.69 -28.812 -0.068 1 95.38 357 GLU B C 1
ATOM 10696 O O . GLU B 1 357 ? 2.301 -29.578 0.685 1 95.38 357 GLU B O 1
ATOM 10701 N N . ALA B 1 358 ? 1.997 -27.594 -0.241 1 94.12 358 ALA B N 1
ATOM 10702 C CA . ALA B 1 358 ? 3.162 -27.016 0.425 1 94.12 358 ALA B CA 1
ATOM 10703 C C . ALA B 1 358 ? 2.982 -27.016 1.94 1 94.12 358 ALA B C 1
ATOM 10705 O O . ALA B 1 358 ? 3.881 -27.422 2.68 1 94.12 358 ALA B O 1
ATOM 10706 N N . ALA B 1 359 ? 1.865 -26.625 2.377 1 94.94 359 ALA B N 1
ATOM 10707 C CA . ALA B 1 359 ? 1.591 -26.547 3.811 1 94.94 359 ALA B CA 1
ATOM 10708 C C . ALA B 1 359 ? 1.617 -27.938 4.453 1 94.94 359 ALA B C 1
ATOM 10710 O O . ALA B 1 359 ? 2.227 -28.125 5.508 1 94.94 359 ALA B O 1
ATOM 10711 N N . TRP B 1 360 ? 1.011 -28.844 3.82 1 95.94 360 TRP B N 1
ATOM 10712 C CA . TRP B 1 360 ? 0.935 -30.203 4.355 1 95.94 360 TRP B CA 1
ATOM 10713 C C . TRP B 1 360 ? 2.309 -30.859 4.355 1 95.94 360 TRP B C 1
ATOM 10715 O O . TRP B 1 360 ? 2.623 -31.656 5.25 1 95.94 360 TRP B O 1
ATOM 10725 N N . THR B 1 361 ? 3.109 -30.562 3.312 1 95.19 361 THR B N 1
ATOM 10726 C CA . THR B 1 361 ? 4.473 -31.078 3.268 1 95.19 361 THR B CA 1
ATOM 10727 C C . THR B 1 361 ? 5.277 -30.594 4.469 1 95.19 361 THR B C 1
ATOM 10729 O O . THR B 1 361 ? 5.961 -31.375 5.129 1 95.19 361 THR B O 1
ATOM 10732 N N . ARG B 1 362 ? 5.152 -29.359 4.742 1 92.38 362 ARG B N 1
ATOM 10733 C CA . ARG B 1 362 ? 5.84 -28.797 5.898 1 92.38 362 ARG B CA 1
ATOM 10734 C C . ARG B 1 362 ? 5.32 -29.391 7.195 1 92.38 362 ARG B C 1
ATOM 10736 O O . ARG B 1 362 ? 6.102 -29.703 8.102 1 92.38 362 ARG B O 1
ATOM 10743 N N . GLN B 1 363 ? 4.066 -29.562 7.285 1 94.44 363 GLN B N 1
ATOM 10744 C CA . GLN B 1 363 ? 3.482 -30.172 8.477 1 94.44 363 GLN B CA 1
ATOM 10745 C C . GLN B 1 363 ? 3.992 -31.594 8.672 1 94.44 363 GLN B C 1
ATOM 10747 O O . GLN B 1 363 ? 4.309 -32 9.797 1 94.44 363 GLN B O 1
ATOM 10752 N N . GLN B 1 364 ? 4.062 -32.344 7.605 1 92.56 364 GLN B N 1
ATOM 10753 C CA . GLN B 1 364 ? 4.586 -33.688 7.688 1 92.56 364 GLN B CA 1
ATOM 10754 C C . GLN B 1 364 ? 6.023 -33.688 8.203 1 92.56 364 GLN B C 1
ATOM 10756 O O . GLN B 1 364 ? 6.391 -34.531 9.023 1 92.56 364 GLN B O 1
ATOM 10761 N N . ALA B 1 365 ? 6.812 -32.781 7.727 1 88.56 365 ALA B N 1
ATOM 10762 C CA . ALA B 1 365 ? 8.203 -32.656 8.164 1 88.56 365 ALA B CA 1
ATOM 10763 C C . ALA B 1 365 ? 8.281 -32.344 9.656 1 88.56 365 ALA B C 1
ATOM 10765 O O . ALA B 1 365 ? 9.117 -32.906 10.367 1 88.56 365 ALA B O 1
ATOM 10766 N N . LEU B 1 366 ? 7.406 -31.531 10.148 1 90.38 366 LEU B N 1
ATOM 10767 C CA . LEU B 1 366 ? 7.41 -31.109 11.539 1 90.38 366 LEU B CA 1
ATOM 10768 C C . LEU B 1 366 ? 6.902 -32.219 12.461 1 90.38 366 LEU B C 1
ATOM 10770 O O . LEU B 1 366 ? 7.23 -32.25 13.648 1 90.38 366 LEU B O 1
ATOM 10774 N N . MET B 1 367 ? 6.16 -33.094 11.914 1 92.38 367 MET B N 1
ATOM 10775 C CA . MET B 1 367 ? 5.578 -34.188 12.719 1 92.38 367 MET B CA 1
ATOM 10776 C C . MET B 1 367 ? 6.52 -35.375 12.789 1 92.38 367 MET B C 1
ATOM 10778 O O . MET B 1 367 ? 6.316 -36.281 13.602 1 92.38 367 MET B O 1
ATOM 10782 N N . ARG B 1 368 ? 7.539 -35.375 12.008 1 88.12 368 ARG B N 1
ATOM 10783 C CA . ARG B 1 368 ? 8.477 -36.5 11.992 1 88.12 368 ARG B CA 1
ATOM 10784 C C . ARG B 1 368 ? 9.227 -36.594 13.312 1 88.12 368 ARG B C 1
ATOM 10786 O O . ARG B 1 368 ? 9.758 -35.594 13.82 1 88.12 368 ARG B O 1
ATOM 10793 N N . PRO B 1 369 ? 9.227 -37.781 13.859 1 89 369 PRO B N 1
ATOM 10794 C CA . PRO B 1 369 ? 9.953 -37.969 15.125 1 89 369 PRO B CA 1
ATOM 10795 C C . PRO B 1 369 ? 11.469 -37.875 14.945 1 89 369 PRO B C 1
ATOM 10797 O O . PRO B 1 369 ? 12 -38.281 13.906 1 89 369 PRO B O 1
ATOM 10800 N N . HIS B 1 370 ? 12.156 -37.375 15.953 1 86.19 370 HIS B N 1
ATOM 10801 C CA . HIS B 1 370 ? 13.609 -37.312 16.031 1 86.19 370 HIS B CA 1
ATOM 10802 C C . HIS B 1 370 ? 14.141 -38.094 17.219 1 86.19 370 HIS B C 1
ATOM 10804 O O . HIS B 1 370 ? 13.445 -38.25 18.234 1 86.19 370 HIS B O 1
ATOM 10810 N N . ASN B 1 371 ? 15.344 -38.562 17.062 1 84.12 371 ASN B N 1
ATOM 10811 C CA . ASN B 1 371 ? 15.969 -39.375 18.109 1 84.12 371 ASN B CA 1
ATOM 10812 C C . ASN B 1 371 ? 16.141 -38.562 19.391 1 84.12 371 ASN B C 1
ATOM 10814 O O . ASN B 1 371 ? 16.062 -39.125 20.5 1 84.12 371 ASN B O 1
ATOM 10818 N N . ASN B 1 372 ? 16.328 -37.344 19.344 1 83.31 372 ASN B N 1
ATOM 10819 C CA . ASN B 1 372 ? 16.578 -36.5 20.5 1 83.31 372 ASN B CA 1
ATOM 10820 C C . ASN B 1 372 ? 15.32 -35.75 20.938 1 83.31 372 ASN B C 1
ATOM 10822 O O . ASN B 1 372 ? 15.406 -34.719 21.625 1 83.31 372 ASN B O 1
ATOM 10826 N N . ASP B 1 373 ? 14.219 -36.281 20.625 1 89.56 373 ASP B N 1
ATOM 10827 C CA . ASP B 1 373 ? 12.961 -35.594 20.922 1 89.56 373 ASP B CA 1
ATOM 10828 C C . ASP B 1 373 ? 12.688 -35.562 22.422 1 89.56 373 ASP B C 1
ATOM 10830 O O . ASP B 1 373 ? 12.938 -36.562 23.125 1 89.56 373 ASP B O 1
ATOM 10834 N N . THR B 1 374 ? 12.312 -34.469 22.875 1 91 374 THR B N 1
ATOM 10835 C CA . THR B 1 374 ? 11.68 -34.281 24.188 1 91 374 THR B CA 1
ATOM 10836 C C . THR B 1 374 ? 10.203 -33.938 24.031 1 91 374 THR B C 1
ATOM 10838 O O . THR B 1 374 ? 9.766 -33.531 22.953 1 91 374 THR B O 1
ATOM 10841 N N . PRO B 1 375 ? 9.453 -34.188 25.047 1 91.06 375 PRO B N 1
ATOM 10842 C CA . PRO B 1 375 ? 8.047 -33.812 24.938 1 91.06 375 PRO B CA 1
ATOM 10843 C C . PRO B 1 375 ? 7.859 -32.344 24.594 1 91.06 375 PRO B C 1
ATOM 10845 O O . PRO B 1 375 ? 6.965 -31.984 23.812 1 91.06 375 PRO B O 1
ATOM 10848 N N . GLU B 1 376 ? 8.719 -31.531 25.094 1 91.88 376 GLU B N 1
ATOM 10849 C CA . GLU B 1 376 ? 8.633 -30.094 24.844 1 91.88 376 GLU B CA 1
ATOM 10850 C C . GLU B 1 376 ? 8.961 -29.781 23.391 1 91.88 376 GLU B C 1
ATOM 10852 O O . GLU B 1 376 ? 8.281 -28.953 22.766 1 91.88 376 GLU B O 1
ATOM 10857 N N . SER B 1 377 ? 10 -30.453 22.922 1 90.62 377 SER B N 1
ATOM 10858 C CA . SER B 1 377 ? 10.398 -30.172 21.547 1 90.62 377 SER B CA 1
ATOM 10859 C C . SER B 1 377 ? 9.328 -30.625 20.547 1 90.62 377 SER B C 1
ATOM 10861 O O . SER B 1 377 ? 9.102 -29.984 19.531 1 90.62 377 SER B O 1
ATOM 10863 N N . VAL B 1 378 ? 8.695 -31.703 20.891 1 94.12 378 VAL B N 1
ATOM 10864 C CA . VAL B 1 378 ? 7.645 -32.25 20.016 1 94.12 378 VAL B CA 1
ATOM 10865 C C . VAL B 1 378 ? 6.465 -31.266 19.984 1 94.12 378 VAL B C 1
ATOM 10867 O O . VAL B 1 378 ? 5.945 -30.938 18.922 1 94.12 378 VAL B O 1
ATOM 10870 N N . VAL B 1 379 ? 6.051 -30.766 21.156 1 95.5 379 VAL B N 1
ATOM 10871 C CA . VAL B 1 379 ? 4.914 -29.859 21.25 1 95.5 379 VAL B CA 1
ATOM 10872 C C . VAL B 1 379 ? 5.242 -28.547 20.531 1 95.5 379 VAL B C 1
ATOM 10874 O O . VAL B 1 379 ? 4.387 -27.984 19.844 1 95.5 379 VAL B O 1
ATOM 10877 N N . ASP B 1 380 ? 6.441 -28.125 20.641 1 93.75 380 ASP B N 1
ATOM 10878 C CA . ASP B 1 380 ? 6.867 -26.922 19.953 1 93.75 380 ASP B CA 1
ATOM 10879 C C . ASP B 1 380 ? 6.715 -27.078 18.438 1 93.75 380 ASP B C 1
ATOM 10881 O O . ASP B 1 380 ? 6.203 -26.172 17.766 1 93.75 380 ASP B O 1
ATOM 10885 N N . ARG B 1 381 ? 7.117 -28.156 17.906 1 93.44 381 ARG B N 1
ATOM 10886 C CA . ARG B 1 381 ? 7.004 -28.406 16.484 1 93.44 381 ARG B CA 1
ATOM 10887 C C . ARG B 1 381 ? 5.547 -28.562 16.062 1 93.44 381 ARG B C 1
ATOM 10889 O O . ARG B 1 381 ? 5.16 -28.156 14.969 1 93.44 381 ARG B O 1
ATOM 10896 N N . LEU B 1 382 ? 4.789 -29.172 16.891 1 96.31 382 LEU B N 1
ATOM 10897 C CA . LEU B 1 382 ? 3.377 -29.359 16.578 1 96.31 382 LEU B CA 1
ATOM 10898 C C . LEU B 1 382 ? 2.658 -28.016 16.531 1 96.31 382 LEU B C 1
ATOM 10900 O O . LEU B 1 382 ? 1.755 -27.812 15.711 1 96.31 382 LEU B O 1
ATOM 10904 N N . TRP B 1 383 ? 3.059 -27.094 17.438 1 95.94 383 TRP B N 1
ATOM 10905 C CA . TRP B 1 383 ? 2.498 -25.75 17.375 1 95.94 383 TRP B CA 1
ATOM 10906 C C . TRP B 1 383 ? 2.867 -25.062 16.062 1 95.94 383 TRP B C 1
ATOM 10908 O O . TRP B 1 383 ? 2.037 -24.391 15.453 1 95.94 383 TRP B O 1
ATOM 10918 N N . GLN B 1 384 ? 4.133 -25.25 15.648 1 93.69 384 GLN B N 1
ATOM 10919 C CA . GLN B 1 384 ? 4.551 -24.719 14.359 1 93.69 384 GLN B CA 1
ATOM 10920 C C . GLN B 1 384 ? 3.729 -25.312 13.219 1 93.69 384 GLN B C 1
ATOM 10922 O O . GLN B 1 384 ? 3.326 -24.594 12.297 1 93.69 384 GLN B O 1
ATOM 10927 N N . ALA B 1 385 ? 3.51 -26.641 13.289 1 95.69 385 ALA B N 1
ATOM 10928 C CA . ALA B 1 385 ? 2.689 -27.312 12.289 1 95.69 385 ALA B CA 1
ATOM 10929 C C . ALA B 1 385 ? 1.266 -26.766 12.281 1 95.69 385 ALA B C 1
ATOM 10931 O O . ALA B 1 385 ? 0.682 -26.547 11.219 1 95.69 385 ALA B O 1
ATOM 10932 N N . HIS B 1 386 ? 0.741 -26.562 13.461 1 96.5 386 HIS B N 1
ATOM 10933 C CA . HIS B 1 386 ? -0.585 -25.984 13.648 1 96.5 386 HIS B CA 1
ATOM 10934 C C . HIS B 1 386 ? -0.699 -24.625 12.953 1 96.5 386 HIS B C 1
ATOM 10936 O O . HIS B 1 386 ? -1.679 -24.375 12.25 1 96.5 386 HIS B O 1
ATOM 10942 N N . ASP B 1 387 ? 0.299 -23.828 13.07 1 94.62 387 ASP B N 1
ATOM 10943 C CA . ASP B 1 387 ? 0.269 -22.469 12.555 1 94.62 387 ASP B CA 1
ATOM 10944 C C . ASP B 1 387 ? 0.401 -22.438 11.039 1 94.62 387 ASP B C 1
ATOM 10946 O O . ASP B 1 387 ? 0.036 -21.453 10.391 1 94.62 387 ASP B O 1
ATOM 10950 N N . CYS B 1 388 ? 0.909 -23.516 10.438 1 93.69 388 CYS B N 1
ATOM 10951 C CA . CYS B 1 388 ? 1.005 -23.625 8.984 1 93.69 388 CYS B CA 1
ATOM 10952 C C . CYS B 1 388 ? -0.377 -23.734 8.352 1 93.69 388 CYS B C 1
ATOM 10954 O O . CYS B 1 388 ? -0.631 -23.141 7.301 1 93.69 388 CYS B O 1
ATOM 10956 N N . ASN B 1 389 ? -1.246 -24.453 8.844 1 95.5 389 ASN B N 1
ATOM 10957 C CA . ASN B 1 389 ? -2.621 -24.703 8.422 1 95.5 389 ASN B CA 1
ATOM 10958 C C . ASN B 1 389 ? -3.475 -25.203 9.578 1 95.5 389 ASN B C 1
ATOM 10960 O O . ASN B 1 389 ? -3.209 -26.281 10.125 1 95.5 389 ASN B O 1
ATOM 10964 N N . LEU B 1 390 ? -4.461 -24.562 9.945 1 96.5 390 LEU B N 1
ATOM 10965 C CA . LEU B 1 390 ? -5.242 -24.797 11.156 1 96.5 390 LEU B CA 1
ATOM 10966 C C . LEU B 1 390 ? -6.242 -25.922 10.953 1 96.5 390 LEU B C 1
ATOM 10968 O O . LEU B 1 390 ? -6.953 -26.312 11.883 1 96.5 390 LEU B O 1
ATOM 10972 N N . PHE B 1 391 ? -6.293 -26.547 9.781 1 96.19 391 PHE B N 1
ATOM 10973 C CA . PHE B 1 391 ? -7.441 -27.391 9.477 1 96.19 391 PHE B CA 1
ATOM 10974 C C . PHE B 1 391 ? -7.004 -28.828 9.234 1 96.19 391 PHE B C 1
ATOM 10976 O O . PHE B 1 391 ? -7.801 -29.656 8.781 1 96.19 391 PHE B O 1
ATOM 10983 N N . ASN B 1 392 ? -5.688 -29.109 9.43 1 94.88 392 ASN B N 1
ATOM 10984 C CA . ASN B 1 392 ? -5.184 -30.484 9.32 1 94.88 392 ASN B CA 1
ATOM 10985 C C . ASN B 1 392 ? -5.52 -31.297 10.57 1 94.88 392 ASN B C 1
ATOM 10987 O O . ASN B 1 392 ? -4.883 -31.141 11.609 1 94.88 392 ASN B O 1
ATOM 10991 N N . ARG B 1 393 ? -6.418 -32.219 10.508 1 95.06 393 ARG B N 1
ATOM 10992 C CA . ARG B 1 393 ? -6.98 -32.938 11.633 1 95.06 393 ARG B CA 1
ATOM 10993 C C . ARG B 1 393 ? -5.906 -33.781 12.328 1 95.06 393 ARG B C 1
ATOM 10995 O O . ARG B 1 393 ? -5.922 -33.938 13.547 1 95.06 393 ARG B O 1
ATOM 11002 N N . ARG B 1 394 ? -5.012 -34.312 11.602 1 93.62 394 ARG B N 1
ATOM 11003 C CA . ARG B 1 394 ? -3.949 -35.125 12.188 1 93.62 394 ARG B CA 1
ATOM 11004 C C . ARG B 1 394 ? -3.064 -34.281 13.109 1 93.62 394 ARG B C 1
ATOM 11006 O O . ARG B 1 394 ? -2.719 -34.75 14.203 1 93.62 394 ARG B O 1
ATOM 11013 N N . VAL B 1 395 ? -2.715 -33.156 12.617 1 95.69 395 VAL B N 1
ATOM 11014 C CA . VAL B 1 395 ? -1.882 -32.25 13.406 1 95.69 395 VAL B CA 1
ATOM 11015 C C . VAL B 1 395 ? -2.627 -31.812 14.672 1 95.69 395 VAL B C 1
ATOM 11017 O O . VAL B 1 395 ? -2.062 -31.828 15.766 1 95.69 395 VAL B O 1
ATOM 11020 N N . ILE B 1 396 ? -3.928 -31.5 14.516 1 96.31 396 ILE B N 1
ATOM 11021 C CA . ILE B 1 396 ? -4.738 -30.984 15.617 1 96.31 396 ILE B CA 1
ATOM 11022 C C . ILE B 1 396 ? -4.906 -32.062 16.688 1 96.31 396 ILE B C 1
ATOM 11024 O O . ILE B 1 396 ? -4.742 -31.797 17.875 1 96.31 396 ILE B O 1
ATOM 11028 N N . ARG B 1 397 ? -5.133 -33.25 16.266 1 95 397 ARG B N 1
ATOM 11029 C CA . ARG B 1 397 ? -5.301 -34.375 17.203 1 95 397 ARG B CA 1
ATOM 11030 C C . ARG B 1 397 ? -3.996 -34.656 17.938 1 95 397 ARG B C 1
ATOM 11032 O O . ARG B 1 397 ? -3.992 -34.875 19.156 1 95 397 ARG B O 1
ATOM 11039 N N . ALA B 1 398 ? -2.887 -34.719 17.188 1 95.75 398 ALA B N 1
ATOM 11040 C CA . ALA B 1 398 ? -1.581 -35 17.797 1 95.75 398 ALA B CA 1
ATOM 11041 C C . ALA B 1 398 ? -1.232 -33.906 18.828 1 95.75 398 ALA B C 1
ATOM 11043 O O . ALA B 1 398 ? -0.729 -34.219 19.906 1 95.75 398 ALA B O 1
ATOM 11044 N N . LEU B 1 399 ? -1.505 -32.656 18.469 1 97.19 399 LEU B N 1
ATOM 11045 C CA . LEU B 1 399 ? -1.204 -31.547 19.359 1 97.19 399 LEU B CA 1
ATOM 11046 C C . LEU B 1 399 ? -2.041 -31.625 20.625 1 97.19 399 LEU B C 1
ATOM 11048 O O . LEU B 1 399 ? -1.513 -31.484 21.734 1 97.19 399 LEU B O 1
ATOM 11052 N N . ALA B 1 400 ? -3.354 -31.922 20.469 1 96.81 400 ALA B N 1
ATOM 11053 C CA . ALA B 1 400 ? -4.234 -32.031 21.625 1 96.81 400 ALA B CA 1
ATOM 11054 C C . ALA B 1 400 ? -3.746 -33.125 22.578 1 96.81 400 ALA B C 1
ATOM 11056 O O . ALA B 1 400 ? -3.699 -32.938 23.781 1 96.81 400 ALA B O 1
ATOM 11057 N N . GLN B 1 401 ? -3.338 -34.219 22.047 1 96 401 GLN B N 1
ATOM 11058 C CA . GLN B 1 401 ? -2.887 -35.375 22.828 1 96 401 GLN B CA 1
ATOM 11059 C C . GLN B 1 401 ? -1.597 -35.031 23.578 1 96 401 GLN B C 1
ATOM 11061 O O . GLN B 1 401 ? -1.476 -35.344 24.766 1 96 401 GLN B O 1
ATOM 11066 N N . LYS B 1 402 ? -0.619 -34.438 22.891 1 96.5 402 LYS B N 1
ATOM 11067 C CA . LYS B 1 402 ? 0.676 -34.156 23.5 1 96.5 402 LYS B CA 1
ATOM 11068 C C . LYS B 1 402 ? 0.556 -33.062 24.547 1 96.5 402 LYS B C 1
ATOM 11070 O O . LYS B 1 402 ? 1.279 -33.062 25.547 1 96.5 402 LYS B O 1
ATOM 11075 N N . LEU B 1 403 ? -0.352 -32.125 24.297 1 96.62 403 LEU B N 1
ATOM 11076 C CA . LEU B 1 403 ? -0.597 -31.062 25.281 1 96.62 403 LEU B CA 1
ATOM 11077 C C . LEU B 1 403 ? -1.181 -31.641 26.562 1 96.62 403 LEU B C 1
ATOM 11079 O O . LEU B 1 403 ? -0.822 -31.219 27.656 1 96.62 403 LEU B O 1
ATOM 11083 N N . GLU B 1 404 ? -2.051 -32.625 26.406 1 94.75 404 GLU B N 1
ATOM 11084 C CA . GLU B 1 404 ? -2.625 -33.312 27.562 1 94.75 404 GLU B CA 1
ATOM 11085 C C . GLU B 1 404 ? -1.55 -34.031 28.375 1 94.75 404 GLU B C 1
ATOM 11087 O O . GLU B 1 404 ? -1.566 -33.969 29.609 1 94.75 404 GLU B O 1
ATOM 11092 N N . VAL B 1 405 ? -0.626 -34.594 27.703 1 93.5 405 VAL B N 1
ATOM 11093 C CA . VAL B 1 405 ? 0.451 -35.344 28.328 1 93.5 405 VAL B CA 1
ATOM 11094 C C . VAL B 1 405 ? 1.376 -34.406 29.078 1 93.5 405 VAL B C 1
ATOM 11096 O O . VAL B 1 405 ? 1.879 -34.719 30.156 1 93.5 405 VAL B O 1
ATOM 11099 N N . LEU B 1 406 ? 1.576 -33.188 28.594 1 94.5 406 LEU B N 1
ATOM 11100 C CA . LEU B 1 406 ? 2.473 -32.219 29.203 1 94.5 406 LEU B CA 1
ATOM 11101 C C . LEU B 1 406 ? 1.777 -31.469 30.328 1 94.5 406 LEU B C 1
ATOM 11103 O O . LEU B 1 406 ? 2.406 -30.688 31.047 1 94.5 406 LEU B O 1
ATOM 11107 N N . GLY B 1 407 ? 0.336 -31.625 30.469 1 92.69 407 GLY B N 1
ATOM 11108 C CA . GLY B 1 407 ? -0.414 -31 31.547 1 92.69 407 GLY B CA 1
ATOM 11109 C C . GLY B 1 407 ? -0.933 -29.625 31.203 1 92.69 407 GLY B C 1
ATOM 11110 O O . GLY B 1 407 ? -1.347 -28.859 32.062 1 92.69 407 GLY B O 1
ATOM 11111 N N . GLU B 1 408 ? -0.76 -29.25 29.984 1 95 408 GLU B N 1
ATOM 11112 C CA . GLU B 1 408 ? -1.336 -27.984 29.547 1 95 408 GLU B CA 1
ATOM 11113 C C . GLU B 1 408 ? -2.814 -28.141 29.203 1 95 408 GLU B C 1
ATOM 11115 O O . GLU B 1 408 ? -3.203 -28.031 28.031 1 95 408 GLU B O 1
ATOM 11120 N N . HIS B 1 409 ? -3.658 -28.188 30.125 1 94.12 409 HIS B N 1
ATOM 11121 C CA . HIS B 1 409 ? -5.043 -28.625 30 1 94.12 409 HIS B CA 1
ATOM 11122 C C . HIS B 1 409 ? -5.887 -27.578 29.266 1 94.12 409 HIS B C 1
ATOM 11124 O O . HIS B 1 409 ? -6.738 -27.922 28.453 1 94.12 409 HIS B O 1
ATOM 11130 N N . ASP B 1 410 ? -5.688 -26.312 29.547 1 94.06 410 ASP B N 1
ATOM 11131 C CA . ASP B 1 410 ? -6.477 -25.266 28.891 1 94.06 410 ASP B CA 1
ATOM 11132 C C . ASP B 1 410 ? -6.27 -25.281 27.391 1 94.06 410 ASP B C 1
ATOM 11134 O O . ASP B 1 410 ? -7.238 -25.234 26.625 1 94.06 410 ASP B O 1
ATOM 11138 N N . ASP B 1 411 ? -4.996 -25.391 27.062 1 95.44 411 ASP B N 1
ATOM 11139 C CA . ASP B 1 411 ? -4.684 -25.422 25.641 1 95.44 411 ASP B CA 1
ATOM 11140 C C . ASP B 1 411 ? -5.191 -26.719 25 1 95.44 411 ASP B C 1
ATOM 11142 O O . ASP B 1 411 ? -5.695 -26.688 23.875 1 95.44 411 ASP B O 1
ATOM 11146 N N . ALA B 1 412 ? -5.051 -27.812 25.703 1 96.75 412 ALA B N 1
ATOM 11147 C CA . ALA B 1 412 ? -5.523 -29.109 25.188 1 96.75 412 ALA B CA 1
ATOM 11148 C C . ALA B 1 412 ? -7.023 -29.062 24.922 1 96.75 412 ALA B C 1
ATOM 11150 O O . ALA B 1 412 ? -7.492 -29.578 23.906 1 96.75 412 ALA B O 1
ATOM 11151 N N . GLN B 1 413 ? -7.773 -28.391 25.781 1 95.88 413 GLN B N 1
ATOM 11152 C CA . GLN B 1 413 ? -9.227 -28.312 25.641 1 95.88 413 GLN B CA 1
ATOM 11153 C C . GLN B 1 413 ? -9.609 -27.453 24.438 1 95.88 413 GLN B C 1
ATOM 11155 O O . GLN B 1 413 ? -10.539 -27.781 23.703 1 95.88 413 GLN B O 1
ATOM 11160 N N . ARG B 1 414 ? -8.961 -26.359 24.297 1 95.81 414 ARG B N 1
ATOM 11161 C CA . ARG B 1 414 ? -9.219 -25.453 23.172 1 95.81 414 ARG B CA 1
ATOM 11162 C C . ARG B 1 414 ? -8.969 -26.156 21.844 1 95.81 414 ARG B C 1
ATOM 11164 O O . ARG B 1 414 ? -9.781 -26.062 20.922 1 95.81 414 ARG B O 1
ATOM 11171 N N . ILE B 1 415 ? -7.863 -26.891 21.781 1 97.19 415 ILE B N 1
ATOM 11172 C CA . ILE B 1 415 ? -7.492 -27.594 20.562 1 97.19 415 ILE B CA 1
ATOM 11173 C C . ILE B 1 415 ? -8.453 -28.766 20.328 1 97.19 415 ILE B C 1
ATOM 11175 O O . ILE B 1 415 ? -8.82 -29.047 19.188 1 97.19 415 ILE B O 1
ATOM 11179 N N . ALA B 1 416 ? -8.859 -29.359 21.359 1 96.38 416 ALA B N 1
ATOM 11180 C CA . ALA B 1 416 ? -9.82 -30.453 21.25 1 96.38 416 ALA B CA 1
ATOM 11181 C C . ALA B 1 416 ? -11.164 -29.953 20.734 1 96.38 416 ALA B C 1
ATOM 11183 O O . ALA B 1 416 ? -11.82 -30.641 19.953 1 96.38 416 ALA B O 1
ATOM 11184 N N . ALA B 1 417 ? -11.586 -28.828 21.234 1 96.56 417 ALA B N 1
ATOM 11185 C CA . ALA B 1 417 ? -12.836 -28.234 20.766 1 96.56 417 ALA B CA 1
ATOM 11186 C C . ALA B 1 417 ? -12.781 -27.953 19.266 1 96.56 417 ALA B C 1
ATOM 11188 O O . ALA B 1 417 ? -13.766 -28.141 18.547 1 96.56 417 ALA B O 1
ATOM 11189 N N . TRP B 1 418 ? -11.617 -27.453 18.859 1 96.44 418 TRP B N 1
ATOM 11190 C CA . TRP B 1 418 ? -11.43 -27.203 17.438 1 96.44 418 TRP B CA 1
ATOM 11191 C C . TRP B 1 418 ? -11.492 -28.5 16.641 1 96.44 418 TRP B C 1
ATOM 11193 O O . TRP B 1 418 ? -12.109 -28.547 15.57 1 96.44 418 TRP B O 1
ATOM 11203 N N . SER B 1 419 ? -10.867 -29.562 17.109 1 95.44 419 SER B N 1
ATOM 11204 C CA . SER B 1 419 ? -10.938 -30.875 16.469 1 95.44 419 SER B CA 1
ATOM 11205 C C . SER B 1 419 ? -12.383 -31.344 16.312 1 95.44 419 SER B C 1
ATOM 11207 O O . SER B 1 419 ? -12.758 -31.891 15.281 1 95.44 419 SER B O 1
ATOM 11209 N N . GLU B 1 420 ? -13.156 -31.047 17.312 1 95.44 420 GLU B N 1
ATOM 11210 C CA . GLU B 1 420 ? -14.562 -31.438 17.266 1 95.44 420 GLU B CA 1
ATOM 11211 C C . GLU B 1 420 ? -15.32 -30.656 16.203 1 95.44 420 GLU B C 1
ATOM 11213 O O . GLU B 1 420 ? -16.188 -31.203 15.516 1 95.44 420 GLU B O 1
ATOM 11218 N N . ARG B 1 421 ? -15.039 -29.422 16.141 1 95.19 421 ARG B N 1
ATOM 11219 C CA . ARG B 1 421 ? -15.656 -28.578 15.125 1 95.19 421 ARG B CA 1
ATOM 11220 C C . ARG B 1 421 ? -15.344 -29.094 13.727 1 95.19 421 ARG B C 1
ATOM 11222 O O . ARG B 1 421 ? -16.219 -29.125 12.859 1 95.19 421 ARG B O 1
ATOM 11229 N N . LEU B 1 422 ? -14.07 -29.516 13.445 1 95.69 422 LEU B N 1
ATOM 11230 C CA . LEU B 1 422 ? -13.648 -30.047 12.148 1 95.69 422 LEU B CA 1
ATOM 11231 C C . LEU B 1 422 ? -14.328 -31.391 11.867 1 95.69 422 LEU B C 1
ATOM 11233 O O . LEU B 1 422 ? -14.812 -31.625 10.758 1 95.69 422 LEU B O 1
ATOM 11237 N N . ASP B 1 423 ? -14.438 -32.188 12.883 1 93.88 423 ASP B N 1
ATOM 11238 C CA . ASP B 1 423 ? -15.016 -33.5 12.734 1 93.88 423 ASP B CA 1
ATOM 11239 C C . ASP B 1 423 ? -16.516 -33.438 12.461 1 93.88 423 ASP B C 1
ATOM 11241 O O . ASP B 1 423 ? -17.094 -34.375 11.898 1 93.88 423 ASP B O 1
ATOM 11245 N N . ALA B 1 424 ? -17.094 -32.375 12.938 1 92.88 424 ALA B N 1
ATOM 11246 C CA . ALA B 1 424 ? -18.531 -32.188 12.742 1 92.88 424 ALA B CA 1
ATOM 11247 C C . ALA B 1 424 ? -18.859 -32.031 11.258 1 92.88 424 ALA B C 1
ATOM 11249 O O . ALA B 1 424 ? -19.984 -32.312 10.844 1 92.88 424 ALA B O 1
ATOM 11250 N N . VAL B 1 425 ? -17.953 -31.672 10.422 1 91.94 425 VAL B N 1
ATOM 11251 C CA . VAL B 1 425 ? -18.25 -31.422 9.016 1 91.94 425 VAL B CA 1
ATOM 11252 C C . VAL B 1 425 ? -17.734 -32.594 8.164 1 91.94 425 VAL B C 1
ATOM 11254 O O . VAL B 1 425 ? -18.25 -32.844 7.074 1 91.94 425 VAL B O 1
ATOM 11257 N N . SER B 1 426 ? -16.625 -33.094 8.562 1 87.5 426 SER B N 1
ATOM 11258 C CA . SER B 1 426 ? -16.062 -34.219 7.82 1 87.5 426 SER B CA 1
ATOM 11259 C C . SER B 1 426 ? -15.172 -35.094 8.711 1 87.5 426 SER B C 1
ATOM 11261 O O . SER B 1 426 ? -14.469 -34.562 9.578 1 87.5 426 SER B O 1
ATOM 11263 N N . SER B 1 427 ? -15.203 -36.281 8.43 1 80 427 SER B N 1
ATOM 11264 C CA . SER B 1 427 ? -14.344 -37.188 9.18 1 80 427 SER B CA 1
ATOM 11265 C C . SER B 1 427 ? -13.141 -37.625 8.344 1 80 427 SER B C 1
ATOM 11267 O O . SER B 1 427 ? -12.25 -38.344 8.836 1 80 427 SER B O 1
ATOM 11269 N N . GLU B 1 428 ? -13.141 -37.219 7.156 1 79.94 428 GLU B N 1
ATOM 11270 C CA . GLU B 1 428 ? -12.047 -37.594 6.27 1 79.94 428 GLU B CA 1
ATOM 11271 C C . GLU B 1 428 ? -10.812 -36.75 6.523 1 79.94 428 GLU B C 1
ATOM 11273 O O . GLU B 1 428 ? -10.922 -35.531 6.605 1 79.94 428 GLU B O 1
ATOM 11278 N N . ASP B 1 429 ? -9.703 -37.469 6.824 1 81.38 429 ASP B N 1
ATOM 11279 C CA . ASP B 1 429 ? -8.477 -36.688 6.977 1 81.38 429 ASP B CA 1
ATOM 11280 C C . ASP B 1 429 ? -7.836 -36.406 5.617 1 81.38 429 ASP B C 1
ATOM 11282 O O . ASP B 1 429 ? -8.273 -36.938 4.594 1 81.38 429 ASP B O 1
ATOM 11286 N N . ASN B 1 430 ? -6.941 -35.5 5.551 1 86 430 ASN B N 1
ATOM 11287 C CA . ASN B 1 430 ? -6.336 -35.062 4.309 1 86 430 ASN B CA 1
ATOM 11288 C C . ASN B 1 430 ? -5.152 -35.938 3.9 1 86 430 ASN B C 1
ATOM 11290 O O . ASN B 1 430 ? -4.445 -35.625 2.939 1 86 430 ASN B O 1
ATOM 11294 N N . ARG B 1 431 ? -4.914 -37 4.57 1 88.12 431 ARG B N 1
ATOM 11295 C CA . ARG B 1 431 ? -3.732 -37.812 4.332 1 88.12 431 ARG B CA 1
ATOM 11296 C C . ARG B 1 431 ? -3.801 -38.5 2.967 1 88.12 431 ARG B C 1
ATOM 11298 O O . ARG B 1 431 ? -2.818 -38.5 2.223 1 88.12 431 ARG B O 1
ATOM 11305 N N . ALA B 1 432 ? -4.984 -39.031 2.697 1 88.75 432 ALA B N 1
ATOM 11306 C CA . ALA B 1 432 ? -5.141 -39.688 1.415 1 88.75 432 ALA B CA 1
ATOM 11307 C C . ALA B 1 432 ? -4.91 -38.75 0.252 1 88.75 432 ALA B C 1
ATOM 11309 O O . ALA B 1 432 ? -4.266 -39.094 -0.737 1 88.75 432 ALA B O 1
ATOM 11310 N N . THR B 1 433 ? -5.5 -37.594 0.421 1 91.31 433 THR B N 1
ATOM 11311 C CA . THR B 1 433 ? -5.324 -36.594 -0.614 1 91.31 433 THR B CA 1
ATOM 11312 C C . THR B 1 433 ? -3.857 -36.188 -0.741 1 91.31 433 THR B C 1
ATOM 11314 O O . THR B 1 433 ? -3.326 -36.094 -1.851 1 91.31 433 THR B O 1
ATOM 11317 N N . PHE B 1 434 ? -3.156 -35.969 0.345 1 93.5 434 PHE B N 1
ATOM 11318 C CA . PHE B 1 434 ? -1.747 -35.594 0.346 1 93.5 434 PHE B CA 1
ATOM 11319 C C . PHE B 1 434 ? -0.895 -36.719 -0.261 1 93.5 434 PHE B C 1
ATOM 11321 O O . PHE B 1 434 ? 0.009 -36.438 -1.056 1 93.5 434 PHE B O 1
ATOM 11328 N N . ASP B 1 435 ? -1.178 -37.969 0.103 1 93.38 435 ASP B N 1
ATOM 11329 C CA . ASP B 1 435 ? -0.412 -39.094 -0.372 1 93.38 435 ASP B CA 1
ATOM 11330 C C . ASP B 1 435 ? -0.53 -39.25 -1.887 1 93.38 435 ASP B C 1
ATOM 11332 O O . ASP B 1 435 ? 0.349 -39.844 -2.529 1 93.38 435 ASP B O 1
ATOM 11336 N N . ALA B 1 436 ? -1.624 -38.719 -2.385 1 91.31 436 ALA B N 1
ATOM 11337 C CA . ALA B 1 436 ? -1.84 -38.812 -3.828 1 91.31 436 ALA B CA 1
ATOM 11338 C C . ALA B 1 436 ? -1.126 -37.688 -4.562 1 91.31 436 ALA B C 1
ATOM 11340 O O . ALA B 1 436 ? -0.901 -37.75 -5.77 1 91.31 436 ALA B O 1
ATOM 11341 N N . MET B 1 437 ? -0.727 -36.656 -3.879 1 93.81 437 MET B N 1
ATOM 11342 C CA . MET B 1 437 ? -0.005 -35.531 -4.477 1 93.81 437 MET B CA 1
ATOM 11343 C C . MET B 1 437 ? 1.473 -35.875 -4.648 1 93.81 437 MET B C 1
ATOM 11345 O O . MET B 1 437 ? 1.966 -36.844 -4.066 1 93.81 437 MET B O 1
ATOM 11349 N N . LEU B 1 438 ? 2.162 -35.094 -5.418 1 94.12 438 LEU B N 1
ATOM 11350 C CA . LEU B 1 438 ? 3.551 -35.406 -5.746 1 94.12 438 LEU B CA 1
ATOM 11351 C C . LEU B 1 438 ? 4.414 -35.406 -4.488 1 94.12 438 LEU B C 1
ATOM 11353 O O . LEU B 1 438 ? 5.223 -36.312 -4.301 1 94.12 438 LEU B O 1
ATOM 11357 N N . SER B 1 439 ? 4.25 -34.469 -3.635 1 96.25 439 SER B N 1
ATOM 11358 C CA . SER B 1 439 ? 5.059 -34.406 -2.42 1 96.25 439 SER B CA 1
ATOM 11359 C C . SER B 1 439 ? 4.855 -35.625 -1.557 1 96.25 439 SER B C 1
ATOM 11361 O O . SER B 1 439 ? 5.82 -36.219 -1.055 1 96.25 439 SER B O 1
ATOM 11363 N N . GLY B 1 440 ? 3.59 -36 -1.392 1 95.56 440 GLY B N 1
ATOM 11364 C CA . GLY B 1 440 ? 3.301 -37.188 -0.634 1 95.56 440 GLY B CA 1
ATOM 11365 C C . GLY B 1 440 ? 3.893 -38.438 -1.258 1 95.56 440 GLY B C 1
ATOM 11366 O O . GLY B 1 440 ? 4.465 -39.281 -0.558 1 95.56 440 GLY B O 1
ATOM 11367 N N . ARG B 1 441 ? 3.807 -38.562 -2.506 1 95.38 441 ARG B N 1
ATOM 11368 C CA . ARG B 1 441 ? 4.355 -39.688 -3.225 1 95.38 441 ARG B CA 1
ATOM 11369 C C . ARG B 1 441 ? 5.875 -39.75 -3.092 1 95.38 441 ARG B C 1
ATOM 11371 O O . ARG B 1 441 ? 6.453 -40.844 -2.936 1 95.38 441 ARG B O 1
ATOM 11378 N N . LEU B 1 442 ? 6.492 -38.625 -3.199 1 96.31 442 LEU B N 1
ATOM 11379 C CA . LEU B 1 442 ? 7.945 -38.531 -3.094 1 96.31 442 LEU B CA 1
ATOM 11380 C C . LEU B 1 442 ? 8.406 -38.969 -1.701 1 96.31 442 LEU B C 1
ATOM 11382 O O . LEU B 1 442 ? 9.414 -39.656 -1.56 1 96.31 442 LEU B O 1
ATOM 11386 N N . LEU B 1 443 ? 7.715 -38.562 -0.721 1 94.5 443 LEU B N 1
ATOM 11387 C CA . LEU B 1 443 ? 8.078 -38.938 0.641 1 94.5 443 LEU B CA 1
ATOM 11388 C C . LEU B 1 443 ? 7.891 -40.438 0.858 1 94.5 443 LEU B C 1
ATOM 11390 O O . LEU B 1 443 ? 8.734 -41.094 1.469 1 94.5 443 LEU B O 1
ATOM 11394 N N . HIS B 1 444 ? 6.793 -40.906 0.343 1 94.31 444 HIS B N 1
ATOM 11395 C CA . HIS B 1 444 ? 6.574 -42.344 0.401 1 94.31 444 HIS B CA 1
ATOM 11396 C C . HIS B 1 444 ? 7.66 -43.094 -0.361 1 94.31 444 HIS B C 1
ATOM 11398 O O . HIS B 1 444 ? 8.133 -44.125 0.093 1 94.31 444 HIS B O 1
ATOM 11404 N N . TRP B 1 445 ? 7.965 -42.562 -1.516 1 95.62 445 TRP B N 1
ATOM 11405 C CA . TRP B 1 445 ? 9.023 -43.156 -2.348 1 95.62 445 TRP B CA 1
ATOM 11406 C C . TRP B 1 445 ? 10.344 -43.188 -1.594 1 95.62 445 TRP B C 1
ATOM 11408 O O . TRP B 1 445 ? 11.039 -44.219 -1.597 1 95.62 445 TRP B O 1
ATOM 11418 N N . LEU B 1 446 ? 10.758 -42.188 -0.875 1 94.5 446 LEU B N 1
ATOM 11419 C CA . LEU B 1 446 ? 11.992 -42.125 -0.095 1 94.5 446 LEU B CA 1
ATOM 11420 C C . LEU B 1 446 ? 11.969 -43.094 1.064 1 94.5 446 LEU B C 1
ATOM 11422 O O . LEU B 1 446 ? 12.969 -43.781 1.344 1 94.5 446 LEU B O 1
ATOM 11426 N N . ASP B 1 447 ? 10.836 -43.25 1.715 1 92.75 447 ASP B N 1
ATOM 11427 C CA . ASP B 1 447 ? 10.695 -44.156 2.857 1 92.75 447 ASP B CA 1
ATOM 11428 C C . ASP B 1 447 ? 10.93 -45.594 2.449 1 92.75 447 ASP B C 1
ATOM 11430 O O . ASP B 1 447 ? 11.539 -46.375 3.199 1 92.75 447 ASP B O 1
ATOM 11434 N N . ALA B 1 448 ? 10.461 -45.875 1.322 1 94 448 ALA B N 1
ATOM 11435 C CA . ALA B 1 448 ? 10.57 -47.25 0.831 1 94 448 ALA B CA 1
ATOM 11436 C C . ALA B 1 448 ? 12.023 -47.625 0.581 1 94 448 ALA B C 1
ATOM 11438 O O . ALA B 1 448 ? 12.359 -48.812 0.508 1 94 448 ALA B O 1
ATOM 11439 N N . ARG B 1 449 ? 12.922 -46.75 0.523 1 92.75 449 ARG B N 1
ATOM 11440 C CA . ARG B 1 449 ? 14.305 -46.969 0.122 1 92.75 449 ARG B CA 1
ATOM 11441 C C . ARG B 1 449 ? 15.195 -47.219 1.338 1 92.75 449 ARG B C 1
ATOM 11443 O O . ARG B 1 449 ? 16.359 -47.562 1.197 1 92.75 449 ARG B O 1
ATOM 11450 N N . GLU B 1 450 ? 14.695 -47 2.496 1 93.44 450 GLU B N 1
ATOM 11451 C CA . GLU B 1 450 ? 15.477 -47.188 3.717 1 93.44 450 GLU B CA 1
ATOM 11452 C C . GLU B 1 450 ? 15.68 -48.656 4.035 1 93.44 450 GLU B C 1
ATOM 11454 O O . GLU B 1 450 ? 14.773 -49.469 3.857 1 93.44 450 GLU B O 1
ATOM 11459 N N . PRO B 1 451 ? 16.922 -48.969 4.449 1 94.62 451 PRO B N 1
ATOM 11460 C CA . PRO B 1 451 ? 17.141 -50.375 4.848 1 94.62 451 PRO B CA 1
ATOM 11461 C C . PRO B 1 451 ? 16.391 -50.75 6.121 1 94.62 451 PRO B C 1
ATOM 11463 O O . PRO B 1 451 ? 16.266 -49.938 7.031 1 94.62 451 PRO B O 1
ATOM 11466 N N . ASP B 1 452 ? 15.938 -52 6.125 1 91.94 452 ASP B N 1
ATOM 11467 C CA . ASP B 1 452 ? 15.289 -52.469 7.344 1 91.94 452 ASP B CA 1
ATOM 11468 C C . ASP B 1 452 ? 16.328 -52.844 8.398 1 91.94 452 ASP B C 1
ATOM 11470 O O . ASP B 1 452 ? 17.531 -52.75 8.156 1 91.94 452 ASP B O 1
ATOM 11474 N N . ALA B 1 453 ? 15.914 -53.25 9.586 1 91.31 453 ALA B N 1
ATOM 11475 C CA . ALA B 1 453 ? 16.797 -53.5 10.711 1 91.31 453 ALA B CA 1
ATOM 11476 C C . ALA B 1 453 ? 17.766 -54.656 10.391 1 91.31 453 ALA B C 1
ATOM 11478 O O . ALA B 1 453 ? 18.953 -54.594 10.727 1 91.31 453 ALA B O 1
ATOM 11479 N N . GLY B 1 454 ? 17.25 -55.688 9.75 1 92.69 454 GLY B N 1
ATOM 11480 C CA . GLY B 1 454 ? 18.094 -56.781 9.352 1 92.69 454 GLY B CA 1
ATOM 11481 C C . GLY B 1 454 ? 19.156 -56.406 8.344 1 92.69 454 GLY B C 1
ATOM 11482 O O . GLY B 1 454 ? 20.312 -56.781 8.484 1 92.69 454 GLY B O 1
ATOM 11483 N N . GLU B 1 455 ? 18.812 -55.594 7.391 1 93.38 455 GLU B N 1
ATOM 11484 C CA . GLU B 1 455 ? 19.75 -55.125 6.375 1 93.38 455 GLU B CA 1
ATOM 11485 C C . GLU B 1 455 ? 20.797 -54.219 6.98 1 93.38 455 GLU B C 1
ATOM 11487 O O . GLU B 1 455 ? 21.969 -54.281 6.598 1 93.38 455 GLU B O 1
ATOM 11492 N N . ARG B 1 456 ? 20.453 -53.406 7.914 1 92.56 456 ARG B N 1
ATOM 11493 C CA . ARG B 1 456 ? 21.406 -52.531 8.586 1 92.56 456 ARG B CA 1
ATOM 11494 C C . ARG B 1 456 ? 22.469 -53.344 9.32 1 92.56 456 ARG B C 1
ATOM 11496 O O . ARG B 1 456 ? 23.641 -52.969 9.32 1 92.56 456 ARG B O 1
ATOM 11503 N N . GLN B 1 457 ? 22.047 -54.375 9.906 1 91.75 457 GLN B N 1
ATOM 11504 C CA . GLN B 1 457 ? 22.984 -55.219 10.625 1 91.75 457 GLN B CA 1
ATOM 11505 C C . GLN B 1 457 ? 23.984 -55.875 9.664 1 91.75 457 GLN B C 1
ATOM 11507 O O . GLN B 1 457 ? 25.188 -55.906 9.938 1 91.75 457 GLN B O 1
ATOM 11512 N N . VAL B 1 458 ? 23.453 -56.344 8.539 1 93.5 458 VAL B N 1
ATOM 11513 C CA . VAL B 1 458 ? 24.297 -56.969 7.539 1 93.5 458 VAL B CA 1
ATOM 11514 C C . VAL B 1 458 ? 25.281 -55.969 6.973 1 93.5 458 VAL B C 1
ATOM 11516 O O . VAL B 1 458 ? 26.453 -56.281 6.754 1 93.5 458 VAL B O 1
ATOM 11519 N N . ILE B 1 459 ? 24.844 -54.812 6.75 1 92.75 459 ILE B N 1
ATOM 11520 C CA . ILE B 1 459 ? 25.688 -53.75 6.223 1 92.75 459 ILE B CA 1
ATOM 11521 C C . ILE B 1 459 ? 26.766 -53.406 7.238 1 92.75 459 ILE B C 1
ATOM 11523 O O . ILE B 1 459 ? 27.938 -53.219 6.879 1 92.75 459 ILE B O 1
ATOM 11527 N N . ALA B 1 460 ? 26.375 -53.375 8.5 1 90.31 460 ALA B N 1
ATOM 11528 C CA . ALA B 1 460 ? 27.328 -53.062 9.562 1 90.31 460 ALA B CA 1
ATOM 11529 C C . ALA B 1 460 ? 28.406 -54.125 9.664 1 90.31 460 ALA B C 1
ATOM 11531 O O . ALA B 1 460 ? 29.594 -53.812 9.844 1 90.31 460 ALA B O 1
ATOM 11532 N N . GLU B 1 461 ? 28 -55.281 9.539 1 91 461 GLU B N 1
ATOM 11533 C CA . GLU B 1 461 ? 28.953 -56.406 9.578 1 91 461 GLU B CA 1
ATOM 11534 C C . GLU B 1 461 ? 29.906 -56.344 8.383 1 91 461 GLU B C 1
ATOM 11536 O O . GLU B 1 461 ? 31.094 -56.594 8.539 1 91 461 GLU B O 1
ATOM 11541 N N . TYR B 1 462 ? 29.328 -56.094 7.305 1 91.62 462 TYR B N 1
ATOM 11542 C CA . TYR B 1 462 ? 30.141 -55.969 6.094 1 91.62 462 TYR B CA 1
ATOM 11543 C C . TYR B 1 462 ? 31.172 -54.844 6.242 1 91.62 462 TYR B C 1
ATOM 11545 O O . TYR B 1 462 ? 32.344 -55.031 5.895 1 91.62 462 TYR B O 1
ATOM 11553 N N . GLN B 1 463 ? 30.781 -53.719 6.715 1 87.88 463 GLN B N 1
ATOM 11554 C CA . GLN B 1 463 ? 31.672 -52.594 6.883 1 87.88 463 GLN B CA 1
ATOM 11555 C C . GLN B 1 463 ? 32.75 -52.875 7.934 1 87.88 463 GLN B C 1
ATOM 11557 O O . GLN B 1 463 ? 33.875 -52.406 7.82 1 87.88 463 GLN B O 1
ATOM 11562 N N . ALA B 1 464 ? 32.406 -53.625 8.93 1 86 464 ALA B N 1
ATOM 11563 C CA . ALA B 1 464 ? 33.375 -54 9.953 1 86 464 ALA B CA 1
ATOM 11564 C C . ALA B 1 464 ? 34.438 -54.938 9.375 1 86 464 ALA B C 1
ATOM 11566 O O . ALA B 1 464 ? 35.594 -54.844 9.758 1 86 464 ALA B O 1
ATOM 11567 N N . GLN B 1 465 ? 34.125 -55.688 8.484 1 88.44 465 GLN B N 1
ATOM 11568 C CA . GLN B 1 465 ? 35.031 -56.688 7.898 1 88.44 465 GLN B CA 1
ATOM 11569 C C . GLN B 1 465 ? 35.875 -56.031 6.797 1 88.44 465 GLN B C 1
ATOM 11571 O O . GLN B 1 465 ? 37.062 -56.281 6.719 1 88.44 465 GLN B O 1
ATOM 11576 N N . GLN B 1 466 ? 35.281 -55.281 5.977 1 85.75 466 GLN B N 1
ATOM 11577 C CA . GLN B 1 466 ? 35.938 -54.781 4.777 1 85.75 466 GLN B CA 1
ATOM 11578 C C . GLN B 1 466 ? 36.438 -53.344 4.969 1 85.75 466 GLN B C 1
ATOM 11580 O O . GLN B 1 466 ? 37.156 -52.812 4.125 1 85.75 466 GLN B O 1
ATOM 11585 N N . GLY B 1 467 ? 36.156 -52.781 6.082 1 80.94 467 GLY B N 1
ATOM 11586 C CA . GLY B 1 467 ? 36.5 -51.375 6.32 1 80.94 467 GLY B CA 1
ATOM 11587 C C . GLY B 1 467 ? 35.344 -50.438 6.105 1 80.94 467 GLY B C 1
ATOM 11588 O O . GLY B 1 467 ? 34.344 -50.812 5.445 1 80.94 467 GLY B O 1
ATOM 11589 N N . SER B 1 468 ? 35.312 -49.25 6.656 1 76.94 468 SER B N 1
ATOM 11590 C CA . SER B 1 468 ? 34.188 -48.312 6.711 1 76.94 468 SER B CA 1
ATOM 11591 C C . SER B 1 468 ? 33.938 -47.688 5.348 1 76.94 468 SER B C 1
ATOM 11593 O O . SER B 1 468 ? 32.844 -47.156 5.09 1 76.94 468 SER B O 1
ATOM 11595 N N . GLY B 1 469 ? 34.719 -48 4.355 1 82.94 469 GLY B N 1
ATOM 11596 C CA . GLY B 1 469 ? 34.531 -47.344 3.066 1 82.94 469 GLY B CA 1
ATOM 11597 C C . GLY B 1 469 ? 35 -45.906 3.025 1 82.94 469 GLY B C 1
ATOM 11598 O O . GLY B 1 469 ? 35.75 -45.5 3.912 1 82.94 469 GLY B O 1
ATOM 11599 N N . PRO B 1 470 ? 34.531 -45.094 2 1 92.81 470 PRO B N 1
ATOM 11600 C CA . PRO B 1 470 ? 35 -43.719 1.865 1 92.81 470 PRO B CA 1
ATOM 11601 C C . PRO B 1 470 ? 34.344 -42.781 2.873 1 92.81 470 PRO B C 1
ATOM 11603 O O . PRO B 1 470 ? 33.188 -43 3.273 1 92.81 470 PRO B O 1
ATOM 11606 N N . VAL B 1 471 ? 35.094 -41.781 3.293 1 94.38 471 VAL B N 1
ATOM 11607 C CA . VAL B 1 471 ? 34.625 -40.75 4.207 1 94.38 471 VAL B CA 1
ATOM 11608 C C . VAL B 1 471 ? 34.25 -39.5 3.422 1 94.38 471 VAL B C 1
ATOM 11610 O O . VAL B 1 471 ? 35.031 -39.031 2.572 1 94.38 471 VAL B O 1
ATOM 11613 N N . PHE B 1 472 ? 33.062 -39 3.732 1 96.44 472 PHE B N 1
ATOM 11614 C CA . PHE B 1 472 ? 32.562 -37.844 3.014 1 96.44 472 PHE B CA 1
ATOM 11615 C C . PHE B 1 472 ? 32.844 -36.562 3.807 1 96.44 472 PHE B C 1
ATOM 11617 O O . PHE B 1 472 ? 32.562 -36.5 5.008 1 96.44 472 PHE B O 1
ATOM 11624 N N . GLY B 1 473 ? 33.469 -35.562 3.201 1 96.75 473 GLY B N 1
ATOM 11625 C CA . GLY B 1 473 ? 33.562 -34.219 3.754 1 96.75 473 GLY B CA 1
ATOM 11626 C C . GLY B 1 473 ? 32.469 -33.281 3.273 1 96.75 473 GLY B C 1
ATOM 11627 O O . GLY B 1 473 ? 32.438 -32.906 2.107 1 96.75 473 GLY B O 1
ATOM 11628 N N . LEU B 1 474 ? 31.609 -32.938 4.191 1 97.12 474 LEU B N 1
ATOM 11629 C CA . LEU B 1 474 ? 30.469 -32.094 3.861 1 97.12 474 LEU B CA 1
ATOM 11630 C C . LEU B 1 474 ? 30.781 -30.625 4.191 1 97.12 474 LEU B C 1
ATOM 11632 O O . LEU B 1 474 ? 30.891 -30.25 5.363 1 97.12 474 LEU B O 1
ATOM 11636 N N . MET B 1 475 ? 30.938 -29.828 3.158 1 97.44 475 MET B N 1
ATOM 11637 C CA . MET B 1 475 ? 31.203 -28.406 3.309 1 97.44 475 MET B CA 1
ATOM 11638 C C . MET B 1 475 ? 29.906 -27.609 3.279 1 97.44 475 MET B C 1
ATOM 11640 O O . MET B 1 475 ? 29.328 -27.391 2.213 1 97.44 475 MET B O 1
ATOM 11644 N N . LEU B 1 476 ? 29.516 -27.094 4.453 1 96.25 476 LEU B N 1
ATOM 11645 C CA . LEU B 1 476 ? 28.234 -26.422 4.598 1 96.25 476 LEU B CA 1
ATOM 11646 C C . LEU B 1 476 ? 28.422 -24.906 4.645 1 96.25 476 LEU B C 1
ATOM 11648 O O . LEU B 1 476 ? 29.078 -24.375 5.543 1 96.25 476 LEU B O 1
ATOM 11652 N N . LEU B 1 477 ? 27.797 -24.234 3.727 1 96 477 LEU B N 1
ATOM 11653 C CA . LEU B 1 477 ? 27.844 -22.781 3.713 1 96 477 LEU B CA 1
ATOM 11654 C C . LEU B 1 477 ? 26.734 -22.188 4.57 1 96 477 LEU B C 1
ATOM 11656 O O . LEU B 1 477 ? 25.547 -22.406 4.297 1 96 477 LEU B O 1
ATOM 11660 N N . ASP B 1 478 ? 27.031 -21.469 5.566 1 94.31 478 ASP B N 1
ATOM 11661 C CA . ASP B 1 478 ? 26.109 -20.719 6.41 1 94.31 478 ASP B CA 1
ATOM 11662 C C . ASP B 1 478 ? 26.453 -19.219 6.391 1 94.31 478 ASP B C 1
ATOM 11664 O O . ASP B 1 478 ? 26.797 -18.641 7.422 1 94.31 478 ASP B O 1
ATOM 11668 N N . LEU B 1 479 ? 26.234 -18.594 5.273 1 92.31 479 LEU B N 1
ATOM 11669 C CA . LEU B 1 479 ? 26.672 -17.219 5.078 1 92.31 479 LEU B CA 1
ATOM 11670 C C . LEU B 1 479 ? 25.672 -16.234 5.68 1 92.31 479 LEU B C 1
ATOM 11672 O O . LEU B 1 479 ? 25.984 -15.062 5.848 1 92.31 479 LEU B O 1
ATOM 11676 N N . THR B 1 480 ? 24.484 -16.672 6.016 1 89.56 480 THR B N 1
ATOM 11677 C CA . THR B 1 480 ? 23.469 -15.797 6.598 1 89.56 480 THR B CA 1
ATOM 11678 C C . THR B 1 480 ? 23.359 -16.016 8.102 1 89.56 480 THR B C 1
ATOM 11680 O O . THR B 1 480 ? 22.5 -15.438 8.766 1 89.56 480 THR B O 1
ATOM 11683 N N . ASP B 1 481 ? 24.188 -16.75 8.578 1 90.62 481 ASP B N 1
ATOM 11684 C CA . ASP B 1 481 ? 24.219 -17.078 10 1 90.62 481 ASP B CA 1
ATOM 11685 C C . ASP B 1 481 ? 22.844 -17.516 10.492 1 90.62 481 ASP B C 1
ATOM 11687 O O . ASP B 1 481 ? 22.297 -16.922 11.43 1 90.62 481 ASP B O 1
ATOM 11691 N N . ASP B 1 482 ? 22.328 -18.516 9.883 1 90.81 482 ASP B N 1
ATOM 11692 C CA . ASP B 1 482 ? 20.984 -19.016 10.18 1 90.81 482 ASP B CA 1
ATOM 11693 C C . ASP B 1 482 ? 21.047 -20.297 11 1 90.81 482 ASP B C 1
ATOM 11695 O O . ASP B 1 482 ? 21.141 -21.391 10.445 1 90.81 482 ASP B O 1
ATOM 11699 N N . VAL B 1 483 ? 20.797 -20.203 12.242 1 86.44 483 VAL B N 1
ATOM 11700 C CA . VAL B 1 483 ? 20.969 -21.312 13.18 1 86.44 483 VAL B CA 1
ATOM 11701 C C . VAL B 1 483 ? 19.875 -22.359 12.953 1 86.44 483 VAL B C 1
ATOM 11703 O O . VAL B 1 483 ? 20.109 -23.562 13.07 1 86.44 483 VAL B O 1
ATOM 11706 N N . ASP B 1 484 ? 18.703 -21.938 12.648 1 83.12 484 ASP B N 1
ATOM 11707 C CA . ASP B 1 484 ? 17.594 -22.859 12.43 1 83.12 484 ASP B CA 1
ATOM 11708 C C . ASP B 1 484 ? 17.844 -23.75 11.219 1 83.12 484 ASP B C 1
ATOM 11710 O O . ASP B 1 484 ? 17.609 -24.953 11.273 1 83.12 484 ASP B O 1
ATOM 11714 N N . LYS B 1 485 ? 18.344 -23.172 10.188 1 89.69 485 LYS B N 1
ATOM 11715 C CA . LYS B 1 485 ? 18.656 -23.938 8.984 1 89.69 485 LYS B CA 1
ATOM 11716 C C . LYS B 1 485 ? 19.797 -24.906 9.227 1 89.69 485 LYS B C 1
ATOM 11718 O O . LYS B 1 485 ? 19.797 -26.016 8.703 1 89.69 485 LYS B O 1
ATOM 11723 N N . LEU B 1 486 ? 20.734 -24.469 9.945 1 91 486 LEU B N 1
ATOM 11724 C CA . LEU B 1 486 ? 21.859 -25.328 10.305 1 91 486 LEU B CA 1
ATOM 11725 C C . LEU B 1 486 ? 21.375 -26.547 11.094 1 91 486 LEU B C 1
ATOM 11727 O O . LEU B 1 486 ? 21.812 -27.672 10.828 1 91 486 LEU B O 1
ATOM 11731 N N . GLN B 1 487 ? 20.484 -26.312 11.977 1 85.5 487 GLN B N 1
ATOM 11732 C CA . GLN B 1 487 ? 19.953 -27.406 12.781 1 85.5 487 GLN B CA 1
ATOM 11733 C C . GLN B 1 487 ? 19.234 -28.422 11.914 1 85.5 487 GLN B C 1
ATOM 11735 O O . GLN B 1 487 ? 19.375 -29.641 12.133 1 85.5 487 GLN B O 1
ATOM 11740 N N . VAL B 1 488 ? 18.516 -28 10.977 1 88.12 488 VAL B N 1
ATOM 11741 C CA . VAL B 1 488 ? 17.797 -28.875 10.062 1 88.12 488 VAL B CA 1
ATOM 11742 C C . VAL B 1 488 ? 18.781 -29.797 9.352 1 88.12 488 VAL B C 1
ATOM 11744 O O . VAL B 1 488 ? 18.562 -31 9.258 1 88.12 488 VAL B O 1
ATOM 11747 N N . THR B 1 489 ? 19.844 -29.234 8.875 1 93.88 489 THR B N 1
ATOM 11748 C CA . THR B 1 489 ? 20.859 -30 8.156 1 93.88 489 THR B CA 1
ATOM 11749 C C . THR B 1 489 ? 21.531 -31 9.086 1 93.88 489 THR B C 1
ATOM 11751 O O . THR B 1 489 ? 21.672 -32.188 8.75 1 93.88 489 THR B O 1
ATOM 11754 N N . LEU B 1 490 ? 21.875 -30.562 10.195 1 90.31 490 LEU B N 1
ATOM 11755 C CA . LEU B 1 490 ? 22.578 -31.422 11.148 1 90.31 490 LEU B CA 1
ATOM 11756 C C . LEU B 1 490 ? 21.688 -32.562 11.625 1 90.31 490 LEU B C 1
ATOM 11758 O O . LEU B 1 490 ? 22.125 -33.719 11.727 1 90.31 490 LEU B O 1
ATOM 11762 N N . ASP B 1 491 ? 20.469 -32.281 11.906 1 88.75 491 ASP B N 1
ATOM 11763 C CA . ASP B 1 491 ? 19.531 -33.281 12.336 1 88.75 491 ASP B CA 1
ATOM 11764 C C . ASP B 1 491 ? 19.359 -34.375 11.258 1 88.75 491 ASP B C 1
ATOM 11766 O O . ASP B 1 491 ? 19.312 -35.562 11.578 1 88.75 491 ASP B O 1
ATOM 11770 N N . SER B 1 492 ? 19.266 -33.875 10.055 1 92.56 492 SER B N 1
ATOM 11771 C CA . SER B 1 492 ? 19.094 -34.844 8.969 1 92.56 492 SER B CA 1
ATOM 11772 C C . SER B 1 492 ? 20.297 -35.781 8.859 1 92.56 492 SER B C 1
ATOM 11774 O O . SER B 1 492 ? 20.141 -36.969 8.555 1 92.56 492 SER B O 1
ATOM 11776 N N . LEU B 1 493 ? 21.484 -35.312 9.086 1 92.62 493 LEU B N 1
ATOM 11777 C CA . LEU B 1 493 ? 22.703 -36.094 9.039 1 92.62 493 LEU B CA 1
ATOM 11778 C C . LEU B 1 493 ? 22.766 -37.062 10.219 1 92.62 493 LEU B C 1
ATOM 11780 O O . LEU B 1 493 ? 23.125 -38.219 10.062 1 92.62 493 LEU B O 1
ATOM 11784 N N . LEU B 1 494 ? 22.375 -36.562 11.32 1 87.81 494 LEU B N 1
ATOM 11785 C CA . LEU B 1 494 ? 22.422 -37.375 12.531 1 87.81 494 LEU B CA 1
ATOM 11786 C C . LEU B 1 494 ? 21.406 -38.5 12.461 1 87.81 494 LEU B C 1
ATOM 11788 O O . LEU B 1 494 ? 21.656 -39.594 12.977 1 87.81 494 LEU B O 1
ATOM 11792 N N . GLU B 1 495 ? 20.359 -38.281 11.859 1 89.5 495 GLU B N 1
ATOM 11793 C CA . GLU B 1 495 ? 19.281 -39.281 11.781 1 89.5 495 GLU B CA 1
ATOM 11794 C C . GLU B 1 495 ? 19.531 -40.281 10.648 1 89.5 495 GLU B C 1
ATOM 11796 O O . GLU B 1 495 ? 18.891 -41.312 10.594 1 89.5 495 GLU B O 1
ATOM 11801 N N . GLY B 1 496 ? 20.484 -39.969 9.812 1 90.88 496 GLY B N 1
ATOM 11802 C CA . GLY B 1 496 ? 20.766 -40.812 8.68 1 90.88 496 GLY B CA 1
ATOM 11803 C C . GLY B 1 496 ? 21.453 -42.125 9.078 1 90.88 496 GLY B C 1
ATOM 11804 O O . GLY B 1 496 ? 21.922 -42.25 10.203 1 90.88 496 GLY B O 1
ATOM 11805 N N . HIS B 1 497 ? 21.531 -43 8.164 1 92.19 497 HIS B N 1
ATOM 11806 C CA . HIS B 1 497 ? 22.016 -44.344 8.445 1 92.19 497 HIS B CA 1
ATOM 11807 C C . HIS B 1 497 ? 23.531 -44.406 8.289 1 92.19 497 HIS B C 1
ATOM 11809 O O . HIS B 1 497 ? 24.172 -45.375 8.711 1 92.19 497 HIS B O 1
ATOM 11815 N N . SER B 1 498 ? 24.109 -43.438 7.664 1 92.12 498 SER B N 1
ATOM 11816 C CA . SER B 1 498 ? 25.562 -43.406 7.516 1 92.12 498 SER B CA 1
ATOM 11817 C C . SER B 1 498 ? 26.188 -42.438 8.508 1 92.12 498 SER B C 1
ATOM 11819 O O . SER B 1 498 ? 25.641 -41.344 8.758 1 92.12 498 SER B O 1
ATOM 11821 N N . LYS B 1 499 ? 27.391 -42.844 9.016 1 89.44 499 LYS B N 1
ATOM 11822 C CA . LYS B 1 499 ? 28.125 -41.969 9.914 1 89.44 499 LYS B CA 1
ATOM 11823 C C . LYS B 1 499 ? 29.516 -41.656 9.367 1 89.44 499 LYS B C 1
ATOM 11825 O O . LYS B 1 499 ? 30.359 -41.125 10.07 1 89.44 499 LYS B O 1
ATOM 11830 N N . ALA B 1 500 ? 29.688 -42 8.156 1 90.94 500 ALA B N 1
ATOM 11831 C CA . ALA B 1 500 ? 31 -41.844 7.531 1 90.94 500 ALA B CA 1
ATOM 11832 C C . ALA B 1 500 ? 31.141 -40.469 6.891 1 90.94 500 ALA B C 1
ATOM 11834 O O . ALA B 1 500 ? 31.344 -40.344 5.68 1 90.94 500 ALA B O 1
ATOM 11835 N N . PHE B 1 501 ? 31.031 -39.438 7.723 1 93.88 501 PHE B N 1
ATOM 11836 C CA . PHE B 1 501 ? 31.156 -38.094 7.191 1 93.88 501 PHE B CA 1
ATOM 11837 C C . PHE B 1 501 ? 31.797 -37.156 8.219 1 93.88 501 PHE B C 1
ATOM 11839 O O . PHE B 1 501 ? 31.859 -37.469 9.406 1 93.88 501 PHE B O 1
ATOM 11846 N N . ARG B 1 502 ? 32.406 -36.094 7.742 1 94.12 502 ARG B N 1
ATOM 11847 C CA . ARG B 1 502 ? 32.844 -34.938 8.5 1 94.12 502 ARG B CA 1
ATOM 11848 C C . ARG B 1 502 ? 32.188 -33.656 7.988 1 94.12 502 ARG B C 1
ATOM 11850 O O . ARG B 1 502 ? 31.922 -33.5 6.789 1 94.12 502 ARG B O 1
ATOM 11857 N N . ILE B 1 503 ? 31.844 -32.781 8.922 1 94.81 503 ILE B N 1
ATOM 11858 C CA . ILE B 1 503 ? 31.109 -31.594 8.555 1 94.81 503 ILE B CA 1
ATOM 11859 C C . ILE B 1 503 ? 31.953 -30.359 8.844 1 94.81 503 ILE B C 1
ATOM 11861 O O . ILE B 1 503 ? 32.5 -30.203 9.953 1 94.81 503 ILE B O 1
ATOM 11865 N N . ALA B 1 504 ? 32.156 -29.562 7.906 1 94.81 504 ALA B N 1
ATOM 11866 C CA . ALA B 1 504 ? 32.75 -28.234 8.094 1 94.81 504 ALA B CA 1
ATOM 11867 C C . ALA B 1 504 ? 31.719 -27.141 7.797 1 94.81 504 ALA B C 1
ATOM 11869 O O . ALA B 1 504 ? 31.219 -27.031 6.676 1 94.81 504 ALA B O 1
ATOM 11870 N N . VAL B 1 505 ? 31.391 -26.344 8.812 1 94.69 505 VAL B N 1
ATOM 11871 C CA . VAL B 1 505 ? 30.422 -25.266 8.648 1 94.69 505 VAL B CA 1
ATOM 11872 C C . VAL B 1 505 ? 31.141 -23.938 8.453 1 94.69 505 VAL B C 1
ATOM 11874 O O . VAL B 1 505 ? 31.875 -23.484 9.344 1 94.69 505 VAL B O 1
ATOM 11877 N N . PHE B 1 506 ? 30.953 -23.359 7.312 1 95.19 506 PHE B N 1
ATOM 11878 C CA . PHE B 1 506 ? 31.5 -22.047 7.027 1 95.19 506 PHE B CA 1
ATOM 11879 C C . PHE B 1 506 ? 30.484 -20.953 7.34 1 95.19 506 PHE B C 1
ATOM 11881 O O . PHE B 1 506 ? 29.562 -20.719 6.562 1 95.19 506 PHE B O 1
ATOM 11888 N N . THR B 1 507 ? 30.609 -20.281 8.438 1 93.75 507 THR B N 1
ATOM 11889 C CA . THR B 1 507 ? 29.578 -19.375 8.938 1 93.75 507 THR B CA 1
ATOM 11890 C C . THR B 1 507 ? 30.141 -17.969 9.094 1 93.75 507 THR B C 1
ATOM 11892 O O . THR B 1 507 ? 31.328 -17.797 9.391 1 93.75 507 THR B O 1
ATOM 11895 N N . THR B 1 508 ? 29.328 -17 8.742 1 90.81 508 THR B N 1
ATOM 11896 C CA . THR B 1 508 ? 29.703 -15.602 8.977 1 90.81 508 THR B CA 1
ATOM 11897 C C . THR B 1 508 ? 29.453 -15.211 10.43 1 90.81 508 THR B C 1
ATOM 11899 O O . THR B 1 508 ? 29.906 -14.164 10.891 1 90.81 508 THR B O 1
ATOM 11902 N N . GLY B 1 509 ? 28.734 -16.078 11.125 1 87.44 509 GLY B N 1
ATOM 11903 C CA . GLY B 1 509 ? 28.469 -15.836 12.539 1 87.44 509 GLY B CA 1
ATOM 11904 C C . GLY B 1 509 ? 29.578 -16.344 13.445 1 87.44 509 GLY B C 1
ATOM 11905 O O . GLY B 1 509 ? 30.625 -16.781 12.977 1 87.44 509 GLY B O 1
ATOM 11906 N N . GLU B 1 510 ? 29.328 -16.125 14.773 1 80.5 510 GLU B N 1
ATOM 11907 C CA . GLU B 1 510 ? 30.281 -16.625 15.766 1 80.5 510 GLU B CA 1
ATOM 11908 C C . GLU B 1 510 ? 30.141 -18.125 15.938 1 80.5 510 GLU B C 1
ATOM 11910 O O . GLU B 1 510 ? 29.031 -18.641 16.109 1 80.5 510 GLU B O 1
ATOM 11915 N N . PRO B 1 511 ? 31.281 -18.719 15.781 1 76.75 511 PRO B N 1
ATOM 11916 C CA . PRO B 1 511 ? 31.188 -20.172 15.922 1 76.75 511 PRO B CA 1
ATOM 11917 C C . PRO B 1 511 ? 30.656 -20.594 17.297 1 76.75 511 PRO B C 1
ATOM 11919 O O . PRO B 1 511 ? 31.016 -19.984 18.312 1 76.75 511 PRO B O 1
ATOM 11922 N N . GLN B 1 512 ? 29.734 -21.438 17.391 1 61.84 512 GLN B N 1
ATOM 11923 C CA . GLN B 1 512 ? 29.062 -21.891 18.609 1 61.84 512 GLN B CA 1
ATOM 11924 C C . GLN B 1 512 ? 30.016 -22.672 19.516 1 61.84 512 GLN B C 1
ATOM 11926 O O . GLN B 1 512 ? 29.812 -22.75 20.719 1 61.84 512 GLN B O 1
ATOM 11931 N N . ALA B 1 513 ? 31.062 -23.453 18.906 1 61.41 513 ALA B N 1
ATOM 11932 C CA . ALA B 1 513 ? 32.031 -24.188 19.703 1 61.41 513 ALA B CA 1
ATOM 11933 C C . ALA B 1 513 ? 33.438 -24.125 19.062 1 61.41 513 ALA B C 1
ATOM 11935 O O . ALA B 1 513 ? 33.562 -23.953 17.844 1 61.41 513 ALA B O 1
ATOM 11936 N N . ALA B 1 514 ? 34.438 -24.188 19.938 1 63.72 514 ALA B N 1
ATOM 11937 C CA . ALA B 1 514 ? 35.812 -24.312 19.422 1 63.72 514 ALA B CA 1
ATOM 11938 C C . ALA B 1 514 ? 36.062 -25.734 18.906 1 63.72 514 ALA B C 1
ATOM 11940 O O . ALA B 1 514 ? 35.938 -26.703 19.656 1 63.72 514 ALA B O 1
ATOM 11941 N N . THR B 1 515 ? 35.969 -26 17.672 1 72.25 515 THR B N 1
ATOM 11942 C CA . THR B 1 515 ? 36.156 -27.312 17.078 1 72.25 515 THR B CA 1
ATOM 11943 C C . THR B 1 515 ? 37.406 -27.344 16.172 1 72.25 515 THR B C 1
ATOM 11945 O O . THR B 1 515 ? 37.938 -26.281 15.852 1 72.25 515 THR B O 1
ATOM 11948 N N . THR B 1 516 ? 38 -28.5 16.062 1 70.75 516 THR B N 1
ATOM 11949 C CA . THR B 1 516 ? 39.156 -28.688 15.203 1 70.75 516 THR B CA 1
ATOM 11950 C C . THR B 1 516 ? 38.812 -29.516 13.977 1 70.75 516 THR B C 1
ATOM 11952 O O . THR B 1 516 ? 37.719 -30.078 13.898 1 70.75 516 THR B O 1
ATOM 11955 N N . LEU B 1 517 ? 39.719 -29.594 13.078 1 74.31 517 LEU B N 1
ATOM 11956 C CA . LEU B 1 517 ? 39.562 -30.297 11.812 1 74.31 517 LEU B CA 1
ATOM 11957 C C . LEU B 1 517 ? 39.344 -31.797 12.047 1 74.31 517 LEU B C 1
ATOM 11959 O O . LEU B 1 517 ? 38.812 -32.5 11.18 1 74.31 517 LEU B O 1
ATOM 11963 N N . GLN B 1 518 ? 39.625 -32.219 13.18 1 72.06 518 GLN B N 1
ATOM 11964 C CA . GLN B 1 518 ? 39.531 -33.625 13.484 1 72.06 518 GLN B CA 1
ATOM 11965 C C . GLN B 1 518 ? 38.125 -34 14.023 1 72.06 518 GLN B C 1
ATOM 11967 O O . GLN B 1 518 ? 37.75 -35.156 14.039 1 72.06 518 GLN B O 1
ATOM 11972 N N . ASN B 1 519 ? 37.5 -33 14.305 1 76.12 519 ASN B N 1
ATOM 11973 C CA . ASN B 1 519 ? 36.156 -33.219 14.82 1 76.12 519 ASN B CA 1
ATOM 11974 C C . ASN B 1 519 ? 35.156 -33.531 13.703 1 76.12 519 ASN B C 1
ATOM 11976 O O . ASN B 1 519 ? 35.375 -33.156 12.547 1 76.12 519 ASN B O 1
ATOM 11980 N N . THR B 1 520 ? 34.156 -34.281 14.016 1 82.94 520 THR B N 1
ATOM 11981 C CA . THR B 1 520 ? 33.094 -34.562 13.055 1 82.94 520 THR B CA 1
ATOM 11982 C C . THR B 1 520 ? 32.438 -33.25 12.57 1 82.94 520 THR B C 1
ATOM 11984 O O . THR B 1 520 ? 32.094 -33.125 11.406 1 82.94 520 THR B O 1
ATOM 11987 N N . LEU B 1 521 ? 32.375 -32.375 13.492 1 87.81 521 LEU B N 1
ATOM 11988 C CA . LEU B 1 521 ? 31.797 -31.062 13.195 1 87.81 521 LEU B CA 1
ATOM 11989 C C . LEU B 1 521 ? 32.812 -29.953 13.461 1 87.81 521 LEU B C 1
ATOM 11991 O O . LEU B 1 521 ? 33.312 -29.828 14.578 1 87.81 521 LEU B O 1
ATOM 11995 N N . HIS B 1 522 ? 33.188 -29.234 12.398 1 90.06 522 HIS B N 1
ATOM 11996 C CA . HIS B 1 522 ? 34.156 -28.141 12.469 1 90.06 522 HIS B CA 1
ATOM 11997 C C . HIS B 1 522 ? 33.562 -26.828 11.961 1 90.06 522 HIS B C 1
ATOM 11999 O O . HIS B 1 522 ? 33.062 -26.766 10.844 1 90.06 522 HIS B O 1
ATOM 12005 N N . PHE B 1 523 ? 33.625 -25.797 12.828 1 91.06 523 PHE B N 1
ATOM 12006 C CA . PHE B 1 523 ? 33.125 -24.484 12.43 1 91.06 523 PHE B CA 1
ATOM 12007 C C . PHE B 1 523 ? 34.281 -23.594 11.969 1 91.06 523 PHE B C 1
ATOM 12009 O O . PHE B 1 523 ? 35.312 -23.531 12.609 1 91.06 523 PHE B O 1
ATOM 12016 N N . ILE B 1 524 ? 34.125 -23.016 10.852 1 91.19 524 ILE B N 1
ATOM 12017 C CA . ILE B 1 524 ? 35.094 -22.094 10.297 1 91.19 524 ILE B CA 1
ATOM 12018 C C . ILE B 1 524 ? 34.469 -20.734 10.07 1 91.19 524 ILE B C 1
ATOM 12020 O O . ILE B 1 524 ? 33.5 -20.609 9.32 1 91.19 524 ILE B O 1
ATOM 12024 N N . ARG B 1 525 ? 34.969 -19.719 10.703 1 91.56 525 ARG B N 1
ATOM 12025 C CA . ARG B 1 525 ? 34.469 -18.359 10.508 1 91.56 525 ARG B CA 1
ATOM 12026 C C . ARG B 1 525 ? 34.938 -17.781 9.18 1 91.56 525 ARG B C 1
ATOM 12028 O O . ARG B 1 525 ? 36.125 -17.859 8.859 1 91.56 525 ARG B O 1
ATOM 12035 N N . VAL B 1 526 ? 33.969 -17.297 8.422 1 92.75 526 VAL B N 1
ATOM 12036 C CA . VAL B 1 526 ? 34.344 -16.75 7.113 1 92.75 526 VAL B CA 1
ATOM 12037 C C . VAL B 1 526 ? 33.625 -15.422 6.898 1 92.75 526 VAL B C 1
ATOM 12039 O O . VAL B 1 526 ? 32.781 -15.008 7.719 1 92.75 526 VAL B O 1
ATOM 12042 N N . THR B 1 527 ? 34 -14.617 5.895 1 86.81 527 THR B N 1
ATOM 12043 C CA . THR B 1 527 ? 33.312 -13.438 5.375 1 86.81 527 THR B CA 1
ATOM 12044 C C . THR B 1 527 ? 32.875 -13.656 3.93 1 86.81 527 THR B C 1
ATOM 12046 O O . THR B 1 527 ? 33.25 -14.648 3.307 1 86.81 527 THR B O 1
ATOM 12049 N N . GLU B 1 528 ? 32.094 -12.789 3.426 1 83.19 528 GLU B N 1
ATOM 12050 C CA . GLU B 1 528 ? 31.672 -12.875 2.037 1 83.19 528 GLU B CA 1
ATOM 12051 C C . GLU B 1 528 ? 32.844 -12.797 1.075 1 83.19 528 GLU B C 1
ATOM 12053 O O . GLU B 1 528 ? 32.812 -13.359 -0.022 1 83.19 528 GLU B O 1
ATOM 12058 N N . GLY B 1 529 ? 33.875 -12.227 1.515 1 81.19 529 GLY B N 1
ATOM 12059 C CA . GLY B 1 529 ? 35.031 -12.008 0.637 1 81.19 529 GLY B CA 1
ATOM 12060 C C . GLY B 1 529 ? 36.031 -13.133 0.692 1 81.19 529 GLY B C 1
ATOM 12061 O O . GLY B 1 529 ? 36.844 -13.305 -0.237 1 81.19 529 GLY B O 1
ATOM 12062 N N . ASN B 1 530 ? 36.031 -13.984 1.711 1 90.69 530 ASN B N 1
ATOM 12063 C CA . ASN B 1 530 ? 37.125 -14.93 1.824 1 90.69 530 ASN B CA 1
ATOM 12064 C C . ASN B 1 530 ? 36.625 -16.359 1.938 1 90.69 530 ASN B C 1
ATOM 12066 O O . ASN B 1 530 ? 37.438 -17.297 2.084 1 90.69 530 ASN B O 1
ATOM 12070 N N . TYR B 1 531 ? 35.344 -16.672 1.903 1 94.12 531 TYR B N 1
ATOM 12071 C CA . TYR B 1 531 ? 34.844 -18.016 2.188 1 94.12 531 TYR B CA 1
ATOM 12072 C C . TYR B 1 531 ? 35.312 -19.016 1.142 1 94.12 531 TYR B C 1
ATOM 12074 O O . TYR B 1 531 ? 35.562 -20.172 1.453 1 94.12 531 TYR B O 1
ATOM 12082 N N . VAL B 1 532 ? 35.562 -18.656 -0.114 1 94.81 532 VAL B N 1
ATOM 12083 C CA . VAL B 1 532 ? 36.031 -19.562 -1.161 1 94.81 532 VAL B CA 1
ATOM 12084 C C . VAL B 1 532 ? 37.438 -20.016 -0.854 1 94.81 532 VAL B C 1
ATOM 12086 O O . VAL B 1 532 ? 37.781 -21.188 -1.01 1 94.81 532 VAL B O 1
ATOM 12089 N N . ASP B 1 533 ? 38.219 -19.078 -0.387 1 93.94 533 ASP B N 1
ATOM 12090 C CA . ASP B 1 533 ? 39.562 -19.422 -0.003 1 93.94 533 ASP B CA 1
ATOM 12091 C C . ASP B 1 533 ? 39.594 -20.406 1.159 1 93.94 533 ASP B C 1
ATOM 12093 O O . ASP B 1 533 ? 40.406 -21.328 1.188 1 93.94 533 ASP B O 1
ATOM 12097 N N . LYS B 1 534 ? 38.719 -20.219 2.033 1 94.94 534 LYS B N 1
ATOM 12098 C CA . LYS B 1 534 ? 38.625 -21.109 3.193 1 94.94 534 LYS B CA 1
ATOM 12099 C C . LYS B 1 534 ? 38.125 -22.484 2.799 1 94.94 534 LYS B C 1
ATOM 12101 O O . LYS B 1 534 ? 38.5 -23.5 3.383 1 94.94 534 LYS B O 1
ATOM 12106 N N . LEU B 1 535 ? 37.25 -22.516 1.852 1 96.31 535 LEU B N 1
ATOM 12107 C CA . LEU B 1 535 ? 36.781 -23.781 1.302 1 96.31 535 LEU B CA 1
ATOM 12108 C C . LEU B 1 535 ? 37.969 -24.578 0.742 1 96.31 535 LEU B C 1
ATOM 12110 O O . LEU B 1 535 ? 38.094 -25.766 1.03 1 96.31 535 LEU B O 1
ATOM 12114 N N . ASN B 1 536 ? 38.75 -23.906 -0.02 1 96.5 536 ASN B N 1
ATOM 12115 C CA . ASN B 1 536 ? 39.906 -24.547 -0.653 1 96.5 536 ASN B CA 1
ATOM 12116 C C . ASN B 1 536 ? 40.938 -24.969 0.378 1 96.5 536 ASN B C 1
ATOM 12118 O O . ASN B 1 536 ? 41.594 -26.016 0.224 1 96.5 536 ASN B O 1
ATOM 12122 N N . GLN B 1 537 ? 41.031 -24.172 1.388 1 94.31 537 GLN B N 1
ATOM 12123 C CA . GLN B 1 537 ? 41.938 -24.516 2.473 1 94.31 537 GLN B CA 1
ATOM 12124 C C . GLN B 1 537 ? 41.5 -25.797 3.186 1 94.31 537 GLN B C 1
ATOM 12126 O O . GLN B 1 537 ? 42.312 -26.672 3.475 1 94.31 537 GLN B O 1
ATOM 12131 N N . PHE B 1 538 ? 40.312 -25.859 3.447 1 95.12 538 PHE B N 1
ATOM 12132 C CA . PHE B 1 538 ? 39.75 -27.047 4.07 1 95.12 538 PHE B CA 1
ATOM 12133 C C . PHE B 1 538 ? 39.969 -28.281 3.191 1 95.12 538 PHE B C 1
ATOM 12135 O O . PHE B 1 538 ? 40.344 -29.344 3.686 1 95.12 538 PHE B O 1
ATOM 12142 N N . ALA B 1 539 ? 39.719 -28.156 1.904 1 96.31 539 ALA B N 1
ATOM 12143 C CA . ALA B 1 539 ? 39.906 -29.266 0.975 1 96.31 539 ALA B CA 1
ATOM 12144 C C . ALA B 1 539 ? 41.344 -29.781 1.004 1 96.31 539 ALA B C 1
ATOM 12146 O O . ALA B 1 539 ? 41.594 -31 0.949 1 96.31 539 ALA B O 1
ATOM 12147 N N . ARG B 1 540 ? 42.281 -28.891 1.106 1 95 540 ARG B N 1
ATOM 12148 C CA . ARG B 1 540 ? 43.688 -29.266 1.117 1 95 540 ARG B CA 1
ATOM 12149 C C . ARG B 1 540 ? 44.062 -29.969 2.412 1 95 540 ARG B C 1
ATOM 12151 O O . ARG B 1 540 ? 44.875 -30.875 2.41 1 95 540 ARG B O 1
ATOM 12158 N N . GLN B 1 541 ? 43.312 -29.594 3.451 1 92.94 541 GLN B N 1
ATOM 12159 C CA . GLN B 1 541 ? 43.719 -30.078 4.77 1 92.94 541 GLN B CA 1
ATOM 12160 C C . GLN B 1 541 ? 42.875 -31.297 5.164 1 92.94 541 GLN B C 1
ATOM 12162 O O . GLN B 1 541 ? 43.281 -32.062 6.062 1 92.94 541 GLN B O 1
ATOM 12167 N N . SER B 1 542 ? 41.844 -31.516 4.547 1 92 542 SER B N 1
ATOM 12168 C CA . SER B 1 542 ? 40.938 -32.562 4.906 1 92 542 SER B CA 1
ATOM 12169 C C . SER B 1 542 ? 41.5 -33.938 4.555 1 92 542 SER B C 1
ATOM 12171 O O . SER B 1 542 ? 42.25 -34.094 3.598 1 92 542 SER B O 1
ATOM 12173 N N . SER B 1 543 ? 41.094 -34.906 5.344 1 91.38 543 SER B N 1
ATOM 12174 C CA . SER B 1 543 ? 41.5 -36.312 5.07 1 91.38 543 SER B CA 1
ATOM 12175 C C . SER B 1 543 ? 40.344 -37.094 4.465 1 91.38 543 SER B C 1
ATOM 12177 O O . SER B 1 543 ? 40.406 -38.312 4.32 1 91.38 543 SER B O 1
ATOM 12179 N N . CYS B 1 544 ? 39.312 -36.438 4.125 1 94.56 544 CYS B N 1
ATOM 12180 C CA . CYS B 1 544 ? 38.125 -37.094 3.555 1 94.56 544 CYS B CA 1
ATOM 12181 C C . CYS B 1 544 ? 38.406 -37.562 2.125 1 94.56 544 CYS B C 1
ATOM 12183 O O . CYS B 1 544 ? 39.281 -37 1.45 1 94.56 544 CYS B O 1
ATOM 12185 N N . ASP B 1 545 ? 37.719 -38.531 1.706 1 95.06 545 ASP B N 1
ATOM 12186 C CA . ASP B 1 545 ? 37.906 -39.094 0.365 1 95.06 545 ASP B CA 1
ATOM 12187 C C . ASP B 1 545 ? 37.094 -38.281 -0.667 1 95.06 545 ASP B C 1
ATOM 12189 O O . ASP B 1 545 ? 37.594 -38 -1.752 1 95.06 545 ASP B O 1
ATOM 12193 N N . TRP B 1 546 ? 35.875 -38.062 -0.336 1 97.06 546 TRP B N 1
ATOM 12194 C CA . TRP B 1 546 ? 34.969 -37.344 -1.202 1 97.06 546 TRP B CA 1
ATOM 12195 C C . TRP B 1 546 ? 34.5 -36.031 -0.526 1 97.06 546 TRP B C 1
ATOM 12197 O O . TRP B 1 546 ? 34.312 -36 0.69 1 97.06 546 TRP B O 1
ATOM 12207 N N . LEU B 1 547 ? 34.344 -34.969 -1.267 1 97.88 547 LEU B N 1
ATOM 12208 C CA . LEU B 1 547 ? 33.875 -33.719 -0.743 1 97.88 547 LEU B CA 1
ATOM 12209 C C . LEU B 1 547 ? 32.562 -33.281 -1.441 1 97.88 547 LEU B C 1
ATOM 12211 O O . LEU B 1 547 ? 32.406 -33.531 -2.639 1 97.88 547 LEU B O 1
ATOM 12215 N N . MET B 1 548 ? 31.672 -32.688 -0.705 1 97.69 548 MET B N 1
ATOM 12216 C CA . MET B 1 548 ? 30.438 -32.156 -1.25 1 97.69 548 MET B CA 1
ATOM 12217 C C . MET B 1 548 ? 30.156 -30.75 -0.708 1 97.69 548 MET B C 1
ATOM 12219 O O . MET B 1 548 ? 30.297 -30.5 0.49 1 97.69 548 MET B O 1
ATOM 12223 N N . LEU B 1 549 ? 29.844 -29.875 -1.579 1 97.56 549 LEU B N 1
ATOM 12224 C CA . LEU B 1 549 ? 29.422 -28.516 -1.201 1 97.56 549 LEU B CA 1
ATOM 12225 C C . LEU B 1 549 ? 27.906 -28.453 -1.027 1 97.56 549 LEU B C 1
ATOM 12227 O O . LEU B 1 549 ? 27.156 -28.875 -1.904 1 97.56 549 LEU B O 1
ATOM 12231 N N . ALA B 1 550 ? 27.406 -28 0.106 1 96.81 550 ALA B N 1
ATOM 12232 C CA . ALA B 1 550 ? 25.984 -27.844 0.402 1 96.81 550 ALA B CA 1
ATOM 12233 C C . ALA B 1 550 ? 25.734 -26.562 1.195 1 96.81 550 ALA B C 1
ATOM 12235 O O . ALA B 1 550 ? 26.656 -25.812 1.492 1 96.81 550 ALA B O 1
ATOM 12236 N N . GLN B 1 551 ? 24.516 -26.219 1.383 1 95.88 551 GLN B N 1
ATOM 12237 C CA . GLN B 1 551 ? 24.109 -25.047 2.141 1 95.88 551 GLN B CA 1
ATOM 12238 C C . GLN B 1 551 ? 23.281 -25.438 3.363 1 95.88 551 GLN B C 1
ATOM 12240 O O . GLN B 1 551 ? 22.641 -26.484 3.377 1 95.88 551 GLN B O 1
ATOM 12245 N N . VAL B 1 552 ? 23.406 -24.547 4.367 1 94.25 552 VAL B N 1
ATOM 12246 C CA . VAL B 1 552 ? 22.547 -24.797 5.516 1 94.25 552 VAL B CA 1
ATOM 12247 C C . VAL B 1 552 ? 21.078 -24.781 5.07 1 94.25 552 VAL B C 1
ATOM 12249 O O . VAL B 1 552 ? 20.688 -23.984 4.223 1 94.25 552 VAL B O 1
ATOM 12252 N N . GLY B 1 553 ? 20.312 -25.641 5.582 1 92.81 553 GLY B N 1
ATOM 12253 C CA . GLY B 1 553 ? 18.922 -25.812 5.164 1 92.81 553 GLY B CA 1
ATOM 12254 C C . GLY B 1 553 ? 18.719 -27.031 4.266 1 92.81 553 GLY B C 1
ATOM 12255 O O . GLY B 1 553 ? 17.609 -27.547 4.152 1 92.81 553 GLY B O 1
ATOM 12256 N N . ASP B 1 554 ? 19.812 -27.484 3.602 1 95.94 554 ASP B N 1
ATOM 12257 C CA . ASP B 1 554 ? 19.734 -28.734 2.84 1 95.94 554 ASP B CA 1
ATOM 12258 C C . ASP B 1 554 ? 19.578 -29.938 3.768 1 95.94 554 ASP B C 1
ATOM 12260 O O . ASP B 1 554 ? 20.234 -30.016 4.812 1 95.94 554 ASP B O 1
ATOM 12264 N N . GLU B 1 555 ? 18.672 -30.812 3.43 1 95.62 555 GLU B N 1
ATOM 12265 C CA . GLU B 1 555 ? 18.438 -32 4.223 1 95.62 555 GLU B CA 1
ATOM 12266 C C . GLU B 1 555 ? 18.984 -33.25 3.516 1 95.62 555 GLU B C 1
ATOM 12268 O O . GLU B 1 555 ? 18.672 -33.5 2.346 1 95.62 555 GLU B O 1
ATOM 12273 N N . PHE B 1 556 ? 19.812 -33.969 4.238 1 96.69 556 PHE B N 1
ATOM 12274 C CA . PHE B 1 556 ? 20.312 -35.219 3.686 1 96.69 556 PHE B CA 1
ATOM 12275 C C . PHE B 1 556 ? 19.281 -36.312 3.865 1 96.69 556 PHE B C 1
ATOM 12277 O O . PHE B 1 556 ? 18.656 -36.438 4.918 1 96.69 556 PHE B O 1
ATOM 12284 N N . THR B 1 557 ? 19.031 -37.094 2.805 1 96.06 557 THR B N 1
ATOM 12285 C CA . THR B 1 557 ? 18.094 -38.219 2.889 1 96.06 557 THR B CA 1
ATOM 12286 C C . THR B 1 557 ? 18.641 -39.312 3.799 1 96.06 557 THR B C 1
ATOM 12288 O O . THR B 1 557 ? 19.859 -39.438 3.984 1 96.06 557 THR B O 1
ATOM 12291 N N . ALA B 1 558 ? 17.797 -40.125 4.328 1 93.62 558 ALA B N 1
ATOM 12292 C CA . ALA B 1 558 ? 18.156 -41.094 5.375 1 93.62 558 ALA B CA 1
ATOM 12293 C C . ALA B 1 558 ? 19.141 -42.125 4.848 1 93.62 558 ALA B C 1
ATOM 12295 O O . ALA B 1 558 ? 20.062 -42.531 5.566 1 93.62 558 ALA B O 1
ATOM 12296 N N . SER B 1 559 ? 19.016 -42.531 3.648 1 93.88 559 SER B N 1
ATOM 12297 C CA . SER B 1 559 ? 19.812 -43.625 3.146 1 93.88 559 SER B CA 1
ATOM 12298 C C . SER B 1 559 ? 20.781 -43.156 2.059 1 93.88 559 SER B C 1
ATOM 12300 O O . SER B 1 559 ? 21.531 -43.969 1.508 1 93.88 559 SER B O 1
ATOM 12302 N N . GLY B 1 560 ? 20.766 -41.906 1.717 1 95.06 560 GLY B N 1
ATOM 12303 C CA . GLY B 1 560 ? 21.516 -41.438 0.576 1 95.06 560 GLY B CA 1
ATOM 12304 C C . GLY B 1 560 ? 23.016 -41.625 0.717 1 95.06 560 GLY B C 1
ATOM 12305 O O . GLY B 1 560 ? 23.641 -42.25 -0.134 1 95.06 560 GLY B O 1
ATOM 12306 N N . LEU B 1 561 ? 23.594 -41.156 1.818 1 95.19 561 LEU B N 1
ATOM 12307 C CA . LEU B 1 561 ? 25.031 -41.25 2.039 1 95.19 561 LEU B CA 1
ATOM 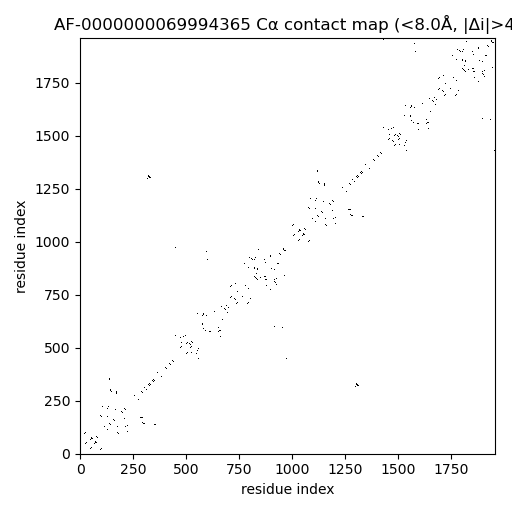12308 C C . LEU B 1 561 ? 25.453 -42.719 2.213 1 95.19 561 LEU B C 1
ATOM 12310 O O . LEU B 1 561 ? 26.562 -43.094 1.823 1 95.19 561 LEU B O 1
ATOM 12314 N N . LEU B 1 562 ? 24.578 -43.5 2.82 1 94.19 562 LEU B N 1
ATOM 12315 C CA . LEU B 1 562 ? 24.875 -44.906 2.969 1 94.19 562 LEU B CA 1
ATOM 12316 C C . LEU B 1 562 ? 25.016 -45.562 1.607 1 94.19 562 LEU B C 1
ATOM 12318 O O . LEU B 1 562 ? 25.984 -46.281 1.359 1 94.19 562 LEU B O 1
ATOM 12322 N N . LYS B 1 563 ? 24.094 -45.344 0.782 1 94.62 563 LYS B N 1
ATOM 12323 C CA . LYS B 1 563 ? 24.141 -45.906 -0.556 1 94.62 563 LYS B CA 1
ATOM 12324 C C . LYS B 1 563 ? 25.359 -45.406 -1.334 1 94.62 563 LYS B C 1
ATOM 12326 O O . LYS B 1 563 ? 26.031 -46.188 -2.01 1 94.62 563 LYS B O 1
ATOM 12331 N N . ALA B 1 564 ? 25.625 -44.156 -1.271 1 95.12 564 ALA B N 1
ATOM 12332 C CA . ALA B 1 564 ? 26.781 -43.594 -1.938 1 95.12 564 ALA B CA 1
ATOM 12333 C C . ALA B 1 564 ? 28.078 -44.25 -1.449 1 95.12 564 ALA B C 1
ATOM 12335 O O . ALA B 1 564 ? 28.938 -44.594 -2.252 1 95.12 564 ALA B O 1
ATOM 12336 N N . GLY B 1 565 ? 28.203 -44.406 -0.139 1 94.31 565 GLY B N 1
ATOM 12337 C CA . GLY B 1 565 ? 29.391 -45.031 0.437 1 94.31 565 GLY B CA 1
ATOM 12338 C C . GLY B 1 565 ? 29.625 -46.438 -0.034 1 94.31 565 GLY B C 1
ATOM 12339 O O . GLY B 1 565 ? 30.75 -46.844 -0.301 1 94.31 565 GLY B O 1
ATOM 12340 N N . LEU B 1 566 ? 28.547 -47.156 -0.136 1 93 566 LEU B N 1
ATOM 12341 C CA . LEU B 1 566 ? 28.641 -48.562 -0.567 1 93 566 LEU B CA 1
ATOM 12342 C C . LEU B 1 566 ? 28.984 -48.625 -2.053 1 93 566 LEU B C 1
ATOM 12344 O O . LEU B 1 566 ? 29.812 -49.469 -2.459 1 93 566 LEU B O 1
ATOM 12348 N N . GLU B 1 567 ? 28.406 -47.781 -2.875 1 92 567 GLU B N 1
ATOM 12349 C CA . GLU B 1 567 ? 28.625 -47.812 -4.32 1 92 567 GLU B CA 1
ATOM 12350 C C . GLU B 1 567 ? 29.984 -47.281 -4.695 1 92 567 GLU B C 1
ATOM 12352 O O . GLU B 1 567 ? 30.609 -47.719 -5.66 1 92 567 GLU B O 1
ATOM 12357 N N . LEU B 1 568 ? 30.5 -46.312 -3.977 1 92.69 568 LEU B N 1
ATOM 12358 C CA . LEU B 1 568 ? 31.734 -45.625 -4.34 1 92.69 568 LEU B CA 1
ATOM 12359 C C . LEU B 1 568 ? 32.969 -46.344 -3.756 1 92.69 568 LEU B C 1
ATOM 12361 O O . LEU B 1 568 ? 34.094 -45.906 -3.984 1 92.69 568 LEU B O 1
ATOM 12365 N N . ARG B 1 569 ? 32.781 -47.406 -3.016 1 89.44 569 ARG B N 1
ATOM 12366 C CA . ARG B 1 569 ? 33.875 -48.156 -2.43 1 89.44 569 ARG B CA 1
ATOM 12367 C C . ARG B 1 569 ? 34.844 -48.688 -3.512 1 89.44 569 ARG B C 1
ATOM 12369 O O . ARG B 1 569 ? 36.062 -48.656 -3.34 1 89.44 569 ARG B O 1
ATOM 12376 N N . HIS B 1 570 ? 34.312 -49.094 -4.641 1 82.5 570 HIS B N 1
ATOM 12377 C CA . HIS B 1 570 ? 35.125 -49.688 -5.695 1 82.5 570 HIS B CA 1
ATOM 12378 C C . HIS B 1 570 ? 35.156 -48.812 -6.934 1 82.5 570 HIS B C 1
ATOM 12380 O O . HIS B 1 570 ? 35.344 -49.281 -8.047 1 82.5 570 HIS B O 1
ATOM 12386 N N . ALA B 1 571 ? 35.031 -47.562 -6.707 1 84 571 ALA B N 1
ATOM 12387 C CA . ALA B 1 571 ? 34.969 -46.688 -7.855 1 84 571 ALA B CA 1
ATOM 12388 C C . ALA B 1 571 ? 36.281 -45.938 -8.062 1 84 571 ALA B C 1
ATOM 12390 O O . ALA B 1 571 ? 36.312 -44.688 -8.125 1 84 571 ALA B O 1
ATOM 12391 N N . GLU B 1 572 ? 37.406 -46.625 -8.211 1 83.06 572 GLU B N 1
ATOM 12392 C CA . GLU B 1 572 ? 38.719 -46 -8.305 1 83.06 572 GLU B CA 1
ATOM 12393 C C . GLU B 1 572 ? 38.844 -45.094 -9.523 1 83.06 572 GLU B C 1
ATOM 12395 O O . GLU B 1 572 ? 39.5 -44.062 -9.477 1 83.06 572 GLU B O 1
ATOM 12400 N N . GLY B 1 573 ? 38.156 -45.281 -10.516 1 88.69 573 GLY B N 1
ATOM 12401 C CA . GLY B 1 573 ? 38.25 -44.469 -11.727 1 88.69 573 GLY B CA 1
ATOM 12402 C C . GLY B 1 573 ? 37.312 -43.281 -11.727 1 88.69 573 GLY B C 1
ATOM 12403 O O . GLY B 1 573 ? 37.406 -42.406 -12.602 1 88.69 573 GLY B O 1
ATOM 12404 N N . CYS B 1 574 ? 36.562 -43.062 -10.664 1 93.94 574 CYS B N 1
ATOM 12405 C CA . CYS B 1 574 ? 35.594 -41.969 -10.625 1 93.94 574 CYS B CA 1
ATOM 12406 C C . CYS B 1 574 ? 36.25 -40.719 -10.062 1 93.94 574 CYS B C 1
ATOM 12408 O O . CYS B 1 574 ? 36.875 -40.75 -9.008 1 93.94 574 CYS B O 1
ATOM 12410 N N . ARG B 1 575 ? 36.125 -39.594 -10.758 1 96.44 575 ARG B N 1
ATOM 12411 C CA . ARG B 1 575 ? 36.656 -38.312 -10.344 1 96.44 575 ARG B CA 1
ATOM 12412 C C . ARG B 1 575 ? 35.562 -37.469 -9.641 1 96.44 575 ARG B C 1
ATOM 12414 O O . ARG B 1 575 ? 35.844 -36.812 -8.633 1 96.44 575 ARG B O 1
ATOM 12421 N N . ALA B 1 576 ? 34.438 -37.5 -10.133 1 97.19 576 ALA B N 1
ATOM 12422 C CA . ALA B 1 576 ? 33.281 -36.75 -9.609 1 97.19 576 ALA B CA 1
ATOM 12423 C C . ALA B 1 576 ? 31.969 -37.469 -9.922 1 97.19 576 ALA B C 1
ATOM 12425 O O . ALA B 1 576 ? 31.859 -38.156 -10.945 1 97.19 576 ALA B O 1
ATOM 12426 N N . VAL B 1 577 ? 30.984 -37.312 -9.062 1 96.94 577 VAL B N 1
ATOM 12427 C CA . VAL B 1 577 ? 29.734 -38.031 -9.203 1 96.94 577 VAL B CA 1
ATOM 12428 C C . VAL B 1 577 ? 28.562 -37.062 -8.992 1 96.94 577 VAL B C 1
ATOM 12430 O O . VAL B 1 577 ? 28.484 -36.406 -7.965 1 96.94 577 VAL B O 1
ATOM 12433 N N . CYS B 1 578 ? 27.703 -37.031 -10.016 1 96 578 CYS B N 1
ATOM 12434 C CA . CYS B 1 578 ? 26.453 -36.281 -9.883 1 96 578 CYS B CA 1
ATOM 12435 C C . CYS B 1 578 ? 25.406 -37.094 -9.125 1 96 578 CYS B C 1
ATOM 12437 O O . CYS B 1 578 ? 25.281 -38.281 -9.312 1 96 578 CYS B O 1
ATOM 12439 N N . ILE B 1 579 ? 24.688 -36.406 -8.273 1 96.31 579 ILE B N 1
ATOM 12440 C CA . ILE B 1 579 ? 23.656 -37.094 -7.492 1 96.31 579 ILE B CA 1
ATOM 12441 C C . ILE B 1 579 ? 22.281 -36.531 -7.848 1 96.31 579 ILE B C 1
ATOM 12443 O O . ILE B 1 579 ? 22.172 -35.438 -8.43 1 96.31 579 ILE B O 1
ATOM 12447 N N . ASP B 1 580 ? 21.266 -37.312 -7.594 1 97 580 ASP B N 1
ATOM 12448 C CA . ASP B 1 580 ? 19.891 -36.812 -7.727 1 97 580 ASP B CA 1
ATOM 12449 C C . ASP B 1 580 ? 19.5 -35.969 -6.508 1 97 580 ASP B C 1
ATOM 12451 O O . ASP B 1 580 ? 20.172 -36 -5.48 1 97 580 ASP B O 1
ATOM 12455 N N . GLU B 1 581 ? 18.406 -35.219 -6.719 1 96.38 581 GLU B N 1
ATOM 12456 C CA . GLU B 1 581 ? 17.922 -34.344 -5.645 1 96.38 581 GLU B CA 1
ATOM 12457 C C . GLU B 1 581 ? 16.406 -34.281 -5.613 1 96.38 581 GLU B C 1
ATOM 12459 O O . GLU B 1 581 ? 15.75 -34.531 -6.629 1 96.38 581 GLU B O 1
ATOM 12464 N N . ILE B 1 582 ? 15.867 -34.094 -4.457 1 97 582 ILE B N 1
ATOM 12465 C CA . ILE B 1 582 ? 14.508 -33.625 -4.281 1 97 582 ILE B CA 1
ATOM 12466 C C . ILE B 1 582 ? 14.539 -32.125 -3.896 1 97 582 ILE B C 1
ATOM 12468 O O . ILE B 1 582 ? 15.359 -31.719 -3.078 1 97 582 ILE B O 1
ATOM 12472 N N . GLN B 1 583 ? 13.703 -31.375 -4.539 1 96.69 583 GLN B N 1
ATOM 12473 C CA . GLN B 1 583 ? 13.75 -29.938 -4.309 1 96.69 583 GLN B CA 1
ATOM 12474 C C . GLN B 1 583 ? 12.438 -29.422 -3.717 1 96.69 583 GLN B C 1
ATOM 12476 O O . GLN B 1 583 ? 11.367 -29.953 -4.023 1 96.69 583 GLN B O 1
ATOM 12481 N N . ARG B 1 584 ? 12.562 -28.469 -2.918 1 94.62 584 ARG B N 1
ATOM 12482 C CA . ARG B 1 584 ? 11.422 -27.766 -2.322 1 94.62 584 ARG B CA 1
ATOM 12483 C C . ARG B 1 584 ? 11.18 -26.438 -3.012 1 94.62 584 ARG B C 1
ATOM 12485 O O . ARG B 1 584 ? 12.07 -25.594 -3.076 1 94.62 584 ARG B O 1
ATOM 12492 N N . ASP B 1 585 ? 10.039 -26.172 -3.496 1 90.62 585 ASP B N 1
ATOM 12493 C CA . ASP B 1 585 ? 9.758 -24.906 -4.172 1 90.62 585 ASP B CA 1
ATOM 12494 C C . ASP B 1 585 ? 9.445 -23.812 -3.164 1 90.62 585 ASP B C 1
ATOM 12496 O O . ASP B 1 585 ? 9.523 -24.031 -1.952 1 90.62 585 ASP B O 1
ATOM 12500 N N . GLU B 1 586 ? 9.164 -22.578 -3.662 1 83.38 586 GLU B N 1
ATOM 12501 C CA . GLU B 1 586 ? 8.977 -21.391 -2.83 1 83.38 586 GLU B CA 1
ATOM 12502 C C . GLU B 1 586 ? 7.801 -21.578 -1.87 1 83.38 586 GLU B C 1
ATOM 12504 O O . GLU B 1 586 ? 7.797 -21.016 -0.772 1 83.38 586 GLU B O 1
ATOM 12509 N N . ASN B 1 587 ? 6.91 -22.453 -2.234 1 83.25 587 ASN B N 1
ATOM 12510 C CA . ASN B 1 587 ? 5.734 -22.656 -1.396 1 83.25 587 ASN B CA 1
ATOM 12511 C C . ASN B 1 587 ? 5.945 -23.812 -0.414 1 83.25 587 ASN B C 1
ATOM 12513 O O . ASN B 1 587 ? 5.172 -23.969 0.533 1 83.25 587 ASN B O 1
ATOM 12517 N N . GLY B 1 588 ? 6.953 -24.625 -0.703 1 88.38 588 GLY B N 1
ATOM 12518 C CA . GLY B 1 588 ? 7.277 -25.703 0.214 1 88.38 588 GLY B CA 1
ATOM 12519 C C . GLY B 1 588 ? 6.973 -27.078 -0.352 1 88.38 588 GLY B C 1
ATOM 12520 O O . GLY B 1 588 ? 7.297 -28.094 0.264 1 88.38 588 GLY B O 1
ATOM 12521 N N . ALA B 1 589 ? 6.371 -27.172 -1.501 1 94.06 589 ALA B N 1
ATOM 12522 C CA . ALA B 1 589 ? 6.09 -28.438 -2.152 1 94.06 589 ALA B CA 1
ATOM 12523 C C . ALA B 1 589 ? 7.367 -29.062 -2.703 1 94.06 589 ALA B C 1
ATOM 12525 O O . ALA B 1 589 ? 8.336 -28.359 -2.998 1 94.06 589 ALA B O 1
ATOM 12526 N N . LEU B 1 590 ? 7.371 -30.359 -2.791 1 96.56 590 LEU B N 1
ATOM 12527 C CA . LEU B 1 590 ? 8.562 -31.078 -3.232 1 96.56 590 LEU B CA 1
ATOM 12528 C C . LEU B 1 590 ? 8.445 -31.469 -4.703 1 96.56 590 LEU B C 1
ATOM 12530 O O . LEU B 1 590 ? 7.352 -31.781 -5.184 1 96.56 590 LEU B O 1
ATOM 12534 N N . THR B 1 591 ? 9.508 -31.453 -5.355 1 95.69 591 THR B N 1
ATOM 12535 C CA . THR B 1 591 ? 9.633 -31.922 -6.727 1 95.69 591 THR B CA 1
ATOM 12536 C C . THR B 1 591 ? 10.922 -32.719 -6.914 1 95.69 591 THR B C 1
ATOM 12538 O O . THR B 1 591 ? 11.875 -32.531 -6.148 1 95.69 591 THR B O 1
ATOM 12541 N N . ASP B 1 592 ? 10.891 -33.656 -7.816 1 96.19 592 ASP B N 1
ATOM 12542 C CA . ASP B 1 592 ? 12.062 -34.469 -8.031 1 96.19 592 ASP B CA 1
ATOM 12543 C C . ASP B 1 592 ? 12.953 -33.906 -9.133 1 96.19 592 ASP B C 1
ATOM 12545 O O . ASP B 1 592 ? 12.453 -33.312 -10.086 1 96.19 592 ASP B O 1
ATOM 12549 N N . VAL B 1 593 ? 14.203 -34.031 -8.953 1 96.75 593 VAL B N 1
ATOM 12550 C CA . VAL B 1 593 ? 15.219 -33.812 -9.977 1 96.75 593 VAL B CA 1
ATOM 12551 C C . VAL B 1 593 ? 16.062 -35.094 -10.141 1 96.75 593 VAL B C 1
ATOM 12553 O O . VAL B 1 593 ? 17.125 -35.219 -9.516 1 96.75 593 VAL B O 1
ATOM 12556 N N . PHE B 1 594 ? 15.57 -35.938 -10.945 1 97.19 594 PHE B N 1
ATOM 12557 C CA . PHE B 1 594 ? 16.266 -37.156 -11.305 1 97.19 594 PHE B CA 1
ATOM 12558 C C . PHE B 1 594 ? 17.062 -36.969 -12.586 1 97.19 594 PHE B C 1
ATOM 12560 O O . PHE B 1 594 ? 16.5 -37.031 -13.688 1 97.19 594 PHE B O 1
ATOM 12567 N N . ARG B 1 595 ? 18.344 -36.875 -12.406 1 97.25 595 ARG B N 1
ATOM 12568 C CA . ARG B 1 595 ? 19.25 -36.531 -13.5 1 97.25 595 ARG B CA 1
ATOM 12569 C C . ARG B 1 595 ? 19.594 -37.75 -14.336 1 97.25 595 ARG B C 1
ATOM 12571 O O . ARG B 1 595 ? 19.578 -38.875 -13.844 1 97.25 595 ARG B O 1
ATOM 12578 N N . PRO B 1 596 ? 19.844 -37.531 -15.641 1 96.38 596 PRO B N 1
ATOM 12579 C CA . PRO B 1 596 ? 20.375 -38.625 -16.453 1 96.38 596 PRO B CA 1
ATOM 12580 C C . PRO B 1 596 ? 21.844 -38.938 -16.141 1 96.38 596 PRO B C 1
ATOM 12582 O O . PRO B 1 596 ? 22.438 -38.281 -15.273 1 96.38 596 PRO B O 1
ATOM 12585 N N . GLY B 1 597 ? 22.359 -40 -16.781 1 93.12 597 GLY B N 1
ATOM 12586 C CA . GLY B 1 597 ? 23.812 -40.125 -16.719 1 93.12 597 GLY B CA 1
ATOM 12587 C C . GLY B 1 597 ? 24.547 -38.875 -17.109 1 93.12 597 GLY B C 1
ATOM 12588 O O . GLY B 1 597 ? 23.922 -37.875 -17.438 1 93.12 597 GLY B O 1
ATOM 12589 N N . PHE B 1 598 ? 25.812 -38.875 -16.984 1 91.25 598 PHE B N 1
ATOM 12590 C CA . PHE B 1 598 ? 26.531 -37.656 -17.312 1 91.25 598 PHE B CA 1
ATOM 12591 C C . PHE B 1 598 ? 26.172 -37.188 -18.703 1 91.25 598 PHE B C 1
ATOM 12593 O O . PHE B 1 598 ? 26.312 -37.938 -19.672 1 91.25 598 PHE B O 1
ATOM 12600 N N . ASN B 1 599 ? 25.609 -36.031 -18.828 1 96.06 599 ASN B N 1
ATOM 12601 C CA . ASN B 1 599 ? 25.094 -35.375 -20.016 1 96.06 599 ASN B CA 1
ATOM 12602 C C . ASN B 1 599 ? 25.719 -34 -20.219 1 96.06 599 ASN B C 1
ATOM 12604 O O . ASN B 1 599 ? 25.203 -33 -19.703 1 96.06 599 ASN B O 1
ATOM 12608 N N . PRO B 1 600 ? 26.828 -33.969 -20.969 1 96.19 600 PRO B N 1
ATOM 12609 C CA . PRO B 1 600 ? 27.609 -32.719 -21.062 1 96.19 600 PRO B CA 1
ATOM 12610 C C . PRO B 1 600 ? 26.797 -31.562 -21.672 1 96.19 600 PRO B C 1
ATOM 12612 O O . PRO B 1 600 ? 26.938 -30.422 -21.25 1 96.19 600 PRO B O 1
ATOM 12615 N N . ASP B 1 601 ? 26.016 -31.875 -22.656 1 97.44 601 ASP B N 1
ATOM 12616 C CA . ASP B 1 601 ? 25.234 -30.812 -23.297 1 97.44 601 ASP B CA 1
ATOM 12617 C C . ASP B 1 601 ? 24.203 -30.234 -22.328 1 97.44 601 ASP B C 1
ATOM 12619 O O . ASP B 1 601 ? 23.984 -29.031 -22.266 1 97.44 601 ASP B O 1
ATOM 12623 N N . LEU B 1 602 ? 23.562 -31.109 -21.609 1 97.12 602 LEU B N 1
ATOM 12624 C CA . LEU B 1 602 ? 22.594 -30.641 -20.625 1 97.12 602 LEU B CA 1
ATOM 12625 C C . LEU B 1 602 ? 23.281 -29.828 -19.531 1 97.12 602 LEU B C 1
ATOM 12627 O O . LEU B 1 602 ? 22.719 -28.859 -19.016 1 97.12 602 LEU B O 1
ATOM 12631 N N . LEU B 1 603 ? 24.5 -30.234 -19.109 1 97.44 603 LEU B N 1
ATOM 12632 C CA . LEU B 1 603 ? 25.297 -29.516 -18.125 1 97.44 603 LEU B CA 1
ATOM 12633 C C . LEU B 1 603 ? 25.547 -28.078 -18.562 1 97.44 603 LEU B C 1
ATOM 12635 O O . LEU B 1 603 ? 25.391 -27.141 -17.781 1 97.44 603 LEU B O 1
ATOM 12639 N N . LEU B 1 604 ? 25.875 -27.953 -19.828 1 97.38 604 LEU B N 1
ATOM 12640 C CA . LEU B 1 604 ? 26.172 -26.641 -20.359 1 97.38 604 LEU B CA 1
ATOM 12641 C C . LEU B 1 604 ? 24.906 -25.812 -20.531 1 97.38 604 LEU B C 1
ATOM 12643 O O . LEU B 1 604 ? 24.922 -24.594 -20.422 1 97.38 604 LEU B O 1
ATOM 12647 N N . SER B 1 605 ? 23.812 -26.484 -20.781 1 97 605 SER B N 1
ATOM 12648 C CA . SER B 1 605 ? 22.578 -25.812 -21.125 1 97 605 SER B CA 1
ATOM 12649 C C . SER B 1 605 ? 21.812 -25.375 -19.875 1 97 605 SER B C 1
ATOM 12651 O O . SER B 1 605 ? 21.125 -24.344 -19.891 1 97 605 SER B O 1
ATOM 12653 N N . VAL B 1 606 ? 21.859 -26.203 -18.797 1 96.88 606 VAL B N 1
ATOM 12654 C CA . VAL B 1 606 ? 21.109 -25.875 -17.578 1 96.88 606 VAL B CA 1
ATOM 12655 C C . VAL B 1 606 ? 21.969 -26.172 -16.359 1 96.88 606 VAL B C 1
ATOM 12657 O O . VAL B 1 606 ? 21.625 -27.016 -15.539 1 96.88 606 VAL B O 1
ATOM 12660 N N . PRO B 1 607 ? 22.922 -25.391 -16.141 1 96.62 607 PRO B N 1
ATOM 12661 C CA . PRO B 1 607 ? 23.828 -25.672 -15.023 1 96.62 607 PRO B CA 1
ATOM 12662 C C . PRO B 1 607 ? 23.125 -25.625 -13.664 1 96.62 607 PRO B C 1
ATOM 12664 O O . PRO B 1 607 ? 23.484 -26.375 -12.75 1 96.62 607 PRO B O 1
ATOM 12667 N N . ALA B 1 608 ? 22.141 -24.844 -13.523 1 94.94 608 ALA B N 1
ATOM 12668 C CA . ALA B 1 608 ? 21.453 -24.688 -12.25 1 94.94 608 ALA B CA 1
ATOM 12669 C C . ALA B 1 608 ? 20.844 -26 -11.781 1 94.94 608 ALA B C 1
ATOM 12671 O O . ALA B 1 608 ? 20.656 -26.219 -10.578 1 94.94 608 ALA B O 1
ATOM 12672 N N . LEU B 1 609 ? 20.578 -26.938 -12.672 1 95.56 609 LEU B N 1
ATOM 12673 C CA . LEU B 1 609 ? 19.969 -28.219 -12.32 1 95.56 609 LEU B CA 1
ATOM 12674 C C . LEU B 1 609 ? 21 -29.344 -12.422 1 95.56 609 LEU B C 1
ATOM 12676 O O . LEU B 1 609 ? 20.828 -30.391 -11.805 1 95.56 609 LEU B O 1
ATOM 12680 N N . MET B 1 610 ? 22.094 -29.062 -13.125 1 96.81 610 MET B N 1
ATOM 12681 C CA . MET B 1 610 ? 23 -30.172 -13.422 1 96.81 610 MET B CA 1
ATOM 12682 C C . MET B 1 610 ? 24.297 -30.031 -12.656 1 96.81 610 MET B C 1
ATOM 12684 O O . MET B 1 610 ? 25.047 -31 -12.492 1 96.81 610 MET B O 1
ATOM 12688 N N . ALA B 1 611 ? 24.547 -28.859 -12.133 1 96.62 611 ALA B N 1
ATOM 12689 C CA . ALA B 1 611 ? 25.922 -28.625 -11.664 1 96.62 611 ALA B CA 1
ATOM 12690 C C . ALA B 1 611 ? 25.969 -28.547 -10.141 1 96.62 611 ALA B C 1
ATOM 12692 O O . ALA B 1 611 ? 27.047 -28.359 -9.562 1 96.62 611 ALA B O 1
ATOM 12693 N N . ARG B 1 612 ? 24.875 -28.75 -9.492 1 95.12 612 ARG B N 1
ATOM 12694 C CA . ARG B 1 612 ? 24.859 -28.547 -8.047 1 95.12 612 ARG B CA 1
ATOM 12695 C C . ARG B 1 612 ? 25.062 -29.859 -7.301 1 95.12 612 ARG B C 1
ATOM 12697 O O . ARG B 1 612 ? 24.594 -30.906 -7.742 1 95.12 612 ARG B O 1
ATOM 12704 N N . HIS B 1 613 ? 25.797 -29.797 -6.168 1 97.12 613 HIS B N 1
ATOM 12705 C CA . HIS B 1 613 ? 25.906 -30.812 -5.141 1 97.12 613 HIS B CA 1
ATOM 12706 C C . HIS B 1 613 ? 26.578 -32.062 -5.68 1 97.12 613 HIS B C 1
ATOM 12708 O O . HIS B 1 613 ? 26.094 -33.188 -5.477 1 97.12 613 HIS B O 1
ATOM 12714 N N . TRP B 1 614 ? 27.641 -31.891 -6.359 1 97.88 614 TRP B N 1
ATOM 12715 C CA . TRP B 1 614 ? 28.438 -33.031 -6.84 1 97.88 614 TRP B CA 1
ATOM 12716 C C . TRP B 1 614 ? 29.312 -33.594 -5.73 1 97.88 614 TRP B C 1
ATOM 12718 O O . TRP B 1 614 ? 29.797 -32.844 -4.879 1 97.88 614 TRP B O 1
ATOM 12728 N N . LEU B 1 615 ? 29.484 -34.875 -5.672 1 97.62 615 LEU B N 1
ATOM 12729 C CA . LEU B 1 615 ? 30.547 -35.5 -4.91 1 97.62 615 LEU B CA 1
ATOM 12730 C C . LEU B 1 615 ? 31.859 -35.531 -5.707 1 97.62 615 LEU B C 1
ATOM 12732 O O . LEU B 1 615 ? 31.938 -36.125 -6.77 1 97.62 615 LEU B O 1
ATOM 12736 N N . ILE B 1 616 ? 32.875 -34.844 -5.219 1 97.94 616 ILE B N 1
ATOM 12737 C CA . ILE B 1 616 ? 34.125 -34.719 -5.926 1 97.94 616 ILE B CA 1
ATOM 12738 C C . ILE B 1 616 ? 35.25 -35.375 -5.102 1 97.94 616 ILE B C 1
ATOM 12740 O O . ILE B 1 616 ? 35.344 -35.125 -3.898 1 97.94 616 ILE B O 1
ATOM 12744 N N . ARG B 1 617 ? 36 -36.188 -5.75 1 97.06 617 ARG B N 1
ATOM 12745 C CA . ARG B 1 617 ? 37.156 -36.719 -5.043 1 97.06 617 ARG B CA 1
ATOM 12746 C C . ARG B 1 617 ? 38.062 -35.594 -4.535 1 97.06 617 ARG B C 1
ATOM 12748 O O . ARG B 1 617 ? 38.375 -34.656 -5.27 1 97.06 617 ARG B O 1
ATOM 12755 N N . ARG B 1 618 ? 38.469 -35.719 -3.287 1 96.56 618 ARG B N 1
ATOM 12756 C CA . ARG B 1 618 ? 39.25 -34.656 -2.643 1 96.56 618 ARG B CA 1
ATOM 12757 C C . ARG B 1 618 ? 40.5 -34.344 -3.43 1 96.56 618 ARG B C 1
ATOM 12759 O O . ARG B 1 618 ? 40.781 -33.156 -3.703 1 96.56 618 ARG B O 1
ATOM 12766 N N . ASP B 1 619 ? 41.219 -35.344 -3.873 1 95.25 619 ASP B N 1
ATOM 12767 C CA . ASP B 1 619 ? 42.469 -35.156 -4.602 1 95.25 619 ASP B CA 1
ATOM 12768 C C . ASP B 1 619 ? 42.219 -34.469 -5.949 1 95.25 619 ASP B C 1
ATOM 12770 O O . ASP B 1 619 ? 43.031 -33.656 -6.383 1 95.25 619 ASP B O 1
ATOM 12774 N N . VAL B 1 620 ? 41.188 -34.844 -6.559 1 96.56 620 VAL B N 1
ATOM 12775 C CA . VAL B 1 620 ? 40.812 -34.25 -7.848 1 96.56 620 VAL B CA 1
ATOM 12776 C C . VAL B 1 620 ? 40.5 -32.781 -7.672 1 96.56 620 VAL B C 1
ATOM 12778 O O . VAL B 1 620 ? 40.906 -31.953 -8.492 1 96.56 620 VAL B O 1
ATOM 12781 N N . LEU B 1 621 ? 39.812 -32.438 -6.598 1 97.44 621 LEU B N 1
ATOM 12782 C CA . LEU B 1 621 ? 39.438 -31.047 -6.312 1 97.44 621 LEU B CA 1
ATOM 12783 C C . LEU B 1 621 ? 40.688 -30.203 -6.055 1 97.44 621 LEU B C 1
ATOM 12785 O O . LEU B 1 621 ? 40.844 -29.109 -6.598 1 97.44 621 LEU B O 1
ATOM 12789 N N . VAL B 1 622 ? 41.625 -30.75 -5.289 1 96.38 622 VAL B N 1
ATOM 12790 C CA . VAL B 1 622 ? 42.844 -30.031 -4.938 1 96.38 622 VAL B CA 1
ATOM 12791 C C . VAL B 1 622 ? 43.75 -29.875 -6.176 1 96.38 622 VAL B C 1
ATOM 12793 O O . VAL B 1 622 ? 44.281 -28.797 -6.418 1 96.38 622 VAL B O 1
ATOM 12796 N N . GLU B 1 623 ? 43.812 -30.891 -6.961 1 95.62 623 GLU B N 1
ATOM 12797 C CA . GLU B 1 623 ? 44.625 -30.875 -8.172 1 95.62 623 GLU B CA 1
ATOM 12798 C C . GLU B 1 623 ? 44.062 -29.875 -9.188 1 95.62 623 GLU B C 1
ATOM 12800 O O . GLU B 1 623 ? 44.812 -29.25 -9.938 1 95.62 623 GLU B O 1
ATOM 12805 N N . ALA B 1 624 ? 42.844 -29.656 -9.18 1 96 624 ALA B N 1
ATOM 12806 C CA . ALA B 1 624 ? 42.188 -28.75 -10.125 1 96 624 ALA B CA 1
ATOM 12807 C C . ALA B 1 624 ? 42.312 -27.297 -9.656 1 96 624 ALA B C 1
ATOM 12809 O O . ALA B 1 624 ? 41.875 -26.375 -10.359 1 96 624 ALA B O 1
ATOM 12810 N N . GLY B 1 625 ? 42.844 -27.047 -8.469 1 95.06 625 GLY B N 1
ATOM 12811 C CA . GLY B 1 625 ? 43.031 -25.703 -7.949 1 95.06 625 GLY B CA 1
ATOM 12812 C C . GLY B 1 625 ? 41.875 -25.25 -7.07 1 95.06 625 GLY B C 1
ATOM 12813 O O . GLY B 1 625 ? 41.812 -24.062 -6.707 1 95.06 625 GLY B O 1
ATOM 12814 N N . GLY B 1 626 ? 40.969 -26.156 -6.766 1 97.06 626 GLY B N 1
ATOM 12815 C CA . GLY B 1 626 ? 39.844 -25.828 -5.906 1 97.06 626 GLY B CA 1
ATOM 12816 C C . GLY B 1 626 ? 38.781 -24.984 -6.594 1 97.06 626 GLY B C 1
ATOM 12817 O O . GLY B 1 626 ? 38.688 -25 -7.82 1 97.06 626 GLY B O 1
ATOM 12818 N N . TYR B 1 627 ? 37.906 -24.328 -5.816 1 97.38 627 TYR B N 1
ATOM 12819 C CA . TYR B 1 627 ? 36.906 -23.422 -6.32 1 97.38 627 TYR B CA 1
ATOM 12820 C C . TYR B 1 627 ? 37.5 -22.062 -6.664 1 97.38 627 TYR B C 1
ATOM 12822 O O . TYR B 1 627 ? 38.5 -21.672 -6.094 1 97.38 627 TYR B O 1
ATOM 12830 N N . SER B 1 628 ? 36.875 -21.375 -7.582 1 95.5 628 SER B N 1
ATOM 12831 C CA . SER B 1 628 ? 37.344 -20.047 -7.977 1 95.5 628 SER B CA 1
ATOM 12832 C C . SER B 1 628 ? 36.469 -18.938 -7.438 1 95.5 628 SER B C 1
ATOM 12834 O O . SER B 1 628 ? 35.25 -18.938 -7.699 1 95.5 628 SER B O 1
ATOM 12836 N N . ALA B 1 629 ? 37.031 -18 -6.766 1 92.31 629 ALA B N 1
ATOM 12837 C CA . ALA B 1 629 ? 36.312 -16.859 -6.203 1 92.31 629 ALA B CA 1
ATOM 12838 C C . ALA B 1 629 ? 35.781 -15.953 -7.305 1 92.31 629 ALA B C 1
ATOM 12840 O O . ALA B 1 629 ? 34.906 -15.141 -7.066 1 92.31 629 ALA B O 1
ATOM 12841 N N . ASP B 1 630 ? 36.312 -16.125 -8.461 1 87.69 630 ASP B N 1
ATOM 12842 C CA . ASP B 1 630 ? 35.906 -15.297 -9.586 1 87.69 630 ASP B CA 1
ATOM 12843 C C . ASP B 1 630 ? 34.469 -15.672 -10.031 1 87.69 630 ASP B C 1
ATOM 12845 O O . ASP B 1 630 ? 33.812 -14.898 -10.727 1 87.69 630 ASP B O 1
ATOM 12849 N N . TYR B 1 631 ? 34.125 -16.859 -9.672 1 93.81 631 TYR B N 1
ATOM 12850 C CA . TYR B 1 631 ? 32.812 -17.344 -10.07 1 93.81 631 TYR B CA 1
ATOM 12851 C C . TYR B 1 631 ? 32 -17.781 -8.852 1 93.81 631 TYR B C 1
ATOM 12853 O O . TYR B 1 631 ? 31.5 -18.906 -8.797 1 93.81 631 TYR B O 1
ATOM 12861 N N . ARG B 1 632 ? 31.672 -16.859 -8.039 1 90.69 632 ARG B N 1
ATOM 12862 C CA . ARG B 1 632 ? 31.078 -17.094 -6.73 1 90.69 632 ARG B CA 1
ATOM 12863 C C . ARG B 1 632 ? 29.672 -17.703 -6.867 1 90.69 632 ARG B C 1
ATOM 12865 O O . ARG B 1 632 ? 29.25 -18.5 -6.035 1 90.69 632 ARG B O 1
ATOM 12872 N N . ASP B 1 633 ? 28.922 -17.328 -7.914 1 92 633 ASP B N 1
ATOM 12873 C CA . ASP B 1 633 ? 27.562 -17.812 -8.094 1 92 633 ASP B CA 1
ATOM 12874 C C . ASP B 1 633 ? 27.516 -19.016 -9.031 1 92 633 ASP B C 1
ATOM 12876 O O . ASP B 1 633 ? 26.438 -19.422 -9.484 1 92 633 ASP B O 1
ATOM 12880 N N . ALA B 1 634 ? 28.75 -19.609 -9.336 1 96.5 634 ALA B N 1
ATOM 12881 C CA . ALA B 1 634 ? 28.875 -20.781 -10.188 1 96.5 634 ALA B CA 1
ATOM 12882 C C . ALA B 1 634 ? 30.094 -21.609 -9.805 1 96.5 634 ALA B C 1
ATOM 12884 O O . ALA B 1 634 ? 30.828 -22.078 -10.68 1 96.5 634 ALA B O 1
ATOM 12885 N N . LEU B 1 635 ? 30.328 -21.812 -8.539 1 96.75 635 LEU B N 1
ATOM 12886 C CA . LEU B 1 635 ? 31.547 -22.453 -8.039 1 96.75 635 LEU B CA 1
ATOM 12887 C C . LEU B 1 635 ? 31.672 -23.875 -8.594 1 96.75 635 LEU B C 1
ATOM 12889 O O . LEU B 1 635 ? 32.688 -24.203 -9.203 1 96.75 635 LEU B O 1
ATOM 12893 N N . GLU B 1 636 ? 30.625 -24.625 -8.445 1 97.69 636 GLU B N 1
ATOM 12894 C CA . GLU B 1 636 ? 30.688 -26.016 -8.859 1 97.69 636 GLU B CA 1
ATOM 12895 C C . GLU B 1 636 ? 30.703 -26.141 -10.383 1 97.69 636 GLU B C 1
ATOM 12897 O O . GLU B 1 636 ? 31.422 -26.969 -10.938 1 97.69 636 GLU B O 1
ATOM 12902 N N . PHE B 1 637 ? 29.938 -25.328 -11.047 1 97.44 637 PHE B N 1
ATOM 12903 C CA . PHE B 1 637 ? 29.891 -25.344 -12.5 1 97.44 637 PHE B CA 1
ATOM 12904 C C . PHE B 1 637 ? 31.266 -25.062 -13.094 1 97.44 637 PHE B C 1
ATOM 12906 O O . PHE B 1 637 ? 31.734 -25.797 -13.977 1 97.44 637 PHE B O 1
ATOM 12913 N N . ASP B 1 638 ? 31.891 -24.062 -12.578 1 98 638 ASP B N 1
ATOM 12914 C CA . ASP B 1 638 ? 33.25 -23.719 -13.031 1 98 638 ASP B CA 1
ATOM 12915 C C . ASP B 1 638 ? 34.219 -24.875 -12.805 1 98 638 ASP B C 1
ATOM 12917 O O . ASP B 1 638 ? 35 -25.203 -13.688 1 98 638 ASP B O 1
ATOM 12921 N N . LEU B 1 639 ? 34.125 -25.406 -11.648 1 97.81 639 LEU B N 1
ATOM 12922 C CA . LEU B 1 639 ? 35 -26.516 -11.312 1 97.81 639 LEU B CA 1
ATOM 12923 C C . LEU B 1 639 ? 34.781 -27.688 -12.266 1 97.81 639 LEU B C 1
ATOM 12925 O O . LEU B 1 639 ? 35.75 -28.281 -12.75 1 97.81 639 LEU B O 1
ATOM 12929 N N . LEU B 1 640 ? 33.594 -28.062 -12.531 1 97.88 640 LEU B N 1
ATOM 12930 C CA . LEU B 1 640 ? 33.281 -29.188 -13.414 1 97.88 640 LEU B CA 1
ATOM 12931 C C . LEU B 1 640 ? 33.812 -28.922 -14.82 1 97.88 640 LEU B C 1
ATOM 12933 O O . LEU B 1 640 ? 34.312 -29.844 -15.469 1 97.88 640 LEU B O 1
ATOM 12937 N N . LEU B 1 641 ? 33.656 -27.734 -15.305 1 97.62 641 LEU B N 1
ATOM 12938 C CA . LEU B 1 641 ? 34.188 -27.391 -16.625 1 97.62 641 LEU B CA 1
ATOM 12939 C C . LEU B 1 641 ? 35.688 -27.562 -16.656 1 97.62 641 LEU B C 1
ATOM 12941 O O . LEU B 1 641 ? 36.25 -28.094 -17.625 1 97.62 641 LEU B O 1
ATOM 12945 N N . ARG B 1 642 ? 36.375 -27.172 -15.625 1 97.19 642 ARG B N 1
ATOM 12946 C CA . ARG B 1 642 ? 37.812 -27.328 -15.562 1 97.19 642 ARG B CA 1
ATOM 12947 C C . ARG B 1 642 ? 38.188 -28.797 -15.492 1 97.19 642 ARG B C 1
ATOM 12949 O O . ARG B 1 642 ? 39.219 -29.203 -16.062 1 97.19 642 ARG B O 1
ATOM 12956 N N . LEU B 1 643 ? 37.406 -29.578 -14.789 1 96.94 643 LEU B N 1
ATOM 12957 C CA . LEU B 1 643 ? 37.688 -31.016 -14.75 1 96.94 643 LEU B CA 1
ATOM 12958 C C . LEU B 1 643 ? 37.562 -31.625 -16.141 1 96.94 643 LEU B C 1
ATOM 12960 O O . LEU B 1 643 ? 38.344 -32.5 -16.516 1 96.94 643 LEU B O 1
ATOM 12964 N N . ILE B 1 644 ? 36.562 -31.219 -16.844 1 96.19 644 ILE B N 1
ATOM 12965 C CA . ILE B 1 644 ? 36.375 -31.719 -18.203 1 96.19 644 ILE B CA 1
ATOM 12966 C C . ILE B 1 644 ? 37.562 -31.281 -19.078 1 96.19 644 ILE B C 1
ATOM 12968 O O . ILE B 1 644 ? 38.062 -32.094 -19.875 1 96.19 644 ILE B O 1
ATOM 12972 N N . GLU B 1 645 ? 38.031 -30.078 -18.906 1 95.31 645 GLU B N 1
ATOM 12973 C CA . GLU B 1 645 ? 39.156 -29.562 -19.672 1 95.31 645 GLU B CA 1
ATOM 12974 C C . GLU B 1 645 ? 40.438 -30.359 -19.406 1 95.31 645 GLU B C 1
ATOM 12976 O O . GLU B 1 645 ? 41.188 -30.641 -20.328 1 95.31 645 GLU B O 1
ATOM 12981 N N . GLN B 1 646 ? 40.562 -30.766 -18.234 1 92.75 646 GLN B N 1
ATOM 12982 C CA . GLN B 1 646 ? 41.812 -31.406 -17.812 1 92.75 646 GLN B CA 1
ATOM 12983 C C . GLN B 1 646 ? 41.781 -32.906 -18.047 1 92.75 646 GLN B C 1
ATOM 12985 O O . GLN B 1 646 ? 42.781 -33.5 -18.453 1 92.75 646 GLN B O 1
ATOM 12990 N N . GLY B 1 647 ? 40.625 -33.438 -17.828 1 91.75 647 GLY B N 1
ATOM 12991 C CA . GLY B 1 647 ? 40.625 -34.906 -17.844 1 91.75 647 GLY B CA 1
ATOM 12992 C C . GLY B 1 647 ? 39.531 -35.469 -18.734 1 91.75 647 GLY B C 1
ATOM 12993 O O . GLY B 1 647 ? 39.312 -36.688 -18.75 1 91.75 647 GLY B O 1
ATOM 12994 N N . GLY B 1 648 ? 38.969 -34.688 -19.469 1 91.5 648 GLY B N 1
ATOM 12995 C CA . GLY B 1 648 ? 37.906 -35.188 -20.344 1 91.5 648 GLY B CA 1
ATOM 12996 C C . GLY B 1 648 ? 36.688 -35.656 -19.578 1 91.5 648 GLY B C 1
ATOM 12997 O O . GLY B 1 648 ? 36.469 -35.219 -18.422 1 91.5 648 GLY B O 1
ATOM 12998 N N . LEU B 1 649 ? 35.875 -36.5 -20.172 1 92.06 649 LEU B N 1
ATOM 12999 C CA . LEU B 1 649 ? 34.594 -36.906 -19.609 1 92.06 649 LEU B CA 1
ATOM 13000 C C . LEU B 1 649 ? 34.75 -38.156 -18.766 1 92.06 649 LEU B C 1
ATOM 13002 O O . LEU B 1 649 ? 33.844 -38.531 -18 1 92.06 649 LEU B O 1
ATOM 13006 N N . ALA B 1 650 ? 35.844 -38.75 -18.859 1 90.31 650 ALA B N 1
ATOM 13007 C CA . ALA B 1 650 ? 36.094 -39.969 -18.141 1 90.31 650 ALA B CA 1
ATOM 13008 C C . ALA B 1 650 ? 36.062 -39.75 -16.625 1 90.31 650 ALA B C 1
ATOM 13010 O O . ALA B 1 650 ? 36.594 -38.719 -16.156 1 90.31 650 ALA B O 1
ATOM 13011 N N . GLY B 1 651 ? 35.438 -40.594 -15.945 1 93.62 651 GLY B N 1
ATOM 13012 C CA . GLY B 1 651 ? 35.438 -40.531 -14.492 1 93.62 651 GLY B CA 1
ATOM 13013 C C . GLY B 1 651 ? 34.312 -39.656 -13.945 1 93.62 651 GLY B C 1
ATOM 13014 O O . GLY B 1 651 ? 34.156 -39.531 -12.727 1 93.62 651 GLY B O 1
ATOM 13015 N N . LEU B 1 652 ? 33.625 -39 -14.797 1 95.12 652 LEU B N 1
ATOM 13016 C CA . LEU B 1 652 ? 32.438 -38.281 -14.383 1 95.12 652 LEU B CA 1
ATOM 13017 C C . LEU B 1 652 ? 31.203 -39.188 -14.43 1 95.12 652 LEU B C 1
ATOM 13019 O O . LEU B 1 652 ? 30.844 -39.688 -15.492 1 95.12 652 LEU B O 1
ATOM 13023 N N . ALA B 1 653 ? 30.594 -39.406 -13.328 1 94.44 653 ALA B N 1
ATOM 13024 C CA . ALA B 1 653 ? 29.562 -40.438 -13.219 1 94.44 653 ALA B CA 1
ATOM 13025 C C . ALA B 1 653 ? 28.297 -39.875 -12.562 1 94.44 653 ALA B C 1
ATOM 13027 O O . ALA B 1 653 ? 28.234 -38.688 -12.227 1 94.44 653 ALA B O 1
ATOM 13028 N N . HIS B 1 654 ? 27.266 -40.719 -12.531 1 95.31 654 HIS B N 1
ATOM 13029 C CA . HIS B 1 654 ? 25.984 -40.375 -11.93 1 95.31 654 HIS B CA 1
ATOM 13030 C C . HIS B 1 654 ? 25.516 -41.469 -10.969 1 95.31 654 HIS B C 1
ATOM 13032 O O . HIS B 1 654 ? 25.672 -42.656 -11.258 1 95.31 654 HIS B O 1
ATOM 13038 N N . LEU B 1 655 ? 25.109 -41.031 -9.852 1 94.06 655 LEU B N 1
ATOM 13039 C CA . LEU B 1 655 ? 24.469 -41.906 -8.883 1 94.06 655 LEU B CA 1
ATOM 13040 C C . LEU B 1 655 ? 22.953 -41.688 -8.867 1 94.06 655 LEU B C 1
ATOM 13042 O O . LEU B 1 655 ? 22.5 -40.594 -8.516 1 94.06 655 LEU B O 1
ATOM 13046 N N . ASP B 1 656 ? 22.156 -42.656 -9.281 1 93.19 656 ASP B N 1
ATOM 13047 C CA . ASP B 1 656 ? 20.703 -42.531 -9.375 1 93.19 656 ASP B CA 1
ATOM 13048 C C . ASP B 1 656 ? 20.047 -42.594 -7.996 1 93.19 656 ASP B C 1
ATOM 13050 O O . ASP B 1 656 ? 19.172 -43.406 -7.754 1 93.19 656 ASP B O 1
ATOM 13054 N N . GLU B 1 657 ? 20.484 -41.75 -7.125 1 94.81 657 GLU B N 1
ATOM 13055 C CA . GLU B 1 657 ? 20 -41.656 -5.75 1 94.81 657 GLU B CA 1
ATOM 13056 C C . GLU B 1 657 ? 19.969 -40.219 -5.25 1 94.81 657 GLU B C 1
ATOM 13058 O O . GLU B 1 657 ? 21 -39.531 -5.293 1 94.81 657 GLU B O 1
ATOM 13063 N N . PRO B 1 658 ? 18.781 -39.844 -4.773 1 96.44 658 PRO B N 1
ATOM 13064 C CA . PRO B 1 658 ? 18.781 -38.5 -4.176 1 96.44 658 PRO B CA 1
ATOM 13065 C C . PRO B 1 658 ? 19.469 -38.469 -2.814 1 96.44 658 PRO B C 1
ATOM 13067 O O . PRO B 1 658 ? 19.109 -39.219 -1.913 1 96.44 658 PRO B O 1
ATOM 13070 N N . LEU B 1 659 ? 20.406 -37.594 -2.646 1 96.69 659 LEU B N 1
ATOM 13071 C CA . LEU B 1 659 ? 21.125 -37.469 -1.385 1 96.69 659 LEU B CA 1
ATOM 13072 C C . LEU B 1 659 ? 20.562 -36.312 -0.557 1 96.69 659 LEU B C 1
ATOM 13074 O O . LEU B 1 659 ? 20.75 -36.25 0.661 1 96.69 659 LEU B O 1
ATOM 13078 N N . LEU B 1 660 ? 19.922 -35.406 -1.275 1 96.62 660 LEU B N 1
ATOM 13079 C CA . LEU B 1 660 ? 19.516 -34.188 -0.596 1 96.62 660 LEU B CA 1
ATOM 13080 C C . LEU B 1 660 ? 18.062 -33.844 -0.929 1 96.62 660 LEU B C 1
ATOM 13082 O O . LEU B 1 660 ? 17.594 -34.125 -2.033 1 96.62 660 LEU B O 1
ATOM 13086 N N . ILE B 1 661 ? 17.359 -33.281 0.027 1 96.12 661 ILE B N 1
ATOM 13087 C CA . ILE B 1 661 ? 16.188 -32.438 -0.172 1 96.12 661 ILE B CA 1
ATOM 13088 C C . ILE B 1 661 ? 16.594 -30.969 0.006 1 96.12 661 ILE B C 1
ATOM 13090 O O . ILE B 1 661 ? 16.906 -30.531 1.115 1 96.12 661 ILE B O 1
ATOM 13094 N N . CYS B 1 662 ? 16.609 -30.188 -1.04 1 95.94 662 CYS B N 1
ATOM 13095 C CA . CYS B 1 662 ? 17.141 -28.828 -0.977 1 95.94 662 CYS B CA 1
ATOM 13096 C C . CYS B 1 662 ? 16.156 -27.828 -1.577 1 95.94 662 CYS B C 1
ATOM 13098 O O . CYS B 1 662 ? 15.102 -28.219 -2.068 1 95.94 662 CYS B O 1
ATOM 13100 N N . ALA B 1 663 ? 16.484 -26.562 -1.449 1 93.88 663 ALA B N 1
ATOM 13101 C CA . ALA B 1 663 ? 15.641 -25.516 -2.025 1 93.88 663 ALA B CA 1
ATOM 13102 C C . ALA B 1 663 ? 15.734 -25.516 -3.549 1 93.88 663 ALA B C 1
ATOM 13104 O O . ALA B 1 663 ? 16.812 -25.672 -4.113 1 93.88 663 ALA B O 1
ATOM 13105 N N . LYS B 1 664 ? 14.617 -25.359 -4.184 1 94.12 664 LYS B N 1
ATOM 13106 C CA . LYS B 1 664 ? 14.594 -25.219 -5.641 1 94.12 664 LYS B CA 1
ATOM 13107 C C . LYS B 1 664 ? 15.266 -23.922 -6.078 1 94.12 664 LYS B C 1
ATOM 13109 O O . LYS B 1 664 ? 14.891 -22.844 -5.609 1 94.12 664 LYS B O 1
ATOM 13114 N N . PRO B 1 665 ? 16.266 -24.078 -6.918 1 92.12 665 PRO B N 1
ATOM 13115 C CA . PRO B 1 665 ? 16.906 -22.844 -7.367 1 92.12 665 PRO B CA 1
ATOM 13116 C C . PRO B 1 665 ? 16.016 -22.016 -8.289 1 92.12 665 PRO B C 1
ATOM 13118 O O . PRO B 1 665 ? 15.266 -22.562 -9.094 1 92.12 665 PRO B O 1
ATOM 13121 N N . GLU B 1 666 ? 16.109 -20.75 -8.219 1 87.62 666 GLU B N 1
ATOM 13122 C CA . GLU B 1 666 ? 15.445 -19.859 -9.18 1 87.62 666 GLU B CA 1
ATOM 13123 C C . GLU B 1 666 ? 16.219 -19.781 -10.484 1 87.62 666 GLU B C 1
ATOM 13125 O O . GLU B 1 666 ? 17.422 -19.5 -10.484 1 87.62 666 GLU B O 1
ATOM 13130 N N . LEU B 1 667 ? 15.586 -20.156 -11.5 1 90.25 667 LEU B N 1
ATOM 13131 C CA . LEU B 1 667 ? 16.234 -20.047 -12.805 1 90.25 667 LEU B CA 1
ATOM 13132 C C . LEU B 1 667 ? 16.297 -18.578 -13.25 1 90.25 667 LEU B C 1
ATOM 13134 O O . LEU B 1 667 ? 15.312 -18.047 -13.773 1 90.25 667 LEU B O 1
ATOM 13138 N N . GLU B 1 668 ? 17.422 -17.969 -13.039 1 89.31 668 GLU B N 1
ATOM 13139 C CA . GLU B 1 668 ? 17.625 -16.562 -13.359 1 89.31 668 GLU B CA 1
ATOM 13140 C C . GLU B 1 668 ? 18.922 -16.359 -14.125 1 89.31 668 GLU B C 1
ATOM 13142 O O . GLU B 1 668 ? 19.734 -17.281 -14.234 1 89.31 668 GLU B O 1
ATOM 13147 N N . GLU B 1 669 ? 18.984 -15.273 -14.672 1 88.94 669 GLU B N 1
ATOM 13148 C CA . GLU B 1 669 ? 20.25 -14.906 -15.32 1 88.94 669 GLU B CA 1
ATOM 13149 C C . GLU B 1 669 ? 21.391 -14.844 -14.312 1 88.94 669 GLU B C 1
ATOM 13151 O O . GLU B 1 669 ? 21.25 -14.234 -13.25 1 88.94 669 GLU B O 1
ATOM 13156 N N . ASN B 1 670 ? 22.406 -15.711 -14.594 1 92.31 670 ASN B N 1
ATOM 13157 C CA . ASN B 1 670 ? 23.594 -15.805 -13.742 1 92.31 670 ASN B CA 1
ATOM 13158 C C . ASN B 1 670 ? 24.859 -15.398 -14.492 1 92.31 670 ASN B C 1
ATOM 13160 O O . ASN B 1 670 ? 25.344 -16.156 -15.328 1 92.31 670 ASN B O 1
ATOM 13164 N N . VAL B 1 671 ? 25.391 -14.305 -14.148 1 87.38 671 VAL B N 1
ATOM 13165 C CA . VAL B 1 671 ? 26.531 -13.711 -14.859 1 87.38 671 VAL B CA 1
ATOM 13166 C C . VAL B 1 671 ? 27.75 -14.609 -14.711 1 87.38 671 VAL B C 1
ATOM 13168 O O . VAL B 1 671 ? 28.562 -14.734 -15.641 1 87.38 671 VAL B O 1
ATOM 13171 N N . HIS B 1 672 ? 27.953 -15.258 -13.641 1 93.19 672 HIS B N 1
ATOM 13172 C CA . HIS B 1 672 ? 29.125 -16.109 -13.414 1 93.19 672 HIS B CA 1
ATOM 13173 C C . HIS B 1 672 ? 29.031 -17.406 -14.227 1 93.19 672 HIS B C 1
ATOM 13175 O O . HIS B 1 672 ? 30.047 -17.875 -14.75 1 93.19 672 HIS B O 1
ATOM 13181 N N . GLU B 1 673 ? 27.812 -17.969 -14.352 1 94.75 673 GLU B N 1
ATOM 13182 C CA . GLU B 1 673 ? 27.625 -19.141 -15.211 1 94.75 673 GLU B CA 1
ATOM 13183 C C . GLU B 1 673 ? 27.969 -18.812 -16.656 1 94.75 673 GLU B C 1
ATOM 13185 O O . GLU B 1 673 ? 28.688 -19.578 -17.312 1 94.75 673 GLU B O 1
ATOM 13190 N N . ARG B 1 674 ? 27.453 -17.734 -17.078 1 93.06 674 ARG B N 1
ATOM 13191 C CA . ARG B 1 674 ? 27.703 -17.328 -18.469 1 93.06 674 ARG B CA 1
ATOM 13192 C C . ARG B 1 674 ? 29.188 -17.078 -18.703 1 93.06 674 ARG B C 1
ATOM 13194 O O . ARG B 1 674 ? 29.734 -17.516 -19.719 1 93.06 674 ARG B O 1
ATOM 13201 N N . SER B 1 675 ? 29.828 -16.438 -17.766 1 92.75 675 SER B N 1
ATOM 13202 C CA . SER B 1 675 ? 31.234 -16.078 -17.906 1 92.75 675 SER B CA 1
ATOM 13203 C C . SER B 1 675 ? 32.125 -17.312 -17.938 1 92.75 675 SER B C 1
ATOM 13205 O O . SER B 1 675 ? 33.031 -17.422 -18.766 1 92.75 675 SER B O 1
ATOM 13207 N N . THR B 1 676 ? 31.859 -18.219 -17.016 1 96.44 676 THR B N 1
ATOM 13208 C CA . THR B 1 676 ? 32.688 -19.422 -16.984 1 96.44 676 THR B CA 1
ATOM 13209 C C . THR B 1 676 ? 32.406 -20.312 -18.188 1 96.44 676 THR B C 1
ATOM 13211 O O . THR B 1 676 ? 33.312 -20.984 -18.688 1 96.44 676 THR B O 1
ATOM 13214 N N . LEU B 1 677 ? 31.188 -20.328 -18.672 1 96.62 677 LEU B N 1
ATOM 13215 C CA . LEU B 1 677 ? 30.844 -21.062 -19.891 1 96.62 677 LEU B CA 1
ATOM 13216 C C . LEU B 1 677 ? 31.609 -20.516 -21.078 1 96.62 677 LEU B C 1
ATOM 13218 O O . LEU B 1 677 ? 32.188 -21.281 -21.875 1 96.62 677 LEU B O 1
ATOM 13222 N N . LEU B 1 678 ? 31.656 -19.234 -21.219 1 94.12 678 LEU B N 1
ATOM 13223 C CA . LEU B 1 678 ? 32.375 -18.594 -22.297 1 94.12 678 LEU B CA 1
ATOM 13224 C C . LEU B 1 678 ? 33.875 -18.891 -22.203 1 94.12 678 LEU B C 1
ATOM 13226 O O . LEU B 1 678 ? 34.531 -19.156 -23.219 1 94.12 678 LEU B O 1
ATOM 13230 N N . ARG B 1 679 ? 34.375 -18.797 -21 1 94.5 679 ARG B N 1
ATOM 13231 C CA . ARG B 1 679 ? 35.781 -19.156 -20.766 1 94.5 679 ARG B CA 1
ATOM 13232 C C . ARG B 1 679 ? 36.062 -20.578 -21.219 1 94.5 679 ARG B C 1
ATOM 13234 O O . ARG B 1 679 ? 37.031 -20.844 -21.906 1 94.5 679 ARG B O 1
ATOM 13241 N N . HIS B 1 680 ? 35.25 -21.5 -20.812 1 96.94 680 HIS B N 1
ATOM 13242 C CA . HIS B 1 680 ? 35.375 -22.906 -21.156 1 96.94 680 HIS B CA 1
ATOM 13243 C C . HIS B 1 680 ? 35.375 -23.109 -22.672 1 96.94 680 HIS B C 1
ATOM 13245 O O . HIS B 1 680 ? 36.219 -23.844 -23.203 1 96.94 680 HIS B O 1
ATOM 13251 N N . LEU B 1 681 ? 34.438 -22.516 -23.328 1 96.44 681 LEU B N 1
ATOM 13252 C CA . LEU B 1 681 ? 34.344 -22.625 -24.781 1 96.44 681 LEU B CA 1
ATOM 13253 C C . LEU B 1 681 ? 35.562 -22.047 -25.453 1 96.44 681 LEU B C 1
ATOM 13255 O O . LEU B 1 681 ? 36.062 -22.578 -26.453 1 96.44 681 LEU B O 1
ATOM 13259 N N . GLY B 1 682 ? 36.062 -20.984 -24.859 1 93.5 682 GLY B N 1
ATOM 13260 C CA . GLY B 1 682 ? 37.312 -20.422 -25.344 1 93.5 682 GLY B CA 1
ATOM 13261 C C . GLY B 1 682 ? 38.5 -21.359 -25.203 1 93.5 682 GLY B C 1
ATOM 13262 O O . GLY B 1 682 ? 39.281 -21.516 -26.125 1 93.5 682 GLY B O 1
ATOM 13263 N N . VAL B 1 683 ? 38.594 -21.953 -24.078 1 93.69 683 VAL B N 1
ATOM 13264 C CA . VAL B 1 683 ? 39.656 -22.906 -23.812 1 93.69 683 VAL B CA 1
ATOM 13265 C C . VAL B 1 683 ? 39.562 -24.062 -24.812 1 93.69 683 VAL B C 1
ATOM 13267 O O . VAL B 1 683 ? 40.594 -24.594 -25.234 1 93.69 683 VAL B O 1
ATOM 13270 N N . ARG B 1 684 ? 38.375 -24.391 -25.219 1 94.12 684 ARG B N 1
ATOM 13271 C CA . ARG B 1 684 ? 38.188 -25.484 -26.172 1 94.12 684 ARG B CA 1
ATOM 13272 C C . ARG B 1 684 ? 38.406 -25 -27.609 1 94.12 684 ARG B C 1
ATOM 13274 O O . ARG B 1 684 ? 38.312 -25.781 -28.547 1 94.12 684 ARG B O 1
ATOM 13281 N N . GLY B 1 685 ? 38.594 -23.688 -27.734 1 92.62 685 GLY B N 1
ATOM 13282 C CA . GLY B 1 685 ? 39 -23.156 -29.031 1 92.62 685 GLY B CA 1
ATOM 13283 C C . GLY B 1 685 ? 37.875 -22.531 -29.797 1 92.62 685 GLY B C 1
ATOM 13284 O O . GLY B 1 685 ? 38 -22.203 -30.984 1 92.62 685 GLY B O 1
ATOM 13285 N N . TYR B 1 686 ? 36.781 -22.312 -29.188 1 95.06 686 TYR B N 1
ATOM 13286 C CA . TYR B 1 686 ? 35.625 -21.766 -29.891 1 95.06 686 TYR B CA 1
ATOM 13287 C C . TYR B 1 686 ? 35.5 -20.266 -29.609 1 95.06 686 TYR B C 1
ATOM 13289 O O . TYR B 1 686 ? 35.75 -19.812 -28.5 1 95.06 686 TYR B O 1
ATOM 13297 N N . LYS B 1 687 ? 35.156 -19.516 -30.547 1 92.25 687 LYS B N 1
ATOM 13298 C CA . LYS B 1 687 ? 34.688 -18.141 -30.359 1 92.25 687 LYS B CA 1
ATOM 13299 C C . LYS B 1 687 ? 33.156 -18.078 -30.297 1 92.25 687 LYS B C 1
ATOM 13301 O O . LYS B 1 687 ? 32.531 -17.312 -31.031 1 92.25 687 LYS B O 1
ATOM 13306 N N . ALA B 1 688 ? 32.656 -18.781 -29.375 1 94.69 688 ALA B N 1
ATOM 13307 C CA . ALA B 1 688 ? 31.25 -19.078 -29.312 1 94.69 688 ALA B CA 1
ATOM 13308 C C . ALA B 1 688 ? 30.453 -17.906 -28.766 1 94.69 688 ALA B C 1
ATOM 13310 O O . ALA B 1 688 ? 31 -17.047 -28.078 1 94.69 688 ALA B O 1
ATOM 13311 N N . GLN B 1 689 ? 29.25 -17.812 -29.125 1 94.56 689 GLN B N 1
ATOM 13312 C CA . GLN B 1 689 ? 28.281 -16.906 -28.516 1 94.56 689 GLN B CA 1
ATOM 13313 C C . GLN B 1 689 ? 27.25 -17.672 -27.688 1 94.56 689 GLN B C 1
ATOM 13315 O O . GLN B 1 689 ? 26.797 -18.734 -28.078 1 94.56 689 GLN B O 1
ATOM 13320 N N . VAL B 1 690 ? 27.047 -17.156 -26.469 1 94.19 690 VAL B N 1
ATOM 13321 C CA . VAL B 1 690 ? 26.109 -17.797 -25.562 1 94.19 690 VAL B CA 1
ATOM 13322 C C . VAL B 1 690 ? 24.891 -16.906 -25.359 1 94.19 690 VAL B C 1
ATOM 13324 O O . VAL B 1 690 ? 25.031 -15.719 -25.047 1 94.19 690 VAL B O 1
ATOM 13327 N N . SER B 1 691 ? 23.719 -17.391 -25.609 1 92.69 691 SER B N 1
ATOM 13328 C CA . SER B 1 691 ? 22.469 -16.656 -25.391 1 92.69 691 SER B CA 1
ATOM 13329 C C . SER B 1 691 ? 21.547 -17.422 -24.453 1 92.69 691 SER B C 1
ATOM 13331 O O . SER B 1 691 ? 21.781 -18.594 -24.156 1 92.69 691 SER B O 1
ATOM 13333 N N . SER B 1 692 ? 20.594 -16.641 -23.844 1 89.62 692 SER B N 1
ATOM 13334 C CA . SER B 1 692 ? 19.609 -17.25 -22.953 1 89.62 692 SER B CA 1
ATOM 13335 C C . SER B 1 692 ? 18.188 -16.984 -23.469 1 89.62 692 SER B C 1
ATOM 13337 O O . SER B 1 692 ? 17.734 -15.844 -23.5 1 89.62 692 SER B O 1
ATOM 13339 N N . GLN B 1 693 ? 17.531 -17.969 -23.953 1 82.25 693 GLN B N 1
ATOM 13340 C CA . GLN B 1 693 ? 16.141 -17.812 -24.344 1 82.25 693 GLN B CA 1
ATOM 13341 C C . GLN B 1 693 ? 15.227 -17.734 -23.109 1 82.25 693 GLN B C 1
ATOM 13343 O O . GLN B 1 693 ? 14.25 -16.984 -23.109 1 82.25 693 GLN B O 1
ATOM 13348 N N . GLU B 1 694 ? 15.508 -18.547 -22.203 1 88.38 694 GLU B N 1
ATOM 13349 C CA . GLU B 1 694 ? 14.859 -18.5 -20.906 1 88.38 694 GLU B CA 1
ATOM 13350 C C . GLU B 1 694 ? 15.883 -18.281 -19.797 1 88.38 694 GLU B C 1
ATOM 13352 O O . GLU B 1 694 ? 16.984 -18.812 -19.844 1 88.38 694 GLU B O 1
ATOM 13357 N N . PRO B 1 695 ? 15.461 -17.484 -18.828 1 89.56 695 PRO B N 1
ATOM 13358 C CA . PRO B 1 695 ? 16.422 -17.25 -17.734 1 89.56 695 PRO B CA 1
ATOM 13359 C C . PRO B 1 695 ? 16.938 -18.562 -17.125 1 89.56 695 PRO B C 1
ATOM 13361 O O . PRO B 1 695 ? 16.156 -19.484 -16.891 1 89.56 695 PRO B O 1
ATOM 13364 N N . GLY B 1 696 ? 18.203 -18.688 -16.969 1 92 696 GLY B N 1
ATOM 13365 C CA . GLY B 1 696 ? 18.828 -19.828 -16.312 1 92 696 GLY B CA 1
ATOM 13366 C C . GLY B 1 696 ? 19.203 -20.938 -17.297 1 92 696 GLY B C 1
ATOM 13367 O O . GLY B 1 696 ? 19.797 -21.953 -16.906 1 92 696 GLY B O 1
ATOM 13368 N N . THR B 1 697 ? 18.812 -20.812 -18.594 1 94.94 697 THR B N 1
ATOM 13369 C CA . THR B 1 697 ? 19.172 -21.766 -19.641 1 94.94 697 THR B CA 1
ATOM 13370 C C . THR B 1 697 ? 20.062 -21.109 -20.688 1 94.94 697 THR B C 1
ATOM 13372 O O . THR B 1 697 ? 19.953 -19.906 -20.938 1 94.94 697 THR B O 1
ATOM 13375 N N . TYR B 1 698 ? 20.953 -21.953 -21.281 1 95.88 698 TYR B N 1
ATOM 13376 C CA . TYR B 1 698 ? 21.922 -21.375 -22.203 1 95.88 698 TYR B CA 1
ATOM 13377 C C . TYR B 1 698 ? 21.875 -22.078 -23.562 1 95.88 698 TYR B C 1
ATOM 13379 O O . TYR B 1 698 ? 21.734 -23.312 -23.625 1 95.88 698 TYR B O 1
ATOM 13387 N N . MET B 1 699 ? 21.906 -21.312 -24.562 1 95.12 699 MET B N 1
ATOM 13388 C CA . MET B 1 699 ? 22.062 -21.781 -25.938 1 95.12 699 MET B CA 1
ATOM 13389 C C . MET B 1 699 ? 23.422 -21.344 -26.5 1 95.12 699 MET B C 1
ATOM 13391 O O . MET B 1 699 ? 23.781 -20.172 -26.422 1 95.12 699 MET B O 1
ATOM 13395 N N . ILE B 1 700 ? 24.109 -22.297 -27.062 1 96.81 700 ILE B N 1
ATOM 13396 C CA . ILE B 1 700 ? 25.484 -22.016 -27.5 1 96.81 700 ILE B CA 1
ATOM 13397 C C . ILE B 1 700 ? 25.531 -21.984 -29.016 1 96.81 700 ILE B C 1
ATOM 13399 O O . ILE B 1 700 ? 25.125 -22.953 -29.688 1 96.81 700 ILE B O 1
ATOM 13403 N N . ASP B 1 701 ? 25.938 -20.906 -29.609 1 96.31 701 ASP B N 1
ATOM 13404 C CA . ASP B 1 701 ? 26.375 -20.797 -31 1 96.31 701 ASP B CA 1
ATOM 13405 C C . ASP B 1 701 ? 27.906 -20.875 -31.094 1 96.31 701 ASP B C 1
ATOM 13407 O O . ASP B 1 701 ? 28.609 -19.922 -30.766 1 96.31 701 ASP B O 1
ATOM 13411 N N . TYR B 1 702 ? 28.406 -22 -31.531 1 96.44 702 TYR B N 1
ATOM 13412 C CA . TYR B 1 702 ? 29.844 -22.266 -31.531 1 96.44 702 TYR B CA 1
ATOM 13413 C C . TYR B 1 702 ? 30.547 -21.422 -32.594 1 96.44 702 TYR B C 1
ATOM 13415 O O . TYR B 1 702 ? 31.766 -21.297 -32.562 1 96.44 702 TYR B O 1
ATOM 13423 N N . ARG B 1 703 ? 29.844 -20.859 -33.5 1 93 703 ARG B N 1
ATOM 13424 C CA . ARG B 1 703 ? 30.328 -19.953 -34.531 1 93 703 ARG B CA 1
ATOM 13425 C C . ARG B 1 703 ? 31.391 -20.625 -35.406 1 93 703 ARG B C 1
ATOM 13427 O O . ARG B 1 703 ? 32.469 -20.094 -35.594 1 93 703 ARG B O 1
ATOM 13434 N N . HIS B 1 704 ? 30.922 -21.734 -35.906 1 94.75 704 HIS B N 1
ATOM 13435 C CA . HIS B 1 704 ? 31.797 -22.438 -36.812 1 94.75 704 HIS B CA 1
ATOM 13436 C C . HIS B 1 704 ? 32 -21.656 -38.125 1 94.75 704 HIS B C 1
ATOM 13438 O O . HIS B 1 704 ? 31.078 -21.016 -38.625 1 94.75 704 HIS B O 1
ATOM 13444 N N . THR B 1 705 ? 33.25 -21.75 -38.656 1 90.69 705 THR B N 1
ATOM 13445 C CA . THR B 1 705 ? 33.531 -21.047 -39.875 1 90.69 705 THR B CA 1
ATOM 13446 C C . THR B 1 705 ? 33.375 -21.984 -41.094 1 90.69 705 THR B C 1
ATOM 13448 O O . THR B 1 705 ? 33.125 -21.516 -42.188 1 90.69 705 THR B O 1
ATOM 13451 N N . GLU B 1 706 ? 33.469 -23.203 -40.906 1 92.31 706 GLU B N 1
ATOM 13452 C CA . GLU B 1 706 ? 33.375 -24.203 -41.969 1 92.31 706 GLU B CA 1
ATOM 13453 C C . GLU B 1 706 ? 31.922 -24.328 -42.5 1 92.31 706 GLU B C 1
ATOM 13455 O O . GLU B 1 706 ? 30.984 -24.25 -41.719 1 92.31 706 GLU B O 1
ATOM 13460 N N . ARG B 1 707 ? 31.797 -24.5 -43.844 1 93.5 707 ARG B N 1
ATOM 13461 C CA . ARG B 1 707 ? 30.5 -24.734 -44.5 1 93.5 707 ARG B CA 1
ATOM 13462 C C . ARG B 1 707 ? 30.547 -25.969 -45.406 1 93.5 707 ARG B C 1
ATOM 13464 O O . ARG B 1 707 ? 30.453 -25.859 -46.625 1 93.5 707 ARG B O 1
ATOM 13471 N N . PRO B 1 708 ? 30.594 -27.062 -44.75 1 96.69 708 PRO B N 1
ATOM 13472 C CA . PRO B 1 708 ? 30.766 -28.312 -45.531 1 96.69 708 PRO B CA 1
ATOM 13473 C C . PRO B 1 708 ? 29.547 -28.625 -46.375 1 96.69 708 PRO B C 1
ATOM 13475 O O . PRO B 1 708 ? 28.453 -28.125 -46.125 1 96.69 708 PRO B O 1
ATOM 13478 N N . LEU B 1 709 ? 29.844 -29.422 -47.438 1 97.31 709 LEU B N 1
ATOM 13479 C CA . LEU B 1 709 ? 28.734 -29.891 -48.25 1 97.31 709 LEU B CA 1
ATOM 13480 C C . LEU B 1 709 ? 27.891 -30.906 -47.5 1 97.31 709 LEU B C 1
ATOM 13482 O O . LEU B 1 709 ? 28.422 -31.844 -46.906 1 97.31 709 LEU B O 1
ATOM 13486 N N . VAL B 1 710 ? 26.594 -30.672 -47.469 1 97.94 710 VAL B N 1
ATOM 13487 C CA . VAL B 1 710 ? 25.656 -31.547 -46.781 1 97.94 710 VAL B CA 1
ATOM 13488 C C . VAL B 1 710 ? 24.812 -32.312 -47.812 1 97.94 710 VAL B C 1
ATOM 13490 O O . VAL B 1 710 ? 24.219 -31.703 -48.688 1 97.94 710 VAL B O 1
ATOM 13493 N N . SER B 1 711 ? 24.797 -33.625 -47.781 1 98.25 711 SER B N 1
ATOM 13494 C CA . SER B 1 711 ? 23.938 -34.438 -48.625 1 98.25 711 SER B CA 1
ATOM 13495 C C . SER B 1 711 ? 22.672 -34.844 -47.875 1 98.25 711 SER B C 1
ATOM 13497 O O . SER B 1 711 ? 22.75 -35.594 -46.906 1 98.25 711 SER B O 1
ATOM 13499 N N . ILE B 1 712 ? 21.547 -34.375 -48.344 1 97.94 712 ILE B N 1
ATOM 13500 C CA . ILE B 1 712 ? 20.266 -34.719 -47.75 1 97.94 712 ILE B CA 1
ATOM 13501 C C . ILE B 1 712 ? 19.703 -35.969 -48.469 1 97.94 712 ILE B C 1
ATOM 13503 O O . ILE B 1 712 ? 19.391 -35.938 -49.656 1 97.94 712 ILE B O 1
ATOM 13507 N N . VAL B 1 713 ? 19.578 -37.062 -47.719 1 96.31 713 VAL B N 1
ATOM 13508 C CA . VAL B 1 713 ? 19.031 -38.312 -48.219 1 96.31 713 VAL B CA 1
ATOM 13509 C C . VAL B 1 713 ? 17.562 -38.438 -47.812 1 96.31 713 VAL B C 1
ATOM 13511 O O . VAL B 1 713 ? 17.25 -38.688 -46.656 1 96.31 713 VAL B O 1
ATOM 13514 N N . ILE B 1 714 ? 16.672 -38.25 -48.75 1 94.69 714 ILE B N 1
ATOM 13515 C CA . ILE B 1 714 ? 15.25 -38.375 -48.469 1 94.69 714 ILE B CA 1
ATOM 13516 C C . ILE B 1 714 ? 14.82 -39.844 -48.656 1 94.69 714 ILE B C 1
ATOM 13518 O O . ILE B 1 714 ? 14.852 -40.375 -49.781 1 94.69 714 ILE B O 1
ATOM 13522 N N . HIS B 1 715 ? 14.43 -40.406 -47.531 1 89.94 715 HIS B N 1
ATOM 13523 C CA . HIS B 1 715 ? 14.148 -41.844 -47.562 1 89.94 715 HIS B CA 1
ATOM 13524 C C . HIS B 1 715 ? 12.703 -42.125 -47.188 1 89.94 715 HIS B C 1
ATOM 13526 O O . HIS B 1 715 ? 12 -41.219 -46.688 1 89.94 715 HIS B O 1
ATOM 13532 N N . GLY B 1 716 ? 12.305 -43.375 -47.406 1 81.94 716 GLY B N 1
ATOM 13533 C CA . GLY B 1 716 ? 10.984 -43.812 -47 1 81.94 716 GLY B CA 1
ATOM 13534 C C . GLY B 1 716 ? 10.016 -44 -48.156 1 81.94 716 GLY B C 1
ATOM 13535 O O . GLY B 1 716 ? 10.281 -43.531 -49.25 1 81.94 716 GLY B O 1
ATOM 13536 N N . ALA B 1 717 ? 8.859 -44.719 -47.875 1 75.06 717 ALA B N 1
ATOM 13537 C CA . ALA B 1 717 ? 7.824 -45 -48.875 1 75.06 717 ALA B CA 1
ATOM 13538 C C . ALA B 1 717 ? 6.684 -44 -48.781 1 75.06 717 ALA B C 1
ATOM 13540 O O . ALA B 1 717 ? 5.719 -44.219 -48.031 1 75.06 717 ALA B O 1
ATOM 13541 N N . ALA B 1 718 ? 6.926 -42.781 -49.188 1 76.5 718 ALA B N 1
ATOM 13542 C CA . ALA B 1 718 ? 5.883 -41.781 -49.125 1 76.5 718 ALA B CA 1
ATOM 13543 C C . ALA B 1 718 ? 5.199 -41.562 -50.469 1 76.5 718 ALA B C 1
ATOM 13545 O O . ALA B 1 718 ? 5.805 -41.812 -51.5 1 76.5 718 ALA B O 1
ATOM 13546 N N . GLU B 1 719 ? 3.904 -41.25 -50.344 1 83.31 719 GLU B N 1
ATOM 13547 C CA . GLU B 1 719 ? 3.199 -40.844 -51.562 1 83.31 719 GLU B CA 1
ATOM 13548 C C . GLU B 1 719 ? 3.752 -39.531 -52.125 1 83.31 719 GLU B C 1
ATOM 13550 O O . GLU B 1 719 ? 4.453 -38.781 -51.406 1 83.31 719 GLU B O 1
ATOM 13555 N N . PHE B 1 720 ? 3.494 -39.406 -53.344 1 88.69 720 PHE B N 1
ATOM 13556 C CA . PHE B 1 720 ? 4.102 -38.281 -54 1 88.69 720 PHE B CA 1
ATOM 13557 C C . PHE B 1 720 ? 3.709 -36.969 -53.344 1 88.69 720 PHE B C 1
ATOM 13559 O O . PHE B 1 720 ? 4.523 -36.062 -53.219 1 88.69 720 PHE B O 1
ATOM 13566 N N . ASP B 1 721 ? 2.455 -36.906 -52.844 1 89.94 721 ASP B N 1
ATOM 13567 C CA . ASP B 1 721 ? 2.008 -35.688 -52.219 1 89.94 721 ASP B CA 1
ATOM 13568 C C . ASP B 1 721 ? 2.871 -35.344 -51 1 89.94 721 ASP B C 1
ATOM 13570 O O . ASP B 1 721 ? 3.213 -34.188 -50.781 1 89.94 721 ASP B O 1
ATOM 13574 N N . GLU B 1 722 ? 3.146 -36.312 -50.188 1 90.25 722 GLU B N 1
ATOM 13575 C CA . GLU B 1 722 ? 4 -36.125 -49.031 1 90.25 722 GLU B CA 1
ATOM 13576 C C . GLU B 1 722 ? 5.43 -35.781 -49.438 1 90.25 722 GLU B C 1
ATOM 13578 O O . GLU B 1 722 ? 6.051 -34.875 -48.844 1 90.25 722 GLU B O 1
ATOM 13583 N N . LEU B 1 723 ? 5.926 -36.438 -50.438 1 91.44 723 LEU B N 1
ATOM 13584 C CA . LEU B 1 723 ? 7.281 -36.188 -50.938 1 91.44 723 LEU B CA 1
ATOM 13585 C C . LEU B 1 723 ? 7.402 -34.781 -51.5 1 91.44 723 LEU B C 1
ATOM 13587 O O . LEU B 1 723 ? 8.414 -34.125 -51.312 1 91.44 723 LEU B O 1
ATOM 13591 N N . GLU B 1 724 ? 6.355 -34.406 -52.188 1 91.88 724 GLU B N 1
ATOM 13592 C CA . GLU B 1 724 ? 6.355 -33.062 -52.75 1 91.88 724 GLU B CA 1
ATOM 13593 C C . GLU B 1 724 ? 6.457 -32 -51.656 1 91.88 724 GLU B C 1
ATOM 13595 O O . GLU B 1 724 ? 7.207 -31.047 -51.781 1 91.88 724 GLU B O 1
ATOM 13600 N N . ARG B 1 725 ? 5.688 -32.188 -50.594 1 93.19 725 ARG B N 1
ATOM 13601 C CA . ARG B 1 725 ? 5.727 -31.219 -49.5 1 93.19 725 ARG B CA 1
ATOM 13602 C C . ARG B 1 725 ? 7.113 -31.188 -48.844 1 93.19 725 ARG B C 1
ATOM 13604 O O . ARG B 1 725 ? 7.613 -30.109 -48.5 1 93.19 725 ARG B O 1
ATOM 13611 N N . CYS B 1 726 ? 7.648 -32.344 -48.656 1 94.81 726 CYS B N 1
ATOM 13612 C CA . CYS B 1 726 ? 8.984 -32.469 -48.094 1 94.81 726 CYS B CA 1
ATOM 13613 C C . CYS B 1 726 ? 10.023 -31.766 -48.938 1 94.81 726 CYS B C 1
ATOM 13615 O O . CYS B 1 726 ? 10.781 -30.938 -48.469 1 94.81 726 CYS B O 1
ATOM 13617 N N . LEU B 1 727 ? 9.992 -32.031 -50.25 1 93.94 727 LEU B N 1
ATOM 13618 C CA . LEU B 1 727 ? 10.961 -31.453 -51.188 1 93.94 727 LEU B CA 1
ATOM 13619 C C . LEU B 1 727 ? 10.766 -29.953 -51.281 1 93.94 727 LEU B C 1
ATOM 13621 O O . LEU B 1 727 ? 11.742 -29.203 -51.375 1 93.94 727 LEU B O 1
ATOM 13625 N N . THR B 1 728 ? 9.562 -29.594 -51.281 1 93.75 728 THR B N 1
ATOM 13626 C CA . THR B 1 728 ? 9.273 -28.172 -51.344 1 93.75 728 THR B CA 1
ATOM 13627 C C . THR B 1 728 ? 9.844 -27.453 -50.125 1 93.75 728 THR B C 1
ATOM 13629 O O . THR B 1 728 ? 10.453 -26.391 -50.25 1 93.75 728 THR B O 1
ATOM 13632 N N . ALA B 1 729 ? 9.633 -28.016 -48.938 1 94.19 729 ALA B N 1
ATOM 13633 C CA . ALA B 1 729 ? 10.141 -27.438 -47.688 1 94.19 729 ALA B CA 1
ATOM 13634 C C . ALA B 1 729 ? 11.664 -27.328 -47.75 1 94.19 729 ALA B C 1
ATOM 13636 O O . ALA B 1 729 ? 12.227 -26.312 -47.344 1 94.19 729 ALA B O 1
ATOM 13637 N N . VAL B 1 730 ? 12.367 -28.328 -48.281 1 95.44 730 VAL B N 1
ATOM 13638 C CA . VAL B 1 730 ? 13.82 -28.359 -48.312 1 95.44 730 VAL B CA 1
ATOM 13639 C C . VAL B 1 730 ? 14.344 -27.359 -49.344 1 95.44 730 VAL B C 1
ATOM 13641 O O . VAL B 1 730 ? 15.234 -26.562 -49.031 1 95.44 730 VAL B O 1
ATOM 13644 N N . LEU B 1 731 ? 13.742 -27.359 -50.469 1 93.62 731 LEU B N 1
ATOM 13645 C CA . LEU B 1 731 ? 14.273 -26.578 -51.562 1 93.62 731 LEU B CA 1
ATOM 13646 C C . LEU B 1 731 ? 13.922 -25.094 -51.406 1 93.62 731 LEU B C 1
ATOM 13648 O O . LEU B 1 731 ? 14.719 -24.219 -51.75 1 93.62 731 LEU B O 1
ATOM 13652 N N . GLN B 1 732 ? 12.859 -24.844 -50.844 1 91.12 732 GLN B N 1
ATOM 13653 C CA . GLN B 1 732 ? 12.414 -23.453 -50.781 1 91.12 732 GLN B CA 1
ATOM 13654 C C . GLN B 1 732 ? 12.781 -22.812 -49.438 1 91.12 732 GLN B C 1
ATOM 13656 O O . GLN B 1 732 ? 12.969 -21.594 -49.375 1 91.12 732 GLN B O 1
ATOM 13661 N N . ARG B 1 733 ? 12.906 -23.516 -48.375 1 89.69 733 ARG B N 1
ATOM 13662 C CA . ARG B 1 733 ? 13.062 -22.906 -47.062 1 89.69 733 ARG B CA 1
ATOM 13663 C C . ARG B 1 733 ? 14.516 -22.938 -46.625 1 89.69 733 ARG B C 1
ATOM 13665 O O . ARG B 1 733 ? 14.93 -22.141 -45.781 1 89.69 733 ARG B O 1
ATOM 13672 N N . THR B 1 734 ? 15.312 -23.797 -47.188 1 93.25 734 THR B N 1
ATOM 13673 C CA . THR B 1 734 ? 16.672 -24 -46.688 1 93.25 734 THR B CA 1
ATOM 13674 C C . THR B 1 734 ? 17.547 -22.797 -47.062 1 93.25 734 THR B C 1
ATOM 13676 O O . THR B 1 734 ? 17.703 -22.453 -48.219 1 93.25 734 THR B O 1
ATOM 13679 N N . ARG B 1 735 ? 18.125 -22.172 -46.031 1 92.06 735 ARG B N 1
ATOM 13680 C CA . ARG B 1 735 ? 19 -21.016 -46.219 1 92.06 735 ARG B CA 1
ATOM 13681 C C . ARG B 1 735 ? 20.406 -21.453 -46.625 1 92.06 735 ARG B C 1
ATOM 13683 O O . ARG B 1 735 ? 21.109 -20.75 -47.344 1 92.06 735 ARG B O 1
ATOM 13690 N N . TYR B 1 736 ? 20.812 -22.562 -46.031 1 94.5 736 TYR B N 1
ATOM 13691 C CA . TYR B 1 736 ? 22.156 -23.078 -46.312 1 94.5 736 TYR B CA 1
ATOM 13692 C C . TYR B 1 736 ? 22.328 -23.391 -47.781 1 94.5 736 TYR B C 1
ATOM 13694 O O . TYR B 1 736 ? 21.5 -24.078 -48.375 1 94.5 736 TYR B O 1
ATOM 13702 N N . LEU B 1 737 ? 23.406 -23.031 -48.406 1 93 737 LEU B N 1
ATOM 13703 C CA . LEU B 1 737 ? 23.531 -23.094 -49.844 1 93 737 LEU B CA 1
ATOM 13704 C C . LEU B 1 737 ? 24.312 -24.344 -50.281 1 93 737 LEU B C 1
ATOM 13706 O O . LEU B 1 737 ? 24.094 -24.875 -51.375 1 93 737 LEU B O 1
ATOM 13710 N N . ASN B 1 738 ? 25.172 -24.812 -49.531 1 95.62 738 ASN B N 1
ATOM 13711 C CA . ASN B 1 738 ? 26.078 -25.891 -49.906 1 95.62 738 ASN B CA 1
ATOM 13712 C C . ASN B 1 738 ? 25.516 -27.266 -49.531 1 95.62 738 ASN B C 1
ATOM 13714 O O . ASN B 1 738 ? 26.078 -27.969 -48.688 1 95.62 738 ASN B O 1
ATOM 13718 N N . TYR B 1 739 ? 24.406 -27.656 -50.281 1 96.44 739 TYR B N 1
ATOM 13719 C CA . TYR B 1 739 ? 23.812 -28.953 -50 1 96.44 739 TYR B CA 1
ATOM 13720 C C . TYR B 1 739 ? 23.359 -29.609 -51.312 1 96.44 739 TYR B C 1
ATOM 13722 O O . TYR B 1 739 ? 23.266 -28.953 -52.344 1 96.44 739 TYR B O 1
ATOM 13730 N N . GLU B 1 740 ? 23.188 -30.906 -51.312 1 97 740 GLU B N 1
ATOM 13731 C CA . GLU B 1 740 ? 22.562 -31.688 -52.375 1 97 740 GLU B CA 1
ATOM 13732 C C . GLU B 1 740 ? 21.5 -32.625 -51.844 1 97 740 GLU B C 1
ATOM 13734 O O . GLU B 1 740 ? 21.469 -32.906 -50.625 1 97 740 GLU B O 1
ATOM 13739 N N . VAL B 1 741 ? 20.547 -33 -52.688 1 96.38 741 VAL B N 1
ATOM 13740 C CA . VAL B 1 741 ? 19.438 -33.844 -52.25 1 96.38 741 VAL B CA 1
ATOM 13741 C C . VAL B 1 741 ? 19.422 -35.125 -53.094 1 96.38 741 VAL B C 1
ATOM 13743 O O . VAL B 1 741 ? 19.531 -35.094 -54.312 1 96.38 741 VAL B O 1
ATOM 13746 N N . LEU B 1 742 ? 19.438 -36.25 -52.344 1 95 742 LEU B N 1
ATOM 13747 C CA . LEU B 1 742 ? 19.328 -37.562 -52.969 1 95 742 LEU B CA 1
ATOM 13748 C C . LEU B 1 742 ? 17.969 -38.188 -52.656 1 95 742 LEU B C 1
ATOM 13750 O O . LEU B 1 742 ? 17.609 -38.344 -51.5 1 95 742 LEU B O 1
ATOM 13754 N N . VAL B 1 743 ? 17.203 -38.5 -53.688 1 90.75 743 VAL B N 1
ATOM 13755 C CA . VAL B 1 743 ? 15.859 -39.031 -53.5 1 90.75 743 VAL B CA 1
ATOM 13756 C C . VAL B 1 743 ? 15.75 -40.375 -54.188 1 90.75 743 VAL B C 1
ATOM 13758 O O . VAL B 1 743 ? 16.359 -40.594 -55.25 1 90.75 743 VAL B O 1
ATOM 13761 N N . ALA B 1 744 ? 15.102 -41.25 -53.5 1 80.12 744 ALA B N 1
ATOM 13762 C CA . ALA B 1 744 ? 14.914 -42.594 -54.062 1 80.12 744 ALA B CA 1
ATOM 13763 C C . ALA B 1 744 ? 13.914 -42.562 -55.219 1 80.12 744 ALA B C 1
ATOM 13765 O O . ALA B 1 744 ? 12.898 -41.844 -55.156 1 80.12 744 ALA B O 1
ATOM 13766 N N . ASP B 1 745 ? 14.32 -43.312 -56.25 1 75.06 745 ASP B N 1
ATOM 13767 C CA . ASP B 1 745 ? 13.391 -43.5 -57.344 1 75.06 745 ASP B CA 1
ATOM 13768 C C . ASP B 1 745 ? 12.406 -44.625 -57.062 1 75.06 745 ASP B C 1
ATOM 13770 O O . ASP B 1 745 ? 12.781 -45.656 -56.531 1 75.06 745 ASP B O 1
ATOM 13774 N N . HIS B 1 746 ? 11.219 -44.406 -56.969 1 75.12 746 HIS B N 1
ATOM 13775 C CA . HIS B 1 746 ? 10.18 -45.406 -56.844 1 75.12 746 HIS B CA 1
ATOM 13776 C C . HIS B 1 746 ? 9.281 -45.406 -58.062 1 75.12 746 HIS B C 1
ATOM 13778 O O . HIS B 1 746 ? 8.82 -44.344 -58.5 1 75.12 746 HIS B O 1
ATOM 13784 N N . PRO B 1 747 ? 9.102 -46.656 -58.625 1 72.44 747 PRO B N 1
ATOM 13785 C CA . PRO B 1 747 ? 8.328 -46.75 -59.875 1 72.44 747 PRO B CA 1
ATOM 13786 C C . PRO B 1 747 ? 6.969 -46.062 -59.75 1 72.44 747 PRO B C 1
ATOM 13788 O O . PRO B 1 747 ? 6.492 -45.469 -60.719 1 72.44 747 PRO B O 1
ATOM 13791 N N . SER B 1 748 ? 6.41 -46.062 -58.594 1 72.19 748 SER B N 1
ATOM 13792 C CA . SER B 1 748 ? 5.059 -45.531 -58.438 1 72.19 748 SER B CA 1
ATOM 13793 C C . SER B 1 748 ? 5.051 -44 -58.531 1 72.19 748 SER B C 1
ATOM 13795 O O . SER B 1 748 ? 4.004 -43.406 -58.781 1 72.19 748 SER B O 1
ATOM 13797 N N . ARG B 1 749 ? 6.125 -43.312 -58.375 1 78.88 749 ARG B N 1
ATOM 13798 C CA . ARG B 1 749 ? 6.094 -41.844 -58.344 1 78.88 749 ARG B CA 1
ATOM 13799 C C . ARG B 1 749 ? 7.129 -41.281 -59.312 1 78.88 749 ARG B C 1
ATOM 13801 O O . ARG B 1 749 ? 7.316 -40.062 -59.375 1 78.88 749 ARG B O 1
ATOM 13808 N N . ALA B 1 750 ? 7.801 -42.094 -60 1 79.19 750 ALA B N 1
ATOM 13809 C CA . ALA B 1 750 ? 8.922 -41.656 -60.844 1 79.19 750 ALA B CA 1
ATOM 13810 C C . ALA B 1 750 ? 8.492 -40.594 -61.844 1 79.19 750 ALA B C 1
ATOM 13812 O O . ALA B 1 750 ? 9.156 -39.562 -61.969 1 79.19 750 ALA B O 1
ATOM 13813 N N . GLU B 1 751 ? 7.352 -40.875 -62.5 1 82.94 751 GLU B N 1
ATOM 13814 C CA . GLU B 1 751 ? 6.887 -39.938 -63.5 1 82.94 751 GLU B CA 1
ATOM 13815 C C . GLU B 1 751 ? 6.496 -38.594 -62.875 1 82.94 751 GLU B C 1
ATOM 13817 O O . GLU B 1 751 ? 6.852 -37.531 -63.375 1 82.94 751 GLU B O 1
ATOM 13822 N N . ALA B 1 752 ? 5.836 -38.75 -61.812 1 87.88 752 ALA B N 1
ATOM 13823 C CA . ALA B 1 752 ? 5.379 -37.531 -61.125 1 87.88 752 ALA B CA 1
ATOM 13824 C C . ALA B 1 752 ? 6.559 -36.719 -60.594 1 87.88 752 ALA B C 1
ATOM 13826 O O . ALA B 1 752 ? 6.566 -35.469 -60.719 1 87.88 752 ALA B O 1
ATOM 13827 N N . LEU B 1 753 ? 7.516 -37.344 -60.031 1 88.69 753 LEU B N 1
ATOM 13828 C CA . LEU B 1 753 ? 8.703 -36.688 -59.5 1 88.69 753 LEU B CA 1
ATOM 13829 C C . LEU B 1 753 ? 9.5 -36.031 -60.594 1 88.69 753 LEU B C 1
ATOM 13831 O O . LEU B 1 753 ? 9.938 -34.875 -60.438 1 88.69 753 LEU B O 1
ATOM 13835 N N . SER B 1 754 ? 9.625 -36.719 -61.656 1 86.94 754 SER B N 1
ATOM 13836 C CA . SER B 1 754 ? 10.383 -36.188 -62.781 1 86.94 754 SER B CA 1
ATOM 13837 C C . SER B 1 754 ? 9.703 -34.938 -63.344 1 86.94 754 SER B C 1
ATOM 13839 O O . SER B 1 754 ? 10.359 -33.938 -63.625 1 86.94 754 SER B O 1
ATOM 13841 N N . SER B 1 755 ? 8.406 -35.094 -63.562 1 88.94 755 SER B N 1
ATOM 13842 C CA . SER B 1 755 ? 7.652 -33.938 -64.062 1 88.94 755 SER B CA 1
ATOM 13843 C C . SER B 1 755 ? 7.75 -32.75 -63.125 1 88.94 755 SER B C 1
ATOM 13845 O O . SER B 1 755 ? 7.898 -31.609 -63.562 1 88.94 755 SER B O 1
ATOM 13847 N N . TRP B 1 756 ? 7.648 -33.062 -61.875 1 90.75 756 TRP B N 1
ATOM 13848 C CA . TRP B 1 756 ? 7.695 -32 -60.875 1 90.75 756 TRP B CA 1
ATOM 13849 C C . TRP B 1 756 ? 9.07 -31.344 -60.844 1 90.75 756 TRP B C 1
ATOM 13851 O O . TRP B 1 756 ? 9.188 -30.125 -60.75 1 90.75 756 TRP B O 1
ATOM 13861 N N . LEU B 1 757 ? 10.109 -32.062 -60.938 1 89.12 757 LEU B N 1
ATOM 13862 C CA . LEU B 1 757 ? 11.484 -31.578 -60.844 1 89.12 757 LEU B CA 1
ATOM 13863 C C . LEU B 1 757 ? 11.805 -30.656 -62.031 1 89.12 757 LEU B C 1
ATOM 13865 O O . LEU B 1 757 ? 12.578 -29.719 -61.906 1 89.12 757 LEU B O 1
ATOM 13869 N N . GLN B 1 758 ? 11.188 -30.938 -63.094 1 86.75 758 GLN B N 1
ATOM 13870 C CA . GLN B 1 758 ? 11.414 -30.125 -64.312 1 86.75 758 GLN B CA 1
ATOM 13871 C C . GLN B 1 758 ? 10.938 -28.688 -64.062 1 86.75 758 GLN B C 1
ATOM 13873 O O . GLN B 1 758 ? 11.484 -27.766 -64.688 1 86.75 758 GLN B O 1
ATOM 13878 N N . GLY B 1 759 ? 10.031 -28.531 -63.312 1 84.69 759 GLY B N 1
ATOM 13879 C CA . GLY B 1 759 ? 9.484 -27.203 -63.062 1 84.69 759 GLY B CA 1
ATOM 13880 C C . GLY B 1 759 ? 10.148 -26.5 -61.906 1 84.69 759 GLY B C 1
ATOM 13881 O O . GLY B 1 759 ? 9.82 -25.344 -61.594 1 84.69 759 GLY B O 1
ATOM 13882 N N . GLN B 1 760 ? 11.125 -27.109 -61.281 1 85.81 760 GLN B N 1
ATOM 13883 C CA . GLN B 1 760 ? 11.719 -26.516 -60.094 1 85.81 760 GLN B CA 1
ATOM 13884 C C . GLN B 1 760 ? 13.047 -25.828 -60.406 1 85.81 760 GLN B C 1
ATOM 13886 O O . GLN B 1 760 ? 13.891 -26.406 -61.125 1 85.81 760 GLN B O 1
ATOM 13891 N N . PRO B 1 761 ? 13.211 -24.594 -60.031 1 82.62 761 PRO B N 1
ATOM 13892 C CA . PRO B 1 761 ? 14.461 -23.875 -60.312 1 82.62 761 PRO B CA 1
ATOM 13893 C C . PRO B 1 761 ? 15.68 -24.547 -59.688 1 82.62 761 PRO B C 1
ATOM 13895 O O . PRO B 1 761 ? 16.766 -24.5 -60.25 1 82.62 761 PRO B O 1
ATOM 13898 N N . GLN B 1 762 ? 15.539 -25.203 -58.594 1 84.56 762 GLN B N 1
ATOM 13899 C CA . GLN B 1 762 ? 16.672 -25.812 -57.906 1 84.56 762 GLN B CA 1
ATOM 13900 C C . GLN B 1 762 ? 16.734 -27.312 -58.156 1 84.56 762 GLN B C 1
ATOM 13902 O O . GLN B 1 762 ? 17.281 -28.078 -57.375 1 84.56 762 GLN B O 1
ATOM 13907 N N . ALA B 1 763 ? 16.234 -27.734 -59.188 1 85.25 763 ALA B N 1
ATOM 13908 C CA . ALA B 1 763 ? 16.172 -29.141 -59.562 1 85.25 763 ALA B CA 1
ATOM 13909 C C . ALA B 1 763 ? 17.578 -29.719 -59.719 1 85.25 763 ALA B C 1
ATOM 13911 O O . ALA B 1 763 ? 17.781 -30.922 -59.531 1 85.25 763 ALA B O 1
ATOM 13912 N N . SER B 1 764 ? 18.5 -28.812 -60 1 86.62 764 SER B N 1
ATOM 13913 C CA . SER B 1 764 ? 19.875 -29.266 -60.219 1 86.62 764 SER B CA 1
ATOM 13914 C C . SER B 1 764 ? 20.484 -29.812 -58.938 1 86.62 764 SER B C 1
ATOM 13916 O O . SER B 1 764 ? 21.453 -30.578 -58.969 1 86.62 764 SER B O 1
ATOM 13918 N N . LYS B 1 765 ? 19.938 -29.531 -57.844 1 91.81 765 LYS B N 1
ATOM 13919 C CA . LYS B 1 765 ? 20.453 -30 -56.562 1 91.81 765 LYS B CA 1
ATOM 13920 C C . LYS B 1 765 ? 19.922 -31.391 -56.219 1 91.81 765 LYS B C 1
ATOM 13922 O O . LYS B 1 765 ? 20.406 -32.031 -55.281 1 91.81 765 LYS B O 1
ATOM 13927 N N . VAL B 1 766 ? 18.906 -31.844 -56.969 1 93.5 766 VAL B N 1
ATOM 13928 C CA . VAL B 1 766 ? 18.219 -33.094 -56.625 1 93.5 766 VAL B CA 1
ATOM 13929 C C . VAL B 1 766 ? 18.672 -34.188 -57.562 1 93.5 766 VAL B C 1
ATOM 13931 O O . VAL B 1 766 ? 18.578 -34.031 -58.781 1 93.5 766 VAL B O 1
ATOM 13934 N N . SER B 1 767 ? 19.219 -35.219 -57 1 92.06 767 SER B N 1
ATOM 13935 C CA . SER B 1 767 ? 19.578 -36.438 -57.781 1 92.06 767 SER B CA 1
ATOM 13936 C C . SER B 1 767 ? 18.641 -37.594 -57.469 1 92.06 767 SER B C 1
ATOM 13938 O O . SER B 1 767 ? 18.453 -37.938 -56.281 1 92.06 767 SER B O 1
ATOM 13940 N N . VAL B 1 768 ? 18.047 -38.125 -58.438 1 89.44 768 VAL B N 1
ATOM 13941 C CA . VAL B 1 768 ? 17.172 -39.281 -58.281 1 89.44 768 VAL B CA 1
ATOM 13942 C C . VAL B 1 768 ? 17.953 -40.562 -58.5 1 89.44 768 VAL B C 1
ATOM 13944 O O . VAL B 1 768 ? 18.531 -40.781 -59.562 1 89.44 768 VAL B O 1
ATOM 13947 N N . LEU B 1 769 ? 18.047 -41.344 -57.469 1 86.69 769 LEU B N 1
ATOM 13948 C CA . LEU B 1 769 ? 18.844 -42.562 -57.531 1 86.69 769 LEU B CA 1
ATOM 13949 C C . LEU B 1 769 ? 17.969 -43.75 -57.844 1 86.69 769 LEU B C 1
ATOM 13951 O O . LEU B 1 769 ? 16.875 -43.906 -57.312 1 86.69 769 LEU B O 1
ATOM 13955 N N . GLN B 1 770 ? 18.438 -44.469 -59 1 73.44 770 GLN B N 1
ATOM 13956 C CA . GLN B 1 770 ? 17.766 -45.719 -59.375 1 73.44 770 GLN B CA 1
ATOM 13957 C C . GLN B 1 770 ? 18.25 -46.906 -58.562 1 73.44 770 GLN B C 1
ATOM 13959 O O . GLN B 1 770 ? 19.453 -47.156 -58.469 1 73.44 770 GLN B O 1
ATOM 13964 N N . SER B 1 771 ? 17.781 -47.188 -57.5 1 61.41 771 SER B N 1
ATOM 13965 C CA . SER B 1 771 ? 18.312 -48.344 -56.781 1 61.41 771 SER B CA 1
ATOM 13966 C C . SER B 1 771 ? 17.219 -49.344 -56.406 1 61.41 771 SER B C 1
ATOM 13968 O O . SER B 1 771 ? 16.078 -48.938 -56.156 1 61.41 771 SER B O 1
ATOM 13970 N N . ASP B 1 772 ? 17.281 -50.562 -56.844 1 59.59 772 ASP B N 1
ATOM 13971 C CA . ASP B 1 772 ? 16.438 -51.656 -56.375 1 59.59 772 ASP B CA 1
ATOM 13972 C C . ASP B 1 772 ? 16.578 -51.812 -54.875 1 59.59 772 ASP B C 1
ATOM 13974 O O . ASP B 1 772 ? 17.484 -52.5 -54.375 1 59.59 772 ASP B O 1
ATOM 13978 N N . TRP B 1 773 ? 16.062 -50.938 -54.125 1 64.56 773 TRP B N 1
ATOM 13979 C CA . TRP B 1 773 ? 16.359 -51.094 -52.688 1 64.56 773 TRP B CA 1
ATOM 13980 C C . TRP B 1 773 ? 15.273 -51.875 -52 1 64.56 773 TRP B C 1
ATOM 13982 O O . TRP B 1 773 ? 14.086 -51.719 -52.25 1 64.56 773 TRP B O 1
ATOM 13992 N N . SER B 1 774 ? 15.586 -52.938 -51.312 1 71 774 SER B N 1
ATOM 13993 C CA . SER B 1 774 ? 14.734 -53.906 -50.594 1 71 774 SER B CA 1
ATOM 13994 C C . SER B 1 774 ? 14.297 -53.344 -49.25 1 71 774 SER B C 1
ATOM 13996 O O . SER B 1 774 ? 13.281 -53.75 -48.688 1 71 774 SER B O 1
ATOM 13998 N N . SER B 1 775 ? 14.992 -52.344 -48.688 1 85.38 775 SER B N 1
ATOM 13999 C CA . SER B 1 775 ? 14.672 -51.781 -47.406 1 85.38 775 SER B CA 1
ATOM 14000 C C . SER B 1 775 ? 15.203 -50.344 -47.281 1 85.38 775 SER B C 1
ATOM 14002 O O . SER B 1 775 ? 16.047 -49.906 -48.062 1 85.38 775 SER B O 1
ATOM 14004 N N . THR B 1 776 ? 14.656 -49.531 -46.344 1 87.31 776 THR B N 1
ATOM 14005 C CA . THR B 1 776 ? 15.047 -48.156 -46.094 1 87.31 776 THR B CA 1
ATOM 14006 C C . THR B 1 776 ? 16.547 -48.062 -45.781 1 87.31 776 THR B C 1
ATOM 14008 O O . THR B 1 776 ? 17.25 -47.219 -46.344 1 87.31 776 THR B O 1
ATOM 14011 N N . PRO B 1 777 ? 17.078 -48.969 -44.875 1 92.12 777 PRO B N 1
ATOM 14012 C CA . PRO B 1 777 ? 18.516 -48.906 -44.625 1 92.12 777 PRO B CA 1
ATOM 14013 C C . PRO B 1 777 ? 19.359 -49.156 -45.875 1 92.12 777 PRO B C 1
ATOM 14015 O O . PRO B 1 777 ? 20.391 -48.531 -46.094 1 92.12 777 PRO B O 1
ATOM 14018 N N . ALA B 1 778 ? 18.891 -50.062 -46.719 1 90 778 ALA B N 1
ATOM 14019 C CA . ALA B 1 778 ? 19.609 -50.344 -47.938 1 90 778 ALA B CA 1
ATOM 14020 C C . ALA B 1 778 ? 19.688 -49.125 -48.844 1 90 778 ALA B C 1
ATOM 14022 O O . ALA B 1 778 ? 20.734 -48.844 -49.438 1 90 778 ALA B O 1
ATOM 14023 N N . PHE B 1 779 ? 18.609 -48.469 -49 1 89.31 779 PHE B N 1
ATOM 14024 C CA . PHE B 1 779 ? 18.594 -47.25 -49.812 1 89.31 779 PHE B CA 1
ATOM 14025 C C . PHE B 1 779 ? 19.531 -46.219 -49.219 1 89.31 779 PHE B C 1
ATOM 14027 O O . PHE B 1 779 ? 20.297 -45.594 -49.938 1 89.31 779 PHE B O 1
ATOM 14034 N N . CYS B 1 780 ? 19.422 -45.938 -47.875 1 93.94 780 CYS B N 1
ATOM 14035 C CA . CYS B 1 780 ? 20.234 -44.906 -47.219 1 93.94 780 CYS B CA 1
ATOM 14036 C C . CYS B 1 780 ? 21.719 -45.219 -47.406 1 93.94 780 CYS B C 1
ATOM 14038 O O . CYS B 1 780 ? 22.5 -44.312 -47.688 1 93.94 780 CYS B O 1
ATOM 14040 N N . ASN B 1 781 ? 22.094 -46.469 -47.25 1 93.56 781 ASN B N 1
ATOM 14041 C CA . ASN B 1 781 ? 23.484 -46.844 -47.469 1 93.56 781 ASN B CA 1
ATOM 14042 C C . ASN B 1 781 ? 23.938 -46.594 -48.906 1 93.56 781 ASN B C 1
ATOM 14044 O O . ASN B 1 781 ? 25.031 -46.094 -49.125 1 93.56 781 ASN B O 1
ATOM 14048 N N . ALA B 1 782 ? 23.047 -46.969 -49.875 1 91 782 ALA B N 1
ATOM 14049 C CA . ALA B 1 782 ? 23.359 -46.75 -51.281 1 91 782 ALA B CA 1
ATOM 14050 C C . ALA B 1 782 ? 23.5 -45.281 -51.594 1 91 782 ALA B C 1
ATOM 14052 O O . ALA B 1 782 ? 24.422 -44.875 -52.312 1 91 782 ALA B O 1
ATOM 14053 N N . ALA B 1 783 ? 22.578 -44.531 -51.094 1 93.69 783 ALA B N 1
ATOM 14054 C CA . ALA B 1 783 ? 22.609 -43.062 -51.281 1 93.69 783 ALA B CA 1
ATOM 14055 C C . ALA B 1 783 ? 23.859 -42.438 -50.656 1 93.69 783 ALA B C 1
ATOM 14057 O O . ALA B 1 783 ? 24.453 -41.531 -51.219 1 93.69 783 ALA B O 1
ATOM 14058 N N . ALA B 1 784 ? 24.234 -42.906 -49.438 1 94.81 784 ALA B N 1
ATOM 14059 C CA . ALA B 1 784 ? 25.422 -42.406 -48.75 1 94.81 784 ALA B CA 1
ATOM 14060 C C . ALA B 1 784 ? 26.688 -42.656 -49.594 1 94.81 784 ALA B C 1
ATOM 14062 O O . ALA B 1 784 ? 27.578 -41.781 -49.625 1 94.81 784 ALA B O 1
ATOM 14063 N N . ARG B 1 785 ? 26.703 -43.781 -50.219 1 93.06 785 ARG B N 1
ATOM 14064 C CA . ARG B 1 785 ? 27.859 -44.094 -51.062 1 93.06 785 ARG B CA 1
ATOM 14065 C C . ARG B 1 785 ? 27.953 -43.125 -52.25 1 93.06 785 ARG B C 1
ATOM 14067 O O . ARG B 1 785 ? 29.062 -42.812 -52.719 1 93.06 785 ARG B O 1
ATOM 14074 N N . GLN B 1 786 ? 26.844 -42.688 -52.719 1 92.31 786 GLN B N 1
ATOM 14075 C CA . GLN B 1 786 ? 26.812 -41.812 -53.906 1 92.31 786 GLN B CA 1
ATOM 14076 C C . GLN B 1 786 ? 26.891 -40.344 -53.469 1 92.31 786 GLN B C 1
ATOM 14078 O O . GLN B 1 786 ? 27.141 -39.469 -54.312 1 92.31 786 GLN B O 1
ATOM 14083 N N . ALA B 1 787 ? 26.75 -40.125 -52.219 1 96.06 787 ALA B N 1
ATOM 14084 C CA . ALA B 1 787 ? 26.734 -38.75 -51.719 1 96.06 787 ALA B CA 1
ATOM 14085 C C . ALA B 1 787 ? 28.125 -38.125 -51.75 1 96.06 787 ALA B C 1
ATOM 14087 O O . ALA B 1 787 ? 29.125 -38.781 -51.5 1 96.06 787 ALA B O 1
ATOM 14088 N N . SER B 1 788 ? 28.188 -36.844 -52 1 95.44 788 SER B N 1
ATOM 14089 C CA . SER B 1 788 ? 29.453 -36.125 -52.094 1 95.44 788 SER B CA 1
ATOM 14090 C C . SER B 1 788 ? 29.688 -35.281 -50.844 1 95.44 788 SER B C 1
ATOM 14092 O O . SER B 1 788 ? 30.766 -34.719 -50.656 1 95.44 788 SER B O 1
ATOM 14094 N N . GLY B 1 789 ? 28.688 -35.219 -50.094 1 96.44 789 GLY B N 1
ATOM 14095 C CA . GLY B 1 789 ? 28.781 -34.344 -48.938 1 96.44 789 GLY B CA 1
ATOM 14096 C C . GLY B 1 789 ? 29.609 -34.938 -47.812 1 96.44 789 GLY B C 1
ATOM 14097 O O . GLY B 1 789 ? 29.719 -36.156 -47.688 1 96.44 789 GLY B O 1
ATOM 14098 N N . GLU B 1 790 ? 30.172 -34.062 -46.969 1 96.56 790 GLU B N 1
ATOM 14099 C CA . GLU B 1 790 ? 30.922 -34.469 -45.781 1 96.56 790 GLU B CA 1
ATOM 14100 C C . GLU B 1 790 ? 29.984 -34.875 -44.625 1 96.56 790 GLU B C 1
ATOM 14102 O O . GLU B 1 790 ? 30.359 -35.688 -43.781 1 96.56 790 GLU B O 1
ATOM 14107 N N . TYR B 1 791 ? 28.828 -34.312 -44.688 1 98.06 791 TYR B N 1
ATOM 14108 C CA . TYR B 1 791 ? 27.781 -34.656 -43.719 1 98.06 791 TYR B CA 1
ATOM 14109 C C . TYR B 1 791 ? 26.531 -35.156 -44.406 1 98.06 791 TYR B C 1
ATOM 14111 O O . TYR B 1 791 ? 26.172 -34.688 -45.5 1 98.06 791 TYR B O 1
ATOM 14119 N N . LEU B 1 792 ? 25.875 -36.125 -43.781 1 98.19 792 LEU B N 1
ATOM 14120 C CA . LEU B 1 792 ? 24.641 -36.719 -44.281 1 98.19 792 LEU B CA 1
ATOM 14121 C C . LEU B 1 792 ? 23.453 -36.312 -43.406 1 98.19 792 LEU B C 1
ATOM 14123 O O . LEU B 1 792 ? 23.547 -36.344 -42.188 1 98.19 792 LEU B O 1
ATOM 14127 N N . VAL B 1 793 ? 22.422 -35.875 -44.031 1 98.12 793 VAL B N 1
ATOM 14128 C CA . VAL B 1 793 ? 21.141 -35.719 -43.344 1 98.12 793 VAL B CA 1
ATOM 14129 C C . VAL B 1 793 ? 20.156 -36.781 -43.844 1 98.12 793 VAL B C 1
ATOM 14131 O O . VAL B 1 793 ? 19.844 -36.844 -45.031 1 98.12 793 VAL B O 1
ATOM 14134 N N . LEU B 1 794 ? 19.75 -37.656 -43 1 97.25 794 LEU B N 1
ATOM 14135 C CA . LEU B 1 794 ? 18.609 -38.5 -43.312 1 97.25 794 LEU B CA 1
ATOM 14136 C C . LEU B 1 794 ? 17.297 -37.812 -43 1 97.25 794 LEU B C 1
ATOM 14138 O O . LEU B 1 794 ? 17.125 -37.25 -41.906 1 97.25 794 LEU B O 1
ATOM 14142 N N . LEU B 1 795 ? 16.469 -37.75 -43.938 1 96.12 795 LEU B N 1
ATOM 14143 C CA . LEU B 1 795 ? 15.195 -37.062 -43.781 1 96.12 795 LEU B CA 1
ATOM 14144 C C . LEU B 1 795 ? 14.047 -37.906 -44.312 1 96.12 795 LEU B C 1
ATOM 14146 O O . LEU B 1 795 ? 14.078 -38.312 -45.469 1 96.12 795 LEU B O 1
ATOM 14150 N N . ALA B 1 796 ? 13.078 -38.094 -43.5 1 94.25 796 ALA B N 1
ATOM 14151 C CA . ALA B 1 796 ? 11.93 -38.875 -43.938 1 94.25 796 ALA B CA 1
ATOM 14152 C C . ALA B 1 796 ? 11.125 -38.156 -45 1 94.25 796 ALA B C 1
ATOM 14154 O O . ALA B 1 796 ? 10.922 -36.938 -44.906 1 94.25 796 ALA B O 1
ATOM 14155 N N . ALA B 1 797 ? 10.562 -38.906 -45.906 1 92.44 797 ALA B N 1
ATOM 14156 C CA . ALA B 1 797 ? 9.883 -38.312 -47.062 1 92.44 797 ALA B CA 1
ATOM 14157 C C . ALA B 1 797 ? 8.547 -37.688 -46.656 1 92.44 797 ALA B C 1
ATOM 14159 O O . ALA B 1 797 ? 8.008 -36.844 -47.375 1 92.44 797 ALA B O 1
ATOM 14160 N N . ASP B 1 798 ? 8.078 -38.094 -45.531 1 91.69 798 ASP B N 1
ATOM 14161 C CA . ASP B 1 798 ? 6.801 -37.531 -45.094 1 91.69 798 ASP B CA 1
ATOM 14162 C C . ASP B 1 798 ? 7.008 -36.438 -44.031 1 91.69 798 ASP B C 1
ATOM 14164 O O . ASP B 1 798 ? 6.102 -36.156 -43.25 1 91.69 798 ASP B O 1
ATOM 14168 N N . SER B 1 799 ? 8.164 -35.906 -43.969 1 95.06 799 SER B N 1
ATOM 14169 C CA . SER B 1 799 ? 8.469 -34.812 -43.031 1 95.06 799 SER B CA 1
ATOM 14170 C C . SER B 1 799 ? 8.57 -33.469 -43.719 1 95.06 799 SER B C 1
ATOM 14172 O O . SER B 1 799 ? 8.68 -33.406 -44.938 1 95.06 799 SER B O 1
ATOM 14174 N N . GLU B 1 800 ? 8.414 -32.375 -42.969 1 95.56 800 GLU B N 1
ATOM 14175 C CA . GLU B 1 800 ? 8.586 -31 -43.438 1 95.56 800 GLU B CA 1
ATOM 14176 C C . GLU B 1 800 ? 9.445 -30.172 -42.5 1 95.56 800 GLU B C 1
ATOM 14178 O O . GLU B 1 800 ? 9.102 -30.016 -41.312 1 95.56 800 GLU B O 1
ATOM 14183 N N . VAL B 1 801 ? 10.516 -29.719 -43 1 95.56 801 VAL B N 1
ATOM 14184 C CA . VAL B 1 801 ? 11.352 -28.859 -42.188 1 95.56 801 VAL B CA 1
ATOM 14185 C C . VAL B 1 801 ? 10.688 -27.5 -42 1 95.56 801 VAL B C 1
ATOM 14187 O O . VAL B 1 801 ? 10.055 -26.984 -42.906 1 95.56 801 VAL B O 1
ATOM 14190 N N . VAL B 1 802 ? 10.844 -26.906 -40.844 1 92.31 802 VAL B N 1
ATOM 14191 C CA . VAL B 1 802 ? 10.094 -25.703 -40.5 1 92.31 802 VAL B CA 1
ATOM 14192 C C . VAL B 1 802 ? 11.016 -24.484 -40.531 1 92.31 802 VAL B C 1
ATOM 14194 O O . VAL B 1 802 ? 10.695 -23.453 -41.125 1 92.31 802 VAL B O 1
ATOM 14197 N N . ASN B 1 803 ? 12.188 -24.578 -39.875 1 91.69 803 ASN B N 1
ATOM 14198 C CA . ASN B 1 803 ? 13.047 -23.406 -39.75 1 91.69 803 ASN B CA 1
ATOM 14199 C C . ASN B 1 803 ? 14.023 -23.312 -40.938 1 91.69 803 ASN B C 1
ATOM 14201 O O . ASN B 1 803 ? 14.633 -24.312 -41.312 1 91.69 803 ASN B O 1
ATOM 14205 N N . PRO B 1 804 ? 14.25 -22.109 -41.406 1 93.19 804 PRO B N 1
ATOM 14206 C CA . PRO B 1 804 ? 15.125 -21.922 -42.562 1 93.19 804 PRO B CA 1
ATOM 14207 C C . PRO B 1 804 ? 16.594 -22.234 -42.281 1 93.19 804 PRO B C 1
ATOM 14209 O O . PRO B 1 804 ? 17.359 -22.594 -43.156 1 93.19 804 PRO B O 1
ATOM 14212 N N . ASN B 1 805 ? 16.922 -22.141 -41.031 1 95.38 805 ASN B N 1
ATOM 14213 C CA . ASN B 1 805 ? 18.312 -22.344 -40.656 1 95.38 805 ASN B CA 1
ATOM 14214 C C . ASN B 1 805 ? 18.531 -23.734 -40.062 1 95.38 805 ASN B C 1
ATOM 14216 O O . ASN B 1 805 ? 19.422 -23.922 -39.25 1 95.38 805 ASN B O 1
ATOM 14220 N N . TRP B 1 806 ? 17.75 -24.703 -40.5 1 96.69 806 TRP B N 1
ATOM 14221 C CA . TRP B 1 806 ? 17.781 -26.031 -39.875 1 96.69 806 TRP B CA 1
ATOM 14222 C C . TRP B 1 806 ? 19.109 -26.734 -40.156 1 96.69 806 TRP B C 1
ATOM 14224 O O . TRP B 1 806 ? 19.672 -27.375 -39.281 1 96.69 806 TRP B O 1
ATOM 14234 N N . ILE B 1 807 ? 19.75 -26.578 -41.312 1 97.25 807 ILE B N 1
ATOM 14235 C CA . ILE B 1 807 ? 21.031 -27.219 -41.594 1 97.25 807 ILE B CA 1
ATOM 14236 C C . ILE B 1 807 ? 22.141 -26.594 -40.781 1 97.25 807 ILE B C 1
ATOM 14238 O O . ILE B 1 807 ? 22.969 -27.297 -40.188 1 97.25 807 ILE B O 1
ATOM 14242 N N . GLU B 1 808 ? 22.125 -25.266 -40.656 1 96.44 808 GLU B N 1
ATOM 14243 C CA . GLU B 1 808 ? 23.109 -24.562 -39.844 1 96.44 808 GLU B CA 1
ATOM 14244 C C . GLU B 1 808 ? 23 -24.969 -38.375 1 96.44 808 GLU B C 1
ATOM 14246 O O . GLU B 1 808 ? 24.031 -25.141 -37.719 1 96.44 808 GLU B O 1
ATOM 14251 N N . SER B 1 809 ? 21.812 -25.109 -37.969 1 96.88 809 SER B N 1
ATOM 14252 C CA . SER B 1 809 ? 21.594 -25.5 -36.594 1 96.88 809 SER B CA 1
ATOM 14253 C C . SER B 1 809 ? 22.078 -26.922 -36.344 1 96.88 809 SER B C 1
ATOM 14255 O O . SER B 1 809 ? 22.641 -27.219 -35.281 1 96.88 809 SER B O 1
ATOM 14257 N N . LEU B 1 810 ? 21.844 -27.812 -37.281 1 98.06 810 LEU B N 1
ATOM 14258 C CA . LEU B 1 810 ? 22.391 -29.172 -37.156 1 98.06 810 LEU B CA 1
ATOM 14259 C C . LEU B 1 810 ? 23.922 -29.141 -37.188 1 98.06 810 LEU B C 1
ATOM 14261 O O . LEU B 1 810 ? 24.562 -29.781 -36.375 1 98.06 810 LEU B O 1
ATOM 14265 N N . LEU B 1 811 ? 24.453 -28.328 -38.062 1 97.69 811 LEU B N 1
ATOM 14266 C CA . LEU B 1 811 ? 25.891 -28.219 -38.219 1 97.69 811 LEU B CA 1
ATOM 14267 C C . LEU B 1 811 ? 26.531 -27.609 -36.969 1 97.69 811 LEU B C 1
ATOM 14269 O O . LEU B 1 811 ? 27.656 -27.953 -36.594 1 97.69 811 LEU B O 1
ATOM 14273 N N . ASN B 1 812 ? 25.781 -26.703 -36.344 1 97.5 812 ASN B N 1
ATOM 14274 C CA . ASN B 1 812 ? 26.297 -26.078 -35.125 1 97.5 812 ASN B CA 1
ATOM 14275 C C . ASN B 1 812 ? 26.703 -27.125 -34.094 1 97.5 812 ASN B C 1
ATOM 14277 O O . ASN B 1 812 ? 27.641 -26.922 -33.344 1 97.5 812 ASN B O 1
ATOM 14281 N N . GLN B 1 813 ? 26.031 -28.234 -34.094 1 97.69 813 GLN B N 1
ATOM 14282 C CA . GLN B 1 813 ? 26.344 -29.328 -33.188 1 97.69 813 GLN B CA 1
ATOM 14283 C C . GLN B 1 813 ? 27.25 -30.359 -33.844 1 97.69 813 GLN B C 1
ATOM 14285 O O . GLN B 1 813 ? 28.234 -30.797 -33.25 1 97.69 813 GLN B O 1
ATOM 14290 N N . ALA B 1 814 ? 27 -30.719 -35.062 1 98 814 ALA B N 1
ATOM 14291 C CA . ALA B 1 814 ? 27.672 -31.812 -35.75 1 98 814 ALA B CA 1
ATOM 14292 C C . ALA B 1 814 ? 29.141 -31.5 -36 1 98 814 ALA B C 1
ATOM 14294 O O . ALA B 1 814 ? 29.969 -32.406 -36.094 1 98 814 ALA B O 1
ATOM 14295 N N . LEU B 1 815 ? 29.453 -30.266 -36.125 1 97.25 815 LEU B N 1
ATOM 14296 C CA . LEU B 1 815 ? 30.828 -29.875 -36.406 1 97.25 815 LEU B CA 1
ATOM 14297 C C . LEU B 1 815 ? 31.703 -30 -35.156 1 97.25 815 LEU B C 1
ATOM 14299 O O . LEU B 1 815 ? 32.938 -29.922 -35.25 1 97.25 815 LEU B O 1
ATOM 14303 N N . ARG B 1 816 ? 31.109 -30.203 -34.031 1 96.5 816 ARG B N 1
ATOM 14304 C CA . ARG B 1 816 ? 31.906 -30.531 -32.844 1 96.5 816 ARG B CA 1
ATOM 14305 C C . ARG B 1 816 ? 32.562 -31.891 -32.969 1 96.5 816 ARG B C 1
ATOM 14307 O O . ARG B 1 816 ? 31.891 -32.875 -33.281 1 96.5 816 ARG B O 1
ATOM 14314 N N . PRO B 1 817 ? 33.75 -31.984 -32.719 1 94.75 817 PRO B N 1
ATOM 14315 C CA . PRO B 1 817 ? 34.469 -33.25 -32.969 1 94.75 817 PRO B CA 1
ATOM 14316 C C . PRO B 1 817 ? 33.938 -34.406 -32.125 1 94.75 817 PRO B C 1
ATOM 14318 O O . PRO B 1 817 ? 34.031 -35.562 -32.531 1 94.75 817 PRO B O 1
ATOM 14321 N N . GLU B 1 818 ? 33.438 -34.125 -30.969 1 95.44 818 GLU B N 1
ATOM 14322 C CA . GLU B 1 818 ? 33 -35.156 -30.062 1 95.44 818 GLU B CA 1
ATOM 14323 C C . GLU B 1 818 ? 31.578 -35.625 -30.391 1 95.44 818 GLU B C 1
ATOM 14325 O O . GLU B 1 818 ? 31.109 -36.625 -29.844 1 95.44 818 GLU B O 1
ATOM 14330 N N . VAL B 1 819 ? 30.891 -35 -31.359 1 97.38 819 VAL B N 1
ATOM 14331 C CA . VAL B 1 819 ? 29.5 -35.344 -31.688 1 97.38 819 VAL B CA 1
ATOM 14332 C C . VAL B 1 819 ? 29.469 -36.25 -32.938 1 97.38 819 VAL B C 1
ATOM 14334 O O . VAL B 1 819 ? 30.125 -35.938 -33.938 1 97.38 819 VAL B O 1
ATOM 14337 N N . GLY B 1 820 ? 28.703 -37.312 -32.844 1 97.75 820 GLY B N 1
ATOM 14338 C CA . GLY B 1 820 ? 28.594 -38.219 -33.969 1 97.75 820 GLY B CA 1
ATOM 14339 C C . GLY B 1 820 ? 27.328 -38.031 -34.781 1 97.75 820 GLY B C 1
ATOM 14340 O O . GLY B 1 820 ? 27.344 -38.156 -36 1 97.75 820 GLY B O 1
ATOM 14341 N N . VAL B 1 821 ? 26.344 -37.812 -34.094 1 97.94 821 VAL B N 1
ATOM 14342 C CA . VAL B 1 821 ? 25.047 -37.656 -34.75 1 97.94 821 VAL B CA 1
ATOM 14343 C C . VAL B 1 821 ? 24.203 -36.625 -34 1 97.94 821 VAL B C 1
ATOM 14345 O O . VAL B 1 821 ? 24.391 -36.406 -32.812 1 97.94 821 VAL B O 1
ATOM 14348 N N . VAL B 1 822 ? 23.359 -35.844 -34.719 1 98.44 822 VAL B N 1
ATOM 14349 C CA . VAL B 1 822 ? 22.484 -34.812 -34.188 1 98.44 822 VAL B CA 1
ATOM 14350 C C . VAL B 1 822 ? 21.047 -35.062 -34.625 1 98.44 822 VAL B C 1
ATOM 14352 O O . VAL B 1 822 ? 20.781 -35.312 -35.781 1 98.44 822 VAL B O 1
ATOM 14355 N N . GLY B 1 823 ? 20.141 -35.062 -33.625 1 97.94 823 GLY B N 1
ATOM 14356 C CA . GLY B 1 823 ? 18.719 -35.188 -33.875 1 97.94 823 GLY B CA 1
ATOM 14357 C C . GLY B 1 823 ? 17.938 -33.906 -33.688 1 97.94 823 GLY B C 1
ATOM 14358 O O . GLY B 1 823 ? 18.5 -32.906 -33.219 1 97.94 823 GLY B O 1
ATOM 14359 N N . ALA B 1 824 ? 16.609 -33.969 -34.031 1 97.38 824 ALA B N 1
ATOM 14360 C CA . ALA B 1 824 ? 15.805 -32.75 -34.031 1 97.38 824 ALA B CA 1
ATOM 14361 C C . ALA B 1 824 ? 14.508 -32.938 -33.25 1 97.38 824 ALA B C 1
ATOM 14363 O O . ALA B 1 824 ? 14.242 -34.062 -32.75 1 97.38 824 ALA B O 1
ATOM 14364 N N . LYS B 1 825 ? 13.75 -31.844 -33.031 1 96.88 825 LYS B N 1
ATOM 14365 C CA . LYS B 1 825 ? 12.453 -31.812 -32.344 1 96.88 825 LYS B CA 1
ATOM 14366 C C . LYS B 1 825 ? 11.312 -31.875 -33.375 1 96.88 825 LYS B C 1
ATOM 14368 O O . LYS B 1 825 ? 11.289 -31.109 -34.344 1 96.88 825 LYS B O 1
ATOM 14373 N N . PHE B 1 826 ? 10.336 -32.844 -33.156 1 96.81 826 PHE B N 1
ATOM 14374 C CA . PHE B 1 826 ? 9.25 -33.031 -34.125 1 96.81 826 PHE B CA 1
ATOM 14375 C C . PHE B 1 826 ? 7.918 -32.594 -33.531 1 96.81 826 PHE B C 1
ATOM 14377 O O . PHE B 1 826 ? 7.703 -32.75 -32.312 1 96.81 826 PHE B O 1
ATOM 14384 N N . TYR B 1 827 ? 7.078 -32.094 -34.375 1 94.44 827 TYR B N 1
ATOM 14385 C CA . TYR B 1 827 ? 5.715 -31.703 -34.031 1 94.44 827 TYR B CA 1
ATOM 14386 C C . TYR B 1 827 ? 4.711 -32.281 -35 1 94.44 827 TYR B C 1
ATOM 14388 O O . TYR B 1 827 ? 5.039 -32.5 -36.188 1 94.44 827 TYR B O 1
ATOM 14396 N N . ASN B 1 828 ? 3.561 -32.531 -34.469 1 92.44 828 ASN B N 1
ATOM 14397 C CA . ASN B 1 828 ? 2.482 -32.875 -35.375 1 92.44 828 ASN B CA 1
ATOM 14398 C C . ASN B 1 828 ? 1.75 -31.656 -35.906 1 92.44 828 ASN B C 1
ATOM 14400 O O . ASN B 1 828 ? 2.117 -30.516 -35.562 1 92.44 828 ASN B O 1
ATOM 14404 N N . ARG B 1 829 ? 0.818 -31.859 -36.656 1 86.81 829 ARG B N 1
ATOM 14405 C CA . ARG B 1 829 ? 0.143 -30.75 -37.344 1 86.81 829 ARG B CA 1
ATOM 14406 C C . ARG B 1 829 ? -0.698 -29.953 -36.344 1 86.81 829 ARG B C 1
ATOM 14408 O O . ARG B 1 829 ? -1.004 -28.781 -36.594 1 86.81 829 ARG B O 1
ATOM 14415 N N . ASP B 1 830 ? -0.991 -30.562 -35.219 1 85.5 830 ASP B N 1
ATOM 14416 C CA . ASP B 1 830 ? -1.752 -29.875 -34.188 1 85.5 830 ASP B CA 1
ATOM 14417 C C . ASP B 1 830 ? -0.839 -29.016 -33.312 1 85.5 830 ASP B C 1
ATOM 14419 O O . ASP B 1 830 ? -1.307 -28.344 -32.406 1 85.5 830 ASP B O 1
ATOM 14423 N N . GLY B 1 831 ? 0.376 -29.047 -33.688 1 88.69 831 GLY B N 1
ATOM 14424 C CA . GLY B 1 831 ? 1.313 -28.234 -32.938 1 88.69 831 GLY B CA 1
ATOM 14425 C C . GLY B 1 831 ? 1.739 -28.891 -31.625 1 88.69 831 GLY B C 1
ATOM 14426 O O . GLY B 1 831 ? 2.127 -28.188 -30.672 1 88.69 831 GLY B O 1
ATOM 14427 N N . LYS B 1 832 ? 1.531 -30.094 -31.438 1 93 832 LYS B N 1
ATOM 14428 C CA . LYS B 1 832 ? 1.955 -30.859 -30.266 1 93 832 LYS B CA 1
ATOM 14429 C C . LYS B 1 832 ? 3.221 -31.656 -30.547 1 93 832 LYS B C 1
ATOM 14431 O O . LYS B 1 832 ? 3.461 -32.062 -31.703 1 93 832 LYS B O 1
ATOM 14436 N N . ILE B 1 833 ? 4.012 -31.938 -29.547 1 96.31 833 ILE B N 1
ATOM 14437 C CA . ILE B 1 833 ? 5.242 -32.688 -29.703 1 96.31 833 ILE B CA 1
ATOM 14438 C C . ILE B 1 833 ? 4.91 -34.125 -30.156 1 96.31 833 ILE B C 1
ATOM 14440 O O . ILE B 1 833 ? 4.066 -34.781 -29.562 1 96.31 833 ILE B O 1
ATOM 14444 N N . SER B 1 834 ? 5.465 -34.5 -31.234 1 96.19 834 SER B N 1
ATOM 14445 C CA . SER B 1 834 ? 5.297 -35.875 -31.703 1 96.19 834 SER B CA 1
ATOM 14446 C C . SER B 1 834 ? 6.516 -36.719 -31.375 1 96.19 834 SER B C 1
ATOM 14448 O O . SER B 1 834 ? 6.402 -37.938 -31.188 1 96.19 834 SER B O 1
ATOM 14450 N N . GLN B 1 835 ? 7.73 -36.094 -31.375 1 95.5 835 GLN B N 1
ATOM 14451 C CA . GLN B 1 835 ? 8.945 -36.781 -30.938 1 95.5 835 GLN B CA 1
ATOM 14452 C C . GLN B 1 835 ? 10.008 -35.781 -30.484 1 95.5 835 GLN B C 1
ATOM 14454 O O . GLN B 1 835 ? 10.188 -34.75 -31.109 1 95.5 835 GLN B O 1
ATOM 14459 N N . ALA B 1 836 ? 10.648 -36.125 -29.453 1 95.88 836 ALA B N 1
ATOM 14460 C CA . ALA B 1 836 ? 11.742 -35.312 -28.922 1 95.88 836 ALA B CA 1
ATOM 14461 C C . ALA B 1 836 ? 12.852 -36.188 -28.359 1 95.88 836 ALA B C 1
ATOM 14463 O O . ALA B 1 836 ? 13.148 -36.125 -27.156 1 95.88 836 ALA B O 1
ATOM 14464 N N . GLY B 1 837 ? 13.523 -36.875 -29.234 1 95.62 837 GLY B N 1
ATOM 14465 C CA . GLY B 1 837 ? 14.5 -37.875 -28.812 1 95.62 837 GLY B CA 1
ATOM 14466 C C . GLY B 1 837 ? 13.875 -39.25 -28.516 1 95.62 837 GLY B C 1
ATOM 14467 O O . GLY B 1 837 ? 12.648 -39.375 -28.5 1 95.62 837 GLY B O 1
ATOM 14468 N N . LEU B 1 838 ? 14.664 -40.219 -28.375 1 96.94 838 LEU B N 1
ATOM 14469 C CA . LEU B 1 838 ? 14.18 -41.562 -28.094 1 96.94 838 LEU B CA 1
ATOM 14470 C C . LEU B 1 838 ? 14.773 -42.094 -26.797 1 96.94 838 LEU B C 1
ATOM 14472 O O . LEU B 1 838 ? 15.961 -41.906 -26.531 1 96.94 838 LEU B O 1
ATOM 14476 N N . ILE B 1 839 ? 13.922 -42.719 -26 1 96.75 839 ILE B N 1
ATOM 14477 C CA . ILE B 1 839 ? 14.344 -43.344 -24.766 1 96.75 839 ILE B CA 1
ATOM 14478 C C . ILE B 1 839 ? 14.258 -44.875 -24.906 1 96.75 839 ILE B C 1
ATOM 14480 O O . ILE B 1 839 ? 13.219 -45.406 -25.312 1 96.75 839 ILE B O 1
ATOM 14484 N N . LEU B 1 840 ? 15.375 -45.469 -24.578 1 96.75 840 LEU B N 1
ATOM 14485 C CA . LEU B 1 840 ? 15.43 -46.938 -24.641 1 96.75 840 LEU B CA 1
ATOM 14486 C C . LEU B 1 840 ? 14.656 -47.562 -23.484 1 96.75 840 LEU B C 1
ATOM 14488 O O . LEU B 1 840 ? 14.852 -47.156 -22.328 1 96.75 840 LEU B O 1
ATOM 14492 N N . GLY B 1 841 ? 13.734 -48.469 -23.75 1 93.88 841 GLY B N 1
ATOM 14493 C CA . GLY B 1 841 ? 12.977 -49.156 -22.719 1 93.88 841 GLY B CA 1
ATOM 14494 C C . GLY B 1 841 ? 11.617 -48.531 -22.453 1 93.88 841 GLY B C 1
ATOM 14495 O O . GLY B 1 841 ? 10.781 -49.125 -21.766 1 93.88 841 GLY B O 1
ATOM 14496 N N . LEU B 1 842 ? 11.422 -47.344 -22.984 1 94.5 842 LEU B N 1
ATOM 14497 C CA . LEU B 1 842 ? 10.156 -46.625 -22.75 1 94.5 842 LEU B CA 1
ATOM 14498 C C . LEU B 1 842 ? 9 -47.375 -23.422 1 94.5 842 LEU B C 1
ATOM 14500 O O . LEU B 1 842 ? 9.102 -47.781 -24.578 1 94.5 842 LEU B O 1
ATOM 14504 N N . ASN B 1 843 ? 7.91 -47.656 -22.656 1 93.94 843 ASN B N 1
ATOM 14505 C CA . ASN B 1 843 ? 6.719 -48.375 -23.109 1 93.94 843 ASN B CA 1
ATOM 14506 C C . ASN B 1 843 ? 7.059 -49.75 -23.672 1 93.94 843 ASN B C 1
ATOM 14508 O O . ASN B 1 843 ? 6.547 -50.125 -24.719 1 93.94 843 ASN B O 1
ATOM 14512 N N . GLU B 1 844 ? 8.047 -50.406 -23.109 1 89.81 844 GLU B N 1
ATOM 14513 C CA . GLU B 1 844 ? 8.477 -51.781 -23.375 1 89.81 844 GLU B CA 1
ATOM 14514 C C . GLU B 1 844 ? 9.164 -51.875 -24.734 1 89.81 844 GLU B C 1
ATOM 14516 O O . GLU B 1 844 ? 9.141 -52.938 -25.375 1 89.81 844 GLU B O 1
ATOM 14521 N N . GLY B 1 845 ? 9.75 -50.844 -25.094 1 92.56 845 GLY B N 1
ATOM 14522 C CA . GLY B 1 845 ? 10.492 -50.781 -26.359 1 92.56 845 GLY B CA 1
ATOM 14523 C C . GLY B 1 845 ? 11.328 -49.5 -26.484 1 92.56 845 GLY B C 1
ATOM 14524 O O . GLY B 1 845 ? 12.164 -49.219 -25.625 1 92.56 845 GLY B O 1
ATOM 14525 N N . ILE B 1 846 ? 11.18 -48.875 -27.578 1 94.69 846 ILE B N 1
ATOM 14526 C CA . ILE B 1 846 ? 11.797 -47.562 -27.844 1 94.69 846 ILE B CA 1
ATOM 14527 C C . ILE B 1 846 ? 10.719 -46.562 -28.188 1 94.69 846 ILE B C 1
ATOM 14529 O O . ILE B 1 846 ? 9.898 -46.781 -29.078 1 94.69 846 ILE B O 1
ATOM 14533 N N . ASP B 1 847 ? 10.695 -45.562 -27.422 1 94.81 847 ASP B N 1
ATOM 14534 C CA . ASP B 1 847 ? 9.664 -44.562 -27.672 1 94.81 847 ASP B CA 1
ATOM 14535 C C . ASP B 1 847 ? 10.188 -43.156 -27.359 1 94.81 847 ASP B C 1
ATOM 14537 O O . ASP B 1 847 ? 11.289 -43 -26.812 1 94.81 847 ASP B O 1
ATOM 14541 N N . SER B 1 848 ? 9.383 -42.188 -27.781 1 95.75 848 SER B N 1
ATOM 14542 C CA . SER B 1 848 ? 9.75 -40.812 -27.531 1 95.75 848 SER B CA 1
ATOM 14543 C C . SER B 1 848 ? 9.07 -40.281 -26.281 1 95.75 848 SER B C 1
ATOM 14545 O O . SER B 1 848 ? 7.883 -40.531 -26.047 1 95.75 848 SER B O 1
ATOM 14547 N N . PRO B 1 849 ? 9.805 -39.562 -25.453 1 95.5 849 PRO B N 1
ATOM 14548 C CA . PRO B 1 849 ? 9.172 -38.906 -24.312 1 95.5 849 PRO B CA 1
ATOM 14549 C C . PRO B 1 849 ? 8.414 -37.625 -24.703 1 95.5 849 PRO B C 1
ATOM 14551 O O . PRO B 1 849 ? 8.57 -37.125 -25.828 1 95.5 849 PRO B O 1
ATOM 14554 N N . PHE B 1 850 ? 7.434 -37.031 -23.875 1 95.19 850 PHE B N 1
ATOM 14555 C CA . PHE B 1 850 ? 6.777 -35.75 -23.938 1 95.19 850 PHE B CA 1
ATOM 14556 C C . PHE B 1 850 ? 5.754 -35.719 -25.062 1 95.19 850 PHE B C 1
ATOM 14558 O O . PHE B 1 850 ? 5.281 -34.625 -25.438 1 95.19 850 PHE B O 1
ATOM 14565 N N . VAL B 1 851 ? 5.48 -36.844 -25.672 1 94.75 851 VAL B N 1
ATOM 14566 C CA . VAL B 1 851 ? 4.523 -36.875 -26.781 1 94.75 851 VAL B CA 1
ATOM 14567 C C . VAL B 1 851 ? 3.203 -36.25 -26.312 1 94.75 851 VAL B C 1
ATOM 14569 O O . VAL B 1 851 ? 2.68 -36.594 -25.266 1 94.75 851 VAL B O 1
ATOM 14572 N N . GLY B 1 852 ? 2.764 -35.312 -27.094 1 92.81 852 GLY B N 1
ATOM 14573 C CA . GLY B 1 852 ? 1.492 -34.688 -26.781 1 92.81 852 GLY B CA 1
ATOM 14574 C C . GLY B 1 852 ? 1.647 -33.344 -26.062 1 92.81 852 GLY B C 1
ATOM 14575 O O . GLY B 1 852 ? 0.68 -32.594 -25.922 1 92.81 852 GLY B O 1
ATOM 14576 N N . GLU B 1 853 ? 2.818 -33 -25.656 1 94.25 853 GLU B N 1
ATOM 14577 C CA . GLU B 1 853 ? 3.049 -31.719 -24.984 1 94.25 853 GLU B CA 1
ATOM 14578 C C . GLU B 1 853 ? 2.928 -30.547 -25.969 1 94.25 853 GLU B C 1
ATOM 14580 O O . GLU B 1 853 ? 3.08 -30.734 -27.172 1 94.25 853 GLU B O 1
ATOM 14585 N N . LYS B 1 854 ? 2.707 -29.328 -25.469 1 92 854 LYS B N 1
ATOM 14586 C CA . LYS B 1 854 ? 2.609 -28.125 -26.312 1 92 854 LYS B CA 1
ATOM 14587 C C . LYS B 1 854 ? 3.971 -27.75 -26.875 1 92 854 LYS B C 1
ATOM 14589 O O . LYS B 1 854 ? 5.008 -28.078 -26.312 1 92 854 LYS B O 1
ATOM 14594 N N . LYS B 1 855 ? 3.879 -27.078 -27.891 1 88.75 855 LYS B N 1
ATOM 14595 C CA . LYS B 1 855 ? 5.078 -26.672 -28.609 1 88.75 855 LYS B CA 1
ATOM 14596 C C . LYS B 1 855 ? 6.016 -25.875 -27.703 1 88.75 855 LYS B C 1
ATOM 14598 O O . LYS B 1 855 ? 7.238 -26.031 -27.766 1 88.75 855 LYS B O 1
ATOM 14603 N N . ASP B 1 856 ? 5.422 -25.094 -26.797 1 89.19 856 ASP B N 1
ATOM 14604 C CA . ASP B 1 856 ? 6.234 -24.203 -25.984 1 89.19 856 ASP B CA 1
ATOM 14605 C C . ASP B 1 856 ? 6.512 -24.797 -24.609 1 89.19 856 ASP B C 1
ATOM 14607 O O . ASP B 1 856 ? 7.066 -24.141 -23.734 1 89.19 856 ASP B O 1
ATOM 14611 N N . ALA B 1 857 ? 6.211 -26.078 -24.469 1 93.56 857 ALA B N 1
ATOM 14612 C CA . ALA B 1 857 ? 6.484 -26.734 -23.188 1 93.56 857 ALA B CA 1
ATOM 14613 C C . ALA B 1 857 ? 7.988 -26.828 -22.938 1 93.56 857 ALA B C 1
ATOM 14615 O O . ALA B 1 857 ? 8.773 -27 -23.875 1 93.56 857 ALA B O 1
ATOM 14616 N N . LYS B 1 858 ? 8.375 -26.703 -21.672 1 94.19 858 LYS B N 1
ATOM 14617 C CA . LYS B 1 858 ? 9.797 -26.734 -21.328 1 94.19 858 LYS B CA 1
ATOM 14618 C C . LYS B 1 858 ? 10.25 -28.156 -21.016 1 94.19 858 LYS B C 1
ATOM 14620 O O . LYS B 1 858 ? 11.43 -28.484 -21.141 1 94.19 858 LYS B O 1
ATOM 14625 N N . GLY B 1 859 ? 9.266 -28.938 -20.578 1 93.81 859 GLY B N 1
ATOM 14626 C CA . GLY B 1 859 ? 9.547 -30.344 -20.281 1 93.81 859 GLY B CA 1
ATOM 14627 C C . GLY B 1 859 ? 10.258 -30.531 -18.953 1 93.81 859 GLY B C 1
ATOM 14628 O O . GLY B 1 859 ? 10.492 -29.562 -18.219 1 93.81 859 GLY B O 1
ATOM 14629 N N . TYR B 1 860 ? 10.586 -31.812 -18.625 1 95.56 860 TYR B N 1
ATOM 14630 C CA . TYR B 1 860 ? 11.281 -32.219 -17.406 1 95.56 860 TYR B CA 1
ATOM 14631 C C . TYR B 1 860 ? 12.703 -31.672 -17.391 1 95.56 860 TYR B C 1
ATOM 14633 O O . TYR B 1 860 ? 13.492 -31.938 -18.312 1 95.56 860 TYR B O 1
ATOM 14641 N N . MET B 1 861 ? 13.047 -30.828 -16.422 1 95.69 861 MET B N 1
ATOM 14642 C CA . MET B 1 861 ? 14.375 -30.234 -16.281 1 95.69 861 MET B CA 1
ATOM 14643 C C . MET B 1 861 ? 14.719 -29.391 -17.5 1 95.69 861 MET B C 1
ATOM 14645 O O . MET B 1 861 ? 15.875 -29.359 -17.938 1 95.69 861 MET B O 1
ATOM 14649 N N . GLN B 1 862 ? 13.781 -28.859 -18.203 1 95.5 862 GLN B N 1
ATOM 14650 C CA . GLN B 1 862 ? 13.93 -27.953 -19.344 1 95.5 862 GLN B CA 1
ATOM 14651 C C . GLN B 1 862 ? 14.359 -28.719 -20.594 1 95.5 862 GLN B C 1
ATOM 14653 O O . GLN B 1 862 ? 14.812 -28.125 -21.578 1 95.5 862 GLN B O 1
ATOM 14658 N N . ARG B 1 863 ? 14.141 -29.953 -20.609 1 96.31 863 ARG B N 1
ATOM 14659 C CA . ARG B 1 863 ? 14.742 -30.812 -21.609 1 96.31 863 ARG B CA 1
ATOM 14660 C C . ARG B 1 863 ? 14.062 -30.641 -22.969 1 96.31 863 ARG B C 1
ATOM 14662 O O . ARG B 1 863 ? 14.594 -31.062 -24 1 96.31 863 ARG B O 1
ATOM 14669 N N . LEU B 1 864 ? 12.953 -30.016 -23 1 95.5 864 LEU B N 1
ATOM 14670 C CA . LEU B 1 864 ? 12.289 -29.75 -24.281 1 95.5 864 LEU B CA 1
ATOM 14671 C C . LEU B 1 864 ? 12.766 -28.422 -24.875 1 95.5 864 LEU B C 1
ATOM 14673 O O . LEU B 1 864 ? 12.492 -28.125 -26.031 1 95.5 864 LEU B O 1
ATOM 14677 N N . ALA B 1 865 ? 13.594 -27.719 -24.109 1 94.94 865 ALA B N 1
ATOM 14678 C CA . ALA B 1 865 ? 13.906 -26.344 -24.516 1 94.94 865 ALA B CA 1
ATOM 14679 C C . ALA B 1 865 ? 15.406 -26.172 -24.75 1 94.94 865 ALA B C 1
ATOM 14681 O O . ALA B 1 865 ? 15.844 -25.156 -25.297 1 94.94 865 ALA B O 1
ATOM 14682 N N . VAL B 1 866 ? 16.156 -27.219 -24.391 1 96.44 866 VAL B N 1
ATOM 14683 C CA . VAL B 1 866 ? 17.594 -27.016 -24.438 1 96.44 866 VAL B CA 1
ATOM 14684 C C . VAL B 1 866 ? 18.266 -28.219 -25.094 1 96.44 866 VAL B C 1
ATOM 14686 O O . VAL B 1 866 ? 17.656 -29.281 -25.234 1 96.44 866 VAL B O 1
ATOM 14689 N N . GLU B 1 867 ? 19.594 -28 -25.547 1 97.38 867 GLU B N 1
ATOM 14690 C CA . GLU B 1 867 ? 20.406 -29.094 -26.109 1 97.38 867 GLU B CA 1
ATOM 14691 C C . GLU B 1 867 ? 20.734 -30.141 -25.047 1 97.38 867 GLU B C 1
ATOM 14693 O O . GLU B 1 867 ? 20.984 -29.797 -23.891 1 97.38 867 GLU B O 1
ATOM 14698 N N . GLN B 1 868 ? 20.688 -31.344 -25.453 1 97.56 868 GLN B N 1
ATOM 14699 C CA . GLN B 1 868 ? 21.016 -32.469 -24.562 1 97.56 868 GLN B CA 1
ATOM 14700 C C . GLN B 1 868 ? 21.516 -33.656 -25.344 1 97.56 868 GLN B C 1
ATOM 14702 O O . GLN B 1 868 ? 21.516 -33.656 -26.578 1 97.56 868 GLN B O 1
ATOM 14707 N N . ASN B 1 869 ? 21.891 -34.656 -24.625 1 98.06 869 ASN B N 1
ATOM 14708 C CA . ASN B 1 869 ? 22.328 -35.906 -25.234 1 98.06 869 ASN B CA 1
ATOM 14709 C C . ASN B 1 869 ? 21.328 -37.031 -24.969 1 98.06 869 ASN B C 1
ATOM 14711 O O . ASN B 1 869 ? 20.797 -37.125 -23.875 1 98.06 869 ASN B O 1
ATOM 14715 N N . TYR B 1 870 ? 21.031 -37.75 -26.031 1 97.94 870 TYR B N 1
ATOM 14716 C CA . TYR B 1 870 ? 20.234 -38.969 -25.953 1 97.94 870 TYR B CA 1
ATOM 14717 C C . TYR B 1 870 ? 21.062 -40.188 -26.359 1 97.94 870 TYR B C 1
ATOM 14719 O O . TYR B 1 870 ? 22.203 -40.031 -26.828 1 97.94 870 TYR B O 1
ATOM 14727 N N . SER B 1 871 ? 20.469 -41.344 -26.047 1 97.25 871 SER B N 1
ATOM 14728 C CA . SER B 1 871 ? 21.109 -42.562 -26.531 1 97.25 871 SER B CA 1
ATOM 14729 C C . SER B 1 871 ? 20.781 -42.812 -28.016 1 97.25 871 SER B C 1
ATOM 14731 O O . SER B 1 871 ? 21.562 -43.469 -28.719 1 97.25 871 SER B O 1
ATOM 14733 N N . ALA B 1 872 ? 19.656 -42.25 -28.359 1 97.88 872 ALA B N 1
ATOM 14734 C CA . ALA B 1 872 ? 19.25 -42.406 -29.766 1 97.88 872 ALA B CA 1
ATOM 14735 C C . ALA B 1 872 ? 18.328 -41.25 -30.188 1 97.88 872 ALA B C 1
ATOM 14737 O O . ALA B 1 872 ? 17.594 -40.688 -29.375 1 97.88 872 ALA B O 1
ATOM 14738 N N . VAL B 1 873 ? 18.453 -40.969 -31.516 1 97.44 873 VAL B N 1
ATOM 14739 C CA . VAL B 1 873 ? 17.562 -40 -32.125 1 97.44 873 VAL B CA 1
ATOM 14740 C C . VAL B 1 873 ? 16.953 -40.594 -33.406 1 97.44 873 VAL B C 1
ATOM 14742 O O . VAL B 1 873 ? 17.438 -41.594 -33.906 1 97.44 873 VAL B O 1
ATOM 14745 N N . SER B 1 874 ? 15.992 -40 -33.906 1 95.44 874 SER B N 1
ATOM 14746 C CA . SER B 1 874 ? 15.188 -40.562 -34.969 1 95.44 874 SER B CA 1
ATOM 14747 C C . SER B 1 874 ? 15.742 -40.188 -36.344 1 95.44 874 SER B C 1
ATOM 14749 O O . SER B 1 874 ? 16.234 -39.062 -36.531 1 95.44 874 SER B O 1
ATOM 14751 N N . ALA B 1 875 ? 15.562 -41.125 -37.281 1 93.81 875 ALA B N 1
ATOM 14752 C CA . ALA B 1 875 ? 16 -40.906 -38.656 1 93.81 875 ALA B CA 1
ATOM 14753 C C . ALA B 1 875 ? 14.984 -40.062 -39.438 1 93.81 875 ALA B C 1
ATOM 14755 O O . ALA B 1 875 ? 15.203 -39.75 -40.594 1 93.81 875 ALA B O 1
ATOM 14756 N N . VAL B 1 876 ? 13.922 -39.75 -38.781 1 94.5 876 VAL B N 1
ATOM 14757 C CA . VAL B 1 876 ? 13.039 -38.781 -39.406 1 94.5 876 VAL B CA 1
ATOM 14758 C C . VAL B 1 876 ? 13.836 -37.562 -39.812 1 94.5 876 VAL B C 1
ATOM 14760 O O . VAL B 1 876 ? 13.594 -36.969 -40.875 1 94.5 876 VAL B O 1
ATOM 14763 N N . CYS B 1 877 ? 14.703 -37.219 -39 1 96.5 877 CYS B N 1
ATOM 14764 C CA . CYS B 1 877 ? 15.672 -36.188 -39.281 1 96.5 877 CYS B CA 1
ATOM 14765 C C . CYS B 1 877 ? 16.922 -36.312 -38.438 1 96.5 877 CYS B C 1
ATOM 14767 O O . CYS B 1 877 ? 16.859 -36.094 -37.219 1 96.5 877 CYS B O 1
ATOM 14769 N N . LEU B 1 878 ? 18 -36.688 -38.906 1 97 878 LEU B N 1
ATOM 14770 C CA . LEU B 1 878 ? 19.266 -36.719 -38.156 1 97 878 LEU B CA 1
ATOM 14771 C C . LEU B 1 878 ? 20.438 -36.406 -39.094 1 97 878 LEU B C 1
ATOM 14773 O O . LEU B 1 878 ? 20.375 -36.656 -40.281 1 97 878 LEU B O 1
ATOM 14777 N N . MET B 1 879 ? 21.438 -35.812 -38.594 1 98.44 879 MET B N 1
ATOM 14778 C CA . MET B 1 879 ? 22.672 -35.5 -39.312 1 98.44 879 MET B CA 1
ATOM 14779 C C . MET B 1 879 ? 23.844 -36.281 -38.75 1 98.44 879 MET B C 1
ATOM 14781 O O . MET B 1 879 ? 24 -36.375 -37.531 1 98.44 879 MET B O 1
ATOM 14785 N N . VAL B 1 880 ? 24.594 -36.906 -39.594 1 98.19 880 VAL B N 1
ATOM 14786 C CA . VAL B 1 880 ? 25.75 -37.688 -39.188 1 98.19 880 VAL B CA 1
ATOM 14787 C C . VAL B 1 880 ? 26.922 -37.406 -40.094 1 98.19 880 VAL B C 1
ATOM 14789 O O . VAL B 1 880 ? 26.734 -37.125 -41.281 1 98.19 880 VAL B O 1
ATOM 14792 N N . ARG B 1 881 ? 28.062 -37.438 -39.562 1 96.12 881 ARG B N 1
ATOM 14793 C CA . ARG B 1 881 ? 29.266 -37.344 -40.375 1 96.12 881 ARG B CA 1
ATOM 14794 C C . ARG B 1 881 ? 29.406 -38.531 -41.312 1 96.12 881 ARG B C 1
ATOM 14796 O O . ARG B 1 881 ? 29.375 -39.688 -40.844 1 96.12 881 ARG B O 1
ATOM 14803 N N . LYS B 1 882 ? 29.688 -38.25 -42.594 1 96.94 882 LYS B N 1
ATOM 14804 C CA . LYS B 1 882 ? 29.719 -39.344 -43.594 1 96.94 882 LYS B CA 1
ATOM 14805 C C . LYS B 1 882 ? 30.859 -40.312 -43.281 1 96.94 882 LYS B C 1
ATOM 14807 O O . LYS B 1 882 ? 30.688 -41.531 -43.344 1 96.94 882 LYS B O 1
ATOM 14812 N N . ALA B 1 883 ? 31.984 -39.781 -42.906 1 96 883 ALA B N 1
ATOM 14813 C CA . ALA B 1 883 ? 33.156 -40.625 -42.594 1 96 883 ALA B CA 1
ATOM 14814 C C . ALA B 1 883 ? 32.844 -41.562 -41.438 1 96 883 ALA B C 1
ATOM 14816 O O . ALA B 1 883 ? 33.219 -42.75 -41.469 1 96 883 ALA B O 1
ATOM 14817 N N . LEU B 1 884 ? 32.219 -41.062 -40.469 1 96.75 884 LEU B N 1
ATOM 14818 C CA . LEU B 1 884 ? 31.828 -41.875 -39.344 1 96.75 884 LEU B CA 1
ATOM 14819 C C . LEU B 1 884 ? 30.766 -42.906 -39.719 1 96.75 884 LEU B C 1
ATOM 14821 O O . LEU B 1 884 ? 30.828 -44.062 -39.312 1 96.75 884 LEU B O 1
ATOM 14825 N N . PHE B 1 885 ? 29.812 -42.469 -40.531 1 97.25 885 PHE B N 1
ATOM 14826 C CA . PHE B 1 885 ? 28.75 -43.344 -41.062 1 97.25 885 PHE B CA 1
ATOM 14827 C C . PHE B 1 885 ? 29.344 -44.531 -41.812 1 97.25 885 PHE B C 1
ATOM 14829 O O . PHE B 1 885 ? 28.969 -45.688 -41.562 1 97.25 885 PHE B O 1
ATOM 14836 N N . ASP B 1 886 ? 30.375 -44.25 -42.594 1 95.81 886 ASP B N 1
ATOM 14837 C CA . ASP B 1 886 ? 31.016 -45.281 -43.406 1 95.81 886 ASP B CA 1
ATOM 14838 C C . ASP B 1 886 ? 31.875 -46.219 -42.531 1 95.81 886 ASP B C 1
ATOM 14840 O O . ASP B 1 886 ? 31.859 -47.438 -42.719 1 95.81 886 ASP B O 1
ATOM 14844 N N . ALA B 1 887 ? 32.5 -45.625 -41.625 1 96 887 ALA B N 1
ATOM 14845 C CA . ALA B 1 887 ? 33.406 -46.375 -40.781 1 96 887 ALA B CA 1
ATOM 14846 C C . ALA B 1 887 ? 32.656 -47.375 -39.938 1 96 887 ALA B C 1
ATOM 14848 O O . ALA B 1 887 ? 33.188 -48.438 -39.594 1 96 887 ALA B O 1
ATOM 14849 N N . LEU B 1 888 ? 31.438 -47.094 -39.625 1 96.38 888 LEU B N 1
ATOM 14850 C CA . LEU B 1 888 ? 30.656 -47.938 -38.75 1 96.38 888 LEU B CA 1
ATOM 14851 C C . LEU B 1 888 ? 29.781 -48.906 -39.594 1 96.38 888 LEU B C 1
ATOM 14853 O O . LEU B 1 888 ? 28.953 -49.625 -39.031 1 96.38 888 LEU B O 1
ATOM 14857 N N . GLY B 1 889 ? 29.938 -48.844 -40.906 1 94.69 889 GLY B N 1
ATOM 14858 C CA . GLY B 1 889 ? 29.234 -49.781 -41.781 1 94.69 889 GLY B CA 1
ATOM 14859 C C . GLY B 1 889 ? 27.844 -49.312 -42.125 1 94.69 889 GLY B C 1
ATOM 14860 O O . GLY B 1 889 ? 27.031 -50.125 -42.656 1 94.69 889 GLY B O 1
ATOM 14861 N N . GLY B 1 890 ? 27.5 -48.031 -41.844 1 95.75 890 GLY B N 1
ATOM 14862 C CA . GLY B 1 890 ? 26.203 -47.5 -42.188 1 95.75 890 GLY B CA 1
ATOM 14863 C C . GLY B 1 890 ? 25.062 -48.125 -41.406 1 95.75 890 GLY B C 1
ATOM 14864 O O . GLY B 1 890 ? 25.234 -48.438 -40.219 1 95.75 890 GLY B O 1
ATOM 14865 N N . LEU B 1 891 ? 23.859 -48.188 -42 1 96.44 891 LEU B N 1
ATOM 14866 C CA . LEU B 1 891 ? 22.688 -48.812 -41.375 1 96.44 891 LEU B CA 1
ATOM 14867 C C . LEU B 1 891 ? 22.672 -50.312 -41.594 1 96.44 891 LEU B C 1
ATOM 14869 O O . LEU B 1 891 ? 23.016 -50.781 -42.688 1 96.44 891 LEU B O 1
ATOM 14873 N N . ASP B 1 892 ? 22.359 -51.031 -40.562 1 94.94 892 ASP B N 1
ATOM 14874 C CA . ASP B 1 892 ? 22.312 -52.5 -40.688 1 94.94 892 ASP B CA 1
ATOM 14875 C C . ASP B 1 892 ? 21.141 -52.938 -41.562 1 94.94 892 ASP B C 1
ATOM 14877 O O . ASP B 1 892 ? 19.969 -52.688 -41.219 1 94.94 892 ASP B O 1
ATOM 14881 N N . GLU B 1 893 ? 21.422 -53.656 -42.625 1 91.69 893 GLU B N 1
ATOM 14882 C CA . GLU B 1 893 ? 20.406 -54.062 -43.594 1 91.69 893 GLU B CA 1
ATOM 14883 C C . GLU B 1 893 ? 19.844 -55.438 -43.281 1 91.69 893 GLU B C 1
ATOM 14885 O O . GLU B 1 893 ? 18.922 -55.906 -43.938 1 91.69 893 GLU B O 1
ATOM 14890 N N . GLY B 1 894 ? 20.344 -56.062 -42.312 1 92.44 894 GLY B N 1
ATOM 14891 C CA . GLY B 1 894 ? 19.922 -57.406 -41.969 1 92.44 894 GLY B CA 1
ATOM 14892 C C . GLY B 1 894 ? 18.875 -57.438 -40.875 1 92.44 894 GLY B C 1
ATOM 14893 O O . GLY B 1 894 ? 17.672 -57.375 -41.125 1 92.44 894 GLY B O 1
ATOM 14894 N N . ASP B 1 895 ? 19.344 -57.406 -39.625 1 91.56 895 ASP B N 1
ATOM 14895 C CA . ASP B 1 895 ? 18.469 -57.562 -38.469 1 91.56 895 ASP B CA 1
ATOM 14896 C C . ASP B 1 895 ? 17.547 -56.375 -38.281 1 91.56 895 ASP B C 1
ATOM 14898 O O . ASP B 1 895 ? 16.453 -56.469 -37.719 1 91.56 895 ASP B O 1
ATOM 14902 N N . PHE B 1 896 ? 18 -55.219 -38.875 1 93.5 896 PHE B N 1
ATOM 14903 C CA . PHE B 1 896 ? 17.25 -54 -38.594 1 93.5 896 PHE B CA 1
ATOM 14904 C C . PHE B 1 896 ? 16.688 -53.406 -39.844 1 93.5 896 PHE B C 1
ATOM 14906 O O . PHE B 1 896 ? 16.422 -52.188 -39.906 1 93.5 896 PHE B O 1
ATOM 14913 N N . ALA B 1 897 ? 16.484 -54.188 -40.844 1 89.12 897 ALA B N 1
ATOM 14914 C CA . ALA B 1 897 ? 15.977 -53.75 -42.125 1 89.12 897 ALA B CA 1
ATOM 14915 C C . ALA B 1 897 ? 14.562 -53.188 -42.031 1 89.12 897 ALA B C 1
ATOM 14917 O O . ALA B 1 897 ? 14.195 -52.25 -42.75 1 89.12 897 ALA B O 1
ATOM 14918 N N . GLU B 1 898 ? 13.797 -53.75 -41.062 1 87.62 898 GLU B N 1
ATOM 14919 C CA . GLU B 1 898 ? 12.391 -53.375 -40.969 1 87.62 898 GLU B CA 1
ATOM 14920 C C . GLU B 1 898 ? 12.172 -52.281 -39.938 1 87.62 898 GLU B C 1
ATOM 14922 O O . GLU B 1 898 ? 11.086 -51.688 -39.844 1 87.62 898 GLU B O 1
ATOM 14927 N N . GLY B 1 899 ? 13.242 -52.125 -39.156 1 91.38 899 GLY B N 1
ATOM 14928 C CA . GLY B 1 899 ? 13.07 -51.094 -38.156 1 91.38 899 GLY B CA 1
ATOM 14929 C C . GLY B 1 899 ? 14.258 -50.969 -37.219 1 91.38 899 GLY B C 1
ATOM 14930 O O . GLY B 1 899 ? 15.008 -51.906 -37.031 1 91.38 899 GLY B O 1
ATOM 14931 N N . PHE B 1 900 ? 14.445 -49.719 -36.656 1 94.75 900 PHE B N 1
ATOM 14932 C CA . PHE B 1 900 ? 15.367 -49.375 -35.562 1 94.75 900 PHE B CA 1
ATOM 14933 C C . PHE B 1 900 ? 16.812 -49.438 -36.062 1 94.75 900 PHE B C 1
ATOM 14935 O O . PHE B 1 900 ? 17.734 -49.594 -35.281 1 94.75 900 PHE B O 1
ATOM 14942 N N . SER B 1 901 ? 17.016 -49.312 -37.406 1 95.44 901 SER B N 1
ATOM 14943 C CA . SER B 1 901 ? 18.375 -49.25 -37.906 1 95.44 901 SER B CA 1
ATOM 14944 C C . SER B 1 901 ? 19.109 -48 -37.438 1 95.44 901 SER B C 1
ATOM 14946 O O . SER B 1 901 ? 20.328 -48.031 -37.219 1 95.44 901 SER B O 1
ATOM 14948 N N . GLU B 1 902 ? 18.344 -46.969 -37.344 1 94.69 902 GLU B N 1
ATOM 14949 C CA . GLU B 1 902 ? 18.953 -45.719 -36.875 1 94.69 902 GLU B CA 1
ATOM 14950 C C . GLU B 1 902 ? 19.312 -45.812 -35.406 1 94.69 902 GLU B C 1
ATOM 14952 O O . GLU B 1 902 ? 20.281 -45.219 -34.938 1 94.69 902 GLU B O 1
ATOM 14957 N N . VAL B 1 903 ? 18.5 -46.5 -34.531 1 97.06 903 VAL B N 1
ATOM 14958 C CA . VAL B 1 903 ? 18.812 -46.688 -33.125 1 97.06 903 VAL B CA 1
ATOM 14959 C C . VAL B 1 903 ? 20.109 -47.5 -33 1 97.06 903 VAL B C 1
ATOM 14961 O O . VAL B 1 903 ? 20.984 -47.125 -32.219 1 97.06 903 VAL B O 1
ATOM 14964 N N . ASP B 1 904 ? 20.172 -48.562 -33.812 1 97.25 904 ASP B N 1
ATOM 14965 C CA . ASP B 1 904 ? 21.391 -49.344 -33.844 1 97.25 904 ASP B CA 1
ATOM 14966 C C . ASP B 1 904 ? 22.594 -48.5 -34.219 1 97.25 904 ASP B C 1
ATOM 14968 O O . ASP B 1 904 ? 23.656 -48.594 -33.594 1 97.25 904 ASP B O 1
ATOM 14972 N N . LEU B 1 905 ? 22.453 -47.688 -35.188 1 97.31 905 LEU B N 1
ATOM 14973 C CA . LEU B 1 905 ? 23.531 -46.812 -35.625 1 97.31 905 LEU B CA 1
ATOM 14974 C C . LEU B 1 905 ? 23.938 -45.875 -34.469 1 97.31 905 LEU B C 1
ATOM 14976 O O . LEU B 1 905 ? 25.141 -45.688 -34.219 1 97.31 905 LEU B O 1
ATOM 14980 N N . CYS B 1 906 ? 23 -45.25 -33.812 1 97.88 906 CYS B N 1
ATOM 14981 C CA . CYS B 1 906 ? 23.281 -44.312 -32.719 1 97.88 906 CYS B CA 1
ATOM 14982 C C . CYS B 1 906 ? 24.016 -45.031 -31.594 1 97.88 906 CYS B C 1
ATOM 14984 O O . CYS B 1 906 ? 24.953 -44.469 -31.016 1 97.88 906 CYS B O 1
ATOM 14986 N N . LEU B 1 907 ? 23.578 -46.188 -31.234 1 97.75 907 LEU B N 1
ATOM 14987 C CA . LEU B 1 907 ? 24.219 -46.938 -30.172 1 97.75 907 LEU B CA 1
ATOM 14988 C C . LEU B 1 907 ? 25.656 -47.312 -30.562 1 97.75 907 LEU B C 1
ATOM 14990 O O . LEU B 1 907 ? 26.547 -47.281 -29.734 1 97.75 907 LEU B O 1
ATOM 14994 N N . ASN B 1 908 ? 25.906 -47.625 -31.875 1 97.5 908 ASN B N 1
ATOM 14995 C CA . ASN B 1 908 ? 27.25 -47.844 -32.375 1 97.5 908 ASN B CA 1
ATOM 14996 C C . ASN B 1 908 ? 28.109 -46.594 -32.281 1 97.5 908 ASN B C 1
ATOM 14998 O O . ASN B 1 908 ? 29.297 -46.688 -31.906 1 97.5 908 ASN B O 1
ATOM 15002 N N . ILE B 1 909 ? 27.516 -45.562 -32.594 1 97.06 909 ILE B N 1
ATOM 15003 C CA . ILE B 1 909 ? 28.219 -44.281 -32.5 1 97.06 909 ILE B CA 1
ATOM 15004 C C . ILE B 1 909 ? 28.594 -44 -31.047 1 97.06 909 ILE B C 1
ATOM 15006 O O . ILE B 1 909 ? 29.719 -43.594 -30.75 1 97.06 909 ILE B O 1
ATOM 15010 N N . GLY B 1 910 ? 27.672 -44.219 -30.156 1 95.75 910 GLY B N 1
ATOM 15011 C CA . GLY B 1 910 ? 27.969 -44.062 -28.75 1 95.75 910 GLY B CA 1
ATOM 15012 C C . GLY B 1 910 ? 29.094 -44.969 -28.281 1 95.75 910 GLY B C 1
ATOM 15013 O O . GLY B 1 910 ? 29.969 -44.562 -27.531 1 95.75 910 GLY B O 1
ATOM 15014 N N . GLN B 1 911 ? 29 -46.188 -28.672 1 94.38 911 GLN B N 1
ATOM 15015 C CA . GLN B 1 911 ? 30.016 -47.156 -28.297 1 94.38 911 GLN B CA 1
ATOM 15016 C C . GLN B 1 911 ? 31.391 -46.75 -28.828 1 94.38 911 GLN B C 1
ATOM 15018 O O . GLN B 1 911 ? 32.406 -47.031 -28.203 1 94.38 911 GLN B O 1
ATOM 15023 N N . ALA B 1 912 ? 31.406 -46.062 -29.969 1 95.5 912 ALA B N 1
ATOM 15024 C CA . ALA B 1 912 ? 32.656 -45.594 -30.578 1 95.5 912 ALA B CA 1
ATOM 15025 C C . ALA B 1 912 ? 33.188 -44.344 -29.844 1 95.5 912 ALA B C 1
ATOM 15027 O O . ALA B 1 912 ? 34.25 -43.844 -30.156 1 95.5 912 ALA B O 1
ATOM 15028 N N . GLY B 1 913 ? 32.469 -43.875 -28.891 1 92.88 913 GLY B N 1
ATOM 15029 C CA . GLY B 1 913 ? 32.969 -42.812 -28.031 1 92.88 913 GLY B CA 1
ATOM 15030 C C . GLY B 1 913 ? 32.438 -41.438 -28.422 1 92.88 913 GLY B C 1
ATOM 15031 O O . GLY B 1 913 ? 32.875 -40.438 -27.875 1 92.88 913 GLY B O 1
ATOM 15032 N N . TYR B 1 914 ? 31.5 -41.375 -29.391 1 96.5 914 TYR B N 1
ATOM 15033 C CA . TYR B 1 914 ? 30.938 -40.094 -29.812 1 96.5 914 TYR B CA 1
ATOM 15034 C C . TYR B 1 914 ? 29.641 -39.812 -29.094 1 96.5 914 TYR B C 1
ATOM 15036 O O . TYR B 1 914 ? 29 -40.688 -28.547 1 96.5 914 TYR B O 1
ATOM 15044 N N . LEU B 1 915 ? 29.25 -38.531 -29.078 1 96.62 915 LEU B N 1
ATOM 15045 C CA . LEU B 1 915 ? 28 -38.094 -28.438 1 96.62 915 LEU B CA 1
ATOM 15046 C C . LEU B 1 915 ? 26.844 -38.125 -29.438 1 96.62 915 LEU B C 1
ATOM 15048 O O . LEU B 1 915 ? 27.031 -37.844 -30.625 1 96.62 915 LEU B O 1
ATOM 15052 N N . VAL B 1 916 ? 25.672 -38.5 -28.953 1 98.06 916 VAL B N 1
ATOM 15053 C CA . VAL B 1 916 ? 24.406 -38.344 -29.656 1 98.06 916 VAL B CA 1
ATOM 15054 C C . VAL B 1 916 ? 23.688 -37.094 -29.141 1 98.06 916 VAL B C 1
ATOM 15056 O O . VAL B 1 916 ? 23.141 -37.094 -28.047 1 98.06 916 VAL B O 1
ATOM 15059 N N . SER B 1 917 ? 23.672 -36.094 -29.953 1 97.88 917 SER B N 1
ATOM 15060 C CA . SER B 1 917 ? 23.141 -34.812 -29.5 1 97.88 917 SER B CA 1
ATOM 15061 C C . SER B 1 917 ? 21.734 -34.562 -30.062 1 97.88 917 SER B C 1
ATOM 15063 O O . SER B 1 917 ? 21.375 -35.094 -31.109 1 97.88 917 SER B O 1
ATOM 15065 N N . TRP B 1 918 ? 20.922 -33.938 -29.328 1 98.12 918 TRP B N 1
ATOM 15066 C CA . TRP B 1 918 ? 19.578 -33.5 -29.703 1 98.12 918 TRP B CA 1
ATOM 15067 C C . TRP B 1 918 ? 19.422 -32 -29.531 1 98.12 918 TRP B C 1
ATOM 15069 O O . TRP B 1 918 ? 19.844 -31.438 -28.516 1 98.12 918 TRP B O 1
ATOM 15079 N N . THR B 1 919 ? 18.844 -31.281 -30.516 1 97.38 919 THR B N 1
ATOM 15080 C CA . THR B 1 919 ? 18.688 -29.828 -30.438 1 97.38 919 THR B CA 1
ATOM 15081 C C . THR B 1 919 ? 17.25 -29.422 -30.703 1 97.38 919 THR B C 1
ATOM 15083 O O . THR B 1 919 ? 16.609 -29.922 -31.625 1 97.38 919 THR B O 1
ATOM 15086 N N . PRO B 1 920 ? 16.734 -28.609 -29.859 1 96 920 PRO B N 1
ATOM 15087 C CA . PRO B 1 920 ? 15.383 -28.094 -30.062 1 96 920 PRO B CA 1
ATOM 15088 C C . PRO B 1 920 ? 15.32 -27 -31.125 1 96 920 PRO B C 1
ATOM 15090 O O . PRO B 1 920 ? 14.227 -26.531 -31.469 1 96 920 PRO B O 1
ATOM 15093 N N . GLN B 1 921 ? 16.484 -26.625 -31.703 1 94.75 921 GLN B N 1
ATOM 15094 C CA . GLN B 1 921 ? 16.547 -25.516 -32.656 1 94.75 921 GLN B CA 1
ATOM 15095 C C . GLN B 1 921 ? 16.078 -25.938 -34.031 1 94.75 921 GLN B C 1
ATOM 15097 O O . GLN B 1 921 ? 15.789 -25.094 -34.906 1 94.75 921 GLN B O 1
ATOM 15102 N N . VAL B 1 922 ? 16.078 -27.203 -34.25 1 96.25 922 VAL B N 1
ATOM 15103 C CA . VAL B 1 922 ? 15.578 -27.734 -35.531 1 96.25 922 VAL B CA 1
ATOM 15104 C C . VAL B 1 922 ? 14.195 -28.344 -35.312 1 96.25 922 VAL B C 1
ATOM 15106 O O . VAL B 1 922 ? 14.039 -29.281 -34.5 1 96.25 922 VAL B O 1
ATOM 15109 N N . GLN B 1 923 ? 13.273 -27.812 -36 1 95.19 923 GLN B N 1
ATOM 15110 C CA . GLN B 1 923 ? 11.883 -28.25 -35.875 1 95.19 923 GLN B CA 1
ATOM 15111 C C . GLN B 1 923 ? 11.367 -28.859 -37.156 1 95.19 923 GLN B C 1
ATOM 15113 O O . GLN B 1 923 ? 11.578 -28.312 -38.25 1 95.19 923 GLN B O 1
ATOM 15118 N N . VAL B 1 924 ? 10.773 -30.031 -37 1 96.44 924 VAL B N 1
ATOM 15119 C CA . VAL B 1 924 ? 10.273 -30.766 -38.156 1 96.44 924 VAL B CA 1
ATOM 15120 C C . VAL B 1 924 ? 8.828 -31.188 -37.938 1 96.44 924 VAL B C 1
ATOM 15122 O O . VAL B 1 924 ? 8.477 -31.641 -36.844 1 96.44 924 VAL B O 1
ATOM 15125 N N . LEU B 1 925 ? 8.008 -30.953 -38.938 1 95.75 925 LEU B N 1
ATOM 15126 C CA . LEU B 1 925 ? 6.637 -31.438 -38.875 1 95.75 925 LEU B CA 1
ATOM 15127 C C . LEU B 1 925 ? 6.57 -32.906 -39.312 1 95.75 925 LEU B C 1
ATOM 15129 O O . LEU B 1 925 ? 6.957 -33.25 -40.406 1 95.75 925 LEU B O 1
ATOM 15133 N N . HIS B 1 926 ? 6.215 -33.75 -38.438 1 94.5 926 HIS B N 1
ATOM 15134 C CA . HIS B 1 926 ? 6.109 -35.188 -38.688 1 94.5 926 HIS B CA 1
ATOM 15135 C C . HIS B 1 926 ? 5.188 -35.844 -37.656 1 94.5 926 HIS B C 1
ATOM 15137 O O . HIS B 1 926 ? 5.176 -35.469 -36.469 1 94.5 926 HIS B O 1
ATOM 15143 N N . PRO B 1 927 ? 4.387 -36.781 -38 1 89.25 927 PRO B N 1
ATOM 15144 C CA . PRO B 1 927 ? 3.48 -37.406 -37.062 1 89.25 927 PRO B CA 1
ATOM 15145 C C . PRO B 1 927 ? 4.223 -38.156 -35.969 1 89.25 927 PRO B C 1
ATOM 15147 O O . PRO B 1 927 ? 3.664 -38.406 -34.875 1 89.25 927 PRO B O 1
ATOM 15150 N N . GLY B 1 928 ? 5.465 -38.531 -36.156 1 85.06 928 GLY B N 1
ATOM 15151 C CA . GLY B 1 928 ? 6.309 -39.094 -35.094 1 85.06 928 GLY B CA 1
ATOM 15152 C C . GLY B 1 928 ? 6.02 -40.562 -34.844 1 85.06 928 GLY B C 1
ATOM 15153 O O . GLY B 1 928 ? 6.379 -41.125 -33.812 1 85.06 928 GLY B O 1
ATOM 15154 N N . VAL B 1 929 ? 5.379 -41.281 -35.719 1 81.69 929 VAL B N 1
ATOM 15155 C CA . VAL B 1 929 ? 5.02 -42.688 -35.531 1 81.69 929 VAL B CA 1
ATOM 15156 C C . VAL B 1 929 ? 6.25 -43.562 -35.719 1 81.69 929 VAL B C 1
ATOM 15158 O O . VAL B 1 929 ? 6.992 -43.438 -36.688 1 81.69 929 VAL B O 1
ATOM 15161 N N . LEU B 1 930 ? 6.562 -44.438 -34.719 1 82.31 930 LEU B N 1
ATOM 15162 C CA . LEU B 1 930 ? 7.68 -45.375 -34.781 1 82.31 930 LEU B CA 1
ATOM 15163 C C . LEU B 1 930 ? 7.262 -46.688 -35.469 1 82.31 930 LEU B C 1
ATOM 15165 O O . LEU B 1 930 ? 6.094 -47.062 -35.406 1 82.31 930 LEU B O 1
ATOM 15169 N N . PRO B 1 931 ? 8.211 -47.344 -36.125 1 82.19 931 PRO B N 1
ATOM 15170 C CA . PRO B 1 931 ? 7.883 -48.562 -36.844 1 82.19 931 PRO B CA 1
ATOM 15171 C C . PRO B 1 931 ? 7.48 -49.719 -35.906 1 82.19 931 PRO B C 1
ATOM 15173 O O . PRO B 1 931 ? 8.023 -49.844 -34.812 1 82.19 931 PRO B O 1
ATOM 15176 N N . LYS B 1 932 ? 6.5 -50.594 -36.281 1 86.31 932 LYS B N 1
ATOM 15177 C CA . LYS B 1 932 ? 6.148 -51.812 -35.594 1 86.31 932 LYS B CA 1
ATOM 15178 C C . LYS B 1 932 ? 6.949 -53 -36.125 1 86.31 932 LYS B C 1
ATOM 15180 O O . LYS B 1 932 ? 6.531 -53.656 -37.094 1 86.31 932 LYS B O 1
ATOM 15185 N N . ALA B 1 933 ? 8.164 -53.156 -35.562 1 91.19 933 ALA B N 1
ATOM 15186 C CA . ALA B 1 933 ? 9.078 -54.188 -36 1 91.19 933 ALA B CA 1
ATOM 15187 C C . ALA B 1 933 ? 9.516 -55.062 -34.812 1 91.19 933 ALA B C 1
ATOM 15189 O O . ALA B 1 933 ? 10.625 -54.906 -34.312 1 91.19 933 ALA B O 1
ATOM 15190 N N . PRO B 1 934 ? 8.641 -56.031 -34.438 1 92.81 934 PRO B N 1
ATOM 15191 C CA . PRO B 1 934 ? 8.922 -56.844 -33.219 1 92.81 934 PRO B CA 1
ATOM 15192 C C . PRO B 1 934 ? 10.211 -57.625 -33.344 1 92.81 934 PRO B C 1
ATOM 15194 O O . PRO B 1 934 ? 10.938 -57.812 -32.375 1 92.81 934 PRO B O 1
ATOM 15197 N N . GLN B 1 935 ? 10.5 -58.125 -34.594 1 93.5 935 GLN B N 1
ATOM 15198 C CA . GLN B 1 935 ? 11.719 -58.906 -34.781 1 93.5 935 GLN B CA 1
ATOM 15199 C C . GLN B 1 935 ? 12.961 -58.062 -34.625 1 93.5 935 GLN B C 1
ATOM 15201 O O . GLN B 1 935 ? 13.945 -58.469 -34.031 1 93.5 935 GLN B O 1
ATOM 15206 N N . ALA B 1 936 ? 12.875 -56.875 -35.219 1 94.19 936 ALA B N 1
ATOM 15207 C CA . ALA B 1 936 ? 13.992 -55.969 -35.094 1 94.19 936 ALA B CA 1
ATOM 15208 C C . ALA B 1 936 ? 14.188 -55.531 -33.625 1 94.19 936 ALA B C 1
ATOM 15210 O O . ALA B 1 936 ? 15.328 -55.375 -33.188 1 94.19 936 ALA B O 1
ATOM 15211 N N . LEU B 1 937 ? 13.109 -55.344 -32.938 1 94.5 937 LEU B N 1
ATOM 15212 C CA . LEU B 1 937 ? 13.203 -54.969 -31.531 1 94.5 937 LEU B CA 1
ATOM 15213 C C . LEU B 1 937 ? 13.844 -56.062 -30.719 1 94.5 937 LEU B C 1
ATOM 15215 O O . LEU B 1 937 ? 14.648 -55.812 -29.828 1 94.5 937 LEU B O 1
ATOM 15219 N N . ALA B 1 938 ? 13.422 -57.281 -30.984 1 95.19 938 ALA B N 1
ATOM 15220 C CA . ALA B 1 938 ? 14.016 -58.406 -30.297 1 95.19 938 ALA B CA 1
ATOM 15221 C C . ALA B 1 938 ? 15.516 -58.5 -30.578 1 95.19 938 ALA B C 1
ATOM 15223 O O . ALA B 1 938 ? 16.297 -58.781 -29.672 1 95.19 938 ALA B O 1
ATOM 15224 N N . ALA B 1 939 ? 15.859 -58.25 -31.812 1 96 939 ALA B N 1
ATOM 15225 C CA . ALA B 1 939 ? 17.266 -58.25 -32.188 1 96 939 ALA B CA 1
ATOM 15226 C C . ALA B 1 939 ? 18.031 -57.156 -31.469 1 96 939 ALA B C 1
ATOM 15228 O O . ALA B 1 939 ? 19.172 -57.344 -31.062 1 96 939 ALA B O 1
ATOM 15229 N N . LEU B 1 940 ? 17.375 -56.094 -31.391 1 95.12 940 LEU B N 1
ATOM 15230 C CA . LEU B 1 940 ? 17.984 -54.938 -30.703 1 95.12 940 LEU B CA 1
ATOM 15231 C C . LEU B 1 940 ? 18.203 -55.25 -29.219 1 95.12 940 LEU B C 1
ATOM 15233 O O . LEU B 1 940 ? 19.25 -54.906 -28.656 1 95.12 940 LEU B O 1
ATOM 15237 N N . ARG B 1 941 ? 17.312 -55.875 -28.547 1 95.06 941 ARG B N 1
ATOM 15238 C CA . ARG B 1 941 ? 17.422 -56.25 -27.141 1 95.06 941 ARG B CA 1
ATOM 15239 C C . ARG B 1 941 ? 18.578 -57.219 -26.938 1 95.06 941 ARG B C 1
ATOM 15241 O O . ARG B 1 941 ? 19.234 -57.188 -25.891 1 95.06 941 ARG B O 1
ATOM 15248 N N . GLU B 1 942 ? 18.719 -58 -27.859 1 95.25 942 GLU B N 1
ATOM 15249 C CA . GLU B 1 942 ? 19.812 -59 -27.766 1 95.25 942 GLU B CA 1
ATOM 15250 C C . GLU B 1 942 ? 21.172 -58.312 -27.953 1 95.25 942 GLU B C 1
ATOM 15252 O O . GLU B 1 942 ? 22.078 -58.531 -27.156 1 95.25 942 GLU B O 1
ATOM 15257 N N . LYS B 1 943 ? 21.25 -57.562 -28.969 1 95.75 943 LYS B N 1
ATOM 15258 C CA . LYS B 1 943 ? 22.516 -56.938 -29.312 1 95.75 943 LYS B CA 1
ATOM 15259 C C . LYS B 1 943 ? 22.906 -55.875 -28.281 1 95.75 943 LYS B C 1
ATOM 15261 O O . LYS B 1 943 ? 24.078 -55.75 -27.938 1 95.75 943 LYS B O 1
ATOM 15266 N N . TRP B 1 944 ? 21.922 -55.156 -27.797 1 96.25 944 TRP B N 1
ATOM 15267 C CA . TRP B 1 944 ? 22.188 -54.031 -26.906 1 96.25 944 TRP B CA 1
ATOM 15268 C C . TRP B 1 944 ? 21.484 -54.219 -25.578 1 96.25 944 TRP B C 1
ATOM 15270 O O . TRP B 1 944 ? 20.844 -53.281 -25.062 1 96.25 944 TRP B O 1
ATOM 15280 N N . ALA B 1 945 ? 21.562 -55.281 -25.016 1 93.25 945 ALA B N 1
ATOM 15281 C CA . ALA B 1 945 ? 20.844 -55.656 -23.812 1 93.25 945 ALA B CA 1
ATOM 15282 C C . ALA B 1 945 ? 21.141 -54.719 -22.656 1 93.25 945 ALA B C 1
ATOM 15284 O O . ALA B 1 945 ? 20.219 -54.281 -21.969 1 93.25 945 ALA B O 1
ATOM 15285 N N . ALA B 1 946 ? 22.297 -54.312 -22.469 1 91.69 946 ALA B N 1
ATOM 15286 C CA . ALA B 1 946 ? 22.688 -53.438 -21.359 1 91.69 946 ALA B CA 1
ATOM 15287 C C . ALA B 1 946 ? 22.109 -52.031 -21.516 1 91.69 946 ALA B C 1
ATOM 15289 O O . ALA B 1 946 ? 21.656 -51.438 -20.531 1 91.69 946 ALA B O 1
ATOM 15290 N N . ASN B 1 947 ? 22.094 -51.531 -22.703 1 92.69 947 ASN B N 1
ATOM 15291 C CA . ASN B 1 947 ? 21.594 -50.188 -22.969 1 92.69 947 ASN B CA 1
ATOM 15292 C C . ASN B 1 947 ? 20.078 -50.125 -22.766 1 92.69 947 ASN B C 1
ATOM 15294 O O . ASN B 1 947 ? 19.562 -49.125 -22.281 1 92.69 947 ASN B O 1
ATOM 15298 N N . LEU B 1 948 ? 19.438 -51.125 -23.172 1 92.94 948 LEU B N 1
ATOM 15299 C CA . LEU B 1 948 ? 17.984 -51.125 -23.062 1 92.94 948 LEU B CA 1
ATOM 15300 C C . LEU B 1 948 ? 17.547 -51.375 -21.609 1 92.94 948 LEU B C 1
ATOM 15302 O O . LEU B 1 948 ? 16.469 -50.938 -21.219 1 92.94 948 LEU B O 1
ATOM 15306 N N . ALA B 1 949 ? 18.438 -52.031 -20.938 1 90.19 949 ALA B N 1
ATOM 15307 C CA . ALA B 1 949 ? 18.156 -52.25 -19.531 1 90.19 949 ALA B CA 1
ATOM 15308 C C . ALA B 1 949 ? 18.281 -50.969 -18.734 1 90.19 949 ALA B C 1
ATOM 15310 O O . ALA B 1 949 ? 17.516 -50.719 -17.797 1 90.19 949 ALA B O 1
ATOM 15311 N N . ALA B 1 950 ? 19.188 -50.219 -19.109 1 92.25 950 ALA B N 1
ATOM 15312 C CA . ALA B 1 950 ? 19.422 -48.938 -18.438 1 92.25 950 ALA B CA 1
ATOM 15313 C C . ALA B 1 950 ? 19.906 -47.875 -19.438 1 92.25 950 ALA B C 1
ATOM 15315 O O . ALA B 1 950 ? 21.094 -47.812 -19.734 1 92.25 950 ALA B O 1
ATOM 15316 N N . ASP B 1 951 ? 18.969 -47.031 -19.812 1 95 951 ASP B N 1
ATOM 15317 C CA . ASP B 1 951 ? 19.312 -45.969 -20.734 1 95 951 ASP B CA 1
ATOM 15318 C C . ASP B 1 951 ? 20.062 -44.844 -20 1 95 951 ASP B C 1
ATOM 15320 O O . ASP B 1 951 ? 19.5 -44.188 -19.109 1 95 951 ASP B O 1
ATOM 15324 N N . PRO B 1 952 ? 21.25 -44.531 -20.344 1 93.81 952 PRO B N 1
ATOM 15325 C CA . PRO B 1 952 ? 22.016 -43.5 -19.672 1 93.81 952 PRO B CA 1
ATOM 15326 C C . PRO B 1 952 ? 21.391 -42.094 -19.844 1 93.81 952 PRO B C 1
ATOM 15328 O O . PRO B 1 952 ? 21.672 -41.188 -19.078 1 93.81 952 PRO B O 1
ATOM 15331 N N . ALA B 1 953 ? 20.594 -41.906 -20.828 1 95.3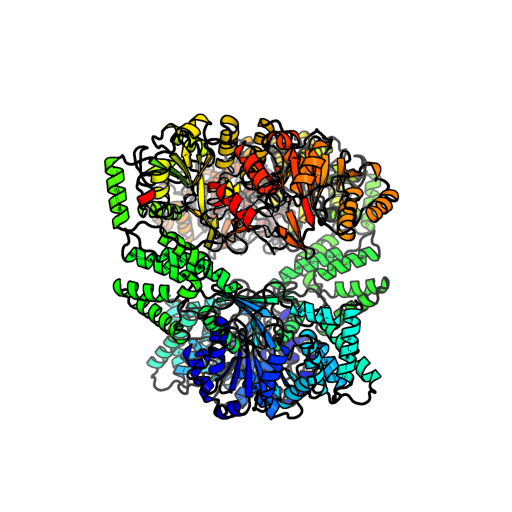8 953 ALA B N 1
ATOM 15332 C CA . ALA B 1 953 ? 19.953 -40.625 -21.047 1 95.38 953 ALA B CA 1
ATOM 15333 C C . ALA B 1 953 ? 18.703 -40.469 -20.203 1 95.38 953 ALA B C 1
ATOM 15335 O O . ALA B 1 953 ? 18.031 -39.438 -20.234 1 95.38 953 ALA B O 1
ATOM 15336 N N . TYR B 1 954 ? 18.359 -41.406 -19.453 1 96.12 954 TYR B N 1
ATOM 15337 C CA . TYR B 1 954 ? 17.203 -41.438 -18.578 1 96.12 954 TYR B CA 1
ATOM 15338 C C . TYR B 1 954 ? 17.609 -41.719 -17.141 1 96.12 954 TYR B C 1
ATOM 15340 O O . TYR B 1 954 ? 18.797 -41.688 -16.797 1 96.12 954 TYR B O 1
ATOM 15348 N N . ASN B 1 955 ? 16.703 -41.75 -16.188 1 95.69 955 ASN B N 1
ATOM 15349 C CA . ASN B 1 955 ? 16.969 -42.094 -14.797 1 95.69 955 ASN B CA 1
ATOM 15350 C C . ASN B 1 955 ? 16.188 -43.312 -14.375 1 95.69 955 ASN B C 1
ATOM 15352 O O . ASN B 1 955 ? 15 -43.438 -14.664 1 95.69 955 ASN B O 1
ATOM 15356 N N . SER B 1 956 ? 16.812 -44.156 -13.789 1 93.19 956 SER B N 1
ATOM 15357 C CA . SER B 1 956 ? 16.25 -45.469 -13.461 1 93.19 956 SER B CA 1
ATOM 15358 C C . SER B 1 956 ? 15.062 -45.344 -12.508 1 93.19 956 SER B C 1
ATOM 15360 O O . SER B 1 956 ? 14.25 -46.25 -12.375 1 93.19 956 SER B O 1
ATOM 15362 N N . ASN B 1 957 ? 15 -44.25 -11.852 1 94.94 957 ASN B N 1
ATOM 15363 C CA . ASN B 1 957 ? 13.945 -44.031 -10.867 1 94.94 957 ASN B CA 1
ATOM 15364 C C . ASN B 1 957 ? 12.711 -43.375 -11.5 1 94.94 957 ASN B C 1
ATOM 15366 O O . ASN B 1 957 ? 11.688 -43.219 -10.828 1 94.94 957 ASN B O 1
ATOM 15370 N N . LEU B 1 958 ? 12.758 -43.031 -12.719 1 96 958 LEU B N 1
ATOM 15371 C CA . LEU B 1 958 ? 11.617 -42.5 -13.453 1 96 958 LEU B CA 1
ATOM 15372 C C . LEU B 1 958 ? 10.844 -43.625 -14.141 1 96 958 LEU B C 1
ATOM 15374 O O . LEU B 1 958 ? 11.422 -44.625 -14.531 1 96 958 LEU B O 1
ATOM 15378 N N . ALA B 1 959 ? 9.562 -43.406 -14.297 1 94.88 959 ALA B N 1
ATOM 15379 C CA . ALA B 1 959 ? 8.695 -44.406 -14.922 1 94.88 959 ALA B CA 1
ATOM 15380 C C . ALA B 1 959 ? 8.984 -44.531 -16.406 1 94.88 959 ALA B C 1
ATOM 15382 O O . ALA B 1 959 ? 9.242 -43.531 -17.078 1 94.88 959 ALA B O 1
ATOM 15383 N N . LEU B 1 960 ? 8.969 -45.719 -16.906 1 94.94 960 LEU B N 1
ATOM 15384 C CA . LEU B 1 960 ? 9.164 -45.969 -18.328 1 94.94 960 LEU B CA 1
ATOM 15385 C C . LEU B 1 960 ? 7.824 -46.219 -19.016 1 94.94 960 LEU B C 1
ATOM 15387 O O . LEU B 1 960 ? 7.734 -47.062 -19.922 1 94.94 960 LEU B O 1
ATOM 15391 N N . GLN B 1 961 ? 6.879 -45.594 -18.578 1 93.62 961 GLN B N 1
ATOM 15392 C CA . GLN B 1 961 ? 5.547 -45.688 -19.172 1 93.62 961 GLN B CA 1
ATOM 15393 C C . GLN B 1 961 ? 4.961 -44.312 -19.453 1 93.62 961 GLN B C 1
ATOM 15395 O O . GLN B 1 961 ? 5.359 -43.344 -18.828 1 93.62 961 GLN B O 1
ATOM 15400 N N . GLY B 1 962 ? 4.086 -44.375 -20.375 1 91.69 962 GLY B N 1
ATOM 15401 C CA . GLY B 1 962 ? 3.396 -43.156 -20.703 1 91.69 962 GLY B CA 1
ATOM 15402 C C . GLY B 1 962 ? 4.281 -42.125 -21.391 1 91.69 962 GLY B C 1
ATOM 15403 O O . GLY B 1 962 ? 5.008 -42.469 -22.328 1 91.69 962 GLY B O 1
ATOM 15404 N N . LYS B 1 963 ? 4.199 -40.781 -20.922 1 91.94 963 LYS B N 1
ATOM 15405 C CA . LYS B 1 963 ? 4.949 -39.719 -21.547 1 91.94 963 LYS B CA 1
ATOM 15406 C C . LYS B 1 963 ? 6.379 -39.656 -21.016 1 91.94 963 LYS B C 1
ATOM 15408 O O . LYS B 1 963 ? 7.191 -38.844 -21.5 1 91.94 963 LYS B O 1
ATOM 15413 N N . GLY B 1 964 ? 6.613 -40.438 -20.047 1 92.69 964 GLY B N 1
ATOM 15414 C CA . GLY B 1 964 ? 7.945 -40.469 -19.453 1 92.69 964 GLY B CA 1
ATOM 15415 C C . GLY B 1 964 ? 8.172 -39.344 -18.453 1 92.69 964 GLY B C 1
ATOM 15416 O O . GLY B 1 964 ? 7.348 -38.438 -18.328 1 92.69 964 GLY B O 1
ATOM 15417 N N . PHE B 1 965 ? 9.18 -39.5 -17.688 1 95.31 965 PHE B N 1
ATOM 15418 C CA . PHE B 1 965 ? 9.703 -38.531 -16.75 1 95.31 965 PHE B CA 1
ATOM 15419 C C . PHE B 1 965 ? 8.727 -38.281 -15.617 1 95.31 965 PHE B C 1
ATOM 15421 O O . PHE B 1 965 ? 8.508 -37.125 -15.211 1 95.31 965 PHE B O 1
ATOM 15428 N N . THR B 1 966 ? 8.016 -39.25 -15.234 1 94.25 966 THR B N 1
ATOM 15429 C CA . THR B 1 966 ? 7.223 -39.25 -14.008 1 94.25 966 THR B CA 1
ATOM 15430 C C . THR B 1 966 ? 7.84 -40.156 -12.969 1 94.25 966 THR B C 1
ATOM 15432 O O . THR B 1 966 ? 8.602 -41.062 -13.305 1 94.25 966 THR B O 1
ATOM 15435 N N . LEU B 1 967 ? 7.5 -39.875 -11.773 1 94.62 967 LEU B N 1
ATOM 15436 C CA . LEU B 1 967 ? 8.07 -40.656 -10.68 1 94.62 967 LEU B CA 1
ATOM 15437 C C . LEU B 1 967 ? 7.723 -42.125 -10.82 1 94.62 967 LEU B C 1
ATOM 15439 O O . LEU B 1 967 ? 6.566 -42.469 -11.062 1 94.62 967 LEU B O 1
ATOM 15443 N N . GLY B 1 968 ? 8.711 -42.906 -10.828 1 93.75 968 GLY B N 1
ATOM 15444 C CA . GLY B 1 968 ? 8.484 -44.344 -10.859 1 93.75 968 GLY B CA 1
ATOM 15445 C C . GLY B 1 968 ? 7.902 -44.906 -9.57 1 93.75 968 GLY B C 1
ATOM 15446 O O . GLY B 1 968 ? 7.789 -44.188 -8.578 1 93.75 968 GLY B O 1
ATOM 15447 N N . ALA B 1 969 ? 7.559 -46.125 -9.562 1 91.81 969 ALA B N 1
ATOM 15448 C CA . ALA B 1 969 ? 7.004 -46.781 -8.383 1 91.81 969 ALA B CA 1
ATOM 15449 C C . ALA B 1 969 ? 8.047 -46.875 -7.27 1 91.81 969 ALA B C 1
ATOM 15451 O O . ALA B 1 969 ? 9.234 -47.031 -7.535 1 91.81 969 ALA B O 1
ATOM 15452 N N . ALA B 1 970 ? 7.512 -46.719 -6.066 1 89.38 970 ALA B N 1
ATOM 15453 C CA . ALA B 1 970 ? 8.391 -46.906 -4.914 1 89.38 970 ALA B CA 1
ATOM 15454 C C . ALA B 1 970 ? 8.844 -48.344 -4.797 1 89.38 970 ALA B C 1
ATOM 15456 O O . ALA B 1 970 ? 8.062 -49.281 -5.02 1 89.38 970 ALA B O 1
ATOM 15457 N N . TYR B 1 971 ? 10.141 -48.5 -4.621 1 87 971 TYR B N 1
ATOM 15458 C CA . TYR B 1 971 ? 10.656 -49.844 -4.445 1 87 971 TYR B CA 1
ATOM 15459 C C . TYR B 1 971 ? 11.734 -49.875 -3.371 1 87 971 TYR B C 1
ATOM 15461 O O . TYR B 1 971 ? 12.352 -48.875 -3.066 1 87 971 TYR B O 1
ATOM 15469 N N . HIS B 1 972 ? 11.867 -51.031 -2.803 1 90.06 972 HIS B N 1
ATOM 15470 C CA . HIS B 1 972 ? 12.898 -51.281 -1.803 1 90.06 972 HIS B CA 1
ATOM 15471 C C . HIS B 1 972 ? 14.258 -51.531 -2.459 1 90.06 972 HIS B C 1
ATOM 15473 O O . HIS B 1 972 ? 14.359 -52.281 -3.418 1 90.06 972 HIS B O 1
ATOM 15479 N N . VAL B 1 973 ? 15.227 -50.781 -2.061 1 89.94 973 VAL B N 1
ATOM 15480 C CA . VAL B 1 973 ? 16.594 -50.969 -2.562 1 89.94 973 VAL B CA 1
ATOM 15481 C C . VAL B 1 973 ? 17.109 -52.344 -2.176 1 89.94 973 VAL B C 1
ATOM 15483 O O . VAL B 1 973 ? 16.906 -52.812 -1.051 1 89.94 973 VAL B O 1
ATOM 15486 N N . ASP B 1 974 ? 17.688 -53.031 -3.137 1 90.38 974 ASP B N 1
ATOM 15487 C CA . ASP B 1 974 ? 18.359 -54.312 -2.826 1 90.38 974 ASP B CA 1
ATOM 15488 C C . ASP B 1 974 ? 19.734 -54.062 -2.209 1 90.38 974 ASP B C 1
ATOM 15490 O O . ASP B 1 974 ? 20.75 -54.094 -2.908 1 90.38 974 ASP B O 1
ATOM 15494 N N . TRP B 1 975 ? 19.844 -53.906 -0.972 1 92.44 975 TRP B N 1
ATOM 15495 C CA . TRP B 1 975 ? 21.047 -53.531 -0.237 1 92.44 975 TRP B CA 1
ATOM 15496 C C . TRP B 1 975 ? 22.078 -54.656 -0.283 1 92.44 975 TRP B C 1
ATOM 15498 O O . TRP B 1 975 ? 23.281 -54.406 -0.251 1 92.44 975 TRP B O 1
ATOM 15508 N N . ALA B 1 976 ? 21.625 -55.844 -0.415 1 88 976 ALA B N 1
ATOM 15509 C CA . ALA B 1 976 ? 22.516 -57 -0.458 1 88 976 ALA B CA 1
ATOM 15510 C C . ALA B 1 976 ? 23.375 -56.969 -1.722 1 88 976 ALA B C 1
ATOM 15512 O O . ALA B 1 976 ? 24.547 -57.344 -1.691 1 88 976 ALA B O 1
ATOM 15513 N N . GLN B 1 977 ? 22.828 -56.531 -2.719 1 87.94 977 GLN B N 1
ATOM 15514 C CA . GLN B 1 977 ? 23.516 -56.469 -4.004 1 87.94 977 GLN B CA 1
ATOM 15515 C C . GLN B 1 977 ? 24.656 -55.469 -3.98 1 87.94 977 GLN B C 1
ATOM 15517 O O . GLN B 1 977 ? 25.562 -55.531 -4.801 1 87.94 977 GLN B O 1
ATOM 15522 N N . LEU B 1 978 ? 24.609 -54.562 -3.01 1 89 978 LEU B N 1
ATOM 15523 C CA . LEU B 1 978 ? 25.625 -53.531 -2.939 1 89 978 LEU B CA 1
ATOM 15524 C C . LEU B 1 978 ? 26.828 -53.969 -2.119 1 89 978 LEU B C 1
ATOM 15526 O O . LEU B 1 978 ? 27.844 -53.281 -2.064 1 89 978 LEU B O 1
ATOM 15530 N N . LEU B 1 979 ? 26.672 -55.156 -1.431 1 87.25 979 LEU B N 1
ATOM 15531 C CA . LEU B 1 979 ? 27.734 -55.656 -0.548 1 87.25 979 LEU B CA 1
ATOM 15532 C C . LEU B 1 979 ? 28.656 -56.594 -1.289 1 87.25 979 LEU B C 1
ATOM 15534 O O . LEU B 1 979 ? 28.531 -57.812 -1.178 1 87.25 979 LEU B O 1
ATOM 15538 N N . VAL B 1 980 ? 29.062 -56.406 -2.432 1 75.31 980 VAL B N 1
ATOM 15539 C CA . VAL B 1 980 ? 29.984 -57.25 -3.176 1 75.31 980 VAL B CA 1
ATOM 15540 C C . VAL B 1 980 ? 31.406 -56.719 -3.061 1 75.31 980 VAL B C 1
ATOM 15542 O O . VAL B 1 980 ? 31.594 -55.5 -2.928 1 75.31 980 VAL B O 1
#

Nearest PDB structures (foldseek):
  2z87-assembly3_B  TM=3.601E-01  e=2.885E-14  Escherichia coli
  2z86-assembly2_C  TM=3.568E-01  e=4.917E-14  Escherichia coli
  2z86-assembly1_B  TM=3.606E-01  e=1.217E-13  Escherichia coli
  5hea-assembly1_A  TM=7.021E-01  e=4.622E-08  Streptococcus parasanguinis FW213
  7msk-assembly1_B  TM=3.502E-01  e=8.870E-04  Bacillus thuringiensis serovar andalousiensis BGSC 4AW1